Protein 2CKN (pdb70)

Secondary structure (DSSP, 8-state):
-EETTSS-S--BTTBB--EEE-TTS-EEEE--EESS--EEEEEBTTB-----SSEEE-SSEEEESS--GGGSEEEEEEEEETTEEEEEEEEEEE-

Organism: Mus musculus (NCBI:txid10090)

Foldseek 3Di:
DWDPCAADVQADPPAHAEAEAAQFAKDKDFHIGDPAFDAKFKQQQHRTHADDDAWDGDRGMIIHGLNDPSQCHKTKMWGDRDPDIDIHIYRGHHD

Solvent-accessible surface area: 5403 Å² total; per-residue (Å²): 137,57,77,65,122,66,29,95,118,48,56,66,134,96,106,15,27,85,75,111,10,107,99,42,58,130,3,85,0,64,1,24,54,52,118,70,13,128,67,18,36,1,32,51,71,51,109,91,46,78,86,81,105,101,9,130,42,47,47,77,18,1,50,6,120,25,0,41,106,33,0,60,20,90,7,2,0,25,0,23,26,125,114,36,88,50,54,0,59,1,26,1,62,39,76

Sequence (95 aa):
PTLPEQAQPWGVPVEVESLLVHPGDLLQLRCRLRDDVQSINWLRDGVQLVESNRTRITGEEVEVRDSIPADSGLYACVTSSPSGSDTTYFSVNVSPTLPEQAQPWGVPVEVESLLVHPGDLLQLRCRLRDDVQSINWLRDGVQLVESNRTRITGEEVEVRDSIPADSGLYACVTSSPSGSDTTYFSVNVSPTLPEQAQPWGVPVEVESLLVHPGDLLQLRCRLRDDVQSINWLRDGVQLVESNRTRITGEEVEVRDSIPADSGLYACVTSSPSGSDTTYFSVNVSPTLPEQAQPWGVPVEVESLLVHPGDLLQLRCRLRDDVQSINWLRDGVQLVESNRTRITGEEVEVRDSIPADSGLYACVTSSPSGSDTTYFSVNVSPTLPEQAQPWGVPVEVESLLVHPGDLLQLRCRLRDDVQSINWLRDGVQLVESNRTRITGEEVEVRDSIPADSGLYACVTSSPSGSDTTYFSVNVSPTLPEQAQPWGVPVEVESLLVHPGDLLQLRCRLRDDVQSINWLRDGVQLVESNRTRITGEEVEVRDSIPADSGLYACVTSSPSGSDTTYFSVNVSPTLPEQAQPWGVPVEVESLLVHPGDLLQLRCRLRDDVQSINWLRDGVQLVESNRTRITGEEVEVRDSIPADSGLYACVTSSPSGSDTTYFSVNVSPTLPEQAQPWGVPVEVESLLVHPGDLLQLRCRLRDDVQSINWLRDGVQLVESNRTRITGEEVEVRDSIPADSGLYACVTSSPSGSDTTYFSVNVSPTLPEQAQPWGVPVEVESLLVHPGDLLQLRCRLRDDVQSINWLRDGVQLVESNRTRITGEEVEVRDSIPADSGLYACVTSSPSGSDTTYFSVNVSPTLPEQAQPWGVPVEVESLLVHPGDLLQLRCRLRDDVQSINWLRDGVQLVESNRTRITGEEVEVRDSIPADSGLYACVTSSPSGSDTTYFSVNVSPTLPEQAQPWGVPVEVESLLVHPGDLLQLRCRLRDDVQSINWLRDGVQLVESNRTRITGEEVEVRDSIPADSGLYACVTSSPSGSDTTYFSVNVSPTLPEQAQPWGVPVEVESLLVHPGDLLQLRCRLRDDVQSINWLRDGVQLVESNRTRITGEEVEVRDSIPADSGLYACVTSSPSGSDTTYFSVNVSPTLPEQAQPWGVPVEVESLLVHPGDLLQLRCRLRDDVQSINWLRDGVQLVESNRTRITGEEVEVRDSIPADSGLYACVTSSPSGSDTTYFSVNVSPTLPEQAQPWGVPVEVESLLVHPGDLLQLRCRLRDDVQSINWLRDGVQLVESNRTRITGEEVEVRDSIPADSGLYACVTSSPSGSDTTYFSVNVSPTLPEQAQPWGVPVEVESLLVHPGDLLQLRCRLRDDVQSINWLRDGVQLVESNRTRITGEEVEVRDSIPADSGLYACVTSSPSGSDTTYFSVNVSPTLPEQAQPWGVPVEVESLLVHPGDLLQLRCRLRDDVQSINWLRDGVQLVESNRTRITGEEVEVRDSIPADSGLYACVTSSPSGSDTTYFSVNVSPTLPEQAQPWGVPVEVESLLVHPGDLLQLRCRLRDDVQSINWLRDGVQLVESNRTRITGEEVEVRDSIPADSGLYACVTSSPSGSDTTYFSVNVSPTLPEQAQPWGVPVEVESLLVHPGDLLQLRCRLRDDVQSINWLRDGVQLVESNRTRITGEEVEVRDSIPADSGLYACVTSSPSGSDTTYFSVNVSPTLPEQAQPWGVPVEVESLLVHPGDLLQLRCRLRDDVQSINWLRDGVQLVESNRTRITGEEVEVRDSIPADSGLYACVTSSPSGSDTTYFSVNVSPTLPEQAQPWGVPVEVESLLVHPGDLLQLRCRLRDDVQSINWLRDGVQLVESNRTRITGEEVEVRDSIPADSGLYACVTSSPSGSDTTYFSVNVS

GO terms:
  GO:0008284 positive regulation of cell population proliferation (P, TAS)
  GO:0060979 vasculogenesis involved in coronary vascular morphogenesis (P, TAS)
  GO:0005515 protein binding (F, IPI)
  GO:0017134 fibroblast growth factor binding (F, IPI)
  GO:0005007 fibroblast growth factor receptor activity (F, IDA)
  GO:0017134 fibroblast growth factor binding (F, IDA)
  GO:0010467 gene expression (P, IDA)
  GO:1904383 response to sodium phosphate (P, IDA)
  GO:1903465 positive regulation of mitotic cell cycle DNA replication (P, IDA)
  GO:0060665 regulation of branching involved in salivary gland morphogenesis by mesenchymal-epithelial signaling (P, IDA)
  GO:0071529 cementum mineralization (P, IDA)
  GO:0008284 positive regulation of cell population proliferation (P, IDA)
  GO:0071344 diphosphate metabolic process (P, IDA)
  GO:0001525 angiogenesis (P, IGI)
  GO:0001657 ureteric bud development (P, IGI)
  GO:0001701 in utero embryonic development (P, IGI)
  GO:0002053 positive regulation of mesenchymal cell proliferation (P, IGI)
  GO:0002062 chondrocyte differentiation (P, IGI)
  GO:0010629 negative regulation of gene expression (P, IGI)
  GO:0010966 regulation of phosphate transport (P, IGI)

Radius of gyration: 12.48 Å; Cα contacts (8 Å, |Δi|>4): 247; chains: 1; bounding box: 26×39×20 Å

Structure (mmCIF, N/CA/C/O backbone):
data_2CKN
#
_entry.id   2CKN
#
_cell.length_a   1.000
_cell.length_b   1.000
_cell.length_c   1.000
_cell.angle_alpha   90.00
_cell.angle_beta   90.00
_cell.angle_gamma   90.00
#
_symmetry.space_group_name_H-M   'P 1'
#
loop_
_atom_site.group_PDB
_atom_site.id
_atom_site.type_symbol
_atom_site.label_atom_id
_atom_site.label_alt_id
_atom_site.label_comp_id
_atom_site.label_asym_id
_atom_site.label_entity_id
_atom_site.label_seq_id
_atom_site.pdbx_PDB_ins_code
_atom_site.Cartn_x
_atom_site.Cartn_y
_atom_site.Cartn_z
_atom_site.occupancy
_atom_site.B_iso_or_equiv
_atom_site.auth_seq_id
_atom_site.auth_comp_id
_atom_site.auth_asym_id
_atom_site.auth_atom_id
_atom_site.pdbx_PDB_model_num
ATOM 1 N N . PRO A 1 1 ? -5.577 22.737 -7.508 1.00 0.00 14 PRO A N 1
ATOM 2 C CA . PRO A 1 1 ? -4.181 22.297 -7.274 1.00 0.00 14 PRO A CA 1
ATOM 3 C C . PRO A 1 1 ? -4.123 21.025 -6.417 1.00 0.00 14 PRO A C 1
ATOM 4 O O . PRO A 1 1 ? -3.107 20.701 -5.832 1.00 0.00 14 PRO A O 1
ATOM 15 N N . THR A 1 2 ? -5.223 20.330 -6.335 1.00 0.00 15 THR A N 1
ATOM 16 C CA . THR A 1 2 ? -5.218 19.080 -5.528 1.00 0.00 15 THR A CA 1
ATOM 17 C C . THR A 1 2 ? -5.987 17.975 -6.257 1.00 0.00 15 THR A C 1
ATOM 18 O O . THR A 1 2 ? -7.007 18.222 -6.869 1.00 0.00 15 THR A O 1
ATOM 29 N N . LEU A 1 3 ? -5.462 16.782 -6.189 1.00 0.00 16 LEU A N 1
ATOM 30 C CA . LEU A 1 3 ? -6.134 15.629 -6.846 1.00 0.00 16 LEU A CA 1
ATOM 31 C C . LEU A 1 3 ? -6.508 14.623 -5.751 1.00 0.00 16 LEU A C 1
ATOM 32 O O . LEU A 1 3 ? -5.735 13.744 -5.421 1.00 0.00 16 LEU A O 1
ATOM 48 N N . PRO A 1 4 ? -7.663 14.845 -5.176 1.00 0.00 17 PRO A N 1
ATOM 49 C CA . PRO A 1 4 ? -8.163 14.037 -4.041 1.00 0.00 17 PRO A CA 1
ATOM 50 C C . PRO A 1 4 ? -8.475 12.609 -4.484 1.00 0.00 17 PRO A C 1
ATOM 51 O O . PRO A 1 4 ? -8.183 11.668 -3.777 1.00 0.00 17 PRO A O 1
ATOM 62 N N . GLU A 1 5 ? -9.078 12.489 -5.635 1.00 0.00 18 GLU A N 1
ATOM 63 C CA . GLU A 1 5 ? -9.417 11.132 -6.156 1.00 0.00 18 GLU A CA 1
ATOM 64 C C . GLU A 1 5 ? -8.646 10.874 -7.452 1.00 0.00 18 GLU A C 1
ATOM 65 O O . GLU A 1 5 ? -9.224 10.692 -8.506 1.00 0.00 18 GLU A O 1
ATOM 77 N N . GLN A 1 6 ? -7.346 10.856 -7.332 1.00 0.00 19 GLN A N 1
ATOM 78 C CA . GLN A 1 6 ? -6.498 10.619 -8.535 1.00 0.00 19 GLN A CA 1
ATOM 79 C C . GLN A 1 6 ? -6.255 9.115 -8.702 1.00 0.00 19 GLN A C 1
ATOM 80 O O . GLN A 1 6 ? -5.169 8.665 -9.010 1.00 0.00 19 GLN A O 1
ATOM 94 N N . ALA A 1 7 ? -7.297 8.365 -8.475 1.00 0.00 20 ALA A N 1
ATOM 95 C CA . ALA A 1 7 ? -7.197 6.885 -8.610 1.00 0.00 20 ALA A CA 1
ATOM 96 C C . ALA A 1 7 ? -8.594 6.323 -8.875 1.00 0.00 20 ALA A C 1
ATOM 97 O O . ALA A 1 7 ? -8.989 6.122 -10.005 1.00 0.00 20 ALA A O 1
ATOM 104 N N . GLN A 1 8 ? -9.309 6.070 -7.813 1.00 0.00 21 GLN A N 1
ATOM 105 C CA . GLN A 1 8 ? -10.695 5.539 -7.951 1.00 0.00 21 GLN A CA 1
ATOM 106 C C . GLN A 1 8 ? -11.559 6.165 -6.853 1.00 0.00 21 GLN A C 1
ATOM 107 O O . GLN A 1 8 ? -11.053 6.602 -5.838 1.00 0.00 21 GLN A O 1
ATOM 121 N N . PRO A 1 9 ? -12.844 6.191 -7.086 1.00 0.00 22 PRO A N 1
ATOM 122 C CA . PRO A 1 9 ? -13.811 6.733 -6.104 1.00 0.00 22 PRO A CA 1
ATOM 123 C C . PRO A 1 9 ? -13.970 5.793 -4.902 1.00 0.00 22 PRO A C 1
ATOM 124 O O . PRO A 1 9 ? -15.031 5.244 -4.678 1.00 0.00 22 PRO A O 1
ATOM 135 N N . TRP A 1 10 ? -12.911 5.624 -4.153 1.00 0.00 23 TRP A N 1
ATOM 136 C CA . TRP A 1 10 ? -13.004 4.723 -2.969 1.00 0.00 23 TRP A CA 1
ATOM 137 C C . TRP A 1 10 ? -12.558 5.412 -1.675 1.00 0.00 23 TRP A C 1
ATOM 138 O O . TRP A 1 10 ? -11.766 4.877 -0.927 1.00 0.00 23 TRP A O 1
ATOM 159 N N . GLY A 1 11 ? -13.101 6.571 -1.423 1.00 0.00 24 GLY A N 1
ATOM 160 C CA . GLY A 1 11 ? -12.729 7.301 -0.176 1.00 0.00 24 GLY A CA 1
ATOM 161 C C . GLY A 1 11 ? -13.799 7.045 0.886 1.00 0.00 24 GLY A C 1
ATOM 162 O O . GLY A 1 11 ? -14.767 7.774 0.985 1.00 0.00 24 GLY A O 1
ATOM 166 N N . VAL A 1 12 ? -13.601 6.010 1.659 1.00 0.00 25 VAL A N 1
ATOM 167 C CA . VAL A 1 12 ? -14.605 5.666 2.708 1.00 0.00 25 VAL A CA 1
ATOM 168 C C . VAL A 1 12 ? -13.937 5.499 4.079 1.00 0.00 25 VAL A C 1
ATOM 169 O O . VAL A 1 12 ? -12.813 5.053 4.180 1.00 0.00 25 VAL A O 1
ATOM 182 N N . PRO A 1 13 ? -14.685 5.798 5.108 1.00 0.00 26 PRO A N 1
ATOM 183 C CA . PRO A 1 13 ? -14.127 6.264 6.399 1.00 0.00 26 PRO A CA 1
ATOM 184 C C . PRO A 1 13 ? -12.884 5.481 6.848 1.00 0.00 26 PRO A C 1
ATOM 185 O O . PRO A 1 13 ? -11.914 6.069 7.284 1.00 0.00 26 PRO A O 1
ATOM 196 N N . VAL A 1 14 ? -12.930 4.180 6.733 1.00 0.00 27 VAL A N 1
ATOM 197 C CA . VAL A 1 14 ? -11.755 3.366 7.161 1.00 0.00 27 VAL A CA 1
ATOM 198 C C . VAL A 1 14 ? -11.608 2.205 6.199 1.00 0.00 27 VAL A C 1
ATOM 199 O O . VAL A 1 14 ? -11.279 1.093 6.562 1.00 0.00 27 VAL A O 1
ATOM 212 N N . GLU A 1 15 ? -11.863 2.535 4.969 1.00 0.00 28 GLU A N 1
ATOM 213 C CA . GLU A 1 15 ? -11.757 1.537 3.886 1.00 0.00 28 GLU A CA 1
ATOM 214 C C . GLU A 1 15 ? -11.402 2.285 2.606 1.00 0.00 28 GLU A C 1
ATOM 215 O O . GLU A 1 15 ? -11.330 3.498 2.568 1.00 0.00 28 GLU A O 1
ATOM 227 N N . VAL A 1 16 ? -11.029 1.510 1.639 1.00 0.00 29 VAL A N 1
ATOM 228 C CA . VAL A 1 16 ? -10.703 2.068 0.296 1.00 0.00 29 VAL A CA 1
ATOM 229 C C . VAL A 1 16 ? -10.737 0.967 -0.753 1.00 0.00 29 VAL A C 1
ATOM 230 O O . VAL A 1 16 ? -11.571 0.946 -1.634 1.00 0.00 29 VAL A O 1
ATOM 243 N N . GLU A 1 17 ? -9.808 0.064 -0.603 1.00 0.00 30 GLU A N 1
ATOM 244 C CA . GLU A 1 17 ? -9.722 -1.047 -1.592 1.00 0.00 30 GLU A CA 1
ATOM 245 C C . GLU A 1 17 ? -9.499 -2.415 -0.950 1.00 0.00 30 GLU A C 1
ATOM 246 O O . GLU A 1 17 ? -8.386 -2.788 -0.632 1.00 0.00 30 GLU A O 1
ATOM 258 N N . SER A 1 18 ? -10.575 -3.126 -0.768 1.00 0.00 31 SER A N 1
ATOM 259 C CA . SER A 1 18 ? -10.457 -4.495 -0.187 1.00 0.00 31 SER A CA 1
ATOM 260 C C . SER A 1 18 ? -10.347 -5.510 -1.330 1.00 0.00 31 SER A C 1
ATOM 261 O O . SER A 1 18 ? -11.328 -5.876 -1.947 1.00 0.00 31 SER A O 1
ATOM 269 N N . LEU A 1 19 ? -9.138 -5.933 -1.582 1.00 0.00 32 LEU A N 1
ATOM 270 C CA . LEU A 1 19 ? -8.909 -6.909 -2.688 1.00 0.00 32 LEU A CA 1
ATOM 271 C C . LEU A 1 19 ? -8.071 -8.126 -2.265 1.00 0.00 32 LEU A C 1
ATOM 272 O O . LEU A 1 19 ? -7.190 -8.044 -1.431 1.00 0.00 32 LEU A O 1
ATOM 288 N N . LEU A 1 20 ? -8.387 -9.245 -2.861 1.00 0.00 33 LEU A N 1
ATOM 289 C CA . LEU A 1 20 ? -7.631 -10.493 -2.561 1.00 0.00 33 LEU A CA 1
ATOM 290 C C . LEU A 1 20 ? -6.724 -10.826 -3.751 1.00 0.00 33 LEU A C 1
ATOM 291 O O . LEU A 1 20 ? -7.125 -10.738 -4.894 1.00 0.00 33 LEU A O 1
ATOM 307 N N . VAL A 1 21 ? -5.511 -11.184 -3.436 1.00 0.00 34 VAL A N 1
ATOM 308 C CA . VAL A 1 21 ? -4.530 -11.533 -4.508 1.00 0.00 34 VAL A CA 1
ATOM 309 C C . VAL A 1 21 ? -4.022 -12.961 -4.294 1.00 0.00 34 VAL A C 1
ATOM 310 O O . VAL A 1 21 ? -3.793 -13.375 -3.177 1.00 0.00 34 VAL A O 1
ATOM 323 N N . HIS A 1 22 ? -3.825 -13.693 -5.357 1.00 0.00 35 HIS A N 1
ATOM 324 C CA . HIS A 1 22 ? -3.341 -15.092 -5.170 1.00 0.00 35 HIS A CA 1
ATOM 325 C C . HIS A 1 22 ? -1.832 -15.091 -4.916 1.00 0.00 35 HIS A C 1
ATOM 326 O O . HIS A 1 22 ? -1.192 -14.067 -5.018 1.00 0.00 35 HIS A O 1
ATOM 340 N N . PRO A 1 23 ? -1.309 -16.225 -4.532 1.00 0.00 36 PRO A N 1
ATOM 341 C CA . PRO A 1 23 ? 0.071 -16.309 -4.002 1.00 0.00 36 PRO A CA 1
ATOM 342 C C . PRO A 1 23 ? 1.118 -16.194 -5.117 1.00 0.00 36 PRO A C 1
ATOM 343 O O . PRO A 1 23 ? 1.623 -17.190 -5.598 1.00 0.00 36 PRO A O 1
ATOM 354 N N . GLY A 1 24 ? 1.423 -14.985 -5.511 1.00 0.00 37 GLY A N 1
ATOM 355 C CA . GLY A 1 24 ? 2.439 -14.802 -6.588 1.00 0.00 37 GLY A CA 1
ATOM 356 C C . GLY A 1 24 ? 1.862 -13.942 -7.711 1.00 0.00 37 GLY A C 1
ATOM 357 O O . GLY A 1 24 ? 2.041 -14.239 -8.876 1.00 0.00 37 GLY A O 1
ATOM 361 N N . ASP A 1 25 ? 1.179 -12.892 -7.340 1.00 0.00 38 ASP A N 1
ATOM 362 C CA . ASP A 1 25 ? 0.575 -12.006 -8.371 1.00 0.00 38 ASP A CA 1
ATOM 363 C C . ASP A 1 25 ? 0.726 -10.519 -8.026 1.00 0.00 38 ASP A C 1
ATOM 364 O O . ASP A 1 25 ? 1.296 -10.139 -7.021 1.00 0.00 38 ASP A O 1
ATOM 373 N N . LEU A 1 26 ? 0.176 -9.725 -8.902 1.00 0.00 39 LEU A N 1
ATOM 374 C CA . LEU A 1 26 ? 0.222 -8.245 -8.752 1.00 0.00 39 LEU A CA 1
ATOM 375 C C . LEU A 1 26 ? -1.002 -7.676 -8.030 1.00 0.00 39 LEU A C 1
ATOM 376 O O . LEU A 1 26 ? -2.136 -7.871 -8.423 1.00 0.00 39 LEU A O 1
ATOM 392 N N . LEU A 1 27 ? -0.695 -6.981 -6.973 1.00 0.00 40 LEU A N 1
ATOM 393 C CA . LEU A 1 27 ? -1.735 -6.307 -6.142 1.00 0.00 40 LEU A CA 1
ATOM 394 C C . LEU A 1 27 ? -1.345 -4.830 -6.018 1.00 0.00 40 LEU A C 1
ATOM 395 O O . LEU A 1 27 ? -0.183 -4.516 -5.859 1.00 0.00 40 LEU A O 1
ATOM 411 N N . GLN A 1 28 ? -2.305 -3.949 -6.086 1.00 0.00 41 GLN A N 1
ATOM 412 C CA . GLN A 1 28 ? -1.942 -2.507 -5.980 1.00 0.00 41 GLN A CA 1
ATOM 413 C C . GLN A 1 28 ? -2.923 -1.663 -5.161 1.00 0.00 41 GLN A C 1
ATOM 414 O O . GLN A 1 28 ? -4.100 -1.951 -5.067 1.00 0.00 41 GLN A O 1
ATOM 428 N N . LEU A 1 29 ? -2.368 -0.629 -4.591 1.00 0.00 42 LEU A N 1
ATOM 429 C CA . LEU A 1 29 ? -3.156 0.327 -3.766 1.00 0.00 42 LEU A CA 1
ATOM 430 C C . LEU A 1 29 ? -2.777 1.728 -4.238 1.00 0.00 42 LEU A C 1
ATOM 431 O O . LEU A 1 29 ? -1.638 2.120 -4.085 1.00 0.00 42 LEU A O 1
ATOM 447 N N . ARG A 1 30 ? -3.704 2.434 -4.829 1.00 0.00 43 ARG A N 1
ATOM 448 C CA . ARG A 1 30 ? -3.366 3.807 -5.308 1.00 0.00 43 ARG A CA 1
ATOM 449 C C . ARG A 1 30 ? -4.019 4.870 -4.437 1.00 0.00 43 ARG A C 1
ATOM 450 O O . ARG A 1 30 ? -5.223 4.923 -4.266 1.00 0.00 43 ARG A O 1
ATOM 471 N N . CYS A 1 31 ? -3.165 5.718 -3.939 1.00 0.00 44 CYS A N 1
ATOM 472 C CA . CYS A 1 31 ? -3.622 6.817 -3.045 1.00 0.00 44 CYS A CA 1
ATOM 473 C C . CYS A 1 31 ? -4.014 8.063 -3.844 1.00 0.00 44 CYS A C 1
ATOM 474 O O . CYS A 1 31 ? -4.410 7.987 -4.990 1.00 0.00 44 CYS A O 1
ATOM 481 N N . ARG A 1 32 ? -3.877 9.185 -3.190 1.00 0.00 45 ARG A N 1
ATOM 482 C CA . ARG A 1 32 ? -4.216 10.489 -3.834 1.00 0.00 45 ARG A CA 1
ATOM 483 C C . ARG A 1 32 ? -2.999 11.419 -3.767 1.00 0.00 45 ARG A C 1
ATOM 484 O O . ARG A 1 32 ? -1.997 11.075 -3.173 1.00 0.00 45 ARG A O 1
ATOM 505 N N . LEU A 1 33 ? -3.096 12.577 -4.369 1.00 0.00 46 LEU A N 1
ATOM 506 C CA . LEU A 1 33 ? -1.913 13.493 -4.336 1.00 0.00 46 LEU A CA 1
ATOM 507 C C . LEU A 1 33 ? -2.283 14.951 -4.638 1.00 0.00 46 LEU A C 1
ATOM 508 O O . LEU A 1 33 ? -3.147 15.224 -5.445 1.00 0.00 46 LEU A O 1
ATOM 524 N N . ARG A 1 34 ? -1.648 15.871 -3.964 1.00 0.00 47 ARG A N 1
ATOM 525 C CA . ARG A 1 34 ? -1.957 17.304 -4.253 1.00 0.00 47 ARG A CA 1
ATOM 526 C C . ARG A 1 34 ? -0.838 18.222 -3.760 1.00 0.00 47 ARG A C 1
ATOM 527 O O . ARG A 1 34 ? 0.125 17.765 -3.176 1.00 0.00 47 ARG A O 1
ATOM 548 N N . ASP A 1 35 ? -0.975 19.496 -4.024 1.00 0.00 48 ASP A N 1
ATOM 549 C CA . ASP A 1 35 ? 0.065 20.453 -3.550 1.00 0.00 48 ASP A CA 1
ATOM 550 C C . ASP A 1 35 ? -0.003 20.582 -2.025 1.00 0.00 48 ASP A C 1
ATOM 551 O O . ASP A 1 35 ? 0.387 21.584 -1.459 1.00 0.00 48 ASP A O 1
ATOM 560 N N . ASP A 1 36 ? -0.498 19.548 -1.398 1.00 0.00 49 ASP A N 1
ATOM 561 C CA . ASP A 1 36 ? -0.606 19.544 0.084 1.00 0.00 49 ASP A CA 1
ATOM 562 C C . ASP A 1 36 ? 0.273 18.402 0.586 1.00 0.00 49 ASP A C 1
ATOM 563 O O . ASP A 1 36 ? 1.334 18.633 1.129 1.00 0.00 49 ASP A O 1
ATOM 572 N N . VAL A 1 37 ? -0.166 17.194 0.344 1.00 0.00 50 VAL A N 1
ATOM 573 C CA . VAL A 1 37 ? 0.636 16.027 0.785 1.00 0.00 50 VAL A CA 1
ATOM 574 C C . VAL A 1 37 ? 1.864 15.900 -0.116 1.00 0.00 50 VAL A C 1
ATOM 575 O O . VAL A 1 37 ? 1.820 16.166 -1.301 1.00 0.00 50 VAL A O 1
ATOM 588 N N . GLN A 1 38 ? 2.933 15.495 0.503 1.00 0.00 51 GLN A N 1
ATOM 589 C CA . GLN A 1 38 ? 4.223 15.331 -0.219 1.00 0.00 51 GLN A CA 1
ATOM 590 C C . GLN A 1 38 ? 4.801 13.954 0.083 1.00 0.00 51 GLN A C 1
ATOM 591 O O . GLN A 1 38 ? 5.567 13.416 -0.692 1.00 0.00 51 GLN A O 1
ATOM 605 N N . SER A 1 39 ? 4.419 13.412 1.209 1.00 0.00 52 SER A N 1
ATOM 606 C CA . SER A 1 39 ? 4.946 12.069 1.568 1.00 0.00 52 SER A CA 1
ATOM 607 C C . SER A 1 39 ? 3.757 11.131 1.693 1.00 0.00 52 SER A C 1
ATOM 608 O O . SER A 1 39 ? 2.783 11.464 2.336 1.00 0.00 52 SER A O 1
ATOM 616 N N . ILE A 1 40 ? 3.834 10.017 1.021 1.00 0.00 53 ILE A N 1
ATOM 617 C CA . ILE A 1 40 ? 2.719 9.040 1.101 1.00 0.00 53 ILE A CA 1
ATOM 618 C C . ILE A 1 40 ? 3.246 7.798 1.804 1.00 0.00 53 ILE A C 1
ATOM 619 O O . ILE A 1 40 ? 4.082 7.084 1.285 1.00 0.00 53 ILE A O 1
ATOM 635 N N . ASN A 1 41 ? 2.737 7.576 2.979 1.00 0.00 54 ASN A N 1
ATOM 636 C CA . ASN A 1 41 ? 3.182 6.389 3.750 1.00 0.00 54 ASN A CA 1
ATOM 637 C C . ASN A 1 41 ? 2.120 5.315 3.597 1.00 0.00 54 ASN A C 1
ATOM 638 O O . ASN A 1 41 ? 0.950 5.591 3.759 1.00 0.00 54 ASN A O 1
ATOM 649 N N . TRP A 1 42 ? 2.529 4.120 3.292 1.00 0.00 55 TRP A N 1
ATOM 650 C CA . TRP A 1 42 ? 1.514 3.048 3.159 1.00 0.00 55 TRP A CA 1
ATOM 651 C C . TRP A 1 42 ? 1.605 2.223 4.434 1.00 0.00 55 TRP A C 1
ATOM 652 O O . TRP A 1 42 ? 2.508 1.427 4.588 1.00 0.00 55 TRP A O 1
ATOM 673 N N . LEU A 1 43 ? 0.642 2.372 5.303 1.00 0.00 56 LEU A N 1
ATOM 674 C CA . LEU A 1 43 ? 0.735 1.620 6.577 1.00 0.00 56 LEU A CA 1
ATOM 675 C C . LEU A 1 43 ? 0.307 0.189 6.290 1.00 0.00 56 LEU A C 1
ATOM 676 O O . LEU A 1 43 ? -0.861 -0.084 6.101 1.00 0.00 56 LEU A O 1
ATOM 692 N N . ARG A 1 44 ? 1.270 -0.689 6.292 1.00 0.00 57 ARG A N 1
ATOM 693 C CA . ARG A 1 44 ? 0.960 -2.112 5.996 1.00 0.00 57 ARG A CA 1
ATOM 694 C C . ARG A 1 44 ? 0.376 -2.759 7.241 1.00 0.00 57 ARG A C 1
ATOM 695 O O . ARG A 1 44 ? 0.716 -2.390 8.344 1.00 0.00 57 ARG A O 1
ATOM 716 N N . ASP A 1 45 ? -0.553 -3.647 7.017 1.00 0.00 58 ASP A N 1
ATOM 717 C CA . ASP A 1 45 ? -1.215 -4.353 8.150 1.00 0.00 58 ASP A CA 1
ATOM 718 C C . ASP A 1 45 ? -2.015 -3.324 8.945 1.00 0.00 58 ASP A C 1
ATOM 719 O O . ASP A 1 45 ? -3.226 -3.280 8.849 1.00 0.00 58 ASP A O 1
ATOM 728 N N . GLY A 1 46 ? -1.300 -2.542 9.712 1.00 0.00 59 GLY A N 1
ATOM 729 C CA . GLY A 1 46 ? -1.937 -1.469 10.526 1.00 0.00 59 GLY A CA 1
ATOM 730 C C . GLY A 1 46 ? -0.893 -0.424 10.958 1.00 0.00 59 GLY A C 1
ATOM 731 O O . GLY A 1 46 ? -1.151 0.381 11.831 1.00 0.00 59 GLY A O 1
ATOM 735 N N . VAL A 1 47 ? 0.260 -0.452 10.338 1.00 0.00 60 VAL A N 1
ATOM 736 C CA . VAL A 1 47 ? 1.332 0.523 10.705 1.00 0.00 60 VAL A CA 1
ATOM 737 C C . VAL A 1 47 ? 2.134 0.952 9.466 1.00 0.00 60 VAL A C 1
ATOM 738 O O . VAL A 1 47 ? 2.281 0.200 8.523 1.00 0.00 60 VAL A O 1
ATOM 751 N N . GLN A 1 48 ? 2.638 2.155 9.521 1.00 0.00 61 GLN A N 1
ATOM 752 C CA . GLN A 1 48 ? 3.440 2.720 8.392 1.00 0.00 61 GLN A CA 1
ATOM 753 C C . GLN A 1 48 ? 4.328 1.698 7.683 1.00 0.00 61 GLN A C 1
ATOM 754 O O . GLN A 1 48 ? 5.020 0.919 8.310 1.00 0.00 61 GLN A O 1
ATOM 768 N N . LEU A 1 49 ? 4.278 1.733 6.377 1.00 0.00 62 LEU A N 1
ATOM 769 C CA . LEU A 1 49 ? 5.126 0.796 5.587 1.00 0.00 62 LEU A CA 1
ATOM 770 C C . LEU A 1 49 ? 5.398 1.281 4.159 1.00 0.00 62 LEU A C 1
ATOM 771 O O . LEU A 1 49 ? 4.611 1.961 3.526 1.00 0.00 62 LEU A O 1
ATOM 787 N N . VAL A 1 50 ? 6.609 0.992 3.776 1.00 0.00 63 VAL A N 1
ATOM 788 C CA . VAL A 1 50 ? 7.116 1.310 2.412 1.00 0.00 63 VAL A CA 1
ATOM 789 C C . VAL A 1 50 ? 8.376 0.462 2.176 1.00 0.00 63 VAL A C 1
ATOM 790 O O . VAL A 1 50 ? 9.466 0.870 2.526 1.00 0.00 63 VAL A O 1
ATOM 803 N N . GLU A 1 51 ? 8.216 -0.699 1.596 1.00 0.00 64 GLU A N 1
ATOM 804 C CA . GLU A 1 51 ? 9.411 -1.565 1.385 1.00 0.00 64 GLU A CA 1
ATOM 805 C C . GLU A 1 51 ? 9.996 -1.440 -0.024 1.00 0.00 64 GLU A C 1
ATOM 806 O O . GLU A 1 51 ? 10.080 -0.364 -0.581 1.00 0.00 64 GLU A O 1
ATOM 818 N N . SER A 1 52 ? 10.406 -2.560 -0.552 1.00 0.00 65 SER A N 1
ATOM 819 C CA . SER A 1 52 ? 11.018 -2.572 -1.913 1.00 0.00 65 SER A CA 1
ATOM 820 C C . SER A 1 52 ? 10.916 -3.967 -2.545 1.00 0.00 65 SER A C 1
ATOM 821 O O . SER A 1 52 ? 10.142 -4.195 -3.453 1.00 0.00 65 SER A O 1
ATOM 829 N N . ASN A 1 53 ? 11.730 -4.863 -2.055 1.00 0.00 66 ASN A N 1
ATOM 830 C CA . ASN A 1 53 ? 11.715 -6.258 -2.585 1.00 0.00 66 ASN A CA 1
ATOM 831 C C . ASN A 1 53 ? 10.274 -6.743 -2.755 1.00 0.00 66 ASN A C 1
ATOM 832 O O . ASN A 1 53 ? 9.534 -6.829 -1.797 1.00 0.00 66 ASN A O 1
ATOM 843 N N . ARG A 1 54 ? 9.916 -7.029 -3.980 1.00 0.00 67 ARG A N 1
ATOM 844 C CA . ARG A 1 54 ? 8.536 -7.518 -4.279 1.00 0.00 67 ARG A CA 1
ATOM 845 C C . ARG A 1 54 ? 7.542 -6.358 -4.340 1.00 0.00 67 ARG A C 1
ATOM 846 O O . ARG A 1 54 ? 6.672 -6.336 -5.191 1.00 0.00 67 ARG A O 1
ATOM 867 N N . THR A 1 55 ? 7.687 -5.432 -3.425 1.00 0.00 68 THR A N 1
ATOM 868 C CA . THR A 1 55 ? 6.761 -4.271 -3.407 1.00 0.00 68 THR A CA 1
ATOM 869 C C . THR A 1 55 ? 7.472 -2.985 -3.823 1.00 0.00 68 THR A C 1
ATOM 870 O O . THR A 1 55 ? 8.426 -2.553 -3.209 1.00 0.00 68 THR A O 1
ATOM 881 N N . ARG A 1 56 ? 6.967 -2.396 -4.869 1.00 0.00 69 ARG A N 1
ATOM 882 C CA . ARG A 1 56 ? 7.549 -1.123 -5.358 1.00 0.00 69 ARG A CA 1
ATOM 883 C C . ARG A 1 56 ? 6.606 -0.079 -4.778 1.00 0.00 69 ARG A C 1
ATOM 884 O O . ARG A 1 56 ? 5.514 0.127 -5.269 1.00 0.00 69 ARG A O 1
ATOM 905 N N . ILE A 1 57 ? 7.012 0.483 -3.677 1.00 0.00 70 ILE A N 1
ATOM 906 C CA . ILE A 1 57 ? 6.137 1.492 -3.028 1.00 0.00 70 ILE A CA 1
ATOM 907 C C . ILE A 1 57 ? 6.450 2.896 -3.525 1.00 0.00 70 ILE A C 1
ATOM 908 O O . ILE A 1 57 ? 7.481 3.455 -3.212 1.00 0.00 70 ILE A O 1
ATOM 924 N N . THR A 1 58 ? 5.564 3.470 -4.287 1.00 0.00 71 THR A N 1
ATOM 925 C CA . THR A 1 58 ? 5.880 4.840 -4.745 1.00 0.00 71 THR A CA 1
ATOM 926 C C . THR A 1 58 ? 5.031 5.839 -3.951 1.00 0.00 71 THR A C 1
ATOM 927 O O . THR A 1 58 ? 3.916 5.548 -3.560 1.00 0.00 71 THR A O 1
ATOM 938 N N . GLY A 1 59 ? 5.606 6.986 -3.713 1.00 0.00 72 GLY A N 1
ATOM 939 C CA . GLY A 1 59 ? 4.903 8.059 -2.952 1.00 0.00 72 GLY A CA 1
ATOM 940 C C . GLY A 1 59 ? 3.496 8.370 -3.478 1.00 0.00 72 GLY A C 1
ATOM 941 O O . GLY A 1 59 ? 2.884 9.329 -3.053 1.00 0.00 72 GLY A O 1
ATOM 945 N N . GLU A 1 60 ? 3.014 7.596 -4.411 1.00 0.00 73 GLU A N 1
ATOM 946 C CA . GLU A 1 60 ? 1.642 7.844 -4.935 1.00 0.00 73 GLU A CA 1
ATOM 947 C C . GLU A 1 60 ? 0.842 6.536 -4.953 1.00 0.00 73 GLU A C 1
ATOM 948 O O . GLU A 1 60 ? -0.352 6.514 -4.724 1.00 0.00 73 GLU A O 1
ATOM 960 N N . GLU A 1 61 ? 1.518 5.447 -5.197 1.00 0.00 74 GLU A N 1
ATOM 961 C CA . GLU A 1 61 ? 0.788 4.155 -5.254 1.00 0.00 74 GLU A CA 1
ATOM 962 C C . GLU A 1 61 ? 1.744 3.051 -4.865 1.00 0.00 74 GLU A C 1
ATOM 963 O O . GLU A 1 61 ? 2.933 3.153 -5.070 1.00 0.00 74 GLU A O 1
ATOM 975 N N . VAL A 1 62 ? 1.200 2.019 -4.306 1.00 0.00 75 VAL A N 1
ATOM 976 C CA . VAL A 1 62 ? 2.069 0.892 -3.906 1.00 0.00 75 VAL A CA 1
ATOM 977 C C . VAL A 1 62 ? 1.729 -0.302 -4.769 1.00 0.00 75 VAL A C 1
ATOM 978 O O . VAL A 1 62 ? 0.582 -0.692 -4.848 1.00 0.00 75 VAL A O 1
ATOM 991 N N . GLU A 1 63 ? 2.727 -0.796 -5.447 1.00 0.00 76 GLU A N 1
ATOM 992 C CA . GLU A 1 63 ? 2.476 -1.985 -6.311 1.00 0.00 76 GLU A CA 1
ATOM 993 C C . GLU A 1 63 ? 3.311 -3.187 -5.864 1.00 0.00 76 GLU A C 1
ATOM 994 O O . GLU A 1 63 ? 4.523 -3.135 -5.850 1.00 0.00 76 GLU A O 1
ATOM 1006 N N . VAL A 1 64 ? 2.639 -4.244 -5.497 1.00 0.00 77 VAL A N 1
ATOM 1007 C CA . VAL A 1 64 ? 3.355 -5.478 -5.063 1.00 0.00 77 VAL A CA 1
ATOM 1008 C C . VAL A 1 64 ? 3.104 -6.470 -6.189 1.00 0.00 77 VAL A C 1
ATOM 1009 O O . VAL A 1 64 ? 1.969 -6.789 -6.466 1.00 0.00 77 VAL A O 1
ATOM 1022 N N . ARG A 1 65 ? 4.146 -6.945 -6.810 1.00 0.00 78 ARG A N 1
ATOM 1023 C CA . ARG A 1 65 ? 3.919 -7.879 -7.955 1.00 0.00 78 ARG A CA 1
ATOM 1024 C C . ARG A 1 65 ? 4.218 -9.327 -7.558 1.00 0.00 78 ARG A C 1
ATOM 1025 O O . ARG A 1 65 ? 4.822 -10.082 -8.293 1.00 0.00 78 ARG A O 1
ATOM 1046 N N . ASP A 1 66 ? 3.688 -9.708 -6.432 1.00 0.00 79 ASP A N 1
ATOM 1047 C CA . ASP A 1 66 ? 3.960 -11.083 -5.933 1.00 0.00 79 ASP A CA 1
ATOM 1048 C C . ASP A 1 66 ? 2.905 -11.511 -4.911 1.00 0.00 79 ASP A C 1
ATOM 1049 O O . ASP A 1 66 ? 2.564 -12.674 -4.822 1.00 0.00 79 ASP A O 1
ATOM 1058 N N . SER A 1 67 ? 2.391 -10.549 -4.192 1.00 0.00 80 SER A N 1
ATOM 1059 C CA . SER A 1 67 ? 1.363 -10.850 -3.153 1.00 0.00 80 SER A CA 1
ATOM 1060 C C . SER A 1 67 ? 1.691 -12.123 -2.368 1.00 0.00 80 SER A C 1
ATOM 1061 O O . SER A 1 67 ? 1.164 -13.185 -2.636 1.00 0.00 80 SER A O 1
ATOM 1069 N N . ILE A 1 68 ? 2.571 -11.969 -1.420 1.00 0.00 81 ILE A N 1
ATOM 1070 C CA . ILE A 1 68 ? 2.964 -13.118 -0.554 1.00 0.00 81 ILE A CA 1
ATOM 1071 C C . ILE A 1 68 ? 2.241 -12.866 0.768 1.00 0.00 81 ILE A C 1
ATOM 1072 O O . ILE A 1 68 ? 1.539 -11.884 0.874 1.00 0.00 81 ILE A O 1
ATOM 1088 N N . PRO A 1 69 ? 2.434 -13.700 1.754 1.00 0.00 82 PRO A N 1
ATOM 1089 C CA . PRO A 1 69 ? 2.075 -13.341 3.144 1.00 0.00 82 PRO A CA 1
ATOM 1090 C C . PRO A 1 69 ? 2.179 -11.826 3.398 1.00 0.00 82 PRO A C 1
ATOM 1091 O O . PRO A 1 69 ? 1.424 -11.264 4.166 1.00 0.00 82 PRO A O 1
ATOM 1102 N N . ALA A 1 70 ? 3.090 -11.190 2.712 1.00 0.00 83 ALA A N 1
ATOM 1103 C CA . ALA A 1 70 ? 3.266 -9.718 2.893 1.00 0.00 83 ALA A CA 1
ATOM 1104 C C . ALA A 1 70 ? 1.967 -8.918 2.697 1.00 0.00 83 ALA A C 1
ATOM 1105 O O . ALA A 1 70 ? 1.775 -7.911 3.345 1.00 0.00 83 ALA A O 1
ATOM 1112 N N . ASP A 1 71 ? 1.107 -9.357 1.815 1.00 0.00 84 ASP A N 1
ATOM 1113 C CA . ASP A 1 71 ? -0.153 -8.591 1.594 1.00 0.00 84 ASP A CA 1
ATOM 1114 C C . ASP A 1 71 ? -1.325 -9.185 2.394 1.00 0.00 84 ASP A C 1
ATOM 1115 O O . ASP A 1 71 ? -2.447 -9.248 1.931 1.00 0.00 84 ASP A O 1
ATOM 1124 N N . SER A 1 72 ? -1.006 -9.713 3.544 1.00 0.00 85 SER A N 1
ATOM 1125 C CA . SER A 1 72 ? -2.068 -10.264 4.435 1.00 0.00 85 SER A CA 1
ATOM 1126 C C . SER A 1 72 ? -2.437 -9.245 5.530 1.00 0.00 85 SER A C 1
ATOM 1127 O O . SER A 1 72 ? -2.072 -9.431 6.674 1.00 0.00 85 SER A O 1
ATOM 1135 N N . GLY A 1 73 ? -3.141 -8.194 5.193 1.00 0.00 86 GLY A N 1
ATOM 1136 C CA . GLY A 1 73 ? -3.491 -7.201 6.254 1.00 0.00 86 GLY A CA 1
ATOM 1137 C C . GLY A 1 73 ? -4.051 -5.911 5.648 1.00 0.00 86 GLY A C 1
ATOM 1138 O O . GLY A 1 73 ? -4.436 -5.870 4.495 1.00 0.00 86 GLY A O 1
ATOM 1142 N N . LEU A 1 74 ? -4.080 -4.859 6.421 1.00 0.00 87 LEU A N 1
ATOM 1143 C CA . LEU A 1 74 ? -4.634 -3.606 5.845 1.00 0.00 87 LEU A CA 1
ATOM 1144 C C . LEU A 1 74 ? -3.515 -2.659 5.425 1.00 0.00 87 LEU A C 1
ATOM 1145 O O . LEU A 1 74 ? -2.584 -2.410 6.165 1.00 0.00 87 LEU A O 1
ATOM 1161 N N . TYR A 1 75 ? -3.633 -2.170 4.223 1.00 0.00 88 TYR A N 1
ATOM 1162 C CA . TYR A 1 75 ? -2.635 -1.206 3.704 1.00 0.00 88 TYR A CA 1
ATOM 1163 C C . TYR A 1 75 ? -3.368 0.117 3.677 1.00 0.00 88 TYR A C 1
ATOM 1164 O O . TYR A 1 75 ? -4.003 0.488 2.710 1.00 0.00 88 TYR A O 1
ATOM 1182 N N . ALA A 1 76 ? -3.282 0.790 4.780 1.00 0.00 89 ALA A N 1
ATOM 1183 C CA . ALA A 1 76 ? -3.984 2.095 4.857 1.00 0.00 89 ALA A CA 1
ATOM 1184 C C . ALA A 1 76 ? -2.979 3.116 4.348 1.00 0.00 89 ALA A C 1
ATOM 1185 O O . ALA A 1 76 ? -1.851 3.152 4.787 1.00 0.00 89 ALA A O 1
ATOM 1192 N N . CYS A 1 77 ? -3.393 3.943 3.440 1.00 0.00 90 CYS A N 1
ATOM 1193 C CA . CYS A 1 77 ? -2.425 4.925 2.899 1.00 0.00 90 CYS A CA 1
ATOM 1194 C C . CYS A 1 77 ? -2.620 6.263 3.569 1.00 0.00 90 CYS A C 1
ATOM 1195 O O . CYS A 1 77 ? -3.726 6.761 3.620 1.00 0.00 90 CYS A O 1
ATOM 1202 N N . VAL A 1 78 ? -1.538 6.793 4.065 1.00 0.00 91 VAL A N 1
ATOM 1203 C CA . VAL A 1 78 ? -1.610 8.118 4.723 1.00 0.00 91 VAL A CA 1
ATOM 1204 C C . VAL A 1 78 ? -0.759 9.082 3.909 1.00 0.00 91 VAL A C 1
ATOM 1205 O O . VAL A 1 78 ? 0.443 8.945 3.814 1.00 0.00 91 VAL A O 1
ATOM 1218 N N . THR A 1 79 ? -1.433 10.024 3.323 1.00 0.00 92 THR A N 1
ATOM 1219 C CA . THR A 1 79 ? -0.740 11.047 2.499 1.00 0.00 92 THR A CA 1
ATOM 1220 C C . THR A 1 79 ? -0.620 12.236 3.438 1.00 0.00 92 THR A C 1
ATOM 1221 O O . THR A 1 79 ? -1.603 12.622 4.038 1.00 0.00 92 THR A O 1
ATOM 1232 N N . SER A 1 80 ? 0.560 12.768 3.582 1.00 0.00 93 SER A N 1
ATOM 1233 C CA . SER A 1 80 ? 0.694 13.901 4.532 1.00 0.00 93 SER A CA 1
ATOM 1234 C C . SER A 1 80 ? 1.662 14.991 4.098 1.00 0.00 93 SER A C 1
ATOM 1235 O O . SER A 1 80 ? 2.471 14.828 3.202 1.00 0.00 93 SER A O 1
ATOM 1243 N N . SER A 1 81 ? 1.457 16.093 4.766 1.00 0.00 94 SER A N 1
ATOM 1244 C CA . SER A 1 81 ? 2.280 17.317 4.580 1.00 0.00 94 SER A CA 1
ATOM 1245 C C . SER A 1 81 ? 2.504 17.890 5.981 1.00 0.00 94 SER A C 1
ATOM 1246 O O . SER A 1 81 ? 1.753 17.591 6.887 1.00 0.00 94 SER A O 1
ATOM 1254 N N . PRO A 1 82 ? 3.475 18.753 6.105 1.00 0.00 95 PRO A N 1
ATOM 1255 C CA . PRO A 1 82 ? 3.888 19.294 7.419 1.00 0.00 95 PRO A CA 1
ATOM 1256 C C . PRO A 1 82 ? 2.712 19.767 8.290 1.00 0.00 95 PRO A C 1
ATOM 1257 O O . PRO A 1 82 ? 2.888 19.999 9.469 1.00 0.00 95 PRO A O 1
ATOM 1268 N N . SER A 1 83 ? 1.542 19.908 7.719 1.00 0.00 96 SER A N 1
ATOM 1269 C CA . SER A 1 83 ? 0.394 20.373 8.557 1.00 0.00 96 SER A CA 1
ATOM 1270 C C . SER A 1 83 ? -0.950 19.802 8.087 1.00 0.00 96 SER A C 1
ATOM 1271 O O . SER A 1 83 ? -1.985 20.404 8.300 1.00 0.00 96 SER A O 1
ATOM 1279 N N . GLY A 1 84 ? -0.919 18.658 7.458 1.00 0.00 97 GLY A N 1
ATOM 1280 C CA . GLY A 1 84 ? -2.201 18.060 6.979 1.00 0.00 97 GLY A CA 1
ATOM 1281 C C . GLY A 1 84 ? -2.052 16.560 6.719 1.00 0.00 97 GLY A C 1
ATOM 1282 O O . GLY A 1 84 ? -0.986 16.111 6.349 1.00 0.00 97 GLY A O 1
ATOM 1286 N N . SER A 1 85 ? -3.129 15.836 6.894 1.00 0.00 98 SER A N 1
ATOM 1287 C CA . SER A 1 85 ? -3.083 14.361 6.662 1.00 0.00 98 SER A CA 1
ATOM 1288 C C . SER A 1 85 ? -4.396 13.831 6.064 1.00 0.00 98 SER A C 1
ATOM 1289 O O . SER A 1 85 ? -5.472 14.187 6.502 1.00 0.00 98 SER A O 1
ATOM 1297 N N . ASP A 1 86 ? -4.266 12.989 5.073 1.00 0.00 99 ASP A N 1
ATOM 1298 C CA . ASP A 1 86 ? -5.473 12.391 4.421 1.00 0.00 99 ASP A CA 1
ATOM 1299 C C . ASP A 1 86 ? -5.258 10.878 4.332 1.00 0.00 99 ASP A C 1
ATOM 1300 O O . ASP A 1 86 ? -4.174 10.442 3.999 1.00 0.00 99 ASP A O 1
ATOM 1309 N N . THR A 1 87 ? -6.276 10.105 4.605 1.00 0.00 100 THR A N 1
ATOM 1310 C CA . THR A 1 87 ? -6.063 8.629 4.553 1.00 0.00 100 THR A CA 1
ATOM 1311 C C . THR A 1 87 ? -7.109 7.846 3.746 1.00 0.00 100 THR A C 1
ATOM 1312 O O . THR A 1 87 ? -8.266 8.202 3.659 1.00 0.00 100 THR A O 1
ATOM 1323 N N . THR A 1 88 ? -6.612 6.778 3.180 1.00 0.00 101 THR A N 1
ATOM 1324 C CA . THR A 1 88 ? -7.437 5.840 2.353 1.00 0.00 101 THR A CA 1
ATOM 1325 C C . THR A 1 88 ? -7.205 4.410 2.873 1.00 0.00 101 THR A C 1
ATOM 1326 O O . THR A 1 88 ? -6.073 4.073 3.144 1.00 0.00 101 THR A O 1
ATOM 1337 N N . TYR A 1 89 ? -8.207 3.566 2.956 1.00 0.00 102 TYR A N 1
ATOM 1338 C CA . TYR A 1 89 ? -7.917 2.202 3.518 1.00 0.00 102 TYR A CA 1
ATOM 1339 C C . TYR A 1 89 ? -8.005 1.024 2.532 1.00 0.00 102 TYR A C 1
ATOM 1340 O O . TYR A 1 89 ? -9.069 0.524 2.231 1.00 0.00 102 TYR A O 1
ATOM 1358 N N . PHE A 1 90 ? -6.868 0.567 2.085 1.00 0.00 103 PHE A N 1
ATOM 1359 C CA . PHE A 1 90 ? -6.831 -0.573 1.126 1.00 0.00 103 PHE A CA 1
ATOM 1360 C C . PHE A 1 90 ? -6.707 -1.897 1.865 1.00 0.00 103 PHE A C 1
ATOM 1361 O O . PHE A 1 90 ? -5.675 -2.194 2.430 1.00 0.00 103 PHE A O 1
ATOM 1378 N N . SER A 1 91 ? -7.747 -2.679 1.885 1.00 0.00 104 SER A N 1
ATOM 1379 C CA . SER A 1 91 ? -7.578 -3.981 2.575 1.00 0.00 104 SER A CA 1
ATOM 1380 C C . SER A 1 91 ? -6.915 -4.885 1.542 1.00 0.00 104 SER A C 1
ATOM 1381 O O . SER A 1 91 ? -7.468 -5.140 0.492 1.00 0.00 104 SER A O 1
ATOM 1389 N N . VAL A 1 92 ? -5.719 -5.317 1.819 1.00 0.00 105 VAL A N 1
ATOM 1390 C CA . VAL A 1 92 ? -5.060 -6.199 0.822 1.00 0.00 105 VAL A CA 1
ATOM 1391 C C . VAL A 1 92 ? -4.811 -7.526 1.517 1.00 0.00 105 VAL A C 1
ATOM 1392 O O . VAL A 1 92 ? -4.195 -7.601 2.561 1.00 0.00 105 VAL A O 1
ATOM 1405 N N . ASN A 1 93 ? -5.350 -8.549 0.933 1.00 0.00 106 ASN A N 1
ATOM 1406 C CA . ASN A 1 93 ? -5.183 -9.886 1.556 1.00 0.00 106 ASN A CA 1
ATOM 1407 C C . ASN A 1 93 ? -4.655 -10.939 0.593 1.00 0.00 106 ASN A C 1
ATOM 1408 O O . ASN A 1 93 ? -5.077 -11.055 -0.541 1.00 0.00 106 ASN A O 1
ATOM 1419 N N . VAL A 1 94 ? -3.672 -11.651 1.065 1.00 0.00 107 VAL A N 1
ATOM 1420 C CA . VAL A 1 94 ? -3.114 -12.744 0.228 1.00 0.00 107 VAL A CA 1
ATOM 1421 C C . VAL A 1 94 ? -4.046 -13.960 0.338 1.00 0.00 107 VAL A C 1
ATOM 1422 O O . VAL A 1 94 ? -4.509 -14.316 1.403 1.00 0.00 107 VAL A O 1
ATOM 1435 N N . SER A 1 95 ? -4.245 -14.613 -0.773 1.00 0.00 108 SER A N 1
ATOM 1436 C CA . SER A 1 95 ? -5.160 -15.789 -0.808 1.00 0.00 108 SER A CA 1
ATOM 1437 C C . SER A 1 95 ? -4.518 -17.051 -0.240 1.00 0.00 108 SER A C 1
ATOM 1438 O O . SER A 1 95 ? -4.621 -18.132 -0.785 1.00 0.00 108 SER A O 1
ATOM 1446 N N . PRO A 1 1 ? 2.290 20.762 -5.317 1.00 0.00 14 PRO A N 2
ATOM 1447 C CA . PRO A 1 1 ? 0.810 20.685 -5.338 1.00 0.00 14 PRO A CA 2
ATOM 1448 C C . PRO A 1 1 ? 0.358 19.719 -6.435 1.00 0.00 14 PRO A C 2
ATOM 1449 O O . PRO A 1 1 ? 0.708 19.880 -7.589 1.00 0.00 14 PRO A O 2
ATOM 1460 N N . THR A 1 2 ? -0.411 18.735 -6.054 1.00 0.00 15 THR A N 2
ATOM 1461 C CA . THR A 1 2 ? -0.878 17.731 -7.049 1.00 0.00 15 THR A CA 2
ATOM 1462 C C . THR A 1 2 ? -2.385 17.446 -6.907 1.00 0.00 15 THR A C 2
ATOM 1463 O O . THR A 1 2 ? -3.123 18.227 -6.341 1.00 0.00 15 THR A O 2
ATOM 1474 N N . LEU A 1 3 ? -2.780 16.308 -7.415 1.00 0.00 16 LEU A N 2
ATOM 1475 C CA . LEU A 1 3 ? -4.206 15.871 -7.370 1.00 0.00 16 LEU A CA 2
ATOM 1476 C C . LEU A 1 3 ? -4.225 14.350 -7.586 1.00 0.00 16 LEU A C 2
ATOM 1477 O O . LEU A 1 3 ? -4.394 13.574 -6.664 1.00 0.00 16 LEU A O 2
ATOM 1493 N N . PRO A 1 4 ? -3.957 13.980 -8.811 1.00 0.00 17 PRO A N 2
ATOM 1494 C CA . PRO A 1 4 ? -4.948 13.325 -9.696 1.00 0.00 17 PRO A CA 2
ATOM 1495 C C . PRO A 1 4 ? -5.352 11.942 -9.182 1.00 0.00 17 PRO A C 2
ATOM 1496 O O . PRO A 1 4 ? -4.844 10.930 -9.625 1.00 0.00 17 PRO A O 2
ATOM 1507 N N . GLU A 1 5 ? -6.187 11.940 -8.182 1.00 0.00 18 GLU A N 2
ATOM 1508 C CA . GLU A 1 5 ? -6.670 10.647 -7.635 1.00 0.00 18 GLU A CA 2
ATOM 1509 C C . GLU A 1 5 ? -7.933 10.916 -6.850 1.00 0.00 18 GLU A C 2
ATOM 1510 O O . GLU A 1 5 ? -9.024 10.795 -7.371 1.00 0.00 18 GLU A O 2
ATOM 1522 N N . GLN A 1 6 ? -7.767 11.291 -5.615 1.00 0.00 19 GLN A N 2
ATOM 1523 C CA . GLN A 1 6 ? -8.980 11.575 -4.819 1.00 0.00 19 GLN A CA 2
ATOM 1524 C C . GLN A 1 6 ? -8.795 12.779 -3.917 1.00 0.00 19 GLN A C 2
ATOM 1525 O O . GLN A 1 6 ? -7.797 12.937 -3.242 1.00 0.00 19 GLN A O 2
ATOM 1539 N N . ALA A 1 7 ? -9.800 13.602 -3.951 1.00 0.00 20 ALA A N 2
ATOM 1540 C CA . ALA A 1 7 ? -9.783 14.816 -3.090 1.00 0.00 20 ALA A CA 2
ATOM 1541 C C . ALA A 1 7 ? -10.173 14.389 -1.673 1.00 0.00 20 ALA A C 2
ATOM 1542 O O . ALA A 1 7 ? -9.465 14.683 -0.730 1.00 0.00 20 ALA A O 2
ATOM 1549 N N . GLN A 1 8 ? -11.281 13.701 -1.563 1.00 0.00 21 GLN A N 2
ATOM 1550 C CA . GLN A 1 8 ? -11.719 13.227 -0.217 1.00 0.00 21 GLN A CA 2
ATOM 1551 C C . GLN A 1 8 ? -12.451 11.869 -0.284 1.00 0.00 21 GLN A C 2
ATOM 1552 O O . GLN A 1 8 ? -11.959 10.894 0.248 1.00 0.00 21 GLN A O 2
ATOM 1566 N N . PRO A 1 9 ? -13.596 11.824 -0.920 1.00 0.00 22 PRO A N 2
ATOM 1567 C CA . PRO A 1 9 ? -14.317 10.545 -1.156 1.00 0.00 22 PRO A CA 2
ATOM 1568 C C . PRO A 1 9 ? -13.626 9.712 -2.242 1.00 0.00 22 PRO A C 2
ATOM 1569 O O . PRO A 1 9 ? -13.338 10.217 -3.308 1.00 0.00 22 PRO A O 2
ATOM 1580 N N . TRP A 1 10 ? -13.407 8.451 -1.967 1.00 0.00 23 TRP A N 2
ATOM 1581 C CA . TRP A 1 10 ? -12.724 7.587 -2.978 1.00 0.00 23 TRP A CA 2
ATOM 1582 C C . TRP A 1 10 ? -13.651 6.463 -3.467 1.00 0.00 23 TRP A C 2
ATOM 1583 O O . TRP A 1 10 ? -14.769 6.716 -3.871 1.00 0.00 23 TRP A O 2
ATOM 1604 N N . GLY A 1 11 ? -13.171 5.248 -3.422 1.00 0.00 24 GLY A N 2
ATOM 1605 C CA . GLY A 1 11 ? -14.003 4.110 -3.907 1.00 0.00 24 GLY A CA 2
ATOM 1606 C C . GLY A 1 11 ? -15.038 3.662 -2.874 1.00 0.00 24 GLY A C 2
ATOM 1607 O O . GLY A 1 11 ? -16.211 3.949 -3.008 1.00 0.00 24 GLY A O 2
ATOM 1611 N N . VAL A 1 12 ? -14.588 2.963 -1.868 1.00 0.00 25 VAL A N 2
ATOM 1612 C CA . VAL A 1 12 ? -15.551 2.483 -0.831 1.00 0.00 25 VAL A CA 2
ATOM 1613 C C . VAL A 1 12 ? -15.790 3.518 0.277 1.00 0.00 25 VAL A C 2
ATOM 1614 O O . VAL A 1 12 ? -14.951 4.349 0.563 1.00 0.00 25 VAL A O 2
ATOM 1627 N N . PRO A 1 13 ? -16.954 3.421 0.866 1.00 0.00 26 PRO A N 2
ATOM 1628 C CA . PRO A 1 13 ? -17.274 4.079 2.158 1.00 0.00 26 PRO A CA 2
ATOM 1629 C C . PRO A 1 13 ? -16.738 3.270 3.344 1.00 0.00 26 PRO A C 2
ATOM 1630 O O . PRO A 1 13 ? -17.291 3.313 4.426 1.00 0.00 26 PRO A O 2
ATOM 1641 N N . VAL A 1 14 ? -15.673 2.552 3.118 1.00 0.00 27 VAL A N 2
ATOM 1642 C CA . VAL A 1 14 ? -15.096 1.731 4.220 1.00 0.00 27 VAL A CA 2
ATOM 1643 C C . VAL A 1 14 ? -13.661 2.183 4.476 1.00 0.00 27 VAL A C 2
ATOM 1644 O O . VAL A 1 14 ? -13.348 2.744 5.508 1.00 0.00 27 VAL A O 2
ATOM 1657 N N . GLU A 1 15 ? -12.826 1.919 3.511 1.00 0.00 28 GLU A N 2
ATOM 1658 C CA . GLU A 1 15 ? -11.399 2.320 3.633 1.00 0.00 28 GLU A CA 2
ATOM 1659 C C . GLU A 1 15 ? -10.951 2.915 2.293 1.00 0.00 28 GLU A C 2
ATOM 1660 O O . GLU A 1 15 ? -10.749 4.106 2.166 1.00 0.00 28 GLU A O 2
ATOM 1672 N N . VAL A 1 16 ? -10.731 2.033 1.359 1.00 0.00 29 VAL A N 2
ATOM 1673 C CA . VAL A 1 16 ? -10.353 2.439 -0.027 1.00 0.00 29 VAL A CA 2
ATOM 1674 C C . VAL A 1 16 ? -10.630 1.273 -0.951 1.00 0.00 29 VAL A C 2
ATOM 1675 O O . VAL A 1 16 ? -11.530 1.318 -1.766 1.00 0.00 29 VAL A O 2
ATOM 1688 N N . GLU A 1 17 ? -9.835 0.253 -0.771 1.00 0.00 30 GLU A N 2
ATOM 1689 C CA . GLU A 1 17 ? -10.007 -0.944 -1.641 1.00 0.00 30 GLU A CA 2
ATOM 1690 C C . GLU A 1 17 ? -9.693 -2.265 -0.936 1.00 0.00 30 GLU A C 2
ATOM 1691 O O . GLU A 1 17 ? -8.562 -2.551 -0.599 1.00 0.00 30 GLU A O 2
ATOM 1703 N N . SER A 1 18 ? -10.724 -3.037 -0.732 1.00 0.00 31 SER A N 2
ATOM 1704 C CA . SER A 1 18 ? -10.534 -4.370 -0.089 1.00 0.00 31 SER A CA 2
ATOM 1705 C C . SER A 1 18 ? -10.449 -5.439 -1.186 1.00 0.00 31 SER A C 2
ATOM 1706 O O . SER A 1 18 ? -11.424 -5.728 -1.852 1.00 0.00 31 SER A O 2
ATOM 1714 N N . LEU A 1 19 ? -9.280 -5.998 -1.347 1.00 0.00 32 LEU A N 2
ATOM 1715 C CA . LEU A 1 19 ? -9.100 -7.037 -2.404 1.00 0.00 32 LEU A CA 2
ATOM 1716 C C . LEU A 1 19 ? -8.284 -8.256 -1.942 1.00 0.00 32 LEU A C 2
ATOM 1717 O O . LEU A 1 19 ? -7.415 -8.180 -1.095 1.00 0.00 32 LEU A O 2
ATOM 1733 N N . LEU A 1 20 ? -8.612 -9.373 -2.535 1.00 0.00 33 LEU A N 2
ATOM 1734 C CA . LEU A 1 20 ? -7.907 -10.648 -2.226 1.00 0.00 33 LEU A CA 2
ATOM 1735 C C . LEU A 1 20 ? -6.942 -10.990 -3.366 1.00 0.00 33 LEU A C 2
ATOM 1736 O O . LEU A 1 20 ? -7.199 -10.690 -4.516 1.00 0.00 33 LEU A O 2
ATOM 1752 N N . VAL A 1 21 ? -5.846 -11.603 -3.016 1.00 0.00 34 VAL A N 2
ATOM 1753 C CA . VAL A 1 21 ? -4.847 -11.974 -4.062 1.00 0.00 34 VAL A CA 2
ATOM 1754 C C . VAL A 1 21 ? -4.278 -13.379 -3.840 1.00 0.00 34 VAL A C 2
ATOM 1755 O O . VAL A 1 21 ? -4.452 -13.977 -2.795 1.00 0.00 34 VAL A O 2
ATOM 1768 N N . HIS A 1 22 ? -3.567 -13.855 -4.829 1.00 0.00 35 HIS A N 2
ATOM 1769 C CA . HIS A 1 22 ? -2.964 -15.215 -4.728 1.00 0.00 35 HIS A CA 2
ATOM 1770 C C . HIS A 1 22 ? -1.442 -15.131 -4.571 1.00 0.00 35 HIS A C 2
ATOM 1771 O O . HIS A 1 22 ? -0.836 -14.115 -4.851 1.00 0.00 35 HIS A O 2
ATOM 1785 N N . PRO A 1 23 ? -0.869 -16.219 -4.126 1.00 0.00 36 PRO A N 2
ATOM 1786 C CA . PRO A 1 23 ? 0.603 -16.377 -4.068 1.00 0.00 36 PRO A CA 2
ATOM 1787 C C . PRO A 1 23 ? 1.240 -16.181 -5.446 1.00 0.00 36 PRO A C 2
ATOM 1788 O O . PRO A 1 23 ? 1.203 -17.058 -6.287 1.00 0.00 36 PRO A O 2
ATOM 1799 N N . GLY A 1 24 ? 1.804 -15.021 -5.642 1.00 0.00 37 GLY A N 2
ATOM 1800 C CA . GLY A 1 24 ? 2.458 -14.725 -6.951 1.00 0.00 37 GLY A CA 2
ATOM 1801 C C . GLY A 1 24 ? 1.548 -13.904 -7.872 1.00 0.00 37 GLY A C 2
ATOM 1802 O O . GLY A 1 24 ? 1.366 -14.245 -9.024 1.00 0.00 37 GLY A O 2
ATOM 1806 N N . ASP A 1 25 ? 0.996 -12.841 -7.350 1.00 0.00 38 ASP A N 2
ATOM 1807 C CA . ASP A 1 25 ? 0.100 -11.994 -8.193 1.00 0.00 38 ASP A CA 2
ATOM 1808 C C . ASP A 1 25 ? 0.447 -10.499 -8.110 1.00 0.00 38 ASP A C 2
ATOM 1809 O O . ASP A 1 25 ? 1.347 -10.083 -7.403 1.00 0.00 38 ASP A O 2
ATOM 1818 N N . LEU A 1 26 ? -0.304 -9.731 -8.854 1.00 0.00 39 LEU A N 2
ATOM 1819 C CA . LEU A 1 26 ? -0.094 -8.257 -8.881 1.00 0.00 39 LEU A CA 2
ATOM 1820 C C . LEU A 1 26 ? -1.205 -7.552 -8.102 1.00 0.00 39 LEU A C 2
ATOM 1821 O O . LEU A 1 26 ? -2.377 -7.715 -8.380 1.00 0.00 39 LEU A O 2
ATOM 1837 N N . LEU A 1 27 ? -0.787 -6.784 -7.136 1.00 0.00 40 LEU A N 2
ATOM 1838 C CA . LEU A 1 27 ? -1.762 -6.028 -6.291 1.00 0.00 40 LEU A CA 2
ATOM 1839 C C . LEU A 1 27 ? -1.357 -4.549 -6.214 1.00 0.00 40 LEU A C 2
ATOM 1840 O O . LEU A 1 27 ? -0.208 -4.235 -5.985 1.00 0.00 40 LEU A O 2
ATOM 1856 N N . GLN A 1 28 ? -2.300 -3.666 -6.405 1.00 0.00 41 GLN A N 2
ATOM 1857 C CA . GLN A 1 28 ? -1.948 -2.217 -6.343 1.00 0.00 41 GLN A CA 2
ATOM 1858 C C . GLN A 1 28 ? -2.878 -1.414 -5.426 1.00 0.00 41 GLN A C 2
ATOM 1859 O O . GLN A 1 28 ? -4.073 -1.632 -5.380 1.00 0.00 41 GLN A O 2
ATOM 1873 N N . LEU A 1 29 ? -2.274 -0.496 -4.719 1.00 0.00 42 LEU A N 2
ATOM 1874 C CA . LEU A 1 29 ? -3.026 0.397 -3.790 1.00 0.00 42 LEU A CA 2
ATOM 1875 C C . LEU A 1 29 ? -2.679 1.829 -4.194 1.00 0.00 42 LEU A C 2
ATOM 1876 O O . LEU A 1 29 ? -1.557 2.250 -4.005 1.00 0.00 42 LEU A O 2
ATOM 1892 N N . ARG A 1 30 ? -3.625 2.527 -4.762 1.00 0.00 43 ARG A N 2
ATOM 1893 C CA . ARG A 1 30 ? -3.339 3.924 -5.209 1.00 0.00 43 ARG A CA 2
ATOM 1894 C C . ARG A 1 30 ? -3.971 4.990 -4.325 1.00 0.00 43 ARG A C 2
ATOM 1895 O O . ARG A 1 30 ? -5.175 5.135 -4.241 1.00 0.00 43 ARG A O 2
ATOM 1916 N N . CYS A 1 31 ? -3.089 5.755 -3.741 1.00 0.00 44 CYS A N 2
ATOM 1917 C CA . CYS A 1 31 ? -3.523 6.855 -2.846 1.00 0.00 44 CYS A CA 2
ATOM 1918 C C . CYS A 1 31 ? -3.670 8.129 -3.665 1.00 0.00 44 CYS A C 2
ATOM 1919 O O . CYS A 1 31 ? -3.563 8.112 -4.875 1.00 0.00 44 CYS A O 2
ATOM 1926 N N . ARG A 1 32 ? -3.877 9.215 -2.978 1.00 0.00 45 ARG A N 2
ATOM 1927 C CA . ARG A 1 32 ? -4.045 10.504 -3.704 1.00 0.00 45 ARG A CA 2
ATOM 1928 C C . ARG A 1 32 ? -2.872 11.456 -3.482 1.00 0.00 45 ARG A C 2
ATOM 1929 O O . ARG A 1 32 ? -2.072 11.283 -2.584 1.00 0.00 45 ARG A O 2
ATOM 1950 N N . LEU A 1 33 ? -2.817 12.446 -4.328 1.00 0.00 46 LEU A N 2
ATOM 1951 C CA . LEU A 1 33 ? -1.746 13.475 -4.236 1.00 0.00 46 LEU A CA 2
ATOM 1952 C C . LEU A 1 33 ? -2.506 14.793 -4.262 1.00 0.00 46 LEU A C 2
ATOM 1953 O O . LEU A 1 33 ? -2.722 15.348 -5.319 1.00 0.00 46 LEU A O 2
ATOM 1969 N N . ARG A 1 34 ? -2.863 15.277 -3.104 1.00 0.00 47 ARG A N 2
ATOM 1970 C CA . ARG A 1 34 ? -3.677 16.526 -3.047 1.00 0.00 47 ARG A CA 2
ATOM 1971 C C . ARG A 1 34 ? -2.844 17.790 -3.240 1.00 0.00 47 ARG A C 2
ATOM 1972 O O . ARG A 1 34 ? -1.759 17.749 -3.785 1.00 0.00 47 ARG A O 2
ATOM 1993 N N . ASP A 1 35 ? -3.425 18.891 -2.846 1.00 0.00 48 ASP A N 2
ATOM 1994 C CA . ASP A 1 35 ? -2.723 20.197 -2.969 1.00 0.00 48 ASP A CA 2
ATOM 1995 C C . ASP A 1 35 ? -2.086 20.523 -1.618 1.00 0.00 48 ASP A C 2
ATOM 1996 O O . ASP A 1 35 ? -1.686 21.643 -1.361 1.00 0.00 48 ASP A O 2
ATOM 2005 N N . ASP A 1 36 ? -2.004 19.518 -0.787 1.00 0.00 49 ASP A N 2
ATOM 2006 C CA . ASP A 1 36 ? -1.413 19.712 0.564 1.00 0.00 49 ASP A CA 2
ATOM 2007 C C . ASP A 1 36 ? -0.399 18.602 0.837 1.00 0.00 49 ASP A C 2
ATOM 2008 O O . ASP A 1 36 ? 0.749 18.866 1.134 1.00 0.00 49 ASP A O 2
ATOM 2017 N N . VAL A 1 37 ? -0.852 17.381 0.722 1.00 0.00 50 VAL A N 2
ATOM 2018 C CA . VAL A 1 37 ? 0.050 16.228 0.976 1.00 0.00 50 VAL A CA 2
ATOM 2019 C C . VAL A 1 37 ? 1.140 16.116 -0.086 1.00 0.00 50 VAL A C 2
ATOM 2020 O O . VAL A 1 37 ? 0.943 16.397 -1.252 1.00 0.00 50 VAL A O 2
ATOM 2033 N N . GLN A 1 38 ? 2.273 15.699 0.394 1.00 0.00 51 GLN A N 2
ATOM 2034 C CA . GLN A 1 38 ? 3.471 15.526 -0.475 1.00 0.00 51 GLN A CA 2
ATOM 2035 C C . GLN A 1 38 ? 4.179 14.220 -0.129 1.00 0.00 51 GLN A C 2
ATOM 2036 O O . GLN A 1 38 ? 4.918 13.684 -0.930 1.00 0.00 51 GLN A O 2
ATOM 2050 N N . SER A 1 39 ? 3.938 13.734 1.060 1.00 0.00 52 SER A N 2
ATOM 2051 C CA . SER A 1 39 ? 4.606 12.474 1.465 1.00 0.00 52 SER A CA 2
ATOM 2052 C C . SER A 1 39 ? 3.515 11.440 1.657 1.00 0.00 52 SER A C 2
ATOM 2053 O O . SER A 1 39 ? 2.559 11.680 2.366 1.00 0.00 52 SER A O 2
ATOM 2061 N N . ILE A 1 40 ? 3.654 10.345 0.969 1.00 0.00 53 ILE A N 2
ATOM 2062 C CA . ILE A 1 40 ? 2.640 9.275 1.090 1.00 0.00 53 ILE A CA 2
ATOM 2063 C C . ILE A 1 40 ? 3.288 8.070 1.757 1.00 0.00 53 ILE A C 2
ATOM 2064 O O . ILE A 1 40 ? 4.171 7.434 1.217 1.00 0.00 53 ILE A O 2
ATOM 2080 N N . ASN A 1 41 ? 2.816 7.806 2.938 1.00 0.00 54 ASN A N 2
ATOM 2081 C CA . ASN A 1 41 ? 3.346 6.654 3.715 1.00 0.00 54 ASN A CA 2
ATOM 2082 C C . ASN A 1 41 ? 2.374 5.498 3.542 1.00 0.00 54 ASN A C 2
ATOM 2083 O O . ASN A 1 41 ? 1.180 5.706 3.590 1.00 0.00 54 ASN A O 2
ATOM 2094 N N . TRP A 1 42 ? 2.872 4.309 3.362 1.00 0.00 55 TRP A N 2
ATOM 2095 C CA . TRP A 1 42 ? 1.920 3.182 3.210 1.00 0.00 55 TRP A CA 2
ATOM 2096 C C . TRP A 1 42 ? 1.959 2.381 4.505 1.00 0.00 55 TRP A C 2
ATOM 2097 O O . TRP A 1 42 ? 2.897 1.655 4.761 1.00 0.00 55 TRP A O 2
ATOM 2118 N N . LEU A 1 43 ? 0.900 2.478 5.259 1.00 0.00 56 LEU A N 2
ATOM 2119 C CA . LEU A 1 43 ? 0.856 1.766 6.557 1.00 0.00 56 LEU A CA 2
ATOM 2120 C C . LEU A 1 43 ? 0.533 0.318 6.218 1.00 0.00 56 LEU A C 2
ATOM 2121 O O . LEU A 1 43 ? -0.608 0.005 5.944 1.00 0.00 56 LEU A O 2
ATOM 2137 N N . ARG A 1 44 ? 1.527 -0.524 6.232 1.00 0.00 57 ARG A N 2
ATOM 2138 C CA . ARG A 1 44 ? 1.246 -1.945 5.890 1.00 0.00 57 ARG A CA 2
ATOM 2139 C C . ARG A 1 44 ? 0.642 -2.614 7.113 1.00 0.00 57 ARG A C 2
ATOM 2140 O O . ARG A 1 44 ? 0.991 -2.281 8.225 1.00 0.00 57 ARG A O 2
ATOM 2161 N N . ASP A 1 45 ? -0.307 -3.474 6.863 1.00 0.00 58 ASP A N 2
ATOM 2162 C CA . ASP A 1 45 ? -0.985 -4.201 7.975 1.00 0.00 58 ASP A CA 2
ATOM 2163 C C . ASP A 1 45 ? -1.710 -3.198 8.869 1.00 0.00 58 ASP A C 2
ATOM 2164 O O . ASP A 1 45 ? -2.922 -3.112 8.831 1.00 0.00 58 ASP A O 2
ATOM 2173 N N . GLY A 1 46 ? -0.940 -2.492 9.656 1.00 0.00 59 GLY A N 2
ATOM 2174 C CA . GLY A 1 46 ? -1.507 -1.457 10.566 1.00 0.00 59 GLY A CA 2
ATOM 2175 C C . GLY A 1 46 ? -0.398 -0.520 11.074 1.00 0.00 59 GLY A C 2
ATOM 2176 O O . GLY A 1 46 ? -0.564 0.152 12.073 1.00 0.00 59 GLY A O 2
ATOM 2180 N N . VAL A 1 47 ? 0.710 -0.498 10.378 1.00 0.00 60 VAL A N 2
ATOM 2181 C CA . VAL A 1 47 ? 1.843 0.377 10.796 1.00 0.00 60 VAL A CA 2
ATOM 2182 C C . VAL A 1 47 ? 2.538 0.945 9.554 1.00 0.00 60 VAL A C 2
ATOM 2183 O O . VAL A 1 47 ? 2.433 0.389 8.480 1.00 0.00 60 VAL A O 2
ATOM 2196 N N . GLN A 1 48 ? 3.252 2.023 9.734 1.00 0.00 61 GLN A N 2
ATOM 2197 C CA . GLN A 1 48 ? 3.948 2.646 8.570 1.00 0.00 61 GLN A CA 2
ATOM 2198 C C . GLN A 1 48 ? 4.809 1.661 7.803 1.00 0.00 61 GLN A C 2
ATOM 2199 O O . GLN A 1 48 ? 5.529 0.860 8.365 1.00 0.00 61 GLN A O 2
ATOM 2213 N N . LEU A 1 49 ? 4.674 1.729 6.511 1.00 0.00 62 LEU A N 2
ATOM 2214 C CA . LEU A 1 49 ? 5.476 0.818 5.667 1.00 0.00 62 LEU A CA 2
ATOM 2215 C C . LEU A 1 49 ? 5.574 1.286 4.224 1.00 0.00 62 LEU A C 2
ATOM 2216 O O . LEU A 1 49 ? 5.119 2.343 3.823 1.00 0.00 62 LEU A O 2
ATOM 2232 N N . VAL A 1 50 ? 6.189 0.387 3.514 1.00 0.00 63 VAL A N 2
ATOM 2233 C CA . VAL A 1 50 ? 6.417 0.523 2.051 1.00 0.00 63 VAL A CA 2
ATOM 2234 C C . VAL A 1 50 ? 6.697 -0.868 1.463 1.00 0.00 63 VAL A C 2
ATOM 2235 O O . VAL A 1 50 ? 6.247 -1.858 2.006 1.00 0.00 63 VAL A O 2
ATOM 2248 N N . GLU A 1 51 ? 7.412 -0.933 0.370 1.00 0.00 64 GLU A N 2
ATOM 2249 C CA . GLU A 1 51 ? 7.682 -2.252 -0.244 1.00 0.00 64 GLU A CA 2
ATOM 2250 C C . GLU A 1 51 ? 8.152 -3.297 0.759 1.00 0.00 64 GLU A C 2
ATOM 2251 O O . GLU A 1 51 ? 8.647 -3.014 1.831 1.00 0.00 64 GLU A O 2
ATOM 2263 N N . SER A 1 52 ? 7.959 -4.500 0.312 1.00 0.00 65 SER A N 2
ATOM 2264 C CA . SER A 1 52 ? 8.336 -5.700 1.111 1.00 0.00 65 SER A CA 2
ATOM 2265 C C . SER A 1 52 ? 9.525 -6.427 0.471 1.00 0.00 65 SER A C 2
ATOM 2266 O O . SER A 1 52 ? 10.656 -6.272 0.887 1.00 0.00 65 SER A O 2
ATOM 2274 N N . ASN A 1 53 ? 9.226 -7.204 -0.533 1.00 0.00 66 ASN A N 2
ATOM 2275 C CA . ASN A 1 53 ? 10.294 -7.968 -1.243 1.00 0.00 66 ASN A CA 2
ATOM 2276 C C . ASN A 1 53 ? 10.301 -7.601 -2.731 1.00 0.00 66 ASN A C 2
ATOM 2277 O O . ASN A 1 53 ? 11.302 -7.158 -3.258 1.00 0.00 66 ASN A O 2
ATOM 2288 N N . ARG A 1 54 ? 9.180 -7.798 -3.372 1.00 0.00 67 ARG A N 2
ATOM 2289 C CA . ARG A 1 54 ? 9.089 -7.462 -4.823 1.00 0.00 67 ARG A CA 2
ATOM 2290 C C . ARG A 1 54 ? 7.939 -6.482 -5.066 1.00 0.00 67 ARG A C 2
ATOM 2291 O O . ARG A 1 54 ? 7.022 -6.736 -5.824 1.00 0.00 67 ARG A O 2
ATOM 2312 N N . THR A 1 55 ? 7.985 -5.367 -4.391 1.00 0.00 68 THR A N 2
ATOM 2313 C CA . THR A 1 55 ? 6.901 -4.389 -4.600 1.00 0.00 68 THR A CA 2
ATOM 2314 C C . THR A 1 55 ? 7.560 -3.029 -4.823 1.00 0.00 68 THR A C 2
ATOM 2315 O O . THR A 1 55 ? 8.570 -2.713 -4.225 1.00 0.00 68 THR A O 2
ATOM 2326 N N . ARG A 1 56 ? 6.962 -2.259 -5.685 1.00 0.00 69 ARG A N 2
ATOM 2327 C CA . ARG A 1 56 ? 7.517 -0.924 -6.011 1.00 0.00 69 ARG A CA 2
ATOM 2328 C C . ARG A 1 56 ? 6.628 0.097 -5.323 1.00 0.00 69 ARG A C 2
ATOM 2329 O O . ARG A 1 56 ? 5.475 0.270 -5.662 1.00 0.00 69 ARG A O 2
ATOM 2350 N N . ILE A 1 57 ? 7.172 0.682 -4.300 1.00 0.00 70 ILE A N 2
ATOM 2351 C CA . ILE A 1 57 ? 6.392 1.698 -3.553 1.00 0.00 70 ILE A CA 2
ATOM 2352 C C . ILE A 1 57 ? 6.633 3.085 -4.110 1.00 0.00 70 ILE A C 2
ATOM 2353 O O . ILE A 1 57 ? 7.731 3.600 -4.026 1.00 0.00 70 ILE A O 2
ATOM 2369 N N . THR A 1 58 ? 5.625 3.676 -4.680 1.00 0.00 71 THR A N 2
ATOM 2370 C CA . THR A 1 58 ? 5.858 5.049 -5.167 1.00 0.00 71 THR A CA 2
ATOM 2371 C C . THR A 1 58 ? 5.120 5.985 -4.199 1.00 0.00 71 THR A C 2
ATOM 2372 O O . THR A 1 58 ? 4.063 5.657 -3.690 1.00 0.00 71 THR A O 2
ATOM 2383 N N . GLY A 1 59 ? 5.740 7.098 -3.925 1.00 0.00 72 GLY A N 2
ATOM 2384 C CA . GLY A 1 59 ? 5.138 8.104 -3.005 1.00 0.00 72 GLY A CA 2
ATOM 2385 C C . GLY A 1 59 ? 3.697 8.482 -3.365 1.00 0.00 72 GLY A C 2
ATOM 2386 O O . GLY A 1 59 ? 3.183 9.460 -2.863 1.00 0.00 72 GLY A O 2
ATOM 2390 N N . GLU A 1 60 ? 3.084 7.751 -4.256 1.00 0.00 73 GLU A N 2
ATOM 2391 C CA . GLU A 1 60 ? 1.671 8.061 -4.611 1.00 0.00 73 GLU A CA 2
ATOM 2392 C C . GLU A 1 60 ? 0.849 6.767 -4.634 1.00 0.00 73 GLU A C 2
ATOM 2393 O O . GLU A 1 60 ? -0.322 6.749 -4.308 1.00 0.00 73 GLU A O 2
ATOM 2405 N N . GLU A 1 61 ? 1.483 5.693 -5.010 1.00 0.00 74 GLU A N 2
ATOM 2406 C CA . GLU A 1 61 ? 0.744 4.406 -5.081 1.00 0.00 74 GLU A CA 2
ATOM 2407 C C . GLU A 1 61 ? 1.724 3.275 -4.819 1.00 0.00 74 GLU A C 2
ATOM 2408 O O . GLU A 1 61 ? 2.895 3.392 -5.103 1.00 0.00 74 GLU A O 2
ATOM 2420 N N . VAL A 1 62 ? 1.230 2.206 -4.279 1.00 0.00 75 VAL A N 2
ATOM 2421 C CA . VAL A 1 62 ? 2.138 1.063 -4.009 1.00 0.00 75 VAL A CA 2
ATOM 2422 C C . VAL A 1 62 ? 1.752 -0.085 -4.915 1.00 0.00 75 VAL A C 2
ATOM 2423 O O . VAL A 1 62 ? 0.597 -0.455 -4.972 1.00 0.00 75 VAL A O 2
ATOM 2436 N N . GLU A 1 63 ? 2.716 -0.573 -5.642 1.00 0.00 76 GLU A N 2
ATOM 2437 C CA . GLU A 1 63 ? 2.410 -1.720 -6.546 1.00 0.00 76 GLU A CA 2
ATOM 2438 C C . GLU A 1 63 ? 3.235 -2.949 -6.158 1.00 0.00 76 GLU A C 2
ATOM 2439 O O . GLU A 1 63 ? 4.440 -2.942 -6.295 1.00 0.00 76 GLU A O 2
ATOM 2451 N N . VAL A 1 64 ? 2.578 -3.982 -5.702 1.00 0.00 77 VAL A N 2
ATOM 2452 C CA . VAL A 1 64 ? 3.317 -5.219 -5.307 1.00 0.00 77 VAL A CA 2
ATOM 2453 C C . VAL A 1 64 ? 3.130 -6.171 -6.490 1.00 0.00 77 VAL A C 2
ATOM 2454 O O . VAL A 1 64 ? 2.009 -6.459 -6.855 1.00 0.00 77 VAL A O 2
ATOM 2467 N N . ARG A 1 65 ? 4.204 -6.652 -7.060 1.00 0.00 78 ARG A N 2
ATOM 2468 C CA . ARG A 1 65 ? 4.041 -7.533 -8.253 1.00 0.00 78 ARG A CA 2
ATOM 2469 C C . ARG A 1 65 ? 4.373 -8.959 -7.852 1.00 0.00 78 ARG A C 2
ATOM 2470 O O . ARG A 1 65 ? 5.164 -9.630 -8.486 1.00 0.00 78 ARG A O 2
ATOM 2491 N N . ASP A 1 66 ? 3.746 -9.390 -6.797 1.00 0.00 79 ASP A N 2
ATOM 2492 C CA . ASP A 1 66 ? 4.040 -10.758 -6.316 1.00 0.00 79 ASP A CA 2
ATOM 2493 C C . ASP A 1 66 ? 2.937 -11.265 -5.397 1.00 0.00 79 ASP A C 2
ATOM 2494 O O . ASP A 1 66 ? 2.669 -12.448 -5.361 1.00 0.00 79 ASP A O 2
ATOM 2503 N N . SER A 1 67 ? 2.312 -10.363 -4.686 1.00 0.00 80 SER A N 2
ATOM 2504 C CA . SER A 1 67 ? 1.253 -10.808 -3.736 1.00 0.00 80 SER A CA 2
ATOM 2505 C C . SER A 1 67 ? 1.871 -11.944 -2.922 1.00 0.00 80 SER A C 2
ATOM 2506 O O . SER A 1 67 ? 1.841 -13.090 -3.324 1.00 0.00 80 SER A O 2
ATOM 2514 N N . ILE A 1 68 ? 2.435 -11.563 -1.811 1.00 0.00 81 ILE A N 2
ATOM 2515 C CA . ILE A 1 68 ? 3.120 -12.542 -0.924 1.00 0.00 81 ILE A CA 2
ATOM 2516 C C . ILE A 1 68 ? 2.617 -12.279 0.489 1.00 0.00 81 ILE A C 2
ATOM 2517 O O . ILE A 1 68 ? 2.103 -11.210 0.739 1.00 0.00 81 ILE A O 2
ATOM 2533 N N . PRO A 1 69 ? 2.784 -13.220 1.380 1.00 0.00 82 PRO A N 2
ATOM 2534 C CA . PRO A 1 69 ? 2.247 -13.100 2.756 1.00 0.00 82 PRO A CA 2
ATOM 2535 C C . PRO A 1 69 ? 2.299 -11.652 3.264 1.00 0.00 82 PRO A C 2
ATOM 2536 O O . PRO A 1 69 ? 1.466 -11.226 4.040 1.00 0.00 82 PRO A O 2
ATOM 2547 N N . ALA A 1 70 ? 3.280 -10.925 2.803 1.00 0.00 83 ALA A N 2
ATOM 2548 C CA . ALA A 1 70 ? 3.415 -9.500 3.223 1.00 0.00 83 ALA A CA 2
ATOM 2549 C C . ALA A 1 70 ? 2.088 -8.733 3.116 1.00 0.00 83 ALA A C 2
ATOM 2550 O O . ALA A 1 70 ? 1.769 -7.946 3.984 1.00 0.00 83 ALA A O 2
ATOM 2557 N N . ASP A 1 71 ? 1.348 -9.007 2.075 1.00 0.00 84 ASP A N 2
ATOM 2558 C CA . ASP A 1 71 ? 0.052 -8.312 1.843 1.00 0.00 84 ASP A CA 2
ATOM 2559 C C . ASP A 1 71 ? -1.099 -8.972 2.616 1.00 0.00 84 ASP A C 2
ATOM 2560 O O . ASP A 1 71 ? -2.200 -9.099 2.119 1.00 0.00 84 ASP A O 2
ATOM 2569 N N . SER A 1 72 ? -0.777 -9.499 3.764 1.00 0.00 85 SER A N 2
ATOM 2570 C CA . SER A 1 72 ? -1.824 -10.108 4.633 1.00 0.00 85 SER A CA 2
ATOM 2571 C C . SER A 1 72 ? -2.237 -9.097 5.716 1.00 0.00 85 SER A C 2
ATOM 2572 O O . SER A 1 72 ? -1.861 -9.244 6.863 1.00 0.00 85 SER A O 2
ATOM 2580 N N . GLY A 1 73 ? -2.992 -8.093 5.355 1.00 0.00 86 GLY A N 2
ATOM 2581 C CA . GLY A 1 73 ? -3.397 -7.091 6.389 1.00 0.00 86 GLY A CA 2
ATOM 2582 C C . GLY A 1 73 ? -3.973 -5.821 5.753 1.00 0.00 86 GLY A C 2
ATOM 2583 O O . GLY A 1 73 ? -4.425 -5.830 4.626 1.00 0.00 86 GLY A O 2
ATOM 2587 N N . LEU A 1 74 ? -3.953 -4.733 6.477 1.00 0.00 87 LEU A N 2
ATOM 2588 C CA . LEU A 1 74 ? -4.516 -3.498 5.871 1.00 0.00 87 LEU A CA 2
ATOM 2589 C C . LEU A 1 74 ? -3.395 -2.603 5.351 1.00 0.00 87 LEU A C 2
ATOM 2590 O O . LEU A 1 74 ? -2.424 -2.348 6.034 1.00 0.00 87 LEU A O 2
ATOM 2606 N N . TYR A 1 75 ? -3.552 -2.164 4.133 1.00 0.00 88 TYR A N 2
ATOM 2607 C CA . TYR A 1 75 ? -2.542 -1.260 3.534 1.00 0.00 88 TYR A CA 2
ATOM 2608 C C . TYR A 1 75 ? -3.225 0.083 3.438 1.00 0.00 88 TYR A C 2
ATOM 2609 O O . TYR A 1 75 ? -3.966 0.364 2.519 1.00 0.00 88 TYR A O 2
ATOM 2627 N N . ALA A 1 76 ? -2.992 0.877 4.435 1.00 0.00 89 ALA A N 2
ATOM 2628 C CA . ALA A 1 76 ? -3.645 2.209 4.426 1.00 0.00 89 ALA A CA 2
ATOM 2629 C C . ALA A 1 76 ? -2.627 3.202 3.884 1.00 0.00 89 ALA A C 2
ATOM 2630 O O . ALA A 1 76 ? -1.467 3.165 4.231 1.00 0.00 89 ALA A O 2
ATOM 2637 N N . CYS A 1 77 ? -3.095 4.108 3.085 1.00 0.00 90 CYS A N 2
ATOM 2638 C CA . CYS A 1 77 ? -2.180 5.099 2.478 1.00 0.00 90 CYS A CA 2
ATOM 2639 C C . CYS A 1 77 ? -2.390 6.403 3.221 1.00 0.00 90 CYS A C 2
ATOM 2640 O O . CYS A 1 77 ? -3.488 6.926 3.227 1.00 0.00 90 CYS A O 2
ATOM 2647 N N . VAL A 1 78 ? -1.331 6.867 3.822 1.00 0.00 91 VAL A N 2
ATOM 2648 C CA . VAL A 1 78 ? -1.418 8.135 4.590 1.00 0.00 91 VAL A CA 2
ATOM 2649 C C . VAL A 1 78 ? -0.761 9.238 3.778 1.00 0.00 91 VAL A C 2
ATOM 2650 O O . VAL A 1 78 ? 0.423 9.196 3.510 1.00 0.00 91 VAL A O 2
ATOM 2663 N N . THR A 1 79 ? -1.556 10.209 3.441 1.00 0.00 92 THR A N 2
ATOM 2664 C CA . THR A 1 79 ? -1.046 11.356 2.649 1.00 0.00 92 THR A CA 2
ATOM 2665 C C . THR A 1 79 ? -0.812 12.454 3.670 1.00 0.00 92 THR A C 2
ATOM 2666 O O . THR A 1 79 ? -1.735 12.852 4.351 1.00 0.00 92 THR A O 2
ATOM 2677 N N . SER A 1 80 ? 0.413 12.888 3.773 1.00 0.00 93 SER A N 2
ATOM 2678 C CA . SER A 1 80 ? 0.722 13.925 4.786 1.00 0.00 93 SER A CA 2
ATOM 2679 C C . SER A 1 80 ? 1.364 15.162 4.175 1.00 0.00 93 SER A C 2
ATOM 2680 O O . SER A 1 80 ? 2.069 15.095 3.184 1.00 0.00 93 SER A O 2
ATOM 2688 N N . SER A 1 81 ? 1.014 16.255 4.796 1.00 0.00 94 SER A N 2
ATOM 2689 C CA . SER A 1 81 ? 1.533 17.592 4.416 1.00 0.00 94 SER A CA 2
ATOM 2690 C C . SER A 1 81 ? 1.888 18.299 5.722 1.00 0.00 94 SER A C 2
ATOM 2691 O O . SER A 1 81 ? 1.269 18.062 6.742 1.00 0.00 94 SER A O 2
ATOM 2699 N N . PRO A 1 82 ? 2.831 19.196 5.633 1.00 0.00 95 PRO A N 2
ATOM 2700 C CA . PRO A 1 82 ? 3.320 19.950 6.806 1.00 0.00 95 PRO A CA 2
ATOM 2701 C C . PRO A 1 82 ? 2.174 20.626 7.568 1.00 0.00 95 PRO A C 2
ATOM 2702 O O . PRO A 1 82 ? 2.407 21.323 8.536 1.00 0.00 95 PRO A O 2
ATOM 2713 N N . SER A 1 83 ? 0.962 20.409 7.128 1.00 0.00 96 SER A N 2
ATOM 2714 C CA . SER A 1 83 ? -0.194 21.032 7.824 1.00 0.00 96 SER A CA 2
ATOM 2715 C C . SER A 1 83 ? -1.092 19.951 8.434 1.00 0.00 96 SER A C 2
ATOM 2716 O O . SER A 1 83 ? -1.557 20.093 9.548 1.00 0.00 96 SER A O 2
ATOM 2724 N N . GLY A 1 84 ? -1.325 18.896 7.697 1.00 0.00 97 GLY A N 2
ATOM 2725 C CA . GLY A 1 84 ? -2.209 17.820 8.242 1.00 0.00 97 GLY A CA 2
ATOM 2726 C C . GLY A 1 84 ? -2.010 16.486 7.517 1.00 0.00 97 GLY A C 2
ATOM 2727 O O . GLY A 1 84 ? -1.077 16.321 6.757 1.00 0.00 97 GLY A O 2
ATOM 2731 N N . SER A 1 85 ? -2.891 15.558 7.785 1.00 0.00 98 SER A N 2
ATOM 2732 C CA . SER A 1 85 ? -2.791 14.227 7.114 1.00 0.00 98 SER A CA 2
ATOM 2733 C C . SER A 1 85 ? -4.176 13.640 6.835 1.00 0.00 98 SER A C 2
ATOM 2734 O O . SER A 1 85 ? -5.118 13.845 7.575 1.00 0.00 98 SER A O 2
ATOM 2742 N N . ASP A 1 86 ? -4.251 12.925 5.745 1.00 0.00 99 ASP A N 2
ATOM 2743 C CA . ASP A 1 86 ? -5.528 12.278 5.330 1.00 0.00 99 ASP A CA 2
ATOM 2744 C C . ASP A 1 86 ? -5.232 10.809 5.066 1.00 0.00 99 ASP A C 2
ATOM 2745 O O . ASP A 1 86 ? -4.188 10.486 4.537 1.00 0.00 99 ASP A O 2
ATOM 2754 N N . THR A 1 87 ? -6.141 9.944 5.416 1.00 0.00 100 THR A N 2
ATOM 2755 C CA . THR A 1 87 ? -5.844 8.508 5.172 1.00 0.00 100 THR A CA 2
ATOM 2756 C C . THR A 1 87 ? -6.953 7.778 4.414 1.00 0.00 100 THR A C 2
ATOM 2757 O O . THR A 1 87 ? -8.130 7.931 4.673 1.00 0.00 100 THR A O 2
ATOM 2768 N N . THR A 1 88 ? -6.491 6.992 3.485 1.00 0.00 101 THR A N 2
ATOM 2769 C CA . THR A 1 88 ? -7.382 6.168 2.614 1.00 0.00 101 THR A CA 2
ATOM 2770 C C . THR A 1 88 ? -6.897 4.724 2.803 1.00 0.00 101 THR A C 2
ATOM 2771 O O . THR A 1 88 ? -5.706 4.537 2.907 1.00 0.00 101 THR A O 2
ATOM 2782 N N . TYR A 1 89 ? -7.724 3.709 2.829 1.00 0.00 102 TYR A N 2
ATOM 2783 C CA . TYR A 1 89 ? -7.092 2.369 3.057 1.00 0.00 102 TYR A CA 2
ATOM 2784 C C . TYR A 1 89 ? -7.590 1.211 2.187 1.00 0.00 102 TYR A C 2
ATOM 2785 O O . TYR A 1 89 ? -8.762 1.013 1.943 1.00 0.00 102 TYR A O 2
ATOM 2803 N N . PHE A 1 90 ? -6.626 0.447 1.763 1.00 0.00 103 PHE A N 2
ATOM 2804 C CA . PHE A 1 90 ? -6.873 -0.740 0.911 1.00 0.00 103 PHE A CA 2
ATOM 2805 C C . PHE A 1 90 ? -6.726 -1.995 1.758 1.00 0.00 103 PHE A C 2
ATOM 2806 O O . PHE A 1 90 ? -5.677 -2.253 2.313 1.00 0.00 103 PHE A O 2
ATOM 2823 N N . SER A 1 91 ? -7.779 -2.738 1.899 1.00 0.00 104 SER A N 2
ATOM 2824 C CA . SER A 1 91 ? -7.611 -3.991 2.678 1.00 0.00 104 SER A CA 2
ATOM 2825 C C . SER A 1 91 ? -6.973 -4.955 1.676 1.00 0.00 104 SER A C 2
ATOM 2826 O O . SER A 1 91 ? -7.549 -5.227 0.644 1.00 0.00 104 SER A O 2
ATOM 2834 N N . VAL A 1 92 ? -5.799 -5.447 1.959 1.00 0.00 105 VAL A N 2
ATOM 2835 C CA . VAL A 1 92 ? -5.173 -6.354 0.958 1.00 0.00 105 VAL A CA 2
ATOM 2836 C C . VAL A 1 92 ? -4.845 -7.675 1.639 1.00 0.00 105 VAL A C 2
ATOM 2837 O O . VAL A 1 92 ? -4.167 -7.729 2.646 1.00 0.00 105 VAL A O 2
ATOM 2850 N N . ASN A 1 93 ? -5.405 -8.714 1.095 1.00 0.00 106 ASN A N 2
ATOM 2851 C CA . ASN A 1 93 ? -5.147 -10.054 1.682 1.00 0.00 106 ASN A CA 2
ATOM 2852 C C . ASN A 1 93 ? -4.734 -11.086 0.641 1.00 0.00 106 ASN A C 2
ATOM 2853 O O . ASN A 1 93 ? -5.515 -11.517 -0.182 1.00 0.00 106 ASN A O 2
ATOM 2864 N N . VAL A 1 94 ? -3.479 -11.430 0.668 1.00 0.00 107 VAL A N 2
ATOM 2865 C CA . VAL A 1 94 ? -3.015 -12.461 -0.299 1.00 0.00 107 VAL A CA 2
ATOM 2866 C C . VAL A 1 94 ? -2.857 -13.805 0.413 1.00 0.00 107 VAL A C 2
ATOM 2867 O O . VAL A 1 94 ? -2.229 -13.901 1.449 1.00 0.00 107 VAL A O 2
ATOM 2880 N N . SER A 1 95 ? -3.455 -14.811 -0.163 1.00 0.00 108 SER A N 2
ATOM 2881 C CA . SER A 1 95 ? -3.361 -16.166 0.446 1.00 0.00 108 SER A CA 2
ATOM 2882 C C . SER A 1 95 ? -3.682 -17.243 -0.589 1.00 0.00 108 SER A C 2
ATOM 2883 O O . SER A 1 95 ? -4.264 -16.970 -1.619 1.00 0.00 108 SER A O 2
ATOM 2891 N N . PRO A 1 1 ? -0.164 18.819 -10.591 1.00 0.00 14 PRO A N 3
ATOM 2892 C CA . PRO A 1 1 ? -0.124 19.449 -9.250 1.00 0.00 14 PRO A CA 3
ATOM 2893 C C . PRO A 1 1 ? -1.120 18.797 -8.285 1.00 0.00 14 PRO A C 3
ATOM 2894 O O . PRO A 1 1 ? -0.886 18.742 -7.092 1.00 0.00 14 PRO A O 3
ATOM 2905 N N . THR A 1 2 ? -2.219 18.345 -8.826 1.00 0.00 15 THR A N 3
ATOM 2906 C CA . THR A 1 2 ? -3.255 17.700 -7.967 1.00 0.00 15 THR A CA 3
ATOM 2907 C C . THR A 1 2 ? -3.810 16.432 -8.624 1.00 0.00 15 THR A C 3
ATOM 2908 O O . THR A 1 2 ? -4.411 16.486 -9.680 1.00 0.00 15 THR A O 3
ATOM 2919 N N . LEU A 1 3 ? -3.586 15.316 -7.984 1.00 0.00 16 LEU A N 3
ATOM 2920 C CA . LEU A 1 3 ? -4.083 14.016 -8.508 1.00 0.00 16 LEU A CA 3
ATOM 2921 C C . LEU A 1 3 ? -4.994 13.388 -7.445 1.00 0.00 16 LEU A C 3
ATOM 2922 O O . LEU A 1 3 ? -4.534 12.717 -6.538 1.00 0.00 16 LEU A O 3
ATOM 2938 N N . PRO A 1 4 ? -6.259 13.697 -7.562 1.00 0.00 17 PRO A N 3
ATOM 2939 C CA . PRO A 1 4 ? -7.312 13.144 -6.682 1.00 0.00 17 PRO A CA 3
ATOM 2940 C C . PRO A 1 4 ? -7.798 11.780 -7.184 1.00 0.00 17 PRO A C 3
ATOM 2941 O O . PRO A 1 4 ? -8.750 11.695 -7.935 1.00 0.00 17 PRO A O 3
ATOM 2952 N N . GLU A 1 5 ? -7.128 10.742 -6.765 1.00 0.00 18 GLU A N 3
ATOM 2953 C CA . GLU A 1 5 ? -7.549 9.380 -7.201 1.00 0.00 18 GLU A CA 3
ATOM 2954 C C . GLU A 1 5 ? -8.520 8.806 -6.171 1.00 0.00 18 GLU A C 3
ATOM 2955 O O . GLU A 1 5 ? -9.150 7.792 -6.397 1.00 0.00 18 GLU A O 3
ATOM 2967 N N . GLN A 1 6 ? -8.611 9.483 -5.058 1.00 0.00 19 GLN A N 3
ATOM 2968 C CA . GLN A 1 6 ? -9.535 9.019 -3.984 1.00 0.00 19 GLN A CA 3
ATOM 2969 C C . GLN A 1 6 ? -10.624 10.065 -3.744 1.00 0.00 19 GLN A C 3
ATOM 2970 O O . GLN A 1 6 ? -10.360 11.251 -3.718 1.00 0.00 19 GLN A O 3
ATOM 2984 N N . ALA A 1 7 ? -11.830 9.594 -3.575 1.00 0.00 20 ALA A N 3
ATOM 2985 C CA . ALA A 1 7 ? -12.959 10.534 -3.324 1.00 0.00 20 ALA A CA 3
ATOM 2986 C C . ALA A 1 7 ? -13.347 10.485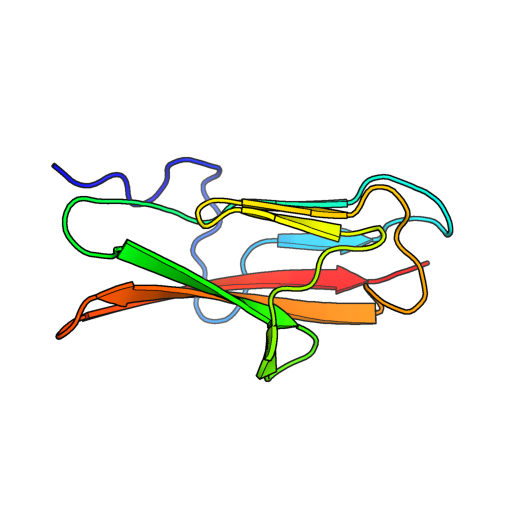 -1.844 1.00 0.00 20 ALA A C 3
ATOM 2987 O O . ALA A 1 7 ? -12.814 11.222 -1.037 1.00 0.00 20 ALA A O 3
ATOM 2994 N N . GLN A 1 8 ? -14.267 9.617 -1.519 1.00 0.00 21 GLN A N 3
ATOM 2995 C CA . GLN A 1 8 ? -14.699 9.497 -0.097 1.00 0.00 21 GLN A CA 3
ATOM 2996 C C . GLN A 1 8 ? -14.865 8.024 0.296 1.00 0.00 21 GLN A C 3
ATOM 2997 O O . GLN A 1 8 ? -15.957 7.561 0.564 1.00 0.00 21 GLN A O 3
ATOM 3011 N N . PRO A 1 9 ? -13.761 7.327 0.313 1.00 0.00 22 PRO A N 3
ATOM 3012 C CA . PRO A 1 9 ? -12.805 7.288 -0.819 1.00 0.00 22 PRO A CA 3
ATOM 3013 C C . PRO A 1 9 ? -13.485 6.943 -2.150 1.00 0.00 22 PRO A C 3
ATOM 3014 O O . PRO A 1 9 ? -14.691 7.032 -2.281 1.00 0.00 22 PRO A O 3
ATOM 3025 N N . TRP A 1 10 ? -12.688 6.545 -3.106 1.00 0.00 23 TRP A N 3
ATOM 3026 C CA . TRP A 1 10 ? -13.252 6.196 -4.443 1.00 0.00 23 TRP A CA 3
ATOM 3027 C C . TRP A 1 10 ? -13.461 4.687 -4.589 1.00 0.00 23 TRP A C 3
ATOM 3028 O O . TRP A 1 10 ? -13.576 4.175 -5.684 1.00 0.00 23 TRP A O 3
ATOM 3049 N N . GLY A 1 11 ? -13.511 4.012 -3.473 1.00 0.00 24 GLY A N 3
ATOM 3050 C CA . GLY A 1 11 ? -13.722 2.538 -3.513 1.00 0.00 24 GLY A CA 3
ATOM 3051 C C . GLY A 1 11 ? -14.874 2.164 -2.581 1.00 0.00 24 GLY A C 3
ATOM 3052 O O . GLY A 1 11 ? -15.907 1.694 -3.014 1.00 0.00 24 GLY A O 3
ATOM 3056 N N . VAL A 1 12 ? -14.659 2.388 -1.313 1.00 0.00 25 VAL A N 3
ATOM 3057 C CA . VAL A 1 12 ? -15.720 2.070 -0.313 1.00 0.00 25 VAL A CA 3
ATOM 3058 C C . VAL A 1 12 ? -15.832 3.220 0.695 1.00 0.00 25 VAL A C 3
ATOM 3059 O O . VAL A 1 12 ? -14.869 3.908 0.963 1.00 0.00 25 VAL A O 3
ATOM 3072 N N . PRO A 1 13 ? -17.015 3.395 1.225 1.00 0.00 26 PRO A N 3
ATOM 3073 C CA . PRO A 1 13 ? -17.267 4.394 2.289 1.00 0.00 26 PRO A CA 3
ATOM 3074 C C . PRO A 1 13 ? -16.805 3.877 3.656 1.00 0.00 26 PRO A C 3
ATOM 3075 O O . PRO A 1 13 ? -17.390 4.195 4.673 1.00 0.00 26 PRO A O 3
ATOM 3086 N N . VAL A 1 14 ? -15.758 3.096 3.653 1.00 0.00 27 VAL A N 3
ATOM 3087 C CA . VAL A 1 14 ? -15.249 2.549 4.942 1.00 0.00 27 VAL A CA 3
ATOM 3088 C C . VAL A 1 14 ? -13.733 2.571 4.956 1.00 0.00 27 VAL A C 3
ATOM 3089 O O . VAL A 1 14 ? -13.115 3.304 5.702 1.00 0.00 27 VAL A O 3
ATOM 3102 N N . GLU A 1 15 ? -13.174 1.756 4.113 1.00 0.00 28 GLU A N 3
ATOM 3103 C CA . GLU A 1 15 ? -11.697 1.698 4.028 1.00 0.00 28 GLU A CA 3
ATOM 3104 C C . GLU A 1 15 ? -11.307 2.458 2.760 1.00 0.00 28 GLU A C 3
ATOM 3105 O O . GLU A 1 15 ? -11.181 3.665 2.751 1.00 0.00 28 GLU A O 3
ATOM 3117 N N . VAL A 1 16 ? -11.051 1.685 1.747 1.00 0.00 29 VAL A N 3
ATOM 3118 C CA . VAL A 1 16 ? -10.701 2.227 0.401 1.00 0.00 29 VAL A CA 3
ATOM 3119 C C . VAL A 1 16 ? -10.887 1.135 -0.627 1.00 0.00 29 VAL A C 3
ATOM 3120 O O . VAL A 1 16 ? -11.794 1.143 -1.437 1.00 0.00 29 VAL A O 3
ATOM 3133 N N . GLU A 1 17 ? -9.970 0.212 -0.536 1.00 0.00 30 GLU A N 3
ATOM 3134 C CA . GLU A 1 17 ? -9.985 -0.918 -1.501 1.00 0.00 30 GLU A CA 3
ATOM 3135 C C . GLU A 1 17 ? -9.705 -2.259 -0.835 1.00 0.00 30 GLU A C 3
ATOM 3136 O O . GLU A 1 17 ? -8.659 -2.478 -0.256 1.00 0.00 30 GLU A O 3
ATOM 3148 N N . SER A 1 18 ? -10.679 -3.117 -0.928 1.00 0.00 31 SER A N 3
ATOM 3149 C CA . SER A 1 18 ? -10.516 -4.483 -0.357 1.00 0.00 31 SER A CA 3
ATOM 3150 C C . SER A 1 18 ? -10.202 -5.460 -1.494 1.00 0.00 31 SER A C 3
ATOM 3151 O O . SER A 1 18 ? -11.049 -5.815 -2.290 1.00 0.00 31 SER A O 3
ATOM 3159 N N . LEU A 1 19 ? -8.959 -5.852 -1.554 1.00 0.00 32 LEU A N 3
ATOM 3160 C CA . LEU A 1 19 ? -8.543 -6.798 -2.632 1.00 0.00 32 LEU A CA 3
ATOM 3161 C C . LEU A 1 19 ? -7.999 -8.125 -2.086 1.00 0.00 32 LEU A C 3
ATOM 3162 O O . LEU A 1 19 ? -7.165 -8.166 -1.203 1.00 0.00 32 LEU A O 3
ATOM 3178 N N . LEU A 1 20 ? -8.500 -9.188 -2.652 1.00 0.00 33 LEU A N 3
ATOM 3179 C CA . LEU A 1 20 ? -8.066 -10.554 -2.258 1.00 0.00 33 LEU A CA 3
ATOM 3180 C C . LEU A 1 20 ? -7.139 -11.059 -3.372 1.00 0.00 33 LEU A C 3
ATOM 3181 O O . LEU A 1 20 ? -7.518 -11.089 -4.526 1.00 0.00 33 LEU A O 3
ATOM 3197 N N . VAL A 1 21 ? -5.944 -11.439 -3.006 1.00 0.00 34 VAL A N 3
ATOM 3198 C CA . VAL A 1 21 ? -4.975 -11.918 -4.037 1.00 0.00 34 VAL A CA 3
ATOM 3199 C C . VAL A 1 21 ? -4.315 -13.252 -3.665 1.00 0.00 34 VAL A C 3
ATOM 3200 O O . VAL A 1 21 ? -4.466 -13.755 -2.570 1.00 0.00 34 VAL A O 3
ATOM 3213 N N . HIS A 1 22 ? -3.573 -13.792 -4.595 1.00 0.00 35 HIS A N 3
ATOM 3214 C CA . HIS A 1 22 ? -2.892 -15.094 -4.334 1.00 0.00 35 HIS A CA 3
ATOM 3215 C C . HIS A 1 22 ? -1.433 -15.079 -4.808 1.00 0.00 35 HIS A C 3
ATOM 3216 O O . HIS A 1 22 ? -1.049 -14.278 -5.636 1.00 0.00 35 HIS A O 3
ATOM 3230 N N . PRO A 1 23 ? -0.665 -15.991 -4.266 1.00 0.00 36 PRO A N 3
ATOM 3231 C CA . PRO A 1 23 ? 0.754 -16.180 -4.646 1.00 0.00 36 PRO A CA 3
ATOM 3232 C C . PRO A 1 23 ? 0.949 -16.188 -6.164 1.00 0.00 36 PRO A C 3
ATOM 3233 O O . PRO A 1 23 ? 0.607 -17.141 -6.836 1.00 0.00 36 PRO A O 3
ATOM 3244 N N . GLY A 1 24 ? 1.494 -15.113 -6.668 1.00 0.00 37 GLY A N 3
ATOM 3245 C CA . GLY A 1 24 ? 1.731 -15.012 -8.134 1.00 0.00 37 GLY A CA 3
ATOM 3246 C C . GLY A 1 24 ? 0.812 -13.950 -8.739 1.00 0.00 37 GLY A C 3
ATOM 3247 O O . GLY A 1 24 ? 0.320 -14.112 -9.838 1.00 0.00 37 GLY A O 3
ATOM 3251 N N . ASP A 1 25 ? 0.592 -12.884 -8.012 1.00 0.00 38 ASP A N 3
ATOM 3252 C CA . ASP A 1 25 ? -0.303 -11.824 -8.559 1.00 0.00 38 ASP A CA 3
ATOM 3253 C C . ASP A 1 25 ? 0.214 -10.394 -8.343 1.00 0.00 38 ASP A C 3
ATOM 3254 O O . ASP A 1 25 ? 1.151 -10.138 -7.606 1.00 0.00 38 ASP A O 3
ATOM 3263 N N . LEU A 1 26 ? -0.458 -9.500 -9.018 1.00 0.00 39 LEU A N 3
ATOM 3264 C CA . LEU A 1 26 ? -0.116 -8.055 -8.942 1.00 0.00 39 LEU A CA 3
ATOM 3265 C C . LEU A 1 26 ? -1.232 -7.322 -8.193 1.00 0.00 39 LEU A C 3
ATOM 3266 O O . LEU A 1 26 ? -2.386 -7.372 -8.571 1.00 0.00 39 LEU A O 3
ATOM 3282 N N . LEU A 1 27 ? -0.842 -6.660 -7.141 1.00 0.00 40 LEU A N 3
ATOM 3283 C CA . LEU A 1 27 ? -1.829 -5.909 -6.308 1.00 0.00 40 LEU A CA 3
ATOM 3284 C C . LEU A 1 27 ? -1.381 -4.451 -6.144 1.00 0.00 40 LEU A C 3
ATOM 3285 O O . LEU A 1 27 ? -0.234 -4.181 -5.853 1.00 0.00 40 LEU A O 3
ATOM 3301 N N . GLN A 1 28 ? -2.288 -3.532 -6.336 1.00 0.00 41 GLN A N 3
ATOM 3302 C CA . GLN A 1 28 ? -1.902 -2.096 -6.193 1.00 0.00 41 GLN A CA 3
ATOM 3303 C C . GLN A 1 28 ? -2.896 -1.281 -5.356 1.00 0.00 41 GLN A C 3
ATOM 3304 O O . GLN A 1 28 ? -4.083 -1.538 -5.341 1.00 0.00 41 GLN A O 3
ATOM 3318 N N . LEU A 1 29 ? -2.351 -0.313 -4.667 1.00 0.00 42 LEU A N 3
ATOM 3319 C CA . LEU A 1 29 ? -3.170 0.591 -3.812 1.00 0.00 42 LEU A CA 3
ATOM 3320 C C . LEU A 1 29 ? -2.791 2.021 -4.190 1.00 0.00 42 LEU A C 3
ATOM 3321 O O . LEU A 1 29 ? -1.636 2.382 -4.092 1.00 0.00 42 LEU A O 3
ATOM 3337 N N . ARG A 1 30 ? -3.754 2.789 -4.622 1.00 0.00 43 ARG A N 3
ATOM 3338 C CA . ARG A 1 30 ? -3.453 4.194 -5.023 1.00 0.00 43 ARG A CA 3
ATOM 3339 C C . ARG A 1 30 ? -4.013 5.183 -4.020 1.00 0.00 43 ARG A C 3
ATOM 3340 O O . ARG A 1 30 ? -5.193 5.197 -3.731 1.00 0.00 43 ARG A O 3
ATOM 3361 N N . CYS A 1 31 ? -3.128 6.000 -3.522 1.00 0.00 44 CYS A N 3
ATOM 3362 C CA . CYS A 1 31 ? -3.557 7.026 -2.535 1.00 0.00 44 CYS A CA 3
ATOM 3363 C C . CYS A 1 31 ? -3.763 8.376 -3.226 1.00 0.00 44 CYS A C 3
ATOM 3364 O O . CYS A 1 31 ? -3.840 8.464 -4.435 1.00 0.00 44 CYS A O 3
ATOM 3371 N N . ARG A 1 32 ? -3.830 9.396 -2.418 1.00 0.00 45 ARG A N 3
ATOM 3372 C CA . ARG A 1 32 ? -4.037 10.776 -2.953 1.00 0.00 45 ARG A CA 3
ATOM 3373 C C . ARG A 1 32 ? -2.683 11.448 -3.166 1.00 0.00 45 ARG A C 3
ATOM 3374 O O . ARG A 1 32 ? -1.816 11.371 -2.318 1.00 0.00 45 ARG A O 3
ATOM 3395 N N . LEU A 1 33 ? -2.525 12.098 -4.287 1.00 0.00 46 LEU A N 3
ATOM 3396 C CA . LEU A 1 33 ? -1.217 12.765 -4.549 1.00 0.00 46 LEU A CA 3
ATOM 3397 C C . LEU A 1 33 ? -1.463 14.253 -4.798 1.00 0.00 46 LEU A C 3
ATOM 3398 O O . LEU A 1 33 ? -2.104 14.621 -5.760 1.00 0.00 46 LEU A O 3
ATOM 3414 N N . ARG A 1 34 ? -0.960 15.099 -3.943 1.00 0.00 47 ARG A N 3
ATOM 3415 C CA . ARG A 1 34 ? -1.217 16.548 -4.172 1.00 0.00 47 ARG A CA 3
ATOM 3416 C C . ARG A 1 34 ? -0.093 17.399 -3.592 1.00 0.00 47 ARG A C 3
ATOM 3417 O O . ARG A 1 34 ? 0.530 17.026 -2.619 1.00 0.00 47 ARG A O 3
ATOM 3438 N N . ASP A 1 35 ? 0.162 18.504 -4.238 1.00 0.00 48 ASP A N 3
ATOM 3439 C CA . ASP A 1 35 ? 1.204 19.431 -3.714 1.00 0.00 48 ASP A CA 3
ATOM 3440 C C . ASP A 1 35 ? 1.029 19.593 -2.196 1.00 0.00 48 ASP A C 3
ATOM 3441 O O . ASP A 1 35 ? 1.903 20.089 -1.513 1.00 0.00 48 ASP A O 3
ATOM 3450 N N . ASP A 1 36 ? -0.103 19.157 -1.707 1.00 0.00 49 ASP A N 3
ATOM 3451 C CA . ASP A 1 36 ? -0.374 19.254 -0.247 1.00 0.00 49 ASP A CA 3
ATOM 3452 C C . ASP A 1 36 ? 0.228 18.011 0.402 1.00 0.00 49 ASP A C 3
ATOM 3453 O O . ASP A 1 36 ? 1.230 18.100 1.082 1.00 0.00 49 ASP A O 3
ATOM 3462 N N . VAL A 1 37 ? -0.363 16.880 0.121 1.00 0.00 50 VAL A N 3
ATOM 3463 C CA . VAL A 1 37 ? 0.161 15.614 0.695 1.00 0.00 50 VAL A CA 3
ATOM 3464 C C . VAL A 1 37 ? 1.358 15.182 -0.150 1.00 0.00 50 VAL A C 3
ATOM 3465 O O . VAL A 1 37 ? 1.224 14.904 -1.326 1.00 0.00 50 VAL A O 3
ATOM 3478 N N . GLN A 1 38 ? 2.489 15.127 0.496 1.00 0.00 51 GLN A N 3
ATOM 3479 C CA . GLN A 1 38 ? 3.747 14.753 -0.209 1.00 0.00 51 GLN A CA 3
ATOM 3480 C C . GLN A 1 38 ? 4.356 13.525 0.455 1.00 0.00 51 GLN A C 3
ATOM 3481 O O . GLN A 1 38 ? 5.101 12.787 -0.159 1.00 0.00 51 GLN A O 3
ATOM 3495 N N . SER A 1 39 ? 4.017 13.330 1.701 1.00 0.00 52 SER A N 3
ATOM 3496 C CA . SER A 1 39 ? 4.572 12.162 2.427 1.00 0.00 52 SER A CA 3
ATOM 3497 C C . SER A 1 39 ? 3.473 11.114 2.504 1.00 0.00 52 SER A C 3
ATOM 3498 O O . SER A 1 39 ? 2.680 11.113 3.424 1.00 0.00 52 SER A O 3
ATOM 3506 N N . ILE A 1 40 ? 3.432 10.291 1.491 1.00 0.00 53 ILE A N 3
ATOM 3507 C CA . ILE A 1 40 ? 2.406 9.222 1.461 1.00 0.00 53 ILE A CA 3
ATOM 3508 C C . ILE A 1 40 ? 3.032 7.953 2.024 1.00 0.00 53 ILE A C 3
ATOM 3509 O O . ILE A 1 40 ? 3.891 7.335 1.425 1.00 0.00 53 ILE A O 3
ATOM 3525 N N . ASN A 1 41 ? 2.559 7.614 3.186 1.00 0.00 54 ASN A N 3
ATOM 3526 C CA . ASN A 1 41 ? 3.066 6.407 3.892 1.00 0.00 54 ASN A CA 3
ATOM 3527 C C . ASN A 1 41 ? 2.042 5.295 3.732 1.00 0.00 54 ASN A C 3
ATOM 3528 O O . ASN A 1 41 ? 0.861 5.538 3.864 1.00 0.00 54 ASN A O 3
ATOM 3539 N N . TRP A 1 42 ? 2.488 4.099 3.481 1.00 0.00 55 TRP A N 3
ATOM 3540 C CA . TRP A 1 42 ? 1.497 3.007 3.340 1.00 0.00 55 TRP A CA 3
ATOM 3541 C C . TRP A 1 42 ? 1.596 2.157 4.602 1.00 0.00 55 TRP A C 3
ATOM 3542 O O . TRP A 1 42 ? 2.534 1.406 4.770 1.00 0.00 55 TRP A O 3
ATOM 3563 N N . LEU A 1 43 ? 0.602 2.244 5.441 1.00 0.00 56 LEU A N 3
ATOM 3564 C CA . LEU A 1 43 ? 0.677 1.471 6.703 1.00 0.00 56 LEU A CA 3
ATOM 3565 C C . LEU A 1 43 ? 0.318 0.025 6.364 1.00 0.00 56 LEU A C 3
ATOM 3566 O O . LEU A 1 43 ? -0.826 -0.273 6.085 1.00 0.00 56 LEU A O 3
ATOM 3582 N N . ARG A 1 44 ? 1.294 -0.837 6.432 1.00 0.00 57 ARG A N 3
ATOM 3583 C CA . ARG A 1 44 ? 1.035 -2.265 6.099 1.00 0.00 57 ARG A CA 3
ATOM 3584 C C . ARG A 1 44 ? 0.388 -2.894 7.318 1.00 0.00 57 ARG A C 3
ATOM 3585 O O . ARG A 1 44 ? 0.727 -2.546 8.429 1.00 0.00 57 ARG A O 3
ATOM 3606 N N . ASP A 1 45 ? -0.572 -3.743 7.079 1.00 0.00 58 ASP A N 3
ATOM 3607 C CA . ASP A 1 45 ? -1.268 -4.414 8.211 1.00 0.00 58 ASP A CA 3
ATOM 3608 C C . ASP A 1 45 ? -1.978 -3.347 9.042 1.00 0.00 58 ASP A C 3
ATOM 3609 O O . ASP A 1 45 ? -3.183 -3.210 8.956 1.00 0.00 58 ASP A O 3
ATOM 3618 N N . GLY A 1 46 ? -1.209 -2.631 9.822 1.00 0.00 59 GLY A N 3
ATOM 3619 C CA . GLY A 1 46 ? -1.780 -1.540 10.661 1.00 0.00 59 GLY A CA 3
ATOM 3620 C C . GLY A 1 46 ? -0.697 -0.529 11.080 1.00 0.00 59 GLY A C 3
ATOM 3621 O O . GLY A 1 46 ? -0.918 0.273 11.967 1.00 0.00 59 GLY A O 3
ATOM 3625 N N . VAL A 1 47 ? 0.448 -0.580 10.445 1.00 0.00 60 VAL A N 3
ATOM 3626 C CA . VAL A 1 47 ? 1.538 0.375 10.815 1.00 0.00 60 VAL A CA 3
ATOM 3627 C C . VAL A 1 47 ? 2.358 0.844 9.599 1.00 0.00 60 VAL A C 3
ATOM 3628 O O . VAL A 1 47 ? 2.563 0.108 8.655 1.00 0.00 60 VAL A O 3
ATOM 3641 N N . GLN A 1 48 ? 2.815 2.068 9.677 1.00 0.00 61 GLN A N 3
ATOM 3642 C CA . GLN A 1 48 ? 3.633 2.671 8.576 1.00 0.00 61 GLN A CA 3
ATOM 3643 C C . GLN A 1 48 ? 4.444 1.631 7.810 1.00 0.00 61 GLN A C 3
ATOM 3644 O O . GLN A 1 48 ? 5.123 0.811 8.395 1.00 0.00 61 GLN A O 3
ATOM 3658 N N . LEU A 1 49 ? 4.361 1.702 6.507 1.00 0.00 62 LEU A N 3
ATOM 3659 C CA . LEU A 1 49 ? 5.121 0.724 5.681 1.00 0.00 62 LEU A CA 3
ATOM 3660 C C . LEU A 1 49 ? 5.335 1.189 4.233 1.00 0.00 62 LEU A C 3
ATOM 3661 O O . LEU A 1 49 ? 4.556 1.917 3.647 1.00 0.00 62 LEU A O 3
ATOM 3677 N N . VAL A 1 50 ? 6.503 0.832 3.787 1.00 0.00 63 VAL A N 3
ATOM 3678 C CA . VAL A 1 50 ? 6.959 1.101 2.392 1.00 0.00 63 VAL A CA 3
ATOM 3679 C C . VAL A 1 50 ? 8.150 0.171 2.108 1.00 0.00 63 VAL A C 3
ATOM 3680 O O . VAL A 1 50 ? 9.208 0.345 2.680 1.00 0.00 63 VAL A O 3
ATOM 3693 N N . GLU A 1 51 ? 7.972 -0.800 1.249 1.00 0.00 64 GLU A N 3
ATOM 3694 C CA . GLU A 1 51 ? 9.103 -1.733 0.977 1.00 0.00 64 GLU A CA 3
ATOM 3695 C C . GLU A 1 51 ? 9.883 -1.350 -0.279 1.00 0.00 64 GLU A C 3
ATOM 3696 O O . GLU A 1 51 ? 10.205 -0.197 -0.490 1.00 0.00 64 GLU A O 3
ATOM 3708 N N . SER A 1 52 ? 10.191 -2.341 -1.068 1.00 0.00 65 SER A N 3
ATOM 3709 C CA . SER A 1 52 ? 10.962 -2.088 -2.319 1.00 0.00 65 SER A CA 3
ATOM 3710 C C . SER A 1 52 ? 11.240 -3.397 -3.067 1.00 0.00 65 SER A C 3
ATOM 3711 O O . SER A 1 52 ? 11.111 -3.454 -4.272 1.00 0.00 65 SER A O 3
ATOM 3719 N N . ASN A 1 53 ? 11.621 -4.408 -2.333 1.00 0.00 66 ASN A N 3
ATOM 3720 C CA . ASN A 1 53 ? 11.928 -5.724 -2.969 1.00 0.00 66 ASN A CA 3
ATOM 3721 C C . ASN A 1 53 ? 10.898 -6.129 -4.034 1.00 0.00 66 ASN A C 3
ATOM 3722 O O . ASN A 1 53 ? 11.017 -5.772 -5.189 1.00 0.00 66 ASN A O 3
ATOM 3733 N N . ARG A 1 54 ? 9.880 -6.836 -3.623 1.00 0.00 67 ARG A N 3
ATOM 3734 C CA . ARG A 1 54 ? 8.855 -7.286 -4.612 1.00 0.00 67 ARG A CA 3
ATOM 3735 C C . ARG A 1 54 ? 7.783 -6.220 -4.860 1.00 0.00 67 ARG A C 3
ATOM 3736 O O . ARG A 1 54 ? 6.831 -6.441 -5.586 1.00 0.00 67 ARG A O 3
ATOM 3757 N N . THR A 1 55 ? 7.934 -5.084 -4.238 1.00 0.00 68 THR A N 3
ATOM 3758 C CA . THR A 1 55 ? 6.923 -4.024 -4.468 1.00 0.00 68 THR A CA 3
ATOM 3759 C C . THR A 1 55 ? 7.574 -2.676 -4.768 1.00 0.00 68 THR A C 3
ATOM 3760 O O . THR A 1 55 ? 8.652 -2.359 -4.307 1.00 0.00 68 THR A O 3
ATOM 3771 N N . ARG A 1 56 ? 6.859 -1.929 -5.556 1.00 0.00 69 ARG A N 3
ATOM 3772 C CA . ARG A 1 56 ? 7.294 -0.563 -5.939 1.00 0.00 69 ARG A CA 3
ATOM 3773 C C . ARG A 1 56 ? 6.440 0.359 -5.078 1.00 0.00 69 ARG A C 3
ATOM 3774 O O . ARG A 1 56 ? 5.325 0.681 -5.436 1.00 0.00 69 ARG A O 3
ATOM 3795 N N . ILE A 1 57 ? 6.923 0.670 -3.908 1.00 0.00 70 ILE A N 3
ATOM 3796 C CA . ILE A 1 57 ? 6.123 1.573 -3.039 1.00 0.00 70 ILE A CA 3
ATOM 3797 C C . ILE A 1 57 ? 6.446 3.017 -3.390 1.00 0.00 70 ILE A C 3
ATOM 3798 O O . ILE A 1 57 ? 7.425 3.564 -2.925 1.00 0.00 70 ILE A O 3
ATOM 3814 N N . THR A 1 58 ? 5.622 3.641 -4.180 1.00 0.00 71 THR A N 3
ATOM 3815 C CA . THR A 1 58 ? 5.969 5.038 -4.510 1.00 0.00 71 THR A CA 3
ATOM 3816 C C . THR A 1 58 ? 5.173 5.971 -3.595 1.00 0.00 71 THR A C 3
ATOM 3817 O O . THR A 1 58 ? 4.077 5.653 -3.174 1.00 0.00 71 THR A O 3
ATOM 3828 N N . GLY A 1 59 ? 5.769 7.092 -3.299 1.00 0.00 72 GLY A N 3
ATOM 3829 C CA . GLY A 1 59 ? 5.106 8.096 -2.420 1.00 0.00 72 GLY A CA 3
ATOM 3830 C C . GLY A 1 59 ? 3.693 8.469 -2.883 1.00 0.00 72 GLY A C 3
ATOM 3831 O O . GLY A 1 59 ? 3.146 9.455 -2.433 1.00 0.00 72 GLY A O 3
ATOM 3835 N N . GLU A 1 60 ? 3.142 7.728 -3.807 1.00 0.00 73 GLU A N 3
ATOM 3836 C CA . GLU A 1 60 ? 1.758 8.036 -4.261 1.00 0.00 73 GLU A CA 3
ATOM 3837 C C . GLU A 1 60 ? 0.951 6.747 -4.458 1.00 0.00 73 GLU A C 3
ATOM 3838 O O . GLU A 1 60 ? -0.248 6.707 -4.260 1.00 0.00 73 GLU A O 3
ATOM 3850 N N . GLU A 1 61 ? 1.630 5.691 -4.808 1.00 0.00 74 GLU A N 3
ATOM 3851 C CA . GLU A 1 61 ? 0.894 4.426 -5.053 1.00 0.00 74 GLU A CA 3
ATOM 3852 C C . GLU A 1 61 ? 1.798 3.268 -4.686 1.00 0.00 74 GLU A C 3
ATOM 3853 O O . GLU A 1 61 ? 2.991 3.324 -4.890 1.00 0.00 74 GLU A O 3
ATOM 3865 N N . VAL A 1 62 ? 1.205 2.242 -4.166 1.00 0.00 75 VAL A N 3
ATOM 3866 C CA . VAL A 1 62 ? 2.026 1.069 -3.786 1.00 0.00 75 VAL A CA 3
ATOM 3867 C C . VAL A 1 62 ? 1.678 -0.074 -4.708 1.00 0.00 75 VAL A C 3
ATOM 3868 O O . VAL A 1 62 ? 0.532 -0.465 -4.793 1.00 0.00 75 VAL A O 3
ATOM 3881 N N . GLU A 1 63 ? 2.665 -0.513 -5.435 1.00 0.00 76 GLU A N 3
ATOM 3882 C CA . GLU A 1 63 ? 2.411 -1.652 -6.363 1.00 0.00 76 GLU A CA 3
ATOM 3883 C C . GLU A 1 63 ? 3.205 -2.896 -5.943 1.00 0.00 76 GLU A C 3
ATOM 3884 O O . GLU A 1 63 ? 4.411 -2.905 -6.048 1.00 0.00 76 GLU A O 3
ATOM 3896 N N . VAL A 1 64 ? 2.523 -3.919 -5.500 1.00 0.00 77 VAL A N 3
ATOM 3897 C CA . VAL A 1 64 ? 3.237 -5.168 -5.086 1.00 0.00 77 VAL A CA 3
ATOM 3898 C C . VAL A 1 64 ? 3.000 -6.124 -6.254 1.00 0.00 77 VAL A C 3
ATOM 3899 O O . VAL A 1 64 ? 1.867 -6.398 -6.593 1.00 0.00 77 VAL A O 3
ATOM 3912 N N . ARG A 1 65 ? 4.044 -6.618 -6.859 1.00 0.00 78 ARG A N 3
ATOM 3913 C CA . ARG A 1 65 ? 3.813 -7.498 -8.041 1.00 0.00 78 ARG A CA 3
ATOM 3914 C C . ARG A 1 65 ? 4.192 -8.937 -7.741 1.00 0.00 78 ARG A C 3
ATOM 3915 O O . ARG A 1 65 ? 5.050 -9.517 -8.377 1.00 0.00 78 ARG A O 3
ATOM 3936 N N . ASP A 1 66 ? 3.528 -9.479 -6.760 1.00 0.00 79 ASP A N 3
ATOM 3937 C CA . ASP A 1 66 ? 3.839 -10.875 -6.379 1.00 0.00 79 ASP A CA 3
ATOM 3938 C C . ASP A 1 66 ? 2.704 -11.469 -5.555 1.00 0.00 79 ASP A C 3
ATOM 3939 O O . ASP A 1 66 ? 2.400 -12.639 -5.663 1.00 0.00 79 ASP A O 3
ATOM 3948 N N . SER A 1 67 ? 2.071 -10.635 -4.777 1.00 0.00 80 SER A N 3
ATOM 3949 C CA . SER A 1 67 ? 0.977 -11.157 -3.911 1.00 0.00 80 SER A CA 3
ATOM 3950 C C . SER A 1 67 ? 1.550 -12.312 -3.085 1.00 0.00 80 SER A C 3
ATOM 3951 O O . SER A 1 67 ? 1.574 -13.446 -3.522 1.00 0.00 80 SER A O 3
ATOM 3959 N N . ILE A 1 68 ? 2.014 -11.976 -1.914 1.00 0.00 81 ILE A N 3
ATOM 3960 C CA . ILE A 1 68 ? 2.624 -12.994 -1.011 1.00 0.00 81 ILE A CA 3
ATOM 3961 C C . ILE A 1 68 ? 2.268 -12.586 0.415 1.00 0.00 81 ILE A C 3
ATOM 3962 O O . ILE A 1 68 ? 1.832 -11.474 0.620 1.00 0.00 81 ILE A O 3
ATOM 3978 N N . PRO A 1 69 ? 2.467 -13.465 1.362 1.00 0.00 82 PRO A N 3
ATOM 3979 C CA . PRO A 1 69 ? 2.040 -13.230 2.764 1.00 0.00 82 PRO A CA 3
ATOM 3980 C C . PRO A 1 69 ? 2.115 -11.752 3.177 1.00 0.00 82 PRO A C 3
ATOM 3981 O O . PRO A 1 69 ? 1.307 -11.281 3.953 1.00 0.00 82 PRO A O 3
ATOM 3992 N N . ALA A 1 70 ? 3.077 -11.046 2.649 1.00 0.00 83 ALA A N 3
ATOM 3993 C CA . ALA A 1 70 ? 3.211 -9.599 2.995 1.00 0.00 83 ALA A CA 3
ATOM 3994 C C . ALA A 1 70 ? 1.875 -8.845 2.891 1.00 0.00 83 ALA A C 3
ATOM 3995 O O . ALA A 1 70 ? 1.595 -7.964 3.681 1.00 0.00 83 ALA A O 3
ATOM 4002 N N . ASP A 1 71 ? 1.077 -9.221 1.929 1.00 0.00 84 ASP A N 3
ATOM 4003 C CA . ASP A 1 71 ? -0.234 -8.542 1.722 1.00 0.00 84 ASP A CA 3
ATOM 4004 C C . ASP A 1 71 ? -1.365 -9.156 2.568 1.00 0.00 84 ASP A C 3
ATOM 4005 O O . ASP A 1 71 ? -2.500 -9.230 2.141 1.00 0.00 84 ASP A O 3
ATOM 4014 N N . SER A 1 72 ? -1.007 -9.679 3.709 1.00 0.00 85 SER A N 3
ATOM 4015 C CA . SER A 1 72 ? -2.036 -10.245 4.630 1.00 0.00 85 SER A CA 3
ATOM 4016 C C . SER A 1 72 ? -2.380 -9.221 5.726 1.00 0.00 85 SER A C 3
ATOM 4017 O O . SER A 1 72 ? -1.990 -9.391 6.865 1.00 0.00 85 SER A O 3
ATOM 4025 N N . GLY A 1 73 ? -3.099 -8.183 5.386 1.00 0.00 86 GLY A N 3
ATOM 4026 C CA . GLY A 1 73 ? -3.436 -7.169 6.431 1.00 0.00 86 GLY A CA 3
ATOM 4027 C C . GLY A 1 73 ? -4.014 -5.899 5.798 1.00 0.00 86 GLY A C 3
ATOM 4028 O O . GLY A 1 73 ? -4.437 -5.898 4.658 1.00 0.00 86 GLY A O 3
ATOM 4032 N N . LEU A 1 74 ? -4.033 -4.823 6.534 1.00 0.00 87 LEU A N 3
ATOM 4033 C CA . LEU A 1 74 ? -4.599 -3.591 5.924 1.00 0.00 87 LEU A CA 3
ATOM 4034 C C . LEU A 1 74 ? -3.485 -2.654 5.468 1.00 0.00 87 LEU A C 3
ATOM 4035 O O . LEU A 1 74 ? -2.535 -2.407 6.184 1.00 0.00 87 LEU A O 3
ATOM 4051 N N . TYR A 1 75 ? -3.621 -2.181 4.260 1.00 0.00 88 TYR A N 3
ATOM 4052 C CA . TYR A 1 75 ? -2.625 -1.228 3.714 1.00 0.00 88 TYR A CA 3
ATOM 4053 C C . TYR A 1 75 ? -3.345 0.101 3.666 1.00 0.00 88 TYR A C 3
ATOM 4054 O O . TYR A 1 75 ? -3.957 0.472 2.686 1.00 0.00 88 TYR A O 3
ATOM 4072 N N . ALA A 1 76 ? -3.283 0.772 4.774 1.00 0.00 89 ALA A N 3
ATOM 4073 C CA . ALA A 1 76 ? -3.971 2.084 4.833 1.00 0.00 89 ALA A CA 3
ATOM 4074 C C . ALA A 1 76 ? -2.961 3.099 4.318 1.00 0.00 89 ALA A C 3
ATOM 4075 O O . ALA A 1 76 ? -1.823 3.116 4.732 1.00 0.00 89 ALA A O 3
ATOM 4082 N N . CYS A 1 77 ? -3.405 3.953 3.449 1.00 0.00 90 CYS A N 3
ATOM 4083 C CA . CYS A 1 77 ? -2.468 4.941 2.866 1.00 0.00 90 CYS A CA 3
ATOM 4084 C C . CYS A 1 77 ? -2.679 6.252 3.590 1.00 0.00 90 CYS A C 3
ATOM 4085 O O . CYS A 1 77 ? -3.771 6.783 3.571 1.00 0.00 90 CYS A O 3
ATOM 4092 N N . VAL A 1 78 ? -1.625 6.709 4.207 1.00 0.00 91 VAL A N 3
ATOM 4093 C CA . VAL A 1 78 ? -1.702 7.987 4.955 1.00 0.00 91 VAL A CA 3
ATOM 4094 C C . VAL A 1 78 ? -0.977 9.045 4.140 1.00 0.00 91 VAL A C 3
ATOM 4095 O O . VAL A 1 78 ? 0.205 8.940 3.882 1.00 0.00 91 VAL A O 3
ATOM 4108 N N . THR A 1 79 ? -1.720 10.050 3.794 1.00 0.00 92 THR A N 3
ATOM 4109 C CA . THR A 1 79 ? -1.166 11.164 2.986 1.00 0.00 92 THR A CA 3
ATOM 4110 C C . THR A 1 79 ? -0.879 12.271 3.986 1.00 0.00 92 THR A C 3
ATOM 4111 O O . THR A 1 79 ? -1.752 12.622 4.754 1.00 0.00 92 THR A O 3
ATOM 4122 N N . SER A 1 80 ? 0.319 12.785 3.965 1.00 0.00 93 SER A N 3
ATOM 4123 C CA . SER A 1 80 ? 0.654 13.841 4.959 1.00 0.00 93 SER A CA 3
ATOM 4124 C C . SER A 1 80 ? 1.243 15.089 4.298 1.00 0.00 93 SER A C 3
ATOM 4125 O O . SER A 1 80 ? 2.062 15.002 3.404 1.00 0.00 93 SER A O 3
ATOM 4133 N N . SER A 1 81 ? 0.736 16.210 4.737 1.00 0.00 94 SER A N 3
ATOM 4134 C CA . SER A 1 81 ? 1.208 17.526 4.235 1.00 0.00 94 SER A CA 3
ATOM 4135 C C . SER A 1 81 ? 1.489 18.400 5.460 1.00 0.00 94 SER A C 3
ATOM 4136 O O . SER A 1 81 ? 0.833 18.263 6.476 1.00 0.00 94 SER A O 3
ATOM 4144 N N . PRO A 1 82 ? 2.418 19.306 5.309 1.00 0.00 95 PRO A N 3
ATOM 4145 C CA . PRO A 1 82 ? 2.837 20.205 6.407 1.00 0.00 95 PRO A CA 3
ATOM 4146 C C . PRO A 1 82 ? 1.655 20.906 7.089 1.00 0.00 95 PRO A C 3
ATOM 4147 O O . PRO A 1 82 ? 1.851 21.695 7.993 1.00 0.00 95 PRO A O 3
ATOM 4158 N N . SER A 1 83 ? 0.456 20.615 6.655 1.00 0.00 96 SER A N 3
ATOM 4159 C CA . SER A 1 83 ? -0.724 21.262 7.288 1.00 0.00 96 SER A CA 3
ATOM 4160 C C . SER A 1 83 ? -1.567 20.212 8.017 1.00 0.00 96 SER A C 3
ATOM 4161 O O . SER A 1 83 ? -2.022 20.440 9.120 1.00 0.00 96 SER A O 3
ATOM 4169 N N . GLY A 1 84 ? -1.764 19.082 7.388 1.00 0.00 97 GLY A N 3
ATOM 4170 C CA . GLY A 1 84 ? -2.590 18.029 8.051 1.00 0.00 97 GLY A CA 3
ATOM 4171 C C . GLY A 1 84 ? -2.335 16.648 7.444 1.00 0.00 97 GLY A C 3
ATOM 4172 O O . GLY A 1 84 ? -1.506 16.504 6.567 1.00 0.00 97 GLY A O 3
ATOM 4176 N N . SER A 1 85 ? -3.064 15.678 7.928 1.00 0.00 98 SER A N 3
ATOM 4177 C CA . SER A 1 85 ? -2.907 14.291 7.406 1.00 0.00 98 SER A CA 3
ATOM 4178 C C . SER A 1 85 ? -4.280 13.660 7.134 1.00 0.00 98 SER A C 3
ATOM 4179 O O . SER A 1 85 ? -5.241 13.929 7.829 1.00 0.00 98 SER A O 3
ATOM 4187 N N . ASP A 1 86 ? -4.332 12.834 6.123 1.00 0.00 99 ASP A N 3
ATOM 4188 C CA . ASP A 1 86 ? -5.615 12.158 5.764 1.00 0.00 99 ASP A CA 3
ATOM 4189 C C . ASP A 1 86 ? -5.332 10.685 5.471 1.00 0.00 99 ASP A C 3
ATOM 4190 O O . ASP A 1 86 ? -4.276 10.358 4.971 1.00 0.00 99 ASP A O 3
ATOM 4199 N N . THR A 1 87 ? -6.274 9.827 5.754 1.00 0.00 100 THR A N 3
ATOM 4200 C CA . THR A 1 87 ? -6.007 8.384 5.487 1.00 0.00 100 THR A CA 3
ATOM 4201 C C . THR A 1 87 ? -7.131 7.678 4.723 1.00 0.00 100 THR A C 3
ATOM 4202 O O . THR A 1 87 ? -8.306 7.891 4.948 1.00 0.00 100 THR A O 3
ATOM 4213 N N . THR A 1 88 ? -6.686 6.841 3.827 1.00 0.00 101 THR A N 3
ATOM 4214 C CA . THR A 1 88 ? -7.590 6.022 2.965 1.00 0.00 101 THR A CA 3
ATOM 4215 C C . THR A 1 88 ? -7.221 4.555 3.248 1.00 0.00 101 THR A C 3
ATOM 4216 O O . THR A 1 88 ? -6.049 4.257 3.294 1.00 0.00 101 THR A O 3
ATOM 4227 N N . TYR A 1 89 ? -8.150 3.640 3.385 1.00 0.00 102 TYR A N 3
ATOM 4228 C CA . TYR A 1 89 ? -7.692 2.251 3.725 1.00 0.00 102 TYR A CA 3
ATOM 4229 C C . TYR A 1 89 ? -7.914 1.160 2.669 1.00 0.00 102 TYR A C 3
ATOM 4230 O O . TYR A 1 89 ? -9.017 0.836 2.282 1.00 0.00 102 TYR A O 3
ATOM 4248 N N . PHE A 1 90 ? -6.826 0.585 2.245 1.00 0.00 103 PHE A N 3
ATOM 4249 C CA . PHE A 1 90 ? -6.890 -0.509 1.245 1.00 0.00 103 PHE A CA 3
ATOM 4250 C C . PHE A 1 90 ? -6.709 -1.831 1.974 1.00 0.00 103 PHE A C 3
ATOM 4251 O O . PHE A 1 90 ? -5.622 -2.164 2.395 1.00 0.00 103 PHE A O 3
ATOM 4268 N N . SER A 1 91 ? -7.769 -2.560 2.157 1.00 0.00 104 SER A N 3
ATOM 4269 C CA . SER A 1 91 ? -7.561 -3.865 2.838 1.00 0.00 104 SER A CA 3
ATOM 4270 C C . SER A 1 91 ? -7.010 -4.820 1.779 1.00 0.00 104 SER A C 3
ATOM 4271 O O . SER A 1 91 ? -7.598 -5.010 0.736 1.00 0.00 104 SER A O 3
ATOM 4279 N N . VAL A 1 92 ? -5.859 -5.371 2.043 1.00 0.00 105 VAL A N 3
ATOM 4280 C CA . VAL A 1 92 ? -5.267 -6.304 1.044 1.00 0.00 105 VAL A CA 3
ATOM 4281 C C . VAL A 1 92 ? -4.967 -7.622 1.750 1.00 0.00 105 VAL A C 3
ATOM 4282 O O . VAL A 1 92 ? -4.331 -7.671 2.784 1.00 0.00 105 VAL A O 3
ATOM 4295 N N . ASN A 1 93 ? -5.459 -8.672 1.167 1.00 0.00 106 ASN A N 3
ATOM 4296 C CA . ASN A 1 93 ? -5.247 -10.009 1.782 1.00 0.00 106 ASN A CA 3
ATOM 4297 C C . ASN A 1 93 ? -4.721 -11.039 0.789 1.00 0.00 106 ASN A C 3
ATOM 4298 O O . ASN A 1 93 ? -5.270 -11.229 -0.277 1.00 0.00 106 ASN A O 3
ATOM 4309 N N . VAL A 1 94 ? -3.632 -11.656 1.148 1.00 0.00 107 VAL A N 3
ATOM 4310 C CA . VAL A 1 94 ? -3.074 -12.706 0.248 1.00 0.00 107 VAL A CA 3
ATOM 4311 C C . VAL A 1 94 ? -3.331 -14.103 0.828 1.00 0.00 107 VAL A C 3
ATOM 4312 O O . VAL A 1 94 ? -3.023 -14.374 1.971 1.00 0.00 107 VAL A O 3
ATOM 4325 N N . SER A 1 95 ? -3.914 -14.950 0.024 1.00 0.00 108 SER A N 3
ATOM 4326 C CA . SER A 1 95 ? -4.195 -16.338 0.496 1.00 0.00 108 SER A CA 3
ATOM 4327 C C . SER A 1 95 ? -3.709 -17.364 -0.541 1.00 0.00 108 SER A C 3
ATOM 4328 O O . SER A 1 95 ? -2.522 -17.598 -0.666 1.00 0.00 108 SER A O 3
ATOM 4336 N N . PRO A 1 1 ? -5.909 22.597 -2.763 1.00 0.00 14 PRO A N 4
ATOM 4337 C CA . PRO A 1 1 ? -5.746 21.570 -3.819 1.00 0.00 14 PRO A CA 4
ATOM 4338 C C . PRO A 1 1 ? -5.752 20.150 -3.240 1.00 0.00 14 PRO A C 4
ATOM 4339 O O . PRO A 1 1 ? -4.714 19.576 -2.975 1.00 0.00 14 PRO A O 4
ATOM 4350 N N . THR A 1 2 ? -6.931 19.620 -3.052 1.00 0.00 15 THR A N 4
ATOM 4351 C CA . THR A 1 2 ? -7.045 18.241 -2.494 1.00 0.00 15 THR A CA 4
ATOM 4352 C C . THR A 1 2 ? -7.820 17.335 -3.454 1.00 0.00 15 THR A C 4
ATOM 4353 O O . THR A 1 2 ? -8.850 17.712 -3.976 1.00 0.00 15 THR A O 4
ATOM 4364 N N . LEU A 1 3 ? -7.299 16.155 -3.659 1.00 0.00 16 LEU A N 4
ATOM 4365 C CA . LEU A 1 3 ? -7.966 15.186 -4.569 1.00 0.00 16 LEU A CA 4
ATOM 4366 C C . LEU A 1 3 ? -7.966 13.820 -3.875 1.00 0.00 16 LEU A C 4
ATOM 4367 O O . LEU A 1 3 ? -6.919 13.235 -3.670 1.00 0.00 16 LEU A O 4
ATOM 4383 N N . PRO A 1 4 ? -9.143 13.389 -3.497 1.00 0.00 17 PRO A N 4
ATOM 4384 C CA . PRO A 1 4 ? -9.330 12.178 -2.665 1.00 0.00 17 PRO A CA 4
ATOM 4385 C C . PRO A 1 4 ? -9.143 10.902 -3.486 1.00 0.00 17 PRO A C 4
ATOM 4386 O O . PRO A 1 4 ? -8.643 9.914 -2.989 1.00 0.00 17 PRO A O 4
ATOM 4397 N N . GLU A 1 5 ? -9.561 10.937 -4.722 1.00 0.00 18 GLU A N 4
ATOM 4398 C CA . GLU A 1 5 ? -9.398 9.722 -5.571 1.00 0.00 18 GLU A CA 4
ATOM 4399 C C . GLU A 1 5 ? -8.869 10.076 -6.964 1.00 0.00 18 GLU A C 4
ATOM 4400 O O . GLU A 1 5 ? -9.557 9.940 -7.956 1.00 0.00 18 GLU A O 4
ATOM 4412 N N . GLN A 1 6 ? -7.639 10.513 -7.005 1.00 0.00 19 GLN A N 4
ATOM 4413 C CA . GLN A 1 6 ? -7.032 10.877 -8.317 1.00 0.00 19 GLN A CA 4
ATOM 4414 C C . GLN A 1 6 ? -6.123 9.733 -8.777 1.00 0.00 19 GLN A C 4
ATOM 4415 O O . GLN A 1 6 ? -4.955 9.922 -9.054 1.00 0.00 19 GLN A O 4
ATOM 4429 N N . ALA A 1 7 ? -6.693 8.560 -8.829 1.00 0.00 20 ALA A N 4
ATOM 4430 C CA . ALA A 1 7 ? -5.906 7.371 -9.264 1.00 0.00 20 ALA A CA 4
ATOM 4431 C C . ALA A 1 7 ? -6.817 6.368 -9.976 1.00 0.00 20 ALA A C 4
ATOM 4432 O O . ALA A 1 7 ? -6.907 6.353 -11.187 1.00 0.00 20 ALA A O 4
ATOM 4439 N N . GLN A 1 8 ? -7.476 5.552 -9.196 1.00 0.00 21 GLN A N 4
ATOM 4440 C CA . GLN A 1 8 ? -8.393 4.536 -9.784 1.00 0.00 21 GLN A CA 4
ATOM 4441 C C . GLN A 1 8 ? -9.760 4.631 -9.099 1.00 0.00 21 GLN A C 4
ATOM 4442 O O . GLN A 1 8 ? -10.192 3.727 -8.412 1.00 0.00 21 GLN A O 4
ATOM 4456 N N . PRO A 1 9 ? -10.399 5.748 -9.317 1.00 0.00 22 PRO A N 4
ATOM 4457 C CA . PRO A 1 9 ? -10.897 6.609 -8.221 1.00 0.00 22 PRO A CA 4
ATOM 4458 C C . PRO A 1 9 ? -11.721 5.812 -7.204 1.00 0.00 22 PRO A C 4
ATOM 4459 O O . PRO A 1 9 ? -12.902 5.599 -7.388 1.00 0.00 22 PRO A O 4
ATOM 4470 N N . TRP A 1 10 ? -11.073 5.385 -6.153 1.00 0.00 23 TRP A N 4
ATOM 4471 C CA . TRP A 1 10 ? -11.804 4.602 -5.114 1.00 0.00 23 TRP A CA 4
ATOM 4472 C C . TRP A 1 10 ? -11.709 5.251 -3.729 1.00 0.00 23 TRP A C 4
ATOM 4473 O O . TRP A 1 10 ? -11.155 4.683 -2.809 1.00 0.00 23 TRP A O 4
ATOM 4494 N N . GLY A 1 11 ? -12.253 6.432 -3.612 1.00 0.00 24 GLY A N 4
ATOM 4495 C CA . GLY A 1 11 ? -12.228 7.132 -2.297 1.00 0.00 24 GLY A CA 4
ATOM 4496 C C . GLY A 1 11 ? -13.585 6.957 -1.612 1.00 0.00 24 GLY A C 4
ATOM 4497 O O . GLY A 1 11 ? -14.476 7.767 -1.770 1.00 0.00 24 GLY A O 4
ATOM 4501 N N . VAL A 1 12 ? -13.702 5.894 -0.863 1.00 0.00 25 VAL A N 4
ATOM 4502 C CA . VAL A 1 12 ? -14.991 5.616 -0.166 1.00 0.00 25 VAL A CA 4
ATOM 4503 C C . VAL A 1 12 ? -15.020 6.221 1.243 1.00 0.00 25 VAL A C 4
ATOM 4504 O O . VAL A 1 12 ? -13.996 6.493 1.837 1.00 0.00 25 VAL A O 4
ATOM 4517 N N . PRO A 1 13 ? -16.218 6.408 1.732 1.00 0.00 26 PRO A N 4
ATOM 4518 C CA . PRO A 1 13 ? -16.473 6.689 3.166 1.00 0.00 26 PRO A CA 4
ATOM 4519 C C . PRO A 1 13 ? -16.380 5.410 4.007 1.00 0.00 26 PRO A C 4
ATOM 4520 O O . PRO A 1 13 ? -17.039 5.278 5.020 1.00 0.00 26 PRO A O 4
ATOM 4531 N N . VAL A 1 14 ? -15.557 4.500 3.564 1.00 0.00 27 VAL A N 4
ATOM 4532 C CA . VAL A 1 14 ? -15.394 3.216 4.306 1.00 0.00 27 VAL A CA 4
ATOM 4533 C C . VAL A 1 14 ? -13.916 2.975 4.536 1.00 0.00 27 VAL A C 4
ATOM 4534 O O . VAL A 1 14 ? -13.409 3.083 5.636 1.00 0.00 27 VAL A O 4
ATOM 4547 N N . GLU A 1 15 ? -13.272 2.655 3.457 1.00 0.00 28 GLU A N 4
ATOM 4548 C CA . GLU A 1 15 ? -11.816 2.391 3.503 1.00 0.00 28 GLU A CA 4
ATOM 4549 C C . GLU A 1 15 ? -11.248 2.938 2.195 1.00 0.00 28 GLU A C 4
ATOM 4550 O O . GLU A 1 15 ? -10.884 4.093 2.091 1.00 0.00 28 GLU A O 4
ATOM 4562 N N . VAL A 1 16 ? -11.068 2.037 1.277 1.00 0.00 29 VAL A N 4
ATOM 4563 C CA . VAL A 1 16 ? -10.596 2.426 -0.086 1.00 0.00 29 VAL A CA 4
ATOM 4564 C C . VAL A 1 16 ? -10.847 1.305 -1.076 1.00 0.00 29 VAL A C 4
ATOM 4565 O O . VAL A 1 16 ? -11.698 1.382 -1.939 1.00 0.00 29 VAL A O 4
ATOM 4578 N N . GLU A 1 17 ? -10.063 0.277 -0.895 1.00 0.00 30 GLU A N 4
ATOM 4579 C CA . GLU A 1 17 ? -10.170 -0.887 -1.811 1.00 0.00 30 GLU A CA 4
ATOM 4580 C C . GLU A 1 17 ? -9.853 -2.209 -1.117 1.00 0.00 30 GLU A C 4
ATOM 4581 O O . GLU A 1 17 ? -8.726 -2.492 -0.760 1.00 0.00 30 GLU A O 4
ATOM 4593 N N . SER A 1 18 ? -10.894 -2.964 -0.915 1.00 0.00 31 SER A N 4
ATOM 4594 C CA . SER A 1 18 ? -10.736 -4.310 -0.290 1.00 0.00 31 SER A CA 4
ATOM 4595 C C . SER A 1 18 ? -10.656 -5.353 -1.407 1.00 0.00 31 SER A C 4
ATOM 4596 O O . SER A 1 18 ? -11.643 -5.668 -2.042 1.00 0.00 31 SER A O 4
ATOM 4604 N N . LEU A 1 19 ? -9.474 -5.862 -1.622 1.00 0.00 32 LEU A N 4
ATOM 4605 C CA . LEU A 1 19 ? -9.301 -6.873 -2.707 1.00 0.00 32 LEU A CA 4
ATOM 4606 C C . LEU A 1 19 ? -8.428 -8.072 -2.304 1.00 0.00 32 LEU A C 4
ATOM 4607 O O . LEU A 1 19 ? -7.551 -7.983 -1.466 1.00 0.00 32 LEU A O 4
ATOM 4623 N N . LEU A 1 20 ? -8.717 -9.185 -2.925 1.00 0.00 33 LEU A N 4
ATOM 4624 C CA . LEU A 1 20 ? -7.929 -10.419 -2.656 1.00 0.00 33 LEU A CA 4
ATOM 4625 C C . LEU A 1 20 ? -7.032 -10.727 -3.860 1.00 0.00 33 LEU A C 4
ATOM 4626 O O . LEU A 1 20 ? -7.439 -10.618 -4.999 1.00 0.00 33 LEU A O 4
ATOM 4642 N N . VAL A 1 21 ? -5.818 -11.097 -3.566 1.00 0.00 34 VAL A N 4
ATOM 4643 C CA . VAL A 1 21 ? -4.851 -11.419 -4.659 1.00 0.00 34 VAL A CA 4
ATOM 4644 C C . VAL A 1 21 ? -4.413 -12.880 -4.526 1.00 0.00 34 VAL A C 4
ATOM 4645 O O . VAL A 1 21 ? -4.305 -13.393 -3.432 1.00 0.00 34 VAL A O 4
ATOM 4658 N N . HIS A 1 22 ? -4.147 -13.515 -5.634 1.00 0.00 35 HIS A N 4
ATOM 4659 C CA . HIS A 1 22 ? -3.743 -14.950 -5.565 1.00 0.00 35 HIS A CA 4
ATOM 4660 C C . HIS A 1 22 ? -2.225 -15.122 -5.666 1.00 0.00 35 HIS A C 4
ATOM 4661 O O . HIS A 1 22 ? -1.531 -14.283 -6.205 1.00 0.00 35 HIS A O 4
ATOM 4675 N N . PRO A 1 23 ? -1.756 -16.224 -5.138 1.00 0.00 36 PRO A N 4
ATOM 4676 C CA . PRO A 1 23 ? -0.355 -16.352 -4.676 1.00 0.00 36 PRO A CA 4
ATOM 4677 C C . PRO A 1 23 ? 0.637 -16.191 -5.832 1.00 0.00 36 PRO A C 4
ATOM 4678 O O . PRO A 1 23 ? 0.490 -16.797 -6.875 1.00 0.00 36 PRO A O 4
ATOM 4689 N N . GLY A 1 24 ? 1.627 -15.371 -5.609 1.00 0.00 37 GLY A N 4
ATOM 4690 C CA . GLY A 1 24 ? 2.651 -15.141 -6.669 1.00 0.00 37 GLY A CA 4
ATOM 4691 C C . GLY A 1 24 ? 2.110 -14.200 -7.752 1.00 0.00 37 GLY A C 4
ATOM 4692 O O . GLY A 1 24 ? 2.444 -14.332 -8.913 1.00 0.00 37 GLY A O 4
ATOM 4696 N N . ASP A 1 25 ? 1.287 -13.270 -7.346 1.00 0.00 38 ASP A N 4
ATOM 4697 C CA . ASP A 1 25 ? 0.700 -12.317 -8.333 1.00 0.00 38 ASP A CA 4
ATOM 4698 C C . ASP A 1 25 ? 1.050 -10.852 -8.023 1.00 0.00 38 ASP A C 4
ATOM 4699 O O . ASP A 1 25 ? 1.819 -10.550 -7.130 1.00 0.00 38 ASP A O 4
ATOM 4708 N N . LEU A 1 26 ? 0.455 -9.980 -8.793 1.00 0.00 39 LEU A N 4
ATOM 4709 C CA . LEU A 1 26 ? 0.698 -8.522 -8.624 1.00 0.00 39 LEU A CA 4
ATOM 4710 C C . LEU A 1 26 ? -0.483 -7.843 -7.929 1.00 0.00 39 LEU A C 4
ATOM 4711 O O . LEU A 1 26 ? -1.609 -7.898 -8.383 1.00 0.00 39 LEU A O 4
ATOM 4727 N N . LEU A 1 27 ? -0.170 -7.220 -6.828 1.00 0.00 40 LEU A N 4
ATOM 4728 C CA . LEU A 1 27 ? -1.205 -6.490 -6.036 1.00 0.00 40 LEU A CA 4
ATOM 4729 C C . LEU A 1 27 ? -0.804 -5.012 -5.947 1.00 0.00 40 LEU A C 4
ATOM 4730 O O . LEU A 1 27 ? 0.336 -4.701 -5.666 1.00 0.00 40 LEU A O 4
ATOM 4746 N N . GLN A 1 28 ? -1.733 -4.126 -6.179 1.00 0.00 41 GLN A N 4
ATOM 4747 C CA . GLN A 1 28 ? -1.362 -2.682 -6.112 1.00 0.00 41 GLN A CA 4
ATOM 4748 C C . GLN A 1 28 ? -2.394 -1.801 -5.405 1.00 0.00 41 GLN A C 4
ATOM 4749 O O . GLN A 1 28 ? -3.579 -2.068 -5.411 1.00 0.00 41 GLN A O 4
ATOM 4763 N N . LEU A 1 29 ? -1.878 -0.758 -4.812 1.00 0.00 42 LEU A N 4
ATOM 4764 C CA . LEU A 1 29 ? -2.729 0.225 -4.088 1.00 0.00 42 LEU A CA 4
ATOM 4765 C C . LEU A 1 29 ? -2.262 1.613 -4.511 1.00 0.00 42 LEU A C 4
ATOM 4766 O O . LEU A 1 29 ? -1.127 1.963 -4.258 1.00 0.00 42 LEU A O 4
ATOM 4782 N N . ARG A 1 30 ? -3.113 2.348 -5.174 1.00 0.00 43 ARG A N 4
ATOM 4783 C CA . ARG A 1 30 ? -2.703 3.715 -5.609 1.00 0.00 43 ARG A CA 4
ATOM 4784 C C . ARG A 1 30 ? -3.396 4.763 -4.757 1.00 0.00 43 ARG A C 4
ATOM 4785 O O . ARG A 1 30 ? -4.603 4.797 -4.629 1.00 0.00 43 ARG A O 4
ATOM 4806 N N . CYS A 1 31 ? -2.569 5.618 -4.226 1.00 0.00 44 CYS A N 4
ATOM 4807 C CA . CYS A 1 31 ? -3.047 6.704 -3.328 1.00 0.00 44 CYS A CA 4
ATOM 4808 C C . CYS A 1 31 ? -3.631 7.905 -4.074 1.00 0.00 44 CYS A C 4
ATOM 4809 O O . CYS A 1 31 ? -3.976 7.844 -5.238 1.00 0.00 44 CYS A O 4
ATOM 4816 N N . ARG A 1 32 ? -3.711 8.973 -3.329 1.00 0.00 45 ARG A N 4
ATOM 4817 C CA . ARG A 1 32 ? -4.253 10.262 -3.853 1.00 0.00 45 ARG A CA 4
ATOM 4818 C C . ARG A 1 32 ? -3.356 11.412 -3.382 1.00 0.00 45 ARG A C 4
ATOM 4819 O O . ARG A 1 32 ? -2.177 11.210 -3.162 1.00 0.00 45 ARG A O 4
ATOM 4840 N N . LEU A 1 33 ? -3.903 12.593 -3.230 1.00 0.00 46 LEU A N 4
ATOM 4841 C CA . LEU A 1 33 ? -3.021 13.706 -2.763 1.00 0.00 46 LEU A CA 4
ATOM 4842 C C . LEU A 1 33 ? -3.810 14.857 -2.132 1.00 0.00 46 LEU A C 4
ATOM 4843 O O . LEU A 1 33 ? -4.949 15.096 -2.479 1.00 0.00 46 LEU A O 4
ATOM 4859 N N . ARG A 1 34 ? -3.175 15.595 -1.259 1.00 0.00 47 ARG A N 4
ATOM 4860 C CA . ARG A 1 34 ? -3.910 16.720 -0.609 1.00 0.00 47 ARG A CA 4
ATOM 4861 C C . ARG A 1 34 ? -3.195 18.040 -0.889 1.00 0.00 47 ARG A C 4
ATOM 4862 O O . ARG A 1 34 ? -2.304 18.088 -1.713 1.00 0.00 47 ARG A O 4
ATOM 4883 N N . ASP A 1 35 ? -3.617 19.075 -0.208 1.00 0.00 48 ASP A N 4
ATOM 4884 C CA . ASP A 1 35 ? -2.989 20.416 -0.403 1.00 0.00 48 ASP A CA 4
ATOM 4885 C C . ASP A 1 35 ? -1.635 20.311 -1.104 1.00 0.00 48 ASP A C 4
ATOM 4886 O O . ASP A 1 35 ? -1.447 20.859 -2.172 1.00 0.00 48 ASP A O 4
ATOM 4895 N N . ASP A 1 36 ? -0.724 19.596 -0.498 1.00 0.00 49 ASP A N 4
ATOM 4896 C CA . ASP A 1 36 ? 0.616 19.458 -1.130 1.00 0.00 49 ASP A CA 4
ATOM 4897 C C . ASP A 1 36 ? 1.351 18.193 -0.676 1.00 0.00 49 ASP A C 4
ATOM 4898 O O . ASP A 1 36 ? 2.564 18.163 -0.722 1.00 0.00 49 ASP A O 4
ATOM 4907 N N . VAL A 1 37 ? 0.639 17.184 -0.243 1.00 0.00 50 VAL A N 4
ATOM 4908 C CA . VAL A 1 37 ? 1.338 15.945 0.202 1.00 0.00 50 VAL A CA 4
ATOM 4909 C C . VAL A 1 37 ? 2.537 15.650 -0.690 1.00 0.00 50 VAL A C 4
ATOM 4910 O O . VAL A 1 37 ? 2.512 15.844 -1.889 1.00 0.00 50 VAL A O 4
ATOM 4923 N N . GLN A 1 38 ? 3.564 15.181 -0.046 1.00 0.00 51 GLN A N 4
ATOM 4924 C CA . GLN A 1 38 ? 4.818 14.857 -0.772 1.00 0.00 51 GLN A CA 4
ATOM 4925 C C . GLN A 1 38 ? 5.390 13.538 -0.262 1.00 0.00 51 GLN A C 4
ATOM 4926 O O . GLN A 1 38 ? 6.201 12.916 -0.920 1.00 0.00 51 GLN A O 4
ATOM 4940 N N . SER A 1 39 ? 4.956 13.138 0.904 1.00 0.00 52 SER A N 4
ATOM 4941 C CA . SER A 1 39 ? 5.465 11.860 1.461 1.00 0.00 52 SER A CA 4
ATOM 4942 C C . SER A 1 39 ? 4.272 10.936 1.648 1.00 0.00 52 SER A C 4
ATOM 4943 O O . SER A 1 39 ? 3.459 11.151 2.526 1.00 0.00 52 SER A O 4
ATOM 4951 N N . ILE A 1 40 ? 4.159 9.969 0.779 1.00 0.00 53 ILE A N 4
ATOM 4952 C CA . ILE A 1 40 ? 3.020 9.025 0.910 1.00 0.00 53 ILE A CA 4
ATOM 4953 C C . ILE A 1 40 ? 3.521 7.738 1.543 1.00 0.00 53 ILE A C 4
ATOM 4954 O O . ILE A 1 40 ? 4.352 7.033 1.005 1.00 0.00 53 ILE A O 4
ATOM 4970 N N . ASN A 1 41 ? 2.975 7.483 2.694 1.00 0.00 54 ASN A N 4
ATOM 4971 C CA . ASN A 1 41 ? 3.355 6.264 3.453 1.00 0.00 54 ASN A CA 4
ATOM 4972 C C . ASN A 1 41 ? 2.241 5.248 3.274 1.00 0.00 54 ASN A C 4
ATOM 4973 O O . ASN A 1 41 ? 1.083 5.605 3.313 1.00 0.00 54 ASN A O 4
ATOM 4984 N N . TRP A 1 42 ? 2.591 4.008 3.091 1.00 0.00 55 TRP A N 4
ATOM 4985 C CA . TRP A 1 42 ? 1.521 2.993 2.933 1.00 0.00 55 TRP A CA 4
ATOM 4986 C C . TRP A 1 42 ? 1.500 2.206 4.240 1.00 0.00 55 TRP A C 4
ATOM 4987 O O . TRP A 1 42 ? 2.362 1.382 4.470 1.00 0.00 55 TRP A O 4
ATOM 5008 N N . LEU A 1 43 ? 0.496 2.411 5.049 1.00 0.00 56 LEU A N 4
ATOM 5009 C CA . LEU A 1 43 ? 0.493 1.696 6.350 1.00 0.00 56 LEU A CA 4
ATOM 5010 C C . LEU A 1 43 ? 0.029 0.267 6.106 1.00 0.00 56 LEU A C 4
ATOM 5011 O O . LEU A 1 43 ? -1.138 0.029 5.865 1.00 0.00 56 LEU A O 4
ATOM 5027 N N . ARG A 1 44 ? 0.948 -0.651 6.211 1.00 0.00 57 ARG A N 4
ATOM 5028 C CA . ARG A 1 44 ? 0.582 -2.071 5.971 1.00 0.00 57 ARG A CA 4
ATOM 5029 C C . ARG A 1 44 ? -0.100 -2.615 7.218 1.00 0.00 57 ARG A C 4
ATOM 5030 O O . ARG A 1 44 ? 0.202 -2.200 8.315 1.00 0.00 57 ARG A O 4
ATOM 5051 N N . ASP A 1 45 ? -1.069 -3.458 6.995 1.00 0.00 58 ASP A N 4
ATOM 5052 C CA . ASP A 1 45 ? -1.818 -4.066 8.132 1.00 0.00 58 ASP A CA 4
ATOM 5053 C C . ASP A 1 45 ? -2.561 -2.962 8.880 1.00 0.00 58 ASP A C 4
ATOM 5054 O O . ASP A 1 45 ? -3.756 -2.810 8.719 1.00 0.00 58 ASP A O 4
ATOM 5063 N N . GLY A 1 46 ? -1.824 -2.234 9.679 1.00 0.00 59 GLY A N 4
ATOM 5064 C CA . GLY A 1 46 ? -2.419 -1.107 10.452 1.00 0.00 59 GLY A CA 4
ATOM 5065 C C . GLY A 1 46 ? -1.313 -0.147 10.919 1.00 0.00 59 GLY A C 4
ATOM 5066 O O . GLY A 1 46 ? -1.515 0.639 11.824 1.00 0.00 59 GLY A O 4
ATOM 5070 N N . VAL A 1 47 ? -0.169 -0.234 10.290 1.00 0.00 60 VAL A N 4
ATOM 5071 C CA . VAL A 1 47 ? 0.972 0.648 10.675 1.00 0.00 60 VAL A CA 4
ATOM 5072 C C . VAL A 1 47 ? 1.757 1.057 9.425 1.00 0.00 60 VAL A C 4
ATOM 5073 O O . VAL A 1 47 ? 1.776 0.348 8.440 1.00 0.00 60 VAL A O 4
ATOM 5086 N N . GLN A 1 48 ? 2.406 2.187 9.511 1.00 0.00 61 GLN A N 4
ATOM 5087 C CA . GLN A 1 48 ? 3.193 2.695 8.349 1.00 0.00 61 GLN A CA 4
ATOM 5088 C C . GLN A 1 48 ? 4.093 1.634 7.710 1.00 0.00 61 GLN A C 4
ATOM 5089 O O . GLN A 1 48 ? 4.820 0.932 8.385 1.00 0.00 61 GLN A O 4
ATOM 5103 N N . LEU A 1 49 ? 3.999 1.536 6.411 1.00 0.00 62 LEU A N 4
ATOM 5104 C CA . LEU A 1 49 ? 4.854 0.560 5.678 1.00 0.00 62 LEU A CA 4
ATOM 5105 C C . LEU A 1 49 ? 5.283 1.100 4.312 1.00 0.00 62 LEU A C 4
ATOM 5106 O O . LEU A 1 49 ? 4.560 1.796 3.621 1.00 0.00 62 LEU A O 4
ATOM 5122 N N . VAL A 1 50 ? 6.526 0.834 4.039 1.00 0.00 63 VAL A N 4
ATOM 5123 C CA . VAL A 1 50 ? 7.149 1.252 2.755 1.00 0.00 63 VAL A CA 4
ATOM 5124 C C . VAL A 1 50 ? 8.435 0.428 2.576 1.00 0.00 63 VAL A C 4
ATOM 5125 O O . VAL A 1 50 ? 9.474 0.789 3.093 1.00 0.00 63 VAL A O 4
ATOM 5138 N N . GLU A 1 51 ? 8.350 -0.661 1.853 1.00 0.00 64 GLU A N 4
ATOM 5139 C CA . GLU A 1 51 ? 9.553 -1.528 1.697 1.00 0.00 64 GLU A CA 4
ATOM 5140 C C . GLU A 1 51 ? 10.353 -1.297 0.410 1.00 0.00 64 GLU A C 4
ATOM 5141 O O . GLU A 1 51 ? 10.628 -0.178 0.030 1.00 0.00 64 GLU A O 4
ATOM 5153 N N . SER A 1 52 ? 10.745 -2.380 -0.204 1.00 0.00 65 SER A N 4
ATOM 5154 C CA . SER A 1 52 ? 11.555 -2.280 -1.456 1.00 0.00 65 SER A CA 4
ATOM 5155 C C . SER A 1 52 ? 11.405 -3.520 -2.347 1.00 0.00 65 SER A C 4
ATOM 5156 O O . SER A 1 52 ? 10.617 -4.401 -2.071 1.00 0.00 65 SER A O 4
ATOM 5164 N N . ASN A 1 53 ? 12.181 -3.542 -3.401 1.00 0.00 66 ASN A N 4
ATOM 5165 C CA . ASN A 1 53 ? 12.154 -4.684 -4.369 1.00 0.00 66 ASN A CA 4
ATOM 5166 C C . ASN A 1 53 ? 10.796 -5.403 -4.426 1.00 0.00 66 ASN A C 4
ATOM 5167 O O . ASN A 1 53 ? 9.854 -4.878 -4.986 1.00 0.00 66 ASN A O 4
ATOM 5178 N N . ARG A 1 54 ? 10.741 -6.591 -3.877 1.00 0.00 67 ARG A N 4
ATOM 5179 C CA . ARG A 1 54 ? 9.469 -7.382 -3.874 1.00 0.00 67 ARG A CA 4
ATOM 5180 C C . ARG A 1 54 ? 8.249 -6.460 -3.952 1.00 0.00 67 ARG A C 4
ATOM 5181 O O . ARG A 1 54 ? 7.316 -6.687 -4.701 1.00 0.00 67 ARG A O 4
ATOM 5202 N N . THR A 1 55 ? 8.313 -5.426 -3.159 1.00 0.00 68 THR A N 4
ATOM 5203 C CA . THR A 1 55 ? 7.220 -4.429 -3.115 1.00 0.00 68 THR A CA 4
ATOM 5204 C C . THR A 1 55 ? 7.825 -3.110 -3.593 1.00 0.00 68 THR A C 4
ATOM 5205 O O . THR A 1 55 ? 8.662 -2.522 -2.934 1.00 0.00 68 THR A O 4
ATOM 5216 N N . ARG A 1 56 ? 7.381 -2.680 -4.739 1.00 0.00 69 ARG A N 4
ATOM 5217 C CA . ARG A 1 56 ? 7.902 -1.415 -5.310 1.00 0.00 69 ARG A CA 4
ATOM 5218 C C . ARG A 1 56 ? 7.032 -0.316 -4.727 1.00 0.00 69 ARG A C 4
ATOM 5219 O O . ARG A 1 56 ? 5.961 -0.023 -5.216 1.00 0.00 69 ARG A O 4
ATOM 5240 N N . ILE A 1 57 ? 7.470 0.168 -3.604 1.00 0.00 70 ILE A N 4
ATOM 5241 C CA . ILE A 1 57 ? 6.715 1.255 -2.931 1.00 0.00 70 ILE A CA 4
ATOM 5242 C C . ILE A 1 57 ? 7.026 2.598 -3.566 1.00 0.00 70 ILE A C 4
ATOM 5243 O O . ILE A 1 57 ? 8.096 3.136 -3.361 1.00 0.00 70 ILE A O 4
ATOM 5259 N N . THR A 1 58 ? 6.116 3.135 -4.324 1.00 0.00 71 THR A N 4
ATOM 5260 C CA . THR A 1 58 ? 6.431 4.465 -4.882 1.00 0.00 71 THR A CA 4
ATOM 5261 C C . THR A 1 58 ? 5.592 5.484 -4.101 1.00 0.00 71 THR A C 4
ATOM 5262 O O . THR A 1 58 ? 4.481 5.200 -3.694 1.00 0.00 71 THR A O 4
ATOM 5273 N N . GLY A 1 59 ? 6.184 6.619 -3.856 1.00 0.00 72 GLY A N 4
ATOM 5274 C CA . GLY A 1 59 ? 5.487 7.707 -3.111 1.00 0.00 72 GLY A CA 4
ATOM 5275 C C . GLY A 1 59 ? 4.060 7.979 -3.601 1.00 0.00 72 GLY A C 4
ATOM 5276 O O . GLY A 1 59 ? 3.423 8.897 -3.125 1.00 0.00 72 GLY A O 4
ATOM 5280 N N . GLU A 1 60 ? 3.582 7.219 -4.551 1.00 0.00 73 GLU A N 4
ATOM 5281 C CA . GLU A 1 60 ? 2.191 7.448 -5.031 1.00 0.00 73 GLU A CA 4
ATOM 5282 C C . GLU A 1 60 ? 1.418 6.126 -5.085 1.00 0.00 73 GLU A C 4
ATOM 5283 O O . GLU A 1 60 ? 0.218 6.092 -4.902 1.00 0.00 73 GLU A O 4
ATOM 5295 N N . GLU A 1 61 ? 2.113 5.045 -5.308 1.00 0.00 74 GLU A N 4
ATOM 5296 C CA . GLU A 1 61 ? 1.391 3.749 -5.399 1.00 0.00 74 GLU A CA 4
ATOM 5297 C C . GLU A 1 61 ? 2.296 2.650 -4.884 1.00 0.00 74 GLU A C 4
ATOM 5298 O O . GLU A 1 61 ? 3.495 2.704 -5.049 1.00 0.00 74 GLU A O 4
ATOM 5310 N N . VAL A 1 62 ? 1.702 1.682 -4.259 1.00 0.00 75 VAL A N 4
ATOM 5311 C CA . VAL A 1 62 ? 2.526 0.559 -3.747 1.00 0.00 75 VAL A CA 4
ATOM 5312 C C . VAL A 1 62 ? 2.243 -0.639 -4.631 1.00 0.00 75 VAL A C 4
ATOM 5313 O O . VAL A 1 62 ? 1.102 -1.017 -4.796 1.00 0.00 75 VAL A O 4
ATOM 5326 N N . GLU A 1 63 ? 3.281 -1.137 -5.243 1.00 0.00 76 GLU A N 4
ATOM 5327 C CA . GLU A 1 63 ? 3.087 -2.326 -6.125 1.00 0.00 76 GLU A CA 4
ATOM 5328 C C . GLU A 1 63 ? 3.831 -3.559 -5.597 1.00 0.00 76 GLU A C 4
ATOM 5329 O O . GLU A 1 63 ? 5.042 -3.613 -5.634 1.00 0.00 76 GLU A O 4
ATOM 5341 N N . VAL A 1 64 ? 3.092 -4.536 -5.143 1.00 0.00 77 VAL A N 4
ATOM 5342 C CA . VAL A 1 64 ? 3.737 -5.776 -4.615 1.00 0.00 77 VAL A CA 4
ATOM 5343 C C . VAL A 1 64 ? 3.622 -6.793 -5.746 1.00 0.00 77 VAL A C 4
ATOM 5344 O O . VAL A 1 64 ? 2.528 -7.141 -6.138 1.00 0.00 77 VAL A O 4
ATOM 5357 N N . ARG A 1 65 ? 4.739 -7.253 -6.242 1.00 0.00 78 ARG A N 4
ATOM 5358 C CA . ARG A 1 65 ? 4.671 -8.207 -7.388 1.00 0.00 78 ARG A CA 4
ATOM 5359 C C . ARG A 1 65 ? 4.920 -9.637 -6.939 1.00 0.00 78 ARG A C 4
ATOM 5360 O O . ARG A 1 65 ? 5.828 -10.299 -7.404 1.00 0.00 78 ARG A O 4
ATOM 5381 N N . ASP A 1 66 ? 4.097 -10.082 -6.034 1.00 0.00 79 ASP A N 4
ATOM 5382 C CA . ASP A 1 66 ? 4.277 -11.464 -5.536 1.00 0.00 79 ASP A CA 4
ATOM 5383 C C . ASP A 1 66 ? 3.008 -11.961 -4.857 1.00 0.00 79 ASP A C 4
ATOM 5384 O O . ASP A 1 66 ? 2.648 -13.113 -4.977 1.00 0.00 79 ASP A O 4
ATOM 5393 N N . SER A 1 67 ? 2.337 -11.059 -4.191 1.00 0.00 80 SER A N 4
ATOM 5394 C CA . SER A 1 67 ? 1.116 -11.467 -3.440 1.00 0.00 80 SER A CA 4
ATOM 5395 C C . SER A 1 67 ? 1.525 -12.641 -2.539 1.00 0.00 80 SER A C 4
ATOM 5396 O O . SER A 1 67 ? 1.569 -13.781 -2.958 1.00 0.00 80 SER A O 4
ATOM 5404 N N . ILE A 1 68 ? 1.871 -12.292 -1.333 1.00 0.00 81 ILE A N 4
ATOM 5405 C CA . ILE A 1 68 ? 2.322 -13.300 -0.332 1.00 0.00 81 ILE A CA 4
ATOM 5406 C C . ILE A 1 68 ? 1.701 -12.916 1.010 1.00 0.00 81 ILE A C 4
ATOM 5407 O O . ILE A 1 68 ? 1.161 -11.837 1.131 1.00 0.00 81 ILE A O 4
ATOM 5423 N N . PRO A 1 69 ? 1.814 -13.769 1.994 1.00 0.00 82 PRO A N 4
ATOM 5424 C CA . PRO A 1 69 ? 1.409 -13.432 3.379 1.00 0.00 82 PRO A CA 4
ATOM 5425 C C . PRO A 1 69 ? 1.609 -11.945 3.712 1.00 0.00 82 PRO A C 4
ATOM 5426 O O . PRO A 1 69 ? 0.820 -11.349 4.419 1.00 0.00 82 PRO A O 4
ATOM 5437 N N . ALA A 1 70 ? 2.655 -11.371 3.185 1.00 0.00 83 ALA A N 4
ATOM 5438 C CA . ALA A 1 70 ? 2.929 -9.929 3.456 1.00 0.00 83 ALA A CA 4
ATOM 5439 C C . ALA A 1 70 ? 1.703 -9.034 3.221 1.00 0.00 83 ALA A C 4
ATOM 5440 O O . ALA A 1 70 ? 1.523 -8.048 3.907 1.00 0.00 83 ALA A O 4
ATOM 5447 N N . ASP A 1 71 ? 0.881 -9.395 2.273 1.00 0.00 84 ASP A N 4
ATOM 5448 C CA . ASP A 1 71 ? -0.319 -8.566 1.973 1.00 0.00 84 ASP A CA 4
ATOM 5449 C C . ASP A 1 71 ? -1.568 -9.070 2.710 1.00 0.00 84 ASP A C 4
ATOM 5450 O O . ASP A 1 71 ? -2.652 -9.112 2.164 1.00 0.00 84 ASP A O 4
ATOM 5459 N N . SER A 1 72 ? -1.358 -9.550 3.905 1.00 0.00 85 SER A N 4
ATOM 5460 C CA . SER A 1 72 ? -2.504 -10.017 4.740 1.00 0.00 85 SER A CA 4
ATOM 5461 C C . SER A 1 72 ? -2.899 -8.922 5.746 1.00 0.00 85 SER A C 4
ATOM 5462 O O . SER A 1 72 ? -2.643 -9.058 6.926 1.00 0.00 85 SER A O 4
ATOM 5470 N N . GLY A 1 73 ? -3.512 -7.862 5.288 1.00 0.00 86 GLY A N 4
ATOM 5471 C CA . GLY A 1 73 ? -3.887 -6.789 6.258 1.00 0.00 86 GLY A CA 4
ATOM 5472 C C . GLY A 1 73 ? -4.370 -5.523 5.544 1.00 0.00 86 GLY A C 4
ATOM 5473 O O . GLY A 1 73 ? -4.670 -5.533 4.366 1.00 0.00 86 GLY A O 4
ATOM 5477 N N . LEU A 1 74 ? -4.436 -4.436 6.264 1.00 0.00 87 LEU A N 4
ATOM 5478 C CA . LEU A 1 74 ? -4.914 -3.196 5.599 1.00 0.00 87 LEU A CA 4
ATOM 5479 C C . LEU A 1 74 ? -3.743 -2.306 5.190 1.00 0.00 87 LEU A C 4
ATOM 5480 O O . LEU A 1 74 ? -2.868 -2.007 5.978 1.00 0.00 87 LEU A O 4
ATOM 5496 N N . TYR A 1 75 ? -3.753 -1.930 3.941 1.00 0.00 88 TYR A N 4
ATOM 5497 C CA . TYR A 1 75 ? -2.699 -1.029 3.415 1.00 0.00 88 TYR A CA 4
ATOM 5498 C C . TYR A 1 75 ? -3.378 0.315 3.248 1.00 0.00 88 TYR A C 4
ATOM 5499 O O . TYR A 1 75 ? -3.813 0.696 2.180 1.00 0.00 88 TYR A O 4
ATOM 5517 N N . ALA A 1 76 ? -3.460 1.003 4.344 1.00 0.00 89 ALA A N 4
ATOM 5518 C CA . ALA A 1 76 ? -4.131 2.329 4.294 1.00 0.00 89 ALA A CA 4
ATOM 5519 C C . ALA A 1 76 ? -3.071 3.312 3.821 1.00 0.00 89 ALA A C 4
ATOM 5520 O O . ALA A 1 76 ? -1.945 3.249 4.264 1.00 0.00 89 ALA A O 4
ATOM 5527 N N . CYS A 1 77 ? -3.416 4.222 2.959 1.00 0.00 90 CYS A N 4
ATOM 5528 C CA . CYS A 1 77 ? -2.337 5.129 2.499 1.00 0.00 90 CYS A CA 4
ATOM 5529 C C . CYS A 1 77 ? -2.434 6.458 3.209 1.00 0.00 90 CYS A C 4
ATOM 5530 O O . CYS A 1 77 ? -3.514 6.986 3.361 1.00 0.00 90 CYS A O 4
ATOM 5537 N N . VAL A 1 78 ? -1.306 6.942 3.647 1.00 0.00 91 VAL A N 4
ATOM 5538 C CA . VAL A 1 78 ? -1.298 8.257 4.335 1.00 0.00 91 VAL A CA 4
ATOM 5539 C C . VAL A 1 78 ? -0.454 9.220 3.515 1.00 0.00 91 VAL A C 4
ATOM 5540 O O . VAL A 1 78 ? 0.738 9.047 3.366 1.00 0.00 91 VAL A O 4
ATOM 5553 N N . THR A 1 79 ? -1.129 10.203 3.000 1.00 0.00 92 THR A N 4
ATOM 5554 C CA . THR A 1 79 ? -0.457 11.244 2.180 1.00 0.00 92 THR A CA 4
ATOM 5555 C C . THR A 1 79 ? -0.188 12.384 3.152 1.00 0.00 92 THR A C 4
ATOM 5556 O O . THR A 1 79 ? -1.112 12.881 3.765 1.00 0.00 92 THR A O 4
ATOM 5567 N N . SER A 1 80 ? 1.060 12.734 3.301 1.00 0.00 93 SER A N 4
ATOM 5568 C CA . SER A 1 80 ? 1.407 13.815 4.259 1.00 0.00 93 SER A CA 4
ATOM 5569 C C . SER A 1 80 ? 2.201 14.943 3.606 1.00 0.00 93 SER A C 4
ATOM 5570 O O . SER A 1 80 ? 3.008 14.727 2.721 1.00 0.00 93 SER A O 4
ATOM 5578 N N . SER A 1 81 ? 1.861 16.125 4.041 1.00 0.00 94 SER A N 4
ATOM 5579 C CA . SER A 1 81 ? 2.545 17.359 3.567 1.00 0.00 94 SER A CA 4
ATOM 5580 C C . SER A 1 81 ? 2.736 18.254 4.792 1.00 0.00 94 SER A C 4
ATOM 5581 O O . SER A 1 81 ? 1.988 18.156 5.743 1.00 0.00 94 SER A O 4
ATOM 5589 N N . PRO A 1 82 ? 3.684 19.147 4.705 1.00 0.00 95 PRO A N 4
ATOM 5590 C CA . PRO A 1 82 ? 4.066 20.015 5.839 1.00 0.00 95 PRO A CA 4
ATOM 5591 C C . PRO A 1 82 ? 2.865 20.600 6.596 1.00 0.00 95 PRO A C 4
ATOM 5592 O O . PRO A 1 82 ? 3.016 21.066 7.708 1.00 0.00 95 PRO A O 4
ATOM 5603 N N . SER A 1 83 ? 1.698 20.570 6.002 1.00 0.00 96 SER A N 4
ATOM 5604 C CA . SER A 1 83 ? 0.522 21.144 6.724 1.00 0.00 96 SER A CA 4
ATOM 5605 C C . SER A 1 83 ? -0.784 20.394 6.431 1.00 0.00 96 SER A C 4
ATOM 5606 O O . SER A 1 83 ? -1.856 20.959 6.532 1.00 0.00 96 SER A O 4
ATOM 5614 N N . GLY A 1 84 ? -0.680 19.142 6.077 1.00 0.00 97 GLY A N 4
ATOM 5615 C CA . GLY A 1 84 ? -1.923 18.370 5.779 1.00 0.00 97 GLY A CA 4
ATOM 5616 C C . GLY A 1 84 ? -1.683 16.860 5.857 1.00 0.00 97 GLY A C 4
ATOM 5617 O O . GLY A 1 84 ? -0.593 16.396 5.583 1.00 0.00 97 GLY A O 4
ATOM 5621 N N . SER A 1 85 ? -2.716 16.141 6.207 1.00 0.00 98 SER A N 4
ATOM 5622 C CA . SER A 1 85 ? -2.602 14.656 6.303 1.00 0.00 98 SER A CA 4
ATOM 5623 C C . SER A 1 85 ? -3.930 13.991 5.913 1.00 0.00 98 SER A C 4
ATOM 5624 O O . SER A 1 85 ? -4.962 14.278 6.486 1.00 0.00 98 SER A O 4
ATOM 5632 N N . ASP A 1 86 ? -3.874 13.120 4.940 1.00 0.00 99 ASP A N 4
ATOM 5633 C CA . ASP A 1 86 ? -5.119 12.422 4.494 1.00 0.00 99 ASP A CA 4
ATOM 5634 C C . ASP A 1 86 ? -4.860 10.921 4.406 1.00 0.00 99 ASP A C 4
ATOM 5635 O O . ASP A 1 86 ? -3.820 10.510 3.932 1.00 0.00 99 ASP A O 4
ATOM 5644 N N . THR A 1 87 ? -5.814 10.136 4.831 1.00 0.00 100 THR A N 4
ATOM 5645 C CA . THR A 1 87 ? -5.595 8.665 4.777 1.00 0.00 100 THR A CA 4
ATOM 5646 C C . THR A 1 87 ? -6.729 7.893 4.093 1.00 0.00 100 THR A C 4
ATOM 5647 O O . THR A 1 87 ? -7.896 8.214 4.208 1.00 0.00 100 THR A O 4
ATOM 5658 N N . THR A 1 88 ? -6.302 6.881 3.394 1.00 0.00 101 THR A N 4
ATOM 5659 C CA . THR A 1 88 ? -7.223 5.971 2.648 1.00 0.00 101 THR A CA 4
ATOM 5660 C C . THR A 1 88 ? -7.041 4.536 3.159 1.00 0.00 101 THR A C 4
ATOM 5661 O O . THR A 1 88 ? -6.089 4.269 3.865 1.00 0.00 101 THR A O 4
ATOM 5672 N N . TYR A 1 89 ? -7.922 3.632 2.802 1.00 0.00 102 TYR A N 4
ATOM 5673 C CA . TYR A 1 89 ? -7.736 2.237 3.314 1.00 0.00 102 TYR A CA 4
ATOM 5674 C C . TYR A 1 89 ? -7.836 1.133 2.251 1.00 0.00 102 TYR A C 4
ATOM 5675 O O . TYR A 1 89 ? -8.906 0.699 1.874 1.00 0.00 102 TYR A O 4
ATOM 5693 N N . PHE A 1 90 ? -6.704 0.713 1.767 1.00 0.00 103 PHE A N 4
ATOM 5694 C CA . PHE A 1 90 ? -6.697 -0.388 0.767 1.00 0.00 103 PHE A CA 4
ATOM 5695 C C . PHE A 1 90 ? -6.640 -1.700 1.526 1.00 0.00 103 PHE A C 4
ATOM 5696 O O . PHE A 1 90 ? -5.598 -2.097 2.002 1.00 0.00 103 PHE A O 4
ATOM 5713 N N . SER A 1 91 ? -7.751 -2.355 1.663 1.00 0.00 104 SER A N 4
ATOM 5714 C CA . SER A 1 91 ? -7.674 -3.649 2.388 1.00 0.00 104 SER A CA 4
ATOM 5715 C C . SER A 1 91 ? -7.119 -4.655 1.382 1.00 0.00 104 SER A C 4
ATOM 5716 O O . SER A 1 91 ? -7.740 -4.962 0.386 1.00 0.00 104 SER A O 4
ATOM 5724 N N . VAL A 1 92 ? -5.937 -5.135 1.650 1.00 0.00 105 VAL A N 4
ATOM 5725 C CA . VAL A 1 92 ? -5.326 -6.098 0.694 1.00 0.00 105 VAL A CA 4
ATOM 5726 C C . VAL A 1 92 ? -5.089 -7.410 1.424 1.00 0.00 105 VAL A C 4
ATOM 5727 O O . VAL A 1 92 ? -4.495 -7.464 2.483 1.00 0.00 105 VAL A O 4
ATOM 5740 N N . ASN A 1 93 ? -5.621 -8.444 0.846 1.00 0.00 106 ASN A N 4
ATOM 5741 C CA . ASN A 1 93 ? -5.460 -9.782 1.472 1.00 0.00 106 ASN A CA 4
ATOM 5742 C C . ASN A 1 93 ? -4.937 -10.821 0.483 1.00 0.00 106 ASN A C 4
ATOM 5743 O O . ASN A 1 93 ? -5.448 -10.984 -0.607 1.00 0.00 106 ASN A O 4
ATOM 5754 N N . VAL A 1 94 ? -3.863 -11.456 0.857 1.00 0.00 107 VAL A N 4
ATOM 5755 C CA . VAL A 1 94 ? -3.331 -12.519 -0.040 1.00 0.00 107 VAL A CA 4
ATOM 5756 C C . VAL A 1 94 ? -4.153 -13.791 0.198 1.00 0.00 107 VAL A C 4
ATOM 5757 O O . VAL A 1 94 ? -4.382 -14.186 1.323 1.00 0.00 107 VAL A O 4
ATOM 5770 N N . SER A 1 95 ? -4.526 -14.456 -0.863 1.00 0.00 108 SER A N 4
ATOM 5771 C CA . SER A 1 95 ? -5.350 -15.686 -0.694 1.00 0.00 108 SER A CA 4
ATOM 5772 C C . SER A 1 95 ? -4.483 -16.870 -0.274 1.00 0.00 108 SER A C 4
ATOM 5773 O O . SER A 1 95 ? -4.661 -17.990 -0.712 1.00 0.00 108 SER A O 4
ATOM 5781 N N . PRO A 1 1 ? -6.444 22.513 -4.090 1.00 0.00 14 PRO A N 5
ATOM 5782 C CA . PRO A 1 1 ? -5.354 21.757 -4.750 1.00 0.00 14 PRO A CA 5
ATOM 5783 C C . PRO A 1 1 ? -5.217 20.346 -4.166 1.00 0.00 14 PRO A C 5
ATOM 5784 O O . PRO A 1 1 ? -4.142 19.779 -4.163 1.00 0.00 14 PRO A O 5
ATOM 5795 N N . THR A 1 2 ? -6.306 19.807 -3.688 1.00 0.00 15 THR A N 5
ATOM 5796 C CA . THR A 1 2 ? -6.242 18.436 -3.107 1.00 0.00 15 THR A CA 5
ATOM 5797 C C . THR A 1 2 ? -7.221 17.496 -3.814 1.00 0.00 15 THR A C 5
ATOM 5798 O O . THR A 1 2 ? -8.286 17.898 -4.238 1.00 0.00 15 THR A O 5
ATOM 5809 N N . LEU A 1 3 ? -6.824 16.258 -3.915 1.00 0.00 16 LEU A N 5
ATOM 5810 C CA . LEU A 1 3 ? -7.675 15.234 -4.576 1.00 0.00 16 LEU A CA 5
ATOM 5811 C C . LEU A 1 3 ? -7.551 13.950 -3.753 1.00 0.00 16 LEU A C 5
ATOM 5812 O O . LEU A 1 3 ? -6.498 13.342 -3.720 1.00 0.00 16 LEU A O 5
ATOM 5828 N N . PRO A 1 4 ? -8.613 13.616 -3.066 1.00 0.00 17 PRO A N 5
ATOM 5829 C CA . PRO A 1 4 ? -8.759 12.293 -2.415 1.00 0.00 17 PRO A CA 5
ATOM 5830 C C . PRO A 1 4 ? -9.061 11.209 -3.451 1.00 0.00 17 PRO A C 5
ATOM 5831 O O . PRO A 1 4 ? -9.268 10.060 -3.115 1.00 0.00 17 PRO A O 5
ATOM 5842 N N . GLU A 1 5 ? -9.094 11.615 -4.692 1.00 0.00 18 GLU A N 5
ATOM 5843 C CA . GLU A 1 5 ? -9.371 10.642 -5.788 1.00 0.00 18 GLU A CA 5
ATOM 5844 C C . GLU A 1 5 ? -8.657 11.085 -7.068 1.00 0.00 18 GLU A C 5
ATOM 5845 O O . GLU A 1 5 ? -9.283 11.460 -8.041 1.00 0.00 18 GLU A O 5
ATOM 5857 N N . GLN A 1 6 ? -7.353 11.025 -7.038 1.00 0.00 19 GLN A N 5
ATOM 5858 C CA . GLN A 1 6 ? -6.573 11.443 -8.236 1.00 0.00 19 GLN A CA 5
ATOM 5859 C C . GLN A 1 6 ? -6.542 10.318 -9.274 1.00 0.00 19 GLN A C 5
ATOM 5860 O O . GLN A 1 6 ? -6.306 10.551 -10.443 1.00 0.00 19 GLN A O 5
ATOM 5874 N N . ALA A 1 7 ? -6.779 9.117 -8.815 1.00 0.00 20 ALA A N 5
ATOM 5875 C CA . ALA A 1 7 ? -6.782 7.956 -9.749 1.00 0.00 20 ALA A CA 5
ATOM 5876 C C . ALA A 1 7 ? -8.172 7.313 -9.760 1.00 0.00 20 ALA A C 5
ATOM 5877 O O . ALA A 1 7 ? -8.907 7.436 -10.718 1.00 0.00 20 ALA A O 5
ATOM 5884 N N . GLN A 1 8 ? -8.500 6.648 -8.684 1.00 0.00 21 GLN A N 5
ATOM 5885 C CA . GLN A 1 8 ? -9.836 5.997 -8.597 1.00 0.00 21 GLN A CA 5
ATOM 5886 C C . GLN A 1 8 ? -10.605 6.592 -7.414 1.00 0.00 21 GLN A C 5
ATOM 5887 O O . GLN A 1 8 ? -10.036 6.855 -6.373 1.00 0.00 21 GLN A O 5
ATOM 5901 N N . PRO A 1 9 ? -11.882 6.794 -7.610 1.00 0.00 22 PRO A N 5
ATOM 5902 C CA . PRO A 1 9 ? -12.705 7.616 -6.692 1.00 0.00 22 PRO A CA 5
ATOM 5903 C C . PRO A 1 9 ? -13.012 6.875 -5.384 1.00 0.00 22 PRO A C 5
ATOM 5904 O O . PRO A 1 9 ? -14.147 6.531 -5.118 1.00 0.00 22 PRO A O 5
ATOM 5915 N N . TRP A 1 10 ? -11.998 6.642 -4.594 1.00 0.00 23 TRP A N 5
ATOM 5916 C CA . TRP A 1 10 ? -12.236 5.930 -3.308 1.00 0.00 23 TRP A CA 5
ATOM 5917 C C . TRP A 1 10 ? -11.585 6.639 -2.117 1.00 0.00 23 TRP A C 5
ATOM 5918 O O . TRP A 1 10 ? -10.589 6.191 -1.585 1.00 0.00 23 TRP A O 5
ATOM 5939 N N . GLY A 1 11 ? -12.172 7.734 -1.722 1.00 0.00 24 GLY A N 5
ATOM 5940 C CA . GLY A 1 11 ? -11.627 8.490 -0.556 1.00 0.00 24 GLY A CA 5
ATOM 5941 C C . GLY A 1 11 ? -12.647 8.425 0.581 1.00 0.00 24 GLY A C 5
ATOM 5942 O O . GLY A 1 11 ? -13.399 9.355 0.797 1.00 0.00 24 GLY A O 5
ATOM 5946 N N . VAL A 1 12 ? -12.650 7.324 1.285 1.00 0.00 25 VAL A N 5
ATOM 5947 C CA . VAL A 1 12 ? -13.633 7.163 2.394 1.00 0.00 25 VAL A CA 5
ATOM 5948 C C . VAL A 1 12 ? -12.934 6.864 3.728 1.00 0.00 25 VAL A C 5
ATOM 5949 O O . VAL A 1 12 ? -11.957 6.148 3.782 1.00 0.00 25 VAL A O 5
ATOM 5962 N N . PRO A 1 13 ? -13.510 7.373 4.784 1.00 0.00 26 PRO A N 5
ATOM 5963 C CA . PRO A 1 13 ? -12.760 7.758 6.003 1.00 0.00 26 PRO A CA 5
ATOM 5964 C C . PRO A 1 13 ? -11.756 6.693 6.472 1.00 0.00 26 PRO A C 5
ATOM 5965 O O . PRO A 1 13 ? -10.676 7.024 6.923 1.00 0.00 26 PRO A O 5
ATOM 5976 N N . VAL A 1 14 ? -12.120 5.444 6.357 1.00 0.00 27 VAL A N 5
ATOM 5977 C CA . VAL A 1 14 ? -11.194 4.364 6.809 1.00 0.00 27 VAL A CA 5
ATOM 5978 C C . VAL A 1 14 ? -11.355 3.168 5.889 1.00 0.00 27 VAL A C 5
ATOM 5979 O O . VAL A 1 14 ? -11.259 2.025 6.289 1.00 0.00 27 VAL A O 5
ATOM 5992 N N . GLU A 1 15 ? -11.591 3.500 4.654 1.00 0.00 28 GLU A N 5
ATOM 5993 C CA . GLU A 1 15 ? -11.769 2.462 3.614 1.00 0.00 28 GLU A CA 5
ATOM 5994 C C . GLU A 1 15 ? -11.309 3.053 2.286 1.00 0.00 28 GLU A C 5
ATOM 5995 O O . GLU A 1 15 ? -11.141 4.247 2.141 1.00 0.00 28 GLU A O 5
ATOM 6007 N N . VAL A 1 16 ? -10.963 2.172 1.402 1.00 0.00 29 VAL A N 5
ATOM 6008 C CA . VAL A 1 16 ? -10.564 2.612 0.036 1.00 0.00 29 VAL A CA 5
ATOM 6009 C C . VAL A 1 16 ? -10.620 1.488 -0.986 1.00 0.00 29 VAL A C 5
ATOM 6010 O O . VAL A 1 16 ? -11.541 1.397 -1.775 1.00 0.00 29 VAL A O 5
ATOM 6023 N N . GLU A 1 17 ? -9.617 0.656 -0.942 1.00 0.00 30 GLU A N 5
ATOM 6024 C CA . GLU A 1 17 ? -9.573 -0.457 -1.933 1.00 0.00 30 GLU A CA 5
ATOM 6025 C C . GLU A 1 17 ? -9.295 -1.820 -1.305 1.00 0.00 30 GLU A C 5
ATOM 6026 O O . GLU A 1 17 ? -8.195 -2.125 -0.889 1.00 0.00 30 GLU A O 5
ATOM 6038 N N . SER A 1 18 ? -10.327 -2.612 -1.252 1.00 0.00 31 SER A N 5
ATOM 6039 C CA . SER A 1 18 ? -10.169 -3.982 -0.693 1.00 0.00 31 SER A CA 5
ATOM 6040 C C . SER A 1 18 ? -10.065 -4.996 -1.839 1.00 0.00 31 SER A C 5
ATOM 6041 O O . SER A 1 18 ? -11.005 -5.222 -2.572 1.00 0.00 31 SER A O 5
ATOM 6049 N N . LEU A 1 19 ? -8.900 -5.575 -1.951 1.00 0.00 32 LEU A N 5
ATOM 6050 C CA . LEU A 1 19 ? -8.649 -6.570 -3.036 1.00 0.00 32 LEU A CA 5
ATOM 6051 C C . LEU A 1 19 ? -8.012 -7.871 -2.521 1.00 0.00 32 LEU A C 5
ATOM 6052 O O . LEU A 1 19 ? -7.172 -7.881 -1.641 1.00 0.00 32 LEU A O 5
ATOM 6068 N N . LEU A 1 20 ? -8.439 -8.954 -3.114 1.00 0.00 33 LEU A N 5
ATOM 6069 C CA . LEU A 1 20 ? -7.890 -10.282 -2.727 1.00 0.00 33 LEU A CA 5
ATOM 6070 C C . LEU A 1 20 ? -7.022 -10.828 -3.860 1.00 0.00 33 LEU A C 5
ATOM 6071 O O . LEU A 1 20 ? -7.397 -10.803 -5.016 1.00 0.00 33 LEU A O 5
ATOM 6087 N N . VAL A 1 21 ? -5.864 -11.295 -3.484 1.00 0.00 34 VAL A N 5
ATOM 6088 C CA . VAL A 1 21 ? -4.914 -11.853 -4.485 1.00 0.00 34 VAL A CA 5
ATOM 6089 C C . VAL A 1 21 ? -4.512 -13.270 -4.079 1.00 0.00 34 VAL A C 5
ATOM 6090 O O . VAL A 1 21 ? -4.744 -13.686 -2.961 1.00 0.00 34 VAL A O 5
ATOM 6103 N N . HIS A 1 22 ? -3.902 -13.966 -5.001 1.00 0.00 35 HIS A N 5
ATOM 6104 C CA . HIS A 1 22 ? -3.468 -15.366 -4.720 1.00 0.00 35 HIS A CA 5
ATOM 6105 C C . HIS A 1 22 ? -1.942 -15.480 -4.842 1.00 0.00 35 HIS A C 5
ATOM 6106 O O . HIS A 1 22 ? -1.307 -14.680 -5.499 1.00 0.00 35 HIS A O 5
ATOM 6120 N N . PRO A 1 23 ? -1.400 -16.490 -4.210 1.00 0.00 36 PRO A N 5
ATOM 6121 C CA . PRO A 1 23 ? 0.026 -16.504 -3.802 1.00 0.00 36 PRO A CA 5
ATOM 6122 C C . PRO A 1 23 ? 0.976 -16.479 -5.006 1.00 0.00 36 PRO A C 5
ATOM 6123 O O . PRO A 1 23 ? 1.367 -17.509 -5.521 1.00 0.00 36 PRO A O 5
ATOM 6134 N N . GLY A 1 24 ? 1.317 -15.291 -5.428 1.00 0.00 37 GLY A N 5
ATOM 6135 C CA . GLY A 1 24 ? 2.242 -15.138 -6.586 1.00 0.00 37 GLY A CA 5
ATOM 6136 C C . GLY A 1 24 ? 1.616 -14.229 -7.646 1.00 0.00 37 GLY A C 5
ATOM 6137 O O . GLY A 1 24 ? 1.791 -14.446 -8.829 1.00 0.00 37 GLY A O 5
ATOM 6141 N N . ASP A 1 25 ? 0.898 -13.231 -7.201 1.00 0.00 38 ASP A N 5
ATOM 6142 C CA . ASP A 1 25 ? 0.247 -12.313 -8.183 1.00 0.00 38 ASP A CA 5
ATOM 6143 C C . ASP A 1 25 ? 0.632 -10.833 -8.007 1.00 0.00 38 ASP A C 5
ATOM 6144 O O . ASP A 1 25 ? 1.492 -10.467 -7.226 1.00 0.00 38 ASP A O 5
ATOM 6153 N N . LEU A 1 26 ? -0.040 -10.029 -8.789 1.00 0.00 39 LEU A N 5
ATOM 6154 C CA . LEU A 1 26 ? 0.183 -8.559 -8.769 1.00 0.00 39 LEU A CA 5
ATOM 6155 C C . LEU A 1 26 ? -0.943 -7.871 -7.993 1.00 0.00 39 LEU A C 5
ATOM 6156 O O . LEU A 1 26 ? -2.106 -7.993 -8.321 1.00 0.00 39 LEU A O 5
ATOM 6172 N N . LEU A 1 27 ? -0.545 -7.163 -6.975 1.00 0.00 40 LEU A N 5
ATOM 6173 C CA . LEU A 1 27 ? -1.527 -6.429 -6.122 1.00 0.00 40 LEU A CA 5
ATOM 6174 C C . LEU A 1 27 ? -1.117 -4.955 -6.036 1.00 0.00 40 LEU A C 5
ATOM 6175 O O . LEU A 1 27 ? 0.038 -4.651 -5.829 1.00 0.00 40 LEU A O 5
ATOM 6191 N N . GLN A 1 28 ? -2.058 -4.064 -6.190 1.00 0.00 41 GLN A N 5
ATOM 6192 C CA . GLN A 1 28 ? -1.684 -2.621 -6.114 1.00 0.00 41 GLN A CA 5
ATOM 6193 C C . GLN A 1 28 ? -2.682 -1.765 -5.324 1.00 0.00 41 GLN A C 5
ATOM 6194 O O . GLN A 1 28 ? -3.872 -2.010 -5.314 1.00 0.00 41 GLN A O 5
ATOM 6208 N N . LEU A 1 29 ? -2.131 -0.777 -4.669 1.00 0.00 42 LEU A N 5
ATOM 6209 C CA . LEU A 1 29 ? -2.948 0.178 -3.867 1.00 0.00 42 LEU A CA 5
ATOM 6210 C C . LEU A 1 29 ? -2.557 1.570 -4.354 1.00 0.00 42 LEU A C 5
ATOM 6211 O O . LEU A 1 29 ? -1.401 1.933 -4.275 1.00 0.00 42 LEU A O 5
ATOM 6227 N N . ARG A 1 30 ? -3.512 2.305 -4.855 1.00 0.00 43 ARG A N 5
ATOM 6228 C CA . ARG A 1 30 ? -3.191 3.663 -5.377 1.00 0.00 43 ARG A CA 5
ATOM 6229 C C . ARG A 1 30 ? -3.792 4.769 -4.524 1.00 0.00 43 ARG A C 5
ATOM 6230 O O . ARG A 1 30 ? -4.992 4.878 -4.357 1.00 0.00 43 ARG A O 5
ATOM 6251 N N . CYS A 1 31 ? -2.901 5.589 -4.043 1.00 0.00 44 CYS A N 5
ATOM 6252 C CA . CYS A 1 31 ? -3.323 6.726 -3.187 1.00 0.00 44 CYS A CA 5
ATOM 6253 C C . CYS A 1 31 ? -3.670 7.936 -4.052 1.00 0.00 44 CYS A C 5
ATOM 6254 O O . CYS A 1 31 ? -3.886 7.831 -5.243 1.00 0.00 44 CYS A O 5
ATOM 6261 N N . ARG A 1 32 ? -3.710 9.061 -3.398 1.00 0.00 45 ARG A N 5
ATOM 6262 C CA . ARG A 1 32 ? -4.032 10.339 -4.094 1.00 0.00 45 ARG A CA 5
ATOM 6263 C C . ARG A 1 32 ? -3.048 11.421 -3.638 1.00 0.00 45 ARG A C 5
ATOM 6264 O O . ARG A 1 32 ? -1.894 11.134 -3.394 1.00 0.00 45 ARG A O 5
ATOM 6285 N N . LEU A 1 33 ? -3.510 12.638 -3.527 1.00 0.00 46 LEU A N 5
ATOM 6286 C CA . LEU A 1 33 ? -2.567 13.714 -3.092 1.00 0.00 46 LEU A CA 5
ATOM 6287 C C . LEU A 1 33 ? -3.302 14.941 -2.547 1.00 0.00 46 LEU A C 5
ATOM 6288 O O . LEU A 1 33 ? -4.433 15.199 -2.903 1.00 0.00 46 LEU A O 5
ATOM 6304 N N . ARG A 1 34 ? -2.636 15.714 -1.731 1.00 0.00 47 ARG A N 5
ATOM 6305 C CA . ARG A 1 34 ? -3.314 16.922 -1.179 1.00 0.00 47 ARG A CA 5
ATOM 6306 C C . ARG A 1 34 ? -2.532 18.166 -1.582 1.00 0.00 47 ARG A C 5
ATOM 6307 O O . ARG A 1 34 ? -1.647 18.090 -2.410 1.00 0.00 47 ARG A O 5
ATOM 6328 N N . ASP A 1 35 ? -2.888 19.278 -0.994 1.00 0.00 48 ASP A N 5
ATOM 6329 C CA . ASP A 1 35 ? -2.182 20.552 -1.311 1.00 0.00 48 ASP A CA 5
ATOM 6330 C C . ASP A 1 35 ? -0.772 20.269 -1.829 1.00 0.00 48 ASP A C 5
ATOM 6331 O O . ASP A 1 35 ? -0.383 20.746 -2.877 1.00 0.00 48 ASP A O 5
ATOM 6340 N N . ASP A 1 36 ? -0.038 19.493 -1.078 1.00 0.00 49 ASP A N 5
ATOM 6341 C CA . ASP A 1 36 ? 1.346 19.164 -1.516 1.00 0.00 49 ASP A CA 5
ATOM 6342 C C . ASP A 1 36 ? 1.891 17.910 -0.819 1.00 0.00 49 ASP A C 5
ATOM 6343 O O . ASP A 1 36 ? 3.000 17.935 -0.324 1.00 0.00 49 ASP A O 5
ATOM 6352 N N . VAL A 1 37 ? 1.127 16.849 -0.755 1.00 0.00 50 VAL A N 5
ATOM 6353 C CA . VAL A 1 37 ? 1.661 15.624 -0.098 1.00 0.00 50 VAL A CA 5
ATOM 6354 C C . VAL A 1 37 ? 3.101 15.401 -0.535 1.00 0.00 50 VAL A C 5
ATOM 6355 O O . VAL A 1 37 ? 3.450 15.542 -1.690 1.00 0.00 50 VAL A O 5
ATOM 6368 N N . GLN A 1 38 ? 3.897 15.053 0.430 1.00 0.00 51 GLN A N 5
ATOM 6369 C CA . GLN A 1 38 ? 5.333 14.814 0.159 1.00 0.00 51 GLN A CA 5
ATOM 6370 C C . GLN A 1 38 ? 5.679 13.420 0.661 1.00 0.00 51 GLN A C 5
ATOM 6371 O O . GLN A 1 38 ? 6.607 12.797 0.184 1.00 0.00 51 GLN A O 5
ATOM 6385 N N . SER A 1 39 ? 4.921 12.962 1.620 1.00 0.00 52 SER A N 5
ATOM 6386 C CA . SER A 1 39 ? 5.186 11.591 2.136 1.00 0.00 52 SER A CA 5
ATOM 6387 C C . SER A 1 39 ? 3.920 10.754 2.014 1.00 0.00 52 SER A C 5
ATOM 6388 O O . SER A 1 39 ? 2.854 11.191 2.399 1.00 0.00 52 SER A O 5
ATOM 6396 N N . ILE A 1 40 ? 4.059 9.598 1.424 1.00 0.00 53 ILE A N 5
ATOM 6397 C CA . ILE A 1 40 ? 2.890 8.693 1.293 1.00 0.00 53 ILE A CA 5
ATOM 6398 C C . ILE A 1 40 ? 3.283 7.421 2.029 1.00 0.00 53 ILE A C 5
ATOM 6399 O O . ILE A 1 40 ? 4.009 6.585 1.527 1.00 0.00 53 ILE A O 5
ATOM 6415 N N . ASN A 1 41 ? 2.790 7.334 3.227 1.00 0.00 54 ASN A N 5
ATOM 6416 C CA . ASN A 1 41 ? 3.107 6.157 4.075 1.00 0.00 54 ASN A CA 5
ATOM 6417 C C . ASN A 1 41 ? 2.085 5.070 3.801 1.00 0.00 54 ASN A C 5
ATOM 6418 O O . ASN A 1 41 ? 0.906 5.314 3.934 1.00 0.00 54 ASN A O 5
ATOM 6429 N N . TRP A 1 42 ? 2.522 3.901 3.433 1.00 0.00 55 TRP A N 5
ATOM 6430 C CA . TRP A 1 42 ? 1.517 2.840 3.191 1.00 0.00 55 TRP A CA 5
ATOM 6431 C C . TRP A 1 42 ? 1.541 1.957 4.432 1.00 0.00 55 TRP A C 5
ATOM 6432 O O . TRP A 1 42 ? 2.386 1.094 4.555 1.00 0.00 55 TRP A O 5
ATOM 6453 N N . LEU A 1 43 ? 0.589 2.142 5.306 1.00 0.00 56 LEU A N 5
ATOM 6454 C CA . LEU A 1 43 ? 0.618 1.332 6.549 1.00 0.00 56 LEU A CA 5
ATOM 6455 C C . LEU A 1 43 ? 0.082 -0.050 6.202 1.00 0.00 56 LEU A C 5
ATOM 6456 O O . LEU A 1 43 ? -1.105 -0.212 6.004 1.00 0.00 56 LEU A O 5
ATOM 6472 N N . ARG A 1 44 ? 0.963 -1.012 6.159 1.00 0.00 57 ARG A N 5
ATOM 6473 C CA . ARG A 1 44 ? 0.510 -2.386 5.810 1.00 0.00 57 ARG A CA 5
ATOM 6474 C C . ARG A 1 44 ? -0.116 -3.001 7.050 1.00 0.00 57 ARG A C 5
ATOM 6475 O O . ARG A 1 44 ? 0.284 -2.700 8.155 1.00 0.00 57 ARG A O 5
ATOM 6496 N N . ASP A 1 45 ? -1.144 -3.771 6.828 1.00 0.00 58 ASP A N 5
ATOM 6497 C CA . ASP A 1 45 ? -1.847 -4.433 7.962 1.00 0.00 58 ASP A CA 5
ATOM 6498 C C . ASP A 1 45 ? -2.465 -3.357 8.850 1.00 0.00 58 ASP A C 5
ATOM 6499 O O . ASP A 1 45 ? -3.657 -3.129 8.793 1.00 0.00 58 ASP A O 5
ATOM 6508 N N . GLY A 1 46 ? -1.632 -2.740 9.646 1.00 0.00 59 GLY A N 5
ATOM 6509 C CA . GLY A 1 46 ? -2.105 -1.650 10.547 1.00 0.00 59 GLY A CA 5
ATOM 6510 C C . GLY A 1 46 ? -0.927 -0.767 10.990 1.00 0.00 59 GLY A C 5
ATOM 6511 O O . GLY A 1 46 ? -1.044 -0.013 11.937 1.00 0.00 59 GLY A O 5
ATOM 6515 N N . VAL A 1 47 ? 0.178 -0.874 10.298 1.00 0.00 60 VAL A N 5
ATOM 6516 C CA . VAL A 1 47 ? 1.371 -0.055 10.670 1.00 0.00 60 VAL A CA 5
ATOM 6517 C C . VAL A 1 47 ? 2.094 0.465 9.420 1.00 0.00 60 VAL A C 5
ATOM 6518 O O . VAL A 1 47 ? 2.128 -0.191 8.396 1.00 0.00 60 VAL A O 5
ATOM 6531 N N . GLN A 1 48 ? 2.666 1.632 9.554 1.00 0.00 61 GLN A N 5
ATOM 6532 C CA . GLN A 1 48 ? 3.403 2.265 8.419 1.00 0.00 61 GLN A CA 5
ATOM 6533 C C . GLN A 1 48 ? 4.281 1.271 7.665 1.00 0.00 61 GLN A C 5
ATOM 6534 O O . GLN A 1 48 ? 5.024 0.512 8.256 1.00 0.00 61 GLN A O 5
ATOM 6548 N N . LEU A 1 49 ? 4.167 1.305 6.365 1.00 0.00 62 LEU A N 5
ATOM 6549 C CA . LEU A 1 49 ? 4.993 0.381 5.543 1.00 0.00 62 LEU A CA 5
ATOM 6550 C C . LEU A 1 49 ? 5.325 0.945 4.158 1.00 0.00 62 LEU A C 5
ATOM 6551 O O . LEU A 1 49 ? 4.582 1.698 3.557 1.00 0.00 62 LEU A O 5
ATOM 6567 N N . VAL A 1 50 ? 6.534 0.632 3.791 1.00 0.00 63 VAL A N 5
ATOM 6568 C CA . VAL A 1 50 ? 7.096 1.006 2.462 1.00 0.00 63 VAL A CA 5
ATOM 6569 C C . VAL A 1 50 ? 8.319 0.109 2.240 1.00 0.00 63 VAL A C 5
ATOM 6570 O O . VAL A 1 50 ? 9.368 0.349 2.804 1.00 0.00 63 VAL A O 5
ATOM 6583 N N . GLU A 1 51 ? 8.176 -0.910 1.434 1.00 0.00 64 GLU A N 5
ATOM 6584 C CA . GLU A 1 51 ? 9.331 -1.826 1.227 1.00 0.00 64 GLU A CA 5
ATOM 6585 C C . GLU A 1 51 ? 10.231 -1.383 0.074 1.00 0.00 64 GLU A C 5
ATOM 6586 O O . GLU A 1 51 ? 10.485 -0.210 -0.110 1.00 0.00 64 GLU A O 5
ATOM 6598 N N . SER A 1 52 ? 10.696 -2.354 -0.666 1.00 0.00 65 SER A N 5
ATOM 6599 C CA . SER A 1 52 ? 11.608 -2.068 -1.813 1.00 0.00 65 SER A CA 5
ATOM 6600 C C . SER A 1 52 ? 12.237 -3.365 -2.327 1.00 0.00 65 SER A C 5
ATOM 6601 O O . SER A 1 52 ? 13.330 -3.362 -2.858 1.00 0.00 65 SER A O 5
ATOM 6609 N N . ASN A 1 53 ? 11.529 -4.449 -2.160 1.00 0.00 66 ASN A N 5
ATOM 6610 C CA . ASN A 1 53 ? 12.072 -5.760 -2.618 1.00 0.00 66 ASN A CA 5
ATOM 6611 C C . ASN A 1 53 ? 11.150 -6.353 -3.684 1.00 0.00 66 ASN A C 5
ATOM 6612 O O . ASN A 1 53 ? 11.395 -6.204 -4.864 1.00 0.00 66 ASN A O 5
ATOM 6623 N N . ARG A 1 54 ? 10.089 -6.980 -3.253 1.00 0.00 67 ARG A N 5
ATOM 6624 C CA . ARG A 1 54 ? 9.134 -7.562 -4.240 1.00 0.00 67 ARG A CA 5
ATOM 6625 C C . ARG A 1 54 ? 8.005 -6.552 -4.457 1.00 0.00 67 ARG A C 5
ATOM 6626 O O . ARG A 1 54 ? 7.071 -6.778 -5.202 1.00 0.00 67 ARG A O 5
ATOM 6647 N N . THR A 1 55 ? 8.129 -5.441 -3.784 1.00 0.00 68 THR A N 5
ATOM 6648 C CA . THR A 1 55 ? 7.092 -4.390 -3.912 1.00 0.00 68 THR A CA 5
ATOM 6649 C C . THR A 1 55 ? 7.743 -3.050 -4.253 1.00 0.00 68 THR A C 5
ATOM 6650 O O . THR A 1 55 ? 8.783 -2.692 -3.736 1.00 0.00 68 THR A O 5
ATOM 6661 N N . ARG A 1 56 ? 7.088 -2.354 -5.135 1.00 0.00 69 ARG A N 5
ATOM 6662 C CA . ARG A 1 56 ? 7.561 -1.011 -5.554 1.00 0.00 69 ARG A CA 5
ATOM 6663 C C . ARG A 1 56 ? 6.671 -0.047 -4.783 1.00 0.00 69 ARG A C 5
ATOM 6664 O O . ARG A 1 56 ? 5.557 0.221 -5.186 1.00 0.00 69 ARG A O 5
ATOM 6685 N N . ILE A 1 57 ? 7.129 0.366 -3.636 1.00 0.00 70 ILE A N 5
ATOM 6686 C CA . ILE A 1 57 ? 6.297 1.309 -2.843 1.00 0.00 70 ILE A CA 5
ATOM 6687 C C . ILE A 1 57 ? 6.614 2.734 -3.257 1.00 0.00 70 ILE A C 5
ATOM 6688 O O . ILE A 1 57 ? 7.492 3.363 -2.702 1.00 0.00 70 ILE A O 5
ATOM 6704 N N . THR A 1 58 ? 5.882 3.259 -4.197 1.00 0.00 71 THR A N 5
ATOM 6705 C CA . THR A 1 58 ? 6.227 4.641 -4.585 1.00 0.00 71 THR A CA 5
ATOM 6706 C C . THR A 1 58 ? 5.426 5.613 -3.713 1.00 0.00 71 THR A C 5
ATOM 6707 O O . THR A 1 58 ? 4.329 5.311 -3.281 1.00 0.00 71 THR A O 5
ATOM 6718 N N . GLY A 1 59 ? 6.024 6.743 -3.460 1.00 0.00 72 GLY A N 5
ATOM 6719 C CA . GLY A 1 59 ? 5.369 7.793 -2.625 1.00 0.00 72 GLY A CA 5
ATOM 6720 C C . GLY A 1 59 ? 3.952 8.158 -3.089 1.00 0.00 72 GLY A C 5
ATOM 6721 O O . GLY A 1 59 ? 3.432 9.188 -2.709 1.00 0.00 72 GLY A O 5
ATOM 6725 N N . GLU A 1 60 ? 3.376 7.362 -3.945 1.00 0.00 73 GLU A N 5
ATOM 6726 C CA . GLU A 1 60 ? 1.984 7.648 -4.396 1.00 0.00 73 GLU A CA 5
ATOM 6727 C C . GLU A 1 60 ? 1.212 6.347 -4.667 1.00 0.00 73 GLU A C 5
ATOM 6728 O O . GLU A 1 60 ? 0.002 6.297 -4.561 1.00 0.00 73 GLU A O 5
ATOM 6740 N N . GLU A 1 61 ? 1.919 5.297 -4.986 1.00 0.00 74 GLU A N 5
ATOM 6741 C CA . GLU A 1 61 ? 1.206 4.028 -5.290 1.00 0.00 74 GLU A CA 5
ATOM 6742 C C . GLU A 1 61 ? 2.072 2.867 -4.835 1.00 0.00 74 GLU A C 5
ATOM 6743 O O . GLU A 1 61 ? 3.272 2.894 -5.005 1.00 0.00 74 GLU A O 5
ATOM 6755 N N . VAL A 1 62 ? 1.451 1.870 -4.287 1.00 0.00 75 VAL A N 5
ATOM 6756 C CA . VAL A 1 62 ? 2.251 0.706 -3.833 1.00 0.00 75 VAL A CA 5
ATOM 6757 C C . VAL A 1 62 ? 1.923 -0.470 -4.724 1.00 0.00 75 VAL A C 5
ATOM 6758 O O . VAL A 1 62 ? 0.779 -0.866 -4.823 1.00 0.00 75 VAL A O 5
ATOM 6771 N N . GLU A 1 63 ? 2.932 -0.940 -5.400 1.00 0.00 76 GLU A N 5
ATOM 6772 C CA . GLU A 1 63 ? 2.713 -2.107 -6.305 1.00 0.00 76 GLU A CA 5
ATOM 6773 C C . GLU A 1 63 ? 3.475 -3.348 -5.818 1.00 0.00 76 GLU A C 5
ATOM 6774 O O . GLU A 1 63 ? 4.686 -3.348 -5.811 1.00 0.00 76 GLU A O 5
ATOM 6786 N N . VAL A 1 64 ? 2.764 -4.377 -5.437 1.00 0.00 77 VAL A N 5
ATOM 6787 C CA . VAL A 1 64 ? 3.440 -5.626 -4.967 1.00 0.00 77 VAL A CA 5
ATOM 6788 C C . VAL A 1 64 ? 3.310 -6.590 -6.148 1.00 0.00 77 VAL A C 5
ATOM 6789 O O . VAL A 1 64 ? 2.207 -6.917 -6.534 1.00 0.00 77 VAL A O 5
ATOM 6802 N N . ARG A 1 65 ? 4.412 -7.042 -6.683 1.00 0.00 78 ARG A N 5
ATOM 6803 C CA . ARG A 1 65 ? 4.318 -7.932 -7.880 1.00 0.00 78 ARG A CA 5
ATOM 6804 C C . ARG A 1 65 ? 4.617 -9.377 -7.520 1.00 0.00 78 ARG A C 5
ATOM 6805 O O . ARG A 1 65 ? 5.433 -10.035 -8.135 1.00 0.00 78 ARG A O 5
ATOM 6826 N N . ASP A 1 66 ? 3.929 -9.830 -6.514 1.00 0.00 79 ASP A N 5
ATOM 6827 C CA . ASP A 1 66 ? 4.153 -11.220 -6.055 1.00 0.00 79 ASP A CA 5
ATOM 6828 C C . ASP A 1 66 ? 2.978 -11.668 -5.198 1.00 0.00 79 ASP A C 5
ATOM 6829 O O . ASP A 1 66 ? 2.587 -12.816 -5.211 1.00 0.00 79 ASP A O 5
ATOM 6838 N N . SER A 1 67 ? 2.421 -10.723 -4.487 1.00 0.00 80 SER A N 5
ATOM 6839 C CA . SER A 1 67 ? 1.301 -11.061 -3.565 1.00 0.00 80 SER A CA 5
ATOM 6840 C C . SER A 1 67 ? 1.842 -12.160 -2.640 1.00 0.00 80 SER A C 5
ATOM 6841 O O . SER A 1 67 ? 1.786 -13.338 -2.932 1.00 0.00 80 SER A O 5
ATOM 6849 N N . ILE A 1 68 ? 2.379 -11.721 -1.537 1.00 0.00 81 ILE A N 5
ATOM 6850 C CA . ILE A 1 68 ? 2.981 -12.679 -0.567 1.00 0.00 81 ILE A CA 5
ATOM 6851 C C . ILE A 1 68 ? 2.382 -12.383 0.799 1.00 0.00 81 ILE A C 5
ATOM 6852 O O . ILE A 1 68 ? 1.818 -11.326 0.982 1.00 0.00 81 ILE A O 5
ATOM 6868 N N . PRO A 1 69 ? 2.531 -13.292 1.727 1.00 0.00 82 PRO A N 5
ATOM 6869 C CA . PRO A 1 69 ? 2.016 -13.106 3.103 1.00 0.00 82 PRO A CA 5
ATOM 6870 C C . PRO A 1 69 ? 2.078 -11.637 3.536 1.00 0.00 82 PRO A C 5
ATOM 6871 O O . PRO A 1 69 ? 1.222 -11.153 4.249 1.00 0.00 82 PRO A O 5
ATOM 6882 N N . ALA A 1 70 ? 3.091 -10.953 3.079 1.00 0.00 83 ALA A N 5
ATOM 6883 C CA . ALA A 1 70 ? 3.233 -9.514 3.436 1.00 0.00 83 ALA A CA 5
ATOM 6884 C C . ALA A 1 70 ? 1.911 -8.746 3.281 1.00 0.00 83 ALA A C 5
ATOM 6885 O O . ALA A 1 70 ? 1.538 -7.992 4.156 1.00 0.00 83 ALA A O 5
ATOM 6892 N N . ASP A 1 71 ? 1.219 -9.012 2.206 1.00 0.00 84 ASP A N 5
ATOM 6893 C CA . ASP A 1 71 ? -0.059 -8.306 1.917 1.00 0.00 84 ASP A CA 5
ATOM 6894 C C . ASP A 1 71 ? -1.256 -8.947 2.627 1.00 0.00 84 ASP A C 5
ATOM 6895 O O . ASP A 1 71 ? -2.332 -9.073 2.077 1.00 0.00 84 ASP A O 5
ATOM 6904 N N . SER A 1 72 ? -0.994 -9.422 3.811 1.00 0.00 85 SER A N 5
ATOM 6905 C CA . SER A 1 72 ? -2.065 -10.027 4.652 1.00 0.00 85 SER A CA 5
ATOM 6906 C C . SER A 1 72 ? -2.586 -9.006 5.677 1.00 0.00 85 SER A C 5
ATOM 6907 O O . SER A 1 72 ? -2.307 -9.132 6.854 1.00 0.00 85 SER A O 5
ATOM 6915 N N . GLY A 1 73 ? -3.324 -8.016 5.246 1.00 0.00 86 GLY A N 5
ATOM 6916 C CA . GLY A 1 73 ? -3.823 -7.027 6.248 1.00 0.00 86 GLY A CA 5
ATOM 6917 C C . GLY A 1 73 ? -4.368 -5.758 5.586 1.00 0.00 86 GLY A C 5
ATOM 6918 O O . GLY A 1 73 ? -4.672 -5.738 4.410 1.00 0.00 86 GLY A O 5
ATOM 6922 N N . LEU A 1 74 ? -4.484 -4.701 6.346 1.00 0.00 87 LEU A N 5
ATOM 6923 C CA . LEU A 1 74 ? -5.021 -3.460 5.728 1.00 0.00 87 LEU A CA 5
ATOM 6924 C C . LEU A 1 74 ? -3.889 -2.514 5.336 1.00 0.00 87 LEU A C 5
ATOM 6925 O O . LEU A 1 74 ? -2.999 -2.236 6.113 1.00 0.00 87 LEU A O 5
ATOM 6941 N N . TYR A 1 75 ? -3.952 -2.052 4.118 1.00 0.00 88 TYR A N 5
ATOM 6942 C CA . TYR A 1 75 ? -2.929 -1.099 3.627 1.00 0.00 88 TYR A CA 5
ATOM 6943 C C . TYR A 1 75 ? -3.589 0.264 3.652 1.00 0.00 88 TYR A C 5
ATOM 6944 O O . TYR A 1 75 ? -4.319 0.641 2.758 1.00 0.00 88 TYR A O 5
ATOM 6962 N N . ALA A 1 76 ? -3.361 0.959 4.721 1.00 0.00 89 ALA A N 5
ATOM 6963 C CA . ALA A 1 76 ? -3.975 2.306 4.815 1.00 0.00 89 ALA A CA 5
ATOM 6964 C C . ALA A 1 76 ? -2.917 3.278 4.315 1.00 0.00 89 ALA A C 5
ATOM 6965 O O . ALA A 1 76 ? -1.799 3.289 4.787 1.00 0.00 89 ALA A O 5
ATOM 6972 N N . CYS A 1 77 ? -3.285 4.077 3.361 1.00 0.00 90 CYS A N 5
ATOM 6973 C CA . CYS A 1 77 ? -2.289 5.024 2.807 1.00 0.00 90 CYS A CA 5
ATOM 6974 C C . CYS A 1 77 ? -2.433 6.372 3.478 1.00 0.00 90 CYS A C 5
ATOM 6975 O O . CYS A 1 77 ? -3.495 6.958 3.446 1.00 0.00 90 CYS A O 5
ATOM 6982 N N . VAL A 1 78 ? -1.360 6.799 4.078 1.00 0.00 91 VAL A N 5
ATOM 6983 C CA . VAL A 1 78 ? -1.370 8.119 4.759 1.00 0.00 91 VAL A CA 5
ATOM 6984 C C . VAL A 1 78 ? -0.657 9.123 3.860 1.00 0.00 91 VAL A C 5
ATOM 6985 O O . VAL A 1 78 ? 0.547 9.067 3.704 1.00 0.00 91 VAL A O 5
ATOM 6998 N N . THR A 1 79 ? -1.425 10.005 3.287 1.00 0.00 92 THR A N 5
ATOM 6999 C CA . THR A 1 79 ? -0.852 11.039 2.388 1.00 0.00 92 THR A CA 5
ATOM 7000 C C . THR A 1 79 ? -0.640 12.250 3.285 1.00 0.00 92 THR A C 5
ATOM 7001 O O . THR A 1 79 ? -1.582 12.710 3.894 1.00 0.00 92 THR A O 5
ATOM 7012 N N . SER A 1 80 ? 0.578 12.705 3.389 1.00 0.00 93 SER A N 5
ATOM 7013 C CA . SER A 1 80 ? 0.832 13.871 4.276 1.00 0.00 93 SER A CA 5
ATOM 7014 C C . SER A 1 80 ? 1.668 14.953 3.604 1.00 0.00 93 SER A C 5
ATOM 7015 O O . SER A 1 80 ? 2.634 14.677 2.916 1.00 0.00 93 SER A O 5
ATOM 7023 N N . SER A 1 81 ? 1.217 16.159 3.817 1.00 0.00 94 SER A N 5
ATOM 7024 C CA . SER A 1 81 ? 1.903 17.360 3.275 1.00 0.00 94 SER A CA 5
ATOM 7025 C C . SER A 1 81 ? 2.053 18.348 4.435 1.00 0.00 94 SER A C 5
ATOM 7026 O O . SER A 1 81 ? 1.243 18.357 5.344 1.00 0.00 94 SER A O 5
ATOM 7034 N N . PRO A 1 82 ? 3.050 19.186 4.340 1.00 0.00 95 PRO A N 5
ATOM 7035 C CA . PRO A 1 82 ? 3.384 20.148 5.413 1.00 0.00 95 PRO A CA 5
ATOM 7036 C C . PRO A 1 82 ? 2.178 20.991 5.848 1.00 0.00 95 PRO A C 5
ATOM 7037 O O . PRO A 1 82 ? 2.303 21.840 6.708 1.00 0.00 95 PRO A O 5
ATOM 7048 N N . SER A 1 83 ? 1.036 20.749 5.257 1.00 0.00 96 SER A N 5
ATOM 7049 C CA . SER A 1 83 ? -0.164 21.537 5.647 1.00 0.00 96 SER A CA 5
ATOM 7050 C C . SER A 1 83 ? -1.199 20.626 6.316 1.00 0.00 96 SER A C 5
ATOM 7051 O O . SER A 1 83 ? -1.804 21.000 7.302 1.00 0.00 96 SER A O 5
ATOM 7059 N N . GLY A 1 84 ? -1.386 19.452 5.771 1.00 0.00 97 GLY A N 5
ATOM 7060 C CA . GLY A 1 84 ? -2.397 18.536 6.380 1.00 0.00 97 GLY A CA 5
ATOM 7061 C C . GLY A 1 84 ? -2.167 17.082 5.964 1.00 0.00 97 GLY A C 5
ATOM 7062 O O . GLY A 1 84 ? -1.245 16.794 5.229 1.00 0.00 97 GLY A O 5
ATOM 7066 N N . SER A 1 85 ? -3.023 16.216 6.441 1.00 0.00 98 SER A N 5
ATOM 7067 C CA . SER A 1 85 ? -2.893 14.770 6.096 1.00 0.00 98 SER A CA 5
ATOM 7068 C C . SER A 1 85 ? -4.253 14.153 5.742 1.00 0.00 98 SER A C 5
ATOM 7069 O O . SER A 1 85 ? -5.289 14.604 6.190 1.00 0.00 98 SER A O 5
ATOM 7077 N N . ASP A 1 86 ? -4.199 13.127 4.936 1.00 0.00 99 ASP A N 5
ATOM 7078 C CA . ASP A 1 86 ? -5.444 12.419 4.510 1.00 0.00 99 ASP A CA 5
ATOM 7079 C C . ASP A 1 86 ? -5.134 10.928 4.395 1.00 0.00 99 ASP A C 5
ATOM 7080 O O . ASP A 1 86 ? -4.111 10.557 3.861 1.00 0.00 99 ASP A O 5
ATOM 7089 N N . THR A 1 87 ? -6.036 10.093 4.829 1.00 0.00 100 THR A N 5
ATOM 7090 C CA . THR A 1 87 ? -5.743 8.634 4.754 1.00 0.00 100 THR A CA 5
ATOM 7091 C C . THR A 1 87 ? -6.868 7.843 4.068 1.00 0.00 100 THR A C 5
ATOM 7092 O O . THR A 1 87 ? -8.041 8.088 4.266 1.00 0.00 100 THR A O 5
ATOM 7103 N N . THR A 1 88 ? -6.436 6.901 3.273 1.00 0.00 101 THR A N 5
ATOM 7104 C CA . THR A 1 88 ? -7.372 6.020 2.501 1.00 0.00 101 THR A CA 5
ATOM 7105 C C . THR A 1 88 ? -7.122 4.547 2.868 1.00 0.00 101 THR A C 5
ATOM 7106 O O . THR A 1 88 ? -5.981 4.178 3.047 1.00 0.00 101 THR A O 5
ATOM 7117 N N . TYR A 1 89 ? -8.135 3.715 2.915 1.00 0.00 102 TYR A N 5
ATOM 7118 C CA . TYR A 1 89 ? -7.854 2.298 3.321 1.00 0.00 102 TYR A CA 5
ATOM 7119 C C . TYR A 1 89 ? -8.056 1.214 2.253 1.00 0.00 102 TYR A C 5
ATOM 7120 O O . TYR A 1 89 ? -9.153 0.906 1.838 1.00 0.00 102 TYR A O 5
ATOM 7138 N N . PHE A 1 90 ? -6.960 0.618 1.882 1.00 0.00 103 PHE A N 5
ATOM 7139 C CA . PHE A 1 90 ? -6.960 -0.473 0.875 1.00 0.00 103 PHE A CA 5
ATOM 7140 C C . PHE A 1 90 ? -6.851 -1.805 1.608 1.00 0.00 103 PHE A C 5
ATOM 7141 O O . PHE A 1 90 ? -5.822 -2.104 2.175 1.00 0.00 103 PHE A O 5
ATOM 7158 N N . SER A 1 91 ? -7.885 -2.594 1.635 1.00 0.00 104 SER A N 5
ATOM 7159 C CA . SER A 1 91 ? -7.697 -3.890 2.339 1.00 0.00 104 SER A CA 5
ATOM 7160 C C . SER A 1 91 ? -6.966 -4.789 1.344 1.00 0.00 104 SER A C 5
ATOM 7161 O O . SER A 1 91 ? -7.434 -4.991 0.244 1.00 0.00 104 SER A O 5
ATOM 7169 N N . VAL A 1 92 ? -5.820 -5.295 1.699 1.00 0.00 105 VAL A N 5
ATOM 7170 C CA . VAL A 1 92 ? -5.122 -6.164 0.713 1.00 0.00 105 VAL A CA 5
ATOM 7171 C C . VAL A 1 92 ? -4.837 -7.503 1.377 1.00 0.00 105 VAL A C 5
ATOM 7172 O O . VAL A 1 92 ? -4.270 -7.586 2.449 1.00 0.00 105 VAL A O 5
ATOM 7185 N N . ASN A 1 93 ? -5.298 -8.525 0.722 1.00 0.00 106 ASN A N 5
ATOM 7186 C CA . ASN A 1 93 ? -5.090 -9.890 1.279 1.00 0.00 106 ASN A CA 5
ATOM 7187 C C . ASN A 1 93 ? -4.519 -10.852 0.243 1.00 0.00 106 ASN A C 5
ATOM 7188 O O . ASN A 1 93 ? -5.105 -11.099 -0.791 1.00 0.00 106 ASN A O 5
ATOM 7199 N N . VAL A 1 94 ? -3.361 -11.362 0.551 1.00 0.00 107 VAL A N 5
ATOM 7200 C CA . VAL A 1 94 ? -2.697 -12.323 -0.376 1.00 0.00 107 VAL A CA 5
ATOM 7201 C C . VAL A 1 94 ? -3.235 -13.752 -0.194 1.00 0.00 107 VAL A C 5
ATOM 7202 O O . VAL A 1 94 ? -2.514 -14.654 0.184 1.00 0.00 107 VAL A O 5
ATOM 7215 N N . SER A 1 95 ? -4.502 -13.944 -0.450 1.00 0.00 108 SER A N 5
ATOM 7216 C CA . SER A 1 95 ? -5.056 -15.313 -0.289 1.00 0.00 108 SER A CA 5
ATOM 7217 C C . SER A 1 95 ? -6.369 -15.478 -1.052 1.00 0.00 108 SER A C 5
ATOM 7218 O O . SER A 1 95 ? -6.961 -14.521 -1.511 1.00 0.00 108 SER A O 5
ATOM 7226 N N . PRO A 1 1 ? -7.050 19.888 -10.935 1.00 0.00 14 PRO A N 6
ATOM 7227 C CA . PRO A 1 1 ? -5.653 19.419 -10.798 1.00 0.00 14 PRO A CA 6
ATOM 7228 C C . PRO A 1 1 ? -5.511 18.471 -9.603 1.00 0.00 14 PRO A C 6
ATOM 7229 O O . PRO A 1 1 ? -5.683 18.871 -8.468 1.00 0.00 14 PRO A O 6
ATOM 7240 N N . THR A 1 2 ? -5.164 17.245 -9.893 1.00 0.00 15 THR A N 6
ATOM 7241 C CA . THR A 1 2 ? -5.005 16.234 -8.814 1.00 0.00 15 THR A CA 6
ATOM 7242 C C . THR A 1 2 ? -3.649 15.576 -9.029 1.00 0.00 15 THR A C 6
ATOM 7243 O O . THR A 1 2 ? -3.079 15.685 -10.096 1.00 0.00 15 THR A O 6
ATOM 7254 N N . LEU A 1 3 ? -3.148 14.904 -8.030 1.00 0.00 16 LEU A N 6
ATOM 7255 C CA . LEU A 1 3 ? -1.825 14.268 -8.228 1.00 0.00 16 LEU A CA 6
ATOM 7256 C C . LEU A 1 3 ? -1.840 12.772 -7.916 1.00 0.00 16 LEU A C 6
ATOM 7257 O O . LEU A 1 3 ? -2.277 12.306 -6.875 1.00 0.00 16 LEU A O 6
ATOM 7273 N N . PRO A 1 4 ? -1.254 12.104 -8.873 1.00 0.00 17 PRO A N 6
ATOM 7274 C CA . PRO A 1 4 ? -1.934 11.172 -9.807 1.00 0.00 17 PRO A CA 6
ATOM 7275 C C . PRO A 1 4 ? -2.957 10.240 -9.164 1.00 0.00 17 PRO A C 6
ATOM 7276 O O . PRO A 1 4 ? -2.992 9.054 -9.427 1.00 0.00 17 PRO A O 6
ATOM 7287 N N . GLU A 1 5 ? -3.796 10.835 -8.368 1.00 0.00 18 GLU A N 6
ATOM 7288 C CA . GLU A 1 5 ? -4.863 10.072 -7.674 1.00 0.00 18 GLU A CA 6
ATOM 7289 C C . GLU A 1 5 ? -6.047 10.997 -7.582 1.00 0.00 18 GLU A C 6
ATOM 7290 O O . GLU A 1 5 ? -6.989 10.902 -8.341 1.00 0.00 18 GLU A O 6
ATOM 7302 N N . GLN A 1 6 ? -5.998 11.870 -6.627 1.00 0.00 19 GLN A N 6
ATOM 7303 C CA . GLN A 1 6 ? -7.122 12.819 -6.514 1.00 0.00 19 GLN A CA 6
ATOM 7304 C C . GLN A 1 6 ? -6.683 14.014 -5.681 1.00 0.00 19 GLN A C 6
ATOM 7305 O O . GLN A 1 6 ? -5.732 14.701 -5.998 1.00 0.00 19 GLN A O 6
ATOM 7319 N N . ALA A 1 7 ? -7.373 14.159 -4.592 1.00 0.00 20 ALA A N 6
ATOM 7320 C CA . ALA A 1 7 ? -7.096 15.293 -3.664 1.00 0.00 20 ALA A CA 6
ATOM 7321 C C . ALA A 1 7 ? -7.663 15.002 -2.274 1.00 0.00 20 ALA A C 6
ATOM 7322 O O . ALA A 1 7 ? -6.939 14.636 -1.370 1.00 0.00 20 ALA A O 6
ATOM 7329 N N . GLN A 1 8 ? -8.951 15.176 -2.142 1.00 0.00 21 GLN A N 6
ATOM 7330 C CA . GLN A 1 8 ? -9.602 14.916 -0.825 1.00 0.00 21 GLN A CA 6
ATOM 7331 C C . GLN A 1 8 ? -10.481 13.660 -0.880 1.00 0.00 21 GLN A C 6
ATOM 7332 O O . GLN A 1 8 ? -10.205 12.684 -0.212 1.00 0.00 21 GLN A O 6
ATOM 7346 N N . PRO A 1 9 ? -11.508 13.699 -1.691 1.00 0.00 22 PRO A N 6
ATOM 7347 C CA . PRO A 1 9 ? -12.706 12.846 -1.489 1.00 0.00 22 PRO A CA 6
ATOM 7348 C C . PRO A 1 9 ? -12.381 11.354 -1.654 1.00 0.00 22 PRO A C 6
ATOM 7349 O O . PRO A 1 9 ? -13.263 10.520 -1.657 1.00 0.00 22 PRO A O 6
ATOM 7360 N N . TRP A 1 10 ? -11.116 11.059 -1.781 1.00 0.00 23 TRP A N 6
ATOM 7361 C CA . TRP A 1 10 ? -10.688 9.640 -1.943 1.00 0.00 23 TRP A CA 6
ATOM 7362 C C . TRP A 1 10 ? -10.346 9.033 -0.576 1.00 0.00 23 TRP A C 6
ATOM 7363 O O . TRP A 1 10 ? -10.349 7.830 -0.413 1.00 0.00 23 TRP A O 6
ATOM 7384 N N . GLY A 1 11 ? -10.073 9.886 0.377 1.00 0.00 24 GLY A N 6
ATOM 7385 C CA . GLY A 1 11 ? -9.733 9.394 1.743 1.00 0.00 24 GLY A CA 6
ATOM 7386 C C . GLY A 1 11 ? -11.015 9.077 2.513 1.00 0.00 24 GLY A C 6
ATOM 7387 O O . GLY A 1 11 ? -11.630 9.949 3.095 1.00 0.00 24 GLY A O 6
ATOM 7391 N N . VAL A 1 12 ? -11.386 7.825 2.494 1.00 0.00 25 VAL A N 6
ATOM 7392 C CA . VAL A 1 12 ? -12.631 7.414 3.205 1.00 0.00 25 VAL A CA 6
ATOM 7393 C C . VAL A 1 12 ? -12.318 6.650 4.499 1.00 0.00 25 VAL A C 6
ATOM 7394 O O . VAL A 1 12 ? -11.567 5.697 4.512 1.00 0.00 25 VAL A O 6
ATOM 7407 N N . PRO A 1 13 ? -12.978 7.059 5.548 1.00 0.00 26 PRO A N 6
ATOM 7408 C CA . PRO A 1 13 ? -12.356 7.214 6.884 1.00 0.00 26 PRO A CA 6
ATOM 7409 C C . PRO A 1 13 ? -11.486 6.020 7.304 1.00 0.00 26 PRO A C 6
ATOM 7410 O O . PRO A 1 13 ? -10.435 6.202 7.887 1.00 0.00 26 PRO A O 6
ATOM 7421 N N . VAL A 1 14 ? -11.930 4.828 7.007 1.00 0.00 27 VAL A N 6
ATOM 7422 C CA . VAL A 1 14 ? -11.130 3.635 7.408 1.00 0.00 27 VAL A CA 6
ATOM 7423 C C . VAL A 1 14 ? -11.368 2.517 6.403 1.00 0.00 27 VAL A C 6
ATOM 7424 O O . VAL A 1 14 ? -11.403 1.346 6.725 1.00 0.00 27 VAL A O 6
ATOM 7437 N N . GLU A 1 15 ? -11.514 2.939 5.181 1.00 0.00 28 GLU A N 6
ATOM 7438 C CA . GLU A 1 15 ? -11.740 1.975 4.080 1.00 0.00 28 GLU A CA 6
ATOM 7439 C C . GLU A 1 15 ? -11.347 2.663 2.777 1.00 0.00 28 GLU A C 6
ATOM 7440 O O . GLU A 1 15 ? -11.223 3.869 2.721 1.00 0.00 28 GLU A O 6
ATOM 7452 N N . VAL A 1 16 ? -10.976 1.861 1.827 1.00 0.00 29 VAL A N 6
ATOM 7453 C CA . VAL A 1 16 ? -10.636 2.388 0.472 1.00 0.00 29 VAL A CA 6
ATOM 7454 C C . VAL A 1 16 ? -10.668 1.286 -0.581 1.00 0.00 29 VAL A C 6
ATOM 7455 O O . VAL A 1 16 ? -11.593 1.188 -1.362 1.00 0.00 29 VAL A O 6
ATOM 7468 N N . GLU A 1 17 ? -9.641 0.481 -0.569 1.00 0.00 30 GLU A N 6
ATOM 7469 C CA . GLU A 1 17 ? -9.576 -0.619 -1.575 1.00 0.00 30 GLU A CA 6
ATOM 7470 C C . GLU A 1 17 ? -9.306 -1.973 -0.922 1.00 0.00 30 GLU A C 6
ATOM 7471 O O . GLU A 1 17 ? -8.198 -2.295 -0.540 1.00 0.00 30 GLU A O 6
ATOM 7483 N N . SER A 1 18 ? -10.351 -2.739 -0.800 1.00 0.00 31 SER A N 6
ATOM 7484 C CA . SER A 1 18 ? -10.198 -4.088 -0.192 1.00 0.00 31 SER A CA 6
ATOM 7485 C C . SER A 1 18 ? -10.234 -5.170 -1.275 1.00 0.00 31 SER A C 6
ATOM 7486 O O . SER A 1 18 ? -11.251 -5.403 -1.900 1.00 0.00 31 SER A O 6
ATOM 7494 N N . LEU A 1 19 ? -9.108 -5.803 -1.466 1.00 0.00 32 LEU A N 6
ATOM 7495 C CA . LEU A 1 19 ? -9.030 -6.870 -2.509 1.00 0.00 32 LEU A CA 6
ATOM 7496 C C . LEU A 1 19 ? -8.139 -8.062 -2.119 1.00 0.00 32 LEU A C 6
ATOM 7497 O O . LEU A 1 19 ? -7.213 -7.951 -1.336 1.00 0.00 32 LEU A O 6
ATOM 7513 N N . LEU A 1 20 ? -8.468 -9.199 -2.674 1.00 0.00 33 LEU A N 6
ATOM 7514 C CA . LEU A 1 20 ? -7.664 -10.424 -2.412 1.00 0.00 33 LEU A CA 6
ATOM 7515 C C . LEU A 1 20 ? -6.909 -10.791 -3.694 1.00 0.00 33 LEU A C 6
ATOM 7516 O O . LEU A 1 20 ? -7.405 -10.606 -4.789 1.00 0.00 33 LEU A O 6
ATOM 7532 N N . VAL A 1 21 ? -5.718 -11.291 -3.520 1.00 0.00 34 VAL A N 6
ATOM 7533 C CA . VAL A 1 21 ? -4.898 -11.678 -4.708 1.00 0.00 34 VAL A CA 6
ATOM 7534 C C . VAL A 1 21 ? -4.374 -13.113 -4.552 1.00 0.00 34 VAL A C 6
ATOM 7535 O O . VAL A 1 21 ? -4.200 -13.591 -3.450 1.00 0.00 34 VAL A O 6
ATOM 7548 N N . HIS A 1 22 ? -4.101 -13.763 -5.653 1.00 0.00 35 HIS A N 6
ATOM 7549 C CA . HIS A 1 22 ? -3.624 -15.178 -5.571 1.00 0.00 35 HIS A CA 6
ATOM 7550 C C . HIS A 1 22 ? -2.111 -15.313 -5.803 1.00 0.00 35 HIS A C 6
ATOM 7551 O O . HIS A 1 22 ? -1.483 -14.454 -6.389 1.00 0.00 35 HIS A O 6
ATOM 7565 N N . PRO A 1 23 ? -1.580 -16.418 -5.340 1.00 0.00 36 PRO A N 6
ATOM 7566 C CA . PRO A 1 23 ? -0.195 -16.490 -4.811 1.00 0.00 36 PRO A CA 6
ATOM 7567 C C . PRO A 1 23 ? 0.858 -16.304 -5.911 1.00 0.00 36 PRO A C 6
ATOM 7568 O O . PRO A 1 23 ? 1.324 -17.252 -6.509 1.00 0.00 36 PRO A O 6
ATOM 7579 N N . GLY A 1 24 ? 1.192 -15.065 -6.145 1.00 0.00 37 GLY A N 6
ATOM 7580 C CA . GLY A 1 24 ? 2.207 -14.728 -7.182 1.00 0.00 37 GLY A CA 6
ATOM 7581 C C . GLY A 1 24 ? 1.579 -13.746 -8.168 1.00 0.00 37 GLY A C 6
ATOM 7582 O O . GLY A 1 24 ? 1.847 -13.794 -9.353 1.00 0.00 37 GLY A O 6
ATOM 7586 N N . ASP A 1 25 ? 0.756 -12.872 -7.650 1.00 0.00 38 ASP A N 6
ATOM 7587 C CA . ASP A 1 25 ? 0.076 -11.893 -8.547 1.00 0.00 38 ASP A CA 6
ATOM 7588 C C . ASP A 1 25 ? 0.362 -10.419 -8.231 1.00 0.00 38 ASP A C 6
ATOM 7589 O O . ASP A 1 25 ? 0.923 -10.060 -7.214 1.00 0.00 38 ASP A O 6
ATOM 7598 N N . LEU A 1 26 ? -0.089 -9.617 -9.156 1.00 0.00 39 LEU A N 6
ATOM 7599 C CA . LEU A 1 26 ? 0.061 -8.136 -9.080 1.00 0.00 39 LEU A CA 6
ATOM 7600 C C . LEU A 1 26 ? -1.133 -7.484 -8.390 1.00 0.00 39 LEU A C 6
ATOM 7601 O O . LEU A 1 26 ? -2.268 -7.628 -8.800 1.00 0.00 39 LEU A O 6
ATOM 7617 N N . LEU A 1 27 ? -0.819 -6.777 -7.340 1.00 0.00 40 LEU A N 6
ATOM 7618 C CA . LEU A 1 27 ? -1.861 -6.070 -6.551 1.00 0.00 40 LEU A CA 6
ATOM 7619 C C . LEU A 1 27 ? -1.412 -4.620 -6.325 1.00 0.00 40 LEU A C 6
ATOM 7620 O O . LEU A 1 27 ? -0.256 -4.363 -6.060 1.00 0.00 40 LEU A O 6
ATOM 7636 N N . GLN A 1 28 ? -2.321 -3.689 -6.420 1.00 0.00 41 GLN A N 6
ATOM 7637 C CA . GLN A 1 28 ? -1.903 -2.270 -6.215 1.00 0.00 41 GLN A CA 6
ATOM 7638 C C . GLN A 1 28 ? -2.881 -1.450 -5.361 1.00 0.00 41 GLN A C 6
ATOM 7639 O O . GLN A 1 28 ? -4.067 -1.710 -5.327 1.00 0.00 41 GLN A O 6
ATOM 7653 N N . LEU A 1 29 ? -2.324 -0.474 -4.694 1.00 0.00 42 LEU A N 6
ATOM 7654 C CA . LEU A 1 29 ? -3.127 0.435 -3.826 1.00 0.00 42 LEU A CA 6
ATOM 7655 C C . LEU A 1 29 ? -2.795 1.867 -4.246 1.00 0.00 42 LEU A C 6
ATOM 7656 O O . LEU A 1 29 ? -1.645 2.254 -4.201 1.00 0.00 42 LEU A O 6
ATOM 7672 N N . ARG A 1 30 ? -3.791 2.609 -4.650 1.00 0.00 43 ARG A N 6
ATOM 7673 C CA . ARG A 1 30 ? -3.536 4.013 -5.089 1.00 0.00 43 ARG A CA 6
ATOM 7674 C C . ARG A 1 30 ? -4.044 5.011 -4.055 1.00 0.00 43 ARG A C 6
ATOM 7675 O O . ARG A 1 30 ? -5.225 5.100 -3.781 1.00 0.00 43 ARG A O 6
ATOM 7696 N N . CYS A 1 31 ? -3.130 5.807 -3.571 1.00 0.00 44 CYS A N 6
ATOM 7697 C CA . CYS A 1 31 ? -3.498 6.816 -2.539 1.00 0.00 44 CYS A CA 6
ATOM 7698 C C . CYS A 1 31 ? -4.161 8.036 -3.183 1.00 0.00 44 CYS A C 6
ATOM 7699 O O . CYS A 1 31 ? -4.926 7.911 -4.120 1.00 0.00 44 CYS A O 6
ATOM 7706 N N . ARG A 1 32 ? -3.874 9.182 -2.632 1.00 0.00 45 ARG A N 6
ATOM 7707 C CA . ARG A 1 32 ? -4.455 10.447 -3.170 1.00 0.00 45 ARG A CA 6
ATOM 7708 C C . ARG A 1 32 ? -3.538 11.630 -2.851 1.00 0.00 45 ARG A C 6
ATOM 7709 O O . ARG A 1 32 ? -3.631 12.167 -1.766 1.00 0.00 45 ARG A O 6
ATOM 7730 N N . LEU A 1 33 ? -2.695 12.053 -3.763 1.00 0.00 46 LEU A N 6
ATOM 7731 C CA . LEU A 1 33 ? -1.826 13.199 -3.386 1.00 0.00 46 LEU A CA 6
ATOM 7732 C C . LEU A 1 33 ? -2.211 14.434 -4.199 1.00 0.00 46 LEU A C 6
ATOM 7733 O O . LEU A 1 33 ? -2.874 14.343 -5.214 1.00 0.00 46 LEU A O 6
ATOM 7749 N N . ARG A 1 34 ? -1.817 15.572 -3.700 1.00 0.00 47 ARG A N 6
ATOM 7750 C CA . ARG A 1 34 ? -2.147 16.831 -4.418 1.00 0.00 47 ARG A CA 6
ATOM 7751 C C . ARG A 1 34 ? -1.108 17.906 -4.098 1.00 0.00 47 ARG A C 6
ATOM 7752 O O . ARG A 1 34 ? 0.016 17.605 -3.751 1.00 0.00 47 ARG A O 6
ATOM 7773 N N . ASP A 1 35 ? -1.513 19.141 -4.222 1.00 0.00 48 ASP A N 6
ATOM 7774 C CA . ASP A 1 35 ? -0.570 20.252 -3.913 1.00 0.00 48 ASP A CA 6
ATOM 7775 C C . ASP A 1 35 ? -0.652 20.525 -2.411 1.00 0.00 48 ASP A C 6
ATOM 7776 O O . ASP A 1 35 ? -0.523 21.647 -1.959 1.00 0.00 48 ASP A O 6
ATOM 7785 N N . ASP A 1 36 ? -0.870 19.467 -1.678 1.00 0.00 49 ASP A N 6
ATOM 7786 C CA . ASP A 1 36 ? -0.979 19.580 -0.199 1.00 0.00 49 ASP A CA 6
ATOM 7787 C C . ASP A 1 36 ? -0.055 18.543 0.445 1.00 0.00 49 ASP A C 6
ATOM 7788 O O . ASP A 1 36 ? 0.997 18.876 0.952 1.00 0.00 49 ASP A O 6
ATOM 7797 N N . VAL A 1 37 ? -0.456 17.302 0.377 1.00 0.00 50 VAL A N 6
ATOM 7798 C CA . VAL A 1 37 ? 0.383 16.227 0.968 1.00 0.00 50 VAL A CA 6
ATOM 7799 C C . VAL A 1 37 ? 1.590 15.956 0.071 1.00 0.00 50 VAL A C 6
ATOM 7800 O O . VAL A 1 37 ? 1.526 16.070 -1.137 1.00 0.00 50 VAL A O 6
ATOM 7813 N N . GLN A 1 38 ? 2.667 15.604 0.713 1.00 0.00 51 GLN A N 6
ATOM 7814 C CA . GLN A 1 38 ? 3.933 15.324 -0.017 1.00 0.00 51 GLN A CA 6
ATOM 7815 C C . GLN A 1 38 ? 4.572 14.034 0.500 1.00 0.00 51 GLN A C 6
ATOM 7816 O O . GLN A 1 38 ? 5.415 13.454 -0.155 1.00 0.00 51 GLN A O 6
ATOM 7830 N N . SER A 1 39 ? 4.155 13.611 1.664 1.00 0.00 52 SER A N 6
ATOM 7831 C CA . SER A 1 39 ? 4.738 12.371 2.240 1.00 0.00 52 SER A CA 6
ATOM 7832 C C . SER A 1 39 ? 3.649 11.311 2.336 1.00 0.00 52 SER A C 6
ATOM 7833 O O . SER A 1 39 ? 2.877 11.297 3.277 1.00 0.00 52 SER A O 6
ATOM 7841 N N . ILE A 1 40 ? 3.599 10.475 1.335 1.00 0.00 53 ILE A N 6
ATOM 7842 C CA . ILE A 1 40 ? 2.577 9.401 1.338 1.00 0.00 53 ILE A CA 6
ATOM 7843 C C . ILE A 1 40 ? 3.216 8.135 1.896 1.00 0.00 53 ILE A C 6
ATOM 7844 O O . ILE A 1 40 ? 4.103 7.549 1.307 1.00 0.00 53 ILE A O 6
ATOM 7860 N N . ASN A 1 41 ? 2.724 7.760 3.039 1.00 0.00 54 ASN A N 6
ATOM 7861 C CA . ASN A 1 41 ? 3.242 6.550 3.732 1.00 0.00 54 ASN A CA 6
ATOM 7862 C C . ASN A 1 41 ? 2.212 5.433 3.609 1.00 0.00 54 ASN A C 6
ATOM 7863 O O . ASN A 1 41 ? 1.037 5.683 3.779 1.00 0.00 54 ASN A O 6
ATOM 7874 N N . TRP A 1 42 ? 2.642 4.228 3.359 1.00 0.00 55 TRP A N 6
ATOM 7875 C CA . TRP A 1 42 ? 1.637 3.141 3.247 1.00 0.00 55 TRP A CA 6
ATOM 7876 C C . TRP A 1 42 ? 1.742 2.277 4.500 1.00 0.00 55 TRP A C 6
ATOM 7877 O O . TRP A 1 42 ? 2.665 1.503 4.636 1.00 0.00 55 TRP A O 6
ATOM 7898 N N . LEU A 1 43 ? 0.785 2.387 5.383 1.00 0.00 56 LEU A N 6
ATOM 7899 C CA . LEU A 1 43 ? 0.890 1.580 6.625 1.00 0.00 56 LEU A CA 6
ATOM 7900 C C . LEU A 1 43 ? 0.441 0.159 6.297 1.00 0.00 56 LEU A C 6
ATOM 7901 O O . LEU A 1 43 ? -0.734 -0.075 6.090 1.00 0.00 56 LEU A O 6
ATOM 7917 N N . ARG A 1 44 ? 1.372 -0.754 6.281 1.00 0.00 57 ARG A N 6
ATOM 7918 C CA . ARG A 1 44 ? 1.005 -2.159 5.951 1.00 0.00 57 ARG A CA 6
ATOM 7919 C C . ARG A 1 44 ? 0.400 -2.808 7.187 1.00 0.00 57 ARG A C 6
ATOM 7920 O O . ARG A 1 44 ? 0.756 -2.462 8.293 1.00 0.00 57 ARG A O 6
ATOM 7941 N N . ASP A 1 45 ? -0.556 -3.664 6.959 1.00 0.00 58 ASP A N 6
ATOM 7942 C CA . ASP A 1 45 ? -1.224 -4.375 8.090 1.00 0.00 58 ASP A CA 6
ATOM 7943 C C . ASP A 1 45 ? -1.936 -3.353 8.974 1.00 0.00 58 ASP A C 6
ATOM 7944 O O . ASP A 1 45 ? -3.146 -3.244 8.934 1.00 0.00 58 ASP A O 6
ATOM 7953 N N . GLY A 1 46 ? -1.155 -2.654 9.755 1.00 0.00 59 GLY A N 6
ATOM 7954 C CA . GLY A 1 46 ? -1.710 -1.600 10.651 1.00 0.00 59 GLY A CA 6
ATOM 7955 C C . GLY A 1 46 ? -0.585 -0.665 11.122 1.00 0.00 59 GLY A C 6
ATOM 7956 O O . GLY A 1 46 ? -0.727 0.027 12.110 1.00 0.00 59 GLY A O 6
ATOM 7960 N N . VAL A 1 47 ? 0.508 -0.667 10.404 1.00 0.00 60 VAL A N 6
ATOM 7961 C CA . VAL A 1 47 ? 1.660 0.200 10.787 1.00 0.00 60 VAL A CA 6
ATOM 7962 C C . VAL A 1 47 ? 2.419 0.687 9.546 1.00 0.00 60 VAL A C 6
ATOM 7963 O O . VAL A 1 47 ? 2.413 0.048 8.513 1.00 0.00 60 VAL A O 6
ATOM 7976 N N . GLN A 1 48 ? 3.066 1.812 9.699 1.00 0.00 61 GLN A N 6
ATOM 7977 C CA . GLN A 1 48 ? 3.850 2.419 8.582 1.00 0.00 61 GLN A CA 6
ATOM 7978 C C . GLN A 1 48 ? 4.593 1.403 7.709 1.00 0.00 61 GLN A C 6
ATOM 7979 O O . GLN A 1 48 ? 5.217 0.487 8.208 1.00 0.00 61 GLN A O 6
ATOM 7993 N N . LEU A 1 49 ? 4.504 1.594 6.418 1.00 0.00 62 LEU A N 6
ATOM 7994 C CA . LEU A 1 49 ? 5.228 0.672 5.498 1.00 0.00 62 LEU A CA 6
ATOM 7995 C C . LEU A 1 49 ? 5.490 1.249 4.102 1.00 0.00 62 LEU A C 6
ATOM 7996 O O . LEU A 1 49 ? 4.720 2.005 3.536 1.00 0.00 62 LEU A O 6
ATOM 8012 N N . VAL A 1 50 ? 6.691 0.955 3.691 1.00 0.00 63 VAL A N 6
ATOM 8013 C CA . VAL A 1 50 ? 7.204 1.337 2.346 1.00 0.00 63 VAL A CA 6
ATOM 8014 C C . VAL A 1 50 ? 8.446 0.477 2.073 1.00 0.00 63 VAL A C 6
ATOM 8015 O O . VAL A 1 50 ? 9.524 0.797 2.532 1.00 0.00 63 VAL A O 6
ATOM 8028 N N . GLU A 1 51 ? 8.291 -0.600 1.345 1.00 0.00 64 GLU A N 6
ATOM 8029 C CA . GLU A 1 51 ? 9.473 -1.470 1.097 1.00 0.00 64 GLU A CA 6
ATOM 8030 C C . GLU A 1 51 ? 10.123 -1.161 -0.257 1.00 0.00 64 GLU A C 6
ATOM 8031 O O . GLU A 1 51 ? 10.240 -0.018 -0.649 1.00 0.00 64 GLU A O 6
ATOM 8043 N N . SER A 1 52 ? 10.554 -2.194 -0.926 1.00 0.00 65 SER A N 6
ATOM 8044 C CA . SER A 1 52 ? 11.214 -2.009 -2.250 1.00 0.00 65 SER A CA 6
ATOM 8045 C C . SER A 1 52 ? 11.363 -3.352 -2.975 1.00 0.00 65 SER A C 6
ATOM 8046 O O . SER A 1 52 ? 11.304 -3.414 -4.188 1.00 0.00 65 SER A O 6
ATOM 8054 N N . ASN A 1 53 ? 11.551 -4.397 -2.215 1.00 0.00 66 ASN A N 6
ATOM 8055 C CA . ASN A 1 53 ? 11.709 -5.743 -2.840 1.00 0.00 66 ASN A CA 6
ATOM 8056 C C . ASN A 1 53 ? 10.346 -6.430 -2.939 1.00 0.00 66 ASN A C 6
ATOM 8057 O O . ASN A 1 53 ? 9.640 -6.555 -1.958 1.00 0.00 66 ASN A O 6
ATOM 8068 N N . ARG A 1 54 ? 10.013 -6.853 -4.131 1.00 0.00 67 ARG A N 6
ATOM 8069 C CA . ARG A 1 54 ? 8.699 -7.527 -4.356 1.00 0.00 67 ARG A CA 6
ATOM 8070 C C . ARG A 1 54 ? 7.601 -6.462 -4.416 1.00 0.00 67 ARG A C 6
ATOM 8071 O O . ARG A 1 54 ? 6.596 -6.619 -5.084 1.00 0.00 67 ARG A O 6
ATOM 8092 N N . THR A 1 55 ? 7.824 -5.400 -3.686 1.00 0.00 68 THR A N 6
ATOM 8093 C CA . THR A 1 55 ? 6.840 -4.293 -3.679 1.00 0.00 68 THR A CA 6
ATOM 8094 C C . THR A 1 55 ? 7.558 -3.007 -4.076 1.00 0.00 68 THR A C 6
ATOM 8095 O O . THR A 1 55 ? 8.635 -2.705 -3.601 1.00 0.00 68 THR A O 6
ATOM 8106 N N . ARG A 1 56 ? 6.928 -2.287 -4.956 1.00 0.00 69 ARG A N 6
ATOM 8107 C CA . ARG A 1 56 ? 7.496 -1.000 -5.423 1.00 0.00 69 ARG A CA 6
ATOM 8108 C C . ARG A 1 56 ? 6.580 0.048 -4.809 1.00 0.00 69 ARG A C 6
ATOM 8109 O O . ARG A 1 56 ? 5.465 0.246 -5.249 1.00 0.00 69 ARG A O 6
ATOM 8130 N N . ILE A 1 57 ? 7.050 0.645 -3.753 1.00 0.00 70 ILE A N 6
ATOM 8131 C CA . ILE A 1 57 ? 6.207 1.659 -3.073 1.00 0.00 70 ILE A CA 6
ATOM 8132 C C . ILE A 1 57 ? 6.506 3.061 -3.586 1.00 0.00 70 ILE A C 6
ATOM 8133 O O . ILE A 1 57 ? 7.578 3.592 -3.384 1.00 0.00 70 ILE A O 6
ATOM 8149 N N . THR A 1 58 ? 5.556 3.654 -4.249 1.00 0.00 71 THR A N 6
ATOM 8150 C CA . THR A 1 58 ? 5.830 5.023 -4.736 1.00 0.00 71 THR A CA 6
ATOM 8151 C C . THR A 1 58 ? 5.107 6.018 -3.821 1.00 0.00 71 THR A C 6
ATOM 8152 O O . THR A 1 58 ? 4.028 5.748 -3.329 1.00 0.00 71 THR A O 6
ATOM 8163 N N . GLY A 1 59 ? 5.750 7.131 -3.604 1.00 0.00 72 GLY A N 6
ATOM 8164 C CA . GLY A 1 59 ? 5.180 8.202 -2.736 1.00 0.00 72 GLY A CA 6
ATOM 8165 C C . GLY A 1 59 ? 3.721 8.562 -3.050 1.00 0.00 72 GLY A C 6
ATOM 8166 O O . GLY A 1 59 ? 3.221 9.544 -2.541 1.00 0.00 72 GLY A O 6
ATOM 8170 N N . GLU A 1 60 ? 3.078 7.825 -3.914 1.00 0.00 73 GLU A N 6
ATOM 8171 C CA . GLU A 1 60 ? 1.649 8.130 -4.211 1.00 0.00 73 GLU A CA 6
ATOM 8172 C C . GLU A 1 60 ? 0.846 6.839 -4.433 1.00 0.00 73 GLU A C 6
ATOM 8173 O O . GLU A 1 60 ? -0.352 6.794 -4.236 1.00 0.00 73 GLU A O 6
ATOM 8185 N N . GLU A 1 61 ? 1.520 5.795 -4.826 1.00 0.00 74 GLU A N 6
ATOM 8186 C CA . GLU A 1 61 ? 0.796 4.527 -5.084 1.00 0.00 74 GLU A CA 6
ATOM 8187 C C . GLU A 1 61 ? 1.741 3.388 -4.754 1.00 0.00 74 GLU A C 6
ATOM 8188 O O . GLU A 1 61 ? 2.939 3.498 -4.902 1.00 0.00 74 GLU A O 6
ATOM 8200 N N . VAL A 1 62 ? 1.193 2.306 -4.298 1.00 0.00 75 VAL A N 6
ATOM 8201 C CA . VAL A 1 62 ? 2.084 1.169 -3.967 1.00 0.00 75 VAL A CA 6
ATOM 8202 C C . VAL A 1 62 ? 1.711 -0.030 -4.803 1.00 0.00 75 VAL A C 6
ATOM 8203 O O . VAL A 1 62 ? 0.556 -0.394 -4.883 1.00 0.00 75 VAL A O 6
ATOM 8216 N N . GLU A 1 63 ? 2.705 -0.566 -5.449 1.00 0.00 76 GLU A N 6
ATOM 8217 C CA . GLU A 1 63 ? 2.446 -1.772 -6.286 1.00 0.00 76 GLU A CA 6
ATOM 8218 C C . GLU A 1 63 ? 3.179 -2.991 -5.718 1.00 0.00 76 GLU A C 6
ATOM 8219 O O . GLU A 1 63 ? 4.388 -2.988 -5.625 1.00 0.00 76 GLU A O 6
ATOM 8231 N N . VAL A 1 64 ? 2.440 -4.005 -5.355 1.00 0.00 77 VAL A N 6
ATOM 8232 C CA . VAL A 1 64 ? 3.076 -5.242 -4.814 1.00 0.00 77 VAL A CA 6
ATOM 8233 C C . VAL A 1 64 ? 2.820 -6.243 -5.936 1.00 0.00 77 VAL A C 6
ATOM 8234 O O . VAL A 1 64 ? 1.690 -6.438 -6.327 1.00 0.00 77 VAL A O 6
ATOM 8247 N N . ARG A 1 65 ? 3.840 -6.867 -6.452 1.00 0.00 78 ARG A N 6
ATOM 8248 C CA . ARG A 1 65 ? 3.563 -7.783 -7.599 1.00 0.00 78 ARG A CA 6
ATOM 8249 C C . ARG A 1 65 ? 3.870 -9.247 -7.306 1.00 0.00 78 ARG A C 6
ATOM 8250 O O . ARG A 1 65 ? 4.614 -9.899 -8.009 1.00 0.00 78 ARG A O 6
ATOM 8271 N N . ASP A 1 66 ? 3.228 -9.756 -6.294 1.00 0.00 79 ASP A N 6
ATOM 8272 C CA . ASP A 1 66 ? 3.491 -11.173 -5.940 1.00 0.00 79 ASP A CA 6
ATOM 8273 C C . ASP A 1 66 ? 2.377 -11.768 -5.077 1.00 0.00 79 ASP A C 6
ATOM 8274 O O . ASP A 1 66 ? 2.117 -12.952 -5.136 1.00 0.00 79 ASP A O 6
ATOM 8283 N N . SER A 1 67 ? 1.730 -10.924 -4.318 1.00 0.00 80 SER A N 6
ATOM 8284 C CA . SER A 1 67 ? 0.655 -11.406 -3.405 1.00 0.00 80 SER A CA 6
ATOM 8285 C C . SER A 1 67 ? 1.163 -12.604 -2.591 1.00 0.00 80 SER A C 6
ATOM 8286 O O . SER A 1 67 ? 0.966 -13.752 -2.935 1.00 0.00 80 SER A O 6
ATOM 8294 N N . ILE A 1 68 ? 1.820 -12.265 -1.518 1.00 0.00 81 ILE A N 6
ATOM 8295 C CA . ILE A 1 68 ? 2.399 -13.287 -0.596 1.00 0.00 81 ILE A CA 6
ATOM 8296 C C . ILE A 1 68 ? 1.978 -12.865 0.808 1.00 0.00 81 ILE A C 6
ATOM 8297 O O . ILE A 1 68 ? 1.442 -11.790 0.962 1.00 0.00 81 ILE A O 6
ATOM 8313 N N . PRO A 1 69 ? 2.239 -13.675 1.800 1.00 0.00 82 PRO A N 6
ATOM 8314 C CA . PRO A 1 69 ? 1.973 -13.299 3.209 1.00 0.00 82 PRO A CA 6
ATOM 8315 C C . PRO A 1 69 ? 2.152 -11.794 3.479 1.00 0.00 82 PRO A C 6
ATOM 8316 O O . PRO A 1 69 ? 1.439 -11.214 4.272 1.00 0.00 82 PRO A O 6
ATOM 8327 N N . ALA A 1 70 ? 3.088 -11.187 2.800 1.00 0.00 83 ALA A N 6
ATOM 8328 C CA . ALA A 1 70 ? 3.325 -9.725 3.004 1.00 0.00 83 ALA A CA 6
ATOM 8329 C C . ALA A 1 70 ? 2.047 -8.886 2.840 1.00 0.00 83 ALA A C 6
ATOM 8330 O O . ALA A 1 70 ? 1.912 -7.829 3.423 1.00 0.00 83 ALA A O 6
ATOM 8337 N N . ASP A 1 71 ? 1.162 -9.329 1.988 1.00 0.00 84 ASP A N 6
ATOM 8338 C CA . ASP A 1 71 ? -0.103 -8.579 1.772 1.00 0.00 84 ASP A CA 6
ATOM 8339 C C . ASP A 1 71 ? -1.263 -9.171 2.588 1.00 0.00 84 ASP A C 6
ATOM 8340 O O . ASP A 1 71 ? -2.382 -9.238 2.122 1.00 0.00 84 ASP A O 6
ATOM 8349 N N . SER A 1 72 ? -0.947 -9.704 3.739 1.00 0.00 85 SER A N 6
ATOM 8350 C CA . SER A 1 72 ? -2.013 -10.255 4.626 1.00 0.00 85 SER A CA 6
ATOM 8351 C C . SER A 1 72 ? -2.362 -9.231 5.716 1.00 0.00 85 SER A C 6
ATOM 8352 O O . SER A 1 72 ? -2.005 -9.416 6.864 1.00 0.00 85 SER A O 6
ATOM 8360 N N . GLY A 1 73 ? -3.039 -8.173 5.362 1.00 0.00 86 GLY A N 6
ATOM 8361 C CA . GLY A 1 73 ? -3.378 -7.164 6.410 1.00 0.00 86 GLY A CA 6
ATOM 8362 C C . GLY A 1 73 ? -3.983 -5.901 5.796 1.00 0.00 86 GLY A C 6
ATOM 8363 O O . GLY A 1 73 ? -4.350 -5.875 4.637 1.00 0.00 86 GLY A O 6
ATOM 8367 N N . LEU A 1 74 ? -4.069 -4.854 6.570 1.00 0.00 87 LEU A N 6
ATOM 8368 C CA . LEU A 1 74 ? -4.664 -3.622 5.993 1.00 0.00 87 LEU A CA 6
ATOM 8369 C C . LEU A 1 74 ? -3.564 -2.670 5.536 1.00 0.00 87 LEU A C 6
ATOM 8370 O O . LEU A 1 74 ? -2.622 -2.404 6.255 1.00 0.00 87 LEU A O 6
ATOM 8386 N N . TYR A 1 75 ? -3.702 -2.199 4.329 1.00 0.00 88 TYR A N 6
ATOM 8387 C CA . TYR A 1 75 ? -2.714 -1.236 3.793 1.00 0.00 88 TYR A CA 6
ATOM 8388 C C . TYR A 1 75 ? -3.429 0.101 3.822 1.00 0.00 88 TYR A C 6
ATOM 8389 O O . TYR A 1 75 ? -4.194 0.443 2.945 1.00 0.00 88 TYR A O 6
ATOM 8407 N N . ALA A 1 76 ? -3.194 0.814 4.880 1.00 0.00 89 ALA A N 6
ATOM 8408 C CA . ALA A 1 76 ? -3.865 2.130 5.004 1.00 0.00 89 ALA A CA 6
ATOM 8409 C C . ALA A 1 76 ? -2.850 3.149 4.523 1.00 0.00 89 ALA A C 6
ATOM 8410 O O . ALA A 1 76 ? -1.749 3.227 5.025 1.00 0.00 89 ALA A O 6
ATOM 8417 N N . CYS A 1 77 ? -3.228 3.915 3.548 1.00 0.00 90 CYS A N 6
ATOM 8418 C CA . CYS A 1 77 ? -2.256 4.903 3.031 1.00 0.00 90 CYS A CA 6
ATOM 8419 C C . CYS A 1 77 ? -2.516 6.225 3.711 1.00 0.00 90 CYS A C 6
ATOM 8420 O O . CYS A 1 77 ? -3.637 6.690 3.714 1.00 0.00 90 CYS A O 6
ATOM 8427 N N . VAL A 1 78 ? -1.467 6.775 4.251 1.00 0.00 91 VAL A N 6
ATOM 8428 C CA . VAL A 1 78 ? -1.593 8.078 4.943 1.00 0.00 91 VAL A CA 6
ATOM 8429 C C . VAL A 1 78 ? -0.781 9.102 4.161 1.00 0.00 91 VAL A C 6
ATOM 8430 O O . VAL A 1 78 ? 0.413 8.969 3.984 1.00 0.00 91 VAL A O 6
ATOM 8443 N N . THR A 1 79 ? -1.483 10.092 3.703 1.00 0.00 92 THR A N 6
ATOM 8444 C CA . THR A 1 79 ? -0.846 11.182 2.918 1.00 0.00 92 THR A CA 6
ATOM 8445 C C . THR A 1 79 ? -0.659 12.317 3.910 1.00 0.00 92 THR A C 6
ATOM 8446 O O . THR A 1 79 ? -1.589 12.642 4.619 1.00 0.00 92 THR A O 6
ATOM 8457 N N . SER A 1 80 ? 0.508 12.897 3.938 1.00 0.00 93 SER A N 6
ATOM 8458 C CA . SER A 1 80 ? 0.738 13.978 4.934 1.00 0.00 93 SER A CA 6
ATOM 8459 C C . SER A 1 80 ? 1.326 15.239 4.311 1.00 0.00 93 SER A C 6
ATOM 8460 O O . SER A 1 80 ? 2.153 15.174 3.423 1.00 0.00 93 SER A O 6
ATOM 8468 N N . SER A 1 81 ? 0.819 16.344 4.789 1.00 0.00 94 SER A N 6
ATOM 8469 C CA . SER A 1 81 ? 1.280 17.686 4.351 1.00 0.00 94 SER A CA 6
ATOM 8470 C C . SER A 1 81 ? 1.632 18.446 5.633 1.00 0.00 94 SER A C 6
ATOM 8471 O O . SER A 1 81 ? 1.066 18.180 6.677 1.00 0.00 94 SER A O 6
ATOM 8479 N N . PRO A 1 82 ? 2.515 19.400 5.505 1.00 0.00 95 PRO A N 6
ATOM 8480 C CA . PRO A 1 82 ? 3.079 20.129 6.663 1.00 0.00 95 PRO A CA 6
ATOM 8481 C C . PRO A 1 82 ? 2.001 20.651 7.621 1.00 0.00 95 PRO A C 6
ATOM 8482 O O . PRO A 1 82 ? 2.319 21.244 8.634 1.00 0.00 95 PRO A O 6
ATOM 8493 N N . SER A 1 83 ? 0.754 20.426 7.298 1.00 0.00 96 SER A N 6
ATOM 8494 C CA . SER A 1 83 ? -0.326 20.908 8.199 1.00 0.00 96 SER A CA 6
ATOM 8495 C C . SER A 1 83 ? -1.104 19.728 8.791 1.00 0.00 96 SER A C 6
ATOM 8496 O O . SER A 1 83 ? -1.395 19.711 9.971 1.00 0.00 96 SER A O 6
ATOM 8504 N N . GLY A 1 84 ? -1.427 18.764 7.968 1.00 0.00 97 GLY A N 6
ATOM 8505 C CA . GLY A 1 84 ? -2.206 17.602 8.493 1.00 0.00 97 GLY A CA 6
ATOM 8506 C C . GLY A 1 84 ? -2.081 16.396 7.561 1.00 0.00 97 GLY A C 6
ATOM 8507 O O . GLY A 1 84 ? -1.345 16.449 6.598 1.00 0.00 97 GLY A O 6
ATOM 8511 N N . SER A 1 85 ? -2.802 15.349 7.868 1.00 0.00 98 SER A N 6
ATOM 8512 C CA . SER A 1 85 ? -2.748 14.135 7.001 1.00 0.00 98 SER A CA 6
ATOM 8513 C C . SER A 1 85 ? -4.153 13.572 6.746 1.00 0.00 98 SER A C 6
ATOM 8514 O O . SER A 1 85 ? -5.093 13.867 7.458 1.00 0.00 98 SER A O 6
ATOM 8522 N N . ASP A 1 86 ? -4.244 12.770 5.721 1.00 0.00 99 ASP A N 6
ATOM 8523 C CA . ASP A 1 86 ? -5.543 12.137 5.345 1.00 0.00 99 ASP A CA 6
ATOM 8524 C C . ASP A 1 86 ? -5.269 10.658 5.081 1.00 0.00 99 ASP A C 6
ATOM 8525 O O . ASP A 1 86 ? -4.177 10.313 4.677 1.00 0.00 99 ASP A O 6
ATOM 8534 N N . THR A 1 87 ? -6.253 9.819 5.260 1.00 0.00 100 THR A N 6
ATOM 8535 C CA . THR A 1 87 ? -5.976 8.373 5.037 1.00 0.00 100 THR A CA 6
ATOM 8536 C C . THR A 1 87 ? -7.027 7.632 4.199 1.00 0.00 100 THR A C 6
ATOM 8537 O O . THR A 1 87 ? -8.209 7.908 4.237 1.00 0.00 100 THR A O 6
ATOM 8548 N N . THR A 1 88 ? -6.501 6.692 3.461 1.00 0.00 101 THR A N 6
ATOM 8549 C CA . THR A 1 88 ? -7.314 5.813 2.563 1.00 0.00 101 THR A CA 6
ATOM 8550 C C . THR A 1 88 ? -7.075 4.353 2.984 1.00 0.00 101 THR A C 6
ATOM 8551 O O . THR A 1 88 ? -5.934 3.965 3.107 1.00 0.00 101 THR A O 6
ATOM 8562 N N . TYR A 1 89 ? -8.100 3.550 3.154 1.00 0.00 102 TYR A N 6
ATOM 8563 C CA . TYR A 1 89 ? -7.808 2.151 3.609 1.00 0.00 102 TYR A CA 6
ATOM 8564 C C . TYR A 1 89 ? -8.003 1.037 2.571 1.00 0.00 102 TYR A C 6
ATOM 8565 O O . TYR A 1 89 ? -9.103 0.680 2.207 1.00 0.00 102 TYR A O 6
ATOM 8583 N N . PHE A 1 90 ? -6.905 0.475 2.156 1.00 0.00 103 PHE A N 6
ATOM 8584 C CA . PHE A 1 90 ? -6.932 -0.636 1.169 1.00 0.00 103 PHE A CA 6
ATOM 8585 C C . PHE A 1 90 ? -6.759 -1.957 1.910 1.00 0.00 103 PHE A C 6
ATOM 8586 O O . PHE A 1 90 ? -5.704 -2.207 2.455 1.00 0.00 103 PHE A O 6
ATOM 8603 N N . SER A 1 91 ? -7.759 -2.787 1.977 1.00 0.00 104 SER A N 6
ATOM 8604 C CA . SER A 1 91 ? -7.470 -4.063 2.682 1.00 0.00 104 SER A CA 6
ATOM 8605 C C . SER A 1 91 ? -6.768 -4.935 1.645 1.00 0.00 104 SER A C 6
ATOM 8606 O O . SER A 1 91 ? -7.306 -5.187 0.586 1.00 0.00 104 SER A O 6
ATOM 8614 N N . VAL A 1 92 ? -5.574 -5.365 1.940 1.00 0.00 105 VAL A N 6
ATOM 8615 C CA . VAL A 1 92 ? -4.871 -6.206 0.936 1.00 0.00 105 VAL A CA 6
ATOM 8616 C C . VAL A 1 92 ? -4.669 -7.569 1.565 1.00 0.00 105 VAL A C 6
ATOM 8617 O O . VAL A 1 92 ? -4.070 -7.700 2.614 1.00 0.00 105 VAL A O 6
ATOM 8630 N N . ASN A 1 93 ? -5.239 -8.549 0.930 1.00 0.00 106 ASN A N 6
ATOM 8631 C CA . ASN A 1 93 ? -5.108 -9.921 1.486 1.00 0.00 106 ASN A CA 6
ATOM 8632 C C . ASN A 1 93 ? -4.634 -10.954 0.463 1.00 0.00 106 ASN A C 6
ATOM 8633 O O . ASN A 1 93 ? -5.203 -11.127 -0.595 1.00 0.00 106 ASN A O 6
ATOM 8644 N N . VAL A 1 94 ? -3.541 -11.586 0.786 1.00 0.00 107 VAL A N 6
ATOM 8645 C CA . VAL A 1 94 ? -3.035 -12.646 -0.129 1.00 0.00 107 VAL A CA 6
ATOM 8646 C C . VAL A 1 94 ? -3.801 -13.940 0.168 1.00 0.00 107 VAL A C 6
ATOM 8647 O O . VAL A 1 94 ? -3.963 -14.320 1.310 1.00 0.00 107 VAL A O 6
ATOM 8660 N N . SER A 1 95 ? -4.184 -14.648 -0.860 1.00 0.00 108 SER A N 6
ATOM 8661 C CA . SER A 1 95 ? -4.954 -15.903 -0.622 1.00 0.00 108 SER A CA 6
ATOM 8662 C C . SER A 1 95 ? -4.032 -17.040 -0.191 1.00 0.00 108 SER A C 6
ATOM 8663 O O . SER A 1 95 ? -4.209 -18.189 -0.545 1.00 0.00 108 SER A O 6
ATOM 8671 N N . PRO A 1 1 ? -5.665 23.587 -4.010 1.00 0.00 14 PRO A N 7
ATOM 8672 C CA . PRO A 1 1 ? -4.627 22.707 -4.594 1.00 0.00 14 PRO A CA 7
ATOM 8673 C C . PRO A 1 1 ? -4.725 21.283 -4.034 1.00 0.00 14 PRO A C 7
ATOM 8674 O O . PRO A 1 1 ? -3.930 20.883 -3.208 1.00 0.00 14 PRO A O 7
ATOM 8685 N N . THR A 1 2 ? -5.715 20.557 -4.482 1.00 0.00 15 THR A N 7
ATOM 8686 C CA . THR A 1 2 ? -5.878 19.159 -3.991 1.00 0.00 15 THR A CA 7
ATOM 8687 C C . THR A 1 2 ? -6.344 18.231 -5.119 1.00 0.00 15 THR A C 7
ATOM 8688 O O . THR A 1 2 ? -7.194 18.589 -5.910 1.00 0.00 15 THR A O 7
ATOM 8699 N N . LEU A 1 3 ? -5.772 17.056 -5.163 1.00 0.00 16 LEU A N 7
ATOM 8700 C CA . LEU A 1 3 ? -6.153 16.065 -6.207 1.00 0.00 16 LEU A CA 7
ATOM 8701 C C . LEU A 1 3 ? -6.620 14.807 -5.466 1.00 0.00 16 LEU A C 7
ATOM 8702 O O . LEU A 1 3 ? -5.813 14.052 -4.958 1.00 0.00 16 LEU A O 7
ATOM 8718 N N . PRO A 1 4 ? -7.917 14.675 -5.364 1.00 0.00 17 PRO A N 7
ATOM 8719 C CA . PRO A 1 4 ? -8.554 13.716 -4.435 1.00 0.00 17 PRO A CA 7
ATOM 8720 C C . PRO A 1 4 ? -8.631 12.309 -5.033 1.00 0.00 17 PRO A C 7
ATOM 8721 O O . PRO A 1 4 ? -8.474 11.330 -4.330 1.00 0.00 17 PRO A O 7
ATOM 8732 N N . GLU A 1 5 ? -8.912 12.244 -6.306 1.00 0.00 18 GLU A N 7
ATOM 8733 C CA . GLU A 1 5 ? -9.022 10.913 -6.969 1.00 0.00 18 GLU A CA 7
ATOM 8734 C C . GLU A 1 5 ? -8.352 10.910 -8.346 1.00 0.00 18 GLU A C 7
ATOM 8735 O O . GLU A 1 5 ? -9.010 11.005 -9.364 1.00 0.00 18 GLU A O 7
ATOM 8747 N N . GLN A 1 6 ? -7.052 10.793 -8.350 1.00 0.00 19 GLN A N 7
ATOM 8748 C CA . GLN A 1 6 ? -6.328 10.771 -9.654 1.00 0.00 19 GLN A CA 7
ATOM 8749 C C . GLN A 1 6 ? -6.308 9.345 -10.212 1.00 0.00 19 GLN A C 7
ATOM 8750 O O . GLN A 1 6 ? -5.816 9.107 -11.298 1.00 0.00 19 GLN A O 7
ATOM 8764 N N . ALA A 1 7 ? -6.846 8.433 -9.447 1.00 0.00 20 ALA A N 7
ATOM 8765 C CA . ALA A 1 7 ? -6.886 7.014 -9.898 1.00 0.00 20 ALA A CA 7
ATOM 8766 C C . ALA A 1 7 ? -8.327 6.499 -9.877 1.00 0.00 20 ALA A C 7
ATOM 8767 O O . ALA A 1 7 ? -8.978 6.428 -10.901 1.00 0.00 20 ALA A O 7
ATOM 8774 N N . GLN A 1 8 ? -8.794 6.150 -8.707 1.00 0.00 21 GLN A N 7
ATOM 8775 C CA . GLN A 1 8 ? -10.191 5.644 -8.593 1.00 0.00 21 GLN A CA 7
ATOM 8776 C C . GLN A 1 8 ? -10.879 6.281 -7.381 1.00 0.00 21 GLN A C 7
ATOM 8777 O O . GLN A 1 8 ? -10.238 6.638 -6.413 1.00 0.00 21 GLN A O 7
ATOM 8791 N N . PRO A 1 9 ? -12.177 6.396 -7.470 1.00 0.00 22 PRO A N 7
ATOM 8792 C CA . PRO A 1 9 ? -12.949 7.340 -6.630 1.00 0.00 22 PRO A CA 7
ATOM 8793 C C . PRO A 1 9 ? -13.218 6.776 -5.228 1.00 0.00 22 PRO A C 7
ATOM 8794 O O . PRO A 1 9 ? -14.355 6.534 -4.870 1.00 0.00 22 PRO A O 7
ATOM 8805 N N . TRP A 1 10 ? -12.180 6.570 -4.460 1.00 0.00 23 TRP A N 7
ATOM 8806 C CA . TRP A 1 10 ? -12.404 6.033 -3.090 1.00 0.00 23 TRP A CA 7
ATOM 8807 C C . TRP A 1 10 ? -11.848 6.968 -2.014 1.00 0.00 23 TRP A C 7
ATOM 8808 O O . TRP A 1 10 ? -10.753 7.485 -2.106 1.00 0.00 23 TRP A O 7
ATOM 8829 N N . GLY A 1 11 ? -12.670 7.205 -1.031 1.00 0.00 24 GLY A N 7
ATOM 8830 C CA . GLY A 1 11 ? -12.259 8.091 0.095 1.00 0.00 24 GLY A CA 7
ATOM 8831 C C . GLY A 1 11 ? -13.177 7.785 1.276 1.00 0.00 24 GLY A C 7
ATOM 8832 O O . GLY A 1 11 ? -13.739 8.672 1.888 1.00 0.00 24 GLY A O 7
ATOM 8836 N N . VAL A 1 12 ? -13.297 6.517 1.560 1.00 0.00 25 VAL A N 7
ATOM 8837 C CA . VAL A 1 12 ? -14.188 6.087 2.675 1.00 0.00 25 VAL A CA 7
ATOM 8838 C C . VAL A 1 12 ? -13.412 5.862 3.979 1.00 0.00 25 VAL A C 7
ATOM 8839 O O . VAL A 1 12 ? -12.330 5.314 3.987 1.00 0.00 25 VAL A O 7
ATOM 8852 N N . PRO A 1 13 ? -14.034 6.243 5.063 1.00 0.00 26 PRO A N 7
ATOM 8853 C CA . PRO A 1 13 ? -13.323 6.715 6.275 1.00 0.00 26 PRO A CA 7
ATOM 8854 C C . PRO A 1 13 ? -12.151 5.811 6.682 1.00 0.00 26 PRO A C 7
ATOM 8855 O O . PRO A 1 13 ? -11.107 6.293 7.072 1.00 0.00 26 PRO A O 7
ATOM 8866 N N . VAL A 1 14 ? -12.343 4.521 6.584 1.00 0.00 27 VAL A N 7
ATOM 8867 C CA . VAL A 1 14 ? -11.248 3.587 6.974 1.00 0.00 27 VAL A CA 7
ATOM 8868 C C . VAL A 1 14 ? -11.236 2.415 6.015 1.00 0.00 27 VAL A C 7
ATOM 8869 O O . VAL A 1 14 ? -10.979 1.283 6.374 1.00 0.00 27 VAL A O 7
ATOM 8882 N N . GLU A 1 15 ? -11.514 2.758 4.793 1.00 0.00 28 GLU A N 7
ATOM 8883 C CA . GLU A 1 15 ? -11.529 1.749 3.715 1.00 0.00 28 GLU A CA 7
ATOM 8884 C C . GLU A 1 15 ? -11.165 2.461 2.416 1.00 0.00 28 GLU A C 7
ATOM 8885 O O . GLU A 1 15 ? -10.939 3.654 2.374 1.00 0.00 28 GLU A O 7
ATOM 8897 N N . VAL A 1 16 ? -10.927 1.644 1.440 1.00 0.00 29 VAL A N 7
ATOM 8898 C CA . VAL A 1 16 ? -10.632 2.146 0.069 1.00 0.00 29 VAL A CA 7
ATOM 8899 C C . VAL A 1 16 ? -10.822 1.039 -0.951 1.00 0.00 29 VAL A C 7
ATOM 8900 O O . VAL A 1 16 ? -11.724 1.065 -1.765 1.00 0.00 29 VAL A O 7
ATOM 8913 N N . GLU A 1 17 ? -9.936 0.086 -0.866 1.00 0.00 30 GLU A N 7
ATOM 8914 C CA . GLU A 1 17 ? -10.007 -1.043 -1.837 1.00 0.00 30 GLU A CA 7
ATOM 8915 C C . GLU A 1 17 ? -9.612 -2.391 -1.236 1.00 0.00 30 GLU A C 7
ATOM 8916 O O . GLU A 1 17 ? -8.464 -2.646 -0.929 1.00 0.00 30 GLU A O 7
ATOM 8928 N N . SER A 1 18 ? -10.607 -3.215 -1.078 1.00 0.00 31 SER A N 7
ATOM 8929 C CA . SER A 1 18 ? -10.372 -4.584 -0.537 1.00 0.00 31 SER A CA 7
ATOM 8930 C C . SER A 1 18 ? -10.160 -5.585 -1.686 1.00 0.00 31 SER A C 7
ATOM 8931 O O . SER A 1 18 ? -11.037 -5.805 -2.499 1.00 0.00 31 SER A O 7
ATOM 8939 N N . LEU A 1 19 ? -8.988 -6.160 -1.716 1.00 0.00 32 LEU A N 7
ATOM 8940 C CA . LEU A 1 19 ? -8.651 -7.146 -2.783 1.00 0.00 32 LEU A CA 7
ATOM 8941 C C . LEU A 1 19 ? -7.954 -8.405 -2.235 1.00 0.00 32 LEU A C 7
ATOM 8942 O O . LEU A 1 19 ? -7.121 -8.351 -1.350 1.00 0.00 32 LEU A O 7
ATOM 8958 N N . LEU A 1 20 ? -8.323 -9.518 -2.808 1.00 0.00 33 LEU A N 7
ATOM 8959 C CA . LEU A 1 20 ? -7.731 -10.825 -2.403 1.00 0.00 33 LEU A CA 7
ATOM 8960 C C . LEU A 1 20 ? -6.799 -11.336 -3.510 1.00 0.00 33 LEU A C 7
ATOM 8961 O O . LEU A 1 20 ? -7.155 -11.346 -4.671 1.00 0.00 33 LEU A O 7
ATOM 8977 N N . VAL A 1 21 ? -5.621 -11.743 -3.119 1.00 0.00 34 VAL A N 7
ATOM 8978 C CA . VAL A 1 21 ? -4.639 -12.240 -4.129 1.00 0.00 34 VAL A CA 7
ATOM 8979 C C . VAL A 1 21 ? -3.869 -13.472 -3.628 1.00 0.00 34 VAL A C 7
ATOM 8980 O O . VAL A 1 21 ? -3.942 -13.836 -2.471 1.00 0.00 34 VAL A O 7
ATOM 8993 N N . HIS A 1 22 ? -3.141 -14.097 -4.515 1.00 0.00 35 HIS A N 7
ATOM 8994 C CA . HIS A 1 22 ? -2.353 -15.296 -4.107 1.00 0.00 35 HIS A CA 7
ATOM 8995 C C . HIS A 1 22 ? -0.912 -15.177 -4.622 1.00 0.00 35 HIS A C 7
ATOM 8996 O O . HIS A 1 22 ? -0.603 -14.318 -5.423 1.00 0.00 35 HIS A O 7
ATOM 9010 N N . PRO A 1 23 ? -0.069 -16.054 -4.140 1.00 0.00 36 PRO A N 7
ATOM 9011 C CA . PRO A 1 23 ? 1.391 -15.980 -4.391 1.00 0.00 36 PRO A CA 7
ATOM 9012 C C . PRO A 1 23 ? 1.713 -15.910 -5.888 1.00 0.00 36 PRO A C 7
ATOM 9013 O O . PRO A 1 23 ? 1.539 -16.874 -6.608 1.00 0.00 36 PRO A O 7
ATOM 9024 N N . GLY A 1 24 ? 2.172 -14.766 -6.323 1.00 0.00 37 GLY A N 7
ATOM 9025 C CA . GLY A 1 24 ? 2.517 -14.602 -7.762 1.00 0.00 37 GLY A CA 7
ATOM 9026 C C . GLY A 1 24 ? 1.551 -13.627 -8.440 1.00 0.00 37 GLY A C 7
ATOM 9027 O O . GLY A 1 24 ? 1.200 -13.808 -9.589 1.00 0.00 37 GLY A O 7
ATOM 9031 N N . ASP A 1 25 ? 1.142 -12.613 -7.722 1.00 0.00 38 ASP A N 7
ATOM 9032 C CA . ASP A 1 25 ? 0.192 -11.637 -8.336 1.00 0.00 38 ASP A CA 7
ATOM 9033 C C . ASP A 1 25 ? 0.592 -10.164 -8.180 1.00 0.00 38 ASP A C 7
ATOM 9034 O O . ASP A 1 25 ? 1.421 -9.792 -7.369 1.00 0.00 38 ASP A O 7
ATOM 9043 N N . LEU A 1 26 ? -0.063 -9.370 -8.986 1.00 0.00 39 LEU A N 7
ATOM 9044 C CA . LEU A 1 26 ? 0.163 -7.896 -8.993 1.00 0.00 39 LEU A CA 7
ATOM 9045 C C . LEU A 1 26 ? -1.024 -7.205 -8.328 1.00 0.00 39 LEU A C 7
ATOM 9046 O O . LEU A 1 26 ? -2.146 -7.281 -8.787 1.00 0.00 39 LEU A O 7
ATOM 9062 N N . LEU A 1 27 ? -0.723 -6.546 -7.246 1.00 0.00 40 LEU A N 7
ATOM 9063 C CA . LEU A 1 27 ? -1.767 -5.831 -6.467 1.00 0.00 40 LEU A CA 7
ATOM 9064 C C . LEU A 1 27 ? -1.353 -4.365 -6.266 1.00 0.00 40 LEU A C 7
ATOM 9065 O O . LEU A 1 27 ? -0.197 -4.068 -6.048 1.00 0.00 40 LEU A O 7
ATOM 9081 N N . GLN A 1 28 ? -2.289 -3.462 -6.336 1.00 0.00 41 GLN A N 7
ATOM 9082 C CA . GLN A 1 28 ? -1.901 -2.030 -6.146 1.00 0.00 41 GLN A CA 7
ATOM 9083 C C . GLN A 1 28 ? -2.843 -1.235 -5.230 1.00 0.00 41 GLN A C 7
ATOM 9084 O O . GLN A 1 28 ? -4.001 -1.559 -5.062 1.00 0.00 41 GLN A O 7
ATOM 9098 N N . LEU A 1 29 ? -2.280 -0.218 -4.635 1.00 0.00 42 LEU A N 7
ATOM 9099 C CA . LEU A 1 29 ? -3.052 0.681 -3.733 1.00 0.00 42 LEU A CA 7
ATOM 9100 C C . LEU A 1 29 ? -2.676 2.106 -4.136 1.00 0.00 42 LEU A C 7
ATOM 9101 O O . LEU A 1 29 ? -1.537 2.490 -3.979 1.00 0.00 42 LEU A O 7
ATOM 9117 N N . ARG A 1 30 ? -3.611 2.846 -4.667 1.00 0.00 43 ARG A N 7
ATOM 9118 C CA . ARG A 1 30 ? -3.278 4.238 -5.095 1.00 0.00 43 ARG A CA 7
ATOM 9119 C C . ARG A 1 30 ? -3.963 5.278 -4.217 1.00 0.00 43 ARG A C 7
ATOM 9120 O O . ARG A 1 30 ? -5.173 5.339 -4.114 1.00 0.00 43 ARG A O 7
ATOM 9141 N N . CYS A 1 31 ? -3.136 6.097 -3.632 1.00 0.00 44 CYS A N 7
ATOM 9142 C CA . CYS A 1 31 ? -3.658 7.156 -2.730 1.00 0.00 44 CYS A CA 7
ATOM 9143 C C . CYS A 1 31 ? -3.991 8.428 -3.512 1.00 0.00 44 CYS A C 7
ATOM 9144 O O . CYS A 1 31 ? -4.276 8.393 -4.693 1.00 0.00 44 CYS A O 7
ATOM 9151 N N . ARG A 1 32 ? -3.939 9.525 -2.808 1.00 0.00 45 ARG A N 7
ATOM 9152 C CA . ARG A 1 32 ? -4.242 10.847 -3.432 1.00 0.00 45 ARG A CA 7
ATOM 9153 C C . ARG A 1 32 ? -3.138 11.843 -3.067 1.00 0.00 45 ARG A C 7
ATOM 9154 O O . ARG A 1 32 ? -2.132 11.465 -2.499 1.00 0.00 45 ARG A O 7
ATOM 9175 N N . LEU A 1 33 ? -3.330 13.090 -3.409 1.00 0.00 46 LEU A N 7
ATOM 9176 C CA . LEU A 1 33 ? -2.282 14.090 -3.046 1.00 0.00 46 LEU A CA 7
ATOM 9177 C C . LEU A 1 33 ? -2.898 15.467 -2.777 1.00 0.00 46 LEU A C 7
ATOM 9178 O O . LEU A 1 33 ? -3.862 15.853 -3.404 1.00 0.00 46 LEU A O 7
ATOM 9194 N N . ARG A 1 34 ? -2.312 16.214 -1.879 1.00 0.00 47 ARG A N 7
ATOM 9195 C CA . ARG A 1 34 ? -2.911 17.551 -1.603 1.00 0.00 47 ARG A CA 7
ATOM 9196 C C . ARG A 1 34 ? -2.239 18.599 -2.488 1.00 0.00 47 ARG A C 7
ATOM 9197 O O . ARG A 1 34 ? -2.647 18.803 -3.615 1.00 0.00 47 ARG A O 7
ATOM 9218 N N . ASP A 1 35 ? -1.211 19.228 -1.988 1.00 0.00 48 ASP A N 7
ATOM 9219 C CA . ASP A 1 35 ? -0.523 20.254 -2.812 1.00 0.00 48 ASP A CA 7
ATOM 9220 C C . ASP A 1 35 ? 0.692 19.578 -3.440 1.00 0.00 48 ASP A C 7
ATOM 9221 O O . ASP A 1 35 ? 0.939 19.683 -4.625 1.00 0.00 48 ASP A O 7
ATOM 9230 N N . ASP A 1 36 ? 1.420 18.894 -2.598 1.00 0.00 49 ASP A N 7
ATOM 9231 C CA . ASP A 1 36 ? 2.637 18.187 -3.079 1.00 0.00 49 ASP A CA 7
ATOM 9232 C C . ASP A 1 36 ? 3.032 17.102 -2.071 1.00 0.00 49 ASP A C 7
ATOM 9233 O O . ASP A 1 36 ? 4.123 17.136 -1.541 1.00 0.00 49 ASP A O 7
ATOM 9242 N N . VAL A 1 37 ? 2.142 16.178 -1.814 1.00 0.00 50 VAL A N 7
ATOM 9243 C CA . VAL A 1 37 ? 2.444 15.085 -0.843 1.00 0.00 50 VAL A CA 7
ATOM 9244 C C . VAL A 1 37 ? 3.939 14.959 -0.547 1.00 0.00 50 VAL A C 7
ATOM 9245 O O . VAL A 1 37 ? 4.758 14.797 -1.431 1.00 0.00 50 VAL A O 7
ATOM 9258 N N . GLN A 1 38 ? 4.236 15.014 0.720 1.00 0.00 51 GLN A N 7
ATOM 9259 C CA . GLN A 1 38 ? 5.643 14.928 1.182 1.00 0.00 51 GLN A CA 7
ATOM 9260 C C . GLN A 1 38 ? 5.812 13.599 1.903 1.00 0.00 51 GLN A C 7
ATOM 9261 O O . GLN A 1 38 ? 6.857 12.983 1.855 1.00 0.00 51 GLN A O 7
ATOM 9275 N N . SER A 1 39 ? 4.759 13.192 2.560 1.00 0.00 52 SER A N 7
ATOM 9276 C CA . SER A 1 39 ? 4.842 11.906 3.307 1.00 0.00 52 SER A CA 7
ATOM 9277 C C . SER A 1 39 ? 3.684 10.960 2.976 1.00 0.00 52 SER A C 7
ATOM 9278 O O . SER A 1 39 ? 2.576 11.139 3.445 1.00 0.00 52 SER A O 7
ATOM 9286 N N . ILE A 1 40 ? 3.967 9.995 2.140 1.00 0.00 53 ILE A N 7
ATOM 9287 C CA . ILE A 1 40 ? 2.927 8.995 1.786 1.00 0.00 53 ILE A CA 7
ATOM 9288 C C . ILE A 1 40 ? 3.402 7.659 2.345 1.00 0.00 53 ILE A C 7
ATOM 9289 O O . ILE A 1 40 ? 4.081 6.898 1.685 1.00 0.00 53 ILE A O 7
ATOM 9305 N N . ASN A 1 41 ? 3.023 7.414 3.567 1.00 0.00 54 ASN A N 7
ATOM 9306 C CA . ASN A 1 41 ? 3.443 6.146 4.220 1.00 0.00 54 ASN A CA 7
ATOM 9307 C C . ASN A 1 41 ? 2.399 5.094 3.903 1.00 0.00 54 ASN A C 7
ATOM 9308 O O . ASN A 1 41 ? 1.226 5.395 3.918 1.00 0.00 54 ASN A O 7
ATOM 9319 N N . TRP A 1 42 ? 2.810 3.886 3.650 1.00 0.00 55 TRP A N 7
ATOM 9320 C CA . TRP A 1 42 ? 1.785 2.855 3.367 1.00 0.00 55 TRP A CA 7
ATOM 9321 C C . TRP A 1 42 ? 1.749 1.931 4.580 1.00 0.00 55 TRP A C 7
ATOM 9322 O O . TRP A 1 42 ? 2.624 1.109 4.762 1.00 0.00 55 TRP A O 7
ATOM 9343 N N . LEU A 1 43 ? 0.709 2.050 5.361 1.00 0.00 56 LEU A N 7
ATOM 9344 C CA . LEU A 1 43 ? 0.630 1.213 6.582 1.00 0.00 56 LEU A CA 7
ATOM 9345 C C . LEU A 1 43 ? 0.181 -0.183 6.167 1.00 0.00 56 LEU A C 7
ATOM 9346 O O . LEU A 1 43 ? -0.954 -0.367 5.775 1.00 0.00 56 LEU A O 7
ATOM 9362 N N . ARG A 1 44 ? 1.077 -1.125 6.273 1.00 0.00 57 ARG A N 7
ATOM 9363 C CA . ARG A 1 44 ? 0.720 -2.518 5.896 1.00 0.00 57 ARG A CA 7
ATOM 9364 C C . ARG A 1 44 ? 0.015 -3.093 7.112 1.00 0.00 57 ARG A C 7
ATOM 9365 O O . ARG A 1 44 ? 0.368 -2.761 8.223 1.00 0.00 57 ARG A O 7
ATOM 9386 N N . ASP A 1 45 ? -1.004 -3.866 6.874 1.00 0.00 58 ASP A N 7
ATOM 9387 C CA . ASP A 1 45 ? -1.754 -4.471 8.010 1.00 0.00 58 ASP A CA 7
ATOM 9388 C C . ASP A 1 45 ? -2.338 -3.366 8.890 1.00 0.00 58 ASP A C 7
ATOM 9389 O O . ASP A 1 45 ? -3.521 -3.102 8.828 1.00 0.00 58 ASP A O 7
ATOM 9398 N N . GLY A 1 46 ? -1.497 -2.771 9.696 1.00 0.00 59 GLY A N 7
ATOM 9399 C CA . GLY A 1 46 ? -1.958 -1.663 10.580 1.00 0.00 59 GLY A CA 7
ATOM 9400 C C . GLY A 1 46 ? -0.775 -0.800 11.045 1.00 0.00 59 GLY A C 7
ATOM 9401 O O . GLY A 1 46 ? -0.885 -0.074 12.013 1.00 0.00 59 GLY A O 7
ATOM 9405 N N . VAL A 1 47 ? 0.330 -0.896 10.351 1.00 0.00 60 VAL A N 7
ATOM 9406 C CA . VAL A 1 47 ? 1.523 -0.087 10.753 1.00 0.00 60 VAL A CA 7
ATOM 9407 C C . VAL A 1 47 ? 2.332 0.383 9.535 1.00 0.00 60 VAL A C 7
ATOM 9408 O O . VAL A 1 47 ? 2.410 -0.301 8.534 1.00 0.00 60 VAL A O 7
ATOM 9421 N N . GLN A 1 48 ? 2.926 1.541 9.663 1.00 0.00 61 GLN A N 7
ATOM 9422 C CA . GLN A 1 48 ? 3.739 2.101 8.541 1.00 0.00 61 GLN A CA 7
ATOM 9423 C C . GLN A 1 48 ? 4.519 1.027 7.814 1.00 0.00 61 GLN A C 7
ATOM 9424 O O . GLN A 1 48 ? 5.140 0.173 8.414 1.00 0.00 61 GLN A O 7
ATOM 9438 N N . LEU A 1 49 ? 4.466 1.128 6.518 1.00 0.00 62 LEU A N 7
ATOM 9439 C CA . LEU A 1 49 ? 5.185 0.145 5.676 1.00 0.00 62 LEU A CA 7
ATOM 9440 C C . LEU A 1 49 ? 5.403 0.702 4.275 1.00 0.00 62 LEU A C 7
ATOM 9441 O O . LEU A 1 49 ? 4.955 1.775 3.910 1.00 0.00 62 LEU A O 7
ATOM 9457 N N . VAL A 1 50 ? 6.125 -0.108 3.562 1.00 0.00 63 VAL A N 7
ATOM 9458 C CA . VAL A 1 50 ? 6.469 0.164 2.139 1.00 0.00 63 VAL A CA 7
ATOM 9459 C C . VAL A 1 50 ? 6.799 -1.166 1.426 1.00 0.00 63 VAL A C 7
ATOM 9460 O O . VAL A 1 50 ? 6.421 -2.227 1.885 1.00 0.00 63 VAL A O 7
ATOM 9473 N N . GLU A 1 51 ? 7.507 -1.104 0.324 1.00 0.00 64 GLU A N 7
ATOM 9474 C CA . GLU A 1 51 ? 7.843 -2.348 -0.414 1.00 0.00 64 GLU A CA 7
ATOM 9475 C C . GLU A 1 51 ? 8.043 -3.539 0.513 1.00 0.00 64 GLU A C 7
ATOM 9476 O O . GLU A 1 51 ? 8.728 -3.467 1.515 1.00 0.00 64 GLU A O 7
ATOM 9488 N N . SER A 1 52 ? 7.417 -4.614 0.131 1.00 0.00 65 SER A N 7
ATOM 9489 C CA . SER A 1 52 ? 7.511 -5.863 0.931 1.00 0.00 65 SER A CA 7
ATOM 9490 C C . SER A 1 52 ? 7.701 -7.003 -0.066 1.00 0.00 65 SER A C 7
ATOM 9491 O O . SER A 1 52 ? 6.781 -7.739 -0.364 1.00 0.00 65 SER A O 7
ATOM 9499 N N . ASN A 1 53 ? 8.901 -7.091 -0.577 1.00 0.00 66 ASN A N 7
ATOM 9500 C CA . ASN A 1 53 ? 9.216 -8.133 -1.595 1.00 0.00 66 ASN A CA 7
ATOM 9501 C C . ASN A 1 53 ? 8.646 -7.622 -2.921 1.00 0.00 66 ASN A C 7
ATOM 9502 O O . ASN A 1 53 ? 7.547 -7.108 -2.951 1.00 0.00 66 ASN A O 7
ATOM 9513 N N . ARG A 1 54 ? 9.415 -7.727 -3.970 1.00 0.00 67 ARG A N 7
ATOM 9514 C CA . ARG A 1 54 ? 8.939 -7.240 -5.303 1.00 0.00 67 ARG A CA 7
ATOM 9515 C C . ARG A 1 54 ? 7.872 -6.133 -5.202 1.00 0.00 67 ARG A C 7
ATOM 9516 O O . ARG A 1 54 ? 6.799 -6.245 -5.760 1.00 0.00 67 ARG A O 7
ATOM 9537 N N . THR A 1 55 ? 8.154 -5.082 -4.481 1.00 0.00 68 THR A N 7
ATOM 9538 C CA . THR A 1 55 ? 7.139 -4.004 -4.400 1.00 0.00 68 THR A CA 7
ATOM 9539 C C . THR A 1 55 ? 7.789 -2.695 -4.835 1.00 0.00 68 THR A C 7
ATOM 9540 O O . THR A 1 55 ? 8.941 -2.431 -4.552 1.00 0.00 68 THR A O 7
ATOM 9551 N N . ARG A 1 56 ? 7.009 -1.909 -5.518 1.00 0.00 69 ARG A N 7
ATOM 9552 C CA . ARG A 1 56 ? 7.503 -0.607 -6.027 1.00 0.00 69 ARG A CA 7
ATOM 9553 C C . ARG A 1 56 ? 6.684 0.459 -5.317 1.00 0.00 69 ARG A C 7
ATOM 9554 O O . ARG A 1 56 ? 5.585 0.792 -5.715 1.00 0.00 69 ARG A O 7
ATOM 9575 N N . ILE A 1 57 ? 7.200 0.882 -4.201 1.00 0.00 70 ILE A N 7
ATOM 9576 C CA . ILE A 1 57 ? 6.476 1.925 -3.433 1.00 0.00 70 ILE A CA 7
ATOM 9577 C C . ILE A 1 57 ? 6.732 3.316 -3.978 1.00 0.00 70 ILE A C 7
ATOM 9578 O O . ILE A 1 57 ? 7.861 3.718 -4.180 1.00 0.00 70 ILE A O 7
ATOM 9594 N N . THR A 1 58 ? 5.667 4.018 -4.231 1.00 0.00 71 THR A N 7
ATOM 9595 C CA . THR A 1 58 ? 5.841 5.409 -4.695 1.00 0.00 71 THR A CA 7
ATOM 9596 C C . THR A 1 58 ? 5.118 6.303 -3.673 1.00 0.00 71 THR A C 7
ATOM 9597 O O . THR A 1 58 ? 4.097 5.918 -3.135 1.00 0.00 71 THR A O 7
ATOM 9608 N N . GLY A 1 59 ? 5.715 7.428 -3.381 1.00 0.00 72 GLY A N 7
ATOM 9609 C CA . GLY A 1 59 ? 5.120 8.396 -2.409 1.00 0.00 72 GLY A CA 7
ATOM 9610 C C . GLY A 1 59 ? 3.808 9.010 -2.917 1.00 0.00 72 GLY A C 7
ATOM 9611 O O . GLY A 1 59 ? 3.589 10.203 -2.843 1.00 0.00 72 GLY A O 7
ATOM 9615 N N . GLU A 1 60 ? 2.999 8.161 -3.480 1.00 0.00 73 GLU A N 7
ATOM 9616 C CA . GLU A 1 60 ? 1.664 8.557 -4.003 1.00 0.00 73 GLU A CA 7
ATOM 9617 C C . GLU A 1 60 ? 0.819 7.283 -4.136 1.00 0.00 73 GLU A C 7
ATOM 9618 O O . GLU A 1 60 ? -0.377 7.276 -3.917 1.00 0.00 73 GLU A O 7
ATOM 9630 N N . GLU A 1 61 ? 1.471 6.209 -4.494 1.00 0.00 74 GLU A N 7
ATOM 9631 C CA . GLU A 1 61 ? 0.742 4.931 -4.666 1.00 0.00 74 GLU A CA 7
ATOM 9632 C C . GLU A 1 61 ? 1.738 3.807 -4.419 1.00 0.00 74 GLU A C 7
ATOM 9633 O O . GLU A 1 61 ? 2.935 3.995 -4.477 1.00 0.00 74 GLU A O 7
ATOM 9645 N N . VAL A 1 62 ? 1.234 2.655 -4.107 1.00 0.00 75 VAL A N 7
ATOM 9646 C CA . VAL A 1 62 ? 2.170 1.530 -3.880 1.00 0.00 75 VAL A CA 7
ATOM 9647 C C . VAL A 1 62 ? 1.772 0.362 -4.751 1.00 0.00 75 VAL A C 7
ATOM 9648 O O . VAL A 1 62 ? 0.618 -0.011 -4.806 1.00 0.00 75 VAL A O 7
ATOM 9661 N N . GLU A 1 63 ? 2.736 -0.124 -5.478 1.00 0.00 76 GLU A N 7
ATOM 9662 C CA . GLU A 1 63 ? 2.448 -1.308 -6.337 1.00 0.00 76 GLU A CA 7
ATOM 9663 C C . GLU A 1 63 ? 3.148 -2.535 -5.746 1.00 0.00 76 GLU A C 7
ATOM 9664 O O . GLU A 1 63 ? 4.359 -2.568 -5.687 1.00 0.00 76 GLU A O 7
ATOM 9676 N N . VAL A 1 64 ? 2.387 -3.516 -5.338 1.00 0.00 77 VAL A N 7
ATOM 9677 C CA . VAL A 1 64 ? 3.003 -4.748 -4.762 1.00 0.00 77 VAL A CA 7
ATOM 9678 C C . VAL A 1 64 ? 2.813 -5.769 -5.881 1.00 0.00 77 VAL A C 7
ATOM 9679 O O . VAL A 1 64 ? 1.714 -6.198 -6.156 1.00 0.00 77 VAL A O 7
ATOM 9692 N N . ARG A 1 65 ? 3.885 -6.140 -6.521 1.00 0.00 78 ARG A N 7
ATOM 9693 C CA . ARG A 1 65 ? 3.772 -7.076 -7.670 1.00 0.00 78 ARG A CA 7
ATOM 9694 C C . ARG A 1 65 ? 4.296 -8.436 -7.230 1.00 0.00 78 ARG A C 7
ATOM 9695 O O . ARG A 1 65 ? 5.307 -8.920 -7.695 1.00 0.00 78 ARG A O 7
ATOM 9716 N N . ASP A 1 66 ? 3.605 -9.008 -6.287 1.00 0.00 79 ASP A N 7
ATOM 9717 C CA . ASP A 1 66 ? 4.057 -10.326 -5.785 1.00 0.00 79 ASP A CA 7
ATOM 9718 C C . ASP A 1 66 ? 2.931 -11.036 -5.047 1.00 0.00 79 ASP A C 7
ATOM 9719 O O . ASP A 1 66 ? 2.749 -12.229 -5.186 1.00 0.00 79 ASP A O 7
ATOM 9728 N N . SER A 1 67 ? 2.150 -10.274 -4.331 1.00 0.00 80 SER A N 7
ATOM 9729 C CA . SER A 1 67 ? 1.074 -10.919 -3.532 1.00 0.00 80 SER A CA 7
ATOM 9730 C C . SER A 1 67 ? 1.789 -12.013 -2.741 1.00 0.00 80 SER A C 7
ATOM 9731 O O . SER A 1 67 ? 1.772 -13.172 -3.108 1.00 0.00 80 SER A O 7
ATOM 9739 N N . ILE A 1 68 ? 2.418 -11.594 -1.679 1.00 0.00 81 ILE A N 7
ATOM 9740 C CA . ILE A 1 68 ? 3.197 -12.544 -0.840 1.00 0.00 81 ILE A CA 7
ATOM 9741 C C . ILE A 1 68 ? 2.912 -12.161 0.603 1.00 0.00 81 ILE A C 7
ATOM 9742 O O . ILE A 1 68 ? 2.489 -11.050 0.846 1.00 0.00 81 ILE A O 7
ATOM 9758 N N . PRO A 1 69 ? 3.135 -13.069 1.518 1.00 0.00 82 PRO A N 7
ATOM 9759 C CA . PRO A 1 69 ? 2.480 -13.026 2.847 1.00 0.00 82 PRO A CA 7
ATOM 9760 C C . PRO A 1 69 ? 2.412 -11.593 3.385 1.00 0.00 82 PRO A C 7
ATOM 9761 O O . PRO A 1 69 ? 1.546 -11.245 4.160 1.00 0.00 82 PRO A O 7
ATOM 9772 N N . ALA A 1 70 ? 3.346 -10.788 2.967 1.00 0.00 83 ALA A N 7
ATOM 9773 C CA . ALA A 1 70 ? 3.349 -9.372 3.424 1.00 0.00 83 ALA A CA 7
ATOM 9774 C C . ALA A 1 70 ? 1.962 -8.725 3.316 1.00 0.00 83 ALA A C 7
ATOM 9775 O O . ALA A 1 70 ? 1.519 -8.074 4.240 1.00 0.00 83 ALA A O 7
ATOM 9782 N N . ASP A 1 71 ? 1.303 -8.968 2.212 1.00 0.00 84 ASP A N 7
ATOM 9783 C CA . ASP A 1 71 ? -0.033 -8.359 1.968 1.00 0.00 84 ASP A CA 7
ATOM 9784 C C . ASP A 1 71 ? -1.183 -9.008 2.749 1.00 0.00 84 ASP A C 7
ATOM 9785 O O . ASP A 1 71 ? -2.283 -9.121 2.249 1.00 0.00 84 ASP A O 7
ATOM 9794 N N . SER A 1 72 ? -0.887 -9.510 3.916 1.00 0.00 85 SER A N 7
ATOM 9795 C CA . SER A 1 72 ? -1.976 -10.086 4.761 1.00 0.00 85 SER A CA 7
ATOM 9796 C C . SER A 1 72 ? -2.440 -9.048 5.796 1.00 0.00 85 SER A C 7
ATOM 9797 O O . SER A 1 72 ? -2.138 -9.172 6.967 1.00 0.00 85 SER A O 7
ATOM 9805 N N . GLY A 1 73 ? -3.160 -8.047 5.364 1.00 0.00 86 GLY A N 7
ATOM 9806 C CA . GLY A 1 73 ? -3.624 -7.023 6.349 1.00 0.00 86 GLY A CA 7
ATOM 9807 C C . GLY A 1 73 ? -4.172 -5.769 5.655 1.00 0.00 86 GLY A C 7
ATOM 9808 O O . GLY A 1 73 ? -4.472 -5.781 4.478 1.00 0.00 86 GLY A O 7
ATOM 9812 N N . LEU A 1 74 ? -4.307 -4.696 6.387 1.00 0.00 87 LEU A N 7
ATOM 9813 C CA . LEU A 1 74 ? -4.841 -3.475 5.729 1.00 0.00 87 LEU A CA 7
ATOM 9814 C C . LEU A 1 74 ? -3.692 -2.615 5.208 1.00 0.00 87 LEU A C 7
ATOM 9815 O O . LEU A 1 74 ? -2.750 -2.320 5.915 1.00 0.00 87 LEU A O 7
ATOM 9831 N N . TYR A 1 75 ? -3.800 -2.251 3.960 1.00 0.00 88 TYR A N 7
ATOM 9832 C CA . TYR A 1 75 ? -2.772 -1.391 3.325 1.00 0.00 88 TYR A CA 7
ATOM 9833 C C . TYR A 1 75 ? -3.418 -0.027 3.181 1.00 0.00 88 TYR A C 7
ATOM 9834 O O . TYR A 1 75 ? -4.063 0.283 2.201 1.00 0.00 88 TYR A O 7
ATOM 9852 N N . ALA A 1 76 ? -3.249 0.747 4.206 1.00 0.00 89 ALA A N 7
ATOM 9853 C CA . ALA A 1 76 ? -3.863 2.103 4.182 1.00 0.00 89 ALA A CA 7
ATOM 9854 C C . ALA A 1 76 ? -2.757 3.130 3.953 1.00 0.00 89 ALA A C 7
ATOM 9855 O O . ALA A 1 76 ? -1.710 3.046 4.561 1.00 0.00 89 ALA A O 7
ATOM 9862 N N . CYS A 1 77 ? -2.982 4.090 3.102 1.00 0.00 90 CYS A N 7
ATOM 9863 C CA . CYS A 1 77 ? -1.890 5.074 2.885 1.00 0.00 90 CYS A CA 7
ATOM 9864 C C . CYS A 1 77 ? -2.132 6.308 3.729 1.00 0.00 90 CYS A C 7
ATOM 9865 O O . CYS A 1 77 ? -3.240 6.798 3.796 1.00 0.00 90 CYS A O 7
ATOM 9872 N N . VAL A 1 78 ? -1.075 6.746 4.349 1.00 0.00 91 VAL A N 7
ATOM 9873 C CA . VAL A 1 78 ? -1.137 7.971 5.189 1.00 0.00 91 VAL A CA 7
ATOM 9874 C C . VAL A 1 78 ? -0.409 9.036 4.381 1.00 0.00 91 VAL A C 7
ATOM 9875 O O . VAL A 1 78 ? 0.804 9.053 4.308 1.00 0.00 91 VAL A O 7
ATOM 9888 N N . THR A 1 79 ? -1.197 9.878 3.782 1.00 0.00 92 THR A N 7
ATOM 9889 C CA . THR A 1 79 ? -0.665 10.960 2.915 1.00 0.00 92 THR A CA 7
ATOM 9890 C C . THR A 1 79 ? -0.517 12.227 3.746 1.00 0.00 92 THR A C 7
ATOM 9891 O O . THR A 1 79 ? -1.376 12.521 4.553 1.00 0.00 92 THR A O 7
ATOM 9902 N N . SER A 1 80 ? 0.546 12.950 3.513 1.00 0.00 93 SER A N 7
ATOM 9903 C CA . SER A 1 80 ? 0.763 14.207 4.283 1.00 0.00 93 SER A CA 7
ATOM 9904 C C . SER A 1 80 ? 1.270 15.272 3.324 1.00 0.00 93 SER A C 7
ATOM 9905 O O . SER A 1 80 ? 2.271 15.069 2.667 1.00 0.00 93 SER A O 7
ATOM 9913 N N . SER A 1 81 ? 0.567 16.369 3.285 1.00 0.00 94 SER A N 7
ATOM 9914 C CA . SER A 1 81 ? 0.957 17.487 2.383 1.00 0.00 94 SER A CA 7
ATOM 9915 C C . SER A 1 81 ? 0.736 18.788 3.150 1.00 0.00 94 SER A C 7
ATOM 9916 O O . SER A 1 81 ? -0.309 18.992 3.733 1.00 0.00 94 SER A O 7
ATOM 9924 N N . PRO A 1 82 ? 1.742 19.619 3.163 1.00 0.00 95 PRO A N 7
ATOM 9925 C CA . PRO A 1 82 ? 2.546 19.877 4.382 1.00 0.00 95 PRO A CA 7
ATOM 9926 C C . PRO A 1 82 ? 1.728 20.487 5.532 1.00 0.00 95 PRO A C 7
ATOM 9927 O O . PRO A 1 82 ? 2.252 20.716 6.604 1.00 0.00 95 PRO A O 7
ATOM 9938 N N . SER A 1 83 ? 0.467 20.737 5.294 1.00 0.00 96 SER A N 7
ATOM 9939 C CA . SER A 1 83 ? -0.384 21.335 6.366 1.00 0.00 96 SER A CA 7
ATOM 9940 C C . SER A 1 83 ? -1.503 20.391 6.830 1.00 0.00 96 SER A C 7
ATOM 9941 O O . SER A 1 83 ? -2.044 20.560 7.905 1.00 0.00 96 SER A O 7
ATOM 9949 N N . GLY A 1 84 ? -1.832 19.420 6.019 1.00 0.00 97 GLY A N 7
ATOM 9950 C CA . GLY A 1 84 ? -2.918 18.474 6.405 1.00 0.00 97 GLY A CA 7
ATOM 9951 C C . GLY A 1 84 ? -2.581 17.047 5.965 1.00 0.00 97 GLY A C 7
ATOM 9952 O O . GLY A 1 84 ? -1.699 16.830 5.158 1.00 0.00 97 GLY A O 7
ATOM 9956 N N . SER A 1 85 ? -3.301 16.104 6.510 1.00 0.00 98 SER A N 7
ATOM 9957 C CA . SER A 1 85 ? -3.050 14.681 6.143 1.00 0.00 98 SER A CA 7
ATOM 9958 C C . SER A 1 85 ? -4.366 13.949 5.862 1.00 0.00 98 SER A C 7
ATOM 9959 O O . SER A 1 85 ? -5.434 14.434 6.175 1.00 0.00 98 SER A O 7
ATOM 9967 N N . ASP A 1 86 ? -4.244 12.792 5.273 1.00 0.00 99 ASP A N 7
ATOM 9968 C CA . ASP A 1 86 ? -5.464 11.991 4.954 1.00 0.00 99 ASP A CA 7
ATOM 9969 C C . ASP A 1 86 ? -5.084 10.527 4.743 1.00 0.00 99 ASP A C 7
ATOM 9970 O O . ASP A 1 86 ? -4.006 10.228 4.272 1.00 0.00 99 ASP A O 7
ATOM 9979 N N . THR A 1 87 ? -6.006 9.648 5.018 1.00 0.00 100 THR A N 7
ATOM 9980 C CA . THR A 1 87 ? -5.682 8.205 4.866 1.00 0.00 100 THR A CA 7
ATOM 9981 C C . THR A 1 87 ? -6.708 7.427 4.032 1.00 0.00 100 THR A C 7
ATOM 9982 O O . THR A 1 87 ? -7.895 7.686 4.059 1.00 0.00 100 THR A O 7
ATOM 9993 N N . THR A 1 88 ? -6.172 6.482 3.310 1.00 0.00 101 THR A N 7
ATOM 9994 C CA . THR A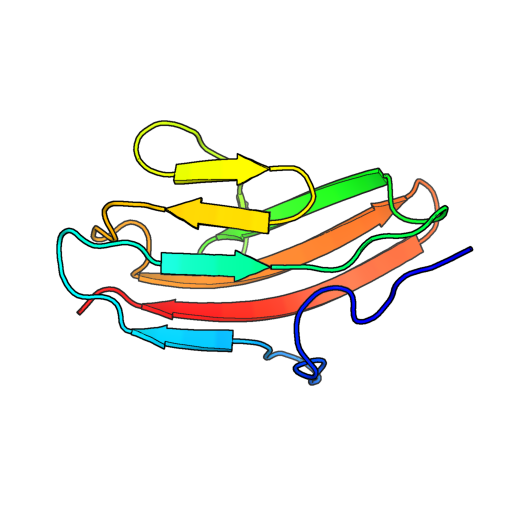 1 88 ? -6.989 5.589 2.428 1.00 0.00 101 THR A CA 7
ATOM 9995 C C . THR A 1 88 ? -6.846 4.152 2.936 1.00 0.00 101 THR A C 7
ATOM 9996 O O . THR A 1 88 ? -5.801 3.812 3.449 1.00 0.00 101 THR A O 7
ATOM 10007 N N . TYR A 1 89 ? -7.853 3.326 2.778 1.00 0.00 102 TYR A N 7
ATOM 10008 C CA . TYR A 1 89 ? -7.689 1.931 3.293 1.00 0.00 102 TYR A CA 7
ATOM 10009 C C . TYR A 1 89 ? -7.920 0.809 2.269 1.00 0.00 102 TYR A C 7
ATOM 10010 O O . TYR A 1 89 ? -9.033 0.427 1.972 1.00 0.00 102 TYR A O 7
ATOM 10028 N N . PHE A 1 90 ? -6.839 0.298 1.752 1.00 0.00 103 PHE A N 7
ATOM 10029 C CA . PHE A 1 90 ? -6.923 -0.826 0.782 1.00 0.00 103 PHE A CA 7
ATOM 10030 C C . PHE A 1 90 ? -6.798 -2.119 1.574 1.00 0.00 103 PHE A C 7
ATOM 10031 O O . PHE A 1 90 ? -5.762 -2.393 2.143 1.00 0.00 103 PHE A O 7
ATOM 10048 N N . SER A 1 91 ? -7.834 -2.900 1.640 1.00 0.00 104 SER A N 7
ATOM 10049 C CA . SER A 1 91 ? -7.662 -4.164 2.405 1.00 0.00 104 SER A CA 7
ATOM 10050 C C . SER A 1 91 ? -6.937 -5.112 1.454 1.00 0.00 104 SER A C 7
ATOM 10051 O O . SER A 1 91 ? -7.462 -5.459 0.419 1.00 0.00 104 SER A O 7
ATOM 10059 N N . VAL A 1 92 ? -5.742 -5.510 1.790 1.00 0.00 105 VAL A N 7
ATOM 10060 C CA . VAL A 1 92 ? -5.022 -6.412 0.852 1.00 0.00 105 VAL A CA 7
ATOM 10061 C C . VAL A 1 92 ? -4.728 -7.717 1.571 1.00 0.00 105 VAL A C 7
ATOM 10062 O O . VAL A 1 92 ? -4.116 -7.736 2.621 1.00 0.00 105 VAL A O 7
ATOM 10075 N N . ASN A 1 93 ? -5.225 -8.780 1.008 1.00 0.00 106 ASN A N 7
ATOM 10076 C CA . ASN A 1 93 ? -4.990 -10.103 1.649 1.00 0.00 106 ASN A CA 7
ATOM 10077 C C . ASN A 1 93 ? -4.366 -11.109 0.686 1.00 0.00 106 ASN A C 7
ATOM 10078 O O . ASN A 1 93 ? -4.900 -11.407 -0.362 1.00 0.00 106 ASN A O 7
ATOM 10089 N N . VAL A 1 94 ? -3.210 -11.581 1.062 1.00 0.00 107 VAL A N 7
ATOM 10090 C CA . VAL A 1 94 ? -2.521 -12.585 0.207 1.00 0.00 107 VAL A CA 7
ATOM 10091 C C . VAL A 1 94 ? -2.526 -13.972 0.857 1.00 0.00 107 VAL A C 7
ATOM 10092 O O . VAL A 1 94 ? -2.041 -14.161 1.955 1.00 0.00 107 VAL A O 7
ATOM 10105 N N . SER A 1 95 ? -3.100 -14.908 0.156 1.00 0.00 108 SER A N 7
ATOM 10106 C CA . SER A 1 95 ? -3.139 -16.302 0.680 1.00 0.00 108 SER A CA 7
ATOM 10107 C C . SER A 1 95 ? -3.399 -17.292 -0.454 1.00 0.00 108 SER A C 7
ATOM 10108 O O . SER A 1 95 ? -3.794 -16.916 -1.540 1.00 0.00 108 SER A O 7
ATOM 10116 N N . PRO A 1 1 ? -6.839 19.874 -11.027 1.00 0.00 14 PRO A N 8
ATOM 10117 C CA . PRO A 1 1 ? -7.166 20.232 -9.627 1.00 0.00 14 PRO A CA 8
ATOM 10118 C C . PRO A 1 1 ? -6.307 19.425 -8.650 1.00 0.00 14 PRO A C 8
ATOM 10119 O O . PRO A 1 1 ? -5.574 19.982 -7.855 1.00 0.00 14 PRO A O 8
ATOM 10130 N N . THR A 1 2 ? -6.416 18.127 -8.738 1.00 0.00 15 THR A N 8
ATOM 10131 C CA . THR A 1 2 ? -5.615 17.251 -7.841 1.00 0.00 15 THR A CA 8
ATOM 10132 C C . THR A 1 2 ? -4.830 16.289 -8.728 1.00 0.00 15 THR A C 8
ATOM 10133 O O . THR A 1 2 ? -4.905 16.359 -9.939 1.00 0.00 15 THR A O 8
ATOM 10144 N N . LEU A 1 3 ? -4.093 15.409 -8.113 1.00 0.00 16 LEU A N 8
ATOM 10145 C CA . LEU A 1 3 ? -3.300 14.442 -8.912 1.00 0.00 1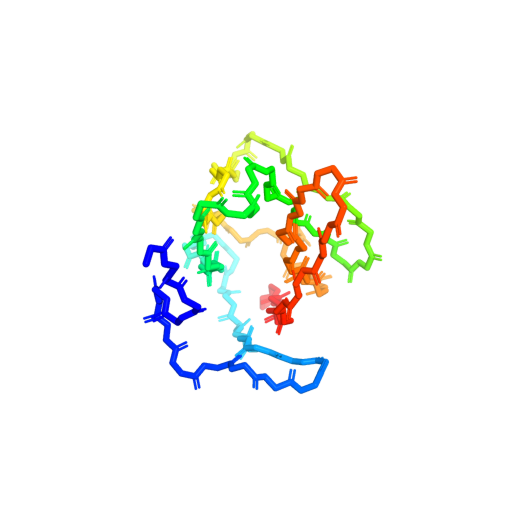6 LEU A CA 8
ATOM 10146 C C . LEU A 1 3 ? -3.890 13.041 -8.761 1.00 0.00 16 LEU A C 8
ATOM 10147 O O . LEU A 1 3 ? -3.883 12.452 -7.694 1.00 0.00 16 LEU A O 8
ATOM 10163 N N . PRO A 1 4 ? -4.361 12.571 -9.887 1.00 0.00 17 PRO A N 8
ATOM 10164 C CA . PRO A 1 4 ? -5.805 12.370 -10.153 1.00 0.00 17 PRO A CA 8
ATOM 10165 C C . PRO A 1 4 ? -6.288 11.032 -9.600 1.00 0.00 17 PRO A C 8
ATOM 10166 O O . PRO A 1 4 ? -6.680 10.148 -10.337 1.00 0.00 17 PRO A O 8
ATOM 10177 N N . GLU A 1 5 ? -6.247 10.919 -8.303 1.00 0.00 18 GLU A N 8
ATOM 10178 C CA . GLU A 1 5 ? -6.694 9.654 -7.661 1.00 0.00 18 GLU A CA 8
ATOM 10179 C C . GLU A 1 5 ? -7.930 9.930 -6.804 1.00 0.00 18 GLU A C 8
ATOM 10180 O O . GLU A 1 5 ? -9.013 9.485 -7.124 1.00 0.00 18 GLU A O 8
ATOM 10192 N N . GLN A 1 6 ? -7.749 10.669 -5.740 1.00 0.00 19 GLN A N 8
ATOM 10193 C CA . GLN A 1 6 ? -8.918 10.970 -4.864 1.00 0.00 19 GLN A CA 8
ATOM 10194 C C . GLN A 1 6 ? -8.848 12.371 -4.256 1.00 0.00 19 GLN A C 8
ATOM 10195 O O . GLN A 1 6 ? -8.087 12.637 -3.344 1.00 0.00 19 GLN A O 8
ATOM 10209 N N . ALA A 1 7 ? -9.694 13.230 -4.752 1.00 0.00 20 ALA A N 8
ATOM 10210 C CA . ALA A 1 7 ? -9.712 14.617 -4.214 1.00 0.00 20 ALA A CA 8
ATOM 10211 C C . ALA A 1 7 ? -10.489 14.608 -2.898 1.00 0.00 20 ALA A C 8
ATOM 10212 O O . ALA A 1 7 ? -10.223 15.398 -2.015 1.00 0.00 20 ALA A O 8
ATOM 10219 N N . GLN A 1 8 ? -11.426 13.699 -2.814 1.00 0.00 21 GLN A N 8
ATOM 10220 C CA . GLN A 1 8 ? -12.250 13.575 -1.578 1.00 0.00 21 GLN A CA 8
ATOM 10221 C C . GLN A 1 8 ? -12.905 12.188 -1.511 1.00 0.00 21 GLN A C 8
ATOM 10222 O O . GLN A 1 8 ? -12.698 11.456 -0.563 1.00 0.00 21 GLN A O 8
ATOM 10236 N N . PRO A 1 9 ? -13.677 11.860 -2.515 1.00 0.00 22 PRO A N 8
ATOM 10237 C CA . PRO A 1 9 ? -14.233 10.495 -2.662 1.00 0.00 22 PRO A CA 8
ATOM 10238 C C . PRO A 1 9 ? -13.173 9.492 -3.132 1.00 0.00 22 PRO A C 8
ATOM 10239 O O . PRO A 1 9 ? -12.362 9.789 -3.987 1.00 0.00 22 PRO A O 8
ATOM 10250 N N . TRP A 1 10 ? -13.215 8.325 -2.550 1.00 0.00 23 TRP A N 8
ATOM 10251 C CA . TRP A 1 10 ? -12.244 7.257 -2.937 1.00 0.00 23 TRP A CA 8
ATOM 10252 C C . TRP A 1 10 ? -12.992 6.126 -3.649 1.00 0.00 23 TRP A C 8
ATOM 10253 O O . TRP A 1 10 ? -13.986 6.360 -4.309 1.00 0.00 23 TRP A O 8
ATOM 10274 N N . GLY A 1 11 ? -12.502 4.924 -3.504 1.00 0.00 24 GLY A N 8
ATOM 10275 C CA . GLY A 1 11 ? -13.185 3.775 -4.166 1.00 0.00 24 GLY A CA 8
ATOM 10276 C C . GLY A 1 11 ? -14.392 3.357 -3.325 1.00 0.00 24 GLY A C 8
ATOM 10277 O O . GLY A 1 11 ? -15.512 3.728 -3.618 1.00 0.00 24 GLY A O 8
ATOM 10281 N N . VAL A 1 12 ? -14.137 2.595 -2.296 1.00 0.00 25 VAL A N 8
ATOM 10282 C CA . VAL A 1 12 ? -15.262 2.161 -1.417 1.00 0.00 25 VAL A CA 8
ATOM 10283 C C . VAL A 1 12 ? -15.387 3.120 -0.225 1.00 0.00 25 VAL A C 8
ATOM 10284 O O . VAL A 1 12 ? -14.412 3.697 0.218 1.00 0.00 25 VAL A O 8
ATOM 10297 N N . PRO A 1 13 ? -16.595 3.272 0.255 1.00 0.00 26 PRO A N 8
ATOM 10298 C CA . PRO A 1 13 ? -16.986 4.443 1.074 1.00 0.00 26 PRO A CA 8
ATOM 10299 C C . PRO A 1 13 ? -16.593 4.278 2.550 1.00 0.00 26 PRO A C 8
ATOM 10300 O O . PRO A 1 13 ? -17.250 4.804 3.426 1.00 0.00 26 PRO A O 8
ATOM 10311 N N . VAL A 1 14 ? -15.526 3.565 2.798 1.00 0.00 27 VAL A N 8
ATOM 10312 C CA . VAL A 1 14 ? -15.093 3.360 4.209 1.00 0.00 27 VAL A CA 8
ATOM 10313 C C . VAL A 1 14 ? -13.586 3.199 4.262 1.00 0.00 27 VAL A C 8
ATOM 10314 O O . VAL A 1 14 ? -12.873 4.054 4.746 1.00 0.00 27 VAL A O 8
ATOM 10327 N N . GLU A 1 15 ? -13.140 2.088 3.754 1.00 0.00 28 GLU A N 8
ATOM 10328 C CA . GLU A 1 15 ? -11.682 1.837 3.742 1.00 0.00 28 GLU A CA 8
ATOM 10329 C C . GLU A 1 15 ? -11.118 2.613 2.545 1.00 0.00 28 GLU A C 8
ATOM 10330 O O . GLU A 1 15 ? -10.841 3.795 2.608 1.00 0.00 28 GLU A O 8
ATOM 10342 N N . VAL A 1 16 ? -10.853 1.878 1.512 1.00 0.00 29 VAL A N 8
ATOM 10343 C CA . VAL A 1 16 ? -10.365 2.495 0.248 1.00 0.00 29 VAL A CA 8
ATOM 10344 C C . VAL A 1 16 ? -10.541 1.496 -0.873 1.00 0.00 29 VAL A C 8
ATOM 10345 O O . VAL A 1 16 ? -11.418 1.616 -1.705 1.00 0.00 29 VAL A O 8
ATOM 10358 N N . GLU A 1 17 ? -9.690 0.511 -0.791 1.00 0.00 30 GLU A N 8
ATOM 10359 C CA . GLU A 1 17 ? -9.685 -0.571 -1.808 1.00 0.00 30 GLU A CA 8
ATOM 10360 C C . GLU A 1 17 ? -9.394 -1.904 -1.124 1.00 0.00 30 GLU A C 8
ATOM 10361 O O . GLU A 1 17 ? -8.284 -2.181 -0.713 1.00 0.00 30 GLU A O 8
ATOM 10373 N N . SER A 1 18 ? -10.423 -2.685 -0.978 1.00 0.00 31 SER A N 8
ATOM 10374 C CA . SER A 1 18 ? -10.237 -4.015 -0.338 1.00 0.00 31 SER A CA 8
ATOM 10375 C C . SER A 1 18 ? -10.266 -5.112 -1.406 1.00 0.00 31 SER A C 8
ATOM 10376 O O . SER A 1 18 ? -11.298 -5.426 -1.966 1.00 0.00 31 SER A O 8
ATOM 10384 N N . LEU A 1 19 ? -9.108 -5.662 -1.655 1.00 0.00 32 LEU A N 8
ATOM 10385 C CA . LEU A 1 19 ? -8.989 -6.729 -2.693 1.00 0.00 32 LEU A CA 8
ATOM 10386 C C . LEU A 1 19 ? -8.255 -7.986 -2.201 1.00 0.00 32 LEU A C 8
ATOM 10387 O O . LEU A 1 19 ? -7.435 -7.960 -1.300 1.00 0.00 32 LEU A O 8
ATOM 10403 N N . LEU A 1 20 ? -8.566 -9.072 -2.858 1.00 0.00 33 LEU A N 8
ATOM 10404 C CA . LEU A 1 20 ? -7.937 -10.374 -2.502 1.00 0.00 33 LEU A CA 8
ATOM 10405 C C . LEU A 1 20 ? -7.115 -10.878 -3.693 1.00 0.00 33 LEU A C 8
ATOM 10406 O O . LEU A 1 20 ? -7.579 -10.872 -4.816 1.00 0.00 33 LEU A O 8
ATOM 10422 N N . VAL A 1 21 ? -5.912 -11.307 -3.419 1.00 0.00 34 VAL A N 8
ATOM 10423 C CA . VAL A 1 21 ? -5.040 -11.804 -4.526 1.00 0.00 34 VAL A CA 8
ATOM 10424 C C . VAL A 1 21 ? -4.473 -13.202 -4.219 1.00 0.00 34 VAL A C 8
ATOM 10425 O O . VAL A 1 21 ? -4.480 -13.660 -3.091 1.00 0.00 34 VAL A O 8
ATOM 10438 N N . HIS A 1 22 ? -3.969 -13.834 -5.247 1.00 0.00 35 HIS A N 8
ATOM 10439 C CA . HIS A 1 22 ? -3.400 -15.204 -5.097 1.00 0.00 35 HIS A CA 8
ATOM 10440 C C . HIS A 1 22 ? -1.870 -15.127 -5.019 1.00 0.00 35 HIS A C 8
ATOM 10441 O O . HIS A 1 22 ? -1.273 -14.187 -5.503 1.00 0.00 35 HIS A O 8
ATOM 10455 N N . PRO A 1 23 ? -1.278 -16.132 -4.429 1.00 0.00 36 PRO A N 8
ATOM 10456 C CA . PRO A 1 23 ? 0.115 -16.049 -3.929 1.00 0.00 36 PRO A CA 8
ATOM 10457 C C . PRO A 1 23 ? 1.131 -16.020 -5.078 1.00 0.00 36 PRO A C 8
ATOM 10458 O O . PRO A 1 23 ? 1.633 -17.044 -5.496 1.00 0.00 36 PRO A O 8
ATOM 10469 N N . GLY A 1 24 ? 1.402 -14.839 -5.566 1.00 0.00 37 GLY A N 8
ATOM 10470 C CA . GLY A 1 24 ? 2.384 -14.701 -6.679 1.00 0.00 37 GLY A CA 8
ATOM 10471 C C . GLY A 1 24 ? 1.847 -13.795 -7.793 1.00 0.00 37 GLY A C 8
ATOM 10472 O O . GLY A 1 24 ? 2.170 -13.984 -8.949 1.00 0.00 37 GLY A O 8
ATOM 10476 N N . ASP A 1 25 ? 1.038 -12.835 -7.428 1.00 0.00 38 ASP A N 8
ATOM 10477 C CA . ASP A 1 25 ? 0.486 -11.918 -8.470 1.00 0.00 38 ASP A CA 8
ATOM 10478 C C . ASP A 1 25 ? 0.832 -10.453 -8.195 1.00 0.00 38 ASP A C 8
ATOM 10479 O O . ASP A 1 25 ? 1.737 -10.135 -7.448 1.00 0.00 38 ASP A O 8
ATOM 10488 N N . LEU A 1 26 ? 0.069 -9.594 -8.814 1.00 0.00 39 LEU A N 8
ATOM 10489 C CA . LEU A 1 26 ? 0.298 -8.136 -8.644 1.00 0.00 39 LEU A CA 8
ATOM 10490 C C . LEU A 1 26 ? -0.833 -7.508 -7.837 1.00 0.00 39 LEU A C 8
ATOM 10491 O O . LEU A 1 26 ? -1.993 -7.578 -8.194 1.00 0.00 39 LEU A O 8
ATOM 10507 N N . LEU A 1 27 ? -0.437 -6.909 -6.752 1.00 0.00 40 LEU A N 8
ATOM 10508 C CA . LEU A 1 27 ? -1.431 -6.236 -5.863 1.00 0.00 40 LEU A CA 8
ATOM 10509 C C . LEU A 1 27 ? -1.120 -4.738 -5.828 1.00 0.00 40 LEU A C 8
ATOM 10510 O O . LEU A 1 27 ? 0.027 -4.349 -5.745 1.00 0.00 40 LEU A O 8
ATOM 10526 N N . GLN A 1 28 ? -2.137 -3.925 -5.881 1.00 0.00 41 GLN A N 8
ATOM 10527 C CA . GLN A 1 28 ? -1.868 -2.459 -5.862 1.00 0.00 41 GLN A CA 8
ATOM 10528 C C . GLN A 1 28 ? -2.822 -1.653 -4.980 1.00 0.00 41 GLN A C 8
ATOM 10529 O O . GLN A 1 28 ? -3.998 -1.939 -4.867 1.00 0.00 41 GLN A O 8
ATOM 10543 N N . LEU A 1 29 ? -2.244 -0.651 -4.377 1.00 0.00 42 LEU A N 8
ATOM 10544 C CA . LEU A 1 29 ? -3.008 0.279 -3.497 1.00 0.00 42 LEU A CA 8
ATOM 10545 C C . LEU A 1 29 ? -2.707 1.689 -4.006 1.00 0.00 42 LEU A C 8
ATOM 10546 O O . LEU A 1 29 ? -1.571 2.111 -3.958 1.00 0.00 42 LEU A O 8
ATOM 10562 N N . ARG A 1 30 ? -3.709 2.368 -4.501 1.00 0.00 43 ARG A N 8
ATOM 10563 C CA . ARG A 1 30 ? -3.472 3.742 -5.041 1.00 0.00 43 ARG A CA 8
ATOM 10564 C C . ARG A 1 30 ? -4.032 4.846 -4.157 1.00 0.00 43 ARG A C 8
ATOM 10565 O O . ARG A 1 30 ? -5.228 5.017 -4.017 1.00 0.00 43 ARG A O 8
ATOM 10586 N N . CYS A 1 31 ? -3.120 5.609 -3.622 1.00 0.00 44 CYS A N 8
ATOM 10587 C CA . CYS A 1 31 ? -3.520 6.735 -2.742 1.00 0.00 44 CYS A CA 8
ATOM 10588 C C . CYS A 1 31 ? -3.823 7.940 -3.626 1.00 0.00 44 CYS A C 8
ATOM 10589 O O . CYS A 1 31 ? -4.172 7.790 -4.779 1.00 0.00 44 CYS A O 8
ATOM 10596 N N . ARG A 1 32 ? -3.681 9.112 -3.072 1.00 0.00 45 ARG A N 8
ATOM 10597 C CA . ARG A 1 32 ? -3.971 10.330 -3.881 1.00 0.00 45 ARG A CA 8
ATOM 10598 C C . ARG A 1 32 ? -2.853 11.366 -3.785 1.00 0.00 45 ARG A C 8
ATOM 10599 O O . ARG A 1 32 ? -2.111 11.389 -2.823 1.00 0.00 45 ARG A O 8
ATOM 10620 N N . LEU A 1 33 ? -2.736 12.189 -4.793 1.00 0.00 46 LEU A N 8
ATOM 10621 C CA . LEU A 1 33 ? -1.705 13.256 -4.718 1.00 0.00 46 LEU A CA 8
ATOM 10622 C C . LEU A 1 33 ? -2.452 14.594 -4.639 1.00 0.00 46 LEU A C 8
ATOM 10623 O O . LEU A 1 33 ? -3.326 14.879 -5.433 1.00 0.00 46 LEU A O 8
ATOM 10639 N N . ARG A 1 34 ? -2.118 15.389 -3.659 1.00 0.00 47 ARG A N 8
ATOM 10640 C CA . ARG A 1 34 ? -2.837 16.689 -3.514 1.00 0.00 47 ARG A CA 8
ATOM 10641 C C . ARG A 1 34 ? -1.877 17.877 -3.542 1.00 0.00 47 ARG A C 8
ATOM 10642 O O . ARG A 1 34 ? -0.681 17.721 -3.686 1.00 0.00 47 ARG A O 8
ATOM 10663 N N . ASP A 1 35 ? -2.446 19.043 -3.399 1.00 0.00 48 ASP A N 8
ATOM 10664 C CA . ASP A 1 35 ? -1.614 20.278 -3.389 1.00 0.00 48 ASP A CA 8
ATOM 10665 C C . ASP A 1 35 ? -1.264 20.589 -1.935 1.00 0.00 48 ASP A C 8
ATOM 10666 O O . ASP A 1 35 ? -0.879 21.689 -1.592 1.00 0.00 48 ASP A O 8
ATOM 10675 N N . ASP A 1 36 ? -1.415 19.581 -1.118 1.00 0.00 49 ASP A N 8
ATOM 10676 C CA . ASP A 1 36 ? -1.110 19.730 0.331 1.00 0.00 49 ASP A CA 8
ATOM 10677 C C . ASP A 1 36 ? -0.136 18.621 0.724 1.00 0.00 49 ASP A C 8
ATOM 10678 O O . ASP A 1 36 ? 0.958 18.886 1.180 1.00 0.00 49 ASP A O 8
ATOM 10687 N N . VAL A 1 37 ? -0.565 17.403 0.519 1.00 0.00 50 VAL A N 8
ATOM 10688 C CA . VAL A 1 37 ? 0.294 16.239 0.853 1.00 0.00 50 VAL A CA 8
ATOM 10689 C C . VAL A 1 37 ? 1.512 16.199 -0.066 1.00 0.00 50 VAL A C 8
ATOM 10690 O O . VAL A 1 37 ? 1.433 16.463 -1.250 1.00 0.00 50 VAL A O 8
ATOM 10703 N N . GLN A 1 38 ? 2.614 15.867 0.538 1.00 0.00 51 GLN A N 8
ATOM 10704 C CA . GLN A 1 38 ? 3.900 15.782 -0.206 1.00 0.00 51 GLN A CA 8
ATOM 10705 C C . GLN A 1 38 ? 4.556 14.442 0.087 1.00 0.00 51 GLN A C 8
ATOM 10706 O O . GLN A 1 38 ? 5.362 13.962 -0.687 1.00 0.00 51 GLN A O 8
ATOM 10720 N N . SER A 1 39 ? 4.198 13.864 1.202 1.00 0.00 52 SER A N 8
ATOM 10721 C CA . SER A 1 39 ? 4.805 12.554 1.545 1.00 0.00 52 SER A CA 8
ATOM 10722 C C . SER A 1 39 ? 3.666 11.565 1.699 1.00 0.00 52 SER A C 8
ATOM 10723 O O . SER A 1 39 ? 2.708 11.844 2.390 1.00 0.00 52 SER A O 8
ATOM 10731 N N . ILE A 1 40 ? 3.751 10.470 0.999 1.00 0.00 53 ILE A N 8
ATOM 10732 C CA . ILE A 1 40 ? 2.677 9.459 1.127 1.00 0.00 53 ILE A CA 8
ATOM 10733 C C . ILE A 1 40 ? 3.296 8.211 1.739 1.00 0.00 53 ILE A C 8
ATOM 10734 O O . ILE A 1 40 ? 4.110 7.541 1.133 1.00 0.00 53 ILE A O 8
ATOM 10750 N N . ASN A 1 41 ? 2.885 7.941 2.943 1.00 0.00 54 ASN A N 8
ATOM 10751 C CA . ASN A 1 41 ? 3.421 6.755 3.659 1.00 0.00 54 ASN A CA 8
ATOM 10752 C C . ASN A 1 41 ? 2.405 5.639 3.496 1.00 0.00 54 ASN A C 8
ATOM 10753 O O . ASN A 1 41 ? 1.220 5.895 3.523 1.00 0.00 54 ASN A O 8
ATOM 10764 N N . TRP A 1 42 ? 2.859 4.429 3.343 1.00 0.00 55 TRP A N 8
ATOM 10765 C CA . TRP A 1 42 ? 1.877 3.325 3.196 1.00 0.00 55 TRP A CA 8
ATOM 10766 C C . TRP A 1 42 ? 1.899 2.496 4.474 1.00 0.00 55 TRP A C 8
ATOM 10767 O O . TRP A 1 42 ? 2.847 1.781 4.724 1.00 0.00 55 TRP A O 8
ATOM 10788 N N . LEU A 1 43 ? 0.834 2.547 5.229 1.00 0.00 56 LEU A N 8
ATOM 10789 C CA . LEU A 1 43 ? 0.821 1.775 6.495 1.00 0.00 56 LEU A CA 8
ATOM 10790 C C . LEU A 1 43 ? 0.545 0.325 6.095 1.00 0.00 56 LEU A C 8
ATOM 10791 O O . LEU A 1 43 ? -0.577 -0.015 5.779 1.00 0.00 56 LEU A O 8
ATOM 10807 N N . ARG A 1 44 ? 1.565 -0.486 6.148 1.00 0.00 57 ARG A N 8
ATOM 10808 C CA . ARG A 1 44 ? 1.401 -1.911 5.744 1.00 0.00 57 ARG A CA 8
ATOM 10809 C C . ARG A 1 44 ? 0.760 -2.670 6.897 1.00 0.00 57 ARG A C 8
ATOM 10810 O O . ARG A 1 44 ? 1.212 -2.560 8.017 1.00 0.00 57 ARG A O 8
ATOM 10831 N N . ASP A 1 45 ? -0.294 -3.376 6.589 1.00 0.00 58 ASP A N 8
ATOM 10832 C CA . ASP A 1 45 ? -1.016 -4.165 7.626 1.00 0.00 58 ASP A CA 8
ATOM 10833 C C . ASP A 1 45 ? -1.723 -3.217 8.592 1.00 0.00 58 ASP A C 8
ATOM 10834 O O . ASP A 1 45 ? -2.936 -3.208 8.662 1.00 0.00 58 ASP A O 8
ATOM 10843 N N . GLY A 1 46 ? -0.936 -2.471 9.325 1.00 0.00 59 GLY A N 8
ATOM 10844 C CA . GLY A 1 46 ? -1.503 -1.487 10.290 1.00 0.00 59 GLY A CA 8
ATOM 10845 C C . GLY A 1 46 ? -0.456 -0.452 10.745 1.00 0.00 59 GLY A C 8
ATOM 10846 O O . GLY A 1 46 ? -0.715 0.310 11.656 1.00 0.00 59 GLY A O 8
ATOM 10850 N N . VAL A 1 47 ? 0.698 -0.429 10.124 1.00 0.00 60 VAL A N 8
ATOM 10851 C CA . VAL A 1 47 ? 1.733 0.563 10.553 1.00 0.00 60 VAL A CA 8
ATOM 10852 C C . VAL A 1 47 ? 2.552 1.098 9.367 1.00 0.00 60 VAL A C 8
ATOM 10853 O O . VAL A 1 47 ? 2.780 0.399 8.398 1.00 0.00 60 VAL A O 8
ATOM 10866 N N . GLN A 1 48 ? 2.992 2.324 9.485 1.00 0.00 61 GLN A N 8
ATOM 10867 C CA . GLN A 1 48 ? 3.793 2.946 8.384 1.00 0.00 61 GLN A CA 8
ATOM 10868 C C . GLN A 1 48 ? 4.734 1.957 7.731 1.00 0.00 61 GLN A C 8
ATOM 10869 O O . GLN A 1 48 ? 5.480 1.259 8.386 1.00 0.00 61 GLN A O 8
ATOM 10883 N N . LEU A 1 49 ? 4.667 1.952 6.432 1.00 0.00 62 LEU A N 8
ATOM 10884 C CA . LEU A 1 49 ? 5.530 1.036 5.654 1.00 0.00 62 LEU A CA 8
ATOM 10885 C C . LEU A 1 49 ? 5.652 1.503 4.208 1.00 0.00 62 LEU A C 8
ATOM 10886 O O . LEU A 1 49 ? 5.200 2.559 3.804 1.00 0.00 62 LEU A O 8
ATOM 10902 N N . VAL A 1 50 ? 6.276 0.612 3.499 1.00 0.00 63 VAL A N 8
ATOM 10903 C CA . VAL A 1 50 ? 6.525 0.760 2.041 1.00 0.00 63 VAL A CA 8
ATOM 10904 C C . VAL A 1 50 ? 6.702 -0.634 1.427 1.00 0.00 63 VAL A C 8
ATOM 10905 O O . VAL A 1 50 ? 6.094 -1.581 1.885 1.00 0.00 63 VAL A O 8
ATOM 10918 N N . GLU A 1 51 ? 7.507 -0.743 0.402 1.00 0.00 64 GLU A N 8
ATOM 10919 C CA . GLU A 1 51 ? 7.695 -2.066 -0.238 1.00 0.00 64 GLU A CA 8
ATOM 10920 C C . GLU A 1 51 ? 7.878 -3.192 0.772 1.00 0.00 64 GLU A C 8
ATOM 10921 O O . GLU A 1 51 ? 8.292 -3.006 1.900 1.00 0.00 64 GLU A O 8
ATOM 10933 N N . SER A 1 52 ? 7.556 -4.347 0.274 1.00 0.00 65 SER A N 8
ATOM 10934 C CA . SER A 1 52 ? 7.656 -5.593 1.089 1.00 0.00 65 SER A CA 8
ATOM 10935 C C . SER A 1 52 ? 8.827 -6.456 0.609 1.00 0.00 65 SER A C 8
ATOM 10936 O O . SER A 1 52 ? 9.917 -6.377 1.141 1.00 0.00 65 SER A O 8
ATOM 10944 N N . ASN A 1 53 ? 8.574 -7.261 -0.389 1.00 0.00 66 ASN A N 8
ATOM 10945 C CA . ASN A 1 53 ? 9.658 -8.134 -0.925 1.00 0.00 66 ASN A CA 8
ATOM 10946 C C . ASN A 1 53 ? 10.070 -7.606 -2.299 1.00 0.00 66 ASN A C 8
ATOM 10947 O O . ASN A 1 53 ? 11.151 -7.076 -2.464 1.00 0.00 66 ASN A O 8
ATOM 10958 N N . ARG A 1 54 ? 9.198 -7.767 -3.257 1.00 0.00 67 ARG A N 8
ATOM 10959 C CA . ARG A 1 54 ? 9.497 -7.263 -4.625 1.00 0.00 67 ARG A CA 8
ATOM 10960 C C . ARG A 1 54 ? 8.346 -6.332 -5.016 1.00 0.00 67 ARG A C 8
ATOM 10961 O O . ARG A 1 54 ? 7.487 -6.658 -5.815 1.00 0.00 67 ARG A O 8
ATOM 10982 N N . THR A 1 55 ? 8.309 -5.188 -4.390 1.00 0.00 68 THR A N 8
ATOM 10983 C CA . THR A 1 55 ? 7.214 -4.254 -4.721 1.00 0.00 68 THR A CA 8
ATOM 10984 C C . THR A 1 55 ? 7.823 -2.879 -4.982 1.00 0.00 68 THR A C 8
ATOM 10985 O O . THR A 1 55 ? 8.879 -2.550 -4.480 1.00 0.00 68 THR A O 8
ATOM 10996 N N . ARG A 1 56 ? 7.126 -2.111 -5.767 1.00 0.00 69 ARG A N 8
ATOM 10997 C CA . ARG A 1 56 ? 7.612 -0.758 -6.119 1.00 0.00 69 ARG A CA 8
ATOM 10998 C C . ARG A 1 56 ? 6.706 0.239 -5.413 1.00 0.00 69 ARG A C 8
ATOM 10999 O O . ARG A 1 56 ? 5.541 0.380 -5.729 1.00 0.00 69 ARG A O 8
ATOM 11020 N N . ILE A 1 57 ? 7.252 0.834 -4.395 1.00 0.00 70 ILE A N 8
ATOM 11021 C CA . ILE A 1 57 ? 6.462 1.835 -3.636 1.00 0.00 70 ILE A CA 8
ATOM 11022 C C . ILE A 1 57 ? 6.628 3.214 -4.240 1.00 0.00 70 ILE A C 8
ATOM 11023 O O . ILE A 1 57 ? 7.718 3.748 -4.279 1.00 0.00 70 ILE A O 8
ATOM 11039 N N . THR A 1 58 ? 5.550 3.771 -4.707 1.00 0.00 71 THR A N 8
ATOM 11040 C CA . THR A 1 58 ? 5.675 5.136 -5.253 1.00 0.00 71 THR A CA 8
ATOM 11041 C C . THR A 1 58 ? 4.961 6.080 -4.275 1.00 0.00 71 THR A C 8
ATOM 11042 O O . THR A 1 58 ? 3.940 5.741 -3.705 1.00 0.00 71 THR A O 8
ATOM 11053 N N . GLY A 1 59 ? 5.569 7.215 -4.064 1.00 0.00 72 GLY A N 8
ATOM 11054 C CA . GLY A 1 59 ? 5.001 8.245 -3.147 1.00 0.00 72 GLY A CA 8
ATOM 11055 C C . GLY A 1 59 ? 3.510 8.530 -3.368 1.00 0.00 72 GLY A C 8
ATOM 11056 O O . GLY A 1 59 ? 2.987 9.475 -2.816 1.00 0.00 72 GLY A O 8
ATOM 11060 N N . GLU A 1 60 ? 2.860 7.769 -4.206 1.00 0.00 73 GLU A N 8
ATOM 11061 C CA . GLU A 1 60 ? 1.403 7.988 -4.422 1.00 0.00 73 GLU A CA 8
ATOM 11062 C C . GLU A 1 60 ? 0.668 6.644 -4.498 1.00 0.00 73 GLU A C 8
ATOM 11063 O O . GLU A 1 60 ? -0.495 6.545 -4.160 1.00 0.00 73 GLU A O 8
ATOM 11075 N N . GLU A 1 61 ? 1.352 5.625 -4.943 1.00 0.00 74 GLU A N 8
ATOM 11076 C CA . GLU A 1 61 ? 0.697 4.295 -5.054 1.00 0.00 74 GLU A CA 8
ATOM 11077 C C . GLU A 1 61 ? 1.725 3.219 -4.740 1.00 0.00 74 GLU A C 8
ATOM 11078 O O . GLU A 1 61 ? 2.906 3.383 -4.963 1.00 0.00 74 GLU A O 8
ATOM 11090 N N . VAL A 1 62 ? 1.257 2.130 -4.216 1.00 0.00 75 VAL A N 8
ATOM 11091 C CA . VAL A 1 62 ? 2.205 1.029 -3.911 1.00 0.00 75 VAL A CA 8
ATOM 11092 C C . VAL A 1 62 ? 1.829 -0.147 -4.788 1.00 0.00 75 VAL A C 8
ATOM 11093 O O . VAL A 1 62 ? 0.694 -0.580 -4.775 1.00 0.00 75 VAL A O 8
ATOM 11106 N N . GLU A 1 63 ? 2.776 -0.578 -5.573 1.00 0.00 76 GLU A N 8
ATOM 11107 C CA . GLU A 1 63 ? 2.493 -1.735 -6.472 1.00 0.00 76 GLU A CA 8
ATOM 11108 C C . GLU A 1 63 ? 3.400 -2.916 -6.108 1.00 0.00 76 GLU A C 8
ATOM 11109 O O . GLU A 1 63 ? 4.596 -2.841 -6.275 1.00 0.00 76 GLU A O 8
ATOM 11121 N N . VAL A 1 64 ? 2.818 -3.987 -5.633 1.00 0.00 77 VAL A N 8
ATOM 11122 C CA . VAL A 1 64 ? 3.643 -5.172 -5.245 1.00 0.00 77 VAL A CA 8
ATOM 11123 C C . VAL A 1 64 ? 3.499 -6.198 -6.372 1.00 0.00 77 VAL A C 8
ATOM 11124 O O . VAL A 1 64 ? 2.394 -6.585 -6.691 1.00 0.00 77 VAL A O 8
ATOM 11137 N N . ARG A 1 65 ? 4.598 -6.647 -6.926 1.00 0.00 78 ARG A N 8
ATOM 11138 C CA . ARG A 1 65 ? 4.494 -7.610 -8.064 1.00 0.00 78 ARG A CA 8
ATOM 11139 C C . ARG A 1 65 ? 4.782 -8.998 -7.527 1.00 0.00 78 ARG A C 8
ATOM 11140 O O . ARG A 1 65 ? 5.712 -9.660 -7.941 1.00 0.00 78 ARG A O 8
ATOM 11161 N N . ASP A 1 66 ? 3.984 -9.378 -6.572 1.00 0.00 79 ASP A N 8
ATOM 11162 C CA . ASP A 1 66 ? 4.189 -10.704 -5.949 1.00 0.00 79 ASP A CA 8
ATOM 11163 C C . ASP A 1 66 ? 2.941 -11.166 -5.210 1.00 0.00 79 ASP A C 8
ATOM 11164 O O . ASP A 1 66 ? 2.545 -12.310 -5.304 1.00 0.00 79 ASP A O 8
ATOM 11173 N N . SER A 1 67 ? 2.316 -10.243 -4.527 1.00 0.00 80 SER A N 8
ATOM 11174 C CA . SER A 1 67 ? 1.125 -10.615 -3.720 1.00 0.00 80 SER A CA 8
ATOM 11175 C C . SER A 1 67 ? 1.638 -11.735 -2.805 1.00 0.00 80 SER A C 8
ATOM 11176 O O . SER A 1 67 ? 1.515 -12.912 -3.083 1.00 0.00 80 SER A O 8
ATOM 11184 N N . ILE A 1 68 ? 2.241 -11.311 -1.730 1.00 0.00 81 ILE A N 8
ATOM 11185 C CA . ILE A 1 68 ? 2.843 -12.279 -0.774 1.00 0.00 81 ILE A CA 8
ATOM 11186 C C . ILE A 1 68 ? 2.101 -12.238 0.561 1.00 0.00 81 ILE A C 8
ATOM 11187 O O . ILE A 1 68 ? 1.275 -11.377 0.784 1.00 0.00 81 ILE A O 8
ATOM 11203 N N . PRO A 1 69 ? 2.430 -13.167 1.420 1.00 0.00 82 PRO A N 8
ATOM 11204 C CA . PRO A 1 69 ? 2.036 -13.100 2.843 1.00 0.00 82 PRO A CA 8
ATOM 11205 C C . PRO A 1 69 ? 2.150 -11.665 3.359 1.00 0.00 82 PRO A C 8
ATOM 11206 O O . PRO A 1 69 ? 1.363 -11.225 4.173 1.00 0.00 82 PRO A O 8
ATOM 11217 N N . ALA A 1 70 ? 3.131 -10.962 2.865 1.00 0.00 83 ALA A N 8
ATOM 11218 C CA . ALA A 1 70 ? 3.306 -9.551 3.302 1.00 0.00 83 ALA A CA 8
ATOM 11219 C C . ALA A 1 70 ? 1.986 -8.789 3.165 1.00 0.00 83 ALA A C 8
ATOM 11220 O O . ALA A 1 70 ? 1.584 -8.069 4.057 1.00 0.00 83 ALA A O 8
ATOM 11227 N N . ASP A 1 71 ? 1.333 -8.986 2.050 1.00 0.00 84 ASP A N 8
ATOM 11228 C CA . ASP A 1 71 ? 0.043 -8.287 1.808 1.00 0.00 84 ASP A CA 8
ATOM 11229 C C . ASP A 1 71 ? -1.137 -8.983 2.505 1.00 0.00 84 ASP A C 8
ATOM 11230 O O . ASP A 1 71 ? -2.218 -9.089 1.959 1.00 0.00 84 ASP A O 8
ATOM 11239 N N . SER A 1 72 ? -0.868 -9.547 3.651 1.00 0.00 85 SER A N 8
ATOM 11240 C CA . SER A 1 72 ? -1.954 -10.193 4.440 1.00 0.00 85 SER A CA 8
ATOM 11241 C C . SER A 1 72 ? -2.425 -9.220 5.534 1.00 0.00 85 SER A C 8
ATOM 11242 O O . SER A 1 72 ? -2.197 -9.461 6.703 1.00 0.00 85 SER A O 8
ATOM 11250 N N . GLY A 1 73 ? -3.069 -8.145 5.161 1.00 0.00 86 GLY A N 8
ATOM 11251 C CA . GLY A 1 73 ? -3.509 -7.186 6.218 1.00 0.00 86 GLY A CA 8
ATOM 11252 C C . GLY A 1 73 ? -4.078 -5.892 5.626 1.00 0.00 86 GLY A C 8
ATOM 11253 O O . GLY A 1 73 ? -4.520 -5.850 4.494 1.00 0.00 86 GLY A O 8
ATOM 11257 N N . LEU A 1 74 ? -4.041 -4.839 6.398 1.00 0.00 87 LEU A N 8
ATOM 11258 C CA . LEU A 1 74 ? -4.605 -3.571 5.862 1.00 0.00 87 LEU A CA 8
ATOM 11259 C C . LEU A 1 74 ? -3.502 -2.617 5.407 1.00 0.00 87 LEU A C 8
ATOM 11260 O O . LEU A 1 74 ? -2.565 -2.342 6.128 1.00 0.00 87 LEU A O 8
ATOM 11276 N N . TYR A 1 75 ? -3.635 -2.150 4.197 1.00 0.00 88 TYR A N 8
ATOM 11277 C CA . TYR A 1 75 ? -2.643 -1.188 3.659 1.00 0.00 88 TYR A CA 8
ATOM 11278 C C . TYR A 1 75 ? -3.364 0.137 3.572 1.00 0.00 88 TYR A C 8
ATOM 11279 O O . TYR A 1 75 ? -4.070 0.420 2.628 1.00 0.00 88 TYR A O 8
ATOM 11297 N N . ALA A 1 76 ? -3.169 0.925 4.582 1.00 0.00 89 ALA A N 8
ATOM 11298 C CA . ALA A 1 76 ? -3.862 2.242 4.599 1.00 0.00 89 ALA A CA 8
ATOM 11299 C C . ALA A 1 76 ? -2.842 3.292 4.190 1.00 0.00 89 ALA A C 8
ATOM 11300 O O . ALA A 1 76 ? -1.725 3.277 4.664 1.00 0.00 89 ALA A O 8
ATOM 11307 N N . CYS A 1 77 ? -3.203 4.196 3.325 1.00 0.00 90 CYS A N 8
ATOM 11308 C CA . CYS A 1 77 ? -2.161 5.184 2.949 1.00 0.00 90 CYS A CA 8
ATOM 11309 C C . CYS A 1 77 ? -2.332 6.433 3.776 1.00 0.00 90 CYS A C 8
ATOM 11310 O O . CYS A 1 77 ? -3.440 6.824 4.076 1.00 0.00 90 CYS A O 8
ATOM 11317 N N . VAL A 1 78 ? -1.219 7.003 4.133 1.00 0.00 91 VAL A N 8
ATOM 11318 C CA . VAL A 1 78 ? -1.258 8.253 4.926 1.00 0.00 91 VAL A CA 8
ATOM 11319 C C . VAL A 1 78 ? -0.579 9.333 4.099 1.00 0.00 91 VAL A C 8
ATOM 11320 O O . VAL A 1 78 ? 0.619 9.318 3.900 1.00 0.00 91 VAL A O 8
ATOM 11333 N N . THR A 1 79 ? -1.395 10.217 3.611 1.00 0.00 92 THR A N 8
ATOM 11334 C CA . THR A 1 79 ? -0.878 11.343 2.792 1.00 0.00 92 THR A CA 8
ATOM 11335 C C . THR A 1 79 ? -0.610 12.422 3.828 1.00 0.00 92 THR A C 8
ATOM 11336 O O . THR A 1 79 ? -1.459 12.677 4.656 1.00 0.00 92 THR A O 8
ATOM 11347 N N . SER A 1 80 ? 0.573 12.967 3.833 1.00 0.00 93 SER A N 8
ATOM 11348 C CA . SER A 1 80 ? 0.877 13.996 4.860 1.00 0.00 93 SER A CA 8
ATOM 11349 C C . SER A 1 80 ? 1.477 15.261 4.258 1.00 0.00 93 SER A C 8
ATOM 11350 O O . SER A 1 80 ? 2.215 15.223 3.289 1.00 0.00 93 SER A O 8
ATOM 11358 N N . SER A 1 81 ? 1.058 16.332 4.879 1.00 0.00 94 SER A N 8
ATOM 11359 C CA . SER A 1 81 ? 1.498 17.708 4.526 1.00 0.00 94 SER A CA 8
ATOM 11360 C C . SER A 1 81 ? 1.890 18.359 5.855 1.00 0.00 94 SER A C 8
ATOM 11361 O O . SER A 1 81 ? 1.511 17.875 6.901 1.00 0.00 94 SER A O 8
ATOM 11369 N N . PRO A 1 82 ? 2.566 19.473 5.786 1.00 0.00 95 PRO A N 8
ATOM 11370 C CA . PRO A 1 82 ? 3.513 19.893 6.844 1.00 0.00 95 PRO A CA 8
ATOM 11371 C C . PRO A 1 82 ? 2.917 19.801 8.259 1.00 0.00 95 PRO A C 8
ATOM 11372 O O . PRO A 1 82 ? 3.647 19.709 9.226 1.00 0.00 95 PRO A O 8
ATOM 11383 N N . SER A 1 83 ? 1.613 19.821 8.359 1.00 0.00 96 SER A N 8
ATOM 11384 C CA . SER A 1 83 ? 0.984 19.747 9.716 1.00 0.00 96 SER A CA 8
ATOM 11385 C C . SER A 1 83 ? -0.420 19.129 9.664 1.00 0.00 96 SER A C 8
ATOM 11386 O O . SER A 1 83 ? -1.279 19.465 10.455 1.00 0.00 96 SER A O 8
ATOM 11394 N N . GLY A 1 84 ? -0.621 18.238 8.733 1.00 0.00 97 GLY A N 8
ATOM 11395 C CA . GLY A 1 84 ? -1.957 17.585 8.610 1.00 0.00 97 GLY A CA 8
ATOM 11396 C C . GLY A 1 84 ? -1.834 16.278 7.826 1.00 0.00 97 GLY A C 8
ATOM 11397 O O . GLY A 1 84 ? -0.941 16.130 7.016 1.00 0.00 97 GLY A O 8
ATOM 11401 N N . SER A 1 85 ? -2.745 15.371 8.061 1.00 0.00 98 SER A N 8
ATOM 11402 C CA . SER A 1 85 ? -2.669 14.072 7.333 1.00 0.00 98 SER A CA 8
ATOM 11403 C C . SER A 1 85 ? -4.053 13.547 6.927 1.00 0.00 98 SER A C 8
ATOM 11404 O O . SER A 1 85 ? -5.056 13.852 7.542 1.00 0.00 98 SER A O 8
ATOM 11412 N N . ASP A 1 86 ? -4.050 12.762 5.884 1.00 0.00 99 ASP A N 8
ATOM 11413 C CA . ASP A 1 86 ? -5.310 12.153 5.362 1.00 0.00 99 ASP A CA 8
ATOM 11414 C C . ASP A 1 86 ? -5.045 10.662 5.180 1.00 0.00 99 ASP A C 8
ATOM 11415 O O . ASP A 1 86 ? -4.040 10.299 4.603 1.00 0.00 99 ASP A O 8
ATOM 11424 N N . THR A 1 87 ? -5.928 9.826 5.649 1.00 0.00 100 THR A N 8
ATOM 11425 C CA . THR A 1 87 ? -5.652 8.373 5.484 1.00 0.00 100 THR A CA 8
ATOM 11426 C C . THR A 1 87 ? -6.739 7.623 4.711 1.00 0.00 100 THR A C 8
ATOM 11427 O O . THR A 1 87 ? -7.916 7.913 4.785 1.00 0.00 100 THR A O 8
ATOM 11438 N N . THR A 1 88 ? -6.248 6.662 3.984 1.00 0.00 101 THR A N 8
ATOM 11439 C CA . THR A 1 88 ? -7.097 5.779 3.130 1.00 0.00 101 THR A CA 8
ATOM 11440 C C . THR A 1 88 ? -6.897 4.320 3.569 1.00 0.00 101 THR A C 8
ATOM 11441 O O . THR A 1 88 ? -5.886 4.016 4.170 1.00 0.00 101 THR A O 8
ATOM 11452 N N . TYR A 1 89 ? -7.816 3.439 3.255 1.00 0.00 102 TYR A N 8
ATOM 11453 C CA . TYR A 1 89 ? -7.588 2.021 3.679 1.00 0.00 102 TYR A CA 8
ATOM 11454 C C . TYR A 1 89 ? -7.757 0.997 2.548 1.00 0.00 102 TYR A C 8
ATOM 11455 O O . TYR A 1 89 ? -8.848 0.674 2.124 1.00 0.00 102 TYR A O 8
ATOM 11473 N N . PHE A 1 90 ? -6.650 0.522 2.056 1.00 0.00 103 PHE A N 8
ATOM 11474 C CA . PHE A 1 90 ? -6.695 -0.511 0.993 1.00 0.00 103 PHE A CA 8
ATOM 11475 C C . PHE A 1 90 ? -6.613 -1.850 1.708 1.00 0.00 103 PHE A C 8
ATOM 11476 O O . PHE A 1 90 ? -5.576 -2.195 2.236 1.00 0.00 103 PHE A O 8
ATOM 11493 N N . SER A 1 91 ? -7.684 -2.582 1.785 1.00 0.00 104 SER A N 8
ATOM 11494 C CA . SER A 1 91 ? -7.503 -3.892 2.465 1.00 0.00 104 SER A CA 8
ATOM 11495 C C . SER A 1 91 ? -6.844 -4.793 1.424 1.00 0.00 104 SER A C 8
ATOM 11496 O O . SER A 1 91 ? -7.357 -4.967 0.339 1.00 0.00 104 SER A O 8
ATOM 11504 N N . VAL A 1 92 ? -5.699 -5.327 1.746 1.00 0.00 105 VAL A N 8
ATOM 11505 C CA . VAL A 1 92 ? -5.025 -6.194 0.743 1.00 0.00 105 VAL A CA 8
ATOM 11506 C C . VAL A 1 92 ? -4.725 -7.527 1.410 1.00 0.00 105 VAL A C 8
ATOM 11507 O O . VAL A 1 92 ? -4.058 -7.601 2.424 1.00 0.00 105 VAL A O 8
ATOM 11520 N N . ASN A 1 93 ? -5.303 -8.552 0.862 1.00 0.00 106 ASN A N 8
ATOM 11521 C CA . ASN A 1 93 ? -5.058 -9.898 1.445 1.00 0.00 106 ASN A CA 8
ATOM 11522 C C . ASN A 1 93 ? -4.573 -10.891 0.393 1.00 0.00 106 ASN A C 8
ATOM 11523 O O . ASN A 1 93 ? -5.186 -11.095 -0.635 1.00 0.00 106 ASN A O 8
ATOM 11534 N N . VAL A 1 94 ? -3.423 -11.442 0.656 1.00 0.00 107 VAL A N 8
ATOM 11535 C CA . VAL A 1 94 ? -2.874 -12.458 -0.283 1.00 0.00 107 VAL A CA 8
ATOM 11536 C C . VAL A 1 94 ? -3.006 -13.837 0.361 1.00 0.00 107 VAL A C 8
ATOM 11537 O O . VAL A 1 94 ? -2.464 -14.083 1.420 1.00 0.00 107 VAL A O 8
ATOM 11550 N N . SER A 1 95 ? -3.720 -14.708 -0.299 1.00 0.00 108 SER A N 8
ATOM 11551 C CA . SER A 1 95 ? -3.907 -16.071 0.285 1.00 0.00 108 SER A CA 8
ATOM 11552 C C . SER A 1 95 ? -4.241 -17.117 -0.777 1.00 0.00 108 SER A C 8
ATOM 11553 O O . SER A 1 95 ? -4.254 -16.835 -1.959 1.00 0.00 108 SER A O 8
ATOM 11561 N N . PRO A 1 1 ? -3.675 23.393 -4.533 1.00 0.00 14 PRO A N 9
ATOM 11562 C CA . PRO A 1 1 ? -4.869 22.524 -4.671 1.00 0.00 14 PRO A CA 9
ATOM 11563 C C . PRO A 1 1 ? -4.524 21.054 -4.419 1.00 0.00 14 PRO A C 9
ATOM 11564 O O . PRO A 1 1 ? -3.374 20.690 -4.263 1.00 0.00 14 PRO A O 9
ATOM 11575 N N . THR A 1 2 ? -5.530 20.222 -4.380 1.00 0.00 15 THR A N 9
ATOM 11576 C CA . THR A 1 2 ? -5.245 18.781 -4.134 1.00 0.00 15 THR A CA 9
ATOM 11577 C C . THR A 1 2 ? -6.167 17.877 -4.956 1.00 0.00 15 THR A C 9
ATOM 11578 O O . THR A 1 2 ? -7.172 18.313 -5.483 1.00 0.00 15 THR A O 9
ATOM 11589 N N . LEU A 1 3 ? -5.790 16.630 -5.038 1.00 0.00 16 LEU A N 9
ATOM 11590 C CA . LEU A 1 3 ? -6.588 15.637 -5.804 1.00 0.00 16 LEU A CA 9
ATOM 11591 C C . LEU A 1 3 ? -6.979 14.529 -4.822 1.00 0.00 16 LEU A C 9
ATOM 11592 O O . LEU A 1 3 ? -6.155 13.715 -4.446 1.00 0.00 16 LEU A O 9
ATOM 11608 N N . PRO A 1 4 ? -8.210 14.593 -4.384 1.00 0.00 17 PRO A N 9
ATOM 11609 C CA . PRO A 1 4 ? -8.713 13.755 -3.274 1.00 0.00 17 PRO A CA 9
ATOM 11610 C C . PRO A 1 4 ? -8.984 12.325 -3.742 1.00 0.00 17 PRO A C 9
ATOM 11611 O O . PRO A 1 4 ? -9.502 11.522 -2.994 1.00 0.00 17 PRO A O 9
ATOM 11622 N N . GLU A 1 5 ? -8.669 12.063 -4.981 1.00 0.00 18 GLU A N 9
ATOM 11623 C CA . GLU A 1 5 ? -8.881 10.692 -5.528 1.00 0.00 18 GLU A CA 9
ATOM 11624 C C . GLU A 1 5 ? -8.021 10.488 -6.779 1.00 0.00 18 GLU A C 9
ATOM 11625 O O . GLU A 1 5 ? -8.528 10.210 -7.848 1.00 0.00 18 GLU A O 9
ATOM 11637 N N . GLN A 1 6 ? -6.732 10.625 -6.618 1.00 0.00 19 GLN A N 9
ATOM 11638 C CA . GLN A 1 6 ? -5.828 10.446 -7.790 1.00 0.00 19 GLN A CA 9
ATOM 11639 C C . GLN A 1 6 ? -5.469 8.965 -7.945 1.00 0.00 19 GLN A C 9
ATOM 11640 O O . GLN A 1 6 ? -4.323 8.606 -8.124 1.00 0.00 19 GLN A O 9
ATOM 11654 N N . ALA A 1 7 ? -6.481 8.142 -7.872 1.00 0.00 20 ALA A N 9
ATOM 11655 C CA . ALA A 1 7 ? -6.260 6.675 -8.010 1.00 0.00 20 ALA A CA 9
ATOM 11656 C C . ALA A 1 7 ? -7.291 6.087 -8.979 1.00 0.00 20 ALA A C 9
ATOM 11657 O O . ALA A 1 7 ? -7.462 6.578 -10.077 1.00 0.00 20 ALA A O 9
ATOM 11664 N N . GLN A 1 8 ? -7.954 5.046 -8.551 1.00 0.00 21 GLN A N 9
ATOM 11665 C CA . GLN A 1 8 ? -8.981 4.412 -9.426 1.00 0.00 21 GLN A CA 9
ATOM 11666 C C . GLN A 1 8 ? -10.361 4.559 -8.779 1.00 0.00 21 GLN A C 9
ATOM 11667 O O . GLN A 1 8 ? -10.892 3.638 -8.192 1.00 0.00 21 GLN A O 9
ATOM 11681 N N . PRO A 1 9 ? -10.897 5.742 -8.915 1.00 0.00 22 PRO A N 9
ATOM 11682 C CA . PRO A 1 9 ? -11.122 6.654 -7.770 1.00 0.00 22 PRO A CA 9
ATOM 11683 C C . PRO A 1 9 ? -11.909 5.971 -6.647 1.00 0.00 22 PRO A C 9
ATOM 11684 O O . PRO A 1 9 ? -13.110 5.810 -6.732 1.00 0.00 22 PRO A O 9
ATOM 11695 N N . TRP A 1 10 ? -11.203 5.581 -5.619 1.00 0.00 23 TRP A N 9
ATOM 11696 C CA . TRP A 1 10 ? -11.877 4.907 -4.472 1.00 0.00 23 TRP A CA 9
ATOM 11697 C C . TRP A 1 10 ? -11.777 5.766 -3.209 1.00 0.00 23 TRP A C 9
ATOM 11698 O O . TRP A 1 10 ? -11.022 5.469 -2.303 1.00 0.00 23 TRP A O 9
ATOM 11719 N N . GLY A 1 11 ? -12.554 6.813 -3.177 1.00 0.00 24 GLY A N 9
ATOM 11720 C CA . GLY A 1 11 ? -12.530 7.711 -1.988 1.00 0.00 24 GLY A CA 9
ATOM 11721 C C . GLY A 1 11 ? -13.758 7.454 -1.114 1.00 0.00 24 GLY A C 9
ATOM 11722 O O . GLY A 1 11 ? -14.766 8.119 -1.241 1.00 0.00 24 GLY A O 9
ATOM 11726 N N . VAL A 1 12 ? -13.639 6.488 -0.244 1.00 0.00 25 VAL A N 9
ATOM 11727 C CA . VAL A 1 12 ? -14.786 6.155 0.649 1.00 0.00 25 VAL A CA 9
ATOM 11728 C C . VAL A 1 12 ? -14.543 6.681 2.068 1.00 0.00 25 VAL A C 9
ATOM 11729 O O . VAL A 1 12 ? -13.421 6.941 2.459 1.00 0.00 25 VAL A O 9
ATOM 11742 N N . PRO A 1 13 ? -15.625 6.845 2.784 1.00 0.00 26 PRO A N 9
ATOM 11743 C CA . PRO A 1 13 ? -15.613 6.996 4.260 1.00 0.00 26 PRO A CA 9
ATOM 11744 C C . PRO A 1 13 ? -15.565 5.632 4.961 1.00 0.00 26 PRO A C 9
ATOM 11745 O O . PRO A 1 13 ? -15.934 5.509 6.112 1.00 0.00 26 PRO A O 9
ATOM 11756 N N . VAL A 1 14 ? -15.106 4.643 4.246 1.00 0.00 27 VAL A N 9
ATOM 11757 C CA . VAL A 1 14 ? -15.022 3.275 4.834 1.00 0.00 27 VAL A CA 9
ATOM 11758 C C . VAL A 1 14 ? -13.565 2.871 4.903 1.00 0.00 27 VAL A C 9
ATOM 11759 O O . VAL A 1 14 ? -12.958 2.828 5.954 1.00 0.00 27 VAL A O 9
ATOM 11772 N N . GLU A 1 15 ? -13.051 2.589 3.747 1.00 0.00 28 GLU A N 9
ATOM 11773 C CA . GLU A 1 15 ? -11.633 2.187 3.649 1.00 0.00 28 GLU A CA 9
ATOM 11774 C C . GLU A 1 15 ? -11.158 2.683 2.291 1.00 0.00 28 GLU A C 9
ATOM 11775 O O . GLU A 1 15 ? -10.858 3.845 2.107 1.00 0.00 28 GLU A O 9
ATOM 11787 N N . VAL A 1 16 ? -11.018 1.742 1.407 1.00 0.00 29 VAL A N 9
ATOM 11788 C CA . VAL A 1 16 ? -10.625 2.070 0.005 1.00 0.00 29 VAL A CA 9
ATOM 11789 C C . VAL A 1 16 ? -10.919 0.919 -0.933 1.00 0.00 29 VAL A C 9
ATOM 11790 O O . VAL A 1 16 ? -11.835 0.956 -1.732 1.00 0.00 29 VAL A O 9
ATOM 11803 N N . GLU A 1 17 ? -10.099 -0.085 -0.793 1.00 0.00 30 GLU A N 9
ATOM 11804 C CA . GLU A 1 17 ? -10.261 -1.257 -1.691 1.00 0.00 30 GLU A CA 9
ATOM 11805 C C . GLU A 1 17 ? -9.890 -2.581 -1.030 1.00 0.00 30 GLU A C 9
ATOM 11806 O O . GLU A 1 17 ? -8.753 -2.834 -0.683 1.00 0.00 30 GLU A O 9
ATOM 11818 N N . SER A 1 18 ? -10.906 -3.375 -0.854 1.00 0.00 31 SER A N 9
ATOM 11819 C CA . SER A 1 18 ? -10.718 -4.731 -0.262 1.00 0.00 31 SER A CA 9
ATOM 11820 C C . SER A 1 18 ? -10.566 -5.761 -1.391 1.00 0.00 31 SER A C 9
ATOM 11821 O O . SER A 1 18 ? -11.503 -6.055 -2.106 1.00 0.00 31 SER A O 9
ATOM 11829 N N . LEU A 1 19 ? -9.370 -6.273 -1.521 1.00 0.00 32 LEU A N 9
ATOM 11830 C CA . LEU A 1 19 ? -9.089 -7.275 -2.595 1.00 0.00 32 LEU A CA 9
ATOM 11831 C C . LEU A 1 19 ? -8.451 -8.569 -2.068 1.00 0.00 32 LEU A C 9
ATOM 11832 O O . LEU A 1 19 ? -7.620 -8.561 -1.181 1.00 0.00 32 LEU A O 9
ATOM 11848 N N . LEU A 1 20 ? -8.842 -9.654 -2.686 1.00 0.00 33 LEU A N 9
ATOM 11849 C CA . LEU A 1 20 ? -8.302 -10.990 -2.292 1.00 0.00 33 LEU A CA 9
ATOM 11850 C C . LEU A 1 20 ? -7.345 -11.485 -3.380 1.00 0.00 33 LEU A C 9
ATOM 11851 O O . LEU A 1 20 ? -7.683 -11.506 -4.548 1.00 0.00 33 LEU A O 9
ATOM 11867 N N . VAL A 1 21 ? -6.166 -11.868 -2.973 1.00 0.00 34 VAL A N 9
ATOM 11868 C CA . VAL A 1 21 ? -5.169 -12.346 -3.976 1.00 0.00 34 VAL A CA 9
ATOM 11869 C C . VAL A 1 21 ? -4.433 -13.624 -3.545 1.00 0.00 34 VAL A C 9
ATOM 11870 O O . VAL A 1 21 ? -4.500 -14.053 -2.410 1.00 0.00 34 VAL A O 9
ATOM 11883 N N . HIS A 1 22 ? -3.719 -14.195 -4.479 1.00 0.00 35 HIS A N 9
ATOM 11884 C CA . HIS A 1 22 ? -2.948 -15.438 -4.189 1.00 0.00 35 HIS A CA 9
ATOM 11885 C C . HIS A 1 22 ? -1.463 -15.195 -4.479 1.00 0.00 35 HIS A C 9
ATOM 11886 O O . HIS A 1 22 ? -1.098 -14.217 -5.101 1.00 0.00 35 HIS A O 9
ATOM 11900 N N . PRO A 1 23 ? -0.644 -16.102 -4.015 1.00 0.00 36 PRO A N 9
ATOM 11901 C CA . PRO A 1 23 ? 0.770 -16.195 -4.447 1.00 0.00 36 PRO A CA 9
ATOM 11902 C C . PRO A 1 23 ? 0.907 -16.174 -5.973 1.00 0.00 36 PRO A C 9
ATOM 11903 O O . PRO A 1 23 ? 0.648 -17.158 -6.636 1.00 0.00 36 PRO A O 9
ATOM 11914 N N . GLY A 1 24 ? 1.306 -15.044 -6.497 1.00 0.00 37 GLY A N 9
ATOM 11915 C CA . GLY A 1 24 ? 1.478 -14.927 -7.971 1.00 0.00 37 GLY A CA 9
ATOM 11916 C C . GLY A 1 24 ? 0.653 -13.777 -8.560 1.00 0.00 37 GLY A C 9
ATOM 11917 O O . GLY A 1 24 ? 0.248 -13.842 -9.704 1.00 0.00 37 GLY A O 9
ATOM 11921 N N . ASP A 1 25 ? 0.415 -12.747 -7.786 1.00 0.00 38 ASP A N 9
ATOM 11922 C CA . ASP A 1 25 ? -0.380 -11.612 -8.346 1.00 0.00 38 ASP A CA 9
ATOM 11923 C C . ASP A 1 25 ? 0.250 -10.225 -8.164 1.00 0.00 38 ASP A C 9
ATOM 11924 O O . ASP A 1 25 ? 1.189 -10.016 -7.417 1.00 0.00 38 ASP A O 9
ATOM 11933 N N . LEU A 1 26 ? -0.345 -9.309 -8.883 1.00 0.00 39 LEU A N 9
ATOM 11934 C CA . LEU A 1 26 ? 0.083 -7.887 -8.853 1.00 0.00 39 LEU A CA 9
ATOM 11935 C C . LEU A 1 26 ? -1.032 -7.102 -8.161 1.00 0.00 39 LEU A C 9
ATOM 11936 O O . LEU A 1 26 ? -2.150 -7.043 -8.634 1.00 0.00 39 LEU A O 9
ATOM 11952 N N . LEU A 1 27 ? -0.689 -6.518 -7.050 1.00 0.00 40 LEU A N 9
ATOM 11953 C CA . LEU A 1 27 ? -1.690 -5.737 -6.266 1.00 0.00 40 LEU A CA 9
ATOM 11954 C C . LEU A 1 27 ? -1.223 -4.282 -6.138 1.00 0.00 40 LEU A C 9
ATOM 11955 O O . LEU A 1 27 ? -0.103 -4.023 -5.748 1.00 0.00 40 LEU A O 9
ATOM 11971 N N . GLN A 1 28 ? -2.089 -3.364 -6.476 1.00 0.00 41 GLN A N 9
ATOM 11972 C CA . GLN A 1 28 ? -1.693 -1.929 -6.390 1.00 0.00 41 GLN A CA 9
ATOM 11973 C C . GLN A 1 28 ? -2.642 -1.112 -5.512 1.00 0.00 41 GLN A C 9
ATOM 11974 O O . GLN A 1 28 ? -3.844 -1.280 -5.551 1.00 0.00 41 GLN A O 9
ATOM 11988 N N . LEU A 1 29 ? -2.053 -0.244 -4.736 1.00 0.00 42 LEU A N 9
ATOM 11989 C CA . LEU A 1 29 ? -2.847 0.647 -3.849 1.00 0.00 42 LEU A CA 9
ATOM 11990 C C . LEU A 1 29 ? -2.401 2.070 -4.158 1.00 0.00 42 LEU A C 9
ATOM 11991 O O . LEU A 1 29 ? -1.307 2.453 -3.796 1.00 0.00 42 LEU A O 9
ATOM 12007 N N . ARG A 1 30 ? -3.220 2.789 -4.875 1.00 0.00 43 ARG A N 9
ATOM 12008 C CA . ARG A 1 30 ? -2.855 4.192 -5.217 1.00 0.00 43 ARG A CA 9
ATOM 12009 C C . ARG A 1 30 ? -3.597 5.143 -4.301 1.00 0.00 43 ARG A C 9
ATOM 12010 O O . ARG A 1 30 ? -4.812 5.155 -4.244 1.00 0.00 43 ARG A O 9
ATOM 12031 N N . CYS A 1 31 ? -2.816 5.930 -3.619 1.00 0.00 44 CYS A N 9
ATOM 12032 C CA . CYS A 1 31 ? -3.405 6.895 -2.659 1.00 0.00 44 CYS A CA 9
ATOM 12033 C C . CYS A 1 31 ? -3.857 8.184 -3.340 1.00 0.00 44 CYS A C 9
ATOM 12034 O O . CYS A 1 31 ? -3.915 8.294 -4.549 1.00 0.00 44 CYS A O 9
ATOM 12041 N N . ARG A 1 32 ? -4.163 9.123 -2.494 1.00 0.00 45 ARG A N 9
ATOM 12042 C CA . ARG A 1 32 ? -4.621 10.466 -2.954 1.00 0.00 45 ARG A CA 9
ATOM 12043 C C . ARG A 1 32 ? -3.461 11.433 -2.703 1.00 0.00 45 ARG A C 9
ATOM 12044 O O . ARG A 1 32 ? -2.513 11.074 -2.032 1.00 0.00 45 ARG A O 9
ATOM 12065 N N . LEU A 1 33 ? -3.523 12.628 -3.226 1.00 0.00 46 LEU A N 9
ATOM 12066 C CA . LEU A 1 33 ? -2.356 13.534 -2.979 1.00 0.00 46 LEU A CA 9
ATOM 12067 C C . LEU A 1 33 ? -2.653 15.018 -3.195 1.00 0.00 46 LEU A C 9
ATOM 12068 O O . LEU A 1 33 ? -3.671 15.392 -3.738 1.00 0.00 46 LEU A O 9
ATOM 12084 N N . ARG A 1 34 ? -1.739 15.845 -2.765 1.00 0.00 47 ARG A N 9
ATOM 12085 C CA . ARG A 1 34 ? -1.933 17.311 -2.961 1.00 0.00 47 ARG A CA 9
ATOM 12086 C C . ARG A 1 34 ? -0.836 17.790 -3.908 1.00 0.00 47 ARG A C 9
ATOM 12087 O O . ARG A 1 34 ? 0.057 17.026 -4.215 1.00 0.00 47 ARG A O 9
ATOM 12108 N N . ASP A 1 35 ? -0.948 19.006 -4.383 1.00 0.00 48 ASP A N 9
ATOM 12109 C CA . ASP A 1 35 ? 0.099 19.557 -5.296 1.00 0.00 48 ASP A CA 9
ATOM 12110 C C . ASP A 1 35 ? 1.383 18.730 -5.216 1.00 0.00 48 ASP A C 9
ATOM 12111 O O . ASP A 1 35 ? 1.917 18.304 -6.221 1.00 0.00 48 ASP A O 9
ATOM 12120 N N . ASP A 1 36 ? 1.850 18.528 -4.014 1.00 0.00 49 ASP A N 9
ATOM 12121 C CA . ASP A 1 36 ? 3.086 17.722 -3.836 1.00 0.00 49 ASP A CA 9
ATOM 12122 C C . ASP A 1 36 ? 3.114 17.097 -2.438 1.00 0.00 49 ASP A C 9
ATOM 12123 O O . ASP A 1 36 ? 3.814 17.578 -1.567 1.00 0.00 49 ASP A O 9
ATOM 12132 N N . VAL A 1 37 ? 2.317 16.081 -2.220 1.00 0.00 50 VAL A N 9
ATOM 12133 C CA . VAL A 1 37 ? 2.340 15.433 -0.888 1.00 0.00 50 VAL A CA 9
ATOM 12134 C C . VAL A 1 37 ? 3.777 15.410 -0.380 1.00 0.00 50 VAL A C 9
ATOM 12135 O O . VAL A 1 37 ? 4.721 15.293 -1.136 1.00 0.00 50 VAL A O 9
ATOM 12148 N N . GLN A 1 38 ? 3.890 15.504 0.909 1.00 0.00 51 GLN A N 9
ATOM 12149 C CA . GLN A 1 38 ? 5.220 15.510 1.551 1.00 0.00 51 GLN A CA 9
ATOM 12150 C C . GLN A 1 38 ? 5.490 14.070 1.953 1.00 0.00 51 GLN A C 9
ATOM 12151 O O . GLN A 1 38 ? 6.613 13.606 1.916 1.00 0.00 51 GLN A O 9
ATOM 12165 N N . SER A 1 39 ? 4.438 13.393 2.334 1.00 0.00 52 SER A N 9
ATOM 12166 C CA . SER A 1 39 ? 4.644 11.972 2.723 1.00 0.00 52 SER A CA 9
ATOM 12167 C C . SER A 1 39 ? 3.426 11.069 2.501 1.00 0.00 52 SER A C 9
ATOM 12168 O O . SER A 1 39 ? 2.356 11.315 3.025 1.00 0.00 52 SER A O 9
ATOM 12176 N N . ILE A 1 40 ? 3.621 10.069 1.680 1.00 0.00 53 ILE A N 9
ATOM 12177 C CA . ILE A 1 40 ? 2.542 9.071 1.439 1.00 0.00 53 ILE A CA 9
ATOM 12178 C C . ILE A 1 40 ? 3.046 7.777 2.069 1.00 0.00 53 ILE A C 9
ATOM 12179 O O . ILE A 1 40 ? 3.819 7.047 1.481 1.00 0.00 53 ILE A O 9
ATOM 12195 N N . ASN A 1 41 ? 2.591 7.531 3.261 1.00 0.00 54 ASN A N 9
ATOM 12196 C CA . ASN A 1 41 ? 3.032 6.303 3.970 1.00 0.00 54 ASN A CA 9
ATOM 12197 C C . ASN A 1 41 ? 2.032 5.203 3.664 1.00 0.00 54 ASN A C 9
ATOM 12198 O O . ASN A 1 41 ? 0.849 5.459 3.612 1.00 0.00 54 ASN A O 9
ATOM 12209 N N . TRP A 1 42 ? 2.506 4.005 3.490 1.00 0.00 55 TRP A N 9
ATOM 12210 C CA . TRP A 1 42 ? 1.549 2.906 3.211 1.00 0.00 55 TRP A CA 9
ATOM 12211 C C . TRP A 1 42 ? 1.519 2.036 4.464 1.00 0.00 55 TRP A C 9
ATOM 12212 O O . TRP A 1 42 ? 2.398 1.228 4.680 1.00 0.00 55 TRP A O 9
ATOM 12233 N N . LEU A 1 43 ? 0.474 2.164 5.238 1.00 0.00 56 LEU A N 9
ATOM 12234 C CA . LEU A 1 43 ? 0.434 1.386 6.501 1.00 0.00 56 LEU A CA 9
ATOM 12235 C C . LEU A 1 43 ? 0.033 -0.052 6.196 1.00 0.00 56 LEU A C 9
ATOM 12236 O O . LEU A 1 43 ? -1.091 -0.313 5.819 1.00 0.00 56 LEU A O 9
ATOM 12252 N N . ARG A 1 44 ? 0.950 -0.946 6.432 1.00 0.00 57 ARG A N 9
ATOM 12253 C CA . ARG A 1 44 ? 0.675 -2.381 6.161 1.00 0.00 57 ARG A CA 9
ATOM 12254 C C . ARG A 1 44 ? -0.090 -2.915 7.356 1.00 0.00 57 ARG A C 9
ATOM 12255 O O . ARG A 1 44 ? 0.164 -2.498 8.467 1.00 0.00 57 ARG A O 9
ATOM 12276 N N . ASP A 1 45 ? -1.048 -3.759 7.098 1.00 0.00 58 ASP A N 9
ATOM 12277 C CA . ASP A 1 45 ? -1.841 -4.335 8.219 1.00 0.00 58 ASP A CA 9
ATOM 12278 C C . ASP A 1 45 ? -2.563 -3.192 8.931 1.00 0.00 58 ASP A C 9
ATOM 12279 O O . ASP A 1 45 ? -3.744 -2.997 8.723 1.00 0.00 58 ASP A O 9
ATOM 12288 N N . GLY A 1 46 ? -1.830 -2.482 9.750 1.00 0.00 59 GLY A N 9
ATOM 12289 C CA . GLY A 1 46 ? -2.412 -1.321 10.484 1.00 0.00 59 GLY A CA 9
ATOM 12290 C C . GLY A 1 46 ? -1.305 -0.370 10.969 1.00 0.00 59 GLY A C 9
ATOM 12291 O O . GLY A 1 46 ? -1.530 0.444 11.844 1.00 0.00 59 GLY A O 9
ATOM 12295 N N . VAL A 1 47 ? -0.134 -0.489 10.396 1.00 0.00 60 VAL A N 9
ATOM 12296 C CA . VAL A 1 47 ? 0.999 0.393 10.816 1.00 0.00 60 VAL A CA 9
ATOM 12297 C C . VAL A 1 47 ? 1.859 0.825 9.619 1.00 0.00 60 VAL A C 9
ATOM 12298 O O . VAL A 1 47 ? 2.058 0.075 8.685 1.00 0.00 60 VAL A O 9
ATOM 12311 N N . GLN A 1 48 ? 2.364 2.028 9.695 1.00 0.00 61 GLN A N 9
ATOM 12312 C CA . GLN A 1 48 ? 3.216 2.574 8.593 1.00 0.00 61 GLN A CA 9
ATOM 12313 C C . GLN A 1 48 ? 4.087 1.509 7.927 1.00 0.00 61 GLN A C 9
ATOM 12314 O O . GLN A 1 48 ? 4.784 0.761 8.585 1.00 0.00 61 GLN A O 9
ATOM 12328 N N . LEU A 1 49 ? 4.020 1.479 6.623 1.00 0.00 62 LEU A N 9
ATOM 12329 C CA . LEU A 1 49 ? 4.835 0.493 5.861 1.00 0.00 62 LEU A CA 9
ATOM 12330 C C . LEU A 1 49 ? 5.229 1.038 4.484 1.00 0.00 62 LEU A C 9
ATOM 12331 O O . LEU A 1 49 ? 4.532 1.818 3.864 1.00 0.00 62 LEU A O 9
ATOM 12347 N N . VAL A 1 50 ? 6.430 0.684 4.133 1.00 0.00 63 VAL A N 9
ATOM 12348 C CA . VAL A 1 50 ? 7.010 1.076 2.819 1.00 0.00 63 VAL A CA 9
ATOM 12349 C C . VAL A 1 50 ? 8.216 0.160 2.550 1.00 0.00 63 VAL A C 9
ATOM 12350 O O . VAL A 1 50 ? 9.271 0.348 3.124 1.00 0.00 63 VAL A O 9
ATOM 12363 N N . GLU A 1 51 ? 8.047 -0.813 1.689 1.00 0.00 64 GLU A N 9
ATOM 12364 C CA . GLU A 1 51 ? 9.167 -1.760 1.427 1.00 0.00 64 GLU A CA 9
ATOM 12365 C C . GLU A 1 51 ? 9.998 -1.430 0.184 1.00 0.00 64 GLU A C 9
ATOM 12366 O O . GLU A 1 51 ? 10.339 -0.292 -0.064 1.00 0.00 64 GLU A O 9
ATOM 12378 N N . SER A 1 52 ? 10.343 -2.457 -0.542 1.00 0.00 65 SER A N 9
ATOM 12379 C CA . SER A 1 52 ? 11.174 -2.268 -1.768 1.00 0.00 65 SER A CA 9
ATOM 12380 C C . SER A 1 52 ? 11.031 -3.488 -2.691 1.00 0.00 65 SER A C 9
ATOM 12381 O O . SER A 1 52 ? 10.178 -4.328 -2.489 1.00 0.00 65 SER A O 9
ATOM 12389 N N . ASN A 1 53 ? 11.884 -3.549 -3.677 1.00 0.00 66 ASN A N 9
ATOM 12390 C CA . ASN A 1 53 ? 11.866 -4.671 -4.669 1.00 0.00 66 ASN A CA 9
ATOM 12391 C C . ASN A 1 53 ? 10.472 -5.297 -4.847 1.00 0.00 66 ASN A C 9
ATOM 12392 O O . ASN A 1 53 ? 9.607 -4.696 -5.454 1.00 0.00 66 ASN A O 9
ATOM 12403 N N . ARG A 1 54 ? 10.298 -6.489 -4.337 1.00 0.00 67 ARG A N 9
ATOM 12404 C CA . ARG A 1 54 ? 8.978 -7.188 -4.456 1.00 0.00 67 ARG A CA 9
ATOM 12405 C C . ARG A 1 54 ? 7.808 -6.200 -4.508 1.00 0.00 67 ARG A C 9
ATOM 12406 O O . ARG A 1 54 ? 6.868 -6.366 -5.260 1.00 0.00 67 ARG A O 9
ATOM 12427 N N . THR A 1 55 ? 7.898 -5.190 -3.687 1.00 0.00 68 THR A N 9
ATOM 12428 C CA . THR A 1 55 ? 6.837 -4.160 -3.648 1.00 0.00 68 THR A CA 9
ATOM 12429 C C . THR A 1 55 ? 7.518 -2.831 -3.961 1.00 0.00 68 THR A C 9
ATOM 12430 O O . THR A 1 55 ? 8.394 -2.381 -3.251 1.00 0.00 68 THR A O 9
ATOM 12441 N N . ARG A 1 56 ? 7.076 -2.239 -5.032 1.00 0.00 69 ARG A N 9
ATOM 12442 C CA . ARG A 1 56 ? 7.658 -0.950 -5.467 1.00 0.00 69 ARG A CA 9
ATOM 12443 C C . ARG A 1 56 ? 6.838 0.129 -4.785 1.00 0.00 69 ARG A C 9
ATOM 12444 O O . ARG A 1 56 ? 5.741 0.452 -5.193 1.00 0.00 69 ARG A O 9
ATOM 12465 N N . ILE A 1 57 ? 7.353 0.555 -3.671 1.00 0.00 70 ILE A N 9
ATOM 12466 C CA . ILE A 1 57 ? 6.663 1.617 -2.897 1.00 0.00 70 ILE A CA 9
ATOM 12467 C C . ILE A 1 57 ? 6.945 2.987 -3.485 1.00 0.00 70 ILE A C 9
ATOM 12468 O O . ILE A 1 57 ? 8.047 3.487 -3.366 1.00 0.00 70 ILE A O 9
ATOM 12484 N N . THR A 1 58 ? 5.976 3.590 -4.108 1.00 0.00 71 THR A N 9
ATOM 12485 C CA . THR A 1 58 ? 6.268 4.944 -4.620 1.00 0.00 71 THR A CA 9
ATOM 12486 C C . THR A 1 58 ? 5.569 5.928 -3.674 1.00 0.00 71 THR A C 9
ATOM 12487 O O . THR A 1 58 ? 4.500 5.655 -3.161 1.00 0.00 71 THR A O 9
ATOM 12498 N N . GLY A 1 59 ? 6.241 7.017 -3.427 1.00 0.00 72 GLY A N 9
ATOM 12499 C CA . GLY A 1 59 ? 5.707 8.084 -2.534 1.00 0.00 72 GLY A CA 9
ATOM 12500 C C . GLY A 1 59 ? 4.247 8.475 -2.799 1.00 0.00 72 GLY A C 9
ATOM 12501 O O . GLY A 1 59 ? 3.797 9.473 -2.277 1.00 0.00 72 GLY A O 9
ATOM 12505 N N . GLU A 1 60 ? 3.556 7.750 -3.639 1.00 0.00 73 GLU A N 9
ATOM 12506 C CA . GLU A 1 60 ? 2.120 8.072 -3.889 1.00 0.00 73 GLU A CA 9
ATOM 12507 C C . GLU A 1 60 ? 1.297 6.790 -4.105 1.00 0.00 73 GLU A C 9
ATOM 12508 O O . GLU A 1 60 ? 0.096 6.767 -3.913 1.00 0.00 73 GLU A O 9
ATOM 12520 N N . GLU A 1 61 ? 1.949 5.733 -4.505 1.00 0.00 74 GLU A N 9
ATOM 12521 C CA . GLU A 1 61 ? 1.201 4.470 -4.749 1.00 0.00 74 GLU A CA 9
ATOM 12522 C C . GLU A 1 61 ? 2.108 3.299 -4.411 1.00 0.00 74 GLU A C 9
ATOM 12523 O O . GLU A 1 61 ? 3.300 3.367 -4.609 1.00 0.00 74 GLU A O 9
ATOM 12535 N N . VAL A 1 62 ? 1.539 2.250 -3.903 1.00 0.00 75 VAL A N 9
ATOM 12536 C CA . VAL A 1 62 ? 2.391 1.078 -3.581 1.00 0.00 75 VAL A CA 9
ATOM 12537 C C . VAL A 1 62 ? 2.024 -0.051 -4.525 1.00 0.00 75 VAL A C 9
ATOM 12538 O O . VAL A 1 62 ? 0.861 -0.371 -4.672 1.00 0.00 75 VAL A O 9
ATOM 12551 N N . GLU A 1 63 ? 3.013 -0.563 -5.204 1.00 0.00 76 GLU A N 9
ATOM 12552 C CA . GLU A 1 63 ? 2.722 -1.693 -6.138 1.00 0.00 76 GLU A CA 9
ATOM 12553 C C . GLU A 1 63 ? 3.452 -2.978 -5.724 1.00 0.00 76 GLU A C 9
ATOM 12554 O O . GLU A 1 63 ? 4.658 -3.055 -5.823 1.00 0.00 76 GLU A O 9
ATOM 12566 N N . VAL A 1 64 ? 2.713 -3.970 -5.301 1.00 0.00 77 VAL A N 9
ATOM 12567 C CA . VAL A 1 64 ? 3.361 -5.254 -4.890 1.00 0.00 77 VAL A CA 9
ATOM 12568 C C . VAL A 1 64 ? 3.146 -6.200 -6.074 1.00 0.00 77 VAL A C 9
ATOM 12569 O O . VAL A 1 64 ? 2.021 -6.469 -6.441 1.00 0.00 77 VAL A O 9
ATOM 12582 N N . ARG A 1 65 ? 4.214 -6.686 -6.645 1.00 0.00 78 ARG A N 9
ATOM 12583 C CA . ARG A 1 65 ? 4.059 -7.563 -7.847 1.00 0.00 78 ARG A CA 9
ATOM 12584 C C . ARG A 1 65 ? 4.290 -9.021 -7.485 1.00 0.00 78 ARG A C 9
ATOM 12585 O O . ARG A 1 65 ? 5.113 -9.694 -8.073 1.00 0.00 78 ARG A O 9
ATOM 12606 N N . ASP A 1 66 ? 3.550 -9.484 -6.517 1.00 0.00 79 ASP A N 9
ATOM 12607 C CA . ASP A 1 66 ? 3.746 -10.893 -6.102 1.00 0.00 79 ASP A CA 9
ATOM 12608 C C . ASP A 1 66 ? 2.546 -11.400 -5.316 1.00 0.00 79 ASP A C 9
ATOM 12609 O O . ASP A 1 66 ? 2.138 -12.533 -5.467 1.00 0.00 79 ASP A O 9
ATOM 12618 N N . SER A 1 67 ? 1.970 -10.536 -4.523 1.00 0.00 80 SER A N 9
ATOM 12619 C CA . SER A 1 67 ? 0.825 -10.997 -3.693 1.00 0.00 80 SER A CA 9
ATOM 12620 C C . SER A 1 67 ? 1.305 -12.259 -2.974 1.00 0.00 80 SER A C 9
ATOM 12621 O O . SER A 1 67 ? 1.155 -13.359 -3.465 1.00 0.00 80 SER A O 9
ATOM 12629 N N . ILE A 1 68 ? 1.891 -12.052 -1.829 1.00 0.00 81 ILE A N 9
ATOM 12630 C CA . ILE A 1 68 ? 2.435 -13.189 -1.035 1.00 0.00 81 ILE A CA 9
ATOM 12631 C C . ILE A 1 68 ? 2.168 -12.846 0.425 1.00 0.00 81 ILE A C 9
ATOM 12632 O O . ILE A 1 68 ? 1.873 -11.706 0.716 1.00 0.00 81 ILE A O 9
ATOM 12648 N N . PRO A 1 69 ? 2.262 -13.801 1.313 1.00 0.00 82 PRO A N 9
ATOM 12649 C CA . PRO A 1 69 ? 1.805 -13.606 2.707 1.00 0.00 82 PRO A CA 9
ATOM 12650 C C . PRO A 1 69 ? 1.985 -12.157 3.178 1.00 0.00 82 PRO A C 9
ATOM 12651 O O . PRO A 1 69 ? 1.116 -11.615 3.827 1.00 0.00 82 PRO A O 9
ATOM 12662 N N . ALA A 1 70 ? 3.085 -11.561 2.806 1.00 0.00 83 ALA A N 9
ATOM 12663 C CA . ALA A 1 70 ? 3.357 -10.149 3.205 1.00 0.00 83 ALA A CA 9
ATOM 12664 C C . ALA A 1 70 ? 2.135 -9.216 3.111 1.00 0.00 83 ALA A C 9
ATOM 12665 O O . ALA A 1 70 ? 1.998 -8.319 3.918 1.00 0.00 83 ALA A O 9
ATOM 12672 N N . ASP A 1 71 ? 1.289 -9.440 2.140 1.00 0.00 84 ASP A N 9
ATOM 12673 C CA . ASP A 1 71 ? 0.095 -8.564 1.966 1.00 0.00 84 ASP A CA 9
ATOM 12674 C C . ASP A 1 71 ? -1.180 -9.098 2.646 1.00 0.00 84 ASP A C 9
ATOM 12675 O O . ASP A 1 71 ? -2.253 -9.070 2.075 1.00 0.00 84 ASP A O 9
ATOM 12684 N N . SER A 1 72 ? -1.020 -9.675 3.806 1.00 0.00 85 SER A N 9
ATOM 12685 C CA . SER A 1 72 ? -2.218 -10.150 4.564 1.00 0.00 85 SER A CA 9
ATOM 12686 C C . SER A 1 72 ? -2.608 -9.110 5.623 1.00 0.00 85 SER A C 9
ATOM 12687 O O . SER A 1 72 ? -2.317 -9.283 6.790 1.00 0.00 85 SER A O 9
ATOM 12695 N N . GLY A 1 73 ? -3.251 -8.050 5.211 1.00 0.00 86 GLY A N 9
ATOM 12696 C CA . GLY A 1 73 ? -3.643 -7.016 6.215 1.00 0.00 86 GLY A CA 9
ATOM 12697 C C . GLY A 1 73 ? -4.179 -5.753 5.535 1.00 0.00 86 GLY A C 9
ATOM 12698 O O . GLY A 1 73 ? -4.484 -5.747 4.358 1.00 0.00 86 GLY A O 9
ATOM 12702 N N . LEU A 1 74 ? -4.302 -4.690 6.284 1.00 0.00 87 LEU A N 9
ATOM 12703 C CA . LEU A 1 74 ? -4.818 -3.458 5.637 1.00 0.00 87 LEU A CA 9
ATOM 12704 C C . LEU A 1 74 ? -3.651 -2.570 5.217 1.00 0.00 87 LEU A C 9
ATOM 12705 O O . LEU A 1 74 ? -2.766 -2.275 5.995 1.00 0.00 87 LEU A O 9
ATOM 12721 N N . TYR A 1 75 ? -3.671 -2.198 3.968 1.00 0.00 88 TYR A N 9
ATOM 12722 C CA . TYR A 1 75 ? -2.618 -1.305 3.428 1.00 0.00 88 TYR A CA 9
ATOM 12723 C C . TYR A 1 75 ? -3.308 0.033 3.247 1.00 0.00 88 TYR A C 9
ATOM 12724 O O . TYR A 1 75 ? -3.766 0.393 2.183 1.00 0.00 88 TYR A O 9
ATOM 12742 N N . ALA A 1 76 ? -3.380 0.729 4.340 1.00 0.00 89 ALA A N 9
ATOM 12743 C CA . ALA A 1 76 ? -4.063 2.049 4.304 1.00 0.00 89 ALA A CA 9
ATOM 12744 C C . ALA A 1 76 ? -3.045 3.085 3.856 1.00 0.00 89 ALA A C 9
ATOM 12745 O O . ALA A 1 76 ? -1.897 3.033 4.243 1.00 0.00 89 ALA A O 9
ATOM 12752 N N . CYS A 1 77 ? -3.481 4.038 3.088 1.00 0.00 90 CYS A N 9
ATOM 12753 C CA . CYS A 1 77 ? -2.502 5.043 2.601 1.00 0.00 90 CYS A CA 9
ATOM 12754 C C . CYS A 1 77 ? -2.627 6.313 3.422 1.00 0.00 90 CYS A C 9
ATOM 12755 O O . CYS A 1 77 ? -3.713 6.828 3.574 1.00 0.00 90 CYS A O 9
ATOM 12762 N N . VAL A 1 78 ? -1.526 6.755 3.963 1.00 0.00 91 VAL A N 9
ATOM 12763 C CA . VAL A 1 78 ? -1.567 8.010 4.764 1.00 0.00 91 VAL A CA 9
ATOM 12764 C C . VAL A 1 78 ? -0.839 9.101 3.991 1.00 0.00 91 VAL A C 9
ATOM 12765 O O . VAL A 1 78 ? 0.359 9.038 3.809 1.00 0.00 91 VAL A O 9
ATOM 12778 N N . THR A 1 79 ? -1.585 10.091 3.599 1.00 0.00 92 THR A N 9
ATOM 12779 C CA . THR A 1 79 ? -0.993 11.212 2.818 1.00 0.00 92 THR A CA 9
ATOM 12780 C C . THR A 1 79 ? -0.698 12.353 3.773 1.00 0.00 92 THR A C 9
ATOM 12781 O O . THR A 1 79 ? -1.457 12.578 4.695 1.00 0.00 92 THR A O 9
ATOM 12792 N N . SER A 1 80 ? 0.355 13.073 3.496 1.00 0.00 93 SER A N 9
ATOM 12793 C CA . SER A 1 80 ? 0.712 14.198 4.401 1.00 0.00 93 SER A CA 9
ATOM 12794 C C . SER A 1 80 ? 1.054 15.406 3.555 1.00 0.00 93 SER A C 9
ATOM 12795 O O . SER A 1 80 ? 1.965 15.333 2.756 1.00 0.00 93 SER A O 9
ATOM 12803 N N . SER A 1 81 ? 0.312 16.463 3.747 1.00 0.00 94 SER A N 9
ATOM 12804 C CA . SER A 1 81 ? 0.561 17.708 2.973 1.00 0.00 94 SER A CA 9
ATOM 12805 C C . SER A 1 81 ? 0.492 18.902 3.925 1.00 0.00 94 SER A C 9
ATOM 12806 O O . SER A 1 81 ? -0.490 19.101 4.611 1.00 0.00 94 SER A O 9
ATOM 12814 N N . PRO A 1 82 ? 1.566 19.642 3.968 1.00 0.00 95 PRO A N 9
ATOM 12815 C CA . PRO A 1 82 ? 2.543 19.567 5.081 1.00 0.00 95 PRO A CA 9
ATOM 12816 C C . PRO A 1 82 ? 1.939 19.974 6.433 1.00 0.00 95 PRO A C 9
ATOM 12817 O O . PRO A 1 82 ? 2.604 19.914 7.448 1.00 0.00 95 PRO A O 9
ATOM 12828 N N . SER A 1 83 ? 0.696 20.378 6.423 1.00 0.00 96 SER A N 9
ATOM 12829 C CA . SER A 1 83 ? 0.043 20.796 7.698 1.00 0.00 96 SER A CA 9
ATOM 12830 C C . SER A 1 83 ? -1.040 19.801 8.137 1.00 0.00 96 SER A C 9
ATOM 12831 O O . SER A 1 83 ? -1.340 19.691 9.309 1.00 0.00 96 SER A O 9
ATOM 12839 N N . GLY A 1 84 ? -1.604 19.097 7.191 1.00 0.00 97 GLY A N 9
ATOM 12840 C CA . GLY A 1 84 ? -2.670 18.115 7.542 1.00 0.00 97 GLY A CA 9
ATOM 12841 C C . GLY A 1 84 ? -2.451 16.782 6.821 1.00 0.00 97 GLY A C 9
ATOM 12842 O O . GLY A 1 84 ? -1.818 16.725 5.785 1.00 0.00 97 GLY A O 9
ATOM 12846 N N . SER A 1 85 ? -2.995 15.741 7.394 1.00 0.00 98 SER A N 9
ATOM 12847 C CA . SER A 1 85 ? -2.850 14.392 6.776 1.00 0.00 98 SER A CA 9
ATOM 12848 C C . SER A 1 85 ? -4.215 13.708 6.660 1.00 0.00 98 SER A C 9
ATOM 12849 O O . SER A 1 85 ? -5.161 14.073 7.330 1.00 0.00 98 SER A O 9
ATOM 12857 N N . ASP A 1 86 ? -4.275 12.721 5.806 1.00 0.00 99 ASP A N 9
ATOM 12858 C CA . ASP A 1 86 ? -5.555 11.978 5.604 1.00 0.00 99 ASP A CA 9
ATOM 12859 C C . ASP A 1 86 ? -5.235 10.515 5.310 1.00 0.00 99 ASP A C 9
ATOM 12860 O O . ASP A 1 86 ? -4.208 10.224 4.730 1.00 0.00 99 ASP A O 9
ATOM 12869 N N . THR A 1 87 ? -6.119 9.629 5.684 1.00 0.00 100 THR A N 9
ATOM 12870 C CA . THR A 1 87 ? -5.827 8.191 5.429 1.00 0.00 100 THR A CA 9
ATOM 12871 C C . THR A 1 87 ? -6.941 7.452 4.682 1.00 0.00 100 THR A C 9
ATOM 12872 O O . THR A 1 87 ? -8.119 7.637 4.919 1.00 0.00 100 THR A O 9
ATOM 12883 N N . THR A 1 88 ? -6.483 6.624 3.787 1.00 0.00 101 THR A N 9
ATOM 12884 C CA . THR A 1 88 ? -7.378 5.776 2.946 1.00 0.00 101 THR A CA 9
ATOM 12885 C C . THR A 1 88 ? -7.137 4.309 3.348 1.00 0.00 101 THR A C 9
ATOM 12886 O O . THR A 1 88 ? -6.184 4.043 4.053 1.00 0.00 101 THR A O 9
ATOM 12897 N N . TYR A 1 89 ? -7.947 3.376 2.910 1.00 0.00 102 TYR A N 9
ATOM 12898 C CA . TYR A 1 89 ? -7.675 1.969 3.356 1.00 0.00 102 TYR A CA 9
ATOM 12899 C C . TYR A 1 89 ? -7.813 0.864 2.302 1.00 0.00 102 TYR A C 9
ATOM 12900 O O . TYR A 1 89 ? -8.895 0.447 1.941 1.00 0.00 102 TYR A O 9
ATOM 12918 N N . PHE A 1 90 ? -6.692 0.411 1.819 1.00 0.00 103 PHE A N 9
ATOM 12919 C CA . PHE A 1 90 ? -6.715 -0.704 0.836 1.00 0.00 103 PHE A CA 9
ATOM 12920 C C . PHE A 1 90 ? -6.664 -2.011 1.612 1.00 0.00 103 PHE A C 9
ATOM 12921 O O . PHE A 1 90 ? -5.628 -2.392 2.114 1.00 0.00 103 PHE A O 9
ATOM 12938 N N . SER A 1 91 ? -7.773 -2.674 1.736 1.00 0.00 104 SER A N 9
ATOM 12939 C CA . SER A 1 91 ? -7.705 -3.966 2.470 1.00 0.00 104 SER A CA 9
ATOM 12940 C C . SER A 1 91 ? -7.130 -4.974 1.477 1.00 0.00 104 SER A C 9
ATOM 12941 O O . SER A 1 91 ? -7.765 -5.331 0.508 1.00 0.00 104 SER A O 9
ATOM 12949 N N . VAL A 1 92 ? -5.924 -5.412 1.716 1.00 0.00 105 VAL A N 9
ATOM 12950 C CA . VAL A 1 92 ? -5.325 -6.374 0.752 1.00 0.00 105 VAL A CA 9
ATOM 12951 C C . VAL A 1 92 ? -4.980 -7.643 1.515 1.00 0.00 105 VAL A C 9
ATOM 12952 O O . VAL A 1 92 ? -4.286 -7.627 2.512 1.00 0.00 105 VAL A O 9
ATOM 12965 N N . ASN A 1 93 ? -5.523 -8.727 1.047 1.00 0.00 106 ASN A N 9
ATOM 12966 C CA . ASN A 1 93 ? -5.248 -10.010 1.741 1.00 0.00 106 ASN A CA 9
ATOM 12967 C C . ASN A 1 93 ? -4.802 -11.072 0.748 1.00 0.00 106 ASN A C 9
ATOM 12968 O O . ASN A 1 93 ? -5.513 -11.425 -0.171 1.00 0.00 106 ASN A O 9
ATOM 12979 N N . VAL A 1 94 ? -3.588 -11.515 0.910 1.00 0.00 107 VAL A N 9
ATOM 12980 C CA . VAL A 1 94 ? -3.121 -12.579 -0.016 1.00 0.00 107 VAL A CA 9
ATOM 12981 C C . VAL A 1 94 ? -2.758 -13.859 0.735 1.00 0.00 107 VAL A C 9
ATOM 12982 O O . VAL A 1 94 ? -2.109 -13.837 1.761 1.00 0.00 107 VAL A O 9
ATOM 12995 N N . SER A 1 95 ? -3.217 -14.947 0.182 1.00 0.00 108 SER A N 9
ATOM 12996 C CA . SER A 1 95 ? -2.931 -16.273 0.798 1.00 0.00 108 SER A CA 9
ATOM 12997 C C . SER A 1 95 ? -3.114 -17.382 -0.235 1.00 0.00 108 SER A C 9
ATOM 12998 O O . SER A 1 95 ? -3.664 -17.166 -1.297 1.00 0.00 108 SER A O 9
ATOM 13006 N N . PRO A 1 1 ? 2.607 19.317 -7.835 1.00 0.00 14 PRO A N 10
ATOM 13007 C CA . PRO A 1 1 ? 1.683 18.819 -8.879 1.00 0.00 14 PRO A CA 10
ATOM 13008 C C . PRO A 1 1 ? 0.353 18.362 -8.273 1.00 0.00 14 PRO A C 10
ATOM 13009 O O . PRO A 1 1 ? 0.238 18.178 -7.077 1.00 0.00 14 PRO A O 10
ATOM 13020 N N . THR A 1 2 ? -0.622 18.191 -9.123 1.00 0.00 15 THR A N 10
ATOM 13021 C CA . THR A 1 2 ? -1.958 17.743 -8.642 1.00 0.00 15 THR A CA 10
ATOM 13022 C C . THR A 1 2 ? -2.276 16.354 -9.201 1.00 0.00 15 THR A C 10
ATOM 13023 O O . THR A 1 2 ? -2.180 16.118 -10.389 1.00 0.00 15 THR A O 10
ATOM 13034 N N . LEU A 1 3 ? -2.637 15.459 -8.320 1.00 0.00 16 LEU A N 10
ATOM 13035 C CA . LEU A 1 3 ? -2.974 14.076 -8.747 1.00 0.00 16 LEU A CA 10
ATOM 13036 C C . LEU A 1 3 ? -4.320 13.719 -8.116 1.00 0.00 16 LEU A C 10
ATOM 13037 O O . LEU A 1 3 ? -4.387 13.194 -7.018 1.00 0.00 16 LEU A O 10
ATOM 13053 N N . PRO A 1 4 ? -5.349 14.092 -8.837 1.00 0.00 17 PRO A N 10
ATOM 13054 C CA . PRO A 1 4 ? -6.721 14.217 -8.299 1.00 0.00 17 PRO A CA 10
ATOM 13055 C C . PRO A 1 4 ? -7.356 12.838 -8.149 1.00 0.00 17 PRO A C 10
ATOM 13056 O O . PRO A 1 4 ? -8.288 12.488 -8.846 1.00 0.00 17 PRO A O 10
ATOM 13067 N N . GLU A 1 5 ? -6.821 12.085 -7.232 1.00 0.00 18 GLU A N 10
ATOM 13068 C CA . GLU A 1 5 ? -7.365 10.725 -6.990 1.00 0.00 18 GLU A CA 10
ATOM 13069 C C . GLU A 1 5 ? -8.610 10.890 -6.138 1.00 0.00 18 GLU A C 10
ATOM 13070 O O . GLU A 1 5 ? -9.695 10.520 -6.542 1.00 0.00 18 GLU A O 10
ATOM 13082 N N . GLN A 1 6 ? -8.432 11.463 -4.983 1.00 0.00 19 GLN A N 10
ATOM 13083 C CA . GLN A 1 6 ? -9.609 11.695 -4.112 1.00 0.00 19 GLN A CA 10
ATOM 13084 C C . GLN A 1 6 ? -9.452 13.028 -3.399 1.00 0.00 19 GLN A C 10
ATOM 13085 O O . GLN A 1 6 ? -8.445 13.299 -2.774 1.00 0.00 19 GLN A O 10
ATOM 13099 N N . ALA A 1 7 ? -10.468 13.833 -3.517 1.00 0.00 20 ALA A N 10
ATOM 13100 C CA . ALA A 1 7 ? -10.424 15.157 -2.837 1.00 0.00 20 ALA A CA 10
ATOM 13101 C C . ALA A 1 7 ? -10.753 14.924 -1.362 1.00 0.00 20 ALA A C 10
ATOM 13102 O O . ALA A 1 7 ? -10.250 15.603 -0.489 1.00 0.00 20 ALA A O 10
ATOM 13109 N N . GLN A 1 8 ? -11.594 13.952 -1.132 1.00 0.00 21 GLN A N 10
ATOM 13110 C CA . GLN A 1 8 ? -11.973 13.609 0.267 1.00 0.00 21 GLN A CA 10
ATOM 13111 C C . GLN A 1 8 ? -12.542 12.184 0.323 1.00 0.00 21 GLN A C 10
ATOM 13112 O O . GLN A 1 8 ? -12.056 11.359 1.072 1.00 0.00 21 GLN A O 10
ATOM 13126 N N . PRO A 1 9 ? -13.555 11.928 -0.465 1.00 0.00 22 PRO A N 10
ATOM 13127 C CA . PRO A 1 9 ? -14.119 10.567 -0.603 1.00 0.00 22 PRO A CA 10
ATOM 13128 C C . PRO A 1 9 ? -13.426 9.749 -1.702 1.00 0.00 22 PRO A C 10
ATOM 13129 O O . PRO A 1 9 ? -13.177 10.239 -2.786 1.00 0.00 22 PRO A O 10
ATOM 13140 N N . TRP A 1 10 ? -13.133 8.518 -1.382 1.00 0.00 23 TRP A N 10
ATOM 13141 C CA . TRP A 1 10 ? -12.494 7.607 -2.381 1.00 0.00 23 TRP A CA 10
ATOM 13142 C C . TRP A 1 10 ? -13.506 6.491 -2.641 1.00 0.00 23 TRP A C 10
ATOM 13143 O O . TRP A 1 10 ? -14.644 6.757 -2.980 1.00 0.00 23 TRP A O 10
ATOM 13164 N N . GLY A 1 11 ? -13.083 5.268 -2.481 1.00 0.00 24 GLY A N 10
ATOM 13165 C CA . GLY A 1 11 ? -14.040 4.148 -2.687 1.00 0.00 24 GLY A CA 10
ATOM 13166 C C . GLY A 1 11 ? -14.868 4.067 -1.404 1.00 0.00 24 GLY A C 10
ATOM 13167 O O . GLY A 1 11 ? -16.024 3.694 -1.407 1.00 0.00 24 GLY A O 10
ATOM 13171 N N . VAL A 1 12 ? -14.218 4.447 -0.336 1.00 0.00 25 VAL A N 10
ATOM 13172 C CA . VAL A 1 12 ? -14.866 4.457 1.006 1.00 0.00 25 VAL A CA 10
ATOM 13173 C C . VAL A 1 12 ? -14.140 5.488 1.879 1.00 0.00 25 VAL A C 10
ATOM 13174 O O . VAL A 1 12 ? -12.929 5.489 1.962 1.00 0.00 25 VAL A O 10
ATOM 13187 N N . PRO A 1 13 ? -14.896 6.322 2.539 1.00 0.00 26 PRO A N 10
ATOM 13188 C CA . PRO A 1 13 ? -14.456 7.698 2.879 1.00 0.00 26 PRO A CA 10
ATOM 13189 C C . PRO A 1 13 ? -12.976 7.783 3.292 1.00 0.00 26 PRO A C 10
ATOM 13190 O O . PRO A 1 13 ? -12.202 8.507 2.694 1.00 0.00 26 PRO A O 10
ATOM 13201 N N . VAL A 1 14 ? -12.599 7.001 4.271 1.00 0.00 27 VAL A N 10
ATOM 13202 C CA . VAL A 1 14 ? -11.184 7.043 4.737 1.00 0.00 27 VAL A CA 10
ATOM 13203 C C . VAL A 1 14 ? -10.646 5.631 4.844 1.00 0.00 27 VAL A C 10
ATOM 13204 O O . VAL A 1 14 ? -9.952 5.260 5.769 1.00 0.00 27 VAL A O 10
ATOM 13217 N N . GLU A 1 15 ? -11.039 4.890 3.853 1.00 0.00 28 GLU A N 10
ATOM 13218 C CA . GLU A 1 15 ? -10.612 3.486 3.691 1.00 0.00 28 GLU A CA 10
ATOM 13219 C C . GLU A 1 15 ? -10.352 3.441 2.191 1.00 0.00 28 GLU A C 10
ATOM 13220 O O . GLU A 1 15 ? -10.152 4.473 1.584 1.00 0.00 28 GLU A O 10
ATOM 13232 N N . VAL A 1 16 ? -10.326 2.276 1.622 1.00 0.00 29 VAL A N 10
ATOM 13233 C CA . VAL A 1 16 ? -10.119 2.210 0.143 1.00 0.00 29 VAL A CA 10
ATOM 13234 C C . VAL A 1 16 ? -10.572 0.921 -0.515 1.00 0.00 29 VAL A C 10
ATOM 13235 O O . VAL A 1 16 ? -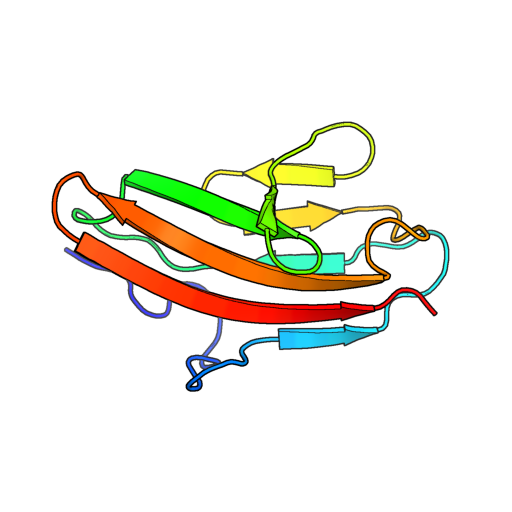11.681 0.826 -1.003 1.00 0.00 29 VAL A O 10
ATOM 13248 N N . GLU A 1 17 ? -9.703 -0.049 -0.519 1.00 0.00 30 GLU A N 10
ATOM 13249 C CA . GLU A 1 17 ? -10.084 -1.305 -1.218 1.00 0.00 30 GLU A CA 10
ATOM 13250 C C . GLU A 1 17 ? -9.611 -2.589 -0.550 1.00 0.00 30 GLU A C 10
ATOM 13251 O O . GLU A 1 17 ? -8.443 -2.793 -0.287 1.00 0.00 30 GLU A O 10
ATOM 13263 N N . SER A 1 18 ? -10.579 -3.422 -0.304 1.00 0.00 31 SER A N 10
ATOM 13264 C CA . SER A 1 18 ? -10.287 -4.756 0.292 1.00 0.00 31 SER A CA 10
ATOM 13265 C C . SER A 1 18 ? -10.179 -5.743 -0.876 1.00 0.00 31 SER A C 10
ATOM 13266 O O . SER A 1 18 ? -11.159 -6.058 -1.522 1.00 0.00 31 SER A O 10
ATOM 13274 N N . LEU A 1 19 ? -8.981 -6.202 -1.119 1.00 0.00 32 LEU A N 10
ATOM 13275 C CA . LEU A 1 19 ? -8.762 -7.135 -2.262 1.00 0.00 32 LEU A CA 10
ATOM 13276 C C . LEU A 1 19 ? -8.084 -8.454 -1.868 1.00 0.00 32 LEU A C 10
ATOM 13277 O O . LEU A 1 19 ? -7.137 -8.498 -1.107 1.00 0.00 32 LEU A O 10
ATOM 13293 N N . LEU A 1 20 ? -8.611 -9.505 -2.432 1.00 0.00 33 LEU A N 10
ATOM 13294 C CA . LEU A 1 20 ? -8.066 -10.866 -2.186 1.00 0.00 33 LEU A CA 10
ATOM 13295 C C . LEU A 1 20 ? -7.206 -11.288 -3.379 1.00 0.00 33 LEU A C 10
ATOM 13296 O O . LEU A 1 20 ? -7.582 -11.113 -4.521 1.00 0.00 33 LEU A O 10
ATOM 13312 N N . VAL A 1 21 ? -6.057 -11.826 -3.078 1.00 0.00 34 VAL A N 10
ATOM 13313 C CA . VAL A 1 21 ? -5.140 -12.264 -4.169 1.00 0.00 34 VAL A CA 10
ATOM 13314 C C . VAL A 1 21 ? -4.560 -13.651 -3.884 1.00 0.00 34 VAL A C 10
ATOM 13315 O O . VAL A 1 21 ? -4.605 -14.135 -2.771 1.00 0.00 34 VAL A O 10
ATOM 13328 N N . HIS A 1 22 ? -4.007 -14.257 -4.900 1.00 0.00 35 HIS A N 10
ATOM 13329 C CA . HIS A 1 22 ? -3.408 -15.612 -4.726 1.00 0.00 35 HIS A CA 10
ATOM 13330 C C . HIS A 1 22 ? -1.956 -15.548 -5.201 1.00 0.00 35 HIS A C 10
ATOM 13331 O O . HIS A 1 22 ? -1.510 -14.517 -5.656 1.00 0.00 35 HIS A O 10
ATOM 13345 N N . PRO A 1 23 ? -1.237 -16.626 -5.041 1.00 0.00 36 PRO A N 10
ATOM 13346 C CA . PRO A 1 23 ? 0.245 -16.583 -5.002 1.00 0.00 36 PRO A CA 10
ATOM 13347 C C . PRO A 1 23 ? 0.864 -16.277 -6.375 1.00 0.00 36 PRO A C 10
ATOM 13348 O O . PRO A 1 23 ? 1.113 -17.176 -7.156 1.00 0.00 36 PRO A O 10
ATOM 13359 N N . GLY A 1 24 ? 1.095 -15.019 -6.646 1.00 0.00 37 GLY A N 10
ATOM 13360 C CA . GLY A 1 24 ? 1.708 -14.640 -7.952 1.00 0.00 37 GLY A CA 10
ATOM 13361 C C . GLY A 1 24 ? 0.868 -13.587 -8.683 1.00 0.00 37 GLY A C 10
ATOM 13362 O O . GLY A 1 24 ? 0.708 -13.651 -9.886 1.00 0.00 37 GLY A O 10
ATOM 13366 N N . ASP A 1 25 ? 0.347 -12.641 -7.945 1.00 0.00 38 ASP A N 10
ATOM 13367 C CA . ASP A 1 25 ? -0.484 -11.584 -8.594 1.00 0.00 38 ASP A CA 10
ATOM 13368 C C . ASP A 1 25 ? 0.075 -10.161 -8.440 1.00 0.00 38 ASP A C 10
ATOM 13369 O O . ASP A 1 25 ? 1.012 -9.899 -7.707 1.00 0.00 38 ASP A O 10
ATOM 13378 N N . LEU A 1 26 ? -0.566 -9.280 -9.160 1.00 0.00 39 LEU A N 10
ATOM 13379 C CA . LEU A 1 26 ? -0.185 -7.842 -9.145 1.00 0.00 39 LEU A CA 10
ATOM 13380 C C . LEU A 1 26 ? -1.304 -7.063 -8.454 1.00 0.00 39 LEU A C 10
ATOM 13381 O O . LEU A 1 26 ? -2.447 -7.098 -8.863 1.00 0.00 39 LEU A O 10
ATOM 13397 N N . LEU A 1 27 ? -0.926 -6.376 -7.415 1.00 0.00 40 LEU A N 10
ATOM 13398 C CA . LEU A 1 27 ? -1.918 -5.586 -6.632 1.00 0.00 40 LEU A CA 10
ATOM 13399 C C . LEU A 1 27 ? -1.399 -4.162 -6.388 1.00 0.00 40 LEU A C 10
ATOM 13400 O O . LEU A 1 27 ? -0.256 -3.967 -6.032 1.00 0.00 40 LEU A O 10
ATOM 13416 N N . GLN A 1 28 ? -2.246 -3.188 -6.574 1.00 0.00 41 GLN A N 10
ATOM 13417 C CA . GLN A 1 28 ? -1.788 -1.787 -6.341 1.00 0.00 41 GLN A CA 10
ATOM 13418 C C . GLN A 1 28 ? -2.770 -0.988 -5.476 1.00 0.00 41 GLN A C 10
ATOM 13419 O O . GLN A 1 28 ? -3.972 -1.127 -5.586 1.00 0.00 41 GLN A O 10
ATOM 13433 N N . LEU A 1 29 ? -2.205 -0.170 -4.631 1.00 0.00 42 LEU A N 10
ATOM 13434 C CA . LEU A 1 29 ? -3.020 0.691 -3.733 1.00 0.00 42 LEU A CA 10
ATOM 13435 C C . LEU A 1 29 ? -2.643 2.124 -4.081 1.00 0.00 42 LEU A C 10
ATOM 13436 O O . LEU A 1 29 ? -1.522 2.524 -3.842 1.00 0.00 42 LEU A O 10
ATOM 13452 N N . ARG A 1 30 ? -3.557 2.840 -4.678 1.00 0.00 43 ARG A N 10
ATOM 13453 C CA . ARG A 1 30 ? -3.246 4.247 -5.058 1.00 0.00 43 ARG A CA 10
ATOM 13454 C C . ARG A 1 30 ? -3.962 5.237 -4.146 1.00 0.00 43 ARG A C 10
ATOM 13455 O O . ARG A 1 30 ? -5.175 5.272 -4.060 1.00 0.00 43 ARG A O 10
ATOM 13476 N N . CYS A 1 31 ? -3.160 6.052 -3.518 1.00 0.00 44 CYS A N 10
ATOM 13477 C CA . CYS A 1 31 ? -3.706 7.071 -2.575 1.00 0.00 44 CYS A CA 10
ATOM 13478 C C . CYS A 1 31 ? -4.264 8.300 -3.313 1.00 0.00 44 CYS A C 10
ATOM 13479 O O . CYS A 1 31 ? -4.928 8.168 -4.322 1.00 0.00 44 CYS A O 10
ATOM 13486 N N . ARG A 1 32 ? -4.043 9.456 -2.742 1.00 0.00 45 ARG A N 10
ATOM 13487 C CA . ARG A 1 32 ? -4.528 10.734 -3.359 1.00 0.00 45 ARG A CA 10
ATOM 13488 C C . ARG A 1 32 ? -3.454 11.816 -3.173 1.00 0.00 45 ARG A C 10
ATOM 13489 O O . ARG A 1 32 ? -2.819 11.848 -2.137 1.00 0.00 45 ARG A O 10
ATOM 13510 N N . LEU A 1 33 ? -3.249 12.684 -4.136 1.00 0.00 46 LEU A N 10
ATOM 13511 C CA . LEU A 1 33 ? -2.182 13.710 -3.910 1.00 0.00 46 LEU A CA 10
ATOM 13512 C C . LEU A 1 33 ? -2.574 15.094 -4.434 1.00 0.00 46 LEU A C 10
ATOM 13513 O O . LEU A 1 33 ? -3.035 15.234 -5.549 1.00 0.00 46 LEU A O 10
ATOM 13529 N N . ARG A 1 34 ? -2.318 16.107 -3.652 1.00 0.00 47 ARG A N 10
ATOM 13530 C CA . ARG A 1 34 ? -2.682 17.476 -4.121 1.00 0.00 47 ARG A CA 10
ATOM 13531 C C . ARG A 1 34 ? -1.562 18.467 -3.805 1.00 0.00 47 ARG A C 10
ATOM 13532 O O . ARG A 1 34 ? -0.448 18.080 -3.511 1.00 0.00 47 ARG A O 10
ATOM 13553 N N . ASP A 1 35 ? -1.886 19.730 -3.880 1.00 0.00 48 ASP A N 10
ATOM 13554 C CA . ASP A 1 35 ? -0.860 20.766 -3.573 1.00 0.00 48 ASP A CA 10
ATOM 13555 C C . ASP A 1 35 ? -0.741 20.886 -2.052 1.00 0.00 48 ASP A C 10
ATOM 13556 O O . ASP A 1 35 ? -0.377 21.918 -1.521 1.00 0.00 48 ASP A O 10
ATOM 13565 N N . ASP A 1 36 ? -1.057 19.806 -1.390 1.00 0.00 49 ASP A N 10
ATOM 13566 C CA . ASP A 1 36 ? -0.981 19.789 0.095 1.00 0.00 49 ASP A CA 10
ATOM 13567 C C . ASP A 1 36 ? -0.116 18.609 0.536 1.00 0.00 49 ASP A C 10
ATOM 13568 O O . ASP A 1 36 ? 1.002 18.794 0.974 1.00 0.00 49 ASP A O 10
ATOM 13577 N N . VAL A 1 37 ? -0.636 17.419 0.394 1.00 0.00 50 VAL A N 10
ATOM 13578 C CA . VAL A 1 37 ? 0.160 16.239 0.807 1.00 0.00 50 VAL A CA 10
ATOM 13579 C C . VAL A 1 37 ? 1.413 16.138 -0.055 1.00 0.00 50 VAL A C 10
ATOM 13580 O O . VAL A 1 37 ? 1.382 16.278 -1.262 1.00 0.00 50 VAL A O 10
ATOM 13593 N N . GLN A 1 38 ? 2.493 15.903 0.630 1.00 0.00 51 GLN A N 10
ATOM 13594 C CA . GLN A 1 38 ? 3.815 15.782 -0.038 1.00 0.00 51 GLN A CA 10
ATOM 13595 C C . GLN A 1 38 ? 4.427 14.440 0.340 1.00 0.00 51 GLN A C 10
ATOM 13596 O O . GLN A 1 38 ? 5.256 13.911 -0.375 1.00 0.00 51 GLN A O 10
ATOM 13610 N N . SER A 1 39 ? 4.009 13.912 1.461 1.00 0.00 52 SER A N 10
ATOM 13611 C CA . SER A 1 39 ? 4.572 12.601 1.875 1.00 0.00 52 SER A CA 10
ATOM 13612 C C . SER A 1 39 ? 3.421 11.616 1.940 1.00 0.00 52 SER A C 10
ATOM 13613 O O . SER A 1 39 ? 2.388 11.914 2.504 1.00 0.00 52 SER A O 10
ATOM 13621 N N . ILE A 1 40 ? 3.613 10.489 1.322 1.00 0.00 53 ILE A N 10
ATOM 13622 C CA . ILE A 1 40 ? 2.554 9.455 1.348 1.00 0.00 53 ILE A CA 10
ATOM 13623 C C . ILE A 1 40 ? 3.185 8.231 1.989 1.00 0.00 53 ILE A C 10
ATOM 13624 O O . ILE A 1 40 ? 3.971 7.526 1.386 1.00 0.00 53 ILE A O 10
ATOM 13640 N N . ASN A 1 41 ? 2.809 8.019 3.214 1.00 0.00 54 ASN A N 10
ATOM 13641 C CA . ASN A 1 41 ? 3.367 6.866 3.962 1.00 0.00 54 ASN A CA 10
ATOM 13642 C C . ASN A 1 41 ? 2.391 5.714 3.788 1.00 0.00 54 ASN A C 10
ATOM 13643 O O . ASN A 1 41 ? 1.200 5.934 3.806 1.00 0.00 54 ASN A O 10
ATOM 13654 N N . TRP A 1 42 ? 2.881 4.518 3.639 1.00 0.00 55 TRP A N 10
ATOM 13655 C CA . TRP A 1 42 ? 1.931 3.388 3.474 1.00 0.00 55 TRP A CA 10
ATOM 13656 C C . TRP A 1 42 ? 1.889 2.569 4.759 1.00 0.00 55 TRP A C 10
ATOM 13657 O O . TRP A 1 42 ? 2.827 1.862 5.061 1.00 0.00 55 TRP A O 10
ATOM 13678 N N . LEU A 1 43 ? 0.783 2.607 5.450 1.00 0.00 56 LEU A N 10
ATOM 13679 C CA . LEU A 1 43 ? 0.714 1.833 6.715 1.00 0.00 56 LEU A CA 10
ATOM 13680 C C . LEU A 1 43 ? 0.496 0.381 6.316 1.00 0.00 56 LEU A C 10
ATOM 13681 O O . LEU A 1 43 ? -0.611 -0.030 6.033 1.00 0.00 56 LEU A O 10
ATOM 13697 N N . ARG A 1 44 ? 1.574 -0.351 6.264 1.00 0.00 57 ARG A N 10
ATOM 13698 C CA . ARG A 1 44 ? 1.451 -1.780 5.874 1.00 0.00 57 ARG A CA 10
ATOM 13699 C C . ARG A 1 44 ? 0.977 -2.547 7.099 1.00 0.00 57 ARG A C 10
ATOM 13700 O O . ARG A 1 44 ? 1.274 -2.157 8.208 1.00 0.00 57 ARG A O 10
ATOM 13721 N N . ASP A 1 45 ? 0.187 -3.558 6.870 1.00 0.00 58 ASP A N 10
ATOM 13722 C CA . ASP A 1 45 ? -0.341 -4.376 8.002 1.00 0.00 58 ASP A CA 10
ATOM 13723 C C . ASP A 1 45 ? -1.206 -3.493 8.901 1.00 0.00 58 ASP A C 10
ATOM 13724 O O . ASP A 1 45 ? -2.418 -3.582 8.870 1.00 0.00 58 ASP A O 10
ATOM 13733 N N . GLY A 1 46 ? -0.544 -2.684 9.688 1.00 0.00 59 GLY A N 10
ATOM 13734 C CA . GLY A 1 46 ? -1.255 -1.744 10.600 1.00 0.00 59 GLY A CA 10
ATOM 13735 C C . GLY A 1 46 ? -0.282 -0.673 11.122 1.00 0.00 59 GLY A C 10
ATOM 13736 O O . GLY A 1 46 ? -0.540 -0.040 12.127 1.00 0.00 59 GLY A O 10
ATOM 13740 N N . VAL A 1 47 ? 0.810 -0.490 10.425 1.00 0.00 60 VAL A N 10
ATOM 13741 C CA . VAL A 1 47 ? 1.819 0.524 10.860 1.00 0.00 60 VAL A CA 10
ATOM 13742 C C . VAL A 1 47 ? 2.502 1.151 9.641 1.00 0.00 60 VAL A C 10
ATOM 13743 O O . VAL A 1 47 ? 2.486 0.586 8.565 1.00 0.00 60 VAL A O 10
ATOM 13756 N N . GLN A 1 48 ? 3.114 2.291 9.840 1.00 0.00 61 GLN A N 10
ATOM 13757 C CA . GLN A 1 48 ? 3.790 2.968 8.693 1.00 0.00 61 GLN A CA 10
ATOM 13758 C C . GLN A 1 48 ? 4.799 2.064 8.016 1.00 0.00 61 GLN A C 10
ATOM 13759 O O . GLN A 1 48 ? 5.636 1.450 8.646 1.00 0.00 61 GLN A O 10
ATOM 13773 N N . LEU A 1 49 ? 4.671 2.016 6.724 1.00 0.00 62 LEU A N 10
ATOM 13774 C CA . LEU A 1 49 ? 5.594 1.177 5.930 1.00 0.00 62 LEU A CA 10
ATOM 13775 C C . LEU A 1 49 ? 5.606 1.585 4.464 1.00 0.00 62 LEU A C 10
ATOM 13776 O O . LEU A 1 49 ? 5.185 2.654 4.062 1.00 0.00 62 LEU A O 10
ATOM 13792 N N . VAL A 1 50 ? 6.101 0.626 3.738 1.00 0.00 63 VAL A N 10
ATOM 13793 C CA . VAL A 1 50 ? 6.217 0.702 2.256 1.00 0.00 63 VAL A CA 10
ATOM 13794 C C . VAL A 1 50 ? 6.358 -0.713 1.682 1.00 0.00 63 VAL A C 10
ATOM 13795 O O . VAL A 1 50 ? 5.795 -1.647 2.217 1.00 0.00 63 VAL A O 10
ATOM 13808 N N . GLU A 1 51 ? 7.091 -0.850 0.608 1.00 0.00 64 GLU A N 10
ATOM 13809 C CA . GLU A 1 51 ? 7.239 -2.185 -0.012 1.00 0.00 64 GLU A CA 10
ATOM 13810 C C . GLU A 1 51 ? 7.573 -3.292 0.976 1.00 0.00 64 GLU A C 10
ATOM 13811 O O . GLU A 1 51 ? 8.003 -3.085 2.093 1.00 0.00 64 GLU A O 10
ATOM 13823 N N . SER A 1 52 ? 7.347 -4.459 0.455 1.00 0.00 65 SER A N 10
ATOM 13824 C CA . SER A 1 52 ? 7.602 -5.717 1.213 1.00 0.00 65 SER A CA 10
ATOM 13825 C C . SER A 1 52 ? 8.926 -6.348 0.759 1.00 0.00 65 SER A C 10
ATOM 13826 O O . SER A 1 52 ? 9.975 -6.088 1.315 1.00 0.00 65 SER A O 10
ATOM 13834 N N . ASN A 1 53 ? 8.824 -7.168 -0.249 1.00 0.00 66 ASN A N 10
ATOM 13835 C CA . ASN A 1 53 ? 10.019 -7.853 -0.812 1.00 0.00 66 ASN A CA 10
ATOM 13836 C C . ASN A 1 53 ? 9.918 -7.839 -2.338 1.00 0.00 66 ASN A C 10
ATOM 13837 O O . ASN A 1 53 ? 10.898 -8.020 -3.034 1.00 0.00 66 ASN A O 10
ATOM 13848 N N . ARG A 1 54 ? 8.723 -7.618 -2.819 1.00 0.00 67 ARG A N 10
ATOM 13849 C CA . ARG A 1 54 ? 8.520 -7.591 -4.299 1.00 0.00 67 ARG A CA 10
ATOM 13850 C C . ARG A 1 54 ? 7.485 -6.532 -4.687 1.00 0.00 67 ARG A C 10
ATOM 13851 O O . ARG A 1 54 ? 6.587 -6.762 -5.477 1.00 0.00 67 ARG A O 10
ATOM 13872 N N . THR A 1 55 ? 7.617 -5.368 -4.112 1.00 0.00 68 THR A N 10
ATOM 13873 C CA . THR A 1 55 ? 6.646 -4.312 -4.451 1.00 0.00 68 THR A CA 10
ATOM 13874 C C . THR A 1 55 ? 7.426 -3.013 -4.642 1.00 0.00 68 THR A C 10
ATOM 13875 O O . THR A 1 55 ? 8.453 -2.792 -4.030 1.00 0.00 68 THR A O 10
ATOM 13886 N N . ARG A 1 56 ? 6.902 -2.188 -5.499 1.00 0.00 69 ARG A N 10
ATOM 13887 C CA . ARG A 1 56 ? 7.556 -0.895 -5.804 1.00 0.00 69 ARG A CA 10
ATOM 13888 C C . ARG A 1 56 ? 6.729 0.173 -5.113 1.00 0.00 69 ARG A C 10
ATOM 13889 O O . ARG A 1 56 ? 5.575 0.389 -5.425 1.00 0.00 69 ARG A O 10
ATOM 13910 N N . ILE A 1 57 ? 7.321 0.761 -4.120 1.00 0.00 70 ILE A N 10
ATOM 13911 C CA . ILE A 1 57 ? 6.584 1.816 -3.384 1.00 0.00 70 ILE A CA 10
ATOM 13912 C C . ILE A 1 57 ? 6.858 3.196 -3.928 1.00 0.00 70 ILE A C 10
ATOM 13913 O O . ILE A 1 57 ? 7.980 3.661 -3.934 1.00 0.00 70 ILE A O 10
ATOM 13929 N N . THR A 1 58 ? 5.814 3.821 -4.384 1.00 0.00 71 THR A N 10
ATOM 13930 C CA . THR A 1 58 ? 5.996 5.196 -4.881 1.00 0.00 71 THR A CA 10
ATOM 13931 C C . THR A 1 58 ? 5.288 6.119 -3.880 1.00 0.00 71 THR A C 10
ATOM 13932 O O . THR A 1 58 ? 4.259 5.771 -3.329 1.00 0.00 71 THR A O 10
ATOM 13943 N N . GLY A 1 59 ? 5.901 7.242 -3.634 1.00 0.00 72 GLY A N 10
ATOM 13944 C CA . GLY A 1 59 ? 5.334 8.250 -2.691 1.00 0.00 72 GLY A CA 10
ATOM 13945 C C . GLY A 1 59 ? 3.851 8.565 -2.930 1.00 0.00 72 GLY A C 10
ATOM 13946 O O . GLY A 1 59 ? 3.351 9.539 -2.408 1.00 0.00 72 GLY A O 10
ATOM 13950 N N . GLU A 1 60 ? 3.196 7.805 -3.765 1.00 0.00 73 GLU A N 10
ATOM 13951 C CA . GLU A 1 60 ? 1.742 8.041 -3.994 1.00 0.00 73 GLU A CA 10
ATOM 13952 C C . GLU A 1 60 ? 0.995 6.710 -4.155 1.00 0.00 73 GLU A C 10
ATOM 13953 O O . GLU A 1 60 ? -0.182 6.601 -3.869 1.00 0.00 73 GLU A O 10
ATOM 13965 N N . GLU A 1 61 ? 1.691 5.715 -4.630 1.00 0.00 74 GLU A N 10
ATOM 13966 C CA . GLU A 1 61 ? 1.022 4.407 -4.834 1.00 0.00 74 GLU A CA 10
ATOM 13967 C C . GLU A 1 61 ? 1.938 3.265 -4.416 1.00 0.00 74 GLU A C 10
ATOM 13968 O O . GLU A 1 61 ? 3.139 3.314 -4.568 1.00 0.00 74 GLU A O 10
ATOM 13980 N N . VAL A 1 62 ? 1.334 2.252 -3.877 1.00 0.00 75 VAL A N 10
ATOM 13981 C CA . VAL A 1 62 ? 2.130 1.066 -3.466 1.00 0.00 75 VAL A CA 10
ATOM 13982 C C . VAL A 1 62 ? 1.815 -0.002 -4.498 1.00 0.00 75 VAL A C 10
ATOM 13983 O O . VAL A 1 62 ? 0.672 -0.390 -4.622 1.00 0.00 75 VAL A O 10
ATOM 13996 N N . GLU A 1 63 ? 2.792 -0.388 -5.271 1.00 0.00 76 GLU A N 10
ATOM 13997 C CA . GLU A 1 63 ? 2.501 -1.446 -6.282 1.00 0.00 76 GLU A CA 10
ATOM 13998 C C . GLU A 1 63 ? 3.200 -2.766 -5.927 1.00 0.00 76 GLU A C 10
ATOM 13999 O O . GLU A 1 63 ? 4.400 -2.862 -6.053 1.00 0.00 76 GLU A O 10
ATOM 14011 N N . VAL A 1 64 ? 2.452 -3.765 -5.532 1.00 0.00 77 VAL A N 10
ATOM 14012 C CA . VAL A 1 64 ? 3.088 -5.072 -5.180 1.00 0.00 77 VAL A CA 10
ATOM 14013 C C . VAL A 1 64 ? 2.861 -5.929 -6.426 1.00 0.00 77 VAL A C 10
ATOM 14014 O O . VAL A 1 64 ? 1.734 -6.111 -6.834 1.00 0.00 77 VAL A O 10
ATOM 14027 N N . ARG A 1 65 ? 3.901 -6.468 -7.004 1.00 0.00 78 ARG A N 10
ATOM 14028 C CA . ARG A 1 65 ? 3.675 -7.229 -8.272 1.00 0.00 78 ARG A CA 10
ATOM 14029 C C . ARG A 1 65 ? 3.991 -8.702 -8.116 1.00 0.00 78 ARG A C 10
ATOM 14030 O O . ARG A 1 65 ? 4.708 -9.290 -8.902 1.00 0.00 78 ARG A O 10
ATOM 14051 N N . ASP A 1 66 ? 3.435 -9.264 -7.085 1.00 0.00 79 ASP A N 10
ATOM 14052 C CA . ASP A 1 66 ? 3.708 -10.695 -6.832 1.00 0.00 79 ASP A CA 10
ATOM 14053 C C . ASP A 1 66 ? 2.679 -11.282 -5.881 1.00 0.00 79 ASP A C 10
ATOM 14054 O O . ASP A 1 66 ? 2.352 -12.447 -5.974 1.00 0.00 79 ASP A O 10
ATOM 14063 N N . SER A 1 67 ? 2.186 -10.443 -5.004 1.00 0.00 80 SER A N 10
ATOM 14064 C CA . SER A 1 67 ? 1.232 -10.932 -3.969 1.00 0.00 80 SER A CA 10
ATOM 14065 C C . SER A 1 67 ? 1.996 -12.035 -3.223 1.00 0.00 80 SER A C 10
ATOM 14066 O O . SER A 1 67 ? 1.980 -13.193 -3.592 1.00 0.00 80 SER A O 10
ATOM 14074 N N . ILE A 1 68 ? 2.659 -11.626 -2.177 1.00 0.00 81 ILE A N 10
ATOM 14075 C CA . ILE A 1 68 ? 3.479 -12.583 -1.389 1.00 0.00 81 ILE A CA 10
ATOM 14076 C C . ILE A 1 68 ? 2.937 -12.524 0.027 1.00 0.00 81 ILE A C 10
ATOM 14077 O O . ILE A 1 68 ? 2.333 -11.534 0.377 1.00 0.00 81 ILE A O 10
ATOM 14093 N N . PRO A 1 69 ? 3.159 -13.545 0.811 1.00 0.00 82 PRO A N 10
ATOM 14094 C CA . PRO A 1 69 ? 2.544 -13.644 2.154 1.00 0.00 82 PRO A CA 10
ATOM 14095 C C . PRO A 1 69 ? 2.447 -12.263 2.817 1.00 0.00 82 PRO A C 10
ATOM 14096 O O . PRO A 1 69 ? 1.530 -11.978 3.562 1.00 0.00 82 PRO A O 10
ATOM 14107 N N . ALA A 1 70 ? 3.401 -11.429 2.509 1.00 0.00 83 ALA A N 10
ATOM 14108 C CA . ALA A 1 70 ? 3.408 -10.054 3.083 1.00 0.00 83 ALA A CA 10
ATOM 14109 C C . ALA A 1 70 ? 2.039 -9.364 2.989 1.00 0.00 83 ALA A C 10
ATOM 14110 O O . ALA A 1 70 ? 1.608 -8.736 3.932 1.00 0.00 83 ALA A O 10
ATOM 14117 N N . ASP A 1 71 ? 1.381 -9.543 1.876 1.00 0.00 84 ASP A N 10
ATOM 14118 C CA . ASP A 1 71 ? 0.062 -8.897 1.646 1.00 0.00 84 ASP A CA 10
ATOM 14119 C C . ASP A 1 71 ? -1.054 -9.515 2.494 1.00 0.00 84 ASP A C 10
ATOM 14120 O O . ASP A 1 71 ? -2.203 -9.535 2.099 1.00 0.00 84 ASP A O 10
ATOM 14129 N N . SER A 1 72 ? -0.671 -10.112 3.589 1.00 0.00 85 SER A N 10
ATOM 14130 C CA . SER A 1 72 ? -1.689 -10.678 4.518 1.00 0.00 85 SER A CA 10
ATOM 14131 C C . SER A 1 72 ? -1.920 -9.664 5.651 1.00 0.00 85 SER A C 10
ATOM 14132 O O . SER A 1 72 ? -1.451 -9.857 6.755 1.00 0.00 85 SER A O 10
ATOM 14140 N N . GLY A 1 73 ? -2.633 -8.603 5.367 1.00 0.00 86 GLY A N 10
ATOM 14141 C CA . GLY A 1 73 ? -2.866 -7.583 6.434 1.00 0.00 86 GLY A CA 10
ATOM 14142 C C . GLY A 1 73 ? -3.519 -6.311 5.874 1.00 0.00 86 GLY A C 10
ATOM 14143 O O . GLY A 1 73 ? -4.030 -6.292 4.771 1.00 0.00 86 GLY A O 10
ATOM 14147 N N . LEU A 1 74 ? -3.481 -5.250 6.635 1.00 0.00 87 LEU A N 10
ATOM 14148 C CA . LEU A 1 74 ? -4.115 -4.003 6.129 1.00 0.00 87 LEU A CA 10
ATOM 14149 C C . LEU A 1 74 ? -3.065 -3.104 5.478 1.00 0.00 87 LEU A C 10
ATOM 14150 O O . LEU A 1 74 ? -2.071 -2.760 6.085 1.00 0.00 87 LEU A O 10
ATOM 14166 N N . TYR A 1 75 ? -3.309 -2.751 4.246 1.00 0.00 88 TYR A N 10
ATOM 14167 C CA . TYR A 1 75 ? -2.359 -1.862 3.532 1.00 0.00 88 TYR A CA 10
ATOM 14168 C C . TYR A 1 75 ? -3.055 -0.524 3.376 1.00 0.00 88 TYR A C 10
ATOM 14169 O O . TYR A 1 75 ? -3.813 -0.294 2.456 1.00 0.00 88 TYR A O 10
ATOM 14187 N N . ALA A 1 76 ? -2.787 0.335 4.312 1.00 0.00 89 ALA A N 10
ATOM 14188 C CA . ALA A 1 76 ? -3.435 1.669 4.265 1.00 0.00 89 ALA A CA 10
ATOM 14189 C C . ALA A 1 76 ? -2.406 2.713 3.854 1.00 0.00 89 ALA A C 10
ATOM 14190 O O . ALA A 1 76 ? -1.220 2.456 3.828 1.00 0.00 89 ALA A O 10
ATOM 14197 N N . CYS A 1 77 ? -2.902 3.869 3.527 1.00 0.00 90 CYS A N 10
ATOM 14198 C CA . CYS A 1 77 ? -1.995 4.970 3.114 1.00 0.00 90 CYS A CA 10
ATOM 14199 C C . CYS A 1 77 ? -2.333 6.234 3.877 1.00 0.00 90 CYS A C 10
ATOM 14200 O O . CYS A 1 77 ? -3.489 6.567 4.040 1.00 0.00 90 CYS A O 10
ATOM 14207 N N . VAL A 1 78 ? -1.297 6.903 4.298 1.00 0.00 91 VAL A N 10
ATOM 14208 C CA . VAL A 1 78 ? -1.477 8.176 5.042 1.00 0.00 91 VAL A CA 10
ATOM 14209 C C . VAL A 1 78 ? -0.781 9.266 4.241 1.00 0.00 91 VAL A C 10
ATOM 14210 O O . VAL A 1 78 ? 0.413 9.227 4.022 1.00 0.00 91 VAL A O 10
ATOM 14223 N N . THR A 1 79 ? -1.564 10.221 3.846 1.00 0.00 92 THR A N 10
ATOM 14224 C CA . THR A 1 79 ? -1.035 11.349 3.038 1.00 0.00 92 THR A CA 10
ATOM 14225 C C . THR A 1 79 ? -0.871 12.517 3.998 1.00 0.00 92 THR A C 10
ATOM 14226 O O . THR A 1 79 ? -1.802 12.851 4.701 1.00 0.00 92 THR A O 10
ATOM 14237 N N . SER A 1 80 ? 0.298 13.092 4.010 1.00 0.00 93 SER A N 10
ATOM 14238 C CA . SER A 1 80 ? 0.542 14.222 4.945 1.00 0.00 93 SER A CA 10
ATOM 14239 C C . SER A 1 80 ? 1.081 15.458 4.236 1.00 0.00 93 SER A C 10
ATOM 14240 O O . SER A 1 80 ? 1.896 15.370 3.334 1.00 0.00 93 SER A O 10
ATOM 14248 N N . SER A 1 81 ? 0.547 16.563 4.685 1.00 0.00 94 SER A N 10
ATOM 14249 C CA . SER A 1 81 ? 0.926 17.904 4.167 1.00 0.00 94 SER A CA 10
ATOM 14250 C C . SER A 1 81 ? 1.235 18.781 5.381 1.00 0.00 94 SER A C 10
ATOM 14251 O O . SER A 1 81 ? 0.693 18.568 6.449 1.00 0.00 94 SER A O 10
ATOM 14259 N N . PRO A 1 82 ? 2.041 19.786 5.161 1.00 0.00 95 PRO A N 10
ATOM 14260 C CA . PRO A 1 82 ? 2.549 20.646 6.252 1.00 0.00 95 PRO A CA 10
ATOM 14261 C C . PRO A 1 82 ? 1.416 21.232 7.101 1.00 0.00 95 PRO A C 10
ATOM 14262 O O . PRO A 1 82 ? 1.666 21.965 8.038 1.00 0.00 95 PRO A O 10
ATOM 14273 N N . SER A 1 83 ? 0.195 20.903 6.767 1.00 0.00 96 SER A N 10
ATOM 14274 C CA . SER A 1 83 ? -0.945 21.439 7.558 1.00 0.00 96 SER A CA 10
ATOM 14275 C C . SER A 1 83 ? -1.730 20.304 8.222 1.00 0.00 96 SER A C 10
ATOM 14276 O O . SER A 1 83 ? -2.158 20.432 9.352 1.00 0.00 96 SER A O 10
ATOM 14284 N N . GLY A 1 84 ? -1.908 19.215 7.518 1.00 0.00 97 GLY A N 10
ATOM 14285 C CA . GLY A 1 84 ? -2.689 18.099 8.133 1.00 0.00 97 GLY A CA 10
ATOM 14286 C C . GLY A 1 84 ? -2.432 16.751 7.455 1.00 0.00 97 GLY A C 10
ATOM 14287 O O . GLY A 1 84 ? -1.528 16.613 6.655 1.00 0.00 97 GLY A O 10
ATOM 14291 N N . SER A 1 85 ? -3.238 15.784 7.804 1.00 0.00 98 SER A N 10
ATOM 14292 C CA . SER A 1 85 ? -3.077 14.430 7.199 1.00 0.00 98 SER A CA 10
ATOM 14293 C C . SER A 1 85 ? -4.435 13.794 6.874 1.00 0.00 98 SER A C 10
ATOM 14294 O O . SER A 1 85 ? -5.434 14.071 7.510 1.00 0.00 98 SER A O 10
ATOM 14302 N N . ASP A 1 86 ? -4.422 12.950 5.876 1.00 0.00 99 ASP A N 10
ATOM 14303 C CA . ASP A 1 86 ? -5.667 12.244 5.447 1.00 0.00 99 ASP A CA 10
ATOM 14304 C C . ASP A 1 86 ? -5.312 10.771 5.238 1.00 0.00 99 ASP A C 10
ATOM 14305 O O . ASP A 1 86 ? -4.207 10.466 4.838 1.00 0.00 99 ASP A O 10
ATOM 14314 N N . THR A 1 87 ? -6.239 9.885 5.480 1.00 0.00 100 THR A N 10
ATOM 14315 C CA . THR A 1 87 ? -5.889 8.448 5.298 1.00 0.00 100 THR A CA 10
ATOM 14316 C C . THR A 1 87 ? -6.921 7.656 4.485 1.00 0.00 100 THR A C 10
ATOM 14317 O O . THR A 1 87 ? -8.101 7.942 4.485 1.00 0.00 100 THR A O 10
ATOM 14328 N N . THR A 1 88 ? -6.395 6.674 3.805 1.00 0.00 101 THR A N 10
ATOM 14329 C CA . THR A 1 88 ? -7.224 5.768 2.951 1.00 0.00 101 THR A CA 10
ATOM 14330 C C . THR A 1 88 ? -6.806 4.320 3.253 1.00 0.00 101 THR A C 10
ATOM 14331 O O . THR A 1 88 ? -5.663 4.098 3.593 1.00 0.00 101 THR A O 10
ATOM 14342 N N . TYR A 1 89 ? -7.685 3.361 3.089 1.00 0.00 102 TYR A N 10
ATOM 14343 C CA . TYR A 1 89 ? -7.277 1.956 3.430 1.00 0.00 102 TYR A CA 10
ATOM 14344 C C . TYR A 1 89 ? -7.561 0.866 2.391 1.00 0.00 102 TYR A C 10
ATOM 14345 O O . TYR A 1 89 ? -8.680 0.657 1.969 1.00 0.00 102 TYR A O 10
ATOM 14363 N N . PHE A 1 90 ? -6.522 0.158 2.049 1.00 0.00 103 PHE A N 10
ATOM 14364 C CA . PHE A 1 90 ? -6.643 -0.981 1.102 1.00 0.00 103 PHE A CA 10
ATOM 14365 C C . PHE A 1 90 ? -6.428 -2.259 1.909 1.00 0.00 103 PHE A C 10
ATOM 14366 O O . PHE A 1 90 ? -5.327 -2.540 2.337 1.00 0.00 103 PHE A O 10
ATOM 14383 N N . SER A 1 91 ? -7.458 -3.018 2.140 1.00 0.00 104 SER A N 10
ATOM 14384 C CA . SER A 1 91 ? -7.210 -4.268 2.907 1.00 0.00 104 SER A CA 10
ATOM 14385 C C . SER A 1 91 ? -6.631 -5.250 1.894 1.00 0.00 104 SER A C 10
ATOM 14386 O O . SER A 1 91 ? -7.230 -5.488 0.867 1.00 0.00 104 SER A O 10
ATOM 14394 N N . VAL A 1 92 ? -5.477 -5.795 2.160 1.00 0.00 105 VAL A N 10
ATOM 14395 C CA . VAL A 1 92 ? -4.923 -6.739 1.152 1.00 0.00 105 VAL A CA 10
ATOM 14396 C C . VAL A 1 92 ? -4.674 -8.095 1.783 1.00 0.00 105 VAL A C 10
ATOM 14397 O O . VAL A 1 92 ? -4.046 -8.205 2.816 1.00 0.00 105 VAL A O 10
ATOM 14410 N N . ASN A 1 93 ? -5.189 -9.103 1.137 1.00 0.00 106 ASN A N 10
ATOM 14411 C CA . ASN A 1 93 ? -4.987 -10.468 1.691 1.00 0.00 106 ASN A CA 10
ATOM 14412 C C . ASN A 1 93 ? -4.561 -11.469 0.627 1.00 0.00 106 ASN A C 10
ATOM 14413 O O . ASN A 1 93 ? -5.278 -11.752 -0.312 1.00 0.00 106 ASN A O 10
ATOM 14424 N N . VAL A 1 94 ? -3.358 -11.949 0.775 1.00 0.00 107 VAL A N 10
ATOM 14425 C CA . VAL A 1 94 ? -2.871 -12.954 -0.207 1.00 0.00 107 VAL A CA 10
ATOM 14426 C C . VAL A 1 94 ? -2.949 -14.366 0.380 1.00 0.00 107 VAL A C 10
ATOM 14427 O O . VAL A 1 94 ? -2.385 -14.659 1.416 1.00 0.00 107 VAL A O 10
ATOM 14440 N N . SER A 1 95 ? -3.677 -15.202 -0.306 1.00 0.00 108 SER A N 10
ATOM 14441 C CA . SER A 1 95 ? -3.829 -16.611 0.142 1.00 0.00 108 SER A CA 10
ATOM 14442 C C . SER A 1 95 ? -4.286 -17.466 -1.042 1.00 0.00 108 SER A C 10
ATOM 14443 O O . SER A 1 95 ? -5.038 -17.013 -1.882 1.00 0.00 108 SER A O 10
ATOM 14451 N N . PRO A 1 1 ? -3.375 21.576 -6.376 1.00 0.00 14 PRO A N 11
ATOM 14452 C CA . PRO A 1 1 ? -3.607 20.168 -6.778 1.00 0.00 14 PRO A CA 11
ATOM 14453 C C . PRO A 1 1 ? -4.194 19.333 -5.633 1.00 0.00 14 PRO A C 11
ATOM 14454 O O . PRO A 1 1 ? -3.475 18.678 -4.905 1.00 0.00 14 PRO A O 11
ATOM 14465 N N . THR A 1 2 ? -5.492 19.378 -5.503 1.00 0.00 15 THR A N 11
ATOM 14466 C CA . THR A 1 2 ? -6.160 18.593 -4.423 1.00 0.00 15 THR A CA 11
ATOM 14467 C C . THR A 1 2 ? -6.996 17.474 -5.058 1.00 0.00 15 THR A C 11
ATOM 14468 O O . THR A 1 2 ? -8.074 17.709 -5.567 1.00 0.00 15 THR A O 11
ATOM 14479 N N . LEU A 1 3 ? -6.472 16.277 -5.028 1.00 0.00 16 LEU A N 11
ATOM 14480 C CA . LEU A 1 3 ? -7.204 15.131 -5.631 1.00 0.00 16 LEU A CA 11
ATOM 14481 C C . LEU A 1 3 ? -7.314 14.021 -4.581 1.00 0.00 16 LEU A C 11
ATOM 14482 O O . LEU A 1 3 ? -6.357 13.318 -4.311 1.00 0.00 16 LEU A O 11
ATOM 14498 N N .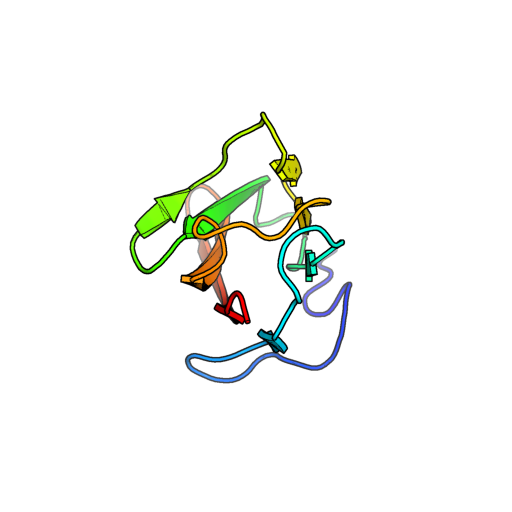 PRO A 1 4 ? -8.474 13.948 -3.980 1.00 0.00 17 PRO A N 11
ATOM 14499 C CA . PRO A 1 4 ? -8.755 12.980 -2.898 1.00 0.00 17 PRO A CA 11
ATOM 14500 C C . PRO A 1 4 ? -8.975 11.569 -3.449 1.00 0.00 17 PRO A C 11
ATOM 14501 O O . PRO A 1 4 ? -8.602 10.595 -2.826 1.00 0.00 17 PRO A O 11
ATOM 14512 N N . GLU A 1 5 ? -9.584 11.489 -4.602 1.00 0.00 18 GLU A N 11
ATOM 14513 C CA . GLU A 1 5 ? -9.837 10.144 -5.192 1.00 0.00 18 GLU A CA 11
ATOM 14514 C C . GLU A 1 5 ? -9.001 9.912 -6.454 1.00 0.00 18 GLU A C 11
ATOM 14515 O O . GLU A 1 5 ? -9.492 9.416 -7.449 1.00 0.00 18 GLU A O 11
ATOM 14527 N N . GLN A 1 6 ? -7.750 10.274 -6.379 1.00 0.00 19 GLN A N 11
ATOM 14528 C CA . GLN A 1 6 ? -6.855 10.057 -7.552 1.00 0.00 19 GLN A CA 11
ATOM 14529 C C . GLN A 1 6 ? -6.214 8.686 -7.340 1.00 0.00 19 GLN A C 11
ATOM 14530 O O . GLN A 1 6 ? -5.010 8.523 -7.386 1.00 0.00 19 GLN A O 11
ATOM 14544 N N . ALA A 1 7 ? -7.073 7.734 -7.105 1.00 0.00 20 ALA A N 11
ATOM 14545 C CA . ALA A 1 7 ? -6.613 6.344 -6.841 1.00 0.00 20 ALA A CA 11
ATOM 14546 C C . ALA A 1 7 ? -7.236 5.344 -7.819 1.00 0.00 20 ALA A C 11
ATOM 14547 O O . ALA A 1 7 ? -7.382 5.616 -8.994 1.00 0.00 20 ALA A O 11
ATOM 14554 N N . GLN A 1 8 ? -7.586 4.201 -7.290 1.00 0.00 21 GLN A N 11
ATOM 14555 C CA . GLN A 1 8 ? -8.217 3.144 -8.128 1.00 0.00 21 GLN A CA 11
ATOM 14556 C C . GLN A 1 8 ? -9.697 3.503 -8.303 1.00 0.00 21 GLN A C 11
ATOM 14557 O O . GLN A 1 8 ? -10.119 4.574 -7.914 1.00 0.00 21 GLN A O 11
ATOM 14571 N N . PRO A 1 9 ? -10.444 2.614 -8.903 1.00 0.00 22 PRO A N 11
ATOM 14572 C CA . PRO A 1 9 ? -11.910 2.783 -9.028 1.00 0.00 22 PRO A CA 11
ATOM 14573 C C . PRO A 1 9 ? -12.625 2.697 -7.672 1.00 0.00 22 PRO A C 11
ATOM 14574 O O . PRO A 1 9 ? -13.736 2.211 -7.592 1.00 0.00 22 PRO A O 11
ATOM 14585 N N . TRP A 1 10 ? -11.985 3.171 -6.634 1.00 0.00 23 TRP A N 11
ATOM 14586 C CA . TRP A 1 10 ? -12.648 3.125 -5.299 1.00 0.00 23 TRP A CA 11
ATOM 14587 C C . TRP A 1 10 ? -12.950 4.530 -4.791 1.00 0.00 23 TRP A C 11
ATOM 14588 O O . TRP A 1 10 ? -12.293 5.492 -5.133 1.00 0.00 23 TRP A O 11
ATOM 14609 N N . GLY A 1 11 ? -13.966 4.587 -3.978 1.00 0.00 24 GLY A N 11
ATOM 14610 C CA . GLY A 1 11 ? -14.378 5.876 -3.369 1.00 0.00 24 GLY A CA 11
ATOM 14611 C C . GLY A 1 11 ? -15.215 5.520 -2.144 1.00 0.00 24 GLY A C 11
ATOM 14612 O O . GLY A 1 11 ? -16.213 6.150 -1.857 1.00 0.00 24 GLY A O 11
ATOM 14616 N N . VAL A 1 12 ? -14.771 4.507 -1.449 1.00 0.00 25 VAL A N 11
ATOM 14617 C CA . VAL A 1 12 ? -15.539 4.064 -0.246 1.00 0.00 25 VAL A CA 11
ATOM 14618 C C . VAL A 1 12 ? -15.257 4.950 0.978 1.00 0.00 25 VAL A C 11
ATOM 14619 O O . VAL A 1 12 ? -14.120 5.227 1.308 1.00 0.00 25 VAL A O 11
ATOM 14632 N N . PRO A 1 13 ? -16.321 5.378 1.609 1.00 0.00 26 PRO A N 11
ATOM 14633 C CA . PRO A 1 13 ? -16.261 6.091 2.908 1.00 0.00 26 PRO A CA 11
ATOM 14634 C C . PRO A 1 13 ? -16.197 5.108 4.084 1.00 0.00 26 PRO A C 11
ATOM 14635 O O . PRO A 1 13 ? -16.901 5.256 5.063 1.00 0.00 26 PRO A O 11
ATOM 14646 N N . VAL A 1 14 ? -15.349 4.125 3.958 1.00 0.00 27 VAL A N 11
ATOM 14647 C CA . VAL A 1 14 ? -15.212 3.117 5.048 1.00 0.00 27 VAL A CA 11
ATOM 14648 C C . VAL A 1 14 ? -13.735 2.874 5.270 1.00 0.00 27 VAL A C 11
ATOM 14649 O O . VAL A 1 14 ? -13.197 3.074 6.340 1.00 0.00 27 VAL A O 11
ATOM 14662 N N . GLU A 1 15 ? -13.130 2.439 4.208 1.00 0.00 28 GLU A N 11
ATOM 14663 C CA . GLU A 1 15 ? -11.678 2.170 4.235 1.00 0.00 28 GLU A CA 11
ATOM 14664 C C . GLU A 1 15 ? -11.151 2.753 2.927 1.00 0.00 28 GLU A C 11
ATOM 14665 O O . GLU A 1 15 ? -10.773 3.906 2.850 1.00 0.00 28 GLU A O 11
ATOM 14677 N N . VAL A 1 16 ? -11.007 1.890 1.968 1.00 0.00 29 VAL A N 11
ATOM 14678 C CA . VAL A 1 16 ? -10.581 2.353 0.616 1.00 0.00 29 VAL A CA 11
ATOM 14679 C C . VAL A 1 16 ? -10.833 1.307 -0.455 1.00 0.00 29 VAL A C 11
ATOM 14680 O O . VAL A 1 16 ? -11.703 1.433 -1.294 1.00 0.00 29 VAL A O 11
ATOM 14693 N N . GLU A 1 17 ? -10.027 0.284 -0.376 1.00 0.00 30 GLU A N 11
ATOM 14694 C CA . GLU A 1 17 ? -10.127 -0.800 -1.388 1.00 0.00 30 GLU A CA 11
ATOM 14695 C C . GLU A 1 17 ? -9.796 -2.174 -0.810 1.00 0.00 30 GLU A C 11
ATOM 14696 O O . GLU A 1 17 ? -8.657 -2.499 -0.543 1.00 0.00 30 GLU A O 11
ATOM 14708 N N . SER A 1 18 ? -10.838 -2.924 -0.596 1.00 0.00 31 SER A N 11
ATOM 14709 C CA . SER A 1 18 ? -10.668 -4.314 -0.081 1.00 0.00 31 SER A CA 11
ATOM 14710 C C . SER A 1 18 ? -10.581 -5.276 -1.274 1.00 0.00 31 SER A C 11
ATOM 14711 O O . SER A 1 18 ? -11.570 -5.577 -1.911 1.00 0.00 31 SER A O 11
ATOM 14719 N N . LEU A 1 19 ? -9.386 -5.728 -1.542 1.00 0.00 32 LEU A N 11
ATOM 14720 C CA . LEU A 1 19 ? -9.182 -6.657 -2.692 1.00 0.00 32 LEU A CA 11
ATOM 14721 C C . LEU A 1 19 ? -8.309 -7.868 -2.330 1.00 0.00 32 LEU A C 11
ATOM 14722 O O . LEU A 1 19 ? -7.357 -7.772 -1.580 1.00 0.00 32 LEU A O 11
ATOM 14738 N N . LEU A 1 20 ? -8.676 -9.001 -2.868 1.00 0.00 33 LEU A N 11
ATOM 14739 C CA . LEU A 1 20 ? -7.885 -10.235 -2.606 1.00 0.00 33 LEU A CA 11
ATOM 14740 C C . LEU A 1 20 ? -7.160 -10.676 -3.880 1.00 0.00 33 LEU A C 11
ATOM 14741 O O . LEU A 1 20 ? -7.642 -10.484 -4.979 1.00 0.00 33 LEU A O 11
ATOM 14757 N N . VAL A 1 21 ? -6.003 -11.250 -3.693 1.00 0.00 34 VAL A N 11
ATOM 14758 C CA . VAL A 1 21 ? -5.213 -11.716 -4.876 1.00 0.00 34 VAL A CA 11
ATOM 14759 C C . VAL A 1 21 ? -4.653 -13.125 -4.648 1.00 0.00 34 VAL A C 11
ATOM 14760 O O . VAL A 1 21 ? -4.541 -13.575 -3.527 1.00 0.00 34 VAL A O 11
ATOM 14773 N N . HIS A 1 22 ? -4.287 -13.791 -5.710 1.00 0.00 35 HIS A N 11
ATOM 14774 C CA . HIS A 1 22 ? -3.750 -15.175 -5.555 1.00 0.00 35 HIS A CA 11
ATOM 14775 C C . HIS A 1 22 ? -2.279 -15.161 -5.128 1.00 0.00 35 HIS A C 11
ATOM 14776 O O . HIS A 1 22 ? -1.686 -14.111 -5.002 1.00 0.00 35 HIS A O 11
ATOM 14790 N N . PRO A 1 23 ? -1.760 -16.332 -4.855 1.00 0.00 36 PRO A N 11
ATOM 14791 C CA . PRO A 1 23 ? -0.353 -16.503 -4.427 1.00 0.00 36 PRO A CA 11
ATOM 14792 C C . PRO A 1 23 ? 0.613 -16.451 -5.615 1.00 0.00 36 PRO A C 11
ATOM 14793 O O . PRO A 1 23 ? 0.666 -17.360 -6.421 1.00 0.00 36 PRO A O 11
ATOM 14804 N N . GLY A 1 24 ? 1.352 -15.378 -5.693 1.00 0.00 37 GLY A N 11
ATOM 14805 C CA . GLY A 1 24 ? 2.333 -15.224 -6.804 1.00 0.00 37 GLY A CA 11
ATOM 14806 C C . GLY A 1 24 ? 1.802 -14.245 -7.852 1.00 0.00 37 GLY A C 11
ATOM 14807 O O . GLY A 1 24 ? 2.009 -14.428 -9.036 1.00 0.00 37 GLY A O 11
ATOM 14811 N N . ASP A 1 25 ? 1.123 -13.229 -7.392 1.00 0.00 38 ASP A N 11
ATOM 14812 C CA . ASP A 1 25 ? 0.561 -12.233 -8.355 1.00 0.00 38 ASP A CA 11
ATOM 14813 C C . ASP A 1 25 ? 1.013 -10.789 -8.094 1.00 0.00 38 ASP A C 11
ATOM 14814 O O . ASP A 1 25 ? 1.867 -10.515 -7.272 1.00 0.00 38 ASP A O 11
ATOM 14823 N N . LEU A 1 26 ? 0.412 -9.899 -8.838 1.00 0.00 39 LEU A N 11
ATOM 14824 C CA . LEU A 1 26 ? 0.740 -8.455 -8.701 1.00 0.00 39 LEU A CA 11
ATOM 14825 C C . LEU A 1 26 ? -0.454 -7.700 -8.112 1.00 0.00 39 LEU A C 11
ATOM 14826 O O . LEU A 1 26 ? -1.543 -7.702 -8.651 1.00 0.00 39 LEU A O 11
ATOM 14842 N N . LEU A 1 27 ? -0.193 -7.068 -7.003 1.00 0.00 40 LEU A N 11
ATOM 14843 C CA . LEU A 1 27 ? -1.257 -6.289 -6.302 1.00 0.00 40 LEU A CA 11
ATOM 14844 C C . LEU A 1 27 ? -0.851 -4.812 -6.219 1.00 0.00 40 LEU A C 11
ATOM 14845 O O . LEU A 1 27 ? 0.267 -4.505 -5.863 1.00 0.00 40 LEU A O 11
ATOM 14861 N N . GLN A 1 28 ? -1.751 -3.925 -6.552 1.00 0.00 41 GLN A N 11
ATOM 14862 C CA . GLN A 1 28 ? -1.393 -2.475 -6.492 1.00 0.00 41 GLN A CA 11
ATOM 14863 C C . GLN A 1 28 ? -2.439 -1.640 -5.744 1.00 0.00 41 GLN A C 11
ATOM 14864 O O . GLN A 1 28 ? -3.628 -1.819 -5.914 1.00 0.00 41 GLN A O 11
ATOM 14878 N N . LEU A 1 29 ? -1.945 -0.708 -4.972 1.00 0.00 42 LEU A N 11
ATOM 14879 C CA . LEU A 1 29 ? -2.838 0.192 -4.190 1.00 0.00 42 LEU A CA 11
ATOM 14880 C C . LEU A 1 29 ? -2.491 1.648 -4.502 1.00 0.00 42 LEU A C 11
ATOM 14881 O O . LEU A 1 29 ? -1.458 2.142 -4.091 1.00 0.00 42 LEU A O 11
ATOM 14897 N N . ARG A 1 30 ? -3.329 2.262 -5.292 1.00 0.00 43 ARG A N 11
ATOM 14898 C CA . ARG A 1 30 ? -3.110 3.692 -5.640 1.00 0.00 43 ARG A CA 11
ATOM 14899 C C . ARG A 1 30 ? -3.896 4.563 -4.665 1.00 0.00 43 ARG A C 11
ATOM 14900 O O . ARG A 1 30 ? -5.096 4.430 -4.508 1.00 0.00 43 ARG A O 11
ATOM 14921 N N . CYS A 1 31 ? -3.158 5.434 -4.036 1.00 0.00 44 CYS A N 11
ATOM 14922 C CA . CYS A 1 31 ? -3.751 6.364 -3.035 1.00 0.00 44 CYS A CA 11
ATOM 14923 C C . CYS A 1 31 ? -4.183 7.696 -3.660 1.00 0.00 44 CYS A C 11
ATOM 14924 O O . CYS A 1 31 ? -4.638 7.747 -4.785 1.00 0.00 44 CYS A O 11
ATOM 14931 N N . ARG A 1 32 ? -4.010 8.746 -2.902 1.00 0.00 45 ARG A N 11
ATOM 14932 C CA . ARG A 1 32 ? -4.418 10.097 -3.388 1.00 0.00 45 ARG A CA 11
ATOM 14933 C C . ARG A 1 32 ? -3.274 11.103 -3.225 1.00 0.00 45 ARG A C 11
ATOM 14934 O O . ARG A 1 32 ? -2.180 10.740 -2.840 1.00 0.00 45 ARG A O 11
ATOM 14955 N N . LEU A 1 33 ? -3.546 12.347 -3.524 1.00 0.00 46 LEU A N 11
ATOM 14956 C CA . LEU A 1 33 ? -2.468 13.372 -3.384 1.00 0.00 46 LEU A CA 11
ATOM 14957 C C . LEU A 1 33 ? -3.058 14.777 -3.230 1.00 0.00 46 LEU A C 11
ATOM 14958 O O . LEU A 1 33 ? -4.114 15.074 -3.752 1.00 0.00 46 LEU A O 11
ATOM 14974 N N . ARG A 1 34 ? -2.360 15.646 -2.549 1.00 0.00 47 ARG A N 11
ATOM 14975 C CA . ARG A 1 34 ? -2.939 17.007 -2.392 1.00 0.00 47 ARG A CA 11
ATOM 14976 C C . ARG A 1 34 ? -1.891 18.084 -2.632 1.00 0.00 47 ARG A C 11
ATOM 14977 O O . ARG A 1 34 ? -0.730 17.785 -2.819 1.00 0.00 47 ARG A O 11
ATOM 14998 N N . ASP A 1 35 ? -2.358 19.304 -2.581 1.00 0.00 48 ASP A N 11
ATOM 14999 C CA . ASP A 1 35 ? -1.488 20.494 -2.799 1.00 0.00 48 ASP A CA 11
ATOM 15000 C C . ASP A 1 35 ? 0.006 20.193 -2.682 1.00 0.00 48 ASP A C 11
ATOM 15001 O O . ASP A 1 35 ? 0.778 20.587 -3.534 1.00 0.00 48 ASP A O 11
ATOM 15010 N N . ASP A 1 36 ? 0.395 19.509 -1.640 1.00 0.00 49 ASP A N 11
ATOM 15011 C CA . ASP A 1 36 ? 1.847 19.215 -1.503 1.00 0.00 49 ASP A CA 11
ATOM 15012 C C . ASP A 1 36 ? 2.125 17.931 -0.715 1.00 0.00 49 ASP A C 11
ATOM 15013 O O . ASP A 1 36 ? 2.927 17.934 0.197 1.00 0.00 49 ASP A O 11
ATOM 15022 N N . VAL A 1 37 ? 1.454 16.863 -1.057 1.00 0.00 50 VAL A N 11
ATOM 15023 C CA . VAL A 1 37 ? 1.726 15.590 -0.334 1.00 0.00 50 VAL A CA 11
ATOM 15024 C C . VAL A 1 37 ? 3.142 15.144 -0.672 1.00 0.00 50 VAL A C 11
ATOM 15025 O O . VAL A 1 37 ? 3.527 15.043 -1.820 1.00 0.00 50 VAL A O 11
ATOM 15038 N N . GLN A 1 38 ? 3.878 14.901 0.369 1.00 0.00 51 GLN A N 11
ATOM 15039 C CA . GLN A 1 38 ? 5.292 14.475 0.205 1.00 0.00 51 GLN A CA 11
ATOM 15040 C C . GLN A 1 38 ? 5.550 13.240 1.062 1.00 0.00 51 GLN A C 11
ATOM 15041 O O . GLN A 1 38 ? 6.455 12.474 0.800 1.00 0.00 51 GLN A O 11
ATOM 15055 N N . SER A 1 39 ? 4.736 13.078 2.070 1.00 0.00 52 SER A N 11
ATOM 15056 C CA . SER A 1 39 ? 4.909 11.903 2.961 1.00 0.00 52 SER A CA 11
ATOM 15057 C C . SER A 1 39 ? 3.727 10.954 2.779 1.00 0.00 52 SER A C 11
ATOM 15058 O O . SER A 1 39 ? 2.680 11.133 3.370 1.00 0.00 52 SER A O 11
ATOM 15066 N N . ILE A 1 40 ? 3.910 9.990 1.918 1.00 0.00 53 ILE A N 11
ATOM 15067 C CA . ILE A 1 40 ? 2.825 9.003 1.694 1.00 0.00 53 ILE A CA 11
ATOM 15068 C C . ILE A 1 40 ? 3.309 7.653 2.210 1.00 0.00 53 ILE A C 11
ATOM 15069 O O . ILE A 1 40 ? 3.966 6.899 1.520 1.00 0.00 53 ILE A O 11
ATOM 15085 N N . ASN A 1 41 ? 2.954 7.402 3.436 1.00 0.00 54 ASN A N 11
ATOM 15086 C CA . ASN A 1 41 ? 3.361 6.125 4.087 1.00 0.00 54 ASN A CA 11
ATOM 15087 C C . ASN A 1 41 ? 2.277 5.094 3.850 1.00 0.00 54 ASN A C 11
ATOM 15088 O O . ASN A 1 41 ? 1.114 5.419 3.956 1.00 0.00 54 ASN A O 11
ATOM 15099 N N . TRP A 1 42 ? 2.648 3.877 3.574 1.00 0.00 55 TRP A N 11
ATOM 15100 C CA . TRP A 1 42 ? 1.590 2.859 3.378 1.00 0.00 55 TRP A CA 11
ATOM 15101 C C . TRP A 1 42 ? 1.608 1.998 4.631 1.00 0.00 55 TRP A C 11
ATOM 15102 O O . TRP A 1 42 ? 2.478 1.167 4.795 1.00 0.00 55 TRP A O 11
ATOM 15123 N N . LEU A 1 43 ? 0.637 2.172 5.483 1.00 0.00 56 LEU A N 11
ATOM 15124 C CA . LEU A 1 43 ? 0.664 1.370 6.729 1.00 0.00 56 LEU A CA 11
ATOM 15125 C C . LEU A 1 43 ? 0.154 -0.028 6.394 1.00 0.00 56 LEU A C 11
ATOM 15126 O O . LEU A 1 43 ? -1.017 -0.212 6.127 1.00 0.00 56 LEU A O 11
ATOM 15142 N N . ARG A 1 44 ? 1.049 -0.976 6.436 1.00 0.00 57 ARG A N 11
ATOM 15143 C CA . ARG A 1 44 ? 0.659 -2.374 6.112 1.00 0.00 57 ARG A CA 11
ATOM 15144 C C . ARG A 1 44 ? -0.024 -2.955 7.336 1.00 0.00 57 ARG A C 11
ATOM 15145 O O . ARG A 1 44 ? 0.303 -2.596 8.448 1.00 0.00 57 ARG A O 11
ATOM 15166 N N . ASP A 1 45 ? -1.016 -3.762 7.091 1.00 0.00 58 ASP A N 11
ATOM 15167 C CA . ASP A 1 45 ? -1.755 -4.399 8.216 1.00 0.00 58 ASP A CA 11
ATOM 15168 C C . ASP A 1 45 ? -2.427 -3.304 9.038 1.00 0.00 58 ASP A C 11
ATOM 15169 O O . ASP A 1 45 ? -3.615 -3.085 8.901 1.00 0.00 58 ASP A O 11
ATOM 15178 N N . GLY A 1 46 ? -1.647 -2.656 9.866 1.00 0.00 59 GLY A N 11
ATOM 15179 C CA . GLY A 1 46 ? -2.179 -1.548 10.710 1.00 0.00 59 GLY A CA 11
ATOM 15180 C C . GLY A 1 46 ? -1.039 -0.635 11.190 1.00 0.00 59 GLY A C 11
ATOM 15181 O O . GLY A 1 46 ? -1.202 0.118 12.129 1.00 0.00 59 GLY A O 11
ATOM 15185 N N . VAL A 1 47 ? 0.093 -0.722 10.536 1.00 0.00 60 VAL A N 11
ATOM 15186 C CA . VAL A 1 47 ? 1.257 0.124 10.936 1.00 0.00 60 VAL A CA 11
ATOM 15187 C C . VAL A 1 47 ? 2.035 0.577 9.693 1.00 0.00 60 VAL A C 11
ATOM 15188 O O . VAL A 1 47 ? 2.026 -0.091 8.679 1.00 0.00 60 VAL A O 11
ATOM 15201 N N . GLN A 1 48 ? 2.702 1.696 9.811 1.00 0.00 61 GLN A N 11
ATOM 15202 C CA . GLN A 1 48 ? 3.485 2.236 8.656 1.00 0.00 61 GLN A CA 11
ATOM 15203 C C . GLN A 1 48 ? 4.239 1.144 7.893 1.00 0.00 61 GLN A C 11
ATOM 15204 O O . GLN A 1 48 ? 4.752 0.208 8.474 1.00 0.00 61 GLN A O 11
ATOM 15218 N N . LEU A 1 49 ? 4.276 1.295 6.596 1.00 0.00 62 LEU A N 11
ATOM 15219 C CA . LEU A 1 49 ? 4.996 0.294 5.763 1.00 0.00 62 LEU A CA 11
ATOM 15220 C C . LEU A 1 49 ? 5.356 0.863 4.385 1.00 0.00 62 LEU A C 11
ATOM 15221 O O . LEU A 1 49 ? 4.588 1.560 3.746 1.00 0.00 62 LEU A O 11
ATOM 15237 N N . VAL A 1 50 ? 6.596 0.645 4.055 1.00 0.00 63 VAL A N 11
ATOM 15238 C CA . VAL A 1 50 ? 7.140 1.069 2.735 1.00 0.00 63 VAL A CA 11
ATOM 15239 C C . VAL A 1 50 ? 8.439 0.282 2.496 1.00 0.00 63 VAL A C 11
ATOM 15240 O O . VAL A 1 50 ? 9.453 0.579 3.096 1.00 0.00 63 VAL A O 11
ATOM 15253 N N . GLU A 1 51 ? 8.399 -0.705 1.637 1.00 0.00 64 GLU A N 11
ATOM 15254 C CA . GLU A 1 51 ? 9.631 -1.510 1.405 1.00 0.00 64 GLU A CA 11
ATOM 15255 C C . GLU A 1 51 ? 10.488 -0.965 0.257 1.00 0.00 64 GLU A C 11
ATOM 15256 O O . GLU A 1 51 ? 10.732 0.221 0.169 1.00 0.00 64 GLU A O 11
ATOM 15268 N N . SER A 1 52 ? 10.918 -1.861 -0.589 1.00 0.00 65 SER A N 11
ATOM 15269 C CA . SER A 1 52 ? 11.792 -1.492 -1.743 1.00 0.00 65 SER A CA 11
ATOM 15270 C C . SER A 1 52 ? 12.487 -2.765 -2.237 1.00 0.00 65 SER A C 11
ATOM 15271 O O . SER A 1 52 ? 13.647 -3.005 -1.962 1.00 0.00 65 SER A O 11
ATOM 15279 N N . ASN A 1 53 ? 11.739 -3.546 -2.966 1.00 0.00 66 ASN A N 11
ATOM 15280 C CA . ASN A 1 53 ? 12.268 -4.838 -3.497 1.00 0.00 66 ASN A CA 11
ATOM 15281 C C . ASN A 1 53 ? 11.138 -5.529 -4.275 1.00 0.00 66 ASN A C 11
ATOM 15282 O O . ASN A 1 53 ? 10.737 -5.064 -5.325 1.00 0.00 66 ASN A O 11
ATOM 15293 N N . ARG A 1 54 ? 10.649 -6.621 -3.748 1.00 0.00 67 ARG A N 11
ATOM 15294 C CA . ARG A 1 54 ? 9.526 -7.328 -4.430 1.00 0.00 67 ARG A CA 11
ATOM 15295 C C . ARG A 1 54 ? 8.380 -6.329 -4.613 1.00 0.00 67 ARG A C 11
ATOM 15296 O O . ARG A 1 54 ? 7.525 -6.478 -5.465 1.00 0.00 67 ARG A O 11
ATOM 15317 N N . THR A 1 55 ? 8.356 -5.347 -3.755 1.00 0.00 68 THR A N 11
ATOM 15318 C CA . THR A 1 55 ? 7.307 -4.312 -3.882 1.00 0.00 68 THR A CA 11
ATOM 15319 C C . THR A 1 55 ? 7.990 -2.974 -4.136 1.00 0.00 68 THR A C 11
ATOM 15320 O O . THR A 1 55 ? 9.097 -2.747 -3.693 1.00 0.00 68 THR A O 11
ATOM 15331 N N . ARG A 1 56 ? 7.318 -2.161 -4.894 1.00 0.00 69 ARG A N 11
ATOM 15332 C CA . ARG A 1 56 ? 7.824 -0.806 -5.208 1.00 0.00 69 ARG A CA 11
ATOM 15333 C C . ARG A 1 56 ? 6.841 0.089 -4.476 1.00 0.00 69 ARG A C 11
ATOM 15334 O O . ARG A 1 56 ? 5.708 0.238 -4.891 1.00 0.00 69 ARG A O 11
ATOM 15355 N N . ILE A 1 57 ? 7.261 0.569 -3.342 1.00 0.00 70 ILE A N 11
ATOM 15356 C CA . ILE A 1 57 ? 6.350 1.438 -2.558 1.00 0.00 70 ILE A CA 11
ATOM 15357 C C . ILE A 1 57 ? 6.499 2.870 -3.039 1.00 0.00 70 ILE A C 11
ATOM 15358 O O . ILE A 1 57 ? 7.256 3.652 -2.499 1.00 0.00 70 ILE A O 11
ATOM 15374 N N . THR A 1 58 ? 5.739 3.192 -4.045 1.00 0.00 71 THR A N 11
ATOM 15375 C CA . THR A 1 58 ? 5.840 4.559 -4.593 1.00 0.00 71 THR A CA 11
ATOM 15376 C C . THR A 1 58 ? 5.022 5.443 -3.654 1.00 0.00 71 THR A C 11
ATOM 15377 O O . THR A 1 58 ? 3.955 5.057 -3.218 1.00 0.00 71 THR A O 11
ATOM 15388 N N . GLY A 1 59 ? 5.563 6.580 -3.313 1.00 0.00 72 GLY A N 11
ATOM 15389 C CA . GLY A 1 59 ? 4.848 7.492 -2.375 1.00 0.00 72 GLY A CA 11
ATOM 15390 C C . GLY A 1 59 ? 3.362 7.145 -2.240 1.00 0.00 72 GLY A C 11
ATOM 15391 O O . GLY A 1 59 ? 2.928 6.594 -1.248 1.00 0.00 72 GLY A O 11
ATOM 15395 N N . GLU A 1 60 ? 2.637 7.420 -3.286 1.00 0.00 73 GLU A N 11
ATOM 15396 C CA . GLU A 1 60 ? 1.166 7.168 -3.287 1.00 0.00 73 GLU A CA 11
ATOM 15397 C C . GLU A 1 60 ? 0.763 5.983 -4.164 1.00 0.00 73 GLU A C 11
ATOM 15398 O O . GLU A 1 60 ? -0.408 5.757 -4.384 1.00 0.00 73 GLU A O 11
ATOM 15410 N N . GLU A 1 61 ? 1.719 5.229 -4.625 1.00 0.00 74 GLU A N 11
ATOM 15411 C CA . GLU A 1 61 ? 1.357 4.078 -5.494 1.00 0.00 74 GLU A CA 11
ATOM 15412 C C . GLU A 1 61 ? 2.182 2.879 -5.063 1.00 0.00 74 GLU A C 11
ATOM 15413 O O . GLU A 1 61 ? 3.317 2.709 -5.461 1.00 0.00 74 GLU A O 11
ATOM 15425 N N . VAL A 1 62 ? 1.589 2.062 -4.244 1.00 0.00 75 VAL A N 11
ATOM 15426 C CA . VAL A 1 62 ? 2.352 0.873 -3.781 1.00 0.00 75 VAL A CA 11
ATOM 15427 C C . VAL A 1 62 ? 2.006 -0.307 -4.664 1.00 0.00 75 VAL A C 11
ATOM 15428 O O . VAL A 1 62 ? 0.854 -0.652 -4.817 1.00 0.00 75 VAL A O 11
ATOM 15441 N N . GLU A 1 63 ? 3.024 -0.846 -5.268 1.00 0.00 76 GLU A N 11
ATOM 15442 C CA . GLU A 1 63 ? 2.814 -2.021 -6.156 1.00 0.00 76 GLU A CA 11
ATOM 15443 C C . GLU A 1 63 ? 3.645 -3.198 -5.648 1.00 0.00 76 GLU A C 11
ATOM 15444 O O . GLU A 1 63 ? 4.851 -3.105 -5.572 1.00 0.00 76 GLU A O 11
ATOM 15456 N N . VAL A 1 64 ? 2.979 -4.267 -5.311 1.00 0.00 77 VAL A N 11
ATOM 15457 C CA . VAL A 1 64 ? 3.686 -5.484 -4.814 1.00 0.00 77 VAL A CA 11
ATOM 15458 C C . VAL A 1 64 ? 3.593 -6.488 -5.966 1.00 0.00 77 VAL A C 11
ATOM 15459 O O . VAL A 1 64 ? 2.516 -6.952 -6.279 1.00 0.00 77 VAL A O 11
ATOM 15472 N N . ARG A 1 65 ? 4.705 -6.805 -6.573 1.00 0.00 78 ARG A N 11
ATOM 15473 C CA . ARG A 1 65 ? 4.661 -7.744 -7.732 1.00 0.00 78 ARG A CA 11
ATOM 15474 C C . ARG A 1 65 ? 4.983 -9.131 -7.199 1.00 0.00 78 ARG A C 11
ATOM 15475 O O . ARG A 1 65 ? 5.975 -9.739 -7.547 1.00 0.00 78 ARG A O 11
ATOM 15496 N N . ASP A 1 66 ? 4.109 -9.591 -6.350 1.00 0.00 79 ASP A N 11
ATOM 15497 C CA . ASP A 1 66 ? 4.334 -10.912 -5.720 1.00 0.00 79 ASP A CA 11
ATOM 15498 C C . ASP A 1 66 ? 3.020 -11.439 -5.164 1.00 0.00 79 ASP A C 11
ATOM 15499 O O . ASP A 1 66 ? 2.696 -12.599 -5.318 1.00 0.00 79 ASP A O 11
ATOM 15508 N N . SER A 1 67 ? 2.283 -10.545 -4.557 1.00 0.00 80 SER A N 11
ATOM 15509 C CA . SER A 1 67 ? 0.992 -10.957 -3.946 1.00 0.00 80 SER A CA 11
ATOM 15510 C C . SER A 1 67 ? 1.250 -12.269 -3.205 1.00 0.00 80 SER A C 11
ATOM 15511 O O . SER A 1 67 ? 1.101 -13.341 -3.754 1.00 0.00 80 SER A O 11
ATOM 15519 N N . ILE A 1 68 ? 1.676 -12.108 -1.983 1.00 0.00 81 ILE A N 11
ATOM 15520 C CA . ILE A 1 68 ? 2.023 -13.267 -1.109 1.00 0.00 81 ILE A CA 11
ATOM 15521 C C . ILE A 1 68 ? 1.492 -12.967 0.293 1.00 0.00 81 ILE A C 11
ATOM 15522 O O . ILE A 1 68 ? 0.956 -11.904 0.516 1.00 0.00 81 ILE A O 11
ATOM 15538 N N . PRO A 1 69 ? 1.684 -13.871 1.218 1.00 0.00 82 PRO A N 11
ATOM 15539 C CA . PRO A 1 69 ? 1.504 -13.580 2.661 1.00 0.00 82 PRO A CA 11
ATOM 15540 C C . PRO A 1 69 ? 1.747 -12.109 3.045 1.00 0.00 82 PRO A C 11
ATOM 15541 O O . PRO A 1 69 ? 1.044 -11.564 3.873 1.00 0.00 82 PRO A O 11
ATOM 15552 N N . ALA A 1 70 ? 2.722 -11.490 2.438 1.00 0.00 83 ALA A N 11
ATOM 15553 C CA . ALA A 1 70 ? 3.012 -10.062 2.775 1.00 0.00 83 ALA A CA 11
ATOM 15554 C C . ALA A 1 70 ? 1.781 -9.149 2.630 1.00 0.00 83 ALA A C 11
ATOM 15555 O O . ALA A 1 70 ? 1.710 -8.095 3.228 1.00 0.00 83 ALA A O 11
ATOM 15562 N N . ASP A 1 71 ? 0.854 -9.536 1.799 1.00 0.00 84 ASP A N 11
ATOM 15563 C CA . ASP A 1 71 ? -0.356 -8.697 1.599 1.00 0.00 84 ASP A CA 11
ATOM 15564 C C . ASP A 1 71 ? -1.551 -9.176 2.439 1.00 0.00 84 ASP A C 11
ATOM 15565 O O . ASP A 1 71 ? -2.675 -9.179 1.978 1.00 0.00 84 ASP A O 11
ATOM 15574 N N . SER A 1 72 ? -1.269 -9.683 3.609 1.00 0.00 85 SER A N 11
ATOM 15575 C CA . SER A 1 72 ? -2.380 -10.112 4.514 1.00 0.00 85 SER A CA 11
ATOM 15576 C C . SER A 1 72 ? -2.677 -9.025 5.561 1.00 0.00 85 SER A C 11
ATOM 15577 O O . SER A 1 72 ? -2.282 -9.158 6.703 1.00 0.00 85 SER A O 11
ATOM 15585 N N . GLY A 1 73 ? -3.356 -7.975 5.182 1.00 0.00 86 GLY A N 11
ATOM 15586 C CA . GLY A 1 73 ? -3.647 -6.916 6.196 1.00 0.00 86 GLY A CA 11
ATOM 15587 C C . GLY A 1 73 ? -4.156 -5.627 5.543 1.00 0.00 86 GLY A C 11
ATOM 15588 O O . GLY A 1 73 ? -4.466 -5.592 4.368 1.00 0.00 86 GLY A O 11
ATOM 15592 N N . LEU A 1 74 ? -4.246 -4.573 6.312 1.00 0.00 87 LEU A N 11
ATOM 15593 C CA . LEU A 1 74 ? -4.744 -3.319 5.690 1.00 0.00 87 LEU A CA 11
ATOM 15594 C C . LEU A 1 74 ? -3.576 -2.427 5.279 1.00 0.00 87 LEU A C 11
ATOM 15595 O O . LEU A 1 74 ? -2.684 -2.150 6.056 1.00 0.00 87 LEU A O 11
ATOM 15611 N N . TYR A 1 75 ? -3.605 -2.033 4.037 1.00 0.00 88 TYR A N 11
ATOM 15612 C CA . TYR A 1 75 ? -2.560 -1.131 3.497 1.00 0.00 88 TYR A CA 11
ATOM 15613 C C . TYR A 1 75 ? -3.215 0.233 3.405 1.00 0.00 88 TYR A C 11
ATOM 15614 O O . TYR A 1 75 ? -3.638 0.681 2.360 1.00 0.00 88 TYR A O 11
ATOM 15632 N N . ALA A 1 76 ? -3.286 0.860 4.539 1.00 0.00 89 ALA A N 11
ATOM 15633 C CA . ALA A 1 76 ? -3.934 2.198 4.567 1.00 0.00 89 ALA A CA 11
ATOM 15634 C C . ALA A 1 76 ? -2.842 3.203 4.233 1.00 0.00 89 ALA A C 11
ATOM 15635 O O . ALA A 1 76 ? -1.765 3.130 4.782 1.00 0.00 89 ALA A O 11
ATOM 15642 N N . CYS A 1 77 ? -3.107 4.141 3.370 1.00 0.00 90 CYS A N 11
ATOM 15643 C CA . CYS A 1 77 ? -1.991 5.069 3.049 1.00 0.00 90 CYS A CA 11
ATOM 15644 C C . CYS A 1 77 ? -2.217 6.405 3.717 1.00 0.00 90 CYS A C 11
ATOM 15645 O O . CYS A 1 77 ? -3.319 6.912 3.731 1.00 0.00 90 CYS A O 11
ATOM 15652 N N . VAL A 1 78 ? -1.157 6.893 4.292 1.00 0.00 91 VAL A N 11
ATOM 15653 C CA . VAL A 1 78 ? -1.214 8.211 4.972 1.00 0.00 91 VAL A CA 11
ATOM 15654 C C . VAL A 1 78 ? -0.485 9.220 4.089 1.00 0.00 91 VAL A C 11
ATOM 15655 O O . VAL A 1 78 ? 0.727 9.202 4.010 1.00 0.00 91 VAL A O 11
ATOM 15668 N N . THR A 1 79 ? -1.245 10.069 3.459 1.00 0.00 92 THR A N 11
ATOM 15669 C CA . THR A 1 79 ? -0.642 11.101 2.570 1.00 0.00 92 THR A CA 11
ATOM 15670 C C . THR A 1 79 ? -0.461 12.317 3.469 1.00 0.00 92 THR A C 11
ATOM 15671 O O . THR A 1 79 ? -1.364 12.638 4.215 1.00 0.00 92 THR A O 11
ATOM 15682 N N . SER A 1 80 ? 0.666 12.972 3.395 1.00 0.00 93 SER A N 11
ATOM 15683 C CA . SER A 1 80 ? 0.849 14.143 4.299 1.00 0.00 93 SER A CA 11
ATOM 15684 C C . SER A 1 80 ? 1.561 15.285 3.586 1.00 0.00 93 SER A C 11
ATOM 15685 O O . SER A 1 80 ? 2.505 15.068 2.851 1.00 0.00 93 SER A O 11
ATOM 15693 N N . SER A 1 81 ? 1.060 16.465 3.832 1.00 0.00 94 SER A N 11
ATOM 15694 C CA . SER A 1 81 ? 1.642 17.691 3.225 1.00 0.00 94 SER A CA 11
ATOM 15695 C C . SER A 1 81 ? 1.766 18.753 4.321 1.00 0.00 94 SER A C 11
ATOM 15696 O O . SER A 1 81 ? 1.014 18.747 5.277 1.00 0.00 94 SER A O 11
ATOM 15704 N N . PRO A 1 82 ? 2.681 19.664 4.114 1.00 0.00 95 PRO A N 11
ATOM 15705 C CA . PRO A 1 82 ? 2.933 20.776 5.057 1.00 0.00 95 PRO A CA 11
ATOM 15706 C C . PRO A 1 82 ? 1.648 21.474 5.521 1.00 0.00 95 PRO A C 11
ATOM 15707 O O . PRO A 1 82 ? 1.701 22.358 6.354 1.00 0.00 95 PRO A O 11
ATOM 15718 N N . SER A 1 83 ? 0.523 21.077 4.987 1.00 0.00 96 SER A N 11
ATOM 15719 C CA . SER A 1 83 ? -0.747 21.723 5.414 1.00 0.00 96 SER A CA 11
ATOM 15720 C C . SER A 1 83 ? -1.591 20.747 6.237 1.00 0.00 96 SER A C 11
ATOM 15721 O O . SER A 1 83 ? -2.145 21.116 7.254 1.00 0.00 96 SER A O 11
ATOM 15729 N N . GLY A 1 84 ? -1.673 19.522 5.789 1.00 0.00 97 GLY A N 11
ATOM 15730 C CA . GLY A 1 84 ? -2.505 18.545 6.557 1.00 0.00 97 GLY A CA 11
ATOM 15731 C C . GLY A 1 84 ? -2.162 17.086 6.246 1.00 0.00 97 GLY A C 11
ATOM 15732 O O . GLY A 1 84 ? -1.220 16.799 5.535 1.00 0.00 97 GLY A O 11
ATOM 15736 N N . SER A 1 85 ? -2.948 16.203 6.806 1.00 0.00 98 SER A N 11
ATOM 15737 C CA . SER A 1 85 ? -2.729 14.744 6.578 1.00 0.00 98 SER A CA 11
ATOM 15738 C C . SER A 1 85 ? -4.059 14.061 6.233 1.00 0.00 98 SER A C 11
ATOM 15739 O O . SER A 1 85 ? -5.100 14.427 6.742 1.00 0.00 98 SER A O 11
ATOM 15747 N N . ASP A 1 86 ? -3.988 13.079 5.375 1.00 0.00 99 ASP A N 11
ATOM 15748 C CA . ASP A 1 86 ? -5.223 12.348 4.962 1.00 0.00 99 ASP A CA 11
ATOM 15749 C C . ASP A 1 86 ? -4.914 10.855 4.856 1.00 0.00 99 ASP A C 11
ATOM 15750 O O . ASP A 1 86 ? -3.889 10.481 4.323 1.00 0.00 99 ASP A O 11
ATOM 15759 N N . THR A 1 87 ? -5.796 10.025 5.340 1.00 0.00 100 THR A N 11
ATOM 15760 C CA . THR A 1 87 ? -5.493 8.568 5.260 1.00 0.00 100 THR A CA 11
ATOM 15761 C C . THR A 1 87 ? -6.614 7.743 4.617 1.00 0.00 100 THR A C 11
ATOM 15762 O O . THR A 1 87 ? -7.790 7.980 4.811 1.00 0.00 100 THR A O 11
ATOM 15773 N N . THR A 1 88 ? -6.164 6.782 3.859 1.00 0.00 101 THR A N 11
ATOM 15774 C CA . THR A 1 88 ? -7.073 5.844 3.130 1.00 0.00 101 THR A CA 11
ATOM 15775 C C . THR A 1 88 ? -6.826 4.405 3.598 1.00 0.00 101 THR A C 11
ATOM 15776 O O . THR A 1 88 ? -5.797 4.133 4.183 1.00 0.00 101 THR A O 11
ATOM 15787 N N . TYR A 1 89 ? -7.739 3.507 3.320 1.00 0.00 102 TYR A N 11
ATOM 15788 C CA . TYR A 1 89 ? -7.515 2.097 3.776 1.00 0.00 102 TYR A CA 11
ATOM 15789 C C . TYR A 1 89 ? -7.623 1.045 2.662 1.00 0.00 102 TYR A C 11
ATOM 15790 O O . TYR A 1 89 ? -8.694 0.565 2.344 1.00 0.00 102 TYR A O 11
ATOM 15808 N N . PHE A 1 90 ? -6.516 0.710 2.064 1.00 0.00 103 PHE A N 11
ATOM 15809 C CA . PHE A 1 90 ? -6.564 -0.332 1.003 1.00 0.00 103 PHE A CA 11
ATOM 15810 C C . PHE A 1 90 ? -6.486 -1.679 1.695 1.00 0.00 103 PHE A C 11
ATOM 15811 O O . PHE A 1 90 ? -5.430 -2.110 2.103 1.00 0.00 103 PHE A O 11
ATOM 15828 N N . SER A 1 91 ? -7.602 -2.325 1.835 1.00 0.00 104 SER A N 11
ATOM 15829 C CA . SER A 1 91 ? -7.536 -3.648 2.508 1.00 0.00 104 SER A CA 11
ATOM 15830 C C . SER A 1 91 ? -7.021 -4.638 1.469 1.00 0.00 104 SER A C 11
ATOM 15831 O O . SER A 1 91 ? -7.658 -4.897 0.470 1.00 0.00 104 SER A O 11
ATOM 15839 N N . VAL A 1 92 ? -5.852 -5.160 1.713 1.00 0.00 105 VAL A N 11
ATOM 15840 C CA . VAL A 1 92 ? -5.287 -6.120 0.728 1.00 0.00 105 VAL A CA 11
ATOM 15841 C C . VAL A 1 92 ? -5.079 -7.456 1.425 1.00 0.00 105 VAL A C 11
ATOM 15842 O O . VAL A 1 92 ? -4.504 -7.545 2.492 1.00 0.00 105 VAL A O 11
ATOM 15855 N N . ASN A 1 93 ? -5.594 -8.467 0.798 1.00 0.00 106 ASN A N 11
ATOM 15856 C CA . ASN A 1 93 ? -5.462 -9.826 1.388 1.00 0.00 106 ASN A CA 11
ATOM 15857 C C . ASN A 1 93 ? -5.044 -10.881 0.364 1.00 0.00 106 ASN A C 11
ATOM 15858 O O . ASN A 1 93 ? -5.648 -11.057 -0.676 1.00 0.00 106 ASN A O 11
ATOM 15869 N N . VAL A 1 94 ? -3.946 -11.518 0.657 1.00 0.00 107 VAL A N 11
ATOM 15870 C CA . VAL A 1 94 ? -3.491 -12.596 -0.263 1.00 0.00 107 VAL A CA 11
ATOM 15871 C C . VAL A 1 94 ? -4.301 -13.858 0.057 1.00 0.00 107 VAL A C 11
ATOM 15872 O O . VAL A 1 94 ? -4.505 -14.198 1.206 1.00 0.00 107 VAL A O 11
ATOM 15885 N N . SER A 1 95 ? -4.691 -14.569 -0.965 1.00 0.00 108 SER A N 11
ATOM 15886 C CA . SER A 1 95 ? -5.512 -15.791 -0.737 1.00 0.00 108 SER A CA 11
ATOM 15887 C C . SER A 1 95 ? -4.655 -16.968 -0.278 1.00 0.00 108 SER A C 11
ATOM 15888 O O . SER A 1 95 ? -4.796 -18.088 -0.727 1.00 0.00 108 SER A O 11
ATOM 15896 N N . PRO A 1 1 ? -4.731 24.334 -4.917 1.00 0.00 14 PRO A N 12
ATOM 15897 C CA . PRO A 1 1 ? -5.810 23.387 -4.549 1.00 0.00 14 PRO A CA 12
ATOM 15898 C C . PRO A 1 1 ? -5.232 22.024 -4.158 1.00 0.00 14 PRO A C 12
ATOM 15899 O O . PRO A 1 1 ? -4.044 21.794 -4.275 1.00 0.00 14 PRO A O 12
ATOM 15910 N N . THR A 1 2 ? -6.087 21.147 -3.706 1.00 0.00 15 THR A N 12
ATOM 15911 C CA . THR A 1 2 ? -5.598 19.799 -3.299 1.00 0.00 15 THR A CA 12
ATOM 15912 C C . THR A 1 2 ? -6.312 18.694 -4.081 1.00 0.00 15 THR A C 12
ATOM 15913 O O . THR A 1 2 ? -7.291 18.939 -4.757 1.00 0.00 15 THR A O 12
ATOM 15924 N N . LEU A 1 3 ? -5.798 17.497 -3.968 1.00 0.00 16 LEU A N 12
ATOM 15925 C CA . LEU A 1 3 ? -6.419 16.350 -4.685 1.00 0.00 16 LEU A CA 12
ATOM 15926 C C . LEU A 1 3 ? -6.660 15.217 -3.683 1.00 0.00 16 LEU A C 12
ATOM 15927 O O . LEU A 1 3 ? -5.941 14.238 -3.651 1.00 0.00 16 LEU A O 12
ATOM 15943 N N . PRO A 1 4 ? -7.649 15.420 -2.853 1.00 0.00 17 PRO A N 12
ATOM 15944 C CA . PRO A 1 4 ? -8.071 14.406 -1.862 1.00 0.00 17 PRO A CA 12
ATOM 15945 C C . PRO A 1 4 ? -8.285 13.054 -2.539 1.00 0.00 17 PRO A C 12
ATOM 15946 O O . PRO A 1 4 ? -8.130 12.020 -1.924 1.00 0.00 17 PRO A O 12
ATOM 15957 N N . GLU A 1 5 ? -8.647 13.105 -3.794 1.00 0.00 18 GLU A N 12
ATOM 15958 C CA . GLU A 1 5 ? -8.878 11.842 -4.553 1.00 0.00 18 GLU A CA 12
ATOM 15959 C C . GLU A 1 5 ? -8.198 11.891 -5.925 1.00 0.00 18 GLU A C 12
ATOM 15960 O O . GLU A 1 5 ? -8.781 12.324 -6.900 1.00 0.00 18 GLU A O 12
ATOM 15972 N N . GLN A 1 6 ? -6.973 11.439 -5.969 1.00 0.00 19 GLN A N 12
ATOM 15973 C CA . GLN A 1 6 ? -6.232 11.439 -7.264 1.00 0.00 19 GLN A CA 12
ATOM 15974 C C . GLN A 1 6 ? -6.155 10.006 -7.810 1.00 0.00 19 GLN A C 12
ATOM 15975 O O . GLN A 1 6 ? -5.101 9.489 -8.125 1.00 0.00 19 GLN A O 12
ATOM 15989 N N . ALA A 1 7 ? -7.291 9.370 -7.860 1.00 0.00 20 ALA A N 12
ATOM 15990 C CA . ALA A 1 7 ? -7.336 7.977 -8.387 1.00 0.00 20 ALA A CA 12
ATOM 15991 C C . ALA A 1 7 ? -8.773 7.642 -8.792 1.00 0.00 20 ALA A C 12
ATOM 15992 O O . ALA A 1 7 ? -9.356 8.293 -9.636 1.00 0.00 20 ALA A O 12
ATOM 15999 N N . GLN A 1 8 ? -9.306 6.625 -8.171 1.00 0.00 21 GLN A N 12
ATOM 16000 C CA . GLN A 1 8 ? -10.708 6.219 -8.462 1.00 0.00 21 GLN A CA 12
ATOM 16001 C C . GLN A 1 8 ? -11.511 6.420 -7.173 1.00 0.00 21 GLN A C 12
ATOM 16002 O O . GLN A 1 8 ? -10.933 6.567 -6.114 1.00 0.00 21 GLN A O 12
ATOM 16016 N N . PRO A 1 9 ? -12.811 6.456 -7.297 1.00 0.00 22 PRO A N 12
ATOM 16017 C CA . PRO A 1 9 ? -13.683 7.046 -6.255 1.00 0.00 22 PRO A CA 12
ATOM 16018 C C . PRO A 1 9 ? -13.828 6.119 -5.040 1.00 0.00 22 PRO A C 12
ATOM 16019 O O . PRO A 1 9 ? -14.884 5.565 -4.804 1.00 0.00 22 PRO A O 12
ATOM 16030 N N . TRP A 1 10 ? -12.763 5.961 -4.297 1.00 0.00 23 TRP A N 12
ATOM 16031 C CA . TRP A 1 10 ? -12.844 5.077 -3.100 1.00 0.00 23 TRP A CA 12
ATOM 16032 C C . TRP A 1 10 ? -12.320 5.766 -1.834 1.00 0.00 23 TRP A C 12
ATOM 16033 O O . TRP A 1 10 ? -11.409 5.286 -1.190 1.00 0.00 23 TRP A O 12
ATOM 16054 N N . GLY A 1 11 ? -12.929 6.870 -1.497 1.00 0.00 24 GLY A N 12
ATOM 16055 C CA . GLY A 1 11 ? -12.504 7.607 -0.271 1.00 0.00 24 GLY A CA 12
ATOM 16056 C C . GLY A 1 11 ? -13.546 7.368 0.824 1.00 0.00 24 GLY A C 12
ATOM 16057 O O . GLY A 1 11 ? -14.474 8.137 0.980 1.00 0.00 24 GLY A O 12
ATOM 16061 N N . VAL A 1 12 ? -13.367 6.303 1.557 1.00 0.00 25 VAL A N 12
ATOM 16062 C CA . VAL A 1 12 ? -14.348 5.970 2.630 1.00 0.00 25 VAL A CA 12
ATOM 16063 C C . VAL A 1 12 ? -13.653 5.742 3.980 1.00 0.00 25 VAL A C 12
ATOM 16064 O O . VAL A 1 12 ? -12.555 5.227 4.043 1.00 0.00 25 VAL A O 12
ATOM 16077 N N . PRO A 1 13 ? -14.356 6.066 5.032 1.00 0.00 26 PRO A N 12
ATOM 16078 C CA . PRO A 1 13 ? -13.741 6.437 6.329 1.00 0.00 26 PRO A CA 12
ATOM 16079 C C . PRO A 1 13 ? -12.605 5.498 6.765 1.00 0.00 26 PRO A C 12
ATOM 16080 O O . PRO A 1 13 ? -11.608 5.947 7.295 1.00 0.00 26 PRO A O 12
ATOM 16091 N N . VAL A 1 14 ? -12.769 4.222 6.534 1.00 0.00 27 VAL A N 12
ATOM 16092 C CA . VAL A 1 14 ? -11.704 3.262 6.948 1.00 0.00 27 VAL A CA 12
ATOM 16093 C C . VAL A 1 14 ? -11.599 2.166 5.907 1.00 0.00 27 VAL A C 12
ATOM 16094 O O . VAL A 1 14 ? -11.332 1.018 6.198 1.00 0.00 27 VAL A O 12
ATOM 16107 N N . GLU A 1 15 ? -11.808 2.592 4.696 1.00 0.00 28 GLU A N 12
ATOM 16108 C CA . GLU A 1 15 ? -11.732 1.660 3.553 1.00 0.00 28 GLU A CA 12
ATOM 16109 C C . GLU A 1 15 ? -11.302 2.463 2.330 1.00 0.00 28 GLU A C 12
ATOM 16110 O O . GLU A 1 15 ? -11.203 3.673 2.359 1.00 0.00 28 GLU A O 12
ATOM 16122 N N . VAL A 1 16 ? -10.869 1.730 1.354 1.00 0.00 29 VAL A N 12
ATOM 16123 C CA . VAL A 1 16 ? -10.468 2.349 0.059 1.00 0.00 29 VAL A CA 12
ATOM 16124 C C . VAL A 1 16 ? -10.414 1.314 -1.048 1.00 0.00 29 VAL A C 12
ATOM 16125 O O . VAL A 1 16 ? -11.250 1.268 -1.929 1.00 0.00 29 VAL A O 12
ATOM 16138 N N . GLU A 1 17 ? -9.406 0.492 -0.950 1.00 0.00 30 GLU A N 12
ATOM 16139 C CA . GLU A 1 17 ? -9.229 -0.547 -2.004 1.00 0.00 30 GLU A CA 12
ATOM 16140 C C . GLU A 1 17 ? -9.065 -1.959 -1.452 1.00 0.00 30 GLU A C 12
ATOM 16141 O O . GLU A 1 17 ? -8.073 -2.299 -0.838 1.00 0.00 30 GLU A O 12
ATOM 16153 N N . SER A 1 18 ? -10.079 -2.740 -1.689 1.00 0.00 31 SER A N 12
ATOM 16154 C CA . SER A 1 18 ? -10.040 -4.162 -1.242 1.00 0.00 31 SER A CA 12
ATOM 16155 C C . SER A 1 18 ? -9.584 -5.070 -2.391 1.00 0.00 31 SER A C 12
ATOM 16156 O O . SER A 1 18 ? -10.299 -5.300 -3.346 1.00 0.00 31 SER A O 12
ATOM 16164 N N . LEU A 1 19 ? -8.384 -5.561 -2.242 1.00 0.00 32 LEU A N 12
ATOM 16165 C CA . LEU A 1 19 ? -7.782 -6.457 -3.277 1.00 0.00 32 LEU A CA 12
ATOM 16166 C C . LEU A 1 19 ? -7.495 -7.865 -2.728 1.00 0.00 32 LEU A C 12
ATOM 16167 O O . LEU A 1 19 ? -6.915 -8.035 -1.671 1.00 0.00 32 LEU A O 12
ATOM 16183 N N . LEU A 1 20 ? -7.886 -8.848 -3.495 1.00 0.00 33 LEU A N 12
ATOM 16184 C CA . LEU A 1 20 ? -7.661 -10.263 -3.078 1.00 0.00 33 LEU A CA 12
ATOM 16185 C C . LEU A 1 20 ? -6.634 -10.914 -4.012 1.00 0.00 33 LEU A C 12
ATOM 16186 O O . LEU A 1 20 ? -6.804 -10.921 -5.215 1.00 0.00 33 LEU A O 12
ATOM 16202 N N . VAL A 1 21 ? -5.584 -11.442 -3.441 1.00 0.00 34 VAL A N 12
ATOM 16203 C CA . VAL A 1 21 ? -4.534 -12.072 -4.297 1.00 0.00 34 VAL A CA 12
ATOM 16204 C C . VAL A 1 21 ? -3.964 -13.363 -3.692 1.00 0.00 34 VAL A C 12
ATOM 16205 O O . VAL A 1 21 ? -4.270 -13.734 -2.576 1.00 0.00 34 VAL A O 12
ATOM 16218 N N . HIS A 1 22 ? -3.150 -14.041 -4.457 1.00 0.00 35 HIS A N 12
ATOM 16219 C CA . HIS A 1 22 ? -2.532 -15.297 -3.944 1.00 0.00 35 HIS A CA 12
ATOM 16220 C C . HIS A 1 22 ? -1.026 -15.286 -4.238 1.00 0.00 35 HIS A C 12
ATOM 16221 O O . HIS A 1 22 ? -0.542 -14.460 -4.985 1.00 0.00 35 HIS A O 12
ATOM 16235 N N . PRO A 1 23 ? -0.329 -16.211 -3.633 1.00 0.00 36 PRO A N 12
ATOM 16236 C CA . PRO A 1 23 ? 1.140 -16.119 -3.471 1.00 0.00 36 PRO A CA 12
ATOM 16237 C C . PRO A 1 23 ? 1.859 -15.967 -4.816 1.00 0.00 36 PRO A C 12
ATOM 16238 O O . PRO A 1 23 ? 1.981 -16.910 -5.572 1.00 0.00 36 PRO A O 12
ATOM 16249 N N . GLY A 1 24 ? 2.312 -14.771 -5.079 1.00 0.00 37 GLY A N 12
ATOM 16250 C CA . GLY A 1 24 ? 3.037 -14.513 -6.358 1.00 0.00 37 GLY A CA 12
ATOM 16251 C C . GLY A 1 24 ? 2.194 -13.695 -7.344 1.00 0.00 37 GLY A C 12
ATOM 16252 O O . GLY A 1 24 ? 2.106 -14.037 -8.507 1.00 0.00 37 GLY A O 12
ATOM 16256 N N . ASP A 1 25 ? 1.593 -12.637 -6.868 1.00 0.00 38 ASP A N 12
ATOM 16257 C CA . ASP A 1 25 ? 0.763 -11.800 -7.788 1.00 0.00 38 ASP A CA 12
ATOM 16258 C C . ASP A 1 25 ? 1.084 -10.300 -7.730 1.00 0.00 38 ASP A C 12
ATOM 16259 O O . ASP A 1 25 ? 2.013 -9.851 -7.084 1.00 0.00 38 ASP A O 12
ATOM 16268 N N . LEU A 1 26 ? 0.260 -9.570 -8.436 1.00 0.00 39 LEU A N 12
ATOM 16269 C CA . LEU A 1 26 ? 0.405 -8.089 -8.497 1.00 0.00 39 LEU A CA 12
ATOM 16270 C C . LEU A 1 26 ? -0.780 -7.402 -7.809 1.00 0.00 39 LEU A C 12
ATOM 16271 O O . LEU A 1 26 ? -1.919 -7.525 -8.213 1.00 0.00 39 LEU A O 12
ATOM 16287 N N . LEU A 1 27 ? -0.453 -6.689 -6.767 1.00 0.00 40 LEU A N 12
ATOM 16288 C CA . LEU A 1 27 ? -1.486 -5.952 -5.978 1.00 0.00 40 LEU A CA 12
ATOM 16289 C C . LEU A 1 27 ? -1.253 -4.440 -6.115 1.00 0.00 40 LEU A C 12
ATOM 16290 O O . LEU A 1 27 ? -0.147 -3.973 -5.940 1.00 0.00 40 LEU A O 12
ATOM 16306 N N . GLN A 1 28 ? -2.290 -3.696 -6.395 1.00 0.00 41 GLN A N 12
ATOM 16307 C CA . GLN A 1 28 ? -2.096 -2.223 -6.555 1.00 0.00 41 GLN A CA 12
ATOM 16308 C C . GLN A 1 28 ? -2.977 -1.404 -5.605 1.00 0.00 41 GLN A C 12
ATOM 16309 O O . GLN A 1 28 ? -4.167 -1.624 -5.503 1.00 0.00 41 GLN A O 12
ATOM 16323 N N . LEU A 1 29 ? -2.351 -0.475 -4.931 1.00 0.00 42 LEU A N 12
ATOM 16324 C CA . LEU A 1 29 ? -3.094 0.407 -3.987 1.00 0.00 42 LEU A CA 12
ATOM 16325 C C . LEU A 1 29 ? -2.730 1.851 -4.332 1.00 0.00 42 LEU A C 12
ATOM 16326 O O . LEU A 1 29 ? -1.588 2.234 -4.181 1.00 0.00 42 LEU A O 12
ATOM 16342 N N . ARG A 1 30 ? -3.683 2.611 -4.801 1.00 0.00 43 ARG A N 12
ATOM 16343 C CA . ARG A 1 30 ? -3.362 4.026 -5.166 1.00 0.00 43 ARG A CA 12
ATOM 16344 C C . ARG A 1 30 ? -3.964 5.030 -4.188 1.00 0.00 43 ARG A C 12
ATOM 16345 O O . ARG A 1 30 ? -5.166 5.120 -4.011 1.00 0.00 43 ARG A O 12
ATOM 16366 N N . CYS A 1 31 ? -3.069 5.785 -3.612 1.00 0.00 44 CYS A N 12
ATOM 16367 C CA . CYS A 1 31 ? -3.466 6.818 -2.617 1.00 0.00 44 CYS A CA 12
ATOM 16368 C C . CYS A 1 31 ? -3.968 8.101 -3.284 1.00 0.00 44 CYS A C 12
ATOM 16369 O O . CYS A 1 31 ? -4.553 8.086 -4.348 1.00 0.00 44 CYS A O 12
ATOM 16376 N N . ARG A 1 32 ? -3.731 9.187 -2.598 1.00 0.00 45 ARG A N 12
ATOM 16377 C CA . ARG A 1 32 ? -4.160 10.526 -3.097 1.00 0.00 45 ARG A CA 12
ATOM 16378 C C . ARG A 1 32 ? -3.143 11.563 -2.595 1.00 0.00 45 ARG A C 12
ATOM 16379 O O . ARG A 1 32 ? -2.098 11.195 -2.097 1.00 0.00 45 ARG A O 12
ATOM 16400 N N . LEU A 1 33 ? -3.444 12.829 -2.728 1.00 0.00 46 LEU A N 12
ATOM 16401 C CA . LEU A 1 33 ? -2.465 13.851 -2.243 1.00 0.00 46 LEU A CA 12
ATOM 16402 C C . LEU A 1 33 ? -3.165 15.155 -1.844 1.00 0.00 46 LEU A C 12
ATOM 16403 O O . LEU A 1 33 ? -4.138 15.554 -2.454 1.00 0.00 46 LEU A O 12
ATOM 16419 N N . ARG A 1 34 ? -2.624 15.844 -0.874 1.00 0.00 47 ARG A N 12
ATOM 16420 C CA . ARG A 1 34 ? -3.316 17.097 -0.463 1.00 0.00 47 ARG A CA 12
ATOM 16421 C C . ARG A 1 34 ? -2.779 18.271 -1.276 1.00 0.00 47 ARG A C 12
ATOM 16422 O O . ARG A 1 34 ? -3.248 18.507 -2.370 1.00 0.00 47 ARG A O 12
ATOM 16443 N N . ASP A 1 35 ? -1.797 18.961 -0.763 1.00 0.00 48 ASP A N 12
ATOM 16444 C CA . ASP A 1 35 ? -1.253 20.111 -1.534 1.00 0.00 48 ASP A CA 12
ATOM 16445 C C . ASP A 1 35 ? -0.012 19.634 -2.280 1.00 0.00 48 ASP A C 12
ATOM 16446 O O . ASP A 1 35 ? 0.179 19.938 -3.441 1.00 0.00 48 ASP A O 12
ATOM 16455 N N . ASP A 1 36 ? 0.806 18.891 -1.584 1.00 0.00 49 ASP A N 12
ATOM 16456 C CA . ASP A 1 36 ? 2.043 18.385 -2.236 1.00 0.00 49 ASP A CA 12
ATOM 16457 C C . ASP A 1 36 ? 2.627 17.184 -1.489 1.00 0.00 49 ASP A C 12
ATOM 16458 O O . ASP A 1 36 ? 3.776 17.220 -1.095 1.00 0.00 49 ASP A O 12
ATOM 16467 N N . VAL A 1 37 ? 1.826 16.169 -1.277 1.00 0.00 50 VAL A N 12
ATOM 16468 C CA . VAL A 1 37 ? 2.327 14.953 -0.579 1.00 0.00 50 VAL A CA 12
ATOM 16469 C C . VAL A 1 37 ? 3.850 14.897 -0.562 1.00 0.00 50 VAL A C 12
ATOM 16470 O O . VAL A 1 37 ? 4.504 14.903 -1.586 1.00 0.00 50 VAL A O 12
ATOM 16483 N N . GLN A 1 38 ? 4.364 14.824 0.630 1.00 0.00 51 GLN A N 12
ATOM 16484 C CA . GLN A 1 38 ? 5.835 14.779 0.812 1.00 0.00 51 GLN A CA 12
ATOM 16485 C C . GLN A 1 38 ? 6.147 13.381 1.315 1.00 0.00 51 GLN A C 12
ATOM 16486 O O . GLN A 1 38 ? 7.171 12.809 0.999 1.00 0.00 51 GLN A O 12
ATOM 16500 N N . SER A 1 39 ? 5.238 12.865 2.099 1.00 0.00 52 SER A N 12
ATOM 16501 C CA . SER A 1 39 ? 5.454 11.491 2.619 1.00 0.00 52 SER A CA 12
ATOM 16502 C C . SER A 1 39 ? 4.198 10.657 2.382 1.00 0.00 52 SER A C 12
ATOM 16503 O O . SER A 1 39 ? 3.101 11.079 2.692 1.00 0.00 52 SER A O 12
ATOM 16511 N N . ILE A 1 40 ? 4.395 9.515 1.783 1.00 0.00 53 ILE A N 12
ATOM 16512 C CA . ILE A 1 40 ? 3.252 8.602 1.529 1.00 0.00 53 ILE A CA 12
ATOM 16513 C C . ILE A 1 40 ? 3.568 7.315 2.276 1.00 0.00 53 ILE A C 12
ATOM 16514 O O . ILE A 1 40 ? 4.384 6.517 1.858 1.00 0.00 53 ILE A O 12
ATOM 16530 N N . ASN A 1 41 ? 2.893 7.161 3.376 1.00 0.00 54 ASN A N 12
ATOM 16531 C CA . ASN A 1 41 ? 3.122 5.957 4.221 1.00 0.00 54 ASN A CA 12
ATOM 16532 C C . ASN A 1 41 ? 2.072 4.904 3.919 1.00 0.00 54 ASN A C 12
ATOM 16533 O O . ASN A 1 41 ? 0.898 5.191 3.990 1.00 0.00 54 ASN A O 12
ATOM 16544 N N . TRP A 1 42 ? 2.492 3.710 3.617 1.00 0.00 55 TRP A N 12
ATOM 16545 C CA . TRP A 1 42 ? 1.482 2.657 3.349 1.00 0.00 55 TRP A CA 12
ATOM 16546 C C . TRP A 1 42 ? 1.508 1.765 4.582 1.00 0.00 55 TRP A C 12
ATOM 16547 O O . TRP A 1 42 ? 2.370 0.921 4.720 1.00 0.00 55 TRP A O 12
ATOM 16568 N N . LEU A 1 43 ? 0.540 1.942 5.441 1.00 0.00 56 LEU A N 12
ATOM 16569 C CA . LEU A 1 43 ? 0.543 1.132 6.683 1.00 0.00 56 LEU A CA 12
ATOM 16570 C C . LEU A 1 43 ? 0.021 -0.258 6.342 1.00 0.00 56 LEU A C 12
ATOM 16571 O O . LEU A 1 43 ? -1.166 -0.447 6.175 1.00 0.00 56 LEU A O 12
ATOM 16587 N N . ARG A 1 44 ? 0.920 -1.199 6.280 1.00 0.00 57 ARG A N 12
ATOM 16588 C CA . ARG A 1 44 ? 0.501 -2.585 5.939 1.00 0.00 57 ARG A CA 12
ATOM 16589 C C . ARG A 1 44 ? -0.086 -3.210 7.196 1.00 0.00 57 ARG A C 12
ATOM 16590 O O . ARG A 1 44 ? 0.335 -2.896 8.289 1.00 0.00 57 ARG A O 12
ATOM 16611 N N . ASP A 1 45 ? -1.104 -4.002 7.005 1.00 0.00 58 ASP A N 12
ATOM 16612 C CA . ASP A 1 45 ? -1.770 -4.665 8.163 1.00 0.00 58 ASP A CA 12
ATOM 16613 C C . ASP A 1 45 ? -2.379 -3.579 9.047 1.00 0.00 58 ASP A C 12
ATOM 16614 O O . ASP A 1 45 ? -3.570 -3.346 8.993 1.00 0.00 58 ASP A O 12
ATOM 16623 N N . GLY A 1 46 ? -1.538 -2.953 9.829 1.00 0.00 59 GLY A N 12
ATOM 16624 C CA . GLY A 1 46 ? -2.001 -1.856 10.725 1.00 0.00 59 GLY A CA 12
ATOM 16625 C C . GLY A 1 46 ? -0.816 -0.979 11.164 1.00 0.00 59 GLY A C 12
ATOM 16626 O O . GLY A 1 46 ? -0.915 -0.241 12.124 1.00 0.00 59 GLY A O 12
ATOM 16630 N N . VAL A 1 47 ? 0.278 -1.078 10.452 1.00 0.00 60 VAL A N 12
ATOM 16631 C CA . VAL A 1 47 ? 1.481 -0.269 10.810 1.00 0.00 60 VAL A CA 12
ATOM 16632 C C . VAL A 1 47 ? 2.181 0.227 9.540 1.00 0.00 60 VAL A C 12
ATOM 16633 O O . VAL A 1 47 ? 2.087 -0.391 8.498 1.00 0.00 60 VAL A O 12
ATOM 16646 N N . GLN A 1 48 ? 2.886 1.320 9.666 1.00 0.00 61 GLN A N 12
ATOM 16647 C CA . GLN A 1 48 ? 3.599 1.894 8.484 1.00 0.00 61 GLN A CA 12
ATOM 16648 C C . GLN A 1 48 ? 4.377 0.853 7.707 1.00 0.00 61 GLN A C 12
ATOM 16649 O O . GLN A 1 48 ? 4.997 -0.037 8.256 1.00 0.00 61 GLN A O 12
ATOM 16663 N N . LEU A 1 49 ? 4.294 0.998 6.416 1.00 0.00 62 LEU A N 12
ATOM 16664 C CA . LEU A 1 49 ? 5.029 0.062 5.540 1.00 0.00 62 LEU A CA 12
ATOM 16665 C C . LEU A 1 49 ? 5.211 0.644 4.144 1.00 0.00 62 LEU A C 12
ATOM 16666 O O . LEU A 1 49 ? 4.722 1.704 3.800 1.00 0.00 62 LEU A O 12
ATOM 16682 N N . VAL A 1 50 ? 5.964 -0.119 3.412 1.00 0.00 63 VAL A N 12
ATOM 16683 C CA . VAL A 1 50 ? 6.277 0.202 1.990 1.00 0.00 63 VAL A CA 12
ATOM 16684 C C . VAL A 1 50 ? 6.559 -1.104 1.226 1.00 0.00 63 VAL A C 12
ATOM 16685 O O . VAL A 1 50 ? 6.051 -2.144 1.596 1.00 0.00 63 VAL A O 12
ATOM 16698 N N . GLU A 1 51 ? 7.343 -1.041 0.177 1.00 0.00 64 GLU A N 12
ATOM 16699 C CA . GLU A 1 51 ? 7.642 -2.270 -0.600 1.00 0.00 64 GLU A CA 12
ATOM 16700 C C . GLU A 1 51 ? 7.912 -3.464 0.307 1.00 0.00 64 GLU A C 12
ATOM 16701 O O . GLU A 1 51 ? 8.550 -3.356 1.337 1.00 0.00 64 GLU A O 12
ATOM 16713 N N . SER A 1 52 ? 7.401 -4.582 -0.122 1.00 0.00 65 SER A N 12
ATOM 16714 C CA . SER A 1 52 ? 7.586 -5.840 0.656 1.00 0.00 65 SER A CA 12
ATOM 16715 C C . SER A 1 52 ? 7.865 -6.955 -0.348 1.00 0.00 65 SER A C 12
ATOM 16716 O O . SER A 1 52 ? 6.989 -7.727 -0.687 1.00 0.00 65 SER A O 12
ATOM 16724 N N . ASN A 1 53 ? 9.085 -6.992 -0.812 1.00 0.00 66 ASN A N 12
ATOM 16725 C CA . ASN A 1 53 ? 9.475 -8.010 -1.828 1.00 0.00 66 ASN A CA 12
ATOM 16726 C C . ASN A 1 53 ? 8.979 -7.481 -3.173 1.00 0.00 66 ASN A C 12
ATOM 16727 O O . ASN A 1 53 ? 7.844 -7.064 -3.285 1.00 0.00 66 ASN A O 12
ATOM 16738 N N . ARG A 1 54 ? 9.851 -7.476 -4.144 1.00 0.00 67 ARG A N 12
ATOM 16739 C CA . ARG A 1 54 ? 9.481 -6.962 -5.498 1.00 0.00 67 ARG A CA 12
ATOM 16740 C C . ARG A 1 54 ? 8.258 -6.028 -5.496 1.00 0.00 67 ARG A C 12
ATOM 16741 O O . ARG A 1 54 ? 7.288 -6.243 -6.198 1.00 0.00 67 ARG A O 12
ATOM 16762 N N . THR A 1 55 ? 8.321 -5.005 -4.686 1.00 0.00 68 THR A N 12
ATOM 16763 C CA . THR A 1 55 ? 7.200 -4.032 -4.653 1.00 0.00 68 THR A CA 12
ATOM 16764 C C . THR A 1 55 ? 7.787 -2.677 -5.035 1.00 0.00 68 THR A C 12
ATOM 16765 O O . THR A 1 55 ? 8.879 -2.325 -4.635 1.00 0.00 68 THR A O 12
ATOM 16776 N N . ARG A 1 56 ? 7.031 -1.951 -5.805 1.00 0.00 69 ARG A N 12
ATOM 16777 C CA . ARG A 1 56 ? 7.492 -0.623 -6.275 1.00 0.00 69 ARG A CA 12
ATOM 16778 C C . ARG A 1 56 ? 6.661 0.449 -5.584 1.00 0.00 69 ARG A C 12
ATOM 16779 O O . ARG A 1 56 ? 5.552 0.745 -5.983 1.00 0.00 69 ARG A O 12
ATOM 16800 N N . ILE A 1 57 ? 7.173 0.919 -4.484 1.00 0.00 70 ILE A N 12
ATOM 16801 C CA . ILE A 1 57 ? 6.443 1.997 -3.769 1.00 0.00 70 ILE A CA 12
ATOM 16802 C C . ILE A 1 57 ? 6.741 3.319 -4.468 1.00 0.00 70 ILE A C 12
ATOM 16803 O O . ILE A 1 57 ? 7.872 3.758 -4.514 1.00 0.00 70 ILE A O 12
ATOM 16819 N N . THR A 1 58 ? 5.726 3.927 -5.015 1.00 0.00 71 THR A N 12
ATOM 16820 C CA . THR A 1 58 ? 5.959 5.223 -5.697 1.00 0.00 71 THR A CA 12
ATOM 16821 C C . THR A 1 58 ? 5.227 6.262 -4.843 1.00 0.00 71 THR A C 12
ATOM 16822 O O . THR A 1 58 ? 4.082 6.542 -5.117 1.00 0.00 71 THR A O 12
ATOM 16833 N N . GLY A 1 59 ? 5.909 6.772 -3.844 1.00 0.00 72 GLY A N 12
ATOM 16834 C CA . GLY A 1 59 ? 5.343 7.760 -2.854 1.00 0.00 72 GLY A CA 12
ATOM 16835 C C . GLY A 1 59 ? 4.031 8.473 -3.226 1.00 0.00 72 GLY A C 12
ATOM 16836 O O . GLY A 1 59 ? 3.923 9.680 -3.146 1.00 0.00 72 GLY A O 12
ATOM 16840 N N . GLU A 1 60 ? 3.087 7.689 -3.664 1.00 0.00 73 GLU A N 12
ATOM 16841 C CA . GLU A 1 60 ? 1.740 8.187 -4.064 1.00 0.00 73 GLU A CA 12
ATOM 16842 C C . GLU A 1 60 ? 0.810 6.970 -4.127 1.00 0.00 73 GLU A C 12
ATOM 16843 O O . GLU A 1 60 ? -0.331 6.971 -3.707 1.00 0.00 73 GLU A O 12
ATOM 16855 N N . GLU A 1 61 ? 1.375 5.953 -4.717 1.00 0.00 74 GLU A N 12
ATOM 16856 C CA . GLU A 1 61 ? 0.666 4.667 -4.921 1.00 0.00 74 GLU A CA 12
ATOM 16857 C C . GLU A 1 61 ? 1.681 3.550 -4.705 1.00 0.00 74 GLU A C 12
ATOM 16858 O O . GLU A 1 61 ? 2.872 3.731 -4.858 1.00 0.00 74 GLU A O 12
ATOM 16870 N N . VAL A 1 62 ? 1.193 2.402 -4.349 1.00 0.00 75 VAL A N 12
ATOM 16871 C CA . VAL A 1 62 ? 2.134 1.277 -4.133 1.00 0.00 75 VAL A CA 12
ATOM 16872 C C . VAL A 1 62 ? 1.786 0.114 -5.041 1.00 0.00 75 VAL A C 12
ATOM 16873 O O . VAL A 1 62 ? 0.649 -0.311 -5.101 1.00 0.00 75 VAL A O 12
ATOM 16886 N N . GLU A 1 63 ? 2.772 -0.305 -5.784 1.00 0.00 76 GLU A N 12
ATOM 16887 C CA . GLU A 1 63 ? 2.555 -1.476 -6.681 1.00 0.00 76 GLU A CA 12
ATOM 16888 C C . GLU A 1 63 ? 3.288 -2.679 -6.079 1.00 0.00 76 GLU A C 12
ATOM 16889 O O . GLU A 1 63 ? 4.494 -2.750 -6.157 1.00 0.00 76 GLU A O 12
ATOM 16901 N N . VAL A 1 64 ? 2.562 -3.601 -5.507 1.00 0.00 77 VAL A N 12
ATOM 16902 C CA . VAL A 1 64 ? 3.230 -4.790 -4.900 1.00 0.00 77 VAL A CA 12
ATOM 16903 C C . VAL A 1 64 ? 3.247 -5.829 -6.014 1.00 0.00 77 VAL A C 12
ATOM 16904 O O . VAL A 1 64 ? 2.244 -6.457 -6.276 1.00 0.00 77 VAL A O 12
ATOM 16917 N N . ARG A 1 65 ? 4.375 -5.970 -6.657 1.00 0.00 78 ARG A N 12
ATOM 16918 C CA . ARG A 1 65 ? 4.458 -6.926 -7.795 1.00 0.00 78 ARG A CA 12
ATOM 16919 C C . ARG A 1 65 ? 4.985 -8.257 -7.258 1.00 0.00 78 ARG A C 12
ATOM 16920 O O . ARG A 1 65 ? 6.007 -8.769 -7.669 1.00 0.00 78 ARG A O 12
ATOM 16941 N N . ASP A 1 66 ? 4.271 -8.772 -6.297 1.00 0.00 79 ASP A N 12
ATOM 16942 C CA . ASP A 1 66 ? 4.704 -10.056 -5.700 1.00 0.00 79 ASP A CA 12
ATOM 16943 C C . ASP A 1 66 ? 3.549 -10.695 -4.943 1.00 0.00 79 ASP A C 12
ATOM 16944 O O . ASP A 1 66 ? 3.391 -11.899 -4.944 1.00 0.00 79 ASP A O 12
ATOM 16953 N N . SER A 1 67 ? 2.762 -9.854 -4.324 1.00 0.00 80 SER A N 12
ATOM 16954 C CA . SER A 1 67 ? 1.625 -10.372 -3.515 1.00 0.00 80 SER A CA 12
ATOM 16955 C C . SER A 1 67 ? 2.132 -11.562 -2.707 1.00 0.00 80 SER A C 12
ATOM 16956 O O . SER A 1 67 ? 2.034 -12.698 -3.123 1.00 0.00 80 SER A O 12
ATOM 16964 N N . ILE A 1 68 ? 2.718 -11.221 -1.592 1.00 0.00 81 ILE A N 12
ATOM 16965 C CA . ILE A 1 68 ? 3.297 -12.234 -0.667 1.00 0.00 81 ILE A CA 12
ATOM 16966 C C . ILE A 1 68 ? 2.654 -11.967 0.688 1.00 0.00 81 ILE A C 12
ATOM 16967 O O . ILE A 1 68 ? 1.962 -10.982 0.824 1.00 0.00 81 ILE A O 12
ATOM 16983 N N . PRO A 1 69 ? 2.901 -12.815 1.653 1.00 0.00 82 PRO A N 12
ATOM 16984 C CA . PRO A 1 69 ? 2.304 -12.671 3.002 1.00 0.00 82 PRO A CA 12
ATOM 16985 C C . PRO A 1 69 ? 2.127 -11.203 3.416 1.00 0.00 82 PRO A C 12
ATOM 16986 O O . PRO A 1 69 ? 1.254 -10.875 4.192 1.00 0.00 82 PRO A O 12
ATOM 16997 N N . ALA A 1 70 ? 2.962 -10.345 2.894 1.00 0.00 83 ALA A N 12
ATOM 16998 C CA . ALA A 1 70 ? 2.832 -8.901 3.242 1.00 0.00 83 ALA A CA 12
ATOM 16999 C C . ALA A 1 70 ? 1.387 -8.424 3.045 1.00 0.00 83 ALA A C 12
ATOM 17000 O O . ALA A 1 70 ? 0.832 -7.781 3.914 1.00 0.00 83 ALA A O 12
ATOM 17007 N N . ASP A 1 71 ? 0.811 -8.789 1.930 1.00 0.00 84 ASP A N 12
ATOM 17008 C CA . ASP A 1 71 ? -0.586 -8.376 1.619 1.00 0.00 84 ASP A CA 12
ATOM 17009 C C . ASP A 1 71 ? -1.608 -9.047 2.544 1.00 0.00 84 ASP A C 12
ATOM 17010 O O . ASP A 1 71 ? -2.736 -9.272 2.159 1.00 0.00 84 ASP A O 12
ATOM 17019 N N . SER A 1 72 ? -1.168 -9.440 3.706 1.00 0.00 85 SER A N 12
ATOM 17020 C CA . SER A 1 72 ? -2.100 -10.070 4.687 1.00 0.00 85 SER A CA 12
ATOM 17021 C C . SER A 1 72 ? -2.592 -9.054 5.731 1.00 0.00 85 SER A C 12
ATOM 17022 O O . SER A 1 72 ? -2.232 -9.150 6.889 1.00 0.00 85 SER A O 12
ATOM 17030 N N . GLY A 1 73 ? -3.396 -8.103 5.334 1.00 0.00 86 GLY A N 12
ATOM 17031 C CA . GLY A 1 73 ? -3.876 -7.121 6.349 1.00 0.00 86 GLY A CA 12
ATOM 17032 C C . GLY A 1 73 ? -4.382 -5.833 5.693 1.00 0.00 86 GLY A C 12
ATOM 17033 O O . GLY A 1 73 ? -4.717 -5.807 4.525 1.00 0.00 86 GLY A O 12
ATOM 17037 N N . LEU A 1 74 ? -4.435 -4.771 6.451 1.00 0.00 87 LEU A N 12
ATOM 17038 C CA . LEU A 1 74 ? -4.935 -3.517 5.831 1.00 0.00 87 LEU A CA 12
ATOM 17039 C C . LEU A 1 74 ? -3.778 -2.614 5.416 1.00 0.00 87 LEU A C 12
ATOM 17040 O O . LEU A 1 74 ? -2.860 -2.372 6.173 1.00 0.00 87 LEU A O 12
ATOM 17056 N N . TYR A 1 75 ? -3.848 -2.166 4.193 1.00 0.00 88 TYR A N 12
ATOM 17057 C CA . TYR A 1 75 ? -2.817 -1.242 3.665 1.00 0.00 88 TYR A CA 12
ATOM 17058 C C . TYR A 1 75 ? -3.469 0.123 3.707 1.00 0.00 88 TYR A C 12
ATOM 17059 O O . TYR A 1 75 ? -4.054 0.595 2.755 1.00 0.00 88 TYR A O 12
ATOM 17077 N N . ALA A 1 76 ? -3.387 0.704 4.863 1.00 0.00 89 ALA A N 12
ATOM 17078 C CA . ALA A 1 76 ? -4.003 2.044 5.028 1.00 0.00 89 ALA A CA 12
ATOM 17079 C C . ALA A 1 76 ? -2.941 3.030 4.568 1.00 0.00 89 ALA A C 12
ATOM 17080 O O . ALA A 1 76 ? -1.843 3.056 5.083 1.00 0.00 89 ALA A O 12
ATOM 17087 N N . CYS A 1 77 ? -3.281 3.837 3.613 1.00 0.00 90 CYS A N 12
ATOM 17088 C CA . CYS A 1 77 ? -2.262 4.781 3.098 1.00 0.00 90 CYS A CA 12
ATOM 17089 C C . CYS A 1 77 ? -2.446 6.158 3.698 1.00 0.00 90 CYS A C 12
ATOM 17090 O O . CYS A 1 77 ? -3.524 6.710 3.651 1.00 0.00 90 CYS A O 12
ATOM 17097 N N . VAL A 1 78 ? -1.368 6.652 4.239 1.00 0.00 91 VAL A N 12
ATOM 17098 C CA . VAL A 1 78 ? -1.396 8.004 4.856 1.00 0.00 91 VAL A CA 12
ATOM 17099 C C . VAL A 1 78 ? -0.671 8.985 3.934 1.00 0.00 91 VAL A C 12
ATOM 17100 O O . VAL A 1 78 ? 0.506 8.823 3.678 1.00 0.00 91 VAL A O 12
ATOM 17113 N N . THR A 1 79 ? -1.383 9.979 3.484 1.00 0.00 92 THR A N 12
ATOM 17114 C CA . THR A 1 79 ? -0.767 10.991 2.579 1.00 0.00 92 THR A CA 12
ATOM 17115 C C . THR A 1 79 ? -0.551 12.261 3.381 1.00 0.00 92 THR A C 12
ATOM 17116 O O . THR A 1 79 ? -1.511 12.871 3.807 1.00 0.00 92 THR A O 12
ATOM 17127 N N . SER A 1 80 ? 0.688 12.639 3.542 1.00 0.00 93 SER A N 12
ATOM 17128 C CA . SER A 1 80 ? 0.979 13.864 4.329 1.00 0.00 93 SER A CA 12
ATOM 17129 C C . SER A 1 80 ? 1.665 14.882 3.427 1.00 0.00 93 SER A C 12
ATOM 17130 O O . SER A 1 80 ? 2.695 14.604 2.840 1.00 0.00 93 SER A O 12
ATOM 17138 N N . SER A 1 81 ? 1.032 16.021 3.332 1.00 0.00 94 SER A N 12
ATOM 17139 C CA . SER A 1 81 ? 1.563 17.125 2.490 1.00 0.00 94 SER A CA 12
ATOM 17140 C C . SER A 1 81 ? 1.541 18.421 3.301 1.00 0.00 94 SER A C 12
ATOM 17141 O O . SER A 1 81 ? 0.816 18.537 4.271 1.00 0.00 94 SER A O 12
ATOM 17149 N N . PRO A 1 82 ? 2.288 19.385 2.828 1.00 0.00 95 PRO A N 12
ATOM 17150 C CA . PRO A 1 82 ? 2.607 20.594 3.617 1.00 0.00 95 PRO A CA 12
ATOM 17151 C C . PRO A 1 82 ? 1.326 21.315 4.038 1.00 0.00 95 PRO A C 12
ATOM 17152 O O . PRO A 1 82 ? 1.374 22.295 4.756 1.00 0.00 95 PRO A O 12
ATOM 17163 N N . SER A 1 83 ? 0.207 20.816 3.582 1.00 0.00 96 SER A N 12
ATOM 17164 C CA . SER A 1 83 ? -1.078 21.463 3.953 1.00 0.00 96 SER A CA 12
ATOM 17165 C C . SER A 1 83 ? -1.876 20.569 4.906 1.00 0.00 96 SER A C 12
ATOM 17166 O O . SER A 1 83 ? -2.458 21.051 5.858 1.00 0.00 96 SER A O 12
ATOM 17174 N N . GLY A 1 84 ? -1.892 19.288 4.643 1.00 0.00 97 GLY A N 12
ATOM 17175 C CA . GLY A 1 84 ? -2.686 18.403 5.551 1.00 0.00 97 GLY A CA 12
ATOM 17176 C C . GLY A 1 84 ? -2.293 16.925 5.482 1.00 0.00 97 GLY A C 12
ATOM 17177 O O . GLY A 1 84 ? -1.358 16.551 4.804 1.00 0.00 97 GLY A O 12
ATOM 17181 N N . SER A 1 85 ? -3.033 16.129 6.210 1.00 0.00 98 SER A N 12
ATOM 17182 C CA . SER A 1 85 ? -2.781 14.658 6.232 1.00 0.00 98 SER A CA 12
ATOM 17183 C C . SER A 1 85 ? -4.118 13.908 6.123 1.00 0.00 98 SER A C 12
ATOM 17184 O O . SER A 1 85 ? -5.056 14.209 6.834 1.00 0.00 98 SER A O 12
ATOM 17192 N N . ASP A 1 86 ? -4.178 12.952 5.234 1.00 0.00 99 ASP A N 12
ATOM 17193 C CA . ASP A 1 86 ? -5.445 12.181 5.065 1.00 0.00 99 ASP A CA 12
ATOM 17194 C C . ASP A 1 86 ? -5.098 10.710 4.877 1.00 0.00 99 ASP A C 12
ATOM 17195 O O . ASP A 1 86 ? -4.007 10.389 4.451 1.00 0.00 99 ASP A O 12
ATOM 17204 N N . THR A 1 87 ? -6.026 9.844 5.173 1.00 0.00 100 THR A N 12
ATOM 17205 C CA . THR A 1 87 ? -5.711 8.398 5.019 1.00 0.00 100 THR A CA 12
ATOM 17206 C C . THR A 1 87 ? -6.837 7.625 4.315 1.00 0.00 100 THR A C 12
ATOM 17207 O O . THR A 1 87 ? -8.011 7.864 4.524 1.00 0.00 100 THR A O 12
ATOM 17218 N N . THR A 1 88 ? -6.406 6.711 3.490 1.00 0.00 101 THR A N 12
ATOM 17219 C CA . THR A 1 88 ? -7.337 5.850 2.691 1.00 0.00 101 THR A CA 12
ATOM 17220 C C . THR A 1 88 ? -7.105 4.374 3.055 1.00 0.00 101 THR A C 12
ATOM 17221 O O . THR A 1 88 ? -5.970 3.997 3.252 1.00 0.00 101 THR A O 12
ATOM 17232 N N . TYR A 1 89 ? -8.121 3.543 3.076 1.00 0.00 102 TYR A N 12
ATOM 17233 C CA . TYR A 1 89 ? -7.841 2.128 3.488 1.00 0.00 102 TYR A CA 12
ATOM 17234 C C . TYR A 1 89 ? -7.950 1.050 2.401 1.00 0.00 102 TYR A C 12
ATOM 17235 O O . TYR A 1 89 ? -9.015 0.659 1.973 1.00 0.00 102 TYR A O 12
ATOM 17253 N N . PHE A 1 90 ? -6.810 0.556 2.013 1.00 0.00 103 PHE A N 12
ATOM 17254 C CA . PHE A 1 90 ? -6.742 -0.516 0.984 1.00 0.00 103 PHE A CA 12
ATOM 17255 C C . PHE A 1 90 ? -6.695 -1.859 1.697 1.00 0.00 103 PHE A C 12
ATOM 17256 O O . PHE A 1 90 ? -5.682 -2.225 2.251 1.00 0.00 103 PHE A O 12
ATOM 17273 N N . SER A 1 91 ? -7.778 -2.579 1.710 1.00 0.00 104 SER A N 12
ATOM 17274 C CA . SER A 1 91 ? -7.688 -3.893 2.396 1.00 0.00 104 SER A CA 12
ATOM 17275 C C . SER A 1 91 ? -7.011 -4.826 1.398 1.00 0.00 104 SER A C 12
ATOM 17276 O O . SER A 1 91 ? -7.485 -5.013 0.298 1.00 0.00 104 SER A O 12
ATOM 17284 N N . VAL A 1 92 ? -5.880 -5.357 1.763 1.00 0.00 105 VAL A N 12
ATOM 17285 C CA . VAL A 1 92 ? -5.189 -6.264 0.805 1.00 0.00 105 VAL A CA 12
ATOM 17286 C C . VAL A 1 92 ? -4.962 -7.586 1.527 1.00 0.00 105 VAL A C 12
ATOM 17287 O O . VAL A 1 92 ? -4.429 -7.638 2.617 1.00 0.00 105 VAL A O 12
ATOM 17300 N N . ASN A 1 93 ? -5.417 -8.634 0.907 1.00 0.00 106 ASN A N 12
ATOM 17301 C CA . ASN A 1 93 ? -5.260 -9.969 1.548 1.00 0.00 106 ASN A CA 12
ATOM 17302 C C . ASN A 1 93 ? -4.693 -11.008 0.587 1.00 0.00 106 ASN A C 12
ATOM 17303 O O . ASN A 1 93 ? -5.166 -11.180 -0.520 1.00 0.00 106 ASN A O 12
ATOM 17314 N N . VAL A 1 94 ? -3.651 -11.653 1.030 1.00 0.00 107 VAL A N 12
ATOM 17315 C CA . VAL A 1 94 ? -3.043 -12.708 0.176 1.00 0.00 107 VAL A CA 12
ATOM 17316 C C . VAL A 1 94 ? -3.184 -14.087 0.825 1.00 0.00 107 VAL A C 12
ATOM 17317 O O . VAL A 1 94 ? -2.821 -14.294 1.966 1.00 0.00 107 VAL A O 12
ATOM 17330 N N . SER A 1 95 ? -3.735 -14.992 0.067 1.00 0.00 108 SER A N 12
ATOM 17331 C CA . SER A 1 95 ? -3.912 -16.380 0.576 1.00 0.00 108 SER A CA 12
ATOM 17332 C C . SER A 1 95 ? -3.898 -17.366 -0.590 1.00 0.00 108 SER A C 12
ATOM 17333 O O . SER A 1 95 ? -4.098 -16.994 -1.728 1.00 0.00 108 SER A O 12
ATOM 17341 N N . PRO A 1 1 ? -0.598 18.829 -11.559 1.00 0.00 14 PRO A N 13
ATOM 17342 C CA . PRO A 1 1 ? -2.064 19.020 -11.654 1.00 0.00 14 PRO A CA 13
ATOM 17343 C C . PRO A 1 1 ? -2.783 18.259 -10.534 1.00 0.00 14 PRO A C 13
ATOM 17344 O O . PRO A 1 1 ? -3.288 18.852 -9.601 1.00 0.00 14 PRO A O 13
ATOM 17355 N N . THR A 1 2 ? -2.809 16.959 -10.656 1.00 0.00 15 THR A N 13
ATOM 17356 C CA . THR A 1 2 ? -3.471 16.124 -9.616 1.00 0.00 15 THR A CA 13
ATOM 17357 C C . THR A 1 2 ? -2.553 14.935 -9.355 1.00 0.00 15 THR A C 13
ATOM 17358 O O . THR A 1 2 ? -1.858 14.495 -10.249 1.00 0.00 15 THR A O 13
ATOM 17369 N N . LEU A 1 3 ? -2.558 14.423 -8.155 1.00 0.00 16 LEU A N 13
ATOM 17370 C CA . LEU A 1 3 ? -1.661 13.273 -7.883 1.00 0.00 16 LEU A CA 13
ATOM 17371 C C . LEU A 1 3 ? -2.482 12.003 -7.703 1.00 0.00 16 LEU A C 13
ATOM 17372 O O . LEU A 1 3 ? -2.995 11.721 -6.638 1.00 0.00 16 LEU A O 13
ATOM 17388 N N . PRO A 1 4 ? -2.553 11.277 -8.786 1.00 0.00 17 PRO A N 13
ATOM 17389 C CA . PRO A 1 4 ? -3.594 11.453 -9.826 1.00 0.00 17 PRO A CA 13
ATOM 17390 C C . PRO A 1 4 ? -5.013 11.471 -9.258 1.00 0.00 17 PRO A C 13
ATOM 17391 O O . PRO A 1 4 ? -5.950 11.854 -9.931 1.00 0.00 17 PRO A O 13
ATOM 17402 N N . GLU A 1 5 ? -5.144 11.057 -8.028 1.00 0.00 18 GLU A N 13
ATOM 17403 C CA . GLU A 1 5 ? -6.491 11.047 -7.399 1.00 0.00 18 GLU A CA 13
ATOM 17404 C C . GLU A 1 5 ? -6.754 12.416 -6.771 1.00 0.00 18 GLU A C 13
ATOM 17405 O O . GLU A 1 5 ? -6.394 13.430 -7.336 1.00 0.00 18 GLU A O 13
ATOM 17417 N N . GLN A 1 6 ? -7.367 12.430 -5.620 1.00 0.00 19 GLN A N 13
ATOM 17418 C CA . GLN A 1 6 ? -7.675 13.744 -4.991 1.00 0.00 19 GLN A CA 13
ATOM 17419 C C . GLN A 1 6 ? -7.713 13.654 -3.461 1.00 0.00 19 GLN A C 13
ATOM 17420 O O . GLN A 1 6 ? -6.686 13.544 -2.820 1.00 0.00 19 GLN A O 13
ATOM 17434 N N . ALA A 1 7 ? -8.896 13.717 -2.908 1.00 0.00 20 ALA A N 13
ATOM 17435 C CA . ALA A 1 7 ? -9.013 13.645 -1.422 1.00 0.00 20 ALA A CA 13
ATOM 17436 C C . ALA A 1 7 ? -10.344 13.024 -0.976 1.00 0.00 20 ALA A C 13
ATOM 17437 O O . ALA A 1 7 ? -10.454 11.827 -0.807 1.00 0.00 20 ALA A O 13
ATOM 17444 N N . GLN A 1 8 ? -11.357 13.841 -0.865 1.00 0.00 21 GLN A N 13
ATOM 17445 C CA . GLN A 1 8 ? -12.669 13.305 -0.399 1.00 0.00 21 GLN A CA 13
ATOM 17446 C C . GLN A 1 8 ? -13.454 12.584 -1.503 1.00 0.00 21 GLN A C 13
ATOM 17447 O O . GLN A 1 8 ? -14.185 11.654 -1.223 1.00 0.00 21 GLN A O 13
ATOM 17461 N N . PRO A 1 9 ? -13.294 13.018 -2.727 1.00 0.00 22 PRO A N 13
ATOM 17462 C CA . PRO A 1 9 ? -13.797 12.253 -3.892 1.00 0.00 22 PRO A CA 13
ATOM 17463 C C . PRO A 1 9 ? -12.995 10.964 -4.124 1.00 0.00 22 PRO A C 13
ATOM 17464 O O . PRO A 1 9 ? -13.009 10.413 -5.207 1.00 0.00 22 PRO A O 13
ATOM 17475 N N . TRP A 1 10 ? -12.314 10.508 -3.105 1.00 0.00 23 TRP A N 13
ATOM 17476 C CA . TRP A 1 10 ? -11.517 9.256 -3.256 1.00 0.00 23 TRP A CA 13
ATOM 17477 C C . TRP A 1 10 ? -11.568 8.422 -1.977 1.00 0.00 23 TRP A C 13
ATOM 17478 O O . TRP A 1 10 ? -11.874 7.246 -2.017 1.00 0.00 23 TRP A O 13
ATOM 17499 N N . GLY A 1 11 ? -11.268 9.041 -0.868 1.00 0.00 24 GLY A N 13
ATOM 17500 C CA . GLY A 1 11 ? -11.304 8.280 0.408 1.00 0.00 24 GLY A CA 13
ATOM 17501 C C . GLY A 1 11 ? -12.740 8.150 0.904 1.00 0.00 24 GLY A C 13
ATOM 17502 O O . GLY A 1 11 ? -13.535 9.062 0.785 1.00 0.00 24 GLY A O 13
ATOM 17506 N N . VAL A 1 12 ? -13.031 7.004 1.454 1.00 0.00 25 VAL A N 13
ATOM 17507 C CA . VAL A 1 12 ? -14.410 6.758 1.969 1.00 0.00 25 VAL A CA 13
ATOM 17508 C C . VAL A 1 12 ? -14.430 6.758 3.503 1.00 0.00 25 VAL A C 13
ATOM 17509 O O . VAL A 1 12 ? -13.403 6.664 4.144 1.00 0.00 25 VAL A O 13
ATOM 17522 N N . PRO A 1 13 ? -15.617 6.863 4.044 1.00 0.00 26 PRO A N 13
ATOM 17523 C CA . PRO A 1 13 ? -15.856 6.647 5.491 1.00 0.00 26 PRO A CA 13
ATOM 17524 C C . PRO A 1 13 ? -15.638 5.181 5.880 1.00 0.00 26 PRO A C 13
ATOM 17525 O O . PRO A 1 13 ? -15.915 4.778 6.992 1.00 0.00 26 PRO A O 13
ATOM 17536 N N . VAL A 1 14 ? -15.142 4.420 4.943 1.00 0.00 27 VAL A N 13
ATOM 17537 C CA . VAL A 1 14 ? -14.883 2.975 5.208 1.00 0.00 27 VAL A CA 13
ATOM 17538 C C . VAL A 1 14 ? -13.389 2.717 5.138 1.00 0.00 27 VAL A C 13
ATOM 17539 O O . VAL A 1 14 ? -12.715 2.598 6.142 1.00 0.00 27 VAL A O 13
ATOM 17552 N N . GLU A 1 15 ? -12.919 2.655 3.931 1.00 0.00 28 GLU A N 13
ATOM 17553 C CA . GLU A 1 15 ? -11.478 2.403 3.707 1.00 0.00 28 GLU A CA 13
ATOM 17554 C C . GLU A 1 15 ? -11.146 2.971 2.329 1.00 0.00 28 GLU A C 13
ATOM 17555 O O . GLU A 1 15 ? -11.073 4.168 2.129 1.00 0.00 28 GLU A O 13
ATOM 17567 N N . VAL A 1 16 ? -10.934 2.058 1.429 1.00 0.00 29 VAL A N 13
ATOM 17568 C CA . VAL A 1 16 ? -10.645 2.413 0.006 1.00 0.00 29 VAL A CA 13
ATOM 17569 C C . VAL A 1 16 ? -10.877 1.215 -0.896 1.00 0.00 29 VAL A C 13
ATOM 17570 O O . VAL A 1 16 ? -11.842 1.137 -1.629 1.00 0.00 29 VAL A O 13
ATOM 17583 N N . GLU A 1 17 ? -9.946 0.306 -0.796 1.00 0.00 30 GLU A N 13
ATOM 17584 C CA . GLU A 1 17 ? -10.022 -0.909 -1.649 1.00 0.00 30 GLU A CA 13
ATOM 17585 C C . GLU A 1 17 ? -9.693 -2.185 -0.880 1.00 0.00 30 GLU A C 13
ATOM 17586 O O . GLU A 1 17 ? -8.609 -2.359 -0.359 1.00 0.00 30 GLU A O 13
ATOM 17598 N N . SER A 1 18 ? -10.673 -3.041 -0.817 1.00 0.00 31 SER A N 13
ATOM 17599 C CA . SER A 1 18 ? -10.468 -4.352 -0.138 1.00 0.00 31 SER A CA 13
ATOM 17600 C C . SER A 1 18 ? -10.296 -5.412 -1.227 1.00 0.00 31 SER A C 13
ATOM 17601 O O . SER A 1 18 ? -11.252 -5.837 -1.846 1.00 0.00 31 SER A O 13
ATOM 17609 N N . LEU A 1 19 ? -9.071 -5.813 -1.436 1.00 0.00 32 LEU A N 13
ATOM 17610 C CA . LEU A 1 19 ? -8.814 -6.822 -2.508 1.00 0.00 32 LEU A CA 13
ATOM 17611 C C . LEU A 1 19 ? -8.018 -8.052 -2.047 1.00 0.00 32 LEU A C 13
ATOM 17612 O O . LEU A 1 19 ? -7.206 -8.000 -1.142 1.00 0.00 32 LEU A O 13
ATOM 17628 N N . LEU A 1 20 ? -8.284 -9.147 -2.710 1.00 0.00 33 LEU A N 13
ATOM 17629 C CA . LEU A 1 20 ? -7.568 -10.412 -2.388 1.00 0.00 33 LEU A CA 13
ATOM 17630 C C . LEU A 1 20 ? -6.574 -10.720 -3.512 1.00 0.00 33 LEU A C 13
ATOM 17631 O O . LEU A 1 20 ? -6.862 -10.527 -4.678 1.00 0.00 33 LEU A O 13
ATOM 17647 N N . VAL A 1 21 ? -5.414 -11.175 -3.129 1.00 0.00 34 VAL A N 13
ATOM 17648 C CA . VAL A 1 21 ? -4.379 -11.499 -4.155 1.00 0.00 34 VAL A CA 13
ATOM 17649 C C . VAL A 1 21 ? -3.788 -12.892 -3.927 1.00 0.00 34 VAL A C 13
ATOM 17650 O O . VAL A 1 21 ? -3.903 -13.454 -2.858 1.00 0.00 34 VAL A O 13
ATOM 17663 N N . HIS A 1 22 ? -3.135 -13.415 -4.929 1.00 0.00 35 HIS A N 13
ATOM 17664 C CA . HIS A 1 22 ? -2.557 -14.783 -4.780 1.00 0.00 35 HIS A CA 13
ATOM 17665 C C . HIS A 1 22 ? -1.038 -14.758 -4.573 1.00 0.00 35 HIS A C 13
ATOM 17666 O O . HIS A 1 22 ? -0.369 -13.803 -4.915 1.00 0.00 35 HIS A O 13
ATOM 17680 N N . PRO A 1 23 ? -0.544 -15.831 -4.010 1.00 0.00 36 PRO A N 13
ATOM 17681 C CA . PRO A 1 23 ? 0.909 -16.038 -3.815 1.00 0.00 36 PRO A CA 13
ATOM 17682 C C . PRO A 1 23 ? 1.684 -15.849 -5.121 1.00 0.00 36 PRO A C 13
ATOM 17683 O O . PRO A 1 23 ? 1.787 -16.748 -5.931 1.00 0.00 36 PRO A O 13
ATOM 17694 N N . GLY A 1 24 ? 2.205 -14.664 -5.288 1.00 0.00 37 GLY A N 13
ATOM 17695 C CA . GLY A 1 24 ? 2.981 -14.357 -6.523 1.00 0.00 37 GLY A CA 13
ATOM 17696 C C . GLY A 1 24 ? 2.124 -13.567 -7.517 1.00 0.00 37 GLY A C 13
ATOM 17697 O O . GLY A 1 24 ? 1.985 -13.952 -8.660 1.00 0.00 37 GLY A O 13
ATOM 17701 N N . ASP A 1 25 ? 1.567 -12.477 -7.058 1.00 0.00 38 ASP A N 13
ATOM 17702 C CA . ASP A 1 25 ? 0.711 -11.658 -7.968 1.00 0.00 38 ASP A CA 13
ATOM 17703 C C . ASP A 1 25 ? 1.058 -10.161 -7.916 1.00 0.00 38 ASP A C 13
ATOM 17704 O O . ASP A 1 25 ? 1.904 -9.722 -7.159 1.00 0.00 38 ASP A O 13
ATOM 17713 N N . LEU A 1 26 ? 0.365 -9.417 -8.738 1.00 0.00 39 LEU A N 13
ATOM 17714 C CA . LEU A 1 26 ? 0.595 -7.946 -8.803 1.00 0.00 39 LEU A CA 13
ATOM 17715 C C . LEU A 1 26 ? -0.640 -7.196 -8.296 1.00 0.00 39 LEU A C 13
ATOM 17716 O O . LEU A 1 26 ? -1.685 -7.205 -8.917 1.00 0.00 39 LEU A O 13
ATOM 17732 N N . LEU A 1 27 ? -0.474 -6.568 -7.166 1.00 0.00 40 LEU A N 13
ATOM 17733 C CA . LEU A 1 27 ? -1.603 -5.790 -6.564 1.00 0.00 40 LEU A CA 13
ATOM 17734 C C . LEU A 1 27 ? -1.246 -4.298 -6.459 1.00 0.00 40 LEU A C 13
ATOM 17735 O O . LEU A 1 27 ? -0.172 -3.949 -6.015 1.00 0.00 40 LEU A O 13
ATOM 17751 N N . GLN A 1 28 ? -2.154 -3.438 -6.836 1.00 0.00 41 GLN A N 13
ATOM 17752 C CA . GLN A 1 28 ? -1.843 -1.978 -6.751 1.00 0.00 41 GLN A CA 13
ATOM 17753 C C . GLN A 1 28 ? -2.859 -1.198 -5.899 1.00 0.00 41 GLN A C 13
ATOM 17754 O O . GLN A 1 28 ? -4.055 -1.355 -6.048 1.00 0.00 41 GLN A O 13
ATOM 17768 N N . LEU A 1 29 ? -2.340 -0.371 -5.027 1.00 0.00 42 LEU A N 13
ATOM 17769 C CA . LEU A 1 29 ? -3.212 0.471 -4.154 1.00 0.00 42 LEU A CA 13
ATOM 17770 C C . LEU A 1 29 ? -2.895 1.929 -4.474 1.00 0.00 42 LEU A C 13
ATOM 17771 O O . LEU A 1 29 ? -1.779 2.358 -4.265 1.00 0.00 42 LEU A O 13
ATOM 17787 N N . ARG A 1 30 ? -3.868 2.646 -4.967 1.00 0.00 43 ARG A N 13
ATOM 17788 C CA . ARG A 1 30 ? -3.633 4.076 -5.328 1.00 0.00 43 ARG A CA 13
ATOM 17789 C C . ARG A 1 30 ? -4.246 5.024 -4.309 1.00 0.00 43 ARG A C 13
ATOM 17790 O O . ARG A 1 30 ? -5.449 5.133 -4.171 1.00 0.00 43 ARG A O 13
ATOM 17811 N N . CYS A 1 31 ? -3.376 5.772 -3.691 1.00 0.00 44 CYS A N 13
ATOM 17812 C CA . CYS A 1 31 ? -3.836 6.742 -2.664 1.00 0.00 44 CYS A CA 13
ATOM 17813 C C . CYS A 1 31 ? -4.381 7.993 -3.351 1.00 0.00 44 CYS A C 13
ATOM 17814 O O . CYS A 1 31 ? -4.857 7.934 -4.468 1.00 0.00 44 CYS A O 13
ATOM 17821 N N . ARG A 1 32 ? -4.310 9.096 -2.660 1.00 0.00 45 ARG A N 13
ATOM 17822 C CA . ARG A 1 32 ? -4.823 10.362 -3.254 1.00 0.00 45 ARG A CA 13
ATOM 17823 C C . ARG A 1 32 ? -4.019 11.566 -2.764 1.00 0.00 45 ARG A C 13
ATOM 17824 O O . ARG A 1 32 ? -3.996 11.864 -1.586 1.00 0.00 45 ARG A O 13
ATOM 17845 N N . LEU A 1 33 ? -3.350 12.228 -3.669 1.00 0.00 46 LEU A N 13
ATOM 17846 C CA . LEU A 1 33 ? -2.554 13.409 -3.236 1.00 0.00 46 LEU A CA 13
ATOM 17847 C C . LEU A 1 33 ? -2.781 14.616 -4.154 1.00 0.00 46 LEU A C 13
ATOM 17848 O O . LEU A 1 33 ? -3.305 14.496 -5.246 1.00 0.00 46 LEU A O 13
ATOM 17864 N N . ARG A 1 34 ? -2.375 15.768 -3.690 1.00 0.00 47 ARG A N 13
ATOM 17865 C CA . ARG A 1 34 ? -2.579 16.987 -4.526 1.00 0.00 47 ARG A CA 13
ATOM 17866 C C . ARG A 1 34 ? -1.598 18.100 -4.142 1.00 0.00 47 ARG A C 13
ATOM 17867 O O . ARG A 1 34 ? -0.401 17.889 -4.102 1.00 0.00 47 ARG A O 13
ATOM 17888 N N . ASP A 1 35 ? -2.127 19.262 -3.864 1.00 0.00 48 ASP A N 13
ATOM 17889 C CA . ASP A 1 35 ? -1.248 20.406 -3.489 1.00 0.00 48 ASP A CA 13
ATOM 17890 C C . ASP A 1 35 ? -1.184 20.536 -1.966 1.00 0.00 48 ASP A C 13
ATOM 17891 O O . ASP A 1 35 ? -0.918 21.595 -1.433 1.00 0.00 48 ASP A O 13
ATOM 17900 N N . ASP A 1 36 ? -1.431 19.440 -1.302 1.00 0.00 49 ASP A N 13
ATOM 17901 C CA . ASP A 1 36 ? -1.387 19.447 0.185 1.00 0.00 49 ASP A CA 13
ATOM 17902 C C . ASP A 1 36 ? -0.417 18.358 0.638 1.00 0.00 49 ASP A C 13
ATOM 17903 O O . ASP A 1 36 ? 0.697 18.640 1.031 1.00 0.00 49 ASP A O 13
ATOM 17912 N N . VAL A 1 37 ? -0.861 17.133 0.550 1.00 0.00 50 VAL A N 13
ATOM 17913 C CA . VAL A 1 37 ? 0.012 16.006 0.955 1.00 0.00 50 VAL A CA 13
ATOM 17914 C C . VAL A 1 37 ? 1.200 15.922 0.000 1.00 0.00 50 VAL A C 13
ATOM 17915 O O . VAL A 1 37 ? 1.080 16.097 -1.196 1.00 0.00 50 VAL A O 13
ATOM 17928 N N . GLN A 1 38 ? 2.327 15.658 0.593 1.00 0.00 51 GLN A N 13
ATOM 17929 C CA . GLN A 1 38 ? 3.593 15.560 -0.179 1.00 0.00 51 GLN A CA 13
ATOM 17930 C C . GLN A 1 38 ? 4.250 14.215 0.112 1.00 0.00 51 GLN A C 13
ATOM 17931 O O . GLN A 1 38 ? 5.011 13.706 -0.688 1.00 0.00 51 GLN A O 13
ATOM 17945 N N . SER A 1 39 ? 3.939 13.666 1.257 1.00 0.00 52 SER A N 13
ATOM 17946 C CA . SER A 1 39 ? 4.542 12.353 1.609 1.00 0.00 52 SER A CA 13
ATOM 17947 C C . SER A 1 39 ? 3.437 11.313 1.691 1.00 0.00 52 SER A C 13
ATOM 17948 O O . SER A 1 39 ? 2.462 11.520 2.383 1.00 0.00 52 SER A O 13
ATOM 17956 N N . ILE A 1 40 ? 3.584 10.257 0.939 1.00 0.00 53 ILE A N 13
ATOM 17957 C CA . ILE A 1 40 ? 2.558 9.187 1.000 1.00 0.00 53 ILE A CA 13
ATOM 17958 C C . ILE A 1 40 ? 3.198 8.000 1.695 1.00 0.00 53 ILE A C 13
ATOM 17959 O O . ILE A 1 40 ? 4.090 7.358 1.177 1.00 0.00 53 ILE A O 13
ATOM 17975 N N . ASN A 1 41 ? 2.711 7.754 2.871 1.00 0.00 54 ASN A N 13
ATOM 17976 C CA . ASN A 1 41 ? 3.245 6.620 3.661 1.00 0.00 54 ASN A CA 13
ATOM 17977 C C . ASN A 1 41 ? 2.243 5.485 3.520 1.00 0.00 54 ASN A C 13
ATOM 17978 O O . ASN A 1 41 ? 1.056 5.694 3.658 1.00 0.00 54 ASN A O 13
ATOM 17989 N N . TRP A 1 42 ? 2.721 4.317 3.214 1.00 0.00 55 TRP A N 13
ATOM 17990 C CA . TRP A 1 42 ? 1.773 3.181 3.082 1.00 0.00 55 TRP A CA 13
ATOM 17991 C C . TRP A 1 42 ? 1.834 2.348 4.357 1.00 0.00 55 TRP A C 13
ATOM 17992 O O . TRP A 1 42 ? 2.783 1.627 4.583 1.00 0.00 55 TRP A O 13
ATOM 18013 N N . LEU A 1 43 ? 0.771 2.388 5.111 1.00 0.00 56 LEU A N 13
ATOM 18014 C CA . LEU A 1 43 ? 0.751 1.639 6.391 1.00 0.00 56 LEU A CA 13
ATOM 18015 C C . LEU A 1 43 ? 0.487 0.175 6.034 1.00 0.00 56 LEU A C 13
ATOM 18016 O O . LEU A 1 43 ? -0.633 -0.176 5.720 1.00 0.00 56 LEU A O 13
ATOM 18032 N N . ARG A 1 44 ? 1.508 -0.635 6.093 1.00 0.00 57 ARG A N 13
ATOM 18033 C CA . ARG A 1 44 ? 1.322 -2.072 5.745 1.00 0.00 57 ARG A CA 13
ATOM 18034 C C . ARG A 1 44 ? 0.706 -2.766 6.951 1.00 0.00 57 ARG A C 13
ATOM 18035 O O . ARG A 1 44 ? 1.241 -2.681 8.036 1.00 0.00 57 ARG A O 13
ATOM 18056 N N . ASP A 1 45 ? -0.411 -3.407 6.735 1.00 0.00 58 ASP A N 13
ATOM 18057 C CA . ASP A 1 45 ? -1.095 -4.118 7.852 1.00 0.00 58 ASP A CA 13
ATOM 18058 C C . ASP A 1 45 ? -1.684 -3.088 8.814 1.00 0.00 58 ASP A C 13
ATOM 18059 O O . ASP A 1 45 ? -2.887 -2.983 8.944 1.00 0.00 58 ASP A O 13
ATOM 18068 N N . GLY A 1 46 ? -0.806 -2.379 9.477 1.00 0.00 59 GLY A N 13
ATOM 18069 C CA . GLY A 1 46 ? -1.238 -1.319 10.430 1.00 0.00 59 GLY A CA 13
ATOM 18070 C C . GLY A 1 46 ? -0.059 -0.417 10.838 1.00 0.00 59 GLY A C 13
ATOM 18071 O O . GLY A 1 46 ? -0.157 0.316 11.801 1.00 0.00 59 GLY A O 13
ATOM 18075 N N . VAL A 1 47 ? 1.029 -0.481 10.110 1.00 0.00 60 VAL A N 13
ATOM 18076 C CA . VAL A 1 47 ? 2.204 0.375 10.470 1.00 0.00 60 VAL A CA 13
ATOM 18077 C C . VAL A 1 47 ? 2.829 1.014 9.223 1.00 0.00 60 VAL A C 13
ATOM 18078 O O . VAL A 1 47 ? 2.919 0.390 8.183 1.00 0.00 60 VAL A O 13
ATOM 18091 N N . GLN A 1 48 ? 3.273 2.237 9.359 1.00 0.00 61 GLN A N 13
ATOM 18092 C CA . GLN A 1 48 ? 3.887 2.929 8.184 1.00 0.00 61 GLN A CA 13
ATOM 18093 C C . GLN A 1 48 ? 4.851 2.024 7.448 1.00 0.00 61 GLN A C 13
ATOM 18094 O O . GLN A 1 48 ? 5.721 1.406 8.030 1.00 0.00 61 GLN A O 13
ATOM 18108 N N . LEU A 1 49 ? 4.653 1.978 6.166 1.00 0.00 62 LEU A N 13
ATOM 18109 C CA . LEU A 1 49 ? 5.529 1.125 5.336 1.00 0.00 62 LEU A CA 13
ATOM 18110 C C . LEU A 1 49 ? 5.491 1.514 3.866 1.00 0.00 62 LEU A C 13
ATOM 18111 O O . LEU A 1 49 ? 5.007 2.551 3.456 1.00 0.00 62 LEU A O 13
ATOM 18127 N N . VAL A 1 50 ? 6.048 0.586 3.147 1.00 0.00 63 VAL A N 13
ATOM 18128 C CA . VAL A 1 50 ? 6.125 0.643 1.661 1.00 0.00 63 VAL A CA 13
ATOM 18129 C C . VAL A 1 50 ? 6.374 -0.765 1.121 1.00 0.00 63 VAL A C 13
ATOM 18130 O O . VAL A 1 50 ? 5.816 -1.727 1.610 1.00 0.00 63 VAL A O 13
ATOM 18143 N N . GLU A 1 51 ? 7.199 -0.850 0.113 1.00 0.00 64 GLU A N 13
ATOM 18144 C CA . GLU A 1 51 ? 7.498 -2.170 -0.492 1.00 0.00 64 GLU A CA 13
ATOM 18145 C C . GLU A 1 51 ? 7.739 -3.277 0.528 1.00 0.00 64 GLU A C 13
ATOM 18146 O O . GLU A 1 51 ? 8.165 -3.058 1.645 1.00 0.00 64 GLU A O 13
ATOM 18158 N N . SER A 1 52 ? 7.446 -4.454 0.057 1.00 0.00 65 SER A N 13
ATOM 18159 C CA . SER A 1 52 ? 7.626 -5.681 0.884 1.00 0.00 65 SER A CA 13
ATOM 18160 C C . SER A 1 52 ? 8.861 -6.453 0.398 1.00 0.00 65 SER A C 13
ATOM 18161 O O . SER A 1 52 ? 9.907 -6.397 1.015 1.00 0.00 65 SER A O 13
ATOM 18169 N N . ASN A 1 53 ? 8.719 -7.154 -0.696 1.00 0.00 66 ASN A N 13
ATOM 18170 C CA . ASN A 1 53 ? 9.877 -7.918 -1.244 1.00 0.00 66 ASN A CA 13
ATOM 18171 C C . ASN A 1 53 ? 10.134 -7.481 -2.688 1.00 0.00 66 ASN A C 13
ATOM 18172 O O . ASN A 1 53 ? 11.244 -7.154 -3.057 1.00 0.00 66 ASN A O 13
ATOM 18183 N N . ARG A 1 54 ? 9.088 -7.490 -3.469 1.00 0.00 67 ARG A N 13
ATOM 18184 C CA . ARG A 1 54 ? 9.212 -7.082 -4.898 1.00 0.00 67 ARG A CA 13
ATOM 18185 C C . ARG A 1 54 ? 8.063 -6.134 -5.249 1.00 0.00 67 ARG A C 13
ATOM 18186 O O . ARG A 1 54 ? 7.113 -6.493 -5.921 1.00 0.00 67 ARG A O 13
ATOM 18207 N N . THR A 1 55 ? 8.149 -4.931 -4.756 1.00 0.00 68 THR A N 13
ATOM 18208 C CA . THR A 1 55 ? 7.058 -3.981 -5.066 1.00 0.00 68 THR A CA 13
ATOM 18209 C C . THR A 1 55 ? 7.659 -2.647 -5.506 1.00 0.00 68 THR A C 13
ATOM 18210 O O . THR A 1 55 ? 8.792 -2.327 -5.208 1.00 0.00 68 THR A O 13
ATOM 18221 N N . ARG A 1 56 ? 6.854 -1.909 -6.212 1.00 0.00 69 ARG A N 13
ATOM 18222 C CA . ARG A 1 56 ? 7.278 -0.580 -6.711 1.00 0.00 69 ARG A CA 13
ATOM 18223 C C . ARG A 1 56 ? 6.450 0.435 -5.935 1.00 0.00 69 ARG A C 13
ATOM 18224 O O . ARG A 1 56 ? 5.368 0.818 -6.333 1.00 0.00 69 ARG A O 13
ATOM 18245 N N . ILE A 1 57 ? 6.934 0.753 -4.770 1.00 0.00 70 ILE A N 13
ATOM 18246 C CA . ILE A 1 57 ? 6.195 1.744 -3.946 1.00 0.00 70 ILE A CA 13
ATOM 18247 C C . ILE A 1 57 ? 6.515 3.161 -4.371 1.00 0.00 70 ILE A C 13
ATOM 18248 O O . ILE A 1 57 ? 7.654 3.583 -4.355 1.00 0.00 70 ILE A O 13
ATOM 18264 N N . THR A 1 58 ? 5.490 3.862 -4.756 1.00 0.00 71 THR A N 13
ATOM 18265 C CA . THR A 1 58 ? 5.702 5.269 -5.152 1.00 0.00 71 THR A CA 13
ATOM 18266 C C . THR A 1 58 ? 4.876 6.155 -4.215 1.00 0.00 71 THR A C 13
ATOM 18267 O O . THR A 1 58 ? 3.833 5.755 -3.730 1.00 0.00 71 THR A O 13
ATOM 18278 N N . GLY A 1 59 ? 5.394 7.325 -3.969 1.00 0.00 72 GLY A N 13
ATOM 18279 C CA . GLY A 1 59 ? 4.700 8.302 -3.082 1.00 0.00 72 GLY A CA 13
ATOM 18280 C C . GLY A 1 59 ? 3.246 8.568 -3.490 1.00 0.00 72 GLY A C 13
ATOM 18281 O O . GLY A 1 59 ? 2.654 9.526 -3.038 1.00 0.00 72 GLY A O 13
ATOM 18285 N N . GLU A 1 60 ? 2.708 7.767 -4.371 1.00 0.00 73 GLU A N 13
ATOM 18286 C CA . GLU A 1 60 ? 1.286 7.965 -4.764 1.00 0.00 73 GLU A CA 13
ATOM 18287 C C . GLU A 1 60 ? 0.558 6.615 -4.765 1.00 0.00 73 GLU A C 13
ATOM 18288 O O . GLU A 1 60 ? -0.609 6.523 -4.445 1.00 0.00 73 GLU A O 13
ATOM 18300 N N . GLU A 1 61 ? 1.265 5.575 -5.111 1.00 0.00 74 GLU A N 13
ATOM 18301 C CA . GLU A 1 61 ? 0.608 4.245 -5.149 1.00 0.00 74 GLU A CA 13
ATOM 18302 C C . GLU A 1 61 ? 1.602 3.170 -4.745 1.00 0.00 74 GLU A C 13
ATOM 18303 O O . GLU A 1 61 ? 2.789 3.307 -4.951 1.00 0.00 74 GLU A O 13
ATOM 18315 N N . VAL A 1 62 ? 1.076 2.131 -4.176 1.00 0.00 75 VAL A N 13
ATOM 18316 C CA . VAL A 1 62 ? 1.944 1.002 -3.761 1.00 0.00 75 VAL A CA 13
ATOM 18317 C C . VAL A 1 62 ? 1.699 -0.110 -4.761 1.00 0.00 75 VAL A C 13
ATOM 18318 O O . VAL A 1 62 ? 0.594 -0.606 -4.851 1.00 0.00 75 VAL A O 13
ATOM 18331 N N . GLU A 1 63 ? 2.684 -0.397 -5.564 1.00 0.00 76 GLU A N 13
ATOM 18332 C CA . GLU A 1 63 ? 2.485 -1.513 -6.529 1.00 0.00 76 GLU A CA 13
ATOM 18333 C C . GLU A 1 63 ? 3.202 -2.753 -5.994 1.00 0.00 76 GLU A C 13
ATOM 18334 O O . GLU A 1 63 ? 4.390 -2.892 -6.183 1.00 0.00 76 GLU A O 13
ATOM 18346 N N . VAL A 1 64 ? 2.475 -3.640 -5.370 1.00 0.00 77 VAL A N 13
ATOM 18347 C CA . VAL A 1 64 ? 3.128 -4.863 -4.820 1.00 0.00 77 VAL A CA 13
ATOM 18348 C C . VAL A 1 64 ? 3.107 -5.870 -5.964 1.00 0.00 77 VAL A C 13
ATOM 18349 O O . VAL A 1 64 ? 2.101 -6.496 -6.221 1.00 0.00 77 VAL A O 13
ATOM 18362 N N . ARG A 1 65 ? 4.225 -5.984 -6.629 1.00 0.00 78 ARG A N 13
ATOM 18363 C CA . ARG A 1 65 ? 4.307 -6.899 -7.800 1.00 0.00 78 ARG A CA 13
ATOM 18364 C C . ARG A 1 65 ? 4.833 -8.213 -7.246 1.00 0.00 78 ARG A C 13
ATOM 18365 O O . ARG A 1 65 ? 5.861 -8.731 -7.637 1.00 0.00 78 ARG A O 13
ATOM 18386 N N . ASP A 1 66 ? 4.102 -8.697 -6.284 1.00 0.00 79 ASP A N 13
ATOM 18387 C CA . ASP A 1 66 ? 4.529 -9.954 -5.637 1.00 0.00 79 ASP A CA 13
ATOM 18388 C C . ASP A 1 66 ? 3.394 -10.622 -4.879 1.00 0.00 79 ASP A C 13
ATOM 18389 O O . ASP A 1 66 ? 3.323 -11.834 -4.832 1.00 0.00 79 ASP A O 13
ATOM 18398 N N . SER A 1 67 ? 2.510 -9.822 -4.342 1.00 0.00 80 SER A N 13
ATOM 18399 C CA . SER A 1 67 ? 1.407 -10.409 -3.534 1.00 0.00 80 SER A CA 13
ATOM 18400 C C . SER A 1 67 ? 2.017 -11.575 -2.769 1.00 0.00 80 SER A C 13
ATOM 18401 O O . SER A 1 67 ? 1.910 -12.718 -3.164 1.00 0.00 80 SER A O 13
ATOM 18409 N N . ILE A 1 68 ? 2.697 -11.210 -1.719 1.00 0.00 81 ILE A N 13
ATOM 18410 C CA . ILE A 1 68 ? 3.398 -12.209 -0.870 1.00 0.00 81 ILE A CA 13
ATOM 18411 C C . ILE A 1 68 ? 2.709 -12.192 0.485 1.00 0.00 81 ILE A C 13
ATOM 18412 O O . ILE A 1 68 ? 1.886 -11.334 0.719 1.00 0.00 81 ILE A O 13
ATOM 18428 N N . PRO A 1 69 ? 3.062 -13.097 1.359 1.00 0.00 82 PRO A N 13
ATOM 18429 C CA . PRO A 1 69 ? 2.514 -13.101 2.732 1.00 0.00 82 PRO A CA 13
ATOM 18430 C C . PRO A 1 69 ? 2.128 -11.690 3.197 1.00 0.00 82 PRO A C 13
ATOM 18431 O O . PRO A 1 69 ? 1.025 -11.477 3.653 1.00 0.00 82 PRO A O 13
ATOM 18442 N N . ALA A 1 70 ? 3.024 -10.758 3.017 1.00 0.00 83 ALA A N 13
ATOM 18443 C CA . ALA A 1 70 ? 2.759 -9.346 3.435 1.00 0.00 83 ALA A CA 13
ATOM 18444 C C . ALA A 1 70 ? 1.342 -8.824 3.120 1.00 0.00 83 ALA A C 13
ATOM 18445 O O . ALA A 1 70 ? 0.793 -8.053 3.882 1.00 0.00 83 ALA A O 13
ATOM 18452 N N . ASP A 1 71 ? 0.777 -9.246 2.020 1.00 0.00 84 ASP A N 13
ATOM 18453 C CA . ASP A 1 71 ? -0.577 -8.759 1.632 1.00 0.00 84 ASP A CA 13
ATOM 18454 C C . ASP A 1 71 ? -1.680 -9.209 2.591 1.00 0.00 84 ASP A C 13
ATOM 18455 O O . ASP A 1 71 ? -2.843 -9.117 2.262 1.00 0.00 84 ASP A O 13
ATOM 18464 N N . SER A 1 72 ? -1.316 -9.805 3.691 1.00 0.00 85 SER A N 13
ATOM 18465 C CA . SER A 1 72 ? -2.368 -10.191 4.678 1.00 0.00 85 SER A CA 13
ATOM 18466 C C . SER A 1 72 ? -2.465 -9.139 5.791 1.00 0.00 85 SER A C 13
ATOM 18467 O O . SER A 1 72 ? -1.961 -9.338 6.879 1.00 0.00 85 SER A O 13
ATOM 18475 N N . GLY A 1 73 ? -3.107 -8.037 5.500 1.00 0.00 86 GLY A N 13
ATOM 18476 C CA . GLY A 1 73 ? -3.234 -6.972 6.537 1.00 0.00 86 GLY A CA 13
ATOM 18477 C C . GLY A 1 73 ? -3.894 -5.712 5.965 1.00 0.00 86 GLY A C 13
ATOM 18478 O O . GLY A 1 73 ? -4.325 -5.674 4.829 1.00 0.00 86 GLY A O 13
ATOM 18482 N N . LEU A 1 74 ? -3.952 -4.681 6.764 1.00 0.00 87 LEU A N 13
ATOM 18483 C CA . LEU A 1 74 ? -4.588 -3.441 6.250 1.00 0.00 87 LEU A CA 13
ATOM 18484 C C . LEU A 1 74 ? -3.539 -2.567 5.570 1.00 0.00 87 LEU A C 13
ATOM 18485 O O . LEU A 1 74 ? -2.581 -2.137 6.181 1.00 0.00 87 LEU A O 13
ATOM 18501 N N . TYR A 1 75 ? -3.737 -2.350 4.299 1.00 0.00 88 TYR A N 13
ATOM 18502 C CA . TYR A 1 75 ? -2.790 -1.489 3.545 1.00 0.00 88 TYR A CA 13
ATOM 18503 C C . TYR A 1 75 ? -3.464 -0.136 3.421 1.00 0.00 88 TYR A C 13
ATOM 18504 O O . TYR A 1 75 ? -4.193 0.141 2.491 1.00 0.00 88 TYR A O 13
ATOM 18522 N N . ALA A 1 76 ? -3.189 0.684 4.388 1.00 0.00 89 ALA A N 13
ATOM 18523 C CA . ALA A 1 76 ? -3.826 2.027 4.382 1.00 0.00 89 ALA A CA 13
ATOM 18524 C C . ALA A 1 76 ? -2.824 3.030 3.832 1.00 0.00 89 ALA A C 13
ATOM 18525 O O . ALA A 1 76 ? -1.643 2.948 4.093 1.00 0.00 89 ALA A O 13
ATOM 18532 N N . CYS A 1 77 ? -3.323 4.002 3.132 1.00 0.00 90 CYS A N 13
ATOM 18533 C CA . CYS A 1 77 ? -2.405 5.003 2.538 1.00 0.00 90 CYS A CA 13
ATOM 18534 C C . CYS A 1 77 ? -2.570 6.288 3.325 1.00 0.00 90 CYS A C 13
ATOM 18535 O O . CYS A 1 77 ? -3.672 6.780 3.462 1.00 0.00 90 CYS A O 13
ATOM 18542 N N . VAL A 1 78 ? -1.478 6.773 3.847 1.00 0.00 91 VAL A N 13
ATOM 18543 C CA . VAL A 1 78 ? -1.550 8.030 4.631 1.00 0.00 91 VAL A CA 13
ATOM 18544 C C . VAL A 1 78 ? -0.841 9.123 3.847 1.00 0.00 91 VAL A C 13
ATOM 18545 O O . VAL A 1 78 ? 0.334 9.032 3.557 1.00 0.00 91 VAL A O 13
ATOM 18558 N N . THR A 1 79 ? -1.594 10.138 3.557 1.00 0.00 92 THR A N 13
ATOM 18559 C CA . THR A 1 79 ? -1.055 11.288 2.789 1.00 0.00 92 THR A CA 13
ATOM 18560 C C . THR A 1 79 ? -0.803 12.369 3.830 1.00 0.00 92 THR A C 13
ATOM 18561 O O . THR A 1 79 ? -1.716 12.759 4.529 1.00 0.00 92 THR A O 13
ATOM 18572 N N . SER A 1 80 ? 0.424 12.796 3.930 1.00 0.00 93 SER A N 13
ATOM 18573 C CA . SER A 1 80 ? 0.762 13.819 4.958 1.00 0.00 93 SER A CA 13
ATOM 18574 C C . SER A 1 80 ? 1.378 15.080 4.357 1.00 0.00 93 SER A C 13
ATOM 18575 O O . SER A 1 80 ? 2.063 15.035 3.353 1.00 0.00 93 SER A O 13
ATOM 18583 N N . SER A 1 81 ? 1.060 16.167 5.010 1.00 0.00 94 SER A N 13
ATOM 18584 C CA . SER A 1 81 ? 1.576 17.507 4.615 1.00 0.00 94 SER A CA 13
ATOM 18585 C C . SER A 1 81 ? 1.763 18.296 5.910 1.00 0.00 94 SER A C 13
ATOM 18586 O O . SER A 1 81 ? 0.818 18.488 6.649 1.00 0.00 94 SER A O 13
ATOM 18594 N N . PRO A 1 82 ? 2.975 18.706 6.165 1.00 0.00 95 PRO A N 13
ATOM 18595 C CA . PRO A 1 82 ? 3.781 18.178 7.295 1.00 0.00 95 PRO A CA 13
ATOM 18596 C C . PRO A 1 82 ? 3.141 18.406 8.677 1.00 0.00 95 PRO A C 13
ATOM 18597 O O . PRO A 1 82 ? 3.686 17.992 9.680 1.00 0.00 95 PRO A O 13
ATOM 18608 N N . SER A 1 83 ? 2.006 19.053 8.707 1.00 0.00 96 SER A N 13
ATOM 18609 C CA . SER A 1 83 ? 1.332 19.312 10.014 1.00 0.00 96 SER A CA 13
ATOM 18610 C C . SER A 1 83 ? 0.045 18.491 10.172 1.00 0.00 96 SER A C 13
ATOM 18611 O O . SER A 1 83 ? -0.378 18.205 11.275 1.00 0.00 96 SER A O 13
ATOM 18619 N N . GLY A 1 84 ? -0.551 18.130 9.066 1.00 0.00 97 GLY A N 13
ATOM 18620 C CA . GLY A 1 84 ? -1.812 17.334 9.122 1.00 0.00 97 GLY A CA 13
ATOM 18621 C C . GLY A 1 84 ? -1.740 16.162 8.139 1.00 0.00 97 GLY A C 13
ATOM 18622 O O . GLY A 1 84 ? -0.879 16.120 7.283 1.00 0.00 97 GLY A O 13
ATOM 18626 N N . SER A 1 85 ? -2.651 15.237 8.278 1.00 0.00 98 SER A N 13
ATOM 18627 C CA . SER A 1 85 ? -2.637 14.067 7.353 1.00 0.00 98 SER A CA 13
ATOM 18628 C C . SER A 1 85 ? -4.048 13.542 7.060 1.00 0.00 98 SER A C 13
ATOM 18629 O O . SER A 1 85 ? -4.980 13.774 7.806 1.00 0.00 98 SER A O 13
ATOM 18637 N N . ASP A 1 86 ? -4.151 12.842 5.963 1.00 0.00 99 ASP A N 13
ATOM 18638 C CA . ASP A 1 86 ? -5.453 12.250 5.538 1.00 0.00 99 ASP A CA 13
ATOM 18639 C C . ASP A 1 86 ? -5.205 10.772 5.246 1.00 0.00 99 ASP A C 13
ATOM 18640 O O . ASP A 1 86 ? -4.167 10.426 4.720 1.00 0.00 99 ASP A O 13
ATOM 18649 N N . THR A 1 87 ? -6.147 9.927 5.564 1.00 0.00 100 THR A N 13
ATOM 18650 C CA . THR A 1 87 ? -5.899 8.483 5.295 1.00 0.00 100 THR A CA 13
ATOM 18651 C C . THR A 1 87 ? -7.039 7.795 4.541 1.00 0.00 100 THR A C 13
ATOM 18652 O O . THR A 1 87 ? -8.208 8.032 4.773 1.00 0.00 100 THR A O 13
ATOM 18663 N N . THR A 1 88 ? -6.617 6.948 3.644 1.00 0.00 101 THR A N 13
ATOM 18664 C CA . THR A 1 88 ? -7.554 6.149 2.800 1.00 0.00 101 THR A CA 13
ATOM 18665 C C . THR A 1 88 ? -7.196 4.680 3.055 1.00 0.00 101 THR A C 13
ATOM 18666 O O . THR A 1 88 ? -6.027 4.386 3.184 1.00 0.00 101 THR A O 13
ATOM 18677 N N . TYR A 1 89 ? -8.132 3.765 3.080 1.00 0.00 102 TYR A N 13
ATOM 18678 C CA . TYR A 1 89 ? -7.689 2.369 3.394 1.00 0.00 102 TYR A CA 13
ATOM 18679 C C . TYR A 1 89 ? -7.920 1.297 2.327 1.00 0.00 102 TYR A C 13
ATOM 18680 O O . TYR A 1 89 ? -9.012 1.045 1.868 1.00 0.00 102 TYR A O 13
ATOM 18698 N N . PHE A 1 90 ? -6.840 0.671 1.969 1.00 0.00 103 PHE A N 13
ATOM 18699 C CA . PHE A 1 90 ? -6.885 -0.443 0.991 1.00 0.00 103 PHE A CA 13
ATOM 18700 C C . PHE A 1 90 ? -6.639 -1.716 1.787 1.00 0.00 103 PHE A C 13
ATOM 18701 O O . PHE A 1 90 ? -5.519 -2.003 2.158 1.00 0.00 103 PHE A O 13
ATOM 18718 N N . SER A 1 91 ? -7.664 -2.470 2.057 1.00 0.00 104 SER A N 13
ATOM 18719 C CA . SER A 1 91 ? -7.377 -3.711 2.821 1.00 0.00 104 SER A CA 13
ATOM 18720 C C . SER A 1 91 ? -6.811 -4.699 1.811 1.00 0.00 104 SER A C 13
ATOM 18721 O O . SER A 1 91 ? -7.380 -4.923 0.760 1.00 0.00 104 SER A O 13
ATOM 18729 N N . VAL A 1 92 ? -5.670 -5.244 2.126 1.00 0.00 105 VAL A N 13
ATOM 18730 C CA . VAL A 1 92 ? -5.076 -6.210 1.170 1.00 0.00 105 VAL A CA 13
ATOM 18731 C C . VAL A 1 92 ? -4.923 -7.533 1.886 1.00 0.00 105 VAL A C 13
ATOM 18732 O O . VAL A 1 92 ? -4.387 -7.603 2.973 1.00 0.00 105 VAL A O 13
ATOM 18745 N N . ASN A 1 93 ? -5.438 -8.552 1.264 1.00 0.00 106 ASN A N 13
ATOM 18746 C CA . ASN A 1 93 ? -5.335 -9.892 1.899 1.00 0.00 106 ASN A CA 13
ATOM 18747 C C . ASN A 1 93 ? -4.756 -10.925 0.934 1.00 0.00 106 ASN A C 13
ATOM 18748 O O . ASN A 1 93 ? -5.226 -11.096 -0.173 1.00 0.00 106 ASN A O 13
ATOM 18759 N N . VAL A 1 94 ? -3.693 -11.562 1.343 1.00 0.00 107 VAL A N 13
ATOM 18760 C CA . VAL A 1 94 ? -3.114 -12.602 0.450 1.00 0.00 107 VAL A CA 13
ATOM 18761 C C . VAL A 1 94 ? -3.865 -13.914 0.708 1.00 0.00 107 VAL A C 13
ATOM 18762 O O . VAL A 1 94 ? -4.096 -14.293 1.840 1.00 0.00 107 VAL A O 13
ATOM 18775 N N . SER A 1 95 ? -4.164 -14.628 -0.343 1.00 0.00 108 SER A N 13
ATOM 18776 C CA . SER A 1 95 ? -4.930 -15.896 -0.168 1.00 0.00 108 SER A CA 13
ATOM 18777 C C . SER A 1 95 ? -4.047 -17.041 0.325 1.00 0.00 108 SER A C 13
ATOM 18778 O O . SER A 1 95 ? -4.129 -18.162 -0.134 1.00 0.00 108 SER A O 13
ATOM 18786 N N . PRO A 1 1 ? -1.762 19.710 -9.942 1.00 0.00 14 PRO A N 14
ATOM 18787 C CA . PRO A 1 1 ? -3.026 20.046 -9.247 1.00 0.00 14 PRO A CA 14
ATOM 18788 C C . PRO A 1 1 ? -3.381 18.979 -8.207 1.00 0.00 14 PRO A C 14
ATOM 18789 O O . PRO A 1 1 ? -3.409 19.242 -7.020 1.00 0.00 14 PRO A O 14
ATOM 18800 N N . THR A 1 2 ? -3.594 17.783 -8.689 1.00 0.00 15 THR A N 14
ATOM 18801 C CA . THR A 1 2 ? -3.966 16.669 -7.786 1.00 0.00 15 THR A CA 14
ATOM 18802 C C . THR A 1 2 ? -3.284 15.455 -8.383 1.00 0.00 15 THR A C 14
ATOM 18803 O O . THR A 1 2 ? -3.136 15.356 -9.585 1.00 0.00 15 THR A O 14
ATOM 18814 N N . LEU A 1 3 ? -2.903 14.543 -7.542 1.00 0.00 16 LEU A N 14
ATOM 18815 C CA . LEU A 1 3 ? -2.194 13.361 -8.068 1.00 0.00 16 LEU A CA 14
ATOM 18816 C C . LEU A 1 3 ? -2.887 12.079 -7.658 1.00 0.00 16 LEU A C 14
ATOM 18817 O O . LEU A 1 3 ? -3.383 11.923 -6.556 1.00 0.00 16 LEU A O 14
ATOM 18833 N N . PRO A 1 4 ? -2.708 11.157 -8.558 1.00 0.00 17 PRO A N 14
ATOM 18834 C CA . PRO A 1 4 ? -3.753 10.562 -9.411 1.00 0.00 17 PRO A CA 14
ATOM 18835 C C . PRO A 1 4 ? -5.167 10.693 -8.861 1.00 0.00 17 PRO A C 14
ATOM 18836 O O . PRO A 1 4 ? -6.110 10.817 -9.617 1.00 0.00 17 PRO A O 14
ATOM 18847 N N . GLU A 1 5 ? -5.302 10.662 -7.565 1.00 0.00 18 GLU A N 14
ATOM 18848 C CA . GLU A 1 5 ? -6.667 10.822 -7.007 1.00 0.00 18 GLU A CA 14
ATOM 18849 C C . GLU A 1 5 ? -6.829 12.245 -6.470 1.00 0.00 18 GLU A C 14
ATOM 18850 O O . GLU A 1 5 ? -6.799 13.190 -7.232 1.00 0.00 18 GLU A O 14
ATOM 18862 N N . GLN A 1 6 ? -6.971 12.382 -5.181 1.00 0.00 19 GLN A N 14
ATOM 18863 C CA . GLN A 1 6 ? -7.164 13.748 -4.615 1.00 0.00 19 GLN A CA 14
ATOM 18864 C C . GLN A 1 6 ? -6.651 13.815 -3.176 1.00 0.00 19 GLN A C 14
ATOM 18865 O O . GLN A 1 6 ? -5.477 14.011 -2.930 1.00 0.00 19 GLN A O 14
ATOM 18879 N N . ALA A 1 7 ? -7.565 13.652 -2.259 1.00 0.00 20 ALA A N 14
ATOM 18880 C CA . ALA A 1 7 ? -7.203 13.702 -0.814 1.00 0.00 20 ALA A CA 14
ATOM 18881 C C . ALA A 1 7 ? -8.294 13.015 0.010 1.00 0.00 20 ALA A C 14
ATOM 18882 O O . ALA A 1 7 ? -8.018 12.205 0.872 1.00 0.00 20 ALA A O 14
ATOM 18889 N N . GLN A 1 8 ? -9.520 13.361 -0.284 1.00 0.00 21 GLN A N 14
ATOM 18890 C CA . GLN A 1 8 ? -10.659 12.748 0.460 1.00 0.00 21 GLN A CA 14
ATOM 18891 C C . GLN A 1 8 ? -11.644 12.027 -0.479 1.00 0.00 21 GLN A C 14
ATOM 18892 O O . GLN A 1 8 ? -11.736 10.816 -0.439 1.00 0.00 21 GLN A O 14
ATOM 18906 N N . PRO A 1 9 ? -12.357 12.765 -1.295 1.00 0.00 22 PRO A N 14
ATOM 18907 C CA . PRO A 1 9 ? -13.317 12.168 -2.258 1.00 0.00 22 PRO A CA 14
ATOM 18908 C C . PRO A 1 9 ? -12.624 11.233 -3.255 1.00 0.00 22 PRO A C 14
ATOM 18909 O O . PRO A 1 9 ? -12.287 11.628 -4.354 1.00 0.00 22 PRO A O 14
ATOM 18920 N N . TRP A 1 10 ? -12.432 10.009 -2.843 1.00 0.00 23 TRP A N 14
ATOM 18921 C CA . TRP A 1 10 ? -11.767 9.016 -3.737 1.00 0.00 23 TRP A CA 14
ATOM 18922 C C . TRP A 1 10 ? -12.716 7.831 -3.955 1.00 0.00 23 TRP A C 14
ATOM 18923 O O . TRP A 1 10 ? -13.502 7.828 -4.883 1.00 0.00 23 TRP A O 14
ATOM 18944 N N . GLY A 1 11 ? -12.641 6.862 -3.085 1.00 0.00 24 GLY A N 14
ATOM 18945 C CA . GLY A 1 11 ? -13.536 5.679 -3.226 1.00 0.00 24 GLY A CA 14
ATOM 18946 C C . GLY A 1 11 ? -14.576 5.698 -2.107 1.00 0.00 24 GLY A C 14
ATOM 18947 O O . GLY A 1 11 ? -15.766 5.697 -2.352 1.00 0.00 24 GLY A O 14
ATOM 18951 N N . VAL A 1 12 ? -14.088 5.712 -0.897 1.00 0.00 25 VAL A N 14
ATOM 18952 C CA . VAL A 1 12 ? -15.009 5.738 0.276 1.00 0.00 25 VAL A CA 14
ATOM 18953 C C . VAL A 1 12 ? -14.485 6.724 1.327 1.00 0.00 25 VAL A C 14
ATOM 18954 O O . VAL A 1 12 ? -13.315 7.052 1.348 1.00 0.00 25 VAL A O 14
ATOM 18967 N N . PRO A 1 13 ? -15.396 7.195 2.140 1.00 0.00 26 PRO A N 14
ATOM 18968 C CA . PRO A 1 13 ? -15.117 7.568 3.547 1.00 0.00 26 PRO A CA 14
ATOM 18969 C C . PRO A 1 13 ? -15.224 6.344 4.464 1.00 0.00 26 PRO A C 14
ATOM 18970 O O . PRO A 1 13 ? -15.751 6.419 5.556 1.00 0.00 26 PRO A O 14
ATOM 18981 N N . VAL A 1 14 ? -14.713 5.242 3.988 1.00 0.00 27 VAL A N 14
ATOM 18982 C CA . VAL A 1 14 ? -14.760 3.984 4.789 1.00 0.00 27 VAL A CA 14
ATOM 18983 C C . VAL A 1 14 ? -13.369 3.405 4.824 1.00 0.00 27 VAL A C 14
ATOM 18984 O O . VAL A 1 14 ? -12.786 3.176 5.865 1.00 0.00 27 VAL A O 14
ATOM 18997 N N . GLU A 1 15 ? -12.882 3.197 3.642 1.00 0.00 28 GLU A N 14
ATOM 18998 C CA . GLU A 1 15 ? -11.524 2.643 3.495 1.00 0.00 28 GLU A CA 14
ATOM 18999 C C . GLU A 1 15 ? -11.008 3.156 2.158 1.00 0.00 28 GLU A C 14
ATOM 19000 O O . GLU A 1 15 ? -10.747 4.328 1.978 1.00 0.00 28 GLU A O 14
ATOM 19012 N N . VAL A 1 16 ? -10.838 2.214 1.284 1.00 0.00 29 VAL A N 14
ATOM 19013 C CA . VAL A 1 16 ? -10.386 2.516 -0.106 1.00 0.00 29 VAL A CA 14
ATOM 19014 C C . VAL A 1 16 ? -10.669 1.353 -1.032 1.00 0.00 29 VAL A C 14
ATOM 19015 O O . VAL A 1 16 ? -11.646 1.321 -1.755 1.00 0.00 29 VAL A O 14
ATOM 19028 N N . GLU A 1 17 ? -9.765 0.418 -0.962 1.00 0.00 30 GLU A N 14
ATOM 19029 C CA . GLU A 1 17 ? -9.893 -0.769 -1.854 1.00 0.00 30 GLU A CA 14
ATOM 19030 C C . GLU A 1 17 ? -9.595 -2.097 -1.165 1.00 0.00 30 GLU A C 14
ATOM 19031 O O . GLU A 1 17 ? -8.500 -2.350 -0.704 1.00 0.00 30 GLU A O 14
ATOM 19043 N N . SER A 1 18 ? -10.608 -2.915 -1.125 1.00 0.00 31 SER A N 14
ATOM 19044 C CA . SER A 1 18 ? -10.447 -4.267 -0.520 1.00 0.00 31 SER A CA 14
ATOM 19045 C C . SER A 1 18 ? -10.254 -5.289 -1.653 1.00 0.00 31 SER A C 14
ATOM 19046 O O . SER A 1 18 ? -11.164 -5.568 -2.407 1.00 0.00 31 SER A O 14
ATOM 19054 N N . LEU A 1 19 ? -9.061 -5.817 -1.734 1.00 0.00 32 LEU A N 14
ATOM 19055 C CA . LEU A 1 19 ? -8.742 -6.801 -2.812 1.00 0.00 32 LEU A CA 14
ATOM 19056 C C . LEU A 1 19 ? -8.196 -8.145 -2.296 1.00 0.00 32 LEU A C 14
ATOM 19057 O O . LEU A 1 19 ? -7.453 -8.223 -1.334 1.00 0.00 32 LEU A O 14
ATOM 19073 N N . LEU A 1 20 ? -8.569 -9.173 -3.014 1.00 0.00 33 LEU A N 14
ATOM 19074 C CA . LEU A 1 20 ? -8.127 -10.553 -2.661 1.00 0.00 33 LEU A CA 14
ATOM 19075 C C . LEU A 1 20 ? -7.135 -11.064 -3.709 1.00 0.00 33 LEU A C 14
ATOM 19076 O O . LEU A 1 20 ? -7.372 -10.967 -4.898 1.00 0.00 33 LEU A O 14
ATOM 19092 N N . VAL A 1 21 ? -6.030 -11.579 -3.244 1.00 0.00 34 VAL A N 14
ATOM 19093 C CA . VAL A 1 21 ? -5.007 -12.097 -4.202 1.00 0.00 34 VAL A CA 14
ATOM 19094 C C . VAL A 1 21 ? -4.434 -13.449 -3.751 1.00 0.00 34 VAL A C 14
ATOM 19095 O O . VAL A 1 21 ? -4.620 -13.869 -2.627 1.00 0.00 34 VAL A O 14
ATOM 19108 N N . HIS A 1 22 ? -3.749 -14.119 -4.641 1.00 0.00 35 HIS A N 14
ATOM 19109 C CA . HIS A 1 22 ? -3.151 -15.436 -4.271 1.00 0.00 35 HIS A CA 14
ATOM 19110 C C . HIS A 1 22 ? -1.688 -15.485 -4.727 1.00 0.00 35 HIS A C 14
ATOM 19111 O O . HIS A 1 22 ? -1.254 -14.683 -5.531 1.00 0.00 35 HIS A O 14
ATOM 19125 N N . PRO A 1 23 ? -0.973 -16.446 -4.206 1.00 0.00 36 PRO A N 14
ATOM 19126 C CA . PRO A 1 23 ? 0.489 -16.333 -4.000 1.00 0.00 36 PRO A CA 14
ATOM 19127 C C . PRO A 1 23 ? 1.257 -16.164 -5.318 1.00 0.00 36 PRO A C 14
ATOM 19128 O O . PRO A 1 23 ? 1.739 -17.122 -5.889 1.00 0.00 36 PRO A O 14
ATOM 19139 N N . GLY A 1 24 ? 1.345 -14.942 -5.770 1.00 0.00 37 GLY A N 14
ATOM 19140 C CA . GLY A 1 24 ? 2.085 -14.669 -7.036 1.00 0.00 37 GLY A CA 14
ATOM 19141 C C . GLY A 1 24 ? 1.344 -13.674 -7.936 1.00 0.00 37 GLY A C 14
ATOM 19142 O O . GLY A 1 24 ? 1.427 -13.764 -9.145 1.00 0.00 37 GLY A O 14
ATOM 19146 N N . ASP A 1 25 ? 0.638 -12.746 -7.343 1.00 0.00 38 ASP A N 14
ATOM 19147 C CA . ASP A 1 25 ? -0.094 -11.753 -8.186 1.00 0.00 38 ASP A CA 14
ATOM 19148 C C . ASP A 1 25 ? 0.386 -10.309 -7.989 1.00 0.00 38 ASP A C 14
ATOM 19149 O O . ASP A 1 25 ? 1.248 -10.014 -7.181 1.00 0.00 38 ASP A O 14
ATOM 19158 N N . LEU A 1 26 ? -0.219 -9.448 -8.764 1.00 0.00 39 LEU A N 14
ATOM 19159 C CA . LEU A 1 26 ? 0.097 -7.997 -8.697 1.00 0.00 39 LEU A CA 14
ATOM 19160 C C . LEU A 1 26 ? -1.051 -7.281 -7.981 1.00 0.00 39 LEU A C 14
ATOM 19161 O O . LEU A 1 26 ? -2.162 -7.202 -8.467 1.00 0.00 39 LEU A O 14
ATOM 19177 N N . LEU A 1 27 ? -0.725 -6.779 -6.825 1.00 0.00 40 LEU A N 14
ATOM 19178 C CA . LEU A 1 27 ? -1.726 -6.055 -5.989 1.00 0.00 40 LEU A CA 14
ATOM 19179 C C . LEU A 1 27 ? -1.298 -4.588 -5.891 1.00 0.00 40 LEU A C 14
ATOM 19180 O O . LEU A 1 27 ? -0.139 -4.305 -5.674 1.00 0.00 40 LEU A O 14
ATOM 19196 N N . GLN A 1 28 ? -2.225 -3.683 -6.052 1.00 0.00 41 GLN A N 14
ATOM 19197 C CA . GLN A 1 28 ? -1.840 -2.242 -5.989 1.00 0.00 41 GLN A CA 14
ATOM 19198 C C . GLN A 1 28 ? -2.599 -1.459 -4.915 1.00 0.00 41 GLN A C 14
ATOM 19199 O O . GLN A 1 28 ? -3.570 -1.927 -4.357 1.00 0.00 41 GLN A O 14
ATOM 19213 N N . LEU A 1 29 ? -2.128 -0.260 -4.687 1.00 0.00 42 LEU A N 14
ATOM 19214 C CA . LEU A 1 29 ? -2.760 0.639 -3.677 1.00 0.00 42 LEU A CA 14
ATOM 19215 C C . LEU A 1 29 ? -2.586 2.084 -4.165 1.00 0.00 42 LEU A C 14
ATOM 19216 O O . LEU A 1 29 ? -1.519 2.635 -3.996 1.00 0.00 42 LEU A O 14
ATOM 19232 N N . ARG A 1 30 ? -3.579 2.650 -4.799 1.00 0.00 43 ARG A N 14
ATOM 19233 C CA . ARG A 1 30 ? -3.424 4.064 -5.267 1.00 0.00 43 ARG A CA 14
ATOM 19234 C C . ARG A 1 30 ? -4.106 5.021 -4.295 1.00 0.00 43 ARG A C 14
ATOM 19235 O O . ARG A 1 30 ? -5.316 5.083 -4.203 1.00 0.00 43 ARG A O 14
ATOM 19256 N N . CYS A 1 31 ? -3.281 5.824 -3.676 1.00 0.00 44 CYS A N 14
ATOM 19257 C CA . CYS A 1 31 ? -3.778 6.786 -2.656 1.00 0.00 44 CYS A CA 14
ATOM 19258 C C . CYS A 1 31 ? -4.356 8.049 -3.295 1.00 0.00 44 CYS A C 14
ATOM 19259 O O . CYS A 1 31 ? -4.773 8.053 -4.436 1.00 0.00 44 CYS A O 14
ATOM 19266 N N . ARG A 1 32 ? -4.353 9.090 -2.512 1.00 0.00 45 ARG A N 14
ATOM 19267 C CA . ARG A 1 32 ? -4.895 10.397 -2.982 1.00 0.00 45 ARG A CA 14
ATOM 19268 C C . ARG A 1 32 ? -3.960 11.511 -2.527 1.00 0.00 45 ARG A C 14
ATOM 19269 O O . ARG A 1 32 ? -3.824 11.742 -1.342 1.00 0.00 45 ARG A O 14
ATOM 19290 N N . LEU A 1 33 ? -3.328 12.192 -3.447 1.00 0.00 46 LEU A N 14
ATOM 19291 C CA . LEU A 1 33 ? -2.419 13.274 -2.977 1.00 0.00 46 LEU A CA 14
ATOM 19292 C C . LEU A 1 33 ? -2.669 14.575 -3.741 1.00 0.00 46 LEU A C 14
ATOM 19293 O O . LEU A 1 33 ? -3.261 14.588 -4.799 1.00 0.00 46 LEU A O 14
ATOM 19309 N N . ARG A 1 34 ? -2.209 15.660 -3.183 1.00 0.00 47 ARG A N 14
ATOM 19310 C CA . ARG A 1 34 ? -2.437 16.960 -3.872 1.00 0.00 47 ARG A CA 14
ATOM 19311 C C . ARG A 1 34 ? -1.249 17.889 -3.640 1.00 0.00 47 ARG A C 14
ATOM 19312 O O . ARG A 1 34 ? -0.223 17.473 -3.139 1.00 0.00 47 ARG A O 14
ATOM 19333 N N . ASP A 1 35 ? -1.401 19.118 -4.053 1.00 0.00 48 ASP A N 14
ATOM 19334 C CA . ASP A 1 35 ? -0.301 20.098 -3.832 1.00 0.00 48 ASP A CA 14
ATOM 19335 C C . ASP A 1 35 ? -0.163 20.415 -2.334 1.00 0.00 48 ASP A C 14
ATOM 19336 O O . ASP A 1 35 ? 0.207 21.509 -1.957 1.00 0.00 48 ASP A O 14
ATOM 19345 N N . ASP A 1 36 ? -0.471 19.442 -1.518 1.00 0.00 49 ASP A N 14
ATOM 19346 C CA . ASP A 1 36 ? -0.371 19.631 -0.044 1.00 0.00 49 ASP A CA 14
ATOM 19347 C C . ASP A 1 36 ? 0.468 18.493 0.540 1.00 0.00 49 ASP A C 14
ATOM 19348 O O . ASP A 1 36 ? 1.554 18.717 1.034 1.00 0.00 49 ASP A O 14
ATOM 19357 N N . VAL A 1 37 ? -0.037 17.291 0.434 1.00 0.00 50 VAL A N 14
ATOM 19358 C CA . VAL A 1 37 ? 0.721 16.132 0.973 1.00 0.00 50 VAL A CA 14
ATOM 19359 C C . VAL A 1 37 ? 1.886 15.801 0.045 1.00 0.00 50 VAL A C 14
ATOM 19360 O O . VAL A 1 37 ? 1.809 15.946 -1.159 1.00 0.00 50 VAL A O 14
ATOM 19373 N N . GLN A 1 38 ? 2.939 15.360 0.667 1.00 0.00 51 GLN A N 14
ATOM 19374 C CA . GLN A 1 38 ? 4.178 15.007 -0.080 1.00 0.00 51 GLN A CA 14
ATOM 19375 C C . GLN A 1 38 ? 4.740 13.675 0.418 1.00 0.00 51 GLN A C 14
ATOM 19376 O O . GLN A 1 38 ? 5.512 13.034 -0.265 1.00 0.00 51 GLN A O 14
ATOM 19390 N N . SER A 1 39 ? 4.336 13.284 1.599 1.00 0.00 52 SER A N 14
ATOM 19391 C CA . SER A 1 39 ? 4.858 12.007 2.155 1.00 0.00 52 SER A CA 14
ATOM 19392 C C . SER A 1 39 ? 3.724 11.008 2.313 1.00 0.00 52 SER A C 14
ATOM 19393 O O . SER A 1 39 ? 2.973 11.092 3.264 1.00 0.00 52 SER A O 14
ATOM 19401 N N . ILE A 1 40 ? 3.614 10.102 1.378 1.00 0.00 53 ILE A N 14
ATOM 19402 C CA . ILE A 1 40 ? 2.533 9.093 1.496 1.00 0.00 53 ILE A CA 14
ATOM 19403 C C . ILE A 1 40 ? 3.121 7.781 1.992 1.00 0.00 53 ILE A C 14
ATOM 19404 O O . ILE A 1 40 ? 3.872 7.109 1.312 1.00 0.00 53 ILE A O 14
ATOM 19420 N N . ASN A 1 41 ? 2.739 7.470 3.194 1.00 0.00 54 ASN A N 14
ATOM 19421 C CA . ASN A 1 41 ? 3.215 6.219 3.843 1.00 0.00 54 ASN A CA 14
ATOM 19422 C C . ASN A 1 41 ? 2.134 5.166 3.655 1.00 0.00 54 ASN A C 14
ATOM 19423 O O . ASN A 1 41 ? 0.972 5.459 3.842 1.00 0.00 54 ASN A O 14
ATOM 19434 N N . TRP A 1 42 ? 2.513 3.968 3.313 1.00 0.00 55 TRP A N 14
ATOM 19435 C CA . TRP A 1 42 ? 1.467 2.931 3.142 1.00 0.00 55 TRP A CA 14
ATOM 19436 C C . TRP A 1 42 ? 1.540 2.041 4.372 1.00 0.00 55 TRP A C 14
ATOM 19437 O O . TRP A 1 42 ? 2.403 1.194 4.480 1.00 0.00 55 TRP A O 14
ATOM 19458 N N . LEU A 1 43 ? 0.603 2.214 5.262 1.00 0.00 56 LEU A N 14
ATOM 19459 C CA . LEU A 1 43 ? 0.658 1.412 6.504 1.00 0.00 56 LEU A CA 14
ATOM 19460 C C . LEU A 1 43 ? 0.114 0.025 6.185 1.00 0.00 56 LEU A C 14
ATOM 19461 O O . LEU A 1 43 ? -1.076 -0.135 6.003 1.00 0.00 56 LEU A O 14
ATOM 19477 N N . ARG A 1 44 ? 0.990 -0.941 6.139 1.00 0.00 57 ARG A N 14
ATOM 19478 C CA . ARG A 1 44 ? 0.530 -2.320 5.815 1.00 0.00 57 ARG A CA 14
ATOM 19479 C C . ARG A 1 44 ? -0.080 -2.928 7.065 1.00 0.00 57 ARG A C 14
ATOM 19480 O O . ARG A 1 44 ? 0.339 -2.629 8.163 1.00 0.00 57 ARG A O 14
ATOM 19501 N N . ASP A 1 45 ? -1.115 -3.691 6.859 1.00 0.00 58 ASP A N 14
ATOM 19502 C CA . ASP A 1 45 ? -1.804 -4.349 8.003 1.00 0.00 58 ASP A CA 14
ATOM 19503 C C . ASP A 1 45 ? -2.410 -3.267 8.891 1.00 0.00 58 ASP A C 14
ATOM 19504 O O . ASP A 1 45 ? -3.602 -3.032 8.844 1.00 0.00 58 ASP A O 14
ATOM 19513 N N . GLY A 1 46 ? -1.563 -2.650 9.674 1.00 0.00 59 GLY A N 14
ATOM 19514 C CA . GLY A 1 46 ? -2.014 -1.552 10.575 1.00 0.00 59 GLY A CA 14
ATOM 19515 C C . GLY A 1 46 ? -0.818 -0.686 11.002 1.00 0.00 59 GLY A C 14
ATOM 19516 O O . GLY A 1 46 ? -0.907 0.064 11.955 1.00 0.00 59 GLY A O 14
ATOM 19520 N N . VAL A 1 47 ? 0.275 -0.805 10.290 1.00 0.00 60 VAL A N 14
ATOM 19521 C CA . VAL A 1 47 ? 1.485 -0.005 10.643 1.00 0.00 60 VAL A CA 14
ATOM 19522 C C . VAL A 1 47 ? 2.193 0.511 9.382 1.00 0.00 60 VAL A C 14
ATOM 19523 O O . VAL A 1 47 ? 2.166 -0.118 8.343 1.00 0.00 60 VAL A O 14
ATOM 19536 N N . GLN A 1 48 ? 2.824 1.645 9.529 1.00 0.00 61 GLN A N 14
ATOM 19537 C CA . GLN A 1 48 ? 3.559 2.278 8.390 1.00 0.00 61 GLN A CA 14
ATOM 19538 C C . GLN A 1 48 ? 4.397 1.285 7.581 1.00 0.00 61 GLN A C 14
ATOM 19539 O O . GLN A 1 48 ? 5.161 0.515 8.128 1.00 0.00 61 GLN A O 14
ATOM 19553 N N . LEU A 1 49 ? 4.222 1.334 6.286 1.00 0.00 62 LEU A N 14
ATOM 19554 C CA . LEU A 1 49 ? 5.007 0.421 5.406 1.00 0.00 62 LEU A CA 14
ATOM 19555 C C . LEU A 1 49 ? 5.289 1.021 4.022 1.00 0.00 62 LEU A C 14
ATOM 19556 O O . LEU A 1 49 ? 4.486 1.721 3.434 1.00 0.00 62 LEU A O 14
ATOM 19572 N N . VAL A 1 50 ? 6.508 0.806 3.621 1.00 0.00 63 VAL A N 14
ATOM 19573 C CA . VAL A 1 50 ? 6.997 1.256 2.287 1.00 0.00 63 VAL A CA 14
ATOM 19574 C C . VAL A 1 50 ? 8.283 0.478 1.996 1.00 0.00 63 VAL A C 14
ATOM 19575 O O . VAL A 1 50 ? 9.352 0.872 2.418 1.00 0.00 63 VAL A O 14
ATOM 19588 N N . GLU A 1 51 ? 8.166 -0.616 1.292 1.00 0.00 64 GLU A N 14
ATOM 19589 C CA . GLU A 1 51 ? 9.389 -1.422 1.028 1.00 0.00 64 GLU A CA 14
ATOM 19590 C C . GLU A 1 51 ? 10.003 -1.123 -0.339 1.00 0.00 64 GLU A C 14
ATOM 19591 O O . GLU A 1 51 ? 9.997 -0.002 -0.805 1.00 0.00 64 GLU A O 14
ATOM 19603 N N . SER A 1 52 ? 10.547 -2.148 -0.934 1.00 0.00 65 SER A N 14
ATOM 19604 C CA . SER A 1 52 ? 11.193 -1.985 -2.269 1.00 0.00 65 SER A CA 14
ATOM 19605 C C . SER A 1 52 ? 11.119 -3.295 -3.062 1.00 0.00 65 SER A C 14
ATOM 19606 O O . SER A 1 52 ? 10.350 -4.181 -2.748 1.00 0.00 65 SER A O 14
ATOM 19614 N N . ASN A 1 53 ? 11.932 -3.375 -4.078 1.00 0.00 66 ASN A N 14
ATOM 19615 C CA . ASN A 1 53 ? 11.961 -4.590 -4.946 1.00 0.00 66 ASN A CA 14
ATOM 19616 C C . ASN A 1 53 ? 10.550 -5.157 -5.175 1.00 0.00 66 ASN A C 14
ATOM 19617 O O . ASN A 1 53 ? 9.718 -4.514 -5.783 1.00 0.00 66 ASN A O 14
ATOM 19628 N N . ARG A 1 54 ? 10.326 -6.350 -4.692 1.00 0.00 67 ARG A N 14
ATOM 19629 C CA . ARG A 1 54 ? 8.989 -7.001 -4.855 1.00 0.00 67 ARG A CA 14
ATOM 19630 C C . ARG A 1 54 ? 7.840 -5.995 -4.739 1.00 0.00 67 ARG A C 14
ATOM 19631 O O . ARG A 1 54 ? 6.845 -6.099 -5.431 1.00 0.00 67 ARG A O 14
ATOM 19652 N N . THR A 1 55 ? 8.010 -5.047 -3.857 1.00 0.00 68 THR A N 14
ATOM 19653 C CA . THR A 1 55 ? 6.964 -4.014 -3.654 1.00 0.00 68 THR A CA 14
ATOM 19654 C C . THR A 1 55 ? 7.518 -2.654 -4.086 1.00 0.00 68 THR A C 14
ATOM 19655 O O . THR A 1 55 ? 8.477 -2.153 -3.533 1.00 0.00 68 THR A O 14
ATOM 19666 N N . ARG A 1 56 ? 6.889 -2.100 -5.083 1.00 0.00 69 ARG A N 14
ATOM 19667 C CA . ARG A 1 56 ? 7.306 -0.767 -5.587 1.00 0.00 69 ARG A CA 14
ATOM 19668 C C . ARG A 1 56 ? 6.343 0.202 -4.921 1.00 0.00 69 ARG A C 14
ATOM 19669 O O . ARG A 1 56 ? 5.235 0.399 -5.377 1.00 0.00 69 ARG A O 14
ATOM 19690 N N . ILE A 1 57 ? 6.763 0.719 -3.802 1.00 0.00 70 ILE A N 14
ATOM 19691 C CA . ILE A 1 57 ? 5.879 1.654 -3.063 1.00 0.00 70 ILE A CA 14
ATOM 19692 C C . ILE A 1 57 ? 6.132 3.095 -3.480 1.00 0.00 70 ILE A C 14
ATOM 19693 O O . ILE A 1 57 ? 6.932 3.783 -2.880 1.00 0.00 70 ILE A O 14
ATOM 19709 N N . THR A 1 58 ? 5.428 3.572 -4.467 1.00 0.00 71 THR A N 14
ATOM 19710 C CA . THR A 1 58 ? 5.722 4.974 -4.834 1.00 0.00 71 THR A CA 14
ATOM 19711 C C . THR A 1 58 ? 4.903 5.904 -3.931 1.00 0.00 71 THR A C 14
ATOM 19712 O O . THR A 1 58 ? 3.812 5.572 -3.511 1.00 0.00 71 THR A O 14
ATOM 19723 N N . GLY A 1 59 ? 5.486 7.032 -3.629 1.00 0.00 72 GLY A N 14
ATOM 19724 C CA . GLY A 1 59 ? 4.820 8.047 -2.760 1.00 0.00 72 GLY A CA 14
ATOM 19725 C C . GLY A 1 59 ? 3.336 8.285 -3.077 1.00 0.00 72 GLY A C 14
ATOM 19726 O O . GLY A 1 59 ? 2.718 9.134 -2.467 1.00 0.00 72 GLY A O 14
ATOM 19730 N N . GLU A 1 60 ? 2.793 7.588 -4.037 1.00 0.00 73 GLU A N 14
ATOM 19731 C CA . GLU A 1 60 ? 1.348 7.787 -4.346 1.00 0.00 73 GLU A CA 14
ATOM 19732 C C . GLU A 1 60 ? 0.655 6.466 -4.701 1.00 0.00 73 GLU A C 14
ATOM 19733 O O . GLU A 1 60 ? -0.532 6.310 -4.497 1.00 0.00 73 GLU A O 14
ATOM 19745 N N . GLU A 1 61 ? 1.413 5.517 -5.180 1.00 0.00 74 GLU A N 14
ATOM 19746 C CA . GLU A 1 61 ? 0.798 4.229 -5.593 1.00 0.00 74 GLU A CA 14
ATOM 19747 C C . GLU A 1 61 ? 1.723 3.094 -5.182 1.00 0.00 74 GLU A C 14
ATOM 19748 O O . GLU A 1 61 ? 2.889 3.092 -5.517 1.00 0.00 74 GLU A O 14
ATOM 19760 N N . VAL A 1 62 ? 1.187 2.168 -4.447 1.00 0.00 75 VAL A N 14
ATOM 19761 C CA . VAL A 1 62 ? 2.025 1.024 -4.007 1.00 0.00 75 VAL A CA 14
ATOM 19762 C C . VAL A 1 62 ? 1.674 -0.234 -4.778 1.00 0.00 75 VAL A C 14
ATOM 19763 O O . VAL A 1 62 ? 0.561 -0.719 -4.720 1.00 0.00 75 VAL A O 14
ATOM 19776 N N . GLU A 1 63 ? 2.646 -0.724 -5.494 1.00 0.00 76 GLU A N 14
ATOM 19777 C CA . GLU A 1 63 ? 2.386 -1.965 -6.280 1.00 0.00 76 GLU A CA 14
ATOM 19778 C C . GLU A 1 63 ? 3.263 -3.141 -5.829 1.00 0.00 76 GLU A C 14
ATOM 19779 O O . GLU A 1 63 ? 4.473 -3.072 -5.872 1.00 0.00 76 GLU A O 14
ATOM 19791 N N . VAL A 1 64 ? 2.616 -4.193 -5.405 1.00 0.00 77 VAL A N 14
ATOM 19792 C CA . VAL A 1 64 ? 3.345 -5.420 -4.961 1.00 0.00 77 VAL A CA 14
ATOM 19793 C C . VAL A 1 64 ? 3.142 -6.407 -6.107 1.00 0.00 77 VAL A C 14
ATOM 19794 O O . VAL A 1 64 ? 2.029 -6.819 -6.361 1.00 0.00 77 VAL A O 14
ATOM 19807 N N . ARG A 1 65 ? 4.211 -6.769 -6.762 1.00 0.00 78 ARG A N 14
ATOM 19808 C CA . ARG A 1 65 ? 4.073 -7.678 -7.940 1.00 0.00 78 ARG A CA 14
ATOM 19809 C C . ARG A 1 65 ? 4.347 -9.126 -7.556 1.00 0.00 78 ARG A C 14
ATOM 19810 O O . ARG A 1 65 ? 5.129 -9.808 -8.188 1.00 0.00 78 ARG A O 14
ATOM 19831 N N . ASP A 1 66 ? 3.687 -9.571 -6.524 1.00 0.00 79 ASP A N 14
ATOM 19832 C CA . ASP A 1 66 ? 3.922 -10.971 -6.094 1.00 0.00 79 ASP A CA 14
ATOM 19833 C C . ASP A 1 66 ? 2.785 -11.464 -5.209 1.00 0.00 79 ASP A C 14
ATOM 19834 O O . ASP A 1 66 ? 2.403 -12.614 -5.276 1.00 0.00 79 ASP A O 14
ATOM 19843 N N . SER A 1 67 ? 2.242 -10.572 -4.422 1.00 0.00 80 SER A N 14
ATOM 19844 C CA . SER A 1 67 ? 1.156 -10.980 -3.484 1.00 0.00 80 SER A CA 14
ATOM 19845 C C . SER A 1 67 ? 1.709 -12.138 -2.641 1.00 0.00 80 SER A C 14
ATOM 19846 O O . SER A 1 67 ? 1.684 -13.290 -3.028 1.00 0.00 80 SER A O 14
ATOM 19854 N N . ILE A 1 68 ? 2.216 -11.782 -1.494 1.00 0.00 81 ILE A N 14
ATOM 19855 C CA . ILE A 1 68 ? 2.822 -12.800 -0.592 1.00 0.00 81 ILE A CA 14
ATOM 19856 C C . ILE A 1 68 ? 2.377 -12.441 0.817 1.00 0.00 81 ILE A C 14
ATOM 19857 O O . ILE A 1 68 ? 2.009 -11.309 1.044 1.00 0.00 81 ILE A O 14
ATOM 19873 N N . PRO A 1 69 ? 2.416 -13.380 1.726 1.00 0.00 82 PRO A N 14
ATOM 19874 C CA . PRO A 1 69 ? 1.770 -13.213 3.047 1.00 0.00 82 PRO A CA 14
ATOM 19875 C C . PRO A 1 69 ? 1.842 -11.757 3.522 1.00 0.00 82 PRO A C 14
ATOM 19876 O O . PRO A 1 69 ? 0.922 -11.250 4.132 1.00 0.00 82 PRO A O 14
ATOM 19887 N N . ALA A 1 70 ? 2.943 -11.120 3.221 1.00 0.00 83 ALA A N 14
ATOM 19888 C CA . ALA A 1 70 ? 3.119 -9.692 3.616 1.00 0.00 83 ALA A CA 14
ATOM 19889 C C . ALA A 1 70 ? 1.820 -8.890 3.462 1.00 0.00 83 ALA A C 14
ATOM 19890 O O . ALA A 1 70 ? 1.467 -8.119 4.332 1.00 0.00 83 ALA A O 14
ATOM 19897 N N . ASP A 1 71 ? 1.145 -9.126 2.370 1.00 0.00 84 ASP A N 14
ATOM 19898 C CA . ASP A 1 71 ? -0.127 -8.412 2.072 1.00 0.00 84 ASP A CA 14
ATOM 19899 C C . ASP A 1 71 ? -1.303 -9.049 2.817 1.00 0.00 84 ASP A C 14
ATOM 19900 O O . ASP A 1 71 ? -2.366 -9.278 2.274 1.00 0.00 84 ASP A O 14
ATOM 19909 N N . SER A 1 72 ? -1.006 -9.432 4.024 1.00 0.00 85 SER A N 14
ATOM 19910 C CA . SER A 1 72 ? -2.030 -10.025 4.929 1.00 0.00 85 SER A CA 14
ATOM 19911 C C . SER A 1 72 ? -2.570 -8.963 5.901 1.00 0.00 85 SER A C 14
ATOM 19912 O O . SER A 1 72 ? -2.289 -9.030 7.082 1.00 0.00 85 SER A O 14
ATOM 19920 N N . GLY A 1 73 ? -3.323 -8.004 5.430 1.00 0.00 86 GLY A N 14
ATOM 19921 C CA . GLY A 1 73 ? -3.830 -6.982 6.396 1.00 0.00 86 GLY A CA 14
ATOM 19922 C C . GLY A 1 73 ? -4.368 -5.732 5.694 1.00 0.00 86 GLY A C 14
ATOM 19923 O O . GLY A 1 73 ? -4.713 -5.759 4.529 1.00 0.00 86 GLY A O 14
ATOM 19927 N N . LEU A 1 74 ? -4.439 -4.641 6.409 1.00 0.00 87 LEU A N 14
ATOM 19928 C CA . LEU A 1 74 ? -4.970 -3.418 5.750 1.00 0.00 87 LEU A CA 14
ATOM 19929 C C . LEU A 1 74 ? -3.843 -2.475 5.340 1.00 0.00 87 LEU A C 14
ATOM 19930 O O . LEU A 1 74 ? -2.972 -2.150 6.122 1.00 0.00 87 LEU A O 14
ATOM 19946 N N . TYR A 1 75 ? -3.886 -2.074 4.100 1.00 0.00 88 TYR A N 14
ATOM 19947 C CA . TYR A 1 75 ? -2.873 -1.123 3.582 1.00 0.00 88 TYR A CA 14
ATOM 19948 C C . TYR A 1 75 ? -3.562 0.224 3.564 1.00 0.00 88 TYR A C 14
ATOM 19949 O O . TYR A 1 75 ? -4.237 0.581 2.623 1.00 0.00 88 TYR A O 14
ATOM 19967 N N . ALA A 1 76 ? -3.405 0.938 4.633 1.00 0.00 89 ALA A N 14
ATOM 19968 C CA . ALA A 1 76 ? -4.068 2.268 4.677 1.00 0.00 89 ALA A CA 14
ATOM 19969 C C . ALA A 1 76 ? -3.021 3.271 4.224 1.00 0.00 89 ALA A C 14
ATOM 19970 O O . ALA A 1 76 ? -1.898 3.230 4.684 1.00 0.00 89 ALA A O 14
ATOM 19977 N N . CYS A 1 77 ? -3.371 4.155 3.336 1.00 0.00 90 CYS A N 14
ATOM 19978 C CA . CYS A 1 77 ? -2.324 5.106 2.890 1.00 0.00 90 CYS A CA 14
ATOM 19979 C C . CYS A 1 77 ? -2.491 6.382 3.682 1.00 0.00 90 CYS A C 14
ATOM 19980 O O . CYS A 1 77 ? -3.582 6.905 3.773 1.00 0.00 90 CYS A O 14
ATOM 19987 N N . VAL A 1 78 ? -1.414 6.799 4.283 1.00 0.00 91 VAL A N 14
ATOM 19988 C CA . VAL A 1 78 ? -1.455 8.054 5.073 1.00 0.00 91 VAL A CA 14
ATOM 19989 C C . VAL A 1 78 ? -0.657 9.082 4.291 1.00 0.00 91 VAL A C 14
ATOM 19990 O O . VAL A 1 78 ? 0.545 8.985 4.145 1.00 0.00 91 VAL A O 14
ATOM 20003 N N . THR A 1 79 ? -1.393 10.028 3.795 1.00 0.00 92 THR A N 14
ATOM 20004 C CA . THR A 1 79 ? -0.790 11.125 2.995 1.00 0.00 92 THR A CA 14
ATOM 20005 C C . THR A 1 79 ? -0.477 12.204 4.015 1.00 0.00 92 THR A C 14
ATOM 20006 O O . THR A 1 79 ? -1.327 12.516 4.826 1.00 0.00 92 THR A O 14
ATOM 20017 N N . SER A 1 80 ? 0.711 12.740 3.972 1.00 0.00 93 SER A N 14
ATOM 20018 C CA . SER A 1 80 ? 1.055 13.774 4.984 1.00 0.00 93 SER A CA 14
ATOM 20019 C C . SER A 1 80 ? 1.654 15.022 4.344 1.00 0.00 93 SER A C 14
ATOM 20020 O O . SER A 1 80 ? 2.453 14.936 3.431 1.00 0.00 93 SER A O 14
ATOM 20028 N N . SER A 1 81 ? 1.168 16.140 4.814 1.00 0.00 94 SER A N 14
ATOM 20029 C CA . SER A 1 81 ? 1.652 17.468 4.356 1.00 0.00 94 SER A CA 14
ATOM 20030 C C . SER A 1 81 ? 1.971 18.260 5.626 1.00 0.00 94 SER A C 14
ATOM 20031 O O . SER A 1 81 ? 1.325 18.076 6.640 1.00 0.00 94 SER A O 14
ATOM 20039 N N . PRO A 1 82 ? 2.915 19.156 5.515 1.00 0.00 95 PRO A N 14
ATOM 20040 C CA . PRO A 1 82 ? 3.361 19.981 6.659 1.00 0.00 95 PRO A CA 14
ATOM 20041 C C . PRO A 1 82 ? 2.193 20.660 7.384 1.00 0.00 95 PRO A C 14
ATOM 20042 O O . PRO A 1 82 ? 2.403 21.398 8.326 1.00 0.00 95 PRO A O 14
ATOM 20053 N N . SER A 1 83 ? 0.988 20.404 6.943 1.00 0.00 96 SER A N 14
ATOM 20054 C CA . SER A 1 83 ? -0.181 21.032 7.614 1.00 0.00 96 SER A CA 14
ATOM 20055 C C . SER A 1 83 ? -1.040 19.961 8.295 1.00 0.00 96 SER A C 14
ATOM 20056 O O . SER A 1 83 ? -1.459 20.128 9.423 1.00 0.00 96 SER A O 14
ATOM 20064 N N . GLY A 1 84 ? -1.284 18.884 7.595 1.00 0.00 97 GLY A N 14
ATOM 20065 C CA . GLY A 1 84 ? -2.135 17.811 8.194 1.00 0.00 97 GLY A CA 14
ATOM 20066 C C . GLY A 1 84 ? -1.933 16.474 7.480 1.00 0.00 97 GLY A C 14
ATOM 20067 O O . GLY A 1 84 ? -1.084 16.361 6.621 1.00 0.00 97 GLY A O 14
ATOM 20071 N N . SER A 1 85 ? -2.734 15.508 7.851 1.00 0.00 98 SER A N 14
ATOM 20072 C CA . SER A 1 85 ? -2.629 14.164 7.213 1.00 0.00 98 SER A CA 14
ATOM 20073 C C . SER A 1 85 ? -4.023 13.584 6.926 1.00 0.00 98 SER A C 14
ATOM 20074 O O . SER A 1 85 ? -5.001 13.972 7.533 1.00 0.00 98 SER A O 14
ATOM 20082 N N . ASP A 1 86 ? -4.070 12.664 5.999 1.00 0.00 99 ASP A N 14
ATOM 20083 C CA . ASP A 1 86 ? -5.369 12.021 5.634 1.00 0.00 99 ASP A CA 14
ATOM 20084 C C . ASP A 1 86 ? -5.110 10.538 5.392 1.00 0.00 99 ASP A C 14
ATOM 20085 O O . ASP A 1 86 ? -4.085 10.183 4.847 1.00 0.00 99 ASP A O 14
ATOM 20094 N N . THR A 1 87 ? -6.044 9.708 5.768 1.00 0.00 100 THR A N 14
ATOM 20095 C CA . THR A 1 87 ? -5.808 8.252 5.573 1.00 0.00 100 THR A CA 14
ATOM 20096 C C . THR A 1 87 ? -6.916 7.537 4.796 1.00 0.00 100 THR A C 14
ATOM 20097 O O . THR A 1 87 ? -8.095 7.766 4.980 1.00 0.00 100 THR A O 14
ATOM 20108 N N . THR A 1 88 ? -6.451 6.673 3.937 1.00 0.00 101 THR A N 14
ATOM 20109 C CA . THR A 1 88 ? -7.348 5.842 3.081 1.00 0.00 101 THR A CA 14
ATOM 20110 C C . THR A 1 88 ? -7.120 4.369 3.452 1.00 0.00 101 THR A C 14
ATOM 20111 O O . THR A 1 88 ? -6.130 4.065 4.086 1.00 0.00 101 THR A O 14
ATOM 20122 N N . TYR A 1 89 ? -7.991 3.476 3.050 1.00 0.00 102 TYR A N 14
ATOM 20123 C CA . TYR A 1 89 ? -7.744 2.051 3.428 1.00 0.00 102 TYR A CA 14
ATOM 20124 C C . TYR A 1 89 ? -7.941 1.017 2.316 1.00 0.00 102 TYR A C 14
ATOM 20125 O O . TYR A 1 89 ? -9.034 0.758 1.853 1.00 0.00 102 TYR A O 14
ATOM 20143 N N . PHE A 1 90 ? -6.845 0.449 1.907 1.00 0.00 103 PHE A N 14
ATOM 20144 C CA . PHE A 1 90 ? -6.877 -0.623 0.885 1.00 0.00 103 PHE A CA 14
ATOM 20145 C C . PHE A 1 90 ? -6.795 -1.931 1.658 1.00 0.00 103 PHE A C 14
ATOM 20146 O O . PHE A 1 90 ? -5.751 -2.275 2.167 1.00 0.00 103 PHE A O 14
ATOM 20163 N N . SER A 1 91 ? -7.875 -2.642 1.778 1.00 0.00 104 SER A N 14
ATOM 20164 C CA . SER A 1 91 ? -7.737 -3.923 2.521 1.00 0.00 104 SER A CA 14
ATOM 20165 C C . SER A 1 91 ? -7.098 -4.885 1.524 1.00 0.00 104 SER A C 14
ATOM 20166 O O . SER A 1 91 ? -7.624 -5.107 0.455 1.00 0.00 104 SER A O 14
ATOM 20174 N N . VAL A 1 92 ? -5.956 -5.419 1.854 1.00 0.00 105 VAL A N 14
ATOM 20175 C CA . VAL A 1 92 ? -5.316 -6.340 0.880 1.00 0.00 105 VAL A CA 14
ATOM 20176 C C . VAL A 1 92 ? -4.994 -7.643 1.593 1.00 0.00 105 VAL A C 14
ATOM 20177 O O . VAL A 1 92 ? -4.358 -7.673 2.629 1.00 0.00 105 VAL A O 14
ATOM 20190 N N . ASN A 1 93 ? -5.496 -8.699 1.030 1.00 0.00 106 ASN A N 14
ATOM 20191 C CA . ASN A 1 93 ? -5.242 -10.022 1.657 1.00 0.00 106 ASN A CA 14
ATOM 20192 C C . ASN A 1 93 ? -4.814 -11.055 0.624 1.00 0.00 106 ASN A C 14
ATOM 20193 O O . ASN A 1 93 ? -5.491 -11.307 -0.352 1.00 0.00 106 ASN A O 14
ATOM 20204 N N . VAL A 1 94 ? -3.647 -11.593 0.836 1.00 0.00 107 VAL A N 14
ATOM 20205 C CA . VAL A 1 94 ? -3.174 -12.633 -0.115 1.00 0.00 107 VAL A CA 14
ATOM 20206 C C . VAL A 1 94 ? -3.118 -14.015 0.539 1.00 0.00 107 VAL A C 14
ATOM 20207 O O . VAL A 1 94 ? -2.560 -14.198 1.603 1.00 0.00 107 VAL A O 14
ATOM 20220 N N . SER A 1 95 ? -3.728 -14.952 -0.132 1.00 0.00 108 SER A N 14
ATOM 20221 C CA . SER A 1 95 ? -3.744 -16.354 0.367 1.00 0.00 108 SER A CA 14
ATOM 20222 C C . SER A 1 95 ? -4.006 -17.310 -0.797 1.00 0.00 108 SER A C 14
ATOM 20223 O O . SER A 1 95 ? -4.477 -16.909 -1.843 1.00 0.00 108 SER A O 14
ATOM 20231 N N . PRO A 1 1 ? -3.508 21.992 -7.916 1.00 0.00 14 PRO A N 15
ATOM 20232 C CA . PRO A 1 1 ? -4.178 20.817 -8.521 1.00 0.00 14 PRO A CA 15
ATOM 20233 C C . PRO A 1 1 ? -4.040 19.578 -7.629 1.00 0.00 14 PRO A C 15
ATOM 20234 O O . PRO A 1 1 ? -3.556 19.654 -6.516 1.00 0.00 14 PRO A O 15
ATOM 20245 N N . THR A 1 2 ? -4.445 18.454 -8.159 1.00 0.00 15 THR A N 15
ATOM 20246 C CA . THR A 1 2 ? -4.354 17.200 -7.372 1.00 0.00 15 THR A CA 15
ATOM 20247 C C . THR A 1 2 ? -3.821 16.116 -8.295 1.00 0.00 15 THR A C 15
ATOM 20248 O O . THR A 1 2 ? -3.741 16.287 -9.495 1.00 0.00 15 THR A O 15
ATOM 20259 N N . LEU A 1 3 ? -3.471 15.018 -7.696 1.00 0.00 16 LEU A N 15
ATOM 20260 C CA . LEU A 1 3 ? -2.931 13.892 -8.480 1.00 0.00 16 LEU A CA 15
ATOM 20261 C C . LEU A 1 3 ? -3.804 12.676 -8.227 1.00 0.00 16 LEU A C 15
ATOM 20262 O O . LEU A 1 3 ? -3.945 12.219 -7.106 1.00 0.00 16 LEU A O 15
ATOM 20278 N N . PRO A 1 4 ? -4.256 12.164 -9.339 1.00 0.00 17 PRO A N 15
ATOM 20279 C CA . PRO A 1 4 ? -5.666 12.168 -9.803 1.00 0.00 17 PRO A CA 15
ATOM 20280 C C . PRO A 1 4 ? -6.745 12.133 -8.723 1.00 0.00 17 PRO A C 15
ATOM 20281 O O . PRO A 1 4 ? -7.888 12.453 -8.983 1.00 0.00 17 PRO A O 15
ATOM 20292 N N . GLU A 1 5 ? -6.374 11.748 -7.536 1.00 0.00 18 GLU A N 15
ATOM 20293 C CA . GLU A 1 5 ? -7.380 11.721 -6.443 1.00 0.00 18 GLU A CA 15
ATOM 20294 C C . GLU A 1 5 ? -7.558 13.153 -5.930 1.00 0.00 18 GLU A C 15
ATOM 20295 O O . GLU A 1 5 ? -7.839 14.053 -6.696 1.00 0.00 18 GLU A O 15
ATOM 20307 N N . GLN A 1 6 ? -7.400 13.339 -4.649 1.00 0.00 19 GLN A N 15
ATOM 20308 C CA . GLN A 1 6 ? -7.559 14.711 -4.091 1.00 0.00 19 GLN A CA 15
ATOM 20309 C C . GLN A 1 6 ? -6.877 14.813 -2.725 1.00 0.00 19 GLN A C 15
ATOM 20310 O O . GLN A 1 6 ? -5.666 14.820 -2.627 1.00 0.00 19 GLN A O 15
ATOM 20324 N N . ALA A 1 7 ? -7.683 14.878 -1.702 1.00 0.00 20 ALA A N 15
ATOM 20325 C CA . ALA A 1 7 ? -7.133 14.987 -0.322 1.00 0.00 20 ALA A CA 15
ATOM 20326 C C . ALA A 1 7 ? -7.886 14.038 0.612 1.00 0.00 20 ALA A C 15
ATOM 20327 O O . ALA A 1 7 ? -7.332 13.533 1.568 1.00 0.00 20 ALA A O 15
ATOM 20334 N N . GLN A 1 8 ? -9.137 13.825 0.307 1.00 0.00 21 GLN A N 15
ATOM 20335 C CA . GLN A 1 8 ? -9.971 12.920 1.150 1.00 0.00 21 GLN A CA 15
ATOM 20336 C C . GLN A 1 8 ? -10.358 11.677 0.339 1.00 0.00 21 GLN A C 15
ATOM 20337 O O . GLN A 1 8 ? -10.303 11.688 -0.874 1.00 0.00 21 GLN A O 15
ATOM 20351 N N . PRO A 1 9 ? -10.737 10.636 1.035 1.00 0.00 22 PRO A N 15
ATOM 20352 C CA . PRO A 1 9 ? -10.857 9.288 0.434 1.00 0.00 22 PRO A CA 15
ATOM 20353 C C . PRO A 1 9 ? -11.670 9.326 -0.860 1.00 0.00 22 PRO A C 15
ATOM 20354 O O . PRO A 1 9 ? -12.636 10.055 -0.972 1.00 0.00 22 PRO A O 15
ATOM 20365 N N . TRP A 1 10 ? -11.254 8.532 -1.809 1.00 0.00 23 TRP A N 15
ATOM 20366 C CA . TRP A 1 10 ? -11.972 8.503 -3.116 1.00 0.00 23 TRP A CA 15
ATOM 20367 C C . TRP A 1 10 ? -12.500 7.102 -3.435 1.00 0.00 23 TRP A C 15
ATOM 20368 O O . TRP A 1 10 ? -13.245 6.919 -4.377 1.00 0.00 23 TRP A O 15
ATOM 20389 N N . GLY A 1 11 ? -12.106 6.144 -2.641 1.00 0.00 24 GLY A N 15
ATOM 20390 C CA . GLY A 1 11 ? -12.572 4.753 -2.898 1.00 0.00 24 GLY A CA 15
ATOM 20391 C C . GLY A 1 11 ? -13.941 4.513 -2.260 1.00 0.00 24 GLY A C 15
ATOM 20392 O O . GLY A 1 11 ? -14.932 4.371 -2.948 1.00 0.00 24 GLY A O 15
ATOM 20396 N N . VAL A 1 12 ? -13.963 4.473 -0.956 1.00 0.00 25 VAL A N 15
ATOM 20397 C CA . VAL A 1 12 ?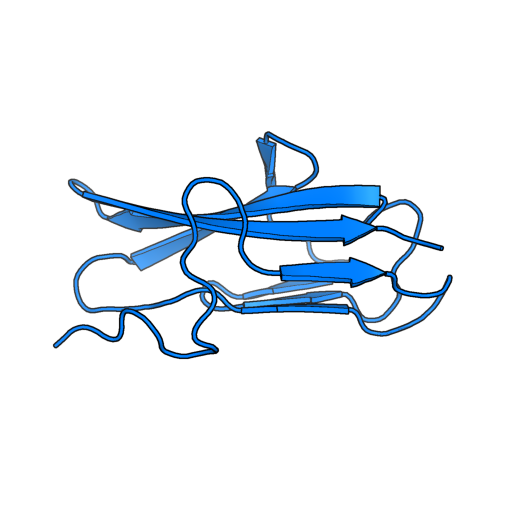 -15.256 4.237 -0.252 1.00 0.00 25 VAL A CA 15
ATOM 20398 C C . VAL A 1 12 ? -15.349 5.092 1.019 1.00 0.00 25 VAL A C 15
ATOM 20399 O O . VAL A 1 12 ? -14.353 5.562 1.532 1.00 0.00 25 VAL A O 15
ATOM 20412 N N . PRO A 1 13 ? -16.558 5.266 1.489 1.00 0.00 26 PRO A N 15
ATOM 20413 C CA . PRO A 1 13 ? -16.824 5.961 2.770 1.00 0.00 26 PRO A CA 15
ATOM 20414 C C . PRO A 1 13 ? -16.545 5.054 3.976 1.00 0.00 26 PRO A C 15
ATOM 20415 O O . PRO A 1 13 ? -17.204 5.148 4.993 1.00 0.00 26 PRO A O 15
ATOM 20426 N N . VAL A 1 14 ? -15.570 4.198 3.837 1.00 0.00 27 VAL A N 15
ATOM 20427 C CA . VAL A 1 14 ? -15.224 3.278 4.957 1.00 0.00 27 VAL A CA 15
ATOM 20428 C C . VAL A 1 14 ? -13.725 3.080 5.008 1.00 0.00 27 VAL A C 15
ATOM 20429 O O . VAL A 1 14 ? -13.056 3.502 5.930 1.00 0.00 27 VAL A O 15
ATOM 20442 N N . GLU A 1 15 ? -13.241 2.435 3.994 1.00 0.00 28 GLU A N 15
ATOM 20443 C CA . GLU A 1 15 ? -11.787 2.190 3.910 1.00 0.00 28 GLU A CA 15
ATOM 20444 C C . GLU A 1 15 ? -11.352 2.825 2.594 1.00 0.00 28 GLU A C 15
ATOM 20445 O O . GLU A 1 15 ? -11.172 4.022 2.495 1.00 0.00 28 GLU A O 15
ATOM 20457 N N . VAL A 1 16 ? -11.111 1.970 1.649 1.00 0.00 29 VAL A N 15
ATOM 20458 C CA . VAL A 1 16 ? -10.743 2.427 0.274 1.00 0.00 29 VAL A CA 15
ATOM 20459 C C . VAL A 1 16 ? -10.907 1.324 -0.751 1.00 0.00 29 VAL A C 15
ATOM 20460 O O . VAL A 1 16 ? -11.846 1.292 -1.521 1.00 0.00 29 VAL A O 15
ATOM 20473 N N . GLU A 1 17 ? -9.949 0.439 -0.710 1.00 0.00 30 GLU A N 15
ATOM 20474 C CA . GLU A 1 17 ? -9.961 -0.671 -1.698 1.00 0.00 30 GLU A CA 15
ATOM 20475 C C . GLU A 1 17 ? -9.653 -2.033 -1.084 1.00 0.00 30 GLU A C 15
ATOM 20476 O O . GLU A 1 17 ? -8.598 -2.266 -0.529 1.00 0.00 30 GLU A O 15
ATOM 20488 N N . SER A 1 18 ? -10.625 -2.892 -1.197 1.00 0.00 31 SER A N 15
ATOM 20489 C CA . SER A 1 18 ? -10.457 -4.282 -0.685 1.00 0.00 31 SER A CA 15
ATOM 20490 C C . SER A 1 18 ? -10.109 -5.208 -1.856 1.00 0.00 31 SER A C 15
ATOM 20491 O O . SER A 1 18 ? -10.940 -5.510 -2.690 1.00 0.00 31 SER A O 15
ATOM 20499 N N . LEU A 1 19 ? -8.875 -5.633 -1.881 1.00 0.00 32 LEU A N 15
ATOM 20500 C CA . LEU A 1 19 ? -8.416 -6.532 -2.982 1.00 0.00 32 LEU A CA 15
ATOM 20501 C C . LEU A 1 19 ? -7.894 -7.889 -2.487 1.00 0.00 32 LEU A C 15
ATOM 20502 O O . LEU A 1 19 ? -7.076 -7.978 -1.592 1.00 0.00 32 LEU A O 15
ATOM 20518 N N . LEU A 1 20 ? -8.395 -8.924 -3.103 1.00 0.00 33 LEU A N 15
ATOM 20519 C CA . LEU A 1 20 ? -7.959 -10.302 -2.745 1.00 0.00 33 LEU A CA 15
ATOM 20520 C C . LEU A 1 20 ? -6.981 -10.808 -3.808 1.00 0.00 33 LEU A C 15
ATOM 20521 O O . LEU A 1 20 ? -7.239 -10.720 -4.992 1.00 0.00 33 LEU A O 15
ATOM 20537 N N . VAL A 1 21 ? -5.866 -11.312 -3.353 1.00 0.00 34 VAL A N 15
ATOM 20538 C CA . VAL A 1 21 ? -4.838 -11.822 -4.304 1.00 0.00 34 VAL A CA 15
ATOM 20539 C C . VAL A 1 21 ? -4.337 -13.211 -3.898 1.00 0.00 34 VAL A C 15
ATOM 20540 O O . VAL A 1 21 ? -4.560 -13.672 -2.795 1.00 0.00 34 VAL A O 15
ATOM 20553 N N . HIS A 1 22 ? -3.632 -13.838 -4.799 1.00 0.00 35 HIS A N 15
ATOM 20554 C CA . HIS A 1 22 ? -3.109 -15.202 -4.499 1.00 0.00 35 HIS A CA 15
ATOM 20555 C C . HIS A 1 22 ? -1.577 -15.213 -4.557 1.00 0.00 35 HIS A C 15
ATOM 20556 O O . HIS A 1 22 ? -0.963 -14.291 -5.058 1.00 0.00 35 HIS A O 15
ATOM 20570 N N . PRO A 1 23 ? -1.002 -16.267 -4.037 1.00 0.00 36 PRO A N 15
ATOM 20571 C CA . PRO A 1 23 ? 0.463 -16.351 -3.832 1.00 0.00 36 PRO A CA 15
ATOM 20572 C C . PRO A 1 23 ? 1.217 -16.088 -5.138 1.00 0.00 36 PRO A C 15
ATOM 20573 O O . PRO A 1 23 ? 1.207 -16.899 -6.044 1.00 0.00 36 PRO A O 15
ATOM 20584 N N . GLY A 1 24 ? 1.849 -14.948 -5.198 1.00 0.00 37 GLY A N 15
ATOM 20585 C CA . GLY A 1 24 ? 2.611 -14.592 -6.430 1.00 0.00 37 GLY A CA 15
ATOM 20586 C C . GLY A 1 24 ? 1.734 -13.836 -7.436 1.00 0.00 37 GLY A C 15
ATOM 20587 O O . GLY A 1 24 ? 1.651 -14.219 -8.586 1.00 0.00 37 GLY A O 15
ATOM 20591 N N . ASP A 1 25 ? 1.096 -12.784 -6.995 1.00 0.00 38 ASP A N 15
ATOM 20592 C CA . ASP A 1 25 ? 0.225 -12.013 -7.932 1.00 0.00 38 ASP A CA 15
ATOM 20593 C C . ASP A 1 25 ? 0.525 -10.506 -7.880 1.00 0.00 38 ASP A C 15
ATOM 20594 O O . ASP A 1 25 ? 1.351 -10.044 -7.114 1.00 0.00 38 ASP A O 15
ATOM 20603 N N . LEU A 1 26 ? -0.175 -9.782 -8.715 1.00 0.00 39 LEU A N 15
ATOM 20604 C CA . LEU A 1 26 ? 0.008 -8.305 -8.778 1.00 0.00 39 LEU A CA 15
ATOM 20605 C C . LEU A 1 26 ? -1.150 -7.586 -8.078 1.00 0.00 39 LEU A C 15
ATOM 20606 O O . LEU A 1 26 ? -2.291 -7.674 -8.486 1.00 0.00 39 LEU A O 15
ATOM 20622 N N . LEU A 1 27 ? -0.804 -6.892 -7.030 1.00 0.00 40 LEU A N 15
ATOM 20623 C CA . LEU A 1 27 ? -1.822 -6.125 -6.249 1.00 0.00 40 LEU A CA 15
ATOM 20624 C C . LEU A 1 27 ? -1.408 -4.647 -6.168 1.00 0.00 40 LEU A C 15
ATOM 20625 O O . LEU A 1 27 ? -0.263 -4.342 -5.907 1.00 0.00 40 LEU A O 15
ATOM 20641 N N . GLN A 1 28 ? -2.337 -3.757 -6.395 1.00 0.00 41 GLN A N 15
ATOM 20642 C CA . GLN A 1 28 ? -1.976 -2.309 -6.328 1.00 0.00 41 GLN A CA 15
ATOM 20643 C C . GLN A 1 28 ? -2.958 -1.491 -5.479 1.00 0.00 41 GLN A C 15
ATOM 20644 O O . GLN A 1 28 ? -4.154 -1.706 -5.509 1.00 0.00 41 GLN A O 15
ATOM 20658 N N . LEU A 1 29 ? -2.403 -0.566 -4.741 1.00 0.00 42 LEU A N 15
ATOM 20659 C CA . LEU A 1 29 ? -3.228 0.332 -3.880 1.00 0.00 42 LEU A CA 15
ATOM 20660 C C . LEU A 1 29 ? -2.865 1.767 -4.256 1.00 0.00 42 LEU A C 15
ATOM 20661 O O . LEU A 1 29 ? -1.721 2.148 -4.122 1.00 0.00 42 LEU A O 15
ATOM 20677 N N . ARG A 1 30 ? -3.827 2.514 -4.730 1.00 0.00 43 ARG A N 15
ATOM 20678 C CA . ARG A 1 30 ? -3.536 3.922 -5.132 1.00 0.00 43 ARG A CA 15
ATOM 20679 C C . ARG A 1 30 ? -4.088 4.938 -4.141 1.00 0.00 43 ARG A C 15
ATOM 20680 O O . ARG A 1 30 ? -5.278 5.057 -3.927 1.00 0.00 43 ARG A O 15
ATOM 20701 N N . CYS A 1 31 ? -3.165 5.701 -3.625 1.00 0.00 44 CYS A N 15
ATOM 20702 C CA . CYS A 1 31 ? -3.524 6.750 -2.636 1.00 0.00 44 CYS A CA 15
ATOM 20703 C C . CYS A 1 31 ? -4.022 7.991 -3.372 1.00 0.00 44 CYS A C 15
ATOM 20704 O O . CYS A 1 31 ? -4.422 7.931 -4.518 1.00 0.00 44 CYS A O 15
ATOM 20711 N N . ARG A 1 32 ? -3.978 9.090 -2.674 1.00 0.00 45 ARG A N 15
ATOM 20712 C CA . ARG A 1 32 ? -4.421 10.379 -3.277 1.00 0.00 45 ARG A CA 15
ATOM 20713 C C . ARG A 1 32 ? -3.303 11.402 -3.094 1.00 0.00 45 ARG A C 15
ATOM 20714 O O . ARG A 1 32 ? -2.780 11.528 -2.003 1.00 0.00 45 ARG A O 15
ATOM 20735 N N . LEU A 1 33 ? -2.938 12.119 -4.125 1.00 0.00 46 LEU A N 15
ATOM 20736 C CA . LEU A 1 33 ? -1.843 13.110 -3.899 1.00 0.00 46 LEU A CA 15
ATOM 20737 C C . LEU A 1 33 ? -2.325 14.525 -4.224 1.00 0.00 46 LEU A C 15
ATOM 20738 O O . LEU A 1 33 ? -3.232 14.713 -5.009 1.00 0.00 46 LEU A O 15
ATOM 20754 N N . ARG A 1 34 ? -1.720 15.503 -3.608 1.00 0.00 47 ARG A N 15
ATOM 20755 C CA . ARG A 1 34 ? -2.156 16.898 -3.901 1.00 0.00 47 ARG A CA 15
ATOM 20756 C C . ARG A 1 34 ? -1.077 17.908 -3.510 1.00 0.00 47 ARG A C 15
ATOM 20757 O O . ARG A 1 34 ? -0.075 17.556 -2.919 1.00 0.00 47 ARG A O 15
ATOM 20778 N N . ASP A 1 35 ? -1.298 19.137 -3.892 1.00 0.00 48 ASP A N 15
ATOM 20779 C CA . ASP A 1 35 ? -0.326 20.219 -3.551 1.00 0.00 48 ASP A CA 15
ATOM 20780 C C . ASP A 1 35 ? -0.044 20.326 -2.044 1.00 0.00 48 ASP A C 15
ATOM 20781 O O . ASP A 1 35 ? 0.557 21.283 -1.599 1.00 0.00 48 ASP A O 15
ATOM 20790 N N . ASP A 1 36 ? -0.477 19.353 -1.286 1.00 0.00 49 ASP A N 15
ATOM 20791 C CA . ASP A 1 36 ? -0.227 19.390 0.182 1.00 0.00 49 ASP A CA 15
ATOM 20792 C C . ASP A 1 36 ? 0.569 18.141 0.558 1.00 0.00 49 ASP A C 15
ATOM 20793 O O . ASP A 1 36 ? 1.763 18.215 0.773 1.00 0.00 49 ASP A O 15
ATOM 20802 N N . VAL A 1 37 ? -0.100 17.021 0.629 1.00 0.00 50 VAL A N 15
ATOM 20803 C CA . VAL A 1 37 ? 0.618 15.768 0.967 1.00 0.00 50 VAL A CA 15
ATOM 20804 C C . VAL A 1 37 ? 1.841 15.619 0.063 1.00 0.00 50 VAL A C 15
ATOM 20805 O O . VAL A 1 37 ? 1.773 15.774 -1.140 1.00 0.00 50 VAL A O 15
ATOM 20818 N N . GLN A 1 38 ? 2.937 15.332 0.701 1.00 0.00 51 GLN A N 15
ATOM 20819 C CA . GLN A 1 38 ? 4.223 15.160 -0.029 1.00 0.00 51 GLN A CA 15
ATOM 20820 C C . GLN A 1 38 ? 4.792 13.784 0.295 1.00 0.00 51 GLN A C 15
ATOM 20821 O O . GLN A 1 38 ? 5.556 13.232 -0.471 1.00 0.00 51 GLN A O 15
ATOM 20835 N N . SER A 1 39 ? 4.407 13.257 1.428 1.00 0.00 52 SER A N 15
ATOM 20836 C CA . SER A 1 39 ? 4.933 11.919 1.804 1.00 0.00 52 SER A CA 15
ATOM 20837 C C . SER A 1 39 ? 3.760 10.958 1.911 1.00 0.00 52 SER A C 15
ATOM 20838 O O . SER A 1 39 ? 2.784 11.256 2.570 1.00 0.00 52 SER A O 15
ATOM 20846 N N . ILE A 1 40 ? 3.857 9.859 1.218 1.00 0.00 53 ILE A N 15
ATOM 20847 C CA . ILE A 1 40 ? 2.760 8.860 1.278 1.00 0.00 53 ILE A CA 15
ATOM 20848 C C . ILE A 1 40 ? 3.299 7.616 1.966 1.00 0.00 53 ILE A C 15
ATOM 20849 O O . ILE A 1 40 ? 4.156 6.925 1.454 1.00 0.00 53 ILE A O 15
ATOM 20865 N N . ASN A 1 41 ? 2.769 7.376 3.128 1.00 0.00 54 ASN A N 15
ATOM 20866 C CA . ASN A 1 41 ? 3.203 6.183 3.902 1.00 0.00 54 ASN A CA 15
ATOM 20867 C C . ASN A 1 41 ? 2.129 5.120 3.728 1.00 0.00 54 ASN A C 15
ATOM 20868 O O . ASN A 1 41 ? 0.964 5.407 3.904 1.00 0.00 54 ASN A O 15
ATOM 20879 N N . TRP A 1 42 ? 2.512 3.921 3.392 1.00 0.00 55 TRP A N 15
ATOM 20880 C CA . TRP A 1 42 ? 1.470 2.876 3.230 1.00 0.00 55 TRP A CA 15
ATOM 20881 C C . TRP A 1 42 ? 1.508 2.011 4.490 1.00 0.00 55 TRP A C 15
ATOM 20882 O O . TRP A 1 42 ? 2.381 1.181 4.638 1.00 0.00 55 TRP A O 15
ATOM 20903 N N . LEU A 1 43 ? 0.549 2.171 5.363 1.00 0.00 56 LEU A N 15
ATOM 20904 C CA . LEU A 1 43 ? 0.602 1.368 6.610 1.00 0.00 56 LEU A CA 15
ATOM 20905 C C . LEU A 1 43 ? 0.097 -0.035 6.287 1.00 0.00 56 LEU A C 15
ATOM 20906 O O . LEU A 1 43 ? -1.087 -0.235 6.100 1.00 0.00 56 LEU A O 15
ATOM 20922 N N . ARG A 1 44 ? 1.001 -0.973 6.261 1.00 0.00 57 ARG A N 15
ATOM 20923 C CA . ARG A 1 44 ? 0.597 -2.367 5.936 1.00 0.00 57 ARG A CA 15
ATOM 20924 C C . ARG A 1 44 ? -0.010 -2.992 7.181 1.00 0.00 57 ARG A C 15
ATOM 20925 O O . ARG A 1 44 ? 0.343 -2.632 8.284 1.00 0.00 57 ARG A O 15
ATOM 20946 N N . ASP A 1 45 ? -0.976 -3.840 6.961 1.00 0.00 58 ASP A N 15
ATOM 20947 C CA . ASP A 1 45 ? -1.645 -4.529 8.101 1.00 0.00 58 ASP A CA 15
ATOM 20948 C C . ASP A 1 45 ? -2.347 -3.483 8.967 1.00 0.00 58 ASP A C 15
ATOM 20949 O O . ASP A 1 45 ? -3.550 -3.335 8.893 1.00 0.00 58 ASP A O 15
ATOM 20958 N N . GLY A 1 46 ? -1.566 -2.802 9.765 1.00 0.00 59 GLY A N 15
ATOM 20959 C CA . GLY A 1 46 ? -2.120 -1.734 10.646 1.00 0.00 59 GLY A CA 15
ATOM 20960 C C . GLY A 1 46 ? -0.995 -0.799 11.119 1.00 0.00 59 GLY A C 15
ATOM 20961 O O . GLY A 1 46 ? -1.153 -0.079 12.085 1.00 0.00 59 GLY A O 15
ATOM 20965 N N . VAL A 1 47 ? 0.113 -0.829 10.425 1.00 0.00 60 VAL A N 15
ATOM 20966 C CA . VAL A 1 47 ? 1.267 0.036 10.810 1.00 0.00 60 VAL A CA 15
ATOM 20967 C C . VAL A 1 47 ? 2.021 0.502 9.559 1.00 0.00 60 VAL A C 15
ATOM 20968 O O . VAL A 1 47 ? 1.957 -0.127 8.521 1.00 0.00 60 VAL A O 15
ATOM 20981 N N . GLN A 1 48 ? 2.735 1.587 9.703 1.00 0.00 61 GLN A N 15
ATOM 20982 C CA . GLN A 1 48 ? 3.505 2.147 8.552 1.00 0.00 61 GLN A CA 15
ATOM 20983 C C . GLN A 1 48 ? 4.236 1.070 7.744 1.00 0.00 61 GLN A C 15
ATOM 20984 O O . GLN A 1 48 ? 4.795 0.140 8.290 1.00 0.00 61 GLN A O 15
ATOM 20998 N N . LEU A 1 49 ? 4.198 1.229 6.447 1.00 0.00 62 LEU A N 15
ATOM 20999 C CA . LEU A 1 49 ? 4.887 0.250 5.559 1.00 0.00 62 LEU A CA 15
ATOM 21000 C C . LEU A 1 49 ? 5.196 0.879 4.194 1.00 0.00 62 LEU A C 15
ATOM 21001 O O . LEU A 1 49 ? 4.410 1.599 3.607 1.00 0.00 62 LEU A O 15
ATOM 21017 N N . VAL A 1 50 ? 6.422 0.680 3.807 1.00 0.00 63 VAL A N 15
ATOM 21018 C CA . VAL A 1 50 ? 6.910 1.196 2.501 1.00 0.00 63 VAL A CA 15
ATOM 21019 C C . VAL A 1 50 ? 8.208 0.433 2.155 1.00 0.00 63 VAL A C 15
ATOM 21020 O O . VAL A 1 50 ? 9.268 0.777 2.640 1.00 0.00 63 VAL A O 15
ATOM 21033 N N . GLU A 1 51 ? 8.113 -0.584 1.332 1.00 0.00 64 GLU A N 15
ATOM 21034 C CA . GLU A 1 51 ? 9.327 -1.391 1.003 1.00 0.00 64 GLU A CA 15
ATOM 21035 C C . GLU A 1 51 ? 10.101 -0.928 -0.231 1.00 0.00 64 GLU A C 15
ATOM 21036 O O . GLU A 1 51 ? 10.716 0.119 -0.233 1.00 0.00 64 GLU A O 15
ATOM 21048 N N . SER A 1 52 ? 10.039 -1.746 -1.243 1.00 0.00 65 SER A N 15
ATOM 21049 C CA . SER A 1 52 ? 10.763 -1.467 -2.523 1.00 0.00 65 SER A CA 15
ATOM 21050 C C . SER A 1 52 ? 10.738 -2.746 -3.372 1.00 0.00 65 SER A C 15
ATOM 21051 O O . SER A 1 52 ? 9.981 -3.649 -3.085 1.00 0.00 65 SER A O 15
ATOM 21059 N N . ASN A 1 53 ? 11.572 -2.783 -4.374 1.00 0.00 66 ASN A N 15
ATOM 21060 C CA . ASN A 1 53 ? 11.645 -3.968 -5.285 1.00 0.00 66 ASN A CA 15
ATOM 21061 C C . ASN A 1 53 ? 10.295 -4.699 -5.414 1.00 0.00 66 ASN A C 15
ATOM 21062 O O . ASN A 1 53 ? 9.314 -4.111 -5.825 1.00 0.00 66 ASN A O 15
ATOM 21073 N N . ARG A 1 54 ? 10.290 -5.965 -5.080 1.00 0.00 67 ARG A N 15
ATOM 21074 C CA . ARG A 1 54 ? 9.040 -6.785 -5.165 1.00 0.00 67 ARG A CA 15
ATOM 21075 C C . ARG A 1 54 ? 7.780 -5.954 -4.900 1.00 0.00 67 ARG A C 15
ATOM 21076 O O . ARG A 1 54 ? 6.761 -6.129 -5.537 1.00 0.00 67 ARG A O 15
ATOM 21097 N N . THR A 1 55 ? 7.895 -5.055 -3.960 1.00 0.00 68 THR A N 15
ATOM 21098 C CA . THR A 1 55 ? 6.761 -4.178 -3.599 1.00 0.00 68 THR A CA 15
ATOM 21099 C C . THR A 1 55 ? 7.232 -2.769 -3.968 1.00 0.00 68 THR A C 15
ATOM 21100 O O . THR A 1 55 ? 7.924 -2.111 -3.217 1.00 0.00 68 THR A O 15
ATOM 21111 N N . ARG A 1 56 ? 6.819 -2.345 -5.132 1.00 0.00 69 ARG A N 15
ATOM 21112 C CA . ARG A 1 56 ? 7.240 -1.020 -5.648 1.00 0.00 69 ARG A CA 15
ATOM 21113 C C . ARG A 1 56 ? 6.373 0.024 -4.975 1.00 0.00 69 ARG A C 15
ATOM 21114 O O . ARG A 1 56 ? 5.276 0.325 -5.398 1.00 0.00 69 ARG A O 15
ATOM 21135 N N . ILE A 1 57 ? 6.876 0.469 -3.865 1.00 0.00 70 ILE A N 15
ATOM 21136 C CA . ILE A 1 57 ? 6.155 1.496 -3.077 1.00 0.00 70 ILE A CA 15
ATOM 21137 C C . ILE A 1 57 ? 6.461 2.885 -3.602 1.00 0.00 70 ILE A C 15
ATOM 21138 O O . ILE A 1 57 ? 7.513 3.425 -3.326 1.00 0.00 70 ILE A O 15
ATOM 21154 N N . THR A 1 58 ? 5.561 3.454 -4.346 1.00 0.00 71 THR A N 15
ATOM 21155 C CA . THR A 1 58 ? 5.863 4.826 -4.805 1.00 0.00 71 THR A CA 15
ATOM 21156 C C . THR A 1 58 ? 5.066 5.775 -3.905 1.00 0.00 71 THR A C 15
ATOM 21157 O O . THR A 1 58 ? 3.985 5.446 -3.451 1.00 0.00 71 THR A O 15
ATOM 21168 N N . GLY A 1 59 ? 5.647 6.910 -3.632 1.00 0.00 72 GLY A N 15
ATOM 21169 C CA . GLY A 1 59 ? 4.975 7.924 -2.769 1.00 0.00 72 GLY A CA 15
ATOM 21170 C C . GLY A 1 59 ? 3.552 8.261 -3.225 1.00 0.00 72 GLY A C 15
ATOM 21171 O O . GLY A 1 59 ? 2.984 9.236 -2.777 1.00 0.00 72 GLY A O 15
ATOM 21175 N N . GLU A 1 60 ? 3.010 7.498 -4.133 1.00 0.00 73 GLU A N 15
ATOM 21176 C CA . GLU A 1 60 ? 1.617 7.770 -4.579 1.00 0.00 73 GLU A CA 15
ATOM 21177 C C . GLU A 1 60 ? 0.828 6.461 -4.685 1.00 0.00 73 GLU A C 15
ATOM 21178 O O . GLU A 1 60 ? -0.366 6.421 -4.461 1.00 0.00 73 GLU A O 15
ATOM 21190 N N . GLU A 1 61 ? 1.510 5.394 -4.994 1.00 0.00 74 GLU A N 15
ATOM 21191 C CA . GLU A 1 61 ? 0.780 4.108 -5.142 1.00 0.00 74 GLU A CA 15
ATOM 21192 C C . GLU A 1 61 ? 1.700 2.967 -4.753 1.00 0.00 74 GLU A C 15
ATOM 21193 O O . GLU A 1 61 ? 2.893 3.034 -4.956 1.00 0.00 74 GLU A O 15
ATOM 21205 N N . VAL A 1 62 ? 1.122 1.946 -4.204 1.00 0.00 75 VAL A N 15
ATOM 21206 C CA . VAL A 1 62 ? 1.958 0.783 -3.813 1.00 0.00 75 VAL A CA 15
ATOM 21207 C C . VAL A 1 62 ? 1.663 -0.344 -4.779 1.00 0.00 75 VAL A C 15
ATOM 21208 O O . VAL A 1 62 ? 0.532 -0.768 -4.895 1.00 0.00 75 VAL A O 15
ATOM 21221 N N . GLU A 1 63 ? 2.678 -0.734 -5.498 1.00 0.00 76 GLU A N 15
ATOM 21222 C CA . GLU A 1 63 ? 2.493 -1.852 -6.465 1.00 0.00 76 GLU A CA 15
ATOM 21223 C C . GLU A 1 63 ? 3.258 -3.096 -6.003 1.00 0.00 76 GLU A C 15
ATOM 21224 O O . GLU A 1 63 ? 4.465 -3.155 -6.102 1.00 0.00 76 GLU A O 15
ATOM 21236 N N . VAL A 1 64 ? 2.541 -4.077 -5.530 1.00 0.00 77 VAL A N 15
ATOM 21237 C CA . VAL A 1 64 ? 3.222 -5.318 -5.062 1.00 0.00 77 VAL A CA 15
ATOM 21238 C C . VAL A 1 64 ? 3.027 -6.337 -6.182 1.00 0.00 77 VAL A C 15
ATOM 21239 O O . VAL A 1 64 ? 1.917 -6.730 -6.470 1.00 0.00 77 VAL A O 15
ATOM 21252 N N . ARG A 1 65 ? 4.112 -6.734 -6.789 1.00 0.00 78 ARG A N 15
ATOM 21253 C CA . ARG A 1 65 ? 4.008 -7.693 -7.928 1.00 0.00 78 ARG A CA 15
ATOM 21254 C C . ARG A 1 65 ? 4.372 -9.078 -7.421 1.00 0.00 78 ARG A C 15
ATOM 21255 O O . ARG A 1 65 ? 5.195 -9.765 -7.996 1.00 0.00 78 ARG A O 15
ATOM 21276 N N . ASP A 1 66 ? 3.741 -9.466 -6.350 1.00 0.00 79 ASP A N 15
ATOM 21277 C CA . ASP A 1 66 ? 4.086 -10.793 -5.789 1.00 0.00 79 ASP A CA 15
ATOM 21278 C C . ASP A 1 66 ? 3.005 -11.323 -4.855 1.00 0.00 79 ASP A C 15
ATOM 21279 O O . ASP A 1 66 ? 2.815 -12.517 -4.754 1.00 0.00 79 ASP A O 15
ATOM 21288 N N . SER A 1 67 ? 2.311 -10.435 -4.195 1.00 0.00 80 SER A N 15
ATOM 21289 C CA . SER A 1 67 ? 1.277 -10.916 -3.238 1.00 0.00 80 SER A CA 15
ATOM 21290 C C . SER A 1 67 ? 1.928 -11.979 -2.354 1.00 0.00 80 SER A C 15
ATOM 21291 O O . SER A 1 67 ? 1.861 -13.156 -2.647 1.00 0.00 80 SER A O 15
ATOM 21299 N N . ILE A 1 68 ? 2.600 -11.505 -1.342 1.00 0.00 81 ILE A N 15
ATOM 21300 C CA . ILE A 1 68 ? 3.301 -12.409 -0.387 1.00 0.00 81 ILE A CA 15
ATOM 21301 C C . ILE A 1 68 ? 2.850 -11.949 0.999 1.00 0.00 81 ILE A C 15
ATOM 21302 O O . ILE A 1 68 ? 2.163 -10.955 1.090 1.00 0.00 81 ILE A O 15
ATOM 21318 N N . PRO A 1 69 ? 3.216 -12.647 2.042 1.00 0.00 82 PRO A N 15
ATOM 21319 C CA . PRO A 1 69 ? 2.504 -12.524 3.337 1.00 0.00 82 PRO A CA 15
ATOM 21320 C C . PRO A 1 69 ? 2.152 -11.061 3.644 1.00 0.00 82 PRO A C 15
ATOM 21321 O O . PRO A 1 69 ? 1.111 -10.764 4.193 1.00 0.00 82 PRO A O 15
ATOM 21332 N N . ALA A 1 70 ? 3.020 -10.169 3.254 1.00 0.00 83 ALA A N 15
ATOM 21333 C CA . ALA A 1 70 ? 2.766 -8.718 3.502 1.00 0.00 83 ALA A CA 15
ATOM 21334 C C . ALA A 1 70 ? 1.332 -8.275 3.154 1.00 0.00 83 ALA A C 15
ATOM 21335 O O . ALA A 1 70 ? 0.784 -7.394 3.785 1.00 0.00 83 ALA A O 15
ATOM 21342 N N . ASP A 1 71 ? 0.755 -8.901 2.164 1.00 0.00 84 ASP A N 15
ATOM 21343 C CA . ASP A 1 71 ? -0.619 -8.520 1.734 1.00 0.00 84 ASP A CA 15
ATOM 21344 C C . ASP A 1 71 ? -1.749 -9.166 2.548 1.00 0.00 84 ASP A C 15
ATOM 21345 O O . ASP A 1 71 ? -2.879 -9.210 2.107 1.00 0.00 84 ASP A O 15
ATOM 21354 N N . SER A 1 72 ? -1.415 -9.729 3.676 1.00 0.00 85 SER A N 15
ATOM 21355 C CA . SER A 1 72 ? -2.467 -10.317 4.554 1.00 0.00 85 SER A CA 15
ATOM 21356 C C . SER A 1 72 ? -2.814 -9.310 5.663 1.00 0.00 85 SER A C 15
ATOM 21357 O O . SER A 1 72 ? -2.433 -9.497 6.802 1.00 0.00 85 SER A O 15
ATOM 21365 N N . GLY A 1 73 ? -3.523 -8.263 5.327 1.00 0.00 86 GLY A N 15
ATOM 21366 C CA . GLY A 1 73 ? -3.866 -7.254 6.372 1.00 0.00 86 GLY A CA 15
ATOM 21367 C C . GLY A 1 73 ? -4.411 -5.975 5.728 1.00 0.00 86 GLY A C 15
ATOM 21368 O O . GLY A 1 73 ? -4.797 -5.965 4.576 1.00 0.00 86 GLY A O 15
ATOM 21372 N N . LEU A 1 74 ? -4.433 -4.898 6.465 1.00 0.00 87 LEU A N 15
ATOM 21373 C CA . LEU A 1 74 ? -4.971 -3.658 5.843 1.00 0.00 87 LEU A CA 15
ATOM 21374 C C . LEU A 1 74 ? -3.849 -2.709 5.436 1.00 0.00 87 LEU A C 15
ATOM 21375 O O . LEU A 1 74 ? -2.936 -2.447 6.193 1.00 0.00 87 LEU A O 15
ATOM 21391 N N . TYR A 1 75 ? -3.935 -2.237 4.222 1.00 0.00 88 TYR A N 15
ATOM 21392 C CA . TYR A 1 75 ? -2.927 -1.268 3.729 1.00 0.00 88 TYR A CA 15
ATOM 21393 C C . TYR A 1 75 ? -3.615 0.078 3.760 1.00 0.00 88 TYR A C 15
ATOM 21394 O O . TYR A 1 75 ? -4.278 0.484 2.828 1.00 0.00 88 TYR A O 15
ATOM 21412 N N . ALA A 1 76 ? -3.461 0.737 4.865 1.00 0.00 89 ALA A N 15
ATOM 21413 C CA . ALA A 1 76 ? -4.115 2.062 4.974 1.00 0.00 89 ALA A CA 15
ATOM 21414 C C . ALA A 1 76 ? -3.055 3.044 4.504 1.00 0.00 89 ALA A C 15
ATOM 21415 O O . ALA A 1 76 ? -1.948 3.054 4.995 1.00 0.00 89 ALA A O 15
ATOM 21422 N N . CYS A 1 77 ? -3.405 3.861 3.561 1.00 0.00 90 CYS A N 15
ATOM 21423 C CA . CYS A 1 77 ? -2.391 4.807 3.047 1.00 0.00 90 CYS A CA 15
ATOM 21424 C C . CYS A 1 77 ? -2.573 6.138 3.734 1.00 0.00 90 CYS A C 15
ATOM 21425 O O . CYS A 1 77 ? -3.673 6.649 3.795 1.00 0.00 90 CYS A O 15
ATOM 21432 N N . VAL A 1 78 ? -1.486 6.645 4.239 1.00 0.00 91 VAL A N 15
ATOM 21433 C CA . VAL A 1 78 ? -1.547 7.955 4.929 1.00 0.00 91 VAL A CA 15
ATOM 21434 C C . VAL A 1 78 ? -0.720 8.950 4.128 1.00 0.00 91 VAL A C 15
ATOM 21435 O O . VAL A 1 78 ? 0.466 8.786 3.932 1.00 0.00 91 VAL A O 15
ATOM 21448 N N . THR A 1 79 ? -1.411 9.953 3.683 1.00 0.00 92 THR A N 15
ATOM 21449 C CA . THR A 1 79 ? -0.775 11.032 2.885 1.00 0.00 92 THR A CA 15
ATOM 21450 C C . THR A 1 79 ? -0.532 12.148 3.885 1.00 0.00 92 THR A C 15
ATOM 21451 O O . THR A 1 79 ? -1.461 12.589 4.529 1.00 0.00 92 THR A O 15
ATOM 21462 N N . SER A 1 80 ? 0.699 12.555 4.006 1.00 0.00 93 SER A N 15
ATOM 21463 C CA . SER A 1 80 ? 1.022 13.616 4.996 1.00 0.00 93 SER A CA 15
ATOM 21464 C C . SER A 1 80 ? 1.679 14.829 4.340 1.00 0.00 93 SER A C 15
ATOM 21465 O O . SER A 1 80 ? 2.468 14.706 3.422 1.00 0.00 93 SER A O 15
ATOM 21473 N N . SER A 1 81 ? 1.268 15.967 4.833 1.00 0.00 94 SER A N 15
ATOM 21474 C CA . SER A 1 81 ? 1.797 17.273 4.355 1.00 0.00 94 SER A CA 15
ATOM 21475 C C . SER A 1 81 ? 2.141 18.105 5.592 1.00 0.00 94 SER A C 15
ATOM 21476 O O . SER A 1 81 ? 1.553 17.921 6.643 1.00 0.00 94 SER A O 15
ATOM 21484 N N . PRO A 1 82 ? 3.032 19.041 5.411 1.00 0.00 95 PRO A N 15
ATOM 21485 C CA . PRO A 1 82 ? 3.604 19.820 6.531 1.00 0.00 95 PRO A CA 15
ATOM 21486 C C . PRO A 1 82 ? 2.519 20.470 7.396 1.00 0.00 95 PRO A C 15
ATOM 21487 O O . PRO A 1 82 ? 2.824 21.121 8.375 1.00 0.00 95 PRO A O 15
ATOM 21498 N N . SER A 1 83 ? 1.278 20.287 7.026 1.00 0.00 96 SER A N 15
ATOM 21499 C CA . SER A 1 83 ? 0.185 20.893 7.832 1.00 0.00 96 SER A CA 15
ATOM 21500 C C . SER A 1 83 ? -0.705 19.806 8.443 1.00 0.00 96 SER A C 15
ATOM 21501 O O . SER A 1 83 ? -1.128 19.924 9.576 1.00 0.00 96 SER A O 15
ATOM 21509 N N . GLY A 1 84 ? -0.975 18.772 7.689 1.00 0.00 97 GLY A N 15
ATOM 21510 C CA . GLY A 1 84 ? -1.856 17.701 8.246 1.00 0.00 97 GLY A CA 15
ATOM 21511 C C . GLY A 1 84 ? -1.704 16.375 7.496 1.00 0.00 97 GLY A C 15
ATOM 21512 O O . GLY A 1 84 ? -0.784 16.195 6.727 1.00 0.00 97 GLY A O 15
ATOM 21516 N N . SER A 1 85 ? -2.609 15.467 7.750 1.00 0.00 98 SER A N 15
ATOM 21517 C CA . SER A 1 85 ? -2.536 14.151 7.052 1.00 0.00 98 SER A CA 15
ATOM 21518 C C . SER A 1 85 ? -3.941 13.586 6.794 1.00 0.00 98 SER A C 15
ATOM 21519 O O . SER A 1 85 ? -4.881 13.887 7.503 1.00 0.00 98 SER A O 15
ATOM 21527 N N . ASP A 1 86 ? -4.036 12.777 5.774 1.00 0.00 99 ASP A N 15
ATOM 21528 C CA . ASP A 1 86 ? -5.343 12.153 5.409 1.00 0.00 99 ASP A CA 15
ATOM 21529 C C . ASP A 1 86 ? -5.113 10.666 5.163 1.00 0.00 99 ASP A C 15
ATOM 21530 O O . ASP A 1 86 ? -4.064 10.284 4.682 1.00 0.00 99 ASP A O 15
ATOM 21539 N N . THR A 1 87 ? -6.093 9.855 5.459 1.00 0.00 100 THR A N 15
ATOM 21540 C CA . THR A 1 87 ? -5.881 8.398 5.245 1.00 0.00 100 THR A CA 15
ATOM 21541 C C . THR A 1 87 ? -7.011 7.709 4.471 1.00 0.00 100 THR A C 15
ATOM 21542 O O . THR A 1 87 ? -8.178 8.026 4.600 1.00 0.00 100 THR A O 15
ATOM 21553 N N . THR A 1 88 ? -6.577 6.769 3.679 1.00 0.00 101 THR A N 15
ATOM 21554 C CA . THR A 1 88 ? -7.490 5.947 2.826 1.00 0.00 101 THR A CA 15
ATOM 21555 C C . THR A 1 88 ? -7.200 4.472 3.134 1.00 0.00 101 THR A C 15
ATOM 21556 O O . THR A 1 88 ? -6.046 4.113 3.216 1.00 0.00 101 THR A O 15
ATOM 21567 N N . TYR A 1 89 ? -8.187 3.622 3.244 1.00 0.00 102 TYR A N 15
ATOM 21568 C CA . TYR A 1 89 ? -7.835 2.210 3.598 1.00 0.00 102 TYR A CA 15
ATOM 21569 C C . TYR A 1 89 ? -8.023 1.167 2.493 1.00 0.00 102 TYR A C 15
ATOM 21570 O O . TYR A 1 89 ? -9.116 0.861 2.067 1.00 0.00 102 TYR A O 15
ATOM 21588 N N . PHE A 1 90 ? -6.917 0.620 2.079 1.00 0.00 103 PHE A N 15
ATOM 21589 C CA . PHE A 1 90 ? -6.921 -0.434 1.038 1.00 0.00 103 PHE A CA 15
ATOM 21590 C C . PHE A 1 90 ? -6.773 -1.762 1.759 1.00 0.00 103 PHE A C 15
ATOM 21591 O O . PHE A 1 90 ? -5.696 -2.128 2.181 1.00 0.00 103 PHE A O 15
ATOM 21608 N N . SER A 1 91 ? -7.851 -2.466 1.921 1.00 0.00 104 SER A N 15
ATOM 21609 C CA . SER A 1 91 ? -7.695 -3.775 2.608 1.00 0.00 104 SER A CA 15
ATOM 21610 C C . SER A 1 91 ? -7.134 -4.740 1.568 1.00 0.00 104 SER A C 15
ATOM 21611 O O . SER A 1 91 ? -7.663 -4.883 0.487 1.00 0.00 104 SER A O 15
ATOM 21619 N N . VAL A 1 92 ? -6.032 -5.356 1.888 1.00 0.00 105 VAL A N 15
ATOM 21620 C CA . VAL A 1 92 ? -5.435 -6.299 0.904 1.00 0.00 105 VAL A CA 15
ATOM 21621 C C . VAL A 1 92 ? -5.193 -7.639 1.593 1.00 0.00 105 VAL A C 15
ATOM 21622 O O . VAL A 1 92 ? -4.686 -7.715 2.694 1.00 0.00 105 VAL A O 15
ATOM 21635 N N . ASN A 1 93 ? -5.574 -8.673 0.904 1.00 0.00 106 ASN A N 15
ATOM 21636 C CA . ASN A 1 93 ? -5.421 -10.035 1.485 1.00 0.00 106 ASN A CA 15
ATOM 21637 C C . ASN A 1 93 ? -4.803 -11.020 0.498 1.00 0.00 106 ASN A C 15
ATOM 21638 O O . ASN A 1 93 ? -5.306 -11.220 -0.588 1.00 0.00 106 ASN A O 15
ATOM 21649 N N . VAL A 1 94 ? -3.701 -11.598 0.888 1.00 0.00 107 VAL A N 15
ATOM 21650 C CA . VAL A 1 94 ? -3.061 -12.593 -0.018 1.00 0.00 107 VAL A CA 15
ATOM 21651 C C . VAL A 1 94 ? -3.152 -14.006 0.563 1.00 0.00 107 VAL A C 15
ATOM 21652 O O . VAL A 1 94 ? -2.668 -14.281 1.643 1.00 0.00 107 VAL A O 15
ATOM 21665 N N . SER A 1 95 ? -3.801 -14.866 -0.172 1.00 0.00 108 SER A N 15
ATOM 21666 C CA . SER A 1 95 ? -3.933 -16.275 0.295 1.00 0.00 108 SER A CA 15
ATOM 21667 C C . SER A 1 95 ? -4.273 -17.204 -0.870 1.00 0.00 108 SER A C 15
ATOM 21668 O O . SER A 1 95 ? -4.704 -16.766 -1.919 1.00 0.00 108 SER A O 15
ATOM 21676 N N . PRO A 1 1 ? -7.240 21.921 -5.600 1.00 0.00 14 PRO A N 16
ATOM 21677 C CA . PRO A 1 1 ? -6.007 21.365 -6.206 1.00 0.00 14 PRO A CA 16
ATOM 21678 C C . PRO A 1 1 ? -5.680 19.983 -5.629 1.00 0.00 14 PRO A C 16
ATOM 21679 O O . PRO A 1 1 ? -4.789 19.837 -4.815 1.00 0.00 14 PRO A O 16
ATOM 21690 N N . THR A 1 2 ? -6.370 18.984 -6.110 1.00 0.00 15 THR A N 16
ATOM 21691 C CA . THR A 1 2 ? -6.124 17.613 -5.594 1.00 0.00 15 THR A CA 16
ATOM 21692 C C . THR A 1 2 ? -5.372 16.858 -6.681 1.00 0.00 15 THR A C 16
ATOM 21693 O O . THR A 1 2 ? -4.847 17.449 -7.604 1.00 0.00 15 THR A O 16
ATOM 21704 N N . LEU A 1 3 ? -5.335 15.566 -6.548 1.00 0.00 16 LEU A N 16
ATOM 21705 C CA . LEU A 1 3 ? -4.618 14.769 -7.566 1.00 0.00 16 LEU A CA 16
ATOM 21706 C C . LEU A 1 3 ? -5.157 13.334 -7.569 1.00 0.00 16 LEU A C 16
ATOM 21707 O O . LEU A 1 3 ? -5.052 12.588 -6.606 1.00 0.00 16 LEU A O 16
ATOM 21723 N N . PRO A 1 4 ? -5.730 13.060 -8.717 1.00 0.00 17 PRO A N 16
ATOM 21724 C CA . PRO A 1 4 ? -7.200 12.921 -8.908 1.00 0.00 17 PRO A CA 16
ATOM 21725 C C . PRO A 1 4 ? -7.762 11.492 -8.864 1.00 0.00 17 PRO A C 16
ATOM 21726 O O . PRO A 1 4 ? -8.946 11.315 -8.654 1.00 0.00 17 PRO A O 16
ATOM 21737 N N . GLU A 1 5 ? -6.935 10.499 -9.054 1.00 0.00 18 GLU A N 16
ATOM 21738 C CA . GLU A 1 5 ? -7.485 9.108 -9.017 1.00 0.00 18 GLU A CA 16
ATOM 21739 C C . GLU A 1 5 ? -7.662 8.759 -7.550 1.00 0.00 18 GLU A C 16
ATOM 21740 O O . GLU A 1 5 ? -8.180 7.723 -7.184 1.00 0.00 18 GLU A O 16
ATOM 21752 N N . GLN A 1 6 ? -7.222 9.695 -6.760 1.00 0.00 19 GLN A N 16
ATOM 21753 C CA . GLN A 1 6 ? -7.335 9.583 -5.289 1.00 0.00 19 GLN A CA 16
ATOM 21754 C C . GLN A 1 6 ? -7.394 11.026 -4.785 1.00 0.00 19 GLN A C 16
ATOM 21755 O O . GLN A 1 6 ? -6.375 11.650 -4.569 1.00 0.00 19 GLN A O 16
ATOM 21769 N N . ALA A 1 7 ? -8.591 11.539 -4.687 1.00 0.00 20 ALA A N 16
ATOM 21770 C CA . ALA A 1 7 ? -8.769 12.942 -4.216 1.00 0.00 20 ALA A CA 16
ATOM 21771 C C . ALA A 1 7 ? -9.588 12.958 -2.926 1.00 0.00 20 ALA A C 16
ATOM 21772 O O . ALA A 1 7 ? -9.325 12.192 -2.021 1.00 0.00 20 ALA A O 16
ATOM 21779 N N . GLN A 1 8 ? -10.570 13.817 -2.864 1.00 0.00 21 GLN A N 16
ATOM 21780 C CA . GLN A 1 8 ? -11.400 13.874 -1.630 1.00 0.00 21 GLN A CA 16
ATOM 21781 C C . GLN A 1 8 ? -12.436 12.740 -1.638 1.00 0.00 21 GLN A C 16
ATOM 21782 O O . GLN A 1 8 ? -12.314 11.809 -0.868 1.00 0.00 21 GLN A O 16
ATOM 21796 N N . PRO A 1 9 ? -13.371 12.791 -2.554 1.00 0.00 22 PRO A N 16
ATOM 21797 C CA . PRO A 1 9 ? -14.411 11.738 -2.678 1.00 0.00 22 PRO A CA 16
ATOM 21798 C C . PRO A 1 9 ? -13.815 10.342 -2.911 1.00 0.00 22 PRO A C 16
ATOM 21799 O O . PRO A 1 9 ? -14.526 9.410 -3.233 1.00 0.00 22 PRO A O 16
ATOM 21810 N N . TRP A 1 10 ? -12.526 10.225 -2.739 1.00 0.00 23 TRP A N 16
ATOM 21811 C CA . TRP A 1 10 ? -11.865 8.903 -2.937 1.00 0.00 23 TRP A CA 16
ATOM 21812 C C . TRP A 1 10 ? -11.653 8.219 -1.584 1.00 0.00 23 TRP A C 16
ATOM 21813 O O . TRP A 1 10 ? -11.407 7.030 -1.518 1.00 0.00 23 TRP A O 16
ATOM 21834 N N . GLY A 1 11 ? -11.755 8.987 -0.532 1.00 0.00 24 GLY A N 16
ATOM 21835 C CA . GLY A 1 11 ? -11.575 8.404 0.825 1.00 0.00 24 GLY A CA 16
ATOM 21836 C C . GLY A 1 11 ? -12.947 8.017 1.377 1.00 0.00 24 GLY A C 16
ATOM 21837 O O . GLY A 1 11 ? -13.700 8.854 1.835 1.00 0.00 24 GLY A O 16
ATOM 21841 N N . VAL A 1 12 ? -13.232 6.746 1.315 1.00 0.00 25 VAL A N 16
ATOM 21842 C CA . VAL A 1 12 ? -14.551 6.256 1.807 1.00 0.00 25 VAL A CA 16
ATOM 21843 C C . VAL A 1 12 ? -14.528 6.133 3.338 1.00 0.00 25 VAL A C 16
ATOM 21844 O O . VAL A 1 12 ? -13.536 5.736 3.916 1.00 0.00 25 VAL A O 16
ATOM 21857 N N . PRO A 1 13 ? -15.628 6.494 3.952 1.00 0.00 26 PRO A N 16
ATOM 21858 C CA . PRO A 1 13 ? -15.789 6.413 5.426 1.00 0.00 26 PRO A CA 16
ATOM 21859 C C . PRO A 1 13 ? -15.512 5.004 5.961 1.00 0.00 26 PRO A C 16
ATOM 21860 O O . PRO A 1 13 ? -15.577 4.761 7.150 1.00 0.00 26 PRO A O 16
ATOM 21871 N N . VAL A 1 14 ? -15.205 4.110 5.061 1.00 0.00 27 VAL A N 16
ATOM 21872 C CA . VAL A 1 14 ? -14.906 2.710 5.468 1.00 0.00 27 VAL A CA 16
ATOM 21873 C C . VAL A 1 14 ? -13.405 2.509 5.416 1.00 0.00 27 VAL A C 16
ATOM 21874 O O . VAL A 1 14 ? -12.725 2.517 6.422 1.00 0.00 27 VAL A O 16
ATOM 21887 N N . GLU A 1 15 ? -12.933 2.350 4.218 1.00 0.00 28 GLU A N 16
ATOM 21888 C CA . GLU A 1 15 ? -11.480 2.146 4.019 1.00 0.00 28 GLU A CA 16
ATOM 21889 C C . GLU A 1 15 ? -11.143 2.797 2.682 1.00 0.00 28 GLU A C 16
ATOM 21890 O O . GLU A 1 15 ? -10.991 3.997 2.580 1.00 0.00 28 GLU A O 16
ATOM 21902 N N . VAL A 1 16 ? -10.947 1.948 1.717 1.00 0.00 29 VAL A N 16
ATOM 21903 C CA . VAL A 1 16 ? -10.676 2.409 0.323 1.00 0.00 29 VAL A CA 16
ATOM 21904 C C . VAL A 1 16 ? -10.906 1.280 -0.665 1.00 0.00 29 VAL A C 16
ATOM 21905 O O . VAL A 1 16 ? -11.872 1.250 -1.400 1.00 0.00 29 VAL A O 16
ATOM 21918 N N . GLU A 1 17 ? -9.968 0.372 -0.634 1.00 0.00 30 GLU A N 16
ATOM 21919 C CA . GLU A 1 17 ? -10.040 -0.777 -1.575 1.00 0.00 30 GLU A CA 16
ATOM 21920 C C . GLU A 1 17 ? -9.687 -2.101 -0.905 1.00 0.00 30 GLU A C 16
ATOM 21921 O O . GLU A 1 17 ? -8.583 -2.311 -0.444 1.00 0.00 30 GLU A O 16
ATOM 21933 N N . SER A 1 18 ? -10.670 -2.953 -0.856 1.00 0.00 31 SER A N 16
ATOM 21934 C CA . SER A 1 18 ? -10.452 -4.306 -0.271 1.00 0.00 31 SER A CA 16
ATOM 21935 C C . SER A 1 18 ? -10.245 -5.283 -1.434 1.00 0.00 31 SER A C 16
ATOM 21936 O O . SER A 1 18 ? -11.180 -5.669 -2.106 1.00 0.00 31 SER A O 16
ATOM 21944 N N . LEU A 1 19 ? -9.009 -5.652 -1.638 1.00 0.00 32 LEU A N 16
ATOM 21945 C CA . LEU A 1 19 ? -8.686 -6.578 -2.765 1.00 0.00 32 LEU A CA 16
ATOM 21946 C C . LEU A 1 19 ? -8.162 -7.943 -2.297 1.00 0.00 32 LEU A C 16
ATOM 21947 O O . LEU A 1 19 ? -7.348 -8.050 -1.398 1.00 0.00 32 LEU A O 16
ATOM 21963 N N . LEU A 1 20 ? -8.636 -8.959 -2.969 1.00 0.00 33 LEU A N 16
ATOM 21964 C CA . LEU A 1 20 ? -8.220 -10.350 -2.636 1.00 0.00 33 LEU A CA 16
ATOM 21965 C C . LEU A 1 20 ? -7.324 -10.906 -3.746 1.00 0.00 33 LEU A C 16
ATOM 21966 O O . LEU A 1 20 ? -7.662 -10.850 -4.912 1.00 0.00 33 LEU A O 16
ATOM 21982 N N . VAL A 1 21 ? -6.193 -11.426 -3.352 1.00 0.00 34 VAL A N 16
ATOM 21983 C CA . VAL A 1 21 ? -5.246 -11.981 -4.366 1.00 0.00 34 VAL A CA 16
ATOM 21984 C C . VAL A 1 21 ? -4.660 -13.333 -3.937 1.00 0.00 34 VAL A C 16
ATOM 21985 O O . VAL A 1 21 ? -4.829 -13.771 -2.816 1.00 0.00 34 VAL A O 16
ATOM 21998 N N . HIS A 1 22 ? -3.985 -13.983 -4.849 1.00 0.00 35 HIS A N 16
ATOM 21999 C CA . HIS A 1 22 ? -3.370 -15.300 -4.512 1.00 0.00 35 HIS A CA 16
ATOM 22000 C C . HIS A 1 22 ? -1.920 -15.342 -5.014 1.00 0.00 35 HIS A C 16
ATOM 22001 O O . HIS A 1 22 ? -1.493 -14.486 -5.762 1.00 0.00 35 HIS A O 16
ATOM 22015 N N . PRO A 1 23 ? -1.205 -16.349 -4.584 1.00 0.00 36 PRO A N 16
ATOM 22016 C CA . PRO A 1 23 ? 0.251 -16.460 -4.843 1.00 0.00 36 PRO A CA 16
ATOM 22017 C C . PRO A 1 23 ? 0.571 -16.386 -6.340 1.00 0.00 36 PRO A C 16
ATOM 22018 O O . PRO A 1 23 ? 0.261 -17.293 -7.088 1.00 0.00 36 PRO A O 16
ATOM 22029 N N . GLY A 1 24 ? 1.180 -15.303 -6.742 1.00 0.00 37 GLY A N 16
ATOM 22030 C CA . GLY A 1 24 ? 1.537 -15.138 -8.178 1.00 0.00 37 GLY A CA 16
ATOM 22031 C C . GLY A 1 24 ? 0.740 -13.989 -8.802 1.00 0.00 37 GLY A C 16
ATOM 22032 O O . GLY A 1 24 ? 0.391 -14.042 -9.965 1.00 0.00 37 GLY A O 16
ATOM 22036 N N . ASP A 1 25 ? 0.470 -12.973 -8.023 1.00 0.00 38 ASP A N 16
ATOM 22037 C CA . ASP A 1 25 ? -0.311 -11.828 -8.579 1.00 0.00 38 ASP A CA 16
ATOM 22038 C C . ASP A 1 25 ? 0.297 -10.445 -8.310 1.00 0.00 38 ASP A C 16
ATOM 22039 O O . ASP A 1 25 ? 1.195 -10.266 -7.506 1.00 0.00 38 ASP A O 16
ATOM 22048 N N . LEU A 1 26 ? -0.257 -9.501 -9.024 1.00 0.00 39 LEU A N 16
ATOM 22049 C CA . LEU A 1 26 ? 0.166 -8.082 -8.898 1.00 0.00 39 LEU A CA 16
ATOM 22050 C C . LEU A 1 26 ? -0.972 -7.319 -8.221 1.00 0.00 39 LEU A C 16
ATOM 22051 O O . LEU A 1 26 ? -2.079 -7.253 -8.716 1.00 0.00 39 LEU A O 16
ATOM 22067 N N . LEU A 1 27 ? -0.644 -6.763 -7.092 1.00 0.00 40 LEU A N 16
ATOM 22068 C CA . LEU A 1 27 ? -1.652 -5.999 -6.300 1.00 0.00 40 LEU A CA 16
ATOM 22069 C C . LEU A 1 27 ? -1.165 -4.557 -6.122 1.00 0.00 40 LEU A C 16
ATOM 22070 O O . LEU A 1 27 ? -0.003 -4.338 -5.849 1.00 0.00 40 LEU A O 16
ATOM 22086 N N . GLN A 1 28 ? -2.038 -3.602 -6.299 1.00 0.00 41 GLN A N 16
ATOM 22087 C CA . GLN A 1 28 ? -1.591 -2.185 -6.140 1.00 0.00 41 GLN A CA 16
ATOM 22088 C C . GLN A 1 28 ? -2.574 -1.326 -5.333 1.00 0.00 41 GLN A C 16
ATOM 22089 O O . GLN A 1 28 ? -3.767 -1.558 -5.326 1.00 0.00 41 GLN A O 16
ATOM 22103 N N . LEU A 1 29 ? -2.016 -0.348 -4.670 1.00 0.00 42 LEU A N 16
ATOM 22104 C CA . LEU A 1 29 ? -2.828 0.599 -3.855 1.00 0.00 42 LEU A CA 16
ATOM 22105 C C . LEU A 1 29 ? -2.415 2.016 -4.251 1.00 0.00 42 LEU A C 16
ATOM 22106 O O . LEU A 1 29 ? -1.250 2.352 -4.170 1.00 0.00 42 LEU A O 16
ATOM 22122 N N . ARG A 1 30 ? -3.366 2.798 -4.684 1.00 0.00 43 ARG A N 16
ATOM 22123 C CA . ARG A 1 30 ? -3.041 4.195 -5.089 1.00 0.00 43 ARG A CA 16
ATOM 22124 C C . ARG A 1 30 ? -3.508 5.168 -4.025 1.00 0.00 43 ARG A C 16
ATOM 22125 O O . ARG A 1 30 ? -4.662 5.192 -3.650 1.00 0.00 43 ARG A O 16
ATOM 22146 N N . CYS A 1 31 ? -2.576 5.957 -3.570 1.00 0.00 44 CYS A N 16
ATOM 22147 C CA . CYS A 1 31 ? -2.907 6.946 -2.511 1.00 0.00 44 CYS A CA 16
ATOM 22148 C C . CYS A 1 31 ? -3.495 8.231 -3.082 1.00 0.00 44 CYS A C 16
ATOM 22149 O O . CYS A 1 31 ? -3.478 8.481 -4.271 1.00 0.00 44 CYS A O 16
ATOM 22156 N N . ARG A 1 32 ? -3.966 9.020 -2.159 1.00 0.00 45 ARG A N 16
ATOM 22157 C CA . ARG A 1 32 ? -4.587 10.337 -2.486 1.00 0.00 45 ARG A CA 16
ATOM 22158 C C . ARG A 1 32 ? -3.480 11.358 -2.727 1.00 0.00 45 ARG A C 16
ATOM 22159 O O . ARG A 1 32 ? -2.555 11.446 -1.945 1.00 0.00 45 ARG A O 16
ATOM 22180 N N . LEU A 1 33 ? -3.576 12.114 -3.791 1.00 0.00 46 LEU A N 16
ATOM 22181 C CA . LEU A 1 33 ? -2.485 13.100 -4.017 1.00 0.00 46 LEU A CA 16
ATOM 22182 C C . LEU A 1 33 ? -3.065 14.512 -4.085 1.00 0.00 46 LEU A C 16
ATOM 22183 O O . LEU A 1 33 ? -4.181 14.709 -4.521 1.00 0.00 46 LEU A O 16
ATOM 22199 N N . ARG A 1 34 ? -2.335 15.468 -3.577 1.00 0.00 47 ARG A N 16
ATOM 22200 C CA . ARG A 1 34 ? -2.863 16.861 -3.626 1.00 0.00 47 ARG A CA 16
ATOM 22201 C C . ARG A 1 34 ? -1.714 17.864 -3.675 1.00 0.00 47 ARG A C 16
ATOM 22202 O O . ARG A 1 34 ? -0.564 17.503 -3.519 1.00 0.00 47 ARG A O 16
ATOM 22223 N N . ASP A 1 35 ? -2.051 19.105 -3.897 1.00 0.00 48 ASP A N 16
ATOM 22224 C CA . ASP A 1 35 ? -0.989 20.149 -3.924 1.00 0.00 48 ASP A CA 16
ATOM 22225 C C . ASP A 1 35 ? -0.587 20.446 -2.476 1.00 0.00 48 ASP A C 16
ATOM 22226 O O . ASP A 1 35 ? -0.103 21.514 -2.156 1.00 0.00 48 ASP A O 16
ATOM 22235 N N . ASP A 1 36 ? -0.810 19.470 -1.638 1.00 0.00 49 ASP A N 16
ATOM 22236 C CA . ASP A 1 36 ? -0.467 19.614 -0.198 1.00 0.00 49 ASP A CA 16
ATOM 22237 C C . ASP A 1 36 ? 0.381 18.411 0.212 1.00 0.00 49 ASP A C 16
ATOM 22238 O O . ASP A 1 36 ? 1.548 18.553 0.517 1.00 0.00 49 ASP A O 16
ATOM 22247 N N . VAL A 1 37 ? -0.221 17.250 0.203 1.00 0.00 50 VAL A N 16
ATOM 22248 C CA . VAL A 1 37 ? 0.539 16.033 0.580 1.00 0.00 50 VAL A CA 16
ATOM 22249 C C . VAL A 1 37 ? 1.791 15.903 -0.284 1.00 0.00 50 VAL A C 16
ATOM 22250 O O . VAL A 1 37 ? 1.774 16.086 -1.485 1.00 0.00 50 VAL A O 16
ATOM 22263 N N . GLN A 1 38 ? 2.852 15.593 0.400 1.00 0.00 51 GLN A N 16
ATOM 22264 C CA . GLN A 1 38 ? 4.177 15.422 -0.257 1.00 0.00 51 GLN A CA 16
ATOM 22265 C C . GLN A 1 38 ? 4.797 14.106 0.206 1.00 0.00 51 GLN A C 16
ATOM 22266 O O . GLN A 1 38 ? 5.648 13.554 -0.464 1.00 0.00 51 GLN A O 16
ATOM 22280 N N . SER A 1 39 ? 4.359 13.627 1.341 1.00 0.00 52 SER A N 16
ATOM 22281 C CA . SER A 1 39 ? 4.929 12.354 1.847 1.00 0.00 52 SER A CA 16
ATOM 22282 C C . SER A 1 39 ? 3.776 11.374 1.933 1.00 0.00 52 SER A C 16
ATOM 22283 O O . SER A 1 39 ? 2.750 11.686 2.502 1.00 0.00 52 SER A O 16
ATOM 22291 N N . ILE A 1 40 ? 3.950 10.237 1.325 1.00 0.00 53 ILE A N 16
ATOM 22292 C CA . ILE A 1 40 ? 2.867 9.226 1.366 1.00 0.00 53 ILE A CA 16
ATOM 22293 C C . ILE A 1 40 ? 3.414 7.955 2.000 1.00 0.00 53 ILE A C 16
ATOM 22294 O O . ILE A 1 40 ? 4.262 7.281 1.448 1.00 0.00 53 ILE A O 16
ATOM 22310 N N . ASN A 1 41 ? 2.900 7.669 3.158 1.00 0.00 54 ASN A N 16
ATOM 22311 C CA . ASN A 1 41 ? 3.349 6.448 3.883 1.00 0.00 54 ASN A CA 16
ATOM 22312 C C . ASN A 1 41 ? 2.301 5.365 3.685 1.00 0.00 54 ASN A C 16
ATOM 22313 O O . ASN A 1 41 ? 1.124 5.652 3.753 1.00 0.00 54 ASN A O 16
ATOM 22324 N N . TRP A 1 42 ? 2.716 4.147 3.485 1.00 0.00 55 TRP A N 16
ATOM 22325 C CA . TRP A 1 42 ? 1.700 3.081 3.305 1.00 0.00 55 TRP A CA 16
ATOM 22326 C C . TRP A 1 42 ? 1.729 2.219 4.563 1.00 0.00 55 TRP A C 16
ATOM 22327 O O . TRP A 1 42 ? 2.617 1.409 4.727 1.00 0.00 55 TRP A O 16
ATOM 22348 N N . LEU A 1 43 ? 0.730 2.343 5.395 1.00 0.00 56 LEU A N 16
ATOM 22349 C CA . LEU A 1 43 ? 0.758 1.547 6.647 1.00 0.00 56 LEU A CA 16
ATOM 22350 C C . LEU A 1 43 ? 0.336 0.123 6.295 1.00 0.00 56 LEU A C 16
ATOM 22351 O O . LEU A 1 43 ? -0.823 -0.119 6.018 1.00 0.00 56 LEU A O 16
ATOM 22367 N N . ARG A 1 44 ? 1.271 -0.786 6.335 1.00 0.00 57 ARG A N 16
ATOM 22368 C CA . ARG A 1 44 ? 0.922 -2.193 5.992 1.00 0.00 57 ARG A CA 16
ATOM 22369 C C . ARG A 1 44 ? 0.249 -2.829 7.196 1.00 0.00 57 ARG A C 16
ATOM 22370 O O . ARG A 1 44 ? 0.606 -2.547 8.320 1.00 0.00 57 ARG A O 16
ATOM 22391 N N . ASP A 1 45 ? -0.765 -3.600 6.915 1.00 0.00 58 ASP A N 16
ATOM 22392 C CA . ASP A 1 45 ? -1.516 -4.297 7.994 1.00 0.00 58 ASP A CA 16
ATOM 22393 C C . ASP A 1 45 ? -2.221 -3.270 8.876 1.00 0.00 58 ASP A C 16
ATOM 22394 O O . ASP A 1 45 ? -3.431 -3.170 8.852 1.00 0.00 58 ASP A O 16
ATOM 22403 N N . GLY A 1 46 ? -1.439 -2.562 9.651 1.00 0.00 59 GLY A N 16
ATOM 22404 C CA . GLY A 1 46 ? -2.000 -1.506 10.540 1.00 0.00 59 GLY A CA 16
ATOM 22405 C C . GLY A 1 46 ? -0.914 -0.508 10.983 1.00 0.00 59 GLY A C 16
ATOM 22406 O O . GLY A 1 46 ? -1.145 0.296 11.863 1.00 0.00 59 GLY A O 16
ATOM 22410 N N . VAL A 1 47 ? 0.244 -0.571 10.370 1.00 0.00 60 VAL A N 16
ATOM 22411 C CA . VAL A 1 47 ? 1.338 0.369 10.765 1.00 0.00 60 VAL A CA 16
ATOM 22412 C C . VAL A 1 47 ? 2.147 0.840 9.548 1.00 0.00 60 VAL A C 16
ATOM 22413 O O . VAL A 1 47 ? 2.320 0.112 8.591 1.00 0.00 60 VAL A O 16
ATOM 22426 N N . GLN A 1 48 ? 2.631 2.052 9.637 1.00 0.00 61 GLN A N 16
ATOM 22427 C CA . GLN A 1 48 ? 3.443 2.651 8.532 1.00 0.00 61 GLN A CA 16
ATOM 22428 C C . GLN A 1 48 ? 4.338 1.633 7.835 1.00 0.00 61 GLN A C 16
ATOM 22429 O O . GLN A 1 48 ? 4.995 0.830 8.469 1.00 0.00 61 GLN A O 16
ATOM 22443 N N . LEU A 1 49 ? 4.339 1.699 6.531 1.00 0.00 62 LEU A N 16
ATOM 22444 C CA . LEU A 1 49 ? 5.189 0.751 5.765 1.00 0.00 62 LEU A CA 16
ATOM 22445 C C . LEU A 1 49 ? 5.495 1.196 4.334 1.00 0.00 62 LEU A C 16
ATOM 22446 O O . LEU A 1 49 ? 4.783 1.959 3.707 1.00 0.00 62 LEU A O 16
ATOM 22462 N N . VAL A 1 50 ? 6.664 0.768 3.956 1.00 0.00 63 VAL A N 16
ATOM 22463 C CA . VAL A 1 50 ? 7.215 0.993 2.589 1.00 0.00 63 VAL A CA 16
ATOM 22464 C C . VAL A 1 50 ? 8.364 -0.005 2.395 1.00 0.00 63 VAL A C 16
ATOM 22465 O O . VAL A 1 50 ? 9.371 0.089 3.069 1.00 0.00 63 VAL A O 16
ATOM 22478 N N . GLU A 1 51 ? 8.209 -0.942 1.496 1.00 0.00 64 GLU A N 16
ATOM 22479 C CA . GLU A 1 51 ? 9.300 -1.937 1.314 1.00 0.00 64 GLU A CA 16
ATOM 22480 C C . GLU A 1 51 ? 10.226 -1.554 0.156 1.00 0.00 64 GLU A C 16
ATOM 22481 O O . GLU A 1 51 ? 10.499 -0.393 -0.072 1.00 0.00 64 GLU A O 16
ATOM 22493 N N . SER A 1 52 ? 10.696 -2.556 -0.535 1.00 0.00 65 SER A N 16
ATOM 22494 C CA . SER A 1 52 ? 11.627 -2.320 -1.678 1.00 0.00 65 SER A CA 16
ATOM 22495 C C . SER A 1 52 ? 11.680 -3.555 -2.580 1.00 0.00 65 SER A C 16
ATOM 22496 O O . SER A 1 52 ? 11.527 -3.460 -3.781 1.00 0.00 65 SER A O 16
ATOM 22504 N N . ASN A 1 53 ? 11.904 -4.690 -1.972 1.00 0.00 66 ASN A N 16
ATOM 22505 C CA . ASN A 1 53 ? 11.974 -5.951 -2.765 1.00 0.00 66 ASN A CA 16
ATOM 22506 C C . ASN A 1 53 ? 10.589 -6.595 -2.815 1.00 0.00 66 ASN A C 16
ATOM 22507 O O . ASN A 1 53 ? 9.842 -6.523 -1.860 1.00 0.00 66 ASN A O 16
ATOM 22518 N N . ARG A 1 54 ? 10.288 -7.211 -3.928 1.00 0.00 67 ARG A N 16
ATOM 22519 C CA . ARG A 1 54 ? 8.954 -7.862 -4.101 1.00 0.00 67 ARG A CA 16
ATOM 22520 C C . ARG A 1 54 ? 7.905 -6.776 -4.359 1.00 0.00 67 ARG A C 16
ATOM 22521 O O . ARG A 1 54 ? 6.987 -6.946 -5.140 1.00 0.00 67 ARG A O 16
ATOM 22542 N N . THR A 1 55 ? 8.053 -5.678 -3.666 1.00 0.00 68 THR A N 16
ATOM 22543 C CA . THR A 1 55 ? 7.096 -4.569 -3.866 1.00 0.00 68 THR A CA 16
ATOM 22544 C C . THR A 1 55 ? 7.838 -3.275 -4.195 1.00 0.00 68 THR A C 16
ATOM 22545 O O . THR A 1 55 ? 8.958 -3.046 -3.785 1.00 0.00 68 THR A O 16
ATOM 22556 N N . ARG A 1 56 ? 7.147 -2.467 -4.942 1.00 0.00 69 ARG A N 16
ATOM 22557 C CA . ARG A 1 56 ? 7.664 -1.144 -5.369 1.00 0.00 69 ARG A CA 16
ATOM 22558 C C . ARG A 1 56 ? 6.762 -0.137 -4.669 1.00 0.00 69 ARG A C 16
ATOM 22559 O O . ARG A 1 56 ? 5.659 0.121 -5.105 1.00 0.00 69 ARG A O 16
ATOM 22580 N N . ILE A 1 57 ? 7.215 0.327 -3.541 1.00 0.00 70 ILE A N 16
ATOM 22581 C CA . ILE A 1 57 ? 6.397 1.308 -2.781 1.00 0.00 70 ILE A CA 16
ATOM 22582 C C . ILE A 1 57 ? 6.753 2.722 -3.209 1.00 0.00 70 ILE A C 16
ATOM 22583 O O . ILE A 1 57 ? 7.662 3.323 -2.671 1.00 0.00 70 ILE A O 16
ATOM 22599 N N . THR A 1 58 ? 6.029 3.266 -4.144 1.00 0.00 71 THR A N 16
ATOM 22600 C CA . THR A 1 58 ? 6.408 4.637 -4.544 1.00 0.00 71 THR A CA 16
ATOM 22601 C C . THR A 1 58 ? 5.695 5.658 -3.652 1.00 0.00 71 THR A C 16
ATOM 22602 O O . THR A 1 58 ? 4.602 5.425 -3.170 1.00 0.00 71 THR A O 16
ATOM 22613 N N . GLY A 1 59 ? 6.377 6.748 -3.436 1.00 0.00 72 GLY A N 16
ATOM 22614 C CA . GLY A 1 59 ? 5.845 7.866 -2.602 1.00 0.00 72 GLY A CA 16
ATOM 22615 C C . GLY A 1 59 ? 4.369 8.203 -2.849 1.00 0.00 72 GLY A C 16
ATOM 22616 O O . GLY A 1 59 ? 3.870 9.157 -2.288 1.00 0.00 72 GLY A O 16
ATOM 22620 N N . GLU A 1 60 ? 3.713 7.492 -3.726 1.00 0.00 73 GLU A N 16
ATOM 22621 C CA . GLU A 1 60 ? 2.265 7.774 -3.951 1.00 0.00 73 GLU A CA 16
ATOM 22622 C C . GLU A 1 60 ? 1.502 6.520 -4.405 1.00 0.00 73 GLU A C 16
ATOM 22623 O O . GLU A 1 60 ? 0.291 6.460 -4.323 1.00 0.00 73 GLU A O 16
ATOM 22635 N N . GLU A 1 61 ? 2.215 5.523 -4.851 1.00 0.00 74 GLU A N 16
ATOM 22636 C CA . GLU A 1 61 ? 1.525 4.300 -5.335 1.00 0.00 74 GLU A CA 16
ATOM 22637 C C . GLU A 1 61 ? 2.324 3.086 -4.893 1.00 0.00 74 GLU A C 16
ATOM 22638 O O . GLU A 1 61 ? 3.513 3.000 -5.117 1.00 0.00 74 GLU A O 16
ATOM 22650 N N . VAL A 1 62 ? 1.657 2.157 -4.280 1.00 0.00 75 VAL A N 16
ATOM 22651 C CA . VAL A 1 62 ? 2.401 0.955 -3.829 1.00 0.00 75 VAL A CA 16
ATOM 22652 C C . VAL A 1 62 ? 1.985 -0.229 -4.668 1.00 0.00 75 VAL A C 16
ATOM 22653 O O . VAL A 1 62 ? 0.815 -0.537 -4.759 1.00 0.00 75 VAL A O 16
ATOM 22666 N N . GLU A 1 63 ? 2.956 -0.808 -5.313 1.00 0.00 76 GLU A N 16
ATOM 22667 C CA . GLU A 1 63 ? 2.645 -2.002 -6.152 1.00 0.00 76 GLU A CA 16
ATOM 22668 C C . GLU A 1 63 ? 3.409 -3.227 -5.641 1.00 0.00 76 GLU A C 16
ATOM 22669 O O . GLU A 1 63 ? 4.596 -3.152 -5.415 1.00 0.00 76 GLU A O 16
ATOM 22681 N N . VAL A 1 64 ? 2.719 -4.307 -5.407 1.00 0.00 77 VAL A N 16
ATOM 22682 C CA . VAL A 1 64 ? 3.407 -5.553 -4.951 1.00 0.00 77 VAL A CA 16
ATOM 22683 C C . VAL A 1 64 ? 3.226 -6.513 -6.124 1.00 0.00 77 VAL A C 16
ATOM 22684 O O . VAL A 1 64 ? 2.110 -6.754 -6.537 1.00 0.00 77 VAL A O 16
ATOM 22697 N N . ARG A 1 65 ? 4.299 -7.057 -6.631 1.00 0.00 78 ARG A N 16
ATOM 22698 C CA . ARG A 1 65 ? 4.147 -7.938 -7.828 1.00 0.00 78 ARG A CA 16
ATOM 22699 C C . ARG A 1 65 ? 4.327 -9.403 -7.461 1.00 0.00 78 ARG A C 16
ATOM 22700 O O . ARG A 1 65 ? 5.152 -10.094 -8.027 1.00 0.00 78 ARG A O 16
ATOM 22721 N N . ASP A 1 66 ? 3.548 -9.855 -6.520 1.00 0.00 79 ASP A N 16
ATOM 22722 C CA . ASP A 1 66 ? 3.708 -11.274 -6.120 1.00 0.00 79 ASP A CA 16
ATOM 22723 C C . ASP A 1 66 ? 2.492 -11.796 -5.369 1.00 0.00 79 ASP A C 16
ATOM 22724 O O . ASP A 1 66 ? 2.101 -12.934 -5.536 1.00 0.00 79 ASP A O 16
ATOM 22733 N N . SER A 1 67 ? 1.885 -10.949 -4.585 1.00 0.00 80 SER A N 16
ATOM 22734 C CA . SER A 1 67 ? 0.723 -11.435 -3.792 1.00 0.00 80 SER A CA 16
ATOM 22735 C C . SER A 1 67 ? 1.213 -12.654 -3.004 1.00 0.00 80 SER A C 16
ATOM 22736 O O . SER A 1 67 ? 1.059 -13.785 -3.421 1.00 0.00 80 SER A O 16
ATOM 22744 N N . ILE A 1 68 ? 1.822 -12.362 -1.889 1.00 0.00 81 ILE A N 16
ATOM 22745 C CA . ILE A 1 68 ? 2.383 -13.427 -1.006 1.00 0.00 81 ILE A CA 16
ATOM 22746 C C . ILE A 1 68 ? 2.230 -12.913 0.428 1.00 0.00 81 ILE A C 16
ATOM 22747 O O . ILE A 1 68 ? 1.820 -11.788 0.611 1.00 0.00 81 ILE A O 16
ATOM 22763 N N . PRO A 1 69 ? 2.547 -13.706 1.417 1.00 0.00 82 PRO A N 16
ATOM 22764 C CA . PRO A 1 69 ? 2.048 -13.463 2.792 1.00 0.00 82 PRO A CA 16
ATOM 22765 C C . PRO A 1 69 ? 2.116 -11.975 3.179 1.00 0.00 82 PRO A C 16
ATOM 22766 O O . PRO A 1 69 ? 1.320 -11.499 3.962 1.00 0.00 82 PRO A O 16
ATOM 22777 N N . ALA A 1 70 ? 3.059 -11.277 2.609 1.00 0.00 83 ALA A N 16
ATOM 22778 C CA . ALA A 1 70 ? 3.213 -9.822 2.912 1.00 0.00 83 ALA A CA 16
ATOM 22779 C C . ALA A 1 70 ? 1.923 -9.012 2.696 1.00 0.00 83 ALA A C 16
ATOM 22780 O O . ALA A 1 70 ? 1.768 -7.933 3.230 1.00 0.00 83 ALA A O 16
ATOM 22787 N N . ASP A 1 71 ? 1.049 -9.508 1.865 1.00 0.00 84 ASP A N 16
ATOM 22788 C CA . ASP A 1 71 ? -0.219 -8.772 1.599 1.00 0.00 84 ASP A CA 16
ATOM 22789 C C . ASP A 1 71 ? -1.408 -9.277 2.433 1.00 0.00 84 ASP A C 16
ATOM 22790 O O . ASP A 1 71 ? -2.536 -9.262 1.981 1.00 0.00 84 ASP A O 16
ATOM 22799 N N . SER A 1 72 ? -1.126 -9.813 3.591 1.00 0.00 85 SER A N 16
ATOM 22800 C CA . SER A 1 72 ? -2.230 -10.268 4.488 1.00 0.00 85 SER A CA 16
ATOM 22801 C C . SER A 1 72 ? -2.519 -9.208 5.564 1.00 0.00 85 SER A C 16
ATOM 22802 O O . SER A 1 72 ? -2.152 -9.388 6.709 1.00 0.00 85 SER A O 16
ATOM 22810 N N . GLY A 1 73 ? -3.161 -8.127 5.208 1.00 0.00 86 GLY A N 16
ATOM 22811 C CA . GLY A 1 73 ? -3.435 -7.093 6.251 1.00 0.00 86 GLY A CA 16
ATOM 22812 C C . GLY A 1 73 ? -4.048 -5.825 5.652 1.00 0.00 86 GLY A C 16
ATOM 22813 O O . GLY A 1 73 ? -4.384 -5.769 4.485 1.00 0.00 86 GLY A O 16
ATOM 22817 N N . LEU A 1 74 ? -4.181 -4.807 6.460 1.00 0.00 87 LEU A N 16
ATOM 22818 C CA . LEU A 1 74 ? -4.782 -3.566 5.902 1.00 0.00 87 LEU A CA 16
ATOM 22819 C C . LEU A 1 74 ? -3.682 -2.620 5.428 1.00 0.00 87 LEU A C 16
ATOM 22820 O O . LEU A 1 74 ? -2.791 -2.264 6.174 1.00 0.00 87 LEU A O 16
ATOM 22836 N N . TYR A 1 75 ? -3.753 -2.261 4.176 1.00 0.00 88 TYR A N 16
ATOM 22837 C CA . TYR A 1 75 ? -2.748 -1.316 3.626 1.00 0.00 88 TYR A CA 16
ATOM 22838 C C . TYR A 1 75 ? -3.433 0.036 3.571 1.00 0.00 88 TYR A C 16
ATOM 22839 O O . TYR A 1 75 ? -4.059 0.402 2.598 1.00 0.00 88 TYR A O 16
ATOM 22857 N N . ALA A 1 76 ? -3.295 0.750 4.646 1.00 0.00 89 ALA A N 16
ATOM 22858 C CA . ALA A 1 76 ? -3.946 2.082 4.699 1.00 0.00 89 ALA A CA 16
ATOM 22859 C C . ALA A 1 76 ? -2.865 3.089 4.347 1.00 0.00 89 ALA A C 16
ATOM 22860 O O . ALA A 1 76 ? -1.774 3.048 4.874 1.00 0.00 89 ALA A O 16
ATOM 22867 N N . CYS A 1 77 ? -3.180 3.999 3.478 1.00 0.00 90 CYS A N 16
ATOM 22868 C CA . CYS A 1 77 ? -2.138 4.970 3.079 1.00 0.00 90 CYS A CA 16
ATOM 22869 C C . CYS A 1 77 ? -2.379 6.295 3.765 1.00 0.00 90 CYS A C 16
ATOM 22870 O O . CYS A 1 77 ? -3.497 6.766 3.819 1.00 0.00 90 CYS A O 16
ATOM 22877 N N . VAL A 1 78 ? -1.305 6.848 4.253 1.00 0.00 91 VAL A N 16
ATOM 22878 C CA . VAL A 1 78 ? -1.399 8.157 4.948 1.00 0.00 91 VAL A CA 16
ATOM 22879 C C . VAL A 1 78 ? -0.639 9.185 4.126 1.00 0.00 91 VAL A C 16
ATOM 22880 O O . VAL A 1 78 ? 0.550 9.071 3.911 1.00 0.00 91 VAL A O 16
ATOM 22893 N N . THR A 1 79 ? -1.376 10.164 3.698 1.00 0.00 92 THR A N 16
ATOM 22894 C CA . THR A 1 79 ? -0.793 11.257 2.881 1.00 0.00 92 THR A CA 16
ATOM 22895 C C . THR A 1 79 ? -0.596 12.426 3.832 1.00 0.00 92 THR A C 16
ATOM 22896 O O . THR A 1 79 ? -1.522 12.811 4.516 1.00 0.00 92 THR A O 16
ATOM 22907 N N . SER A 1 80 ? 0.601 12.940 3.867 1.00 0.00 93 SER A N 16
ATOM 22908 C CA . SER A 1 80 ? 0.889 14.069 4.788 1.00 0.00 93 SER A CA 16
ATOM 22909 C C . SER A 1 80 ? 1.455 15.272 4.043 1.00 0.00 93 SER A C 16
ATOM 22910 O O . SER A 1 80 ? 2.250 15.133 3.131 1.00 0.00 93 SER A O 16
ATOM 22918 N N . SER A 1 81 ? 0.966 16.408 4.462 1.00 0.00 94 SER A N 16
ATOM 22919 C CA . SER A 1 81 ? 1.396 17.711 3.890 1.00 0.00 94 SER A CA 16
ATOM 22920 C C . SER A 1 81 ? 1.721 18.632 5.068 1.00 0.00 94 SER A C 16
ATOM 22921 O O . SER A 1 81 ? 1.154 18.491 6.135 1.00 0.00 94 SER A O 16
ATOM 22929 N N . PRO A 1 82 ? 2.574 19.588 4.816 1.00 0.00 95 PRO A N 16
ATOM 22930 C CA . PRO A 1 82 ? 3.081 20.496 5.869 1.00 0.00 95 PRO A CA 16
ATOM 22931 C C . PRO A 1 82 ? 1.949 21.147 6.673 1.00 0.00 95 PRO A C 16
ATOM 22932 O O . PRO A 1 82 ? 2.207 21.910 7.583 1.00 0.00 95 PRO A O 16
ATOM 22943 N N . SER A 1 83 ? 0.724 20.841 6.333 1.00 0.00 96 SER A N 16
ATOM 22944 C CA . SER A 1 83 ? -0.409 21.445 7.084 1.00 0.00 96 SER A CA 16
ATOM 22945 C C . SER A 1 83 ? -1.236 20.365 7.788 1.00 0.00 96 SER A C 16
ATOM 22946 O O . SER A 1 83 ? -1.676 20.559 8.905 1.00 0.00 96 SER A O 16
ATOM 22954 N N . GLY A 1 84 ? -1.438 19.250 7.134 1.00 0.00 97 GLY A N 16
ATOM 22955 C CA . GLY A 1 84 ? -2.259 18.187 7.790 1.00 0.00 97 GLY A CA 16
ATOM 22956 C C . GLY A 1 84 ? -2.035 16.801 7.181 1.00 0.00 97 GLY A C 16
ATOM 22957 O O . GLY A 1 84 ? -1.122 16.595 6.406 1.00 0.00 97 GLY A O 16
ATOM 22961 N N . SER A 1 85 ? -2.879 15.878 7.562 1.00 0.00 98 SER A N 16
ATOM 22962 C CA . SER A 1 85 ? -2.757 14.491 7.026 1.00 0.00 98 SER A CA 16
ATOM 22963 C C . SER A 1 85 ? -4.134 13.894 6.705 1.00 0.00 98 SER A C 16
ATOM 22964 O O . SER A 1 85 ? -5.122 14.215 7.333 1.00 0.00 98 SER A O 16
ATOM 22972 N N . ASP A 1 86 ? -4.150 13.032 5.723 1.00 0.00 99 ASP A N 16
ATOM 22973 C CA . ASP A 1 86 ? -5.423 12.369 5.311 1.00 0.00 99 ASP A CA 16
ATOM 22974 C C . ASP A 1 86 ? -5.135 10.887 5.059 1.00 0.00 99 ASP A C 16
ATOM 22975 O O . ASP A 1 86 ? -4.051 10.538 4.639 1.00 0.00 99 ASP A O 16
ATOM 22984 N N . THR A 1 87 ? -6.103 10.043 5.292 1.00 0.00 100 THR A N 16
ATOM 22985 C CA . THR A 1 87 ? -5.836 8.593 5.073 1.00 0.00 100 THR A CA 16
ATOM 22986 C C . THR A 1 87 ? -6.916 7.883 4.248 1.00 0.00 100 THR A C 16
ATOM 22987 O O . THR A 1 87 ? -8.088 8.204 4.294 1.00 0.00 100 THR A O 16
ATOM 22998 N N . THR A 1 88 ? -6.439 6.919 3.510 1.00 0.00 101 THR A N 16
ATOM 22999 C CA . THR A 1 88 ? -7.305 6.075 2.627 1.00 0.00 101 THR A CA 16
ATOM 23000 C C . THR A 1 88 ? -6.980 4.608 2.945 1.00 0.00 101 THR A C 16
ATOM 23001 O O . THR A 1 88 ? -5.819 4.267 2.977 1.00 0.00 101 THR A O 16
ATOM 23012 N N . TYR A 1 89 ? -7.952 3.750 3.139 1.00 0.00 102 TYR A N 16
ATOM 23013 C CA . TYR A 1 89 ? -7.567 2.346 3.498 1.00 0.00 102 TYR A CA 16
ATOM 23014 C C . TYR A 1 89 ? -7.790 1.279 2.421 1.00 0.00 102 TYR A C 16
ATOM 23015 O O . TYR A 1 89 ? -8.896 0.942 2.058 1.00 0.00 102 TYR A O 16
ATOM 23033 N N . PHE A 1 90 ? -6.699 0.737 1.963 1.00 0.00 103 PHE A N 16
ATOM 23034 C CA . PHE A 1 90 ? -6.743 -0.339 0.943 1.00 0.00 103 PHE A CA 16
ATOM 23035 C C . PHE A 1 90 ? -6.522 -1.653 1.672 1.00 0.00 103 PHE A C 16
ATOM 23036 O O . PHE A 1 90 ? -5.408 -2.000 2.006 1.00 0.00 103 PHE A O 16
ATOM 23053 N N . SER A 1 91 ? -7.575 -2.369 1.927 1.00 0.00 104 SER A N 16
ATOM 23054 C CA . SER A 1 91 ? -7.349 -3.663 2.618 1.00 0.00 104 SER A CA 16
ATOM 23055 C C . SER A 1 91 ? -6.860 -4.646 1.561 1.00 0.00 104 SER A C 16
ATOM 23056 O O . SER A 1 91 ? -7.465 -4.814 0.523 1.00 0.00 104 SER A O 16
ATOM 23064 N N . VAL A 1 92 ? -5.736 -5.251 1.824 1.00 0.00 105 VAL A N 16
ATOM 23065 C CA . VAL A 1 92 ? -5.201 -6.222 0.830 1.00 0.00 105 VAL A CA 16
ATOM 23066 C C . VAL A 1 92 ? -4.951 -7.542 1.546 1.00 0.00 105 VAL A C 16
ATOM 23067 O O . VAL A 1 92 ? -4.330 -7.605 2.588 1.00 0.00 105 VAL A O 16
ATOM 23080 N N . ASN A 1 93 ? -5.472 -8.576 0.961 1.00 0.00 106 ASN A N 16
ATOM 23081 C CA . ASN A 1 93 ? -5.314 -9.919 1.579 1.00 0.00 106 ASN A CA 16
ATOM 23082 C C . ASN A 1 93 ? -4.938 -10.965 0.537 1.00 0.00 106 ASN A C 16
ATOM 23083 O O . ASN A 1 93 ? -5.605 -11.138 -0.463 1.00 0.00 106 ASN A O 16
ATOM 23094 N N . VAL A 1 94 ? -3.828 -11.607 0.761 1.00 0.00 107 VAL A N 16
ATOM 23095 C CA . VAL A 1 94 ? -3.440 -12.665 -0.210 1.00 0.00 107 VAL A CA 16
ATOM 23096 C C . VAL A 1 94 ? -3.427 -14.050 0.438 1.00 0.00 107 VAL A C 16
ATOM 23097 O O . VAL A 1 94 ? -2.909 -14.248 1.519 1.00 0.00 107 VAL A O 16
ATOM 23110 N N . SER A 1 95 ? -4.027 -14.970 -0.264 1.00 0.00 108 SER A N 16
ATOM 23111 C CA . SER A 1 95 ? -4.087 -16.375 0.226 1.00 0.00 108 SER A CA 16
ATOM 23112 C C . SER A 1 95 ? -4.378 -17.314 -0.944 1.00 0.00 108 SER A C 16
ATOM 23113 O O . SER A 1 95 ? -4.739 -16.881 -2.020 1.00 0.00 108 SER A O 16
ATOM 23121 N N . PRO A 1 1 ? -2.716 20.959 -10.647 1.00 0.00 14 PRO A N 17
ATOM 23122 C CA . PRO A 1 1 ? -1.736 20.051 -10.009 1.00 0.00 14 PRO A CA 17
ATOM 23123 C C . PRO A 1 1 ? -2.424 18.992 -9.138 1.00 0.00 14 PRO A C 17
ATOM 23124 O O . PRO A 1 1 ? -2.779 19.248 -8.005 1.00 0.00 14 PRO A O 17
ATOM 23135 N N . THR A 1 2 ? -2.601 17.824 -9.699 1.00 0.00 15 THR A N 17
ATOM 23136 C CA . THR A 1 2 ? -3.250 16.722 -8.933 1.00 0.00 15 THR A CA 17
ATOM 23137 C C . THR A 1 2 ? -2.193 15.649 -8.696 1.00 0.00 15 THR A C 17
ATOM 23138 O O . THR A 1 2 ? -1.352 15.413 -9.542 1.00 0.00 15 THR A O 17
ATOM 23149 N N . LEU A 1 3 ? -2.250 15.005 -7.566 1.00 0.00 16 LEU A N 17
ATOM 23150 C CA . LEU A 1 3 ? -1.228 13.961 -7.297 1.00 0.00 16 LEU A CA 17
ATOM 23151 C C . LEU A 1 3 ? -1.863 12.573 -7.387 1.00 0.00 16 LEU A C 17
ATOM 23152 O O . LEU A 1 3 ? -2.444 12.070 -6.440 1.00 0.00 16 LEU A O 17
ATOM 23168 N N . PRO A 1 4 ? -1.706 12.017 -8.562 1.00 0.00 17 PRO A N 17
ATOM 23169 C CA . PRO A 1 4 ? -2.710 12.095 -9.652 1.00 0.00 17 PRO A CA 17
ATOM 23170 C C . PRO A 1 4 ? -3.961 11.283 -9.333 1.00 0.00 17 PRO A C 17
ATOM 23171 O O . PRO A 1 4 ? -4.366 10.421 -10.088 1.00 0.00 17 PRO A O 17
ATOM 23182 N N . GLU A 1 5 ? -4.548 11.584 -8.210 1.00 0.00 18 GLU A N 17
ATOM 23183 C CA . GLU A 1 5 ? -5.776 10.851 -7.809 1.00 0.00 18 GLU A CA 17
ATOM 23184 C C . GLU A 1 5 ? -6.978 11.768 -8.045 1.00 0.00 18 GLU A C 17
ATOM 23185 O O . GLU A 1 5 ? -7.322 12.046 -9.177 1.00 0.00 18 GLU A O 17
ATOM 23197 N N . GLN A 1 6 ? -7.599 12.217 -6.990 1.00 0.00 19 GLN A N 17
ATOM 23198 C CA . GLN A 1 6 ? -8.769 13.121 -7.175 1.00 0.00 19 GLN A CA 17
ATOM 23199 C C . GLN A 1 6 ? -8.878 14.095 -6.004 1.00 0.00 19 GLN A C 17
ATOM 23200 O O . GLN A 1 6 ? -8.293 15.160 -6.017 1.00 0.00 19 GLN A O 17
ATOM 23214 N N . ALA A 1 7 ? -9.630 13.698 -5.016 1.00 0.00 20 ALA A N 17
ATOM 23215 C CA . ALA A 1 7 ? -9.809 14.571 -3.821 1.00 0.00 20 ALA A CA 17
ATOM 23216 C C . ALA A 1 7 ? -10.292 13.730 -2.637 1.00 0.00 20 ALA A C 17
ATOM 23217 O O . ALA A 1 7 ? -9.553 12.927 -2.102 1.00 0.00 20 ALA A O 17
ATOM 23224 N N . GLN A 1 8 ? -11.526 13.919 -2.252 1.00 0.00 21 GLN A N 17
ATOM 23225 C CA . GLN A 1 8 ? -12.058 13.127 -1.105 1.00 0.00 21 GLN A CA 17
ATOM 23226 C C . GLN A 1 8 ? -12.882 11.913 -1.567 1.00 0.00 21 GLN A C 17
ATOM 23227 O O . GLN A 1 8 ? -12.745 10.842 -1.011 1.00 0.00 21 GLN A O 17
ATOM 23241 N N . PRO A 1 9 ? -13.710 12.091 -2.567 1.00 0.00 22 PRO A N 17
ATOM 23242 C CA . PRO A 1 9 ? -14.456 10.963 -3.172 1.00 0.00 22 PRO A CA 17
ATOM 23243 C C . PRO A 1 9 ? -13.522 10.147 -4.070 1.00 0.00 22 PRO A C 17
ATOM 23244 O O . PRO A 1 9 ? -13.391 10.420 -5.248 1.00 0.00 22 PRO A O 17
ATOM 23255 N N . TRP A 1 10 ? -12.888 9.162 -3.492 1.00 0.00 23 TRP A N 17
ATOM 23256 C CA . TRP A 1 10 ? -11.948 8.328 -4.294 1.00 0.00 23 TRP A CA 17
ATOM 23257 C C . TRP A 1 10 ? -12.514 6.919 -4.508 1.00 0.00 23 TRP A C 17
ATOM 23258 O O . TRP A 1 10 ? -13.009 6.604 -5.571 1.00 0.00 23 TRP A O 17
ATOM 23279 N N . GLY A 1 11 ? -12.442 6.108 -3.488 1.00 0.00 24 GLY A N 17
ATOM 23280 C CA . GLY A 1 11 ? -12.965 4.718 -3.623 1.00 0.00 24 GLY A CA 17
ATOM 23281 C C . GLY A 1 11 ? -14.212 4.522 -2.759 1.00 0.00 24 GLY A C 17
ATOM 23282 O O . GLY A 1 11 ? -15.308 4.387 -3.267 1.00 0.00 24 GLY A O 17
ATOM 23286 N N . VAL A 1 12 ? -14.012 4.509 -1.469 1.00 0.00 25 VAL A N 17
ATOM 23287 C CA . VAL A 1 12 ? -15.169 4.320 -0.548 1.00 0.00 25 VAL A CA 17
ATOM 23288 C C . VAL A 1 12 ? -15.136 5.361 0.578 1.00 0.00 25 VAL A C 17
ATOM 23289 O O . VAL A 1 12 ? -14.099 5.915 0.889 1.00 0.00 25 VAL A O 17
ATOM 23302 N N . PRO A 1 13 ? -16.284 5.591 1.162 1.00 0.00 26 PRO A N 17
ATOM 23303 C CA . PRO A 1 13 ? -16.428 6.543 2.287 1.00 0.00 26 PRO A CA 17
ATOM 23304 C C . PRO A 1 13 ? -15.873 5.971 3.594 1.00 0.00 26 PRO A C 17
ATOM 23305 O O . PRO A 1 13 ? -16.085 6.526 4.655 1.00 0.00 26 PRO A O 17
ATOM 23316 N N . VAL A 1 14 ? -15.176 4.872 3.493 1.00 0.00 27 VAL A N 17
ATOM 23317 C CA . VAL A 1 14 ? -14.610 4.252 4.722 1.00 0.00 27 VAL A CA 17
ATOM 23318 C C . VAL A 1 14 ? -13.170 3.863 4.495 1.00 0.00 27 VAL A C 17
ATOM 23319 O O . VAL A 1 14 ? -12.262 4.618 4.780 1.00 0.00 27 VAL A O 17
ATOM 23332 N N . GLU A 1 15 ? -12.993 2.686 3.982 1.00 0.00 28 GLU A N 17
ATOM 23333 C CA . GLU A 1 15 ? -11.608 2.244 3.724 1.00 0.00 28 GLU A CA 17
ATOM 23334 C C . GLU A 1 15 ? -11.187 2.905 2.413 1.00 0.00 28 GLU A C 17
ATOM 23335 O O . GLU A 1 15 ? -11.081 4.110 2.302 1.00 0.00 28 GLU A O 17
ATOM 23347 N N . VAL A 1 16 ? -10.898 2.051 1.483 1.00 0.00 29 VAL A N 17
ATOM 23348 C CA . VAL A 1 16 ? -10.514 2.478 0.105 1.00 0.00 29 VAL A CA 17
ATOM 23349 C C . VAL A 1 16 ? -10.655 1.320 -0.869 1.00 0.00 29 VAL A C 17
ATOM 23350 O O . VAL A 1 16 ? -11.567 1.257 -1.669 1.00 0.00 29 VAL A O 17
ATOM 23363 N N . GLU A 1 17 ? -9.711 0.426 -0.752 1.00 0.00 30 GLU A N 17
ATOM 23364 C CA . GLU A 1 17 ? -9.695 -0.752 -1.659 1.00 0.00 30 GLU A CA 17
ATOM 23365 C C . GLU A 1 17 ? -9.359 -2.033 -0.897 1.00 0.00 30 GLU A C 17
ATOM 23366 O O . GLU A 1 17 ? -8.239 -2.257 -0.485 1.00 0.00 30 GLU A O 17
ATOM 23378 N N . SER A 1 18 ? -10.360 -2.843 -0.711 1.00 0.00 31 SER A N 17
ATOM 23379 C CA . SER A 1 18 ? -10.128 -4.129 -0.004 1.00 0.00 31 SER A CA 17
ATOM 23380 C C . SER A 1 18 ? -10.153 -5.255 -1.039 1.00 0.00 31 SER A C 17
ATOM 23381 O O . SER A 1 18 ? -11.197 -5.646 -1.524 1.00 0.00 31 SER A O 17
ATOM 23389 N N . LEU A 1 19 ? -8.982 -5.743 -1.349 1.00 0.00 32 LEU A N 17
ATOM 23390 C CA . LEU A 1 19 ? -8.879 -6.822 -2.374 1.00 0.00 32 LEU A CA 17
ATOM 23391 C C . LEU A 1 19 ? -8.208 -8.108 -1.874 1.00 0.00 32 LEU A C 17
ATOM 23392 O O . LEU A 1 19 ? -7.289 -8.106 -1.078 1.00 0.00 32 LEU A O 17
ATOM 23408 N N . LEU A 1 20 ? -8.718 -9.187 -2.402 1.00 0.00 33 LEU A N 17
ATOM 23409 C CA . LEU A 1 20 ? -8.204 -10.543 -2.069 1.00 0.00 33 LEU A CA 17
ATOM 23410 C C . LEU A 1 20 ? -7.376 -11.065 -3.249 1.00 0.00 33 LEU A C 17
ATOM 23411 O O . LEU A 1 20 ? -7.833 -11.074 -4.376 1.00 0.00 33 LEU A O 17
ATOM 23427 N N . VAL A 1 21 ? -6.174 -11.483 -2.964 1.00 0.00 34 VAL A N 17
ATOM 23428 C CA . VAL A 1 21 ? -5.295 -11.998 -4.057 1.00 0.00 34 VAL A CA 17
ATOM 23429 C C . VAL A 1 21 ? -4.644 -13.340 -3.694 1.00 0.00 34 VAL A C 17
ATOM 23430 O O . VAL A 1 21 ? -4.797 -13.852 -2.602 1.00 0.00 34 VAL A O 17
ATOM 23443 N N . HIS A 1 22 ? -3.916 -13.873 -4.639 1.00 0.00 35 HIS A N 17
ATOM 23444 C CA . HIS A 1 22 ? -3.230 -15.177 -4.403 1.00 0.00 35 HIS A CA 17
ATOM 23445 C C . HIS A 1 22 ? -1.712 -14.986 -4.430 1.00 0.00 35 HIS A C 17
ATOM 23446 O O . HIS A 1 22 ? -1.223 -13.940 -4.802 1.00 0.00 35 HIS A O 17
ATOM 23460 N N . PRO A 1 23 ? -1.003 -16.000 -4.013 1.00 0.00 36 PRO A N 17
ATOM 23461 C CA . PRO A 1 23 ? 0.449 -15.888 -3.738 1.00 0.00 36 PRO A CA 17
ATOM 23462 C C . PRO A 1 23 ? 1.292 -15.894 -5.021 1.00 0.00 36 PRO A C 17
ATOM 23463 O O . PRO A 1 23 ? 1.864 -16.905 -5.377 1.00 0.00 36 PRO A O 17
ATOM 23474 N N . GLY A 1 24 ? 1.354 -14.775 -5.695 1.00 0.00 37 GLY A N 17
ATOM 23475 C CA . GLY A 1 24 ? 2.175 -14.725 -6.939 1.00 0.00 37 GLY A CA 17
ATOM 23476 C C . GLY A 1 24 ? 1.507 -13.872 -8.019 1.00 0.00 37 GLY A C 17
ATOM 23477 O O . GLY A 1 24 ? 1.618 -14.162 -9.194 1.00 0.00 37 GLY A O 17
ATOM 23481 N N . ASP A 1 25 ? 0.827 -12.838 -7.604 1.00 0.00 38 ASP A N 17
ATOM 23482 C CA . ASP A 1 25 ? 0.149 -11.954 -8.592 1.00 0.00 38 ASP A CA 17
ATOM 23483 C C . ASP A 1 25 ? 0.549 -10.478 -8.427 1.00 0.00 38 ASP A C 17
ATOM 23484 O O . ASP A 1 25 ? 1.423 -10.124 -7.657 1.00 0.00 38 ASP A O 17
ATOM 23493 N N . LEU A 1 26 ? -0.154 -9.659 -9.162 1.00 0.00 39 LEU A N 17
ATOM 23494 C CA . LEU A 1 26 ? 0.099 -8.193 -9.150 1.00 0.00 39 LEU A CA 17
ATOM 23495 C C . LEU A 1 26 ? -1.057 -7.495 -8.449 1.00 0.00 39 LEU A C 17
ATOM 23496 O O . LEU A 1 26 ? -2.203 -7.600 -8.840 1.00 0.00 39 LEU A O 17
ATOM 23512 N N . LEU A 1 27 ? -0.694 -6.794 -7.416 1.00 0.00 40 LEU A N 17
ATOM 23513 C CA . LEU A 1 27 ? -1.705 -6.062 -6.607 1.00 0.00 40 LEU A CA 17
ATOM 23514 C C . LEU A 1 27 ? -1.300 -4.588 -6.477 1.00 0.00 40 LEU A C 17
ATOM 23515 O O . LEU A 1 27 ? -0.134 -4.285 -6.342 1.00 0.00 40 LEU A O 17
ATOM 23531 N N . GLN A 1 28 ? -2.253 -3.697 -6.537 1.00 0.00 41 GLN A N 17
ATOM 23532 C CA . GLN A 1 28 ? -1.893 -2.250 -6.412 1.00 0.00 41 GLN A CA 17
ATOM 23533 C C . GLN A 1 28 ? -2.858 -1.455 -5.517 1.00 0.00 41 GLN A C 17
ATOM 23534 O O . GLN A 1 28 ? -4.042 -1.726 -5.468 1.00 0.00 41 GLN A O 17
ATOM 23548 N N . LEU A 1 29 ? -2.305 -0.489 -4.829 1.00 0.00 42 LEU A N 17
ATOM 23549 C CA . LEU A 1 29 ? -3.112 0.390 -3.933 1.00 0.00 42 LEU A CA 17
ATOM 23550 C C . LEU A 1 29 ? -2.775 1.831 -4.306 1.00 0.00 42 LEU A C 17
ATOM 23551 O O . LEU A 1 29 ? -1.650 2.250 -4.131 1.00 0.00 42 LEU A O 17
ATOM 23567 N N . ARG A 1 30 ? -3.732 2.543 -4.831 1.00 0.00 43 ARG A N 17
ATOM 23568 C CA . ARG A 1 30 ? -3.462 3.956 -5.224 1.00 0.00 43 ARG A CA 17
ATOM 23569 C C . ARG A 1 30 ? -4.077 4.905 -4.204 1.00 0.00 43 ARG A C 17
ATOM 23570 O O . ARG A 1 30 ? -5.276 4.938 -4.020 1.00 0.00 43 ARG A O 17
ATOM 23591 N N . CYS A 1 31 ? -3.242 5.750 -3.664 1.00 0.00 44 CYS A N 17
ATOM 23592 C CA . CYS A 1 31 ? -3.727 6.694 -2.615 1.00 0.00 44 CYS A CA 17
ATOM 23593 C C . CYS A 1 31 ? -4.484 7.891 -3.202 1.00 0.00 44 CYS A C 17
ATOM 23594 O O . CYS A 1 31 ? -5.284 7.742 -4.105 1.00 0.00 44 CYS A O 17
ATOM 23601 N N . ARG A 1 32 ? -4.249 9.036 -2.620 1.00 0.00 45 ARG A N 17
ATOM 23602 C CA . ARG A 1 32 ? -4.931 10.284 -3.083 1.00 0.00 45 ARG A CA 17
ATOM 23603 C C . ARG A 1 32 ? -4.160 11.520 -2.608 1.00 0.00 45 ARG A C 17
ATOM 23604 O O . ARG A 1 32 ? -4.315 11.918 -1.471 1.00 0.00 45 ARG A O 17
ATOM 23625 N N . LEU A 1 33 ? -3.345 12.117 -3.443 1.00 0.00 46 LEU A N 17
ATOM 23626 C CA . LEU A 1 33 ? -2.617 13.312 -2.928 1.00 0.00 46 LEU A CA 17
ATOM 23627 C C . LEU A 1 33 ? -2.786 14.524 -3.851 1.00 0.00 46 LEU A C 17
ATOM 23628 O O . LEU A 1 33 ? -3.296 14.417 -4.950 1.00 0.00 46 LEU A O 17
ATOM 23644 N N . ARG A 1 34 ? -2.356 15.659 -3.370 1.00 0.00 47 ARG A N 17
ATOM 23645 C CA . ARG A 1 34 ? -2.485 16.900 -4.190 1.00 0.00 47 ARG A CA 17
ATOM 23646 C C . ARG A 1 34 ? -1.342 17.866 -3.867 1.00 0.00 47 ARG A C 17
ATOM 23647 O O . ARG A 1 34 ? -0.300 17.457 -3.391 1.00 0.00 47 ARG A O 17
ATOM 23668 N N . ASP A 1 35 ? -1.559 19.126 -4.135 1.00 0.00 48 ASP A N 17
ATOM 23669 C CA . ASP A 1 35 ? -0.500 20.131 -3.838 1.00 0.00 48 ASP A CA 17
ATOM 23670 C C . ASP A 1 35 ? -0.506 20.431 -2.335 1.00 0.00 48 ASP A C 17
ATOM 23671 O O . ASP A 1 35 ? -0.182 21.520 -1.903 1.00 0.00 48 ASP A O 17
ATOM 23680 N N . ASP A 1 36 ? -0.880 19.436 -1.577 1.00 0.00 49 ASP A N 17
ATOM 23681 C CA . ASP A 1 36 ? -0.925 19.588 -0.097 1.00 0.00 49 ASP A CA 17
ATOM 23682 C C . ASP A 1 36 ? -0.017 18.516 0.499 1.00 0.00 49 ASP A C 17
ATOM 23683 O O . ASP A 1 36 ? 1.077 18.806 0.942 1.00 0.00 49 ASP A O 17
ATOM 23692 N N . VAL A 1 37 ? -0.483 17.295 0.475 1.00 0.00 50 VAL A N 17
ATOM 23693 C CA . VAL A 1 37 ? 0.345 16.189 1.011 1.00 0.00 50 VAL A CA 17
ATOM 23694 C C . VAL A 1 37 ? 1.507 15.930 0.054 1.00 0.00 50 VAL A C 17
ATOM 23695 O O . VAL A 1 37 ? 1.394 16.076 -1.147 1.00 0.00 50 VAL A O 17
ATOM 23708 N N . GLN A 1 38 ? 2.601 15.552 0.645 1.00 0.00 51 GLN A N 17
ATOM 23709 C CA . GLN A 1 38 ? 3.841 15.281 -0.134 1.00 0.00 51 GLN A CA 17
ATOM 23710 C C . GLN A 1 38 ? 4.458 13.959 0.310 1.00 0.00 51 GLN A C 17
ATOM 23711 O O . GLN A 1 38 ? 5.238 13.366 -0.409 1.00 0.00 51 GLN A O 17
ATOM 23725 N N . SER A 1 39 ? 4.096 13.523 1.487 1.00 0.00 52 SER A N 17
ATOM 23726 C CA . SER A 1 39 ? 4.668 12.245 1.976 1.00 0.00 52 SER A CA 17
ATOM 23727 C C . SER A 1 39 ? 3.524 11.251 2.026 1.00 0.00 52 SER A C 17
ATOM 23728 O O . SER A 1 39 ? 2.521 11.513 2.658 1.00 0.00 52 SER A O 17
ATOM 23736 N N . ILE A 1 40 ? 3.667 10.175 1.307 1.00 0.00 53 ILE A N 17
ATOM 23737 C CA . ILE A 1 40 ? 2.592 9.153 1.314 1.00 0.00 53 ILE A CA 17
ATOM 23738 C C . ILE A 1 40 ? 3.161 7.887 1.929 1.00 0.00 53 ILE A C 17
ATOM 23739 O O . ILE A 1 40 ? 3.998 7.216 1.357 1.00 0.00 53 ILE A O 17
ATOM 23755 N N . ASN A 1 41 ? 2.674 7.605 3.099 1.00 0.00 54 ASN A N 17
ATOM 23756 C CA . ASN A 1 41 ? 3.148 6.399 3.825 1.00 0.00 54 ASN A CA 17
ATOM 23757 C C . ASN A 1 41 ? 2.111 5.295 3.674 1.00 0.00 54 ASN A C 17
ATOM 23758 O O . ASN A 1 41 ? 0.938 5.547 3.857 1.00 0.00 54 ASN A O 17
ATOM 23769 N N . TRP A 1 42 ? 2.537 4.099 3.379 1.00 0.00 55 TRP A N 17
ATOM 23770 C CA . TRP A 1 42 ? 1.528 3.021 3.235 1.00 0.00 55 TRP A CA 17
ATOM 23771 C C . TRP A 1 42 ? 1.626 2.141 4.478 1.00 0.00 55 TRP A C 17
ATOM 23772 O O . TRP A 1 42 ? 2.543 1.357 4.613 1.00 0.00 55 TRP A O 17
ATOM 23793 N N . LEU A 1 43 ? 0.676 2.270 5.363 1.00 0.00 56 LEU A N 17
ATOM 23794 C CA . LEU A 1 43 ? 0.753 1.459 6.602 1.00 0.00 56 LEU A CA 17
ATOM 23795 C C . LEU A 1 43 ? 0.262 0.049 6.288 1.00 0.00 56 LEU A C 17
ATOM 23796 O O . LEU A 1 43 ? -0.920 -0.160 6.096 1.00 0.00 56 LEU A O 17
ATOM 23812 N N . ARG A 1 44 ? 1.172 -0.884 6.262 1.00 0.00 57 ARG A N 17
ATOM 23813 C CA . ARG A 1 44 ? 0.765 -2.280 5.952 1.00 0.00 57 ARG A CA 17
ATOM 23814 C C . ARG A 1 44 ? 0.176 -2.891 7.213 1.00 0.00 57 ARG A C 17
ATOM 23815 O O . ARG A 1 44 ? 0.530 -2.504 8.305 1.00 0.00 57 ARG A O 17
ATOM 23836 N N . ASP A 1 45 ? -0.768 -3.767 7.019 1.00 0.00 58 ASP A N 17
ATOM 23837 C CA . ASP A 1 45 ? -1.410 -4.445 8.180 1.00 0.00 58 ASP A CA 17
ATOM 23838 C C . ASP A 1 45 ? -2.136 -3.395 9.017 1.00 0.00 58 ASP A C 17
ATOM 23839 O O . ASP A 1 45 ? -3.342 -3.273 8.940 1.00 0.00 58 ASP A O 17
ATOM 23848 N N . GLY A 1 46 ? -1.365 -2.682 9.797 1.00 0.00 59 GLY A N 17
ATOM 23849 C CA . GLY A 1 46 ? -1.927 -1.599 10.653 1.00 0.00 59 GLY A CA 17
ATOM 23850 C C . GLY A 1 46 ? -0.805 -0.649 11.103 1.00 0.00 59 GLY A C 17
ATOM 23851 O O . GLY A 1 46 ? -0.966 0.098 12.048 1.00 0.00 59 GLY A O 17
ATOM 23855 N N . VAL A 1 47 ? 0.306 -0.697 10.412 1.00 0.00 60 VAL A N 17
ATOM 23856 C CA . VAL A 1 47 ? 1.459 0.177 10.776 1.00 0.00 60 VAL A CA 17
ATOM 23857 C C . VAL A 1 47 ? 2.240 0.609 9.526 1.00 0.00 60 VAL A C 17
ATOM 23858 O O . VAL A 1 47 ? 2.196 -0.039 8.500 1.00 0.00 60 VAL A O 17
ATOM 23871 N N . GLN A 1 48 ? 2.950 1.696 9.671 1.00 0.00 61 GLN A N 17
ATOM 23872 C CA . GLN A 1 48 ? 3.766 2.256 8.549 1.00 0.00 61 GLN A CA 17
ATOM 23873 C C . GLN A 1 48 ? 4.448 1.197 7.675 1.00 0.00 61 GLN A C 17
ATOM 23874 O O . GLN A 1 48 ? 4.990 0.230 8.171 1.00 0.00 61 GLN A O 17
ATOM 23888 N N . LEU A 1 49 ? 4.400 1.412 6.384 1.00 0.00 62 LEU A N 17
ATOM 23889 C CA . LEU A 1 49 ? 5.060 0.445 5.459 1.00 0.00 62 LEU A CA 17
ATOM 23890 C C . LEU A 1 49 ? 5.346 1.046 4.071 1.00 0.00 62 LEU A C 17
ATOM 23891 O O . LEU A 1 49 ? 4.586 1.822 3.517 1.00 0.00 62 LEU A O 17
ATOM 23907 N N . VAL A 1 50 ? 6.548 0.758 3.655 1.00 0.00 63 VAL A N 17
ATOM 23908 C CA . VAL A 1 50 ? 7.061 1.162 2.316 1.00 0.00 63 VAL A CA 17
ATOM 23909 C C . VAL A 1 50 ? 8.282 0.276 2.035 1.00 0.00 63 VAL A C 17
ATOM 23910 O O . VAL A 1 50 ? 9.378 0.581 2.461 1.00 0.00 63 VAL A O 17
ATOM 23923 N N . GLU A 1 51 ? 8.075 -0.809 1.333 1.00 0.00 64 GLU A N 17
ATOM 23924 C CA . GLU A 1 51 ? 9.218 -1.731 1.084 1.00 0.00 64 GLU A CA 17
ATOM 23925 C C . GLU A 1 51 ? 9.891 -1.531 -0.275 1.00 0.00 64 GLU A C 17
ATOM 23926 O O . GLU A 1 51 ? 10.012 -0.430 -0.774 1.00 0.00 64 GLU A O 17
ATOM 23938 N N . SER A 1 52 ? 10.329 -2.632 -0.820 1.00 0.00 65 SER A N 17
ATOM 23939 C CA . SER A 1 52 ? 11.034 -2.609 -2.135 1.00 0.00 65 SER A CA 17
ATOM 23940 C C . SER A 1 52 ? 11.091 -4.021 -2.731 1.00 0.00 65 SER A C 17
ATOM 23941 O O . SER A 1 52 ? 10.458 -4.314 -3.726 1.00 0.00 65 SER A O 17
ATOM 23949 N N . ASN A 1 53 ? 11.885 -4.842 -2.099 1.00 0.00 66 ASN A N 17
ATOM 23950 C CA . ASN A 1 53 ? 12.065 -6.263 -2.522 1.00 0.00 66 ASN A CA 17
ATOM 23951 C C . ASN A 1 53 ? 11.158 -6.674 -3.692 1.00 0.00 66 ASN A C 17
ATOM 23952 O O . ASN A 1 53 ? 11.594 -6.719 -4.825 1.00 0.00 66 ASN A O 17
ATOM 23963 N N . ARG A 1 54 ? 9.919 -6.964 -3.396 1.00 0.00 67 ARG A N 17
ATOM 23964 C CA . ARG A 1 54 ? 8.979 -7.374 -4.482 1.00 0.00 67 ARG A CA 17
ATOM 23965 C C . ARG A 1 54 ? 7.865 -6.339 -4.651 1.00 0.00 67 ARG A C 17
ATOM 23966 O O . ARG A 1 54 ? 6.894 -6.553 -5.353 1.00 0.00 67 ARG A O 17
ATOM 23987 N N . THR A 1 55 ? 8.026 -5.233 -3.979 1.00 0.00 68 THR A N 17
ATOM 23988 C CA . THR A 1 55 ? 7.009 -4.165 -4.097 1.00 0.00 68 THR A CA 17
ATOM 23989 C C . THR A 1 55 ? 7.693 -2.860 -4.494 1.00 0.00 68 THR A C 17
ATOM 23990 O O . THR A 1 55 ? 8.838 -2.608 -4.178 1.00 0.00 68 THR A O 17
ATOM 24001 N N . ARG A 1 56 ? 6.936 -2.065 -5.183 1.00 0.00 69 ARG A N 17
ATOM 24002 C CA . ARG A 1 56 ? 7.430 -0.746 -5.640 1.00 0.00 69 ARG A CA 17
ATOM 24003 C C . ARG A 1 56 ? 6.508 0.252 -4.959 1.00 0.00 69 ARG A C 17
ATOM 24004 O O . ARG A 1 56 ? 5.405 0.493 -5.407 1.00 0.00 69 ARG A O 17
ATOM 24025 N N . ILE A 1 57 ? 6.939 0.730 -3.828 1.00 0.00 70 ILE A N 17
ATOM 24026 C CA . ILE A 1 57 ? 6.083 1.697 -3.097 1.00 0.00 70 ILE A CA 17
ATOM 24027 C C . ILE A 1 57 ? 6.389 3.123 -3.533 1.00 0.00 70 ILE A C 17
ATOM 24028 O O . ILE A 1 57 ? 7.434 3.657 -3.223 1.00 0.00 70 ILE A O 17
ATOM 24044 N N . THR A 1 58 ? 5.485 3.739 -4.240 1.00 0.00 71 THR A N 17
ATOM 24045 C CA . THR A 1 58 ? 5.796 5.124 -4.646 1.00 0.00 71 THR A CA 17
ATOM 24046 C C . THR A 1 58 ? 4.979 6.094 -3.790 1.00 0.00 71 THR A C 17
ATOM 24047 O O . THR A 1 58 ? 3.880 5.791 -3.363 1.00 0.00 71 THR A O 17
ATOM 24058 N N . GLY A 1 59 ? 5.573 7.229 -3.547 1.00 0.00 72 GLY A N 17
ATOM 24059 C CA . GLY A 1 59 ? 4.916 8.290 -2.732 1.00 0.00 72 GLY A CA 17
ATOM 24060 C C . GLY A 1 59 ? 3.486 8.629 -3.176 1.00 0.00 72 GLY A C 17
ATOM 24061 O O . GLY A 1 59 ? 2.947 9.630 -2.754 1.00 0.00 72 GLY A O 17
ATOM 24065 N N . GLU A 1 60 ? 2.917 7.851 -4.057 1.00 0.00 73 GLU A N 17
ATOM 24066 C CA . GLU A 1 60 ? 1.512 8.134 -4.474 1.00 0.00 73 GLU A CA 17
ATOM 24067 C C . GLU A 1 60 ? 0.720 6.827 -4.621 1.00 0.00 73 GLU A C 17
ATOM 24068 O O . GLU A 1 60 ? -0.475 6.777 -4.406 1.00 0.00 73 GLU A O 17
ATOM 24080 N N . GLU A 1 61 ? 1.406 5.770 -4.955 1.00 0.00 74 GLU A N 17
ATOM 24081 C CA . GLU A 1 61 ? 0.685 4.486 -5.144 1.00 0.00 74 GLU A CA 17
ATOM 24082 C C . GLU A 1 61 ? 1.650 3.366 -4.814 1.00 0.00 74 GLU A C 17
ATOM 24083 O O . GLU A 1 61 ? 2.839 3.499 -5.008 1.00 0.00 74 GLU A O 17
ATOM 24095 N N . VAL A 1 62 ? 1.129 2.291 -4.318 1.00 0.00 75 VAL A N 17
ATOM 24096 C CA . VAL A 1 62 ? 2.030 1.165 -3.983 1.00 0.00 75 VAL A CA 17
ATOM 24097 C C . VAL A 1 62 ? 1.694 -0.021 -4.858 1.00 0.00 75 VAL A C 17
ATOM 24098 O O . VAL A 1 62 ? 0.548 -0.410 -4.953 1.00 0.00 75 VAL A O 17
ATOM 24111 N N . GLU A 1 63 ? 2.696 -0.510 -5.531 1.00 0.00 76 GLU A N 17
ATOM 24112 C CA . GLU A 1 63 ? 2.455 -1.698 -6.401 1.00 0.00 76 GLU A CA 17
ATOM 24113 C C . GLU A 1 63 ? 3.209 -2.913 -5.852 1.00 0.00 76 GLU A C 17
ATOM 24114 O O . GLU A 1 63 ? 4.357 -2.804 -5.483 1.00 0.00 76 GLU A O 17
ATOM 24126 N N . VAL A 1 64 ? 2.540 -4.027 -5.742 1.00 0.00 77 VAL A N 17
ATOM 24127 C CA . VAL A 1 64 ? 3.205 -5.267 -5.239 1.00 0.00 77 VAL A CA 17
ATOM 24128 C C . VAL A 1 64 ? 3.097 -6.276 -6.387 1.00 0.00 77 VAL A C 17
ATOM 24129 O O . VAL A 1 64 ? 2.006 -6.546 -6.841 1.00 0.00 77 VAL A O 17
ATOM 24142 N N . ARG A 1 65 ? 4.195 -6.837 -6.818 1.00 0.00 78 ARG A N 17
ATOM 24143 C CA . ARG A 1 65 ? 4.109 -7.787 -7.972 1.00 0.00 78 ARG A CA 17
ATOM 24144 C C . ARG A 1 65 ? 4.359 -9.222 -7.533 1.00 0.00 78 ARG A C 17
ATOM 24145 O O . ARG A 1 65 ? 5.170 -9.933 -8.093 1.00 0.00 78 ARG A O 17
ATOM 24166 N N . ASP A 1 66 ? 3.636 -9.605 -6.523 1.00 0.00 79 ASP A N 17
ATOM 24167 C CA . ASP A 1 66 ? 3.794 -10.980 -5.986 1.00 0.00 79 ASP A CA 17
ATOM 24168 C C . ASP A 1 66 ? 2.583 -11.345 -5.134 1.00 0.00 79 ASP A C 17
ATOM 24169 O O . ASP A 1 66 ? 2.165 -12.485 -5.089 1.00 0.00 79 ASP A O 17
ATOM 24178 N N . SER A 1 67 ? 2.043 -10.340 -4.497 1.00 0.00 80 SER A N 17
ATOM 24179 C CA . SER A 1 67 ? 0.881 -10.558 -3.591 1.00 0.00 80 SER A CA 17
ATOM 24180 C C . SER A 1 67 ? 1.071 -11.859 -2.807 1.00 0.00 80 SER A C 17
ATOM 24181 O O . SER A 1 67 ? 0.342 -12.816 -2.977 1.00 0.00 80 SER A O 17
ATOM 24189 N N . ILE A 1 68 ? 2.069 -11.847 -1.967 1.00 0.00 81 ILE A N 17
ATOM 24190 C CA . ILE A 1 68 ? 2.376 -13.040 -1.128 1.00 0.00 81 ILE A CA 17
ATOM 24191 C C . ILE A 1 68 ? 1.793 -12.753 0.256 1.00 0.00 81 ILE A C 17
ATOM 24192 O O . ILE A 1 68 ? 1.014 -11.832 0.392 1.00 0.00 81 ILE A O 17
ATOM 24208 N N . PRO A 1 69 ? 2.196 -13.494 1.255 1.00 0.00 82 PRO A N 17
ATOM 24209 C CA . PRO A 1 69 ? 2.236 -12.974 2.640 1.00 0.00 82 PRO A CA 17
ATOM 24210 C C . PRO A 1 69 ? 2.460 -11.456 2.654 1.00 0.00 82 PRO A C 17
ATOM 24211 O O . PRO A 1 69 ? 2.039 -10.756 3.555 1.00 0.00 82 PRO A O 17
ATOM 24222 N N . ALA A 1 70 ? 3.127 -10.969 1.644 1.00 0.00 83 ALA A N 17
ATOM 24223 C CA . ALA A 1 70 ? 3.361 -9.502 1.584 1.00 0.00 83 ALA A CA 17
ATOM 24224 C C . ALA A 1 70 ? 2.043 -8.751 1.794 1.00 0.00 83 ALA A C 17
ATOM 24225 O O . ALA A 1 70 ? 1.979 -7.834 2.583 1.00 0.00 83 ALA A O 17
ATOM 24232 N N . ASP A 1 71 ? 1.004 -9.159 1.113 1.00 0.00 84 ASP A N 17
ATOM 24233 C CA . ASP A 1 71 ? -0.281 -8.429 1.286 1.00 0.00 84 ASP A CA 17
ATOM 24234 C C . ASP A 1 71 ? -1.228 -9.120 2.275 1.00 0.00 84 ASP A C 17
ATOM 24235 O O . ASP A 1 71 ? -2.387 -9.337 1.985 1.00 0.00 84 ASP A O 17
ATOM 24244 N N . SER A 1 72 ? -0.686 -9.555 3.380 1.00 0.00 85 SER A N 17
ATOM 24245 C CA . SER A 1 72 ? -1.544 -10.185 4.425 1.00 0.00 85 SER A CA 17
ATOM 24246 C C . SER A 1 72 ? -1.883 -9.168 5.530 1.00 0.00 85 SER A C 17
ATOM 24247 O O . SER A 1 72 ? -1.455 -9.328 6.657 1.00 0.00 85 SER A O 17
ATOM 24255 N N . GLY A 1 73 ? -2.633 -8.144 5.211 1.00 0.00 86 GLY A N 17
ATOM 24256 C CA . GLY A 1 73 ? -2.970 -7.142 6.270 1.00 0.00 86 GLY A CA 17
ATOM 24257 C C . GLY A 1 73 ? -3.691 -5.918 5.689 1.00 0.00 86 GLY A C 17
ATOM 24258 O O . GLY A 1 73 ? -4.017 -5.870 4.519 1.00 0.00 86 GLY A O 17
ATOM 24262 N N . LEU A 1 74 ? -3.930 -4.931 6.510 1.00 0.00 87 LEU A N 17
ATOM 24263 C CA . LEU A 1 74 ? -4.632 -3.736 5.970 1.00 0.00 87 LEU A CA 17
ATOM 24264 C C . LEU A 1 74 ? -3.601 -2.726 5.470 1.00 0.00 87 LEU A C 17
ATOM 24265 O O . LEU A 1 74 ? -2.693 -2.354 6.186 1.00 0.00 87 LEU A O 17
ATOM 24281 N N . TYR A 1 75 ? -3.750 -2.328 4.237 1.00 0.00 88 TYR A N 17
ATOM 24282 C CA . TYR A 1 75 ? -2.807 -1.326 3.676 1.00 0.00 88 TYR A CA 17
ATOM 24283 C C . TYR A 1 75 ? -3.509 0.019 3.706 1.00 0.00 88 TYR A C 17
ATOM 24284 O O . TYR A 1 75 ? -4.186 0.410 2.778 1.00 0.00 88 TYR A O 17
ATOM 24302 N N . ALA A 1 76 ? -3.336 0.701 4.797 1.00 0.00 89 ALA A N 17
ATOM 24303 C CA . ALA A 1 76 ? -3.996 2.026 4.907 1.00 0.00 89 ALA A CA 17
ATOM 24304 C C . ALA A 1 76 ? -2.960 3.039 4.446 1.00 0.00 89 ALA A C 17
ATOM 24305 O O . ALA A 1 76 ? -1.831 3.024 4.886 1.00 0.00 89 ALA A O 17
ATOM 24312 N N . CYS A 1 77 ? -3.360 3.926 3.589 1.00 0.00 90 CYS A N 17
ATOM 24313 C CA . CYS A 1 77 ? -2.373 4.905 3.081 1.00 0.00 90 CYS A CA 17
ATOM 24314 C C . CYS A 1 77 ? -2.602 6.232 3.760 1.00 0.00 90 CYS A C 17
ATOM 24315 O O . CYS A 1 77 ? -3.705 6.741 3.729 1.00 0.00 90 CYS A O 17
ATOM 24322 N N . VAL A 1 78 ? -1.542 6.742 4.320 1.00 0.00 91 VAL A N 17
ATOM 24323 C CA . VAL A 1 78 ? -1.638 8.048 5.015 1.00 0.00 91 VAL A CA 17
ATOM 24324 C C . VAL A 1 78 ? -0.841 9.073 4.219 1.00 0.00 91 VAL A C 17
ATOM 24325 O O . VAL A 1 78 ? 0.348 8.940 4.011 1.00 0.00 91 VAL A O 17
ATOM 24338 N N . THR A 1 79 ? -1.559 10.063 3.787 1.00 0.00 92 THR A N 17
ATOM 24339 C CA . THR A 1 79 ? -0.959 11.167 2.995 1.00 0.00 92 THR A CA 17
ATOM 24340 C C . THR A 1 79 ? -0.743 12.308 3.982 1.00 0.00 92 THR A C 17
ATOM 24341 O O . THR A 1 79 ? -1.650 12.648 4.714 1.00 0.00 92 THR A O 17
ATOM 24352 N N . SER A 1 80 ? 0.443 12.850 3.993 1.00 0.00 93 SER A N 17
ATOM 24353 C CA . SER A 1 80 ? 0.729 13.948 4.953 1.00 0.00 93 SER A CA 17
ATOM 24354 C C . SER A 1 80 ? 1.297 15.185 4.263 1.00 0.00 93 SER A C 17
ATOM 24355 O O . SER A 1 80 ? 2.104 15.089 3.357 1.00 0.00 93 SER A O 17
ATOM 24363 N N . SER A 1 81 ? 0.795 16.297 4.730 1.00 0.00 94 SER A N 17
ATOM 24364 C CA . SER A 1 81 ? 1.214 17.638 4.234 1.00 0.00 94 SER A CA 17
ATOM 24365 C C . SER A 1 81 ? 1.647 18.439 5.464 1.00 0.00 94 SER A C 17
ATOM 24366 O O . SER A 1 81 ? 1.340 18.061 6.576 1.00 0.00 94 SER A O 17
ATOM 24374 N N . PRO A 1 82 ? 2.265 19.565 5.233 1.00 0.00 95 PRO A N 17
ATOM 24375 C CA . PRO A 1 82 ? 3.069 20.251 6.269 1.00 0.00 95 PRO A CA 17
ATOM 24376 C C . PRO A 1 82 ? 2.260 20.516 7.545 1.00 0.00 95 PRO A C 17
ATOM 24377 O O . PRO A 1 82 ? 2.818 20.900 8.555 1.00 0.00 95 PRO A O 17
ATOM 24388 N N . SER A 1 83 ? 0.970 20.311 7.487 1.00 0.00 96 SER A N 17
ATOM 24389 C CA . SER A 1 83 ? 0.150 20.561 8.710 1.00 0.00 96 SER A CA 17
ATOM 24390 C C . SER A 1 83 ? -1.197 19.830 8.642 1.00 0.00 96 SER A C 17
ATOM 24391 O O . SER A 1 83 ? -2.172 20.268 9.222 1.00 0.00 96 SER A O 17
ATOM 24399 N N . GLY A 1 84 ? -1.227 18.730 7.939 1.00 0.00 97 GLY A N 17
ATOM 24400 C CA . GLY A 1 84 ? -2.509 17.974 7.829 1.00 0.00 97 GLY A CA 17
ATOM 24401 C C . GLY A 1 84 ? -2.265 16.525 7.404 1.00 0.00 97 GLY A C 17
ATOM 24402 O O . GLY A 1 84 ? -1.315 16.241 6.702 1.00 0.00 97 GLY A O 17
ATOM 24406 N N . SER A 1 85 ? -3.143 15.652 7.823 1.00 0.00 98 SER A N 17
ATOM 24407 C CA . SER A 1 85 ? -2.995 14.213 7.455 1.00 0.00 98 SER A CA 17
ATOM 24408 C C . SER A 1 85 ? -4.335 13.639 6.976 1.00 0.00 98 SER A C 17
ATOM 24409 O O . SER A 1 85 ? -5.372 13.907 7.550 1.00 0.00 98 SER A O 17
ATOM 24417 N N . ASP A 1 86 ? -4.274 12.861 5.929 1.00 0.00 99 ASP A N 17
ATOM 24418 C CA . ASP A 1 86 ? -5.516 12.246 5.374 1.00 0.00 99 ASP A CA 17
ATOM 24419 C C . ASP A 1 86 ? -5.263 10.754 5.168 1.00 0.00 99 ASP A C 17
ATOM 24420 O O . ASP A 1 86 ? -4.210 10.377 4.695 1.00 0.00 99 ASP A O 17
ATOM 24429 N N . THR A 1 87 ? -6.216 9.930 5.508 1.00 0.00 100 THR A N 17
ATOM 24430 C CA . THR A 1 87 ? -5.973 8.471 5.325 1.00 0.00 100 THR A CA 17
ATOM 24431 C C . THR A 1 87 ? -7.080 7.766 4.539 1.00 0.00 100 THR A C 17
ATOM 24432 O O . THR A 1 87 ? -8.255 8.043 4.677 1.00 0.00 100 THR A O 17
ATOM 24443 N N . THR A 1 88 ? -6.620 6.860 3.724 1.00 0.00 101 THR A N 17
ATOM 24444 C CA . THR A 1 88 ? -7.513 6.036 2.856 1.00 0.00 101 THR A CA 17
ATOM 24445 C C . THR A 1 88 ? -7.179 4.560 3.131 1.00 0.00 101 THR A C 17
ATOM 24446 O O . THR A 1 88 ? -6.023 4.256 3.320 1.00 0.00 101 THR A O 17
ATOM 24457 N N . TYR A 1 89 ? -8.122 3.650 3.103 1.00 0.00 102 TYR A N 17
ATOM 24458 C CA . TYR A 1 89 ? -7.720 2.244 3.442 1.00 0.00 102 TYR A CA 17
ATOM 24459 C C . TYR A 1 89 ? -7.879 1.182 2.352 1.00 0.00 102 TYR A C 17
ATOM 24460 O O . TYR A 1 89 ? -8.960 0.876 1.896 1.00 0.00 102 TYR A O 17
ATOM 24478 N N . PHE A 1 90 ? -6.766 0.606 2.001 1.00 0.00 103 PHE A N 17
ATOM 24479 C CA . PHE A 1 90 ? -6.738 -0.478 0.990 1.00 0.00 103 PHE A CA 17
ATOM 24480 C C . PHE A 1 90 ? -6.504 -1.781 1.741 1.00 0.00 103 PHE A C 17
ATOM 24481 O O . PHE A 1 90 ? -5.389 -2.066 2.124 1.00 0.00 103 PHE A O 17
ATOM 24498 N N . SER A 1 91 ? -7.516 -2.563 1.973 1.00 0.00 104 SER A N 17
ATOM 24499 C CA . SER A 1 91 ? -7.199 -3.829 2.687 1.00 0.00 104 SER A CA 17
ATOM 24500 C C . SER A 1 91 ? -6.613 -4.779 1.644 1.00 0.00 104 SER A C 17
ATOM 24501 O O . SER A 1 91 ? -7.185 -4.971 0.592 1.00 0.00 104 SER A O 17
ATOM 24509 N N . VAL A 1 92 ? -5.459 -5.325 1.917 1.00 0.00 105 VAL A N 17
ATOM 24510 C CA . VAL A 1 92 ? -4.873 -6.256 0.914 1.00 0.00 105 VAL A CA 17
ATOM 24511 C C . VAL A 1 92 ? -4.601 -7.578 1.614 1.00 0.00 105 VAL A C 17
ATOM 24512 O O . VAL A 1 92 ? -3.882 -7.646 2.591 1.00 0.00 105 VAL A O 17
ATOM 24525 N N . ASN A 1 93 ? -5.234 -8.599 1.111 1.00 0.00 106 ASN A N 17
ATOM 24526 C CA . ASN A 1 93 ? -5.062 -9.936 1.743 1.00 0.00 106 ASN A CA 17
ATOM 24527 C C . ASN A 1 93 ? -4.695 -11.054 0.773 1.00 0.00 106 ASN A C 17
ATOM 24528 O O . ASN A 1 93 ? -5.316 -11.235 -0.255 1.00 0.00 106 ASN A O 17
ATOM 24539 N N . VAL A 1 94 ? -3.643 -11.750 1.100 1.00 0.00 107 VAL A N 17
ATOM 24540 C CA . VAL A 1 94 ? -3.262 -12.909 0.247 1.00 0.00 107 VAL A CA 17
ATOM 24541 C C . VAL A 1 94 ? -3.794 -14.171 0.926 1.00 0.00 107 VAL A C 17
ATOM 24542 O O . VAL A 1 94 ? -3.600 -14.373 2.110 1.00 0.00 107 VAL A O 17
ATOM 24555 N N . SER A 1 95 ? -4.486 -14.978 0.173 1.00 0.00 108 SER A N 17
ATOM 24556 C CA . SER A 1 95 ? -5.031 -16.228 0.776 1.00 0.00 108 SER A CA 17
ATOM 24557 C C . SER A 1 95 ? -4.729 -17.447 -0.098 1.00 0.00 108 SER A C 17
ATOM 24558 O O . SER A 1 95 ? -3.942 -17.376 -1.022 1.00 0.00 108 SER A O 17
ATOM 24566 N N . PRO A 1 1 ? -4.567 21.291 -9.707 1.00 0.00 14 PRO A N 18
ATOM 24567 C CA . PRO A 1 1 ? -3.497 21.060 -8.708 1.00 0.00 14 PRO A CA 18
ATOM 24568 C C . PRO A 1 1 ? -3.877 19.914 -7.761 1.00 0.00 14 PRO A C 18
ATOM 24569 O O . PRO A 1 1 ? -4.030 20.103 -6.570 1.00 0.00 14 PRO A O 18
ATOM 24580 N N . THR A 1 2 ? -4.027 18.744 -8.320 1.00 0.00 15 THR A N 18
ATOM 24581 C CA . THR A 1 2 ? -4.398 17.570 -7.492 1.00 0.00 15 THR A CA 18
ATOM 24582 C C . THR A 1 2 ? -4.025 16.306 -8.267 1.00 0.00 15 THR A C 18
ATOM 24583 O O . THR A 1 2 ? -4.176 16.244 -9.471 1.00 0.00 15 THR A O 18
ATOM 24594 N N . LEU A 1 3 ? -3.546 15.330 -7.551 1.00 0.00 16 LEU A N 18
ATOM 24595 C CA . LEU A 1 3 ? -3.142 14.060 -8.213 1.00 0.00 16 LEU A CA 18
ATOM 24596 C C . LEU A 1 3 ? -4.040 12.894 -7.784 1.00 0.00 16 LEU A C 18
ATOM 24597 O O . LEU A 1 3 ? -4.018 12.418 -6.661 1.00 0.00 16 LEU A O 18
ATOM 24613 N N . PRO A 1 4 ? -4.772 12.481 -8.785 1.00 0.00 17 PRO A N 18
ATOM 24614 C CA . PRO A 1 4 ? -6.193 12.861 -8.971 1.00 0.00 17 PRO A CA 18
ATOM 24615 C C . PRO A 1 4 ? -7.207 11.761 -8.631 1.00 0.00 17 PRO A C 18
ATOM 24616 O O . PRO A 1 4 ? -8.389 12.030 -8.552 1.00 0.00 17 PRO A O 18
ATOM 24627 N N . GLU A 1 5 ? -6.751 10.554 -8.432 1.00 0.00 18 GLU A N 18
ATOM 24628 C CA . GLU A 1 5 ? -7.734 9.469 -8.134 1.00 0.00 18 GLU A CA 18
ATOM 24629 C C . GLU A 1 5 ? -8.168 9.515 -6.672 1.00 0.00 18 GLU A C 18
ATOM 24630 O O . GLU A 1 5 ? -8.740 8.572 -6.164 1.00 0.00 18 GLU A O 18
ATOM 24642 N N . GLN A 1 6 ? -7.901 10.621 -6.032 1.00 0.00 19 GLN A N 18
ATOM 24643 C CA . GLN A 1 6 ? -8.302 10.756 -4.603 1.00 0.00 19 GLN A CA 18
ATOM 24644 C C . GLN A 1 6 ? -8.678 12.209 -4.295 1.00 0.00 19 GLN A C 18
ATOM 24645 O O . GLN A 1 6 ? -7.992 12.889 -3.558 1.00 0.00 19 GLN A O 18
ATOM 24659 N N . ALA A 1 7 ? -9.764 12.657 -4.865 1.00 0.00 20 ALA A N 18
ATOM 24660 C CA . ALA A 1 7 ? -10.191 14.062 -4.606 1.00 0.00 20 ALA A CA 18
ATOM 24661 C C . ALA A 1 7 ? -10.901 14.127 -3.251 1.00 0.00 20 ALA A C 18
ATOM 24662 O O . ALA A 1 7 ? -10.340 14.585 -2.276 1.00 0.00 20 ALA A O 18
ATOM 24669 N N . GLN A 1 8 ? -12.121 13.665 -3.226 1.00 0.00 21 GLN A N 18
ATOM 24670 C CA . GLN A 1 8 ? -12.885 13.673 -1.946 1.00 0.00 21 GLN A CA 18
ATOM 24671 C C . GLN A 1 8 ? -13.668 12.361 -1.790 1.00 0.00 21 GLN A C 18
ATOM 24672 O O . GLN A 1 8 ? -13.356 11.569 -0.922 1.00 0.00 21 GLN A O 18
ATOM 24686 N N . PRO A 1 9 ? -14.624 12.137 -2.660 1.00 0.00 22 PRO A N 18
ATOM 24687 C CA . PRO A 1 9 ? -15.293 10.816 -2.782 1.00 0.00 22 PRO A CA 18
ATOM 24688 C C . PRO A 1 9 ? -14.281 9.711 -3.105 1.00 0.00 22 PRO A C 18
ATOM 24689 O O . PRO A 1 9 ? -14.231 9.193 -4.203 1.00 0.00 22 PRO A O 18
ATOM 24700 N N . TRP A 1 10 ? -13.493 9.387 -2.118 1.00 0.00 23 TRP A N 18
ATOM 24701 C CA . TRP A 1 10 ? -12.454 8.332 -2.289 1.00 0.00 23 TRP A CA 18
ATOM 24702 C C . TRP A 1 10 ? -12.031 7.809 -0.913 1.00 0.00 23 TRP A C 18
ATOM 24703 O O . TRP A 1 10 ? -11.708 6.648 -0.754 1.00 0.00 23 TRP A O 18
ATOM 24724 N N . GLY A 1 11 ? -12.044 8.693 0.049 1.00 0.00 24 GLY A N 18
ATOM 24725 C CA . GLY A 1 11 ? -11.661 8.290 1.431 1.00 0.00 24 GLY A CA 18
ATOM 24726 C C . GLY A 1 11 ? -12.951 8.064 2.218 1.00 0.00 24 GLY A C 18
ATOM 24727 O O . GLY A 1 11 ? -13.761 8.960 2.347 1.00 0.00 24 GLY A O 18
ATOM 24731 N N . VAL A 1 12 ? -13.116 6.875 2.728 1.00 0.00 25 VAL A N 18
ATOM 24732 C CA . VAL A 1 12 ? -14.370 6.584 3.481 1.00 0.00 25 VAL A CA 18
ATOM 24733 C C . VAL A 1 12 ? -14.118 6.425 4.985 1.00 0.00 25 VAL A C 18
ATOM 24734 O O . VAL A 1 12 ? -13.007 6.202 5.421 1.00 0.00 25 VAL A O 18
ATOM 24747 N N . PRO A 1 13 ? -15.184 6.547 5.733 1.00 0.00 26 PRO A N 18
ATOM 24748 C CA . PRO A 1 13 ? -15.207 6.161 7.164 1.00 0.00 26 PRO A CA 18
ATOM 24749 C C . PRO A 1 13 ? -14.985 4.656 7.331 1.00 0.00 26 PRO A C 18
ATOM 24750 O O . PRO A 1 13 ? -14.840 4.163 8.433 1.00 0.00 26 PRO A O 18
ATOM 24761 N N . VAL A 1 14 ? -14.962 3.963 6.225 1.00 0.00 27 VAL A N 18
ATOM 24762 C CA . VAL A 1 14 ? -14.742 2.492 6.278 1.00 0.00 27 VAL A CA 18
ATOM 24763 C C . VAL A 1 14 ? -13.273 2.236 6.011 1.00 0.00 27 VAL A C 18
ATOM 24764 O O . VAL A 1 14 ? -12.504 1.963 6.912 1.00 0.00 27 VAL A O 18
ATOM 24777 N N . GLU A 1 15 ? -12.923 2.332 4.765 1.00 0.00 28 GLU A N 18
ATOM 24778 C CA . GLU A 1 15 ? -11.508 2.113 4.398 1.00 0.00 28 GLU A CA 18
ATOM 24779 C C . GLU A 1 15 ? -11.269 2.747 3.028 1.00 0.00 28 GLU A C 18
ATOM 24780 O O . GLU A 1 15 ? -11.185 3.950 2.890 1.00 0.00 28 GLU A O 18
ATOM 24792 N N . VAL A 1 16 ? -11.104 1.881 2.072 1.00 0.00 29 VAL A N 18
ATOM 24793 C CA . VAL A 1 16 ? -10.915 2.311 0.653 1.00 0.00 29 VAL A CA 18
ATOM 24794 C C . VAL A 1 16 ? -11.176 1.169 -0.303 1.00 0.00 29 VAL A C 18
ATOM 24795 O O . VAL A 1 16 ? -12.205 1.087 -0.945 1.00 0.00 29 VAL A O 18
ATOM 24808 N N . GLU A 1 17 ? -10.200 0.307 -0.358 1.00 0.00 30 GLU A N 18
ATOM 24809 C CA . GLU A 1 17 ? -10.314 -0.840 -1.295 1.00 0.00 30 GLU A CA 18
ATOM 24810 C C . GLU A 1 17 ? -9.881 -2.163 -0.682 1.00 0.00 30 GLU A C 18
ATOM 24811 O O . GLU A 1 17 ? -8.802 -2.307 -0.140 1.00 0.00 30 GLU A O 18
ATOM 24823 N N . SER A 1 18 ? -10.788 -3.090 -0.772 1.00 0.00 31 SER A N 18
ATOM 24824 C CA . SER A 1 18 ? -10.510 -4.465 -0.269 1.00 0.00 31 SER A CA 18
ATOM 24825 C C . SER A 1 18 ? -10.191 -5.374 -1.459 1.00 0.00 31 SER A C 18
ATOM 24826 O O . SER A 1 18 ? -11.062 -5.736 -2.226 1.00 0.00 31 SER A O 18
ATOM 24834 N N . LEU A 1 19 ? -8.937 -5.718 -1.580 1.00 0.00 32 LEU A N 18
ATOM 24835 C CA . LEU A 1 19 ? -8.516 -6.592 -2.718 1.00 0.00 32 LEU A CA 18
ATOM 24836 C C . LEU A 1 19 ? -7.949 -7.948 -2.269 1.00 0.00 32 LEU A C 18
ATOM 24837 O O . LEU A 1 19 ? -7.097 -8.038 -1.407 1.00 0.00 32 LEU A O 18
ATOM 24853 N N . LEU A 1 20 ? -8.446 -8.980 -2.896 1.00 0.00 33 LEU A N 18
ATOM 24854 C CA . LEU A 1 20 ? -7.988 -10.362 -2.580 1.00 0.00 33 LEU A CA 18
ATOM 24855 C C . LEU A 1 20 ? -7.028 -10.866 -3.665 1.00 0.00 33 LEU A C 18
ATOM 24856 O O . LEU A 1 20 ? -7.307 -10.762 -4.844 1.00 0.00 33 LEU A O 18
ATOM 24872 N N . VAL A 1 21 ? -5.910 -11.393 -3.243 1.00 0.00 34 VAL A N 18
ATOM 24873 C CA . VAL A 1 21 ? -4.921 -11.903 -4.235 1.00 0.00 34 VAL A CA 18
ATOM 24874 C C . VAL A 1 21 ? -4.322 -13.251 -3.813 1.00 0.00 34 VAL A C 18
ATOM 24875 O O . VAL A 1 21 ? -4.387 -13.646 -2.666 1.00 0.00 34 VAL A O 18
ATOM 24888 N N . HIS A 1 22 ? -3.749 -13.940 -4.765 1.00 0.00 35 HIS A N 18
ATOM 24889 C CA . HIS A 1 22 ? -3.119 -15.256 -4.456 1.00 0.00 35 HIS A CA 18
ATOM 24890 C C . HIS A 1 22 ? -1.709 -15.291 -5.059 1.00 0.00 35 HIS A C 18
ATOM 24891 O O . HIS A 1 22 ? -1.369 -14.475 -5.893 1.00 0.00 35 HIS A O 18
ATOM 24905 N N . PRO A 1 23 ? -0.927 -16.243 -4.621 1.00 0.00 36 PRO A N 18
ATOM 24906 C CA . PRO A 1 23 ? 0.516 -16.301 -4.953 1.00 0.00 36 PRO A CA 18
ATOM 24907 C C . PRO A 1 23 ? 0.752 -16.212 -6.465 1.00 0.00 36 PRO A C 18
ATOM 24908 O O . PRO A 1 23 ? 0.428 -17.122 -7.202 1.00 0.00 36 PRO A O 18
ATOM 24919 N N . GLY A 1 24 ? 1.309 -15.109 -6.891 1.00 0.00 37 GLY A N 18
ATOM 24920 C CA . GLY A 1 24 ? 1.580 -14.918 -8.343 1.00 0.00 37 GLY A CA 18
ATOM 24921 C C . GLY A 1 24 ? 0.703 -13.795 -8.904 1.00 0.00 37 GLY A C 18
ATOM 24922 O O . GLY A 1 24 ? 0.269 -13.864 -10.036 1.00 0.00 37 GLY A O 18
ATOM 24926 N N . ASP A 1 25 ? 0.461 -12.784 -8.109 1.00 0.00 38 ASP A N 18
ATOM 24927 C CA . ASP A 1 25 ? -0.399 -11.669 -8.610 1.00 0.00 38 ASP A CA 18
ATOM 24928 C C . ASP A 1 25 ? 0.169 -10.263 -8.376 1.00 0.00 38 ASP A C 18
ATOM 24929 O O . ASP A 1 25 ? 1.090 -10.048 -7.609 1.00 0.00 38 ASP A O 18
ATOM 24938 N N . LEU A 1 26 ? -0.451 -9.342 -9.065 1.00 0.00 39 LEU A N 18
ATOM 24939 C CA . LEU A 1 26 ? -0.073 -7.906 -8.967 1.00 0.00 39 LEU A CA 18
ATOM 24940 C C . LEU A 1 26 ? -1.188 -7.171 -8.223 1.00 0.00 39 LEU A C 18
ATOM 24941 O O . LEU A 1 26 ? -2.309 -7.083 -8.683 1.00 0.00 39 LEU A O 18
ATOM 24957 N N . LEU A 1 27 ? -0.828 -6.662 -7.079 1.00 0.00 40 LEU A N 18
ATOM 24958 C CA . LEU A 1 27 ? -1.811 -5.924 -6.232 1.00 0.00 40 LEU A CA 18
ATOM 24959 C C . LEU A 1 27 ? -1.337 -4.476 -6.063 1.00 0.00 40 LEU A C 18
ATOM 24960 O O . LEU A 1 27 ? -0.170 -4.229 -5.838 1.00 0.00 40 LEU A O 18
ATOM 24976 N N . GLN A 1 28 ? -2.241 -3.542 -6.189 1.00 0.00 41 GLN A N 18
ATOM 24977 C CA . GLN A 1 28 ? -1.818 -2.118 -6.047 1.00 0.00 41 GLN A CA 18
ATOM 24978 C C . GLN A 1 28 ? -2.717 -1.302 -5.111 1.00 0.00 41 GLN A C 18
ATOM 24979 O O . GLN A 1 28 ? -3.898 -1.551 -4.978 1.00 0.00 41 GLN A O 18
ATOM 24993 N N . LEU A 1 29 ? -2.094 -0.337 -4.490 1.00 0.00 42 LEU A N 18
ATOM 24994 C CA . LEU A 1 29 ? -2.807 0.581 -3.557 1.00 0.00 42 LEU A CA 18
ATOM 24995 C C . LEU A 1 29 ? -2.582 2.004 -4.069 1.00 0.00 42 LEU A C 18
ATOM 24996 O O . LEU A 1 29 ? -1.446 2.414 -4.185 1.00 0.00 42 LEU A O 18
ATOM 25012 N N . ARG A 1 30 ? -3.636 2.721 -4.354 1.00 0.00 43 ARG A N 18
ATOM 25013 C CA . ARG A 1 30 ? -3.456 4.119 -4.853 1.00 0.00 43 ARG A CA 18
ATOM 25014 C C . ARG A 1 30 ? -3.812 5.124 -3.772 1.00 0.00 43 ARG A C 18
ATOM 25015 O O . ARG A 1 30 ? -4.946 5.235 -3.354 1.00 0.00 43 ARG A O 18
ATOM 25036 N N . CYS A 1 31 ? -2.816 5.867 -3.379 1.00 0.00 44 CYS A N 18
ATOM 25037 C CA . CYS A 1 31 ? -3.025 6.882 -2.319 1.00 0.00 44 CYS A CA 18
ATOM 25038 C C . CYS A 1 31 ? -3.508 8.184 -2.943 1.00 0.00 44 CYS A C 18
ATOM 25039 O O . CYS A 1 31 ? -3.740 8.273 -4.131 1.00 0.00 44 CYS A O 18
ATOM 25046 N N . ARG A 1 32 ? -3.599 9.169 -2.099 1.00 0.00 45 ARG A N 18
ATOM 25047 C CA . ARG A 1 32 ? -4.064 10.515 -2.542 1.00 0.00 45 ARG A CA 18
ATOM 25048 C C . ARG A 1 32 ? -2.872 11.458 -2.658 1.00 0.00 45 ARG A C 18
ATOM 25049 O O . ARG A 1 32 ? -2.126 11.618 -1.712 1.00 0.00 45 ARG A O 18
ATOM 25070 N N . LEU A 1 33 ? -2.688 12.056 -3.806 1.00 0.00 46 LEU A N 18
ATOM 25071 C CA . LEU A 1 33 ? -1.532 12.985 -3.913 1.00 0.00 46 LEU A CA 18
ATOM 25072 C C . LEU A 1 33 ? -2.018 14.277 -4.551 1.00 0.00 46 LEU A C 18
ATOM 25073 O O . LEU A 1 33 ? -2.916 14.251 -5.364 1.00 0.00 46 LEU A O 18
ATOM 25089 N N . ARG A 1 34 ? -1.492 15.387 -4.115 1.00 0.00 47 ARG A N 18
ATOM 25090 C CA . ARG A 1 34 ? -1.927 16.672 -4.731 1.00 0.00 47 ARG A CA 18
ATOM 25091 C C . ARG A 1 34 ? -0.893 17.761 -4.442 1.00 0.00 47 ARG A C 18
ATOM 25092 O O . ARG A 1 34 ? 0.236 17.469 -4.101 1.00 0.00 47 ARG A O 18
ATOM 25113 N N . ASP A 1 35 ? -1.294 18.995 -4.588 1.00 0.00 48 ASP A N 18
ATOM 25114 C CA . ASP A 1 35 ? -0.337 20.101 -4.307 1.00 0.00 48 ASP A CA 18
ATOM 25115 C C . ASP A 1 35 ? -0.322 20.383 -2.799 1.00 0.00 48 ASP A C 18
ATOM 25116 O O . ASP A 1 35 ? -0.172 21.509 -2.370 1.00 0.00 48 ASP A O 18
ATOM 25125 N N . ASP A 1 36 ? -0.483 19.337 -2.033 1.00 0.00 49 ASP A N 18
ATOM 25126 C CA . ASP A 1 36 ? -0.485 19.488 -0.551 1.00 0.00 49 ASP A CA 18
ATOM 25127 C C . ASP A 1 36 ? 0.359 18.379 0.080 1.00 0.00 49 ASP A C 18
ATOM 25128 O O . ASP A 1 36 ? 1.429 18.632 0.597 1.00 0.00 49 ASP A O 18
ATOM 25137 N N . VAL A 1 37 ? -0.140 17.172 0.019 1.00 0.00 50 VAL A N 18
ATOM 25138 C CA . VAL A 1 37 ? 0.618 16.036 0.603 1.00 0.00 50 VAL A CA 18
ATOM 25139 C C . VAL A 1 37 ? 1.884 15.756 -0.206 1.00 0.00 50 VAL A C 18
ATOM 25140 O O . VAL A 1 37 ? 1.924 15.895 -1.412 1.00 0.00 50 VAL A O 18
ATOM 25153 N N . GLN A 1 38 ? 2.890 15.367 0.523 1.00 0.00 51 GLN A N 18
ATOM 25154 C CA . GLN A 1 38 ? 4.212 15.050 -0.082 1.00 0.00 51 GLN A CA 18
ATOM 25155 C C . GLN A 1 38 ? 4.694 13.703 0.442 1.00 0.00 51 GLN A C 18
ATOM 25156 O O . GLN A 1 38 ? 5.497 13.043 -0.187 1.00 0.00 51 GLN A O 18
ATOM 25170 N N . SER A 1 39 ? 4.194 13.321 1.587 1.00 0.00 52 SER A N 18
ATOM 25171 C CA . SER A 1 39 ? 4.634 12.018 2.152 1.00 0.00 52 SER A CA 18
ATOM 25172 C C . SER A 1 39 ? 3.462 11.051 2.087 1.00 0.00 52 SER A C 18
ATOM 25173 O O . SER A 1 39 ? 2.393 11.362 2.565 1.00 0.00 52 SER A O 18
ATOM 25181 N N . ILE A 1 40 ? 3.681 9.935 1.447 1.00 0.00 53 ILE A N 18
ATOM 25182 C CA . ILE A 1 40 ? 2.611 8.913 1.336 1.00 0.00 53 ILE A CA 18
ATOM 25183 C C . ILE A 1 40 ? 3.165 7.670 2.005 1.00 0.00 53 ILE A C 18
ATOM 25184 O O . ILE A 1 40 ? 3.952 6.938 1.438 1.00 0.00 53 ILE A O 18
ATOM 25200 N N . ASN A 1 41 ? 2.737 7.475 3.214 1.00 0.00 54 ASN A N 18
ATOM 25201 C CA . ASN A 1 41 ? 3.222 6.290 3.965 1.00 0.00 54 ASN A CA 18
ATOM 25202 C C . ASN A 1 41 ? 2.157 5.208 3.787 1.00 0.00 54 ASN A C 18
ATOM 25203 O O . ASN A 1 41 ? 0.980 5.491 3.863 1.00 0.00 54 ASN A O 18
ATOM 25214 N N . TRP A 1 42 ? 2.570 4.001 3.528 1.00 0.00 55 TRP A N 18
ATOM 25215 C CA . TRP A 1 42 ? 1.558 2.927 3.342 1.00 0.00 55 TRP A CA 18
ATOM 25216 C C . TRP A 1 42 ? 1.562 2.025 4.577 1.00 0.00 55 TRP A C 18
ATOM 25217 O O . TRP A 1 42 ? 2.448 1.212 4.740 1.00 0.00 55 TRP A O 18
ATOM 25238 N N . LEU A 1 43 ? 0.558 2.137 5.407 1.00 0.00 56 LEU A N 18
ATOM 25239 C CA . LEU A 1 43 ? 0.554 1.290 6.629 1.00 0.00 56 LEU A CA 18
ATOM 25240 C C . LEU A 1 43 ? 0.095 -0.117 6.257 1.00 0.00 56 LEU A C 18
ATOM 25241 O O . LEU A 1 43 ? -1.063 -0.335 5.965 1.00 0.00 56 LEU A O 18
ATOM 25257 N N . ARG A 1 44 ? 1.013 -1.038 6.336 1.00 0.00 57 ARG A N 18
ATOM 25258 C CA . ARG A 1 44 ? 0.680 -2.446 5.989 1.00 0.00 57 ARG A CA 18
ATOM 25259 C C . ARG A 1 44 ? 0.064 -3.062 7.232 1.00 0.00 57 ARG A C 18
ATOM 25260 O O . ARG A 1 44 ? 0.444 -2.709 8.329 1.00 0.00 57 ARG A O 18
ATOM 25281 N N . ASP A 1 45 ? -0.919 -3.896 7.037 1.00 0.00 58 ASP A N 18
ATOM 25282 C CA . ASP A 1 45 ? -1.574 -4.549 8.203 1.00 0.00 58 ASP A CA 18
ATOM 25283 C C . ASP A 1 45 ? -2.241 -3.467 9.050 1.00 0.00 58 ASP A C 18
ATOM 25284 O O . ASP A 1 45 ? -3.446 -3.313 9.004 1.00 0.00 58 ASP A O 18
ATOM 25293 N N . GLY A 1 46 ? -1.436 -2.761 9.801 1.00 0.00 59 GLY A N 18
ATOM 25294 C CA . GLY A 1 46 ? -1.964 -1.657 10.652 1.00 0.00 59 GLY A CA 18
ATOM 25295 C C . GLY A 1 46 ? -0.829 -0.726 11.108 1.00 0.00 59 GLY A C 18
ATOM 25296 O O . GLY A 1 46 ? -0.993 0.032 12.043 1.00 0.00 59 GLY A O 18
ATOM 25300 N N . VAL A 1 47 ? 0.298 -0.797 10.444 1.00 0.00 60 VAL A N 18
ATOM 25301 C CA . VAL A 1 47 ? 1.446 0.074 10.843 1.00 0.00 60 VAL A CA 18
ATOM 25302 C C . VAL A 1 47 ? 2.238 0.578 9.626 1.00 0.00 60 VAL A C 18
ATOM 25303 O O . VAL A 1 47 ? 2.369 -0.109 8.633 1.00 0.00 60 VAL A O 18
ATOM 25316 N N . GLN A 1 48 ? 2.757 1.772 9.757 1.00 0.00 61 GLN A N 18
ATOM 25317 C CA . GLN A 1 48 ? 3.557 2.388 8.653 1.00 0.00 61 GLN A CA 18
ATOM 25318 C C . GLN A 1 48 ? 4.355 1.347 7.870 1.00 0.00 61 GLN A C 18
ATOM 25319 O O . GLN A 1 48 ? 5.061 0.539 8.441 1.00 0.00 61 GLN A O 18
ATOM 25333 N N . LEU A 1 49 ? 4.222 1.394 6.572 1.00 0.00 62 LEU A N 18
ATOM 25334 C CA . LEU A 1 49 ? 4.965 0.415 5.731 1.00 0.00 62 LEU A CA 18
ATOM 25335 C C . LEU A 1 49 ? 5.295 0.963 4.337 1.00 0.00 62 LEU A C 18
ATOM 25336 O O . LEU A 1 49 ? 4.553 1.718 3.733 1.00 0.00 62 LEU A O 18
ATOM 25352 N N . VAL A 1 50 ? 6.504 0.660 3.966 1.00 0.00 63 VAL A N 18
ATOM 25353 C CA . VAL A 1 50 ? 7.044 1.030 2.629 1.00 0.00 63 VAL A CA 18
ATOM 25354 C C . VAL A 1 50 ? 8.283 0.161 2.367 1.00 0.00 63 VAL A C 18
ATOM 25355 O O . VAL A 1 50 ? 9.331 0.402 2.932 1.00 0.00 63 VAL A O 18
ATOM 25368 N N . GLU A 1 51 ? 8.152 -0.834 1.526 1.00 0.00 64 GLU A N 18
ATOM 25369 C CA . GLU A 1 51 ? 9.317 -1.724 1.262 1.00 0.00 64 GLU A CA 18
ATOM 25370 C C . GLU A 1 51 ? 10.228 -1.156 0.170 1.00 0.00 64 GLU A C 18
ATOM 25371 O O . GLU A 1 51 ? 10.500 0.027 0.135 1.00 0.00 64 GLU A O 18
ATOM 25383 N N . SER A 1 52 ? 10.693 -2.025 -0.686 1.00 0.00 65 SER A N 18
ATOM 25384 C CA . SER A 1 52 ? 11.602 -1.575 -1.782 1.00 0.00 65 SER A CA 18
ATOM 25385 C C . SER A 1 52 ? 11.479 -2.472 -3.022 1.00 0.00 65 SER A C 18
ATOM 25386 O O . SER A 1 52 ? 10.997 -2.042 -4.051 1.00 0.00 65 SER A O 18
ATOM 25394 N N . ASN A 1 53 ? 11.914 -3.698 -2.895 1.00 0.00 66 ASN A N 18
ATOM 25395 C CA . ASN A 1 53 ? 11.834 -4.633 -4.059 1.00 0.00 66 ASN A CA 18
ATOM 25396 C C . ASN A 1 53 ? 10.607 -5.535 -3.919 1.00 0.00 66 ASN A C 18
ATOM 25397 O O . ASN A 1 53 ? 10.070 -5.673 -2.839 1.00 0.00 66 ASN A O 18
ATOM 25408 N N . ARG A 1 54 ? 10.178 -6.093 -5.022 1.00 0.00 67 ARG A N 18
ATOM 25409 C CA . ARG A 1 54 ? 8.974 -6.984 -5.016 1.00 0.00 67 ARG A CA 18
ATOM 25410 C C . ARG A 1 54 ? 7.704 -6.151 -4.797 1.00 0.00 67 ARG A C 18
ATOM 25411 O O . ARG A 1 54 ? 6.728 -6.278 -5.511 1.00 0.00 67 ARG A O 18
ATOM 25432 N N . THR A 1 55 ? 7.763 -5.330 -3.784 1.00 0.00 68 THR A N 18
ATOM 25433 C CA . THR A 1 55 ? 6.645 -4.436 -3.423 1.00 0.00 68 THR A CA 18
ATOM 25434 C C . THR A 1 55 ? 7.204 -3.021 -3.584 1.00 0.00 68 THR A C 18
ATOM 25435 O O . THR A 1 55 ? 7.834 -2.486 -2.694 1.00 0.00 68 THR A O 18
ATOM 25446 N N . ARG A 1 56 ? 6.954 -2.450 -4.730 1.00 0.00 69 ARG A N 18
ATOM 25447 C CA . ARG A 1 56 ? 7.483 -1.089 -5.005 1.00 0.00 69 ARG A CA 18
ATOM 25448 C C . ARG A 1 56 ? 6.544 -0.086 -4.361 1.00 0.00 69 ARG A C 18
ATOM 25449 O O . ARG A 1 56 ? 5.426 0.097 -4.795 1.00 0.00 69 ARG A O 18
ATOM 25470 N N . ILE A 1 57 ? 7.017 0.511 -3.308 1.00 0.00 70 ILE A N 18
ATOM 25471 C CA . ILE A 1 57 ? 6.175 1.500 -2.589 1.00 0.00 70 ILE A CA 18
ATOM 25472 C C . ILE A 1 57 ? 6.509 2.908 -3.054 1.00 0.00 70 ILE A C 18
ATOM 25473 O O . ILE A 1 57 ? 7.393 3.547 -2.519 1.00 0.00 70 ILE A O 18
ATOM 25489 N N . THR A 1 58 ? 5.789 3.405 -4.017 1.00 0.00 71 THR A N 18
ATOM 25490 C CA . THR A 1 58 ? 6.149 4.773 -4.449 1.00 0.00 71 THR A CA 18
ATOM 25491 C C . THR A 1 58 ? 5.367 5.771 -3.588 1.00 0.00 71 THR A C 18
ATOM 25492 O O . THR A 1 58 ? 4.262 5.496 -3.158 1.00 0.00 71 THR A O 18
ATOM 25503 N N . GLY A 1 59 ? 5.986 6.892 -3.343 1.00 0.00 72 GLY A N 18
ATOM 25504 C CA . GLY A 1 59 ? 5.355 7.963 -2.518 1.00 0.00 72 GLY A CA 18
ATOM 25505 C C . GLY A 1 59 ? 3.937 8.336 -2.964 1.00 0.00 72 GLY A C 18
ATOM 25506 O O . GLY A 1 59 ? 3.418 9.351 -2.549 1.00 0.00 72 GLY A O 18
ATOM 25510 N N . GLU A 1 60 ? 3.356 7.563 -3.840 1.00 0.00 73 GLU A N 18
ATOM 25511 C CA . GLU A 1 60 ? 1.963 7.866 -4.267 1.00 0.00 73 GLU A CA 18
ATOM 25512 C C . GLU A 1 60 ? 1.162 6.574 -4.469 1.00 0.00 73 GLU A C 18
ATOM 25513 O O . GLU A 1 60 ? -0.041 6.548 -4.306 1.00 0.00 73 GLU A O 18
ATOM 25525 N N . GLU A 1 61 ? 1.838 5.507 -4.796 1.00 0.00 74 GLU A N 18
ATOM 25526 C CA . GLU A 1 61 ? 1.092 4.246 -5.041 1.00 0.00 74 GLU A CA 18
ATOM 25527 C C . GLU A 1 61 ? 1.965 3.066 -4.652 1.00 0.00 74 GLU A C 18
ATOM 25528 O O . GLU A 1 61 ? 3.162 3.089 -4.843 1.00 0.00 74 GLU A O 18
ATOM 25540 N N . VAL A 1 62 ? 1.338 2.058 -4.131 1.00 0.00 75 VAL A N 18
ATOM 25541 C CA . VAL A 1 62 ? 2.112 0.857 -3.728 1.00 0.00 75 VAL A CA 18
ATOM 25542 C C . VAL A 1 62 ? 1.817 -0.243 -4.724 1.00 0.00 75 VAL A C 18
ATOM 25543 O O . VAL A 1 62 ? 0.672 -0.582 -4.933 1.00 0.00 75 VAL A O 18
ATOM 25556 N N . GLU A 1 63 ? 2.853 -0.729 -5.345 1.00 0.00 76 GLU A N 18
ATOM 25557 C CA . GLU A 1 63 ? 2.650 -1.822 -6.337 1.00 0.00 76 GLU A CA 18
ATOM 25558 C C . GLU A 1 63 ? 3.407 -3.097 -5.932 1.00 0.00 76 GLU A C 18
ATOM 25559 O O . GLU A 1 63 ? 4.617 -3.156 -6.001 1.00 0.00 76 GLU A O 18
ATOM 25571 N N . VAL A 1 64 ? 2.665 -4.092 -5.521 1.00 0.00 77 VAL A N 18
ATOM 25572 C CA . VAL A 1 64 ? 3.292 -5.383 -5.104 1.00 0.00 77 VAL A CA 18
ATOM 25573 C C . VAL A 1 64 ? 3.030 -6.355 -6.253 1.00 0.00 77 VAL A C 18
ATOM 25574 O O . VAL A 1 64 ? 1.895 -6.658 -6.554 1.00 0.00 77 VAL A O 18
ATOM 25587 N N . ARG A 1 65 ? 4.080 -6.830 -6.864 1.00 0.00 78 ARG A N 18
ATOM 25588 C CA . ARG A 1 65 ? 3.889 -7.735 -8.039 1.00 0.00 78 ARG A CA 18
ATOM 25589 C C . ARG A 1 65 ? 4.151 -9.185 -7.669 1.00 0.00 78 ARG A C 18
ATOM 25590 O O . ARG A 1 65 ? 4.970 -9.849 -8.272 1.00 0.00 78 ARG A O 18
ATOM 25611 N N . ASP A 1 66 ? 3.443 -9.656 -6.682 1.00 0.00 79 ASP A N 18
ATOM 25612 C CA . ASP A 1 66 ? 3.681 -11.064 -6.283 1.00 0.00 79 ASP A CA 18
ATOM 25613 C C . ASP A 1 66 ? 2.535 -11.642 -5.464 1.00 0.00 79 ASP A C 18
ATOM 25614 O O . ASP A 1 66 ? 2.199 -12.799 -5.612 1.00 0.00 79 ASP A O 18
ATOM 25623 N N . SER A 1 67 ? 1.917 -10.822 -4.658 1.00 0.00 80 SER A N 18
ATOM 25624 C CA . SER A 1 67 ? 0.834 -11.369 -3.794 1.00 0.00 80 SER A CA 18
ATOM 25625 C C . SER A 1 67 ? 1.503 -12.450 -2.939 1.00 0.00 80 SER A C 18
ATOM 25626 O O . SER A 1 67 ? 1.422 -13.629 -3.220 1.00 0.00 80 SER A O 18
ATOM 25634 N N . ILE A 1 68 ? 2.149 -11.991 -1.904 1.00 0.00 81 ILE A N 18
ATOM 25635 C CA . ILE A 1 68 ? 2.892 -12.909 -0.994 1.00 0.00 81 ILE A CA 18
ATOM 25636 C C . ILE A 1 68 ? 2.442 -12.576 0.422 1.00 0.00 81 ILE A C 18
ATOM 25637 O O . ILE A 1 68 ? 1.849 -11.540 0.625 1.00 0.00 81 ILE A O 18
ATOM 25653 N N . PRO A 1 69 ? 2.727 -13.428 1.369 1.00 0.00 82 PRO A N 18
ATOM 25654 C CA . PRO A 1 69 ? 2.281 -13.218 2.766 1.00 0.00 82 PRO A CA 18
ATOM 25655 C C . PRO A 1 69 ? 2.266 -11.735 3.170 1.00 0.00 82 PRO A C 18
ATOM 25656 O O . PRO A 1 69 ? 1.438 -11.316 3.953 1.00 0.00 82 PRO A O 18
ATOM 25667 N N . ALA A 1 70 ? 3.161 -10.969 2.608 1.00 0.00 83 ALA A N 18
ATOM 25668 C CA . ALA A 1 70 ? 3.223 -9.516 2.948 1.00 0.00 83 ALA A CA 18
ATOM 25669 C C . ALA A 1 70 ? 1.896 -8.767 2.724 1.00 0.00 83 ALA A C 18
ATOM 25670 O O . ALA A 1 70 ? 1.696 -7.698 3.263 1.00 0.00 83 ALA A O 18
ATOM 25677 N N . ASP A 1 71 ? 1.044 -9.291 1.887 1.00 0.00 84 ASP A N 18
ATOM 25678 C CA . ASP A 1 71 ? -0.251 -8.600 1.631 1.00 0.00 84 ASP A CA 18
ATOM 25679 C C . ASP A 1 71 ? -1.417 -9.166 2.464 1.00 0.00 84 ASP A C 18
ATOM 25680 O O . ASP A 1 71 ? -2.555 -9.145 2.040 1.00 0.00 84 ASP A O 18
ATOM 25689 N N . SER A 1 72 ? -1.104 -9.749 3.590 1.00 0.00 85 SER A N 18
ATOM 25690 C CA . SER A 1 72 ? -2.186 -10.265 4.481 1.00 0.00 85 SER A CA 18
ATOM 25691 C C . SER A 1 72 ? -2.472 -9.250 5.601 1.00 0.00 85 SER A C 18
ATOM 25692 O O . SER A 1 72 ? -2.035 -9.432 6.720 1.00 0.00 85 SER A O 18
ATOM 25700 N N . GLY A 1 73 ? -3.194 -8.203 5.299 1.00 0.00 86 GLY A N 18
ATOM 25701 C CA . GLY A 1 73 ? -3.479 -7.201 6.368 1.00 0.00 86 GLY A CA 18
ATOM 25702 C C . GLY A 1 73 ? -4.116 -5.935 5.789 1.00 0.00 86 GLY A C 18
ATOM 25703 O O . GLY A 1 73 ? -4.463 -5.876 4.626 1.00 0.00 86 GLY A O 18
ATOM 25707 N N . LEU A 1 74 ? -4.257 -4.922 6.601 1.00 0.00 87 LEU A N 18
ATOM 25708 C CA . LEU A 1 74 ? -4.881 -3.688 6.058 1.00 0.00 87 LEU A CA 18
ATOM 25709 C C . LEU A 1 74 ? -3.802 -2.741 5.548 1.00 0.00 87 LEU A C 18
ATOM 25710 O O . LEU A 1 74 ? -2.845 -2.448 6.237 1.00 0.00 87 LEU A O 18
ATOM 25726 N N . TYR A 1 75 ? -3.964 -2.318 4.325 1.00 0.00 88 TYR A N 18
ATOM 25727 C CA . TYR A 1 75 ? -2.982 -1.366 3.746 1.00 0.00 88 TYR A CA 18
ATOM 25728 C C . TYR A 1 75 ? -3.636 0.001 3.733 1.00 0.00 88 TYR A C 18
ATOM 25729 O O . TYR A 1 75 ? -4.247 0.413 2.769 1.00 0.00 88 TYR A O 18
ATOM 25747 N N . ALA A 1 76 ? -3.499 0.674 4.833 1.00 0.00 89 ALA A N 18
ATOM 25748 C CA . ALA A 1 76 ? -4.116 2.018 4.911 1.00 0.00 89 ALA A CA 18
ATOM 25749 C C . ALA A 1 76 ? -3.023 2.994 4.509 1.00 0.00 89 ALA A C 18
ATOM 25750 O O . ALA A 1 76 ? -1.934 2.968 5.040 1.00 0.00 89 ALA A O 18
ATOM 25757 N N . CYS A 1 77 ? -3.326 3.854 3.588 1.00 0.00 90 CYS A N 18
ATOM 25758 C CA . CYS A 1 77 ? -2.271 4.792 3.145 1.00 0.00 90 CYS A CA 18
ATOM 25759 C C . CYS A 1 77 ? -2.537 6.150 3.746 1.00 0.00 90 CYS A C 18
ATOM 25760 O O . CYS A 1 77 ? -3.647 6.640 3.670 1.00 0.00 90 CYS A O 18
ATOM 25767 N N . VAL A 1 78 ? -1.495 6.707 4.295 1.00 0.00 91 VAL A N 18
ATOM 25768 C CA . VAL A 1 78 ? -1.623 8.045 4.927 1.00 0.00 91 VAL A CA 18
ATOM 25769 C C . VAL A 1 78 ? -0.848 9.061 4.100 1.00 0.00 91 VAL A C 18
ATOM 25770 O O . VAL A 1 78 ? 0.343 8.921 3.904 1.00 0.00 91 VAL A O 18
ATOM 25783 N N . THR A 1 79 ? -1.553 10.061 3.655 1.00 0.00 92 THR A N 18
ATOM 25784 C CA . THR A 1 79 ? -0.913 11.125 2.841 1.00 0.00 92 THR A CA 18
ATOM 25785 C C . THR A 1 79 ? -0.793 12.328 3.767 1.00 0.00 92 THR A C 18
ATOM 25786 O O . THR A 1 79 ? -1.746 12.686 4.431 1.00 0.00 92 THR A O 18
ATOM 25797 N N . SER A 1 80 ? 0.383 12.889 3.811 1.00 0.00 93 SER A N 18
ATOM 25798 C CA . SER A 1 80 ? 0.603 14.048 4.717 1.00 0.00 93 SER A CA 18
ATOM 25799 C C . SER A 1 80 ? 1.227 15.237 3.995 1.00 0.00 93 SER A C 18
ATOM 25800 O O . SER A 1 80 ? 2.100 15.081 3.162 1.00 0.00 93 SER A O 18
ATOM 25808 N N . SER A 1 81 ? 0.716 16.378 4.375 1.00 0.00 94 SER A N 18
ATOM 25809 C CA . SER A 1 81 ? 1.168 17.688 3.828 1.00 0.00 94 SER A CA 18
ATOM 25810 C C . SER A 1 81 ? 1.590 18.548 5.023 1.00 0.00 94 SER A C 18
ATOM 25811 O O . SER A 1 81 ? 1.305 18.206 6.152 1.00 0.00 94 SER A O 18
ATOM 25819 N N . PRO A 1 82 ? 2.167 19.686 4.740 1.00 0.00 95 PRO A N 18
ATOM 25820 C CA . PRO A 1 82 ? 2.985 20.421 5.729 1.00 0.00 95 PRO A CA 18
ATOM 25821 C C . PRO A 1 82 ? 2.198 20.707 7.014 1.00 0.00 95 PRO A C 18
ATOM 25822 O O . PRO A 1 82 ? 2.773 21.094 8.013 1.00 0.00 95 PRO A O 18
ATOM 25833 N N . SER A 1 83 ? 0.905 20.513 6.971 1.00 0.00 96 SER A N 18
ATOM 25834 C CA . SER A 1 83 ? 0.101 20.784 8.200 1.00 0.00 96 SER A CA 18
ATOM 25835 C C . SER A 1 83 ? -1.252 20.064 8.154 1.00 0.00 96 SER A C 18
ATOM 25836 O O . SER A 1 83 ? -2.228 20.536 8.705 1.00 0.00 96 SER A O 18
ATOM 25844 N N . GLY A 1 84 ? -1.284 18.934 7.501 1.00 0.00 97 GLY A N 18
ATOM 25845 C CA . GLY A 1 84 ? -2.570 18.181 7.414 1.00 0.00 97 GLY A CA 18
ATOM 25846 C C . GLY A 1 84 ? -2.324 16.716 7.057 1.00 0.00 97 GLY A C 18
ATOM 25847 O O . GLY A 1 84 ? -1.408 16.409 6.320 1.00 0.00 97 GLY A O 18
ATOM 25851 N N . SER A 1 85 ? -3.159 15.852 7.573 1.00 0.00 98 SER A N 18
ATOM 25852 C CA . SER A 1 85 ? -3.001 14.400 7.274 1.00 0.00 98 SER A CA 18
ATOM 25853 C C . SER A 1 85 ? -4.351 13.770 6.915 1.00 0.00 98 SER A C 18
ATOM 25854 O O . SER A 1 85 ? -5.353 14.027 7.552 1.00 0.00 98 SER A O 18
ATOM 25862 N N . ASP A 1 86 ? -4.338 12.957 5.892 1.00 0.00 99 ASP A N 18
ATOM 25863 C CA . ASP A 1 86 ? -5.594 12.280 5.453 1.00 0.00 99 ASP A CA 18
ATOM 25864 C C . ASP A 1 86 ? -5.282 10.817 5.138 1.00 0.00 99 ASP A C 18
ATOM 25865 O O . ASP A 1 86 ? -4.269 10.534 4.530 1.00 0.00 99 ASP A O 18
ATOM 25874 N N . THR A 1 87 ? -6.162 9.933 5.523 1.00 0.00 100 THR A N 18
ATOM 25875 C CA . THR A 1 87 ? -5.894 8.490 5.263 1.00 0.00 100 THR A CA 18
ATOM 25876 C C . THR A 1 87 ? -7.007 7.790 4.474 1.00 0.00 100 THR A C 18
ATOM 25877 O O . THR A 1 87 ? -8.177 8.095 4.592 1.00 0.00 100 THR A O 18
ATOM 25888 N N . THR A 1 88 ? -6.562 6.851 3.686 1.00 0.00 101 THR A N 18
ATOM 25889 C CA . THR A 1 88 ? -7.468 6.026 2.830 1.00 0.00 101 THR A CA 18
ATOM 25890 C C . THR A 1 88 ? -7.144 4.551 3.124 1.00 0.00 101 THR A C 18
ATOM 25891 O O . THR A 1 88 ? -5.986 4.193 3.083 1.00 0.00 101 THR A O 18
ATOM 25902 N N . TYR A 1 89 ? -8.110 3.701 3.384 1.00 0.00 102 TYR A N 18
ATOM 25903 C CA . TYR A 1 89 ? -7.709 2.293 3.708 1.00 0.00 102 TYR A CA 18
ATOM 25904 C C . TYR A 1 89 ? -7.969 1.237 2.627 1.00 0.00 102 TYR A C 18
ATOM 25905 O O . TYR A 1 89 ? -9.085 0.911 2.283 1.00 0.00 102 TYR A O 18
ATOM 25923 N N . PHE A 1 90 ? -6.892 0.684 2.155 1.00 0.00 103 PHE A N 18
ATOM 25924 C CA . PHE A 1 90 ? -6.946 -0.382 1.123 1.00 0.00 103 PHE A CA 18
ATOM 25925 C C . PHE A 1 90 ? -6.647 -1.690 1.831 1.00 0.00 103 PHE A C 18
ATOM 25926 O O . PHE A 1 90 ? -5.502 -2.015 2.070 1.00 0.00 103 PHE A O 18
ATOM 25943 N N . SER A 1 91 ? -7.659 -2.426 2.178 1.00 0.00 104 SER A N 18
ATOM 25944 C CA . SER A 1 91 ? -7.342 -3.708 2.853 1.00 0.00 104 SER A CA 18
ATOM 25945 C C . SER A 1 91 ? -6.928 -4.696 1.763 1.00 0.00 104 SER A C 18
ATOM 25946 O O . SER A 1 91 ? -7.568 -4.830 0.740 1.00 0.00 104 SER A O 18
ATOM 25954 N N . VAL A 1 92 ? -5.821 -5.341 1.988 1.00 0.00 105 VAL A N 18
ATOM 25955 C CA . VAL A 1 92 ? -5.325 -6.316 0.975 1.00 0.00 105 VAL A CA 18
ATOM 25956 C C . VAL A 1 92 ? -5.054 -7.649 1.666 1.00 0.00 105 VAL A C 18
ATOM 25957 O O . VAL A 1 92 ? -4.493 -7.714 2.741 1.00 0.00 105 VAL A O 18
ATOM 25970 N N . ASN A 1 93 ? -5.460 -8.691 1.004 1.00 0.00 106 ASN A N 18
ATOM 25971 C CA . ASN A 1 93 ? -5.279 -10.048 1.591 1.00 0.00 106 ASN A CA 18
ATOM 25972 C C . ASN A 1 93 ? -4.664 -11.052 0.620 1.00 0.00 106 ASN A C 18
ATOM 25973 O O . ASN A 1 93 ? -5.172 -11.285 -0.458 1.00 0.00 106 ASN A O 18
ATOM 25984 N N . VAL A 1 94 ? -3.555 -11.604 1.031 1.00 0.00 107 VAL A N 18
ATOM 25985 C CA . VAL A 1 94 ? -2.880 -12.625 0.179 1.00 0.00 107 VAL A CA 18
ATOM 25986 C C . VAL A 1 94 ? -3.079 -14.042 0.725 1.00 0.00 107 VAL A C 18
ATOM 25987 O O . VAL A 1 94 ? -2.687 -14.357 1.831 1.00 0.00 107 VAL A O 18
ATOM 26000 N N . SER A 1 95 ? -3.713 -14.860 -0.069 1.00 0.00 108 SER A N 18
ATOM 26001 C CA . SER A 1 95 ? -3.930 -16.271 0.348 1.00 0.00 108 SER A CA 18
ATOM 26002 C C . SER A 1 95 ? -4.233 -17.123 -0.884 1.00 0.00 108 SER A C 18
ATOM 26003 O O . SER A 1 95 ? -4.795 -16.645 -1.849 1.00 0.00 108 SER A O 18
ATOM 26011 N N . PRO A 1 1 ? -7.124 21.149 -6.888 1.00 0.00 14 PRO A N 19
ATOM 26012 C CA . PRO A 1 1 ? -5.796 21.007 -6.249 1.00 0.00 14 PRO A CA 19
ATOM 26013 C C . PRO A 1 1 ? -5.578 19.584 -5.720 1.00 0.00 14 PRO A C 19
ATOM 26014 O O . PRO A 1 1 ? -4.757 19.367 -4.850 1.00 0.00 14 PRO A O 19
ATOM 26025 N N . THR A 1 2 ? -6.281 18.647 -6.300 1.00 0.00 15 THR A N 19
ATOM 26026 C CA . THR A 1 2 ? -6.150 17.235 -5.855 1.00 0.00 15 THR A CA 19
ATOM 26027 C C . THR A 1 2 ? -5.611 16.467 -7.054 1.00 0.00 15 THR A C 19
ATOM 26028 O O . THR A 1 2 ? -5.965 16.745 -8.182 1.00 0.00 15 THR A O 19
ATOM 26039 N N . LEU A 1 3 ? -4.763 15.520 -6.788 1.00 0.00 16 LEU A N 19
ATOM 26040 C CA . LEU A 1 3 ? -4.183 14.738 -7.904 1.00 0.00 16 LEU A CA 19
ATOM 26041 C C . LEU A 1 3 ? -4.756 13.328 -7.929 1.00 0.00 16 LEU A C 19
ATOM 26042 O O . LEU A 1 3 ? -4.624 12.555 -6.994 1.00 0.00 16 LEU A O 19
ATOM 26058 N N . PRO A 1 4 ? -5.324 13.086 -9.083 1.00 0.00 17 PRO A N 19
ATOM 26059 C CA . PRO A 1 4 ? -6.792 13.012 -9.284 1.00 0.00 17 PRO A CA 19
ATOM 26060 C C . PRO A 1 4 ? -7.386 11.608 -9.163 1.00 0.00 17 PRO A C 19
ATOM 26061 O O . PRO A 1 4 ? -8.571 11.427 -9.364 1.00 0.00 17 PRO A O 19
ATOM 26072 N N . GLU A 1 5 ? -6.576 10.640 -8.835 1.00 0.00 18 GLU A N 19
ATOM 26073 C CA . GLU A 1 5 ? -7.143 9.270 -8.692 1.00 0.00 18 GLU A CA 19
ATOM 26074 C C . GLU A 1 5 ? -7.814 9.227 -7.325 1.00 0.00 18 GLU A C 19
ATOM 26075 O O . GLU A 1 5 ? -8.278 8.203 -6.867 1.00 0.00 18 GLU A O 19
ATOM 26087 N N . GLN A 1 6 ? -7.838 10.386 -6.725 1.00 0.00 19 GLN A N 19
ATOM 26088 C CA . GLN A 1 6 ? -8.464 10.551 -5.389 1.00 0.00 19 GLN A CA 19
ATOM 26089 C C . GLN A 1 6 ? -8.998 11.984 -5.284 1.00 0.00 19 GLN A C 19
ATOM 26090 O O . GLN A 1 6 ? -8.276 12.917 -4.984 1.00 0.00 19 GLN A O 19
ATOM 26104 N N . ALA A 1 7 ? -10.257 12.148 -5.581 1.00 0.00 20 ALA A N 19
ATOM 26105 C CA . ALA A 1 7 ? -10.834 13.517 -5.490 1.00 0.00 20 ALA A CA 19
ATOM 26106 C C . ALA A 1 7 ? -11.444 13.701 -4.105 1.00 0.00 20 ALA A C 19
ATOM 26107 O O . ALA A 1 7 ? -10.859 14.319 -3.238 1.00 0.00 20 ALA A O 19
ATOM 26114 N N . GLN A 1 8 ? -12.607 13.135 -3.926 1.00 0.00 21 GLN A N 19
ATOM 26115 C CA . GLN A 1 8 ? -13.286 13.241 -2.604 1.00 0.00 21 GLN A CA 19
ATOM 26116 C C . GLN A 1 8 ? -13.949 11.904 -2.234 1.00 0.00 21 GLN A C 19
ATOM 26117 O O . GLN A 1 8 ? -13.525 11.253 -1.300 1.00 0.00 21 GLN A O 19
ATOM 26131 N N . PRO A 1 9 ? -14.934 11.494 -2.998 1.00 0.00 22 PRO A N 19
ATOM 26132 C CA . PRO A 1 9 ? -15.566 10.162 -2.814 1.00 0.00 22 PRO A CA 19
ATOM 26133 C C . PRO A 1 9 ? -14.601 8.994 -3.064 1.00 0.00 22 PRO A C 19
ATOM 26134 O O . PRO A 1 9 ? -15.010 7.932 -3.491 1.00 0.00 22 PRO A O 19
ATOM 26145 N N . TRP A 1 10 ? -13.344 9.209 -2.785 1.00 0.00 23 TRP A N 19
ATOM 26146 C CA . TRP A 1 10 ? -12.339 8.127 -2.979 1.00 0.00 23 TRP A CA 19
ATOM 26147 C C . TRP A 1 10 ? -11.914 7.639 -1.594 1.00 0.00 23 TRP A C 19
ATOM 26148 O O . TRP A 1 10 ? -11.450 6.528 -1.431 1.00 0.00 23 TRP A O 19
ATOM 26169 N N . GLY A 1 11 ? -12.099 8.499 -0.627 1.00 0.00 24 GLY A N 19
ATOM 26170 C CA . GLY A 1 11 ? -11.748 8.137 0.773 1.00 0.00 24 GLY A CA 19
ATOM 26171 C C . GLY A 1 11 ? -13.069 7.948 1.516 1.00 0.00 24 GLY A C 19
ATOM 26172 O O . GLY A 1 11 ? -13.897 8.836 1.542 1.00 0.00 24 GLY A O 19
ATOM 26176 N N . VAL A 1 12 ? -13.239 6.797 2.105 1.00 0.00 25 VAL A N 19
ATOM 26177 C CA . VAL A 1 12 ? -14.524 6.533 2.817 1.00 0.00 25 VAL A CA 19
ATOM 26178 C C . VAL A 1 12 ? -14.365 6.533 4.343 1.00 0.00 25 VAL A C 19
ATOM 26179 O O . VAL A 1 12 ? -13.272 6.438 4.864 1.00 0.00 25 VAL A O 19
ATOM 26192 N N . PRO A 1 13 ? -15.485 6.642 5.011 1.00 0.00 26 PRO A N 19
ATOM 26193 C CA . PRO A 1 13 ? -15.584 6.367 6.466 1.00 0.00 26 PRO A CA 19
ATOM 26194 C C . PRO A 1 13 ? -15.272 4.900 6.768 1.00 0.00 26 PRO A C 19
ATOM 26195 O O . PRO A 1 13 ? -15.215 4.492 7.911 1.00 0.00 26 PRO A O 19
ATOM 26206 N N . VAL A 1 14 ? -15.078 4.145 5.722 1.00 0.00 27 VAL A N 19
ATOM 26207 C CA . VAL A 1 14 ? -14.758 2.701 5.895 1.00 0.00 27 VAL A CA 19
ATOM 26208 C C . VAL A 1 14 ? -13.270 2.514 5.691 1.00 0.00 27 VAL A C 19
ATOM 26209 O O . VAL A 1 14 ? -12.495 2.520 6.628 1.00 0.00 27 VAL A O 19
ATOM 26222 N N . GLU A 1 15 ? -12.909 2.374 4.452 1.00 0.00 28 GLU A N 19
ATOM 26223 C CA . GLU A 1 15 ? -11.480 2.183 4.124 1.00 0.00 28 GLU A CA 19
ATOM 26224 C C . GLU A 1 15 ? -11.267 2.763 2.728 1.00 0.00 28 GLU A C 19
ATOM 26225 O O . GLU A 1 15 ? -11.209 3.963 2.546 1.00 0.00 28 GLU A O 19
ATOM 26237 N N . VAL A 1 16 ? -11.117 1.873 1.791 1.00 0.00 29 VAL A N 19
ATOM 26238 C CA . VAL A 1 16 ? -10.958 2.283 0.361 1.00 0.00 29 VAL A CA 19
ATOM 26239 C C . VAL A 1 16 ? -11.238 1.122 -0.576 1.00 0.00 29 VAL A C 19
ATOM 26240 O O . VAL A 1 16 ? -12.266 1.047 -1.218 1.00 0.00 29 VAL A O 19
ATOM 26253 N N . GLU A 1 17 ? -10.278 0.238 -0.615 1.00 0.00 30 GLU A N 19
ATOM 26254 C CA . GLU A 1 17 ? -10.409 -0.926 -1.531 1.00 0.00 30 GLU A CA 19
ATOM 26255 C C . GLU A 1 17 ? -9.926 -2.227 -0.895 1.00 0.00 30 GLU A C 19
ATOM 26256 O O . GLU A 1 17 ? -8.773 -2.378 -0.542 1.00 0.00 30 GLU A O 19
ATOM 26268 N N . SER A 1 18 ? -10.855 -3.129 -0.758 1.00 0.00 31 SER A N 19
ATOM 26269 C CA . SER A 1 18 ? -10.525 -4.464 -0.182 1.00 0.00 31 SER A CA 19
ATOM 26270 C C . SER A 1 18 ? -10.347 -5.479 -1.317 1.00 0.00 31 SER A C 19
ATOM 26271 O O . SER A 1 18 ? -11.306 -5.920 -1.918 1.00 0.00 31 SER A O 19
ATOM 26279 N N . LEU A 1 19 ? -9.115 -5.822 -1.583 1.00 0.00 32 LEU A N 19
ATOM 26280 C CA . LEU A 1 19 ? -8.850 -6.804 -2.679 1.00 0.00 32 LEU A CA 19
ATOM 26281 C C . LEU A 1 19 ? -8.053 -8.034 -2.223 1.00 0.00 32 LEU A C 19
ATOM 26282 O O . LEU A 1 19 ? -7.195 -7.968 -1.364 1.00 0.00 32 LEU A O 19
ATOM 26298 N N . LEU A 1 20 ? -8.376 -9.148 -2.826 1.00 0.00 33 LEU A N 19
ATOM 26299 C CA . LEU A 1 20 ? -7.662 -10.411 -2.496 1.00 0.00 33 LEU A CA 19
ATOM 26300 C C . LEU A 1 20 ? -6.741 -10.801 -3.658 1.00 0.00 33 LEU A C 19
ATOM 26301 O O . LEU A 1 20 ? -7.104 -10.691 -4.813 1.00 0.00 33 LEU A O 19
ATOM 26317 N N . VAL A 1 21 ? -5.561 -11.236 -3.313 1.00 0.00 34 VAL A N 19
ATOM 26318 C CA . VAL A 1 21 ? -4.577 -11.644 -4.360 1.00 0.00 34 VAL A CA 19
ATOM 26319 C C . VAL A 1 21 ? -4.126 -13.088 -4.130 1.00 0.00 34 VAL A C 19
ATOM 26320 O O . VAL A 1 21 ? -4.264 -13.618 -3.047 1.00 0.00 34 VAL A O 19
ATOM 26333 N N . HIS A 1 22 ? -3.566 -13.687 -5.145 1.00 0.00 35 HIS A N 19
ATOM 26334 C CA . HIS A 1 22 ? -3.117 -15.100 -4.996 1.00 0.00 35 HIS A CA 19
ATOM 26335 C C . HIS A 1 22 ? -1.595 -15.178 -4.833 1.00 0.00 35 HIS A C 19
ATOM 26336 O O . HIS A 1 22 ? -0.879 -14.277 -5.220 1.00 0.00 35 HIS A O 19
ATOM 26350 N N . PRO A 1 23 ? -1.145 -16.267 -4.264 1.00 0.00 36 PRO A N 19
ATOM 26351 C CA . PRO A 1 23 ? 0.297 -16.493 -4.014 1.00 0.00 36 PRO A CA 19
ATOM 26352 C C . PRO A 1 23 ? 1.130 -16.213 -5.268 1.00 0.00 36 PRO A C 19
ATOM 26353 O O . PRO A 1 23 ? 0.997 -16.884 -6.272 1.00 0.00 36 PRO A O 19
ATOM 26364 N N . GLY A 1 24 ? 1.969 -15.216 -5.177 1.00 0.00 37 GLY A N 19
ATOM 26365 C CA . GLY A 1 24 ? 2.821 -14.863 -6.350 1.00 0.00 37 GLY A CA 19
ATOM 26366 C C . GLY A 1 24 ? 2.020 -14.063 -7.383 1.00 0.00 37 GLY A C 19
ATOM 26367 O O . GLY A 1 24 ? 2.002 -14.408 -8.549 1.00 0.00 37 GLY A O 19
ATOM 26371 N N . ASP A 1 25 ? 1.374 -13.014 -6.943 1.00 0.00 38 ASP A N 19
ATOM 26372 C CA . ASP A 1 25 ? 0.568 -12.205 -7.904 1.00 0.00 38 ASP A CA 19
ATOM 26373 C C . ASP A 1 25 ? 0.740 -10.690 -7.729 1.00 0.00 38 ASP A C 19
ATOM 26374 O O . ASP A 1 25 ? 1.324 -10.208 -6.776 1.00 0.00 38 ASP A O 19
ATOM 26383 N N . LEU A 1 26 ? 0.194 -9.989 -8.687 1.00 0.00 39 LEU A N 19
ATOM 26384 C CA . LEU A 1 26 ? 0.252 -8.500 -8.693 1.00 0.00 39 LEU A CA 19
ATOM 26385 C C . LEU A 1 26 ? -0.953 -7.874 -7.994 1.00 0.00 39 LEU A C 19
ATOM 26386 O O . LEU A 1 26 ? -2.094 -8.115 -8.336 1.00 0.00 39 LEU A O 19
ATOM 26402 N N . LEU A 1 27 ? -0.631 -7.076 -7.015 1.00 0.00 40 LEU A N 19
ATOM 26403 C CA . LEU A 1 27 ? -1.662 -6.367 -6.210 1.00 0.00 40 LEU A CA 19
ATOM 26404 C C . LEU A 1 27 ? -1.267 -4.887 -6.078 1.00 0.00 40 LEU A C 19
ATOM 26405 O O . LEU A 1 27 ? -0.122 -4.575 -5.827 1.00 0.00 40 LEU A O 19
ATOM 26421 N N . GLN A 1 28 ? -2.200 -3.987 -6.240 1.00 0.00 41 GLN A N 19
ATOM 26422 C CA . GLN A 1 28 ? -1.809 -2.549 -6.120 1.00 0.00 41 GLN A CA 19
ATOM 26423 C C . GLN A 1 28 ? -2.832 -1.672 -5.388 1.00 0.00 41 GLN A C 19
ATOM 26424 O O . GLN A 1 28 ? -4.017 -1.936 -5.385 1.00 0.00 41 GLN A O 19
ATOM 26438 N N . LEU A 1 29 ? -2.308 -0.643 -4.775 1.00 0.00 42 LEU A N 19
ATOM 26439 C CA . LEU A 1 29 ? -3.162 0.329 -4.032 1.00 0.00 42 LEU A CA 19
ATOM 26440 C C . LEU A 1 29 ? -2.759 1.728 -4.488 1.00 0.00 42 LEU A C 19
ATOM 26441 O O . LEU A 1 29 ? -1.597 2.072 -4.423 1.00 0.00 42 LEU A O 19
ATOM 26457 N N . ARG A 1 30 ? -3.722 2.493 -4.925 1.00 0.00 43 ARG A N 19
ATOM 26458 C CA . ARG A 1 30 ? -3.415 3.871 -5.406 1.00 0.00 43 ARG A CA 19
ATOM 26459 C C . ARG A 1 30 ? -3.823 4.924 -4.389 1.00 0.00 43 ARG A C 19
ATOM 26460 O O . ARG A 1 30 ? -4.968 5.017 -3.996 1.00 0.00 43 ARG A O 19
ATOM 26481 N N . CYS A 1 31 ? -2.858 5.720 -4.017 1.00 0.00 44 CYS A N 19
ATOM 26482 C CA . CYS A 1 31 ? -3.127 6.787 -3.022 1.00 0.00 44 CYS A CA 19
ATOM 26483 C C . CYS A 1 31 ? -3.438 8.119 -3.692 1.00 0.00 44 CYS A C 19
ATOM 26484 O O . CYS A 1 31 ? -3.210 8.325 -4.866 1.00 0.00 44 CYS A O 19
ATOM 26491 N N . ARG A 1 32 ? -3.857 9.006 -2.838 1.00 0.00 45 ARG A N 19
ATOM 26492 C CA . ARG A 1 32 ? -4.263 10.381 -3.240 1.00 0.00 45 ARG A CA 19
ATOM 26493 C C . ARG A 1 32 ? -3.087 11.349 -3.237 1.00 0.00 45 ARG A C 19
ATOM 26494 O O . ARG A 1 32 ? -2.288 11.341 -2.322 1.00 0.00 45 ARG A O 19
ATOM 26515 N N . LEU A 1 33 ? -2.986 12.160 -4.258 1.00 0.00 46 LEU A N 19
ATOM 26516 C CA . LEU A 1 33 ? -1.865 13.143 -4.237 1.00 0.00 46 LEU A CA 19
ATOM 26517 C C . LEU A 1 33 ? -2.498 14.524 -4.066 1.00 0.00 46 LEU A C 19
ATOM 26518 O O . LEU A 1 33 ? -3.586 14.749 -4.548 1.00 0.00 46 LEU A O 19
ATOM 26534 N N . ARG A 1 34 ? -1.856 15.423 -3.374 1.00 0.00 47 ARG A N 19
ATOM 26535 C CA . ARG A 1 34 ? -2.494 16.765 -3.229 1.00 0.00 47 ARG A CA 19
ATOM 26536 C C . ARG A 1 34 ? -1.454 17.876 -3.168 1.00 0.00 47 ARG A C 19
ATOM 26537 O O . ARG A 1 34 ? -0.294 17.636 -2.896 1.00 0.00 47 ARG A O 19
ATOM 26558 N N . ASP A 1 35 ? -1.900 19.073 -3.440 1.00 0.00 48 ASP A N 19
ATOM 26559 C CA . ASP A 1 35 ? -0.962 20.230 -3.372 1.00 0.00 48 ASP A CA 19
ATOM 26560 C C . ASP A 1 35 ? -0.629 20.512 -1.900 1.00 0.00 48 ASP A C 19
ATOM 26561 O O . ASP A 1 35 ? -0.283 21.618 -1.532 1.00 0.00 48 ASP A O 19
ATOM 26570 N N . ASP A 1 36 ? -0.746 19.489 -1.097 1.00 0.00 49 ASP A N 19
ATOM 26571 C CA . ASP A 1 36 ? -0.447 19.619 0.355 1.00 0.00 49 ASP A CA 19
ATOM 26572 C C . ASP A 1 36 ? 0.475 18.452 0.725 1.00 0.00 49 ASP A C 19
ATOM 26573 O O . ASP A 1 36 ? 1.641 18.649 1.005 1.00 0.00 49 ASP A O 19
ATOM 26582 N N . VAL A 1 37 ? -0.074 17.265 0.705 1.00 0.00 50 VAL A N 19
ATOM 26583 C CA . VAL A 1 37 ? 0.723 16.052 1.019 1.00 0.00 50 VAL A CA 19
ATOM 26584 C C . VAL A 1 37 ? 1.983 16.018 0.155 1.00 0.00 50 VAL A C 19
ATOM 26585 O O . VAL A 1 37 ? 1.985 16.428 -0.989 1.00 0.00 50 VAL A O 19
ATOM 26598 N N . GLN A 1 38 ? 3.024 15.522 0.755 1.00 0.00 51 GLN A N 19
ATOM 26599 C CA . GLN A 1 38 ? 4.333 15.426 0.055 1.00 0.00 51 GLN A CA 19
ATOM 26600 C C . GLN A 1 38 ? 4.877 14.011 0.202 1.00 0.00 51 GLN A C 19
ATOM 26601 O O . GLN A 1 38 ? 5.633 13.543 -0.626 1.00 0.00 51 GLN A O 19
ATOM 26615 N N . SER A 1 39 ? 4.474 13.360 1.260 1.00 0.00 52 SER A N 19
ATOM 26616 C CA . SER A 1 39 ? 4.965 11.978 1.488 1.00 0.00 52 SER A CA 19
ATOM 26617 C C . SER A 1 39 ? 3.771 11.043 1.595 1.00 0.00 52 SER A C 19
ATOM 26618 O O . SER A 1 39 ? 2.795 11.359 2.245 1.00 0.00 52 SER A O 19
ATOM 26626 N N . ILE A 1 40 ? 3.871 9.933 0.922 1.00 0.00 53 ILE A N 19
ATOM 26627 C CA . ILE A 1 40 ? 2.772 8.938 0.968 1.00 0.00 53 ILE A CA 19
ATOM 26628 C C . ILE A 1 40 ? 3.297 7.714 1.700 1.00 0.00 53 ILE A C 19
ATOM 26629 O O . ILE A 1 40 ? 4.204 7.041 1.251 1.00 0.00 53 ILE A O 19
ATOM 26645 N N . ASN A 1 41 ? 2.700 7.470 2.827 1.00 0.00 54 ASN A N 19
ATOM 26646 C CA . ASN A 1 41 ? 3.111 6.301 3.643 1.00 0.00 54 ASN A CA 19
ATOM 26647 C C . ASN A 1 41 ? 2.064 5.218 3.437 1.00 0.00 54 ASN A C 19
ATOM 26648 O O . ASN A 1 41 ? 0.887 5.479 3.570 1.00 0.00 54 ASN A O 19
ATOM 26659 N N . TRP A 1 42 ? 2.486 4.035 3.101 1.00 0.00 55 TRP A N 19
ATOM 26660 C CA . TRP A 1 42 ? 1.479 2.963 2.916 1.00 0.00 55 TRP A CA 19
ATOM 26661 C C . TRP A 1 42 ? 1.515 2.119 4.187 1.00 0.00 55 TRP A C 19
ATOM 26662 O O . TRP A 1 42 ? 2.386 1.289 4.349 1.00 0.00 55 TRP A O 19
ATOM 26683 N N . LEU A 1 43 ? 0.538 2.288 5.036 1.00 0.00 56 LEU A N 19
ATOM 26684 C CA . LEU A 1 43 ? 0.579 1.523 6.308 1.00 0.00 56 LEU A CA 19
ATOM 26685 C C . LEU A 1 43 ? 0.112 0.099 6.016 1.00 0.00 56 LEU A C 19
ATOM 26686 O O . LEU A 1 43 ? -1.055 -0.116 5.755 1.00 0.00 56 LEU A O 19
ATOM 26702 N N . ARG A 1 44 ? 1.025 -0.830 6.074 1.00 0.00 57 ARG A N 19
ATOM 26703 C CA . ARG A 1 44 ? 0.651 -2.244 5.789 1.00 0.00 57 ARG A CA 19
ATOM 26704 C C . ARG A 1 44 ? -0.008 -2.845 7.023 1.00 0.00 57 ARG A C 19
ATOM 26705 O O . ARG A 1 44 ? 0.453 -2.636 8.125 1.00 0.00 57 ARG A O 19
ATOM 26726 N N . ASP A 1 45 ? -1.085 -3.549 6.807 1.00 0.00 58 ASP A N 19
ATOM 26727 C CA . ASP A 1 45 ? -1.800 -4.195 7.945 1.00 0.00 58 ASP A CA 19
ATOM 26728 C C . ASP A 1 45 ? -2.440 -3.120 8.818 1.00 0.00 58 ASP A C 19
ATOM 26729 O O . ASP A 1 45 ? -3.643 -2.958 8.811 1.00 0.00 58 ASP A O 19
ATOM 26738 N N . GLY A 1 46 ? -1.609 -2.430 9.553 1.00 0.00 59 GLY A N 19
ATOM 26739 C CA . GLY A 1 46 ? -2.106 -1.336 10.433 1.00 0.00 59 GLY A CA 19
ATOM 26740 C C . GLY A 1 46 ? -0.955 -0.408 10.850 1.00 0.00 59 GLY A C 19
ATOM 26741 O O . GLY A 1 46 ? -1.092 0.361 11.781 1.00 0.00 59 GLY A O 19
ATOM 26745 N N . VAL A 1 47 ? 0.154 -0.495 10.162 1.00 0.00 60 VAL A N 19
ATOM 26746 C CA . VAL A 1 47 ? 1.310 0.377 10.523 1.00 0.00 60 VAL A CA 19
ATOM 26747 C C . VAL A 1 47 ? 2.061 0.858 9.274 1.00 0.00 60 VAL A C 19
ATOM 26748 O O . VAL A 1 47 ? 2.169 0.152 8.292 1.00 0.00 60 VAL A O 19
ATOM 26761 N N . GLN A 1 48 ? 2.567 2.059 9.366 1.00 0.00 61 GLN A N 19
ATOM 26762 C CA . GLN A 1 48 ? 3.321 2.669 8.230 1.00 0.00 61 GLN A CA 19
ATOM 26763 C C . GLN A 1 48 ? 4.244 1.678 7.518 1.00 0.00 61 GLN A C 19
ATOM 26764 O O . GLN A 1 48 ? 5.063 1.025 8.134 1.00 0.00 61 GLN A O 19
ATOM 26778 N N . LEU A 1 49 ? 4.078 1.592 6.223 1.00 0.00 62 LEU A N 19
ATOM 26779 C CA . LEU A 1 49 ? 4.939 0.666 5.435 1.00 0.00 62 LEU A CA 19
ATOM 26780 C C . LEU A 1 49 ? 5.256 1.194 4.032 1.00 0.00 62 LEU A C 19
ATOM 26781 O O . LEU A 1 49 ? 4.481 1.882 3.393 1.00 0.00 62 LEU A O 19
ATOM 26797 N N . VAL A 1 50 ? 6.474 0.925 3.664 1.00 0.00 63 VAL A N 19
ATOM 26798 C CA . VAL A 1 50 ? 6.991 1.309 2.320 1.00 0.00 63 VAL A CA 19
ATOM 26799 C C . VAL A 1 50 ? 8.262 0.482 2.064 1.00 0.00 63 VAL A C 19
ATOM 26800 O O . VAL A 1 50 ? 9.337 0.858 2.486 1.00 0.00 63 VAL A O 19
ATOM 26813 N N . GLU A 1 51 ? 8.123 -0.627 1.382 1.00 0.00 64 GLU A N 19
ATOM 26814 C CA . GLU A 1 51 ? 9.317 -1.494 1.151 1.00 0.00 64 GLU A CA 19
ATOM 26815 C C . GLU A 1 51 ? 9.995 -1.286 -0.206 1.00 0.00 64 GLU A C 19
ATOM 26816 O O . GLU A 1 51 ? 10.202 -0.175 -0.645 1.00 0.00 64 GLU A O 19
ATOM 26828 N N . SER A 1 52 ? 10.366 -2.378 -0.813 1.00 0.00 65 SER A N 19
ATOM 26829 C CA . SER A 1 52 ? 11.056 -2.314 -2.133 1.00 0.00 65 SER A CA 19
ATOM 26830 C C . SER A 1 52 ? 11.038 -3.691 -2.803 1.00 0.00 65 SER A C 19
ATOM 26831 O O . SER A 1 52 ? 10.295 -4.566 -2.405 1.00 0.00 65 SER A O 19
ATOM 26839 N N . ASN A 1 53 ? 11.847 -3.849 -3.816 1.00 0.00 66 ASN A N 19
ATOM 26840 C CA . ASN A 1 53 ? 11.903 -5.157 -4.537 1.00 0.00 66 ASN A CA 19
ATOM 26841 C C . ASN A 1 53 ? 10.498 -5.735 -4.770 1.00 0.00 66 ASN A C 19
ATOM 26842 O O . ASN A 1 53 ? 9.732 -5.198 -5.545 1.00 0.00 66 ASN A O 19
ATOM 26853 N N . ARG A 1 54 ? 10.201 -6.819 -4.104 1.00 0.00 67 ARG A N 19
ATOM 26854 C CA . ARG A 1 54 ? 8.858 -7.456 -4.260 1.00 0.00 67 ARG A CA 19
ATOM 26855 C C . ARG A 1 54 ? 7.756 -6.394 -4.323 1.00 0.00 67 ARG A C 19
ATOM 26856 O O . ARG A 1 54 ? 6.777 -6.538 -5.031 1.00 0.00 67 ARG A O 19
ATOM 26877 N N . THR A 1 55 ? 7.944 -5.351 -3.560 1.00 0.00 68 THR A N 19
ATOM 26878 C CA . THR A 1 55 ? 6.944 -4.257 -3.554 1.00 0.00 68 THR A CA 19
ATOM 26879 C C . THR A 1 55 ? 7.616 -3.005 -4.128 1.00 0.00 68 THR A C 19
ATOM 26880 O O . THR A 1 55 ? 8.667 -2.590 -3.683 1.00 0.00 68 THR A O 19
ATOM 26891 N N . ARG A 1 56 ? 6.983 -2.441 -5.117 1.00 0.00 69 ARG A N 19
ATOM 26892 C CA . ARG A 1 56 ? 7.520 -1.219 -5.763 1.00 0.00 69 ARG A CA 19
ATOM 26893 C C . ARG A 1 56 ? 6.721 -0.084 -5.143 1.00 0.00 69 ARG A C 19
ATOM 26894 O O . ARG A 1 56 ? 5.607 0.197 -5.533 1.00 0.00 69 ARG A O 19
ATOM 26915 N N . ILE A 1 57 ? 7.275 0.458 -4.101 1.00 0.00 70 ILE A N 19
ATOM 26916 C CA . ILE A 1 57 ? 6.576 1.568 -3.407 1.00 0.00 70 ILE A CA 19
ATOM 26917 C C . ILE A 1 57 ? 6.799 2.905 -4.088 1.00 0.00 70 ILE A C 19
ATOM 26918 O O . ILE A 1 57 ? 7.918 3.358 -4.222 1.00 0.00 70 ILE A O 19
ATOM 26934 N N . THR A 1 58 ? 5.735 3.514 -4.518 1.00 0.00 71 THR A N 19
ATOM 26935 C CA . THR A 1 58 ? 5.910 4.853 -5.118 1.00 0.00 71 THR A CA 19
ATOM 26936 C C . THR A 1 58 ? 5.149 5.845 -4.223 1.00 0.00 71 THR A C 19
ATOM 26937 O O . THR A 1 58 ? 4.080 5.546 -3.723 1.00 0.00 71 THR A O 19
ATOM 26948 N N . GLY A 1 59 ? 5.768 6.969 -3.990 1.00 0.00 72 GLY A N 19
ATOM 26949 C CA . GLY A 1 59 ? 5.158 8.037 -3.144 1.00 0.00 72 GLY A CA 19
ATOM 26950 C C . GLY A 1 59 ? 3.711 8.380 -3.521 1.00 0.00 72 GLY A C 19
ATOM 26951 O O . GLY A 1 59 ? 3.164 9.340 -3.019 1.00 0.00 72 GLY A O 19
ATOM 26955 N N . GLU A 1 60 ? 3.132 7.641 -4.428 1.00 0.00 73 GLU A N 19
ATOM 26956 C CA . GLU A 1 60 ? 1.717 7.917 -4.803 1.00 0.00 73 GLU A CA 19
ATOM 26957 C C . GLU A 1 60 ? 0.941 6.601 -4.921 1.00 0.00 73 GLU A C 19
ATOM 26958 O O . GLU A 1 60 ? -0.265 6.562 -4.796 1.00 0.00 73 GLU A O 19
ATOM 26970 N N . GLU A 1 61 ? 1.640 5.533 -5.186 1.00 0.00 74 GLU A N 19
ATOM 26971 C CA . GLU A 1 61 ? 0.947 4.230 -5.329 1.00 0.00 74 GLU A CA 19
ATOM 26972 C C . GLU A 1 61 ? 1.872 3.140 -4.820 1.00 0.00 74 GLU A C 19
ATOM 26973 O O . GLU A 1 61 ? 3.077 3.260 -4.870 1.00 0.00 74 GLU A O 19
ATOM 26985 N N . VAL A 1 62 ? 1.300 2.093 -4.314 1.00 0.00 75 VAL A N 19
ATOM 26986 C CA . VAL A 1 62 ? 2.174 0.990 -3.843 1.00 0.00 75 VAL A CA 19
ATOM 26987 C C . VAL A 1 62 ? 1.824 -0.215 -4.686 1.00 0.00 75 VAL A C 19
ATOM 26988 O O . VAL A 1 62 ? 0.674 -0.601 -4.755 1.00 0.00 75 VAL A O 19
ATOM 27001 N N . GLU A 1 63 ? 2.806 -0.714 -5.382 1.00 0.00 76 GLU A N 19
ATOM 27002 C CA . GLU A 1 63 ? 2.525 -1.912 -6.225 1.00 0.00 76 GLU A CA 19
ATOM 27003 C C . GLU A 1 63 ? 3.274 -3.134 -5.695 1.00 0.00 76 GLU A C 19
ATOM 27004 O O . GLU A 1 63 ? 4.484 -3.162 -5.706 1.00 0.00 76 GLU A O 19
ATOM 27016 N N . VAL A 1 64 ? 2.552 -4.127 -5.257 1.00 0.00 77 VAL A N 19
ATOM 27017 C CA . VAL A 1 64 ? 3.226 -5.351 -4.742 1.00 0.00 77 VAL A CA 19
ATOM 27018 C C . VAL A 1 64 ? 3.020 -6.338 -5.883 1.00 0.00 77 VAL A C 19
ATOM 27019 O O . VAL A 1 64 ? 1.899 -6.610 -6.249 1.00 0.00 77 VAL A O 19
ATOM 27032 N N . ARG A 1 65 ? 4.070 -6.869 -6.436 1.00 0.00 78 ARG A N 19
ATOM 27033 C CA . ARG A 1 65 ? 3.848 -7.784 -7.593 1.00 0.00 78 ARG A CA 19
ATOM 27034 C C . ARG A 1 65 ? 4.245 -9.215 -7.255 1.00 0.00 78 ARG A C 19
ATOM 27035 O O . ARG A 1 65 ? 4.928 -9.889 -7.999 1.00 0.00 78 ARG A O 19
ATOM 27056 N N . ASP A 1 66 ? 3.712 -9.685 -6.164 1.00 0.00 79 ASP A N 19
ATOM 27057 C CA . ASP A 1 66 ? 4.075 -11.059 -5.739 1.00 0.00 79 ASP A CA 19
ATOM 27058 C C . ASP A 1 66 ? 3.052 -11.651 -4.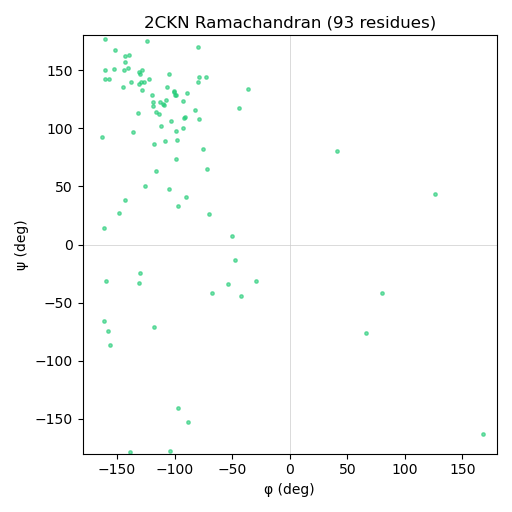770 1.00 0.00 79 ASP A C 19
ATOM 27059 O O . ASP A 1 66 ? 2.981 -12.853 -4.623 1.00 0.00 79 ASP A O 19
ATOM 27068 N N . SER A 1 67 ? 2.287 -10.818 -4.116 1.00 0.00 80 SER A N 19
ATOM 27069 C CA . SER A 1 67 ? 1.291 -11.382 -3.163 1.00 0.00 80 SER A CA 19
ATOM 27070 C C . SER A 1 67 ? 2.054 -12.300 -2.205 1.00 0.00 80 SER A C 19
ATOM 27071 O O . SER A 1 67 ? 2.103 -13.497 -2.405 1.00 0.00 80 SER A O 19
ATOM 27079 N N . ILE A 1 68 ? 2.668 -11.691 -1.226 1.00 0.00 81 ILE A N 19
ATOM 27080 C CA . ILE A 1 68 ? 3.468 -12.458 -0.231 1.00 0.00 81 ILE A CA 19
ATOM 27081 C C . ILE A 1 68 ? 3.116 -11.864 1.129 1.00 0.00 81 ILE A C 19
ATOM 27082 O O . ILE A 1 68 ? 2.430 -10.865 1.176 1.00 0.00 81 ILE A O 19
ATOM 27098 N N . PRO A 1 69 ? 3.569 -12.465 2.197 1.00 0.00 82 PRO A N 19
ATOM 27099 C CA . PRO A 1 69 ? 2.900 -12.324 3.511 1.00 0.00 82 PRO A CA 19
ATOM 27100 C C . PRO A 1 69 ? 2.465 -10.877 3.784 1.00 0.00 82 PRO A C 19
ATOM 27101 O O . PRO A 1 69 ? 1.496 -10.638 4.472 1.00 0.00 82 PRO A O 19
ATOM 27112 N N . ALA A 1 70 ? 3.185 -9.943 3.224 1.00 0.00 83 ALA A N 19
ATOM 27113 C CA . ALA A 1 70 ? 2.838 -8.506 3.431 1.00 0.00 83 ALA A CA 19
ATOM 27114 C C . ALA A 1 70 ? 1.361 -8.191 3.127 1.00 0.00 83 ALA A C 19
ATOM 27115 O O . ALA A 1 70 ? 0.754 -7.359 3.773 1.00 0.00 83 ALA A O 19
ATOM 27122 N N . ASP A 1 71 ? 0.821 -8.877 2.157 1.00 0.00 84 ASP A N 19
ATOM 27123 C CA . ASP A 1 71 ? -0.594 -8.654 1.744 1.00 0.00 84 ASP A CA 19
ATOM 27124 C C . ASP A 1 71 ? -1.639 -9.214 2.721 1.00 0.00 84 ASP A C 19
ATOM 27125 O O . ASP A 1 71 ? -2.777 -9.405 2.345 1.00 0.00 84 ASP A O 19
ATOM 27134 N N . SER A 1 72 ? -1.230 -9.596 3.899 1.00 0.00 85 SER A N 19
ATOM 27135 C CA . SER A 1 72 ? -2.236 -10.085 4.888 1.00 0.00 85 SER A CA 19
ATOM 27136 C C . SER A 1 72 ? -2.611 -8.972 5.880 1.00 0.00 85 SER A C 19
ATOM 27137 O O . SER A 1 72 ? -2.308 -9.072 7.052 1.00 0.00 85 SER A O 19
ATOM 27145 N N . GLY A 1 73 ? -3.260 -7.935 5.420 1.00 0.00 86 GLY A N 19
ATOM 27146 C CA . GLY A 1 73 ? -3.620 -6.849 6.378 1.00 0.00 86 GLY A CA 19
ATOM 27147 C C . GLY A 1 73 ? -4.195 -5.626 5.658 1.00 0.00 86 GLY A C 19
ATOM 27148 O O . GLY A 1 73 ? -4.417 -5.641 4.464 1.00 0.00 86 GLY A O 19
ATOM 27152 N N . LEU A 1 74 ? -4.416 -4.566 6.387 1.00 0.00 87 LEU A N 19
ATOM 27153 C CA . LEU A 1 74 ? -4.988 -3.371 5.715 1.00 0.00 87 LEU A CA 19
ATOM 27154 C C . LEU A 1 74 ? -3.872 -2.455 5.216 1.00 0.00 87 LEU A C 19
ATOM 27155 O O . LEU A 1 74 ? -3.004 -2.057 5.968 1.00 0.00 87 LEU A O 19
ATOM 27171 N N . TYR A 1 75 ? -3.907 -2.170 3.943 1.00 0.00 88 TYR A N 19
ATOM 27172 C CA . TYR A 1 75 ? -2.884 -1.258 3.368 1.00 0.00 88 TYR A CA 19
ATOM 27173 C C . TYR A 1 75 ? -3.534 0.106 3.250 1.00 0.00 88 TYR A C 19
ATOM 27174 O O . TYR A 1 75 ? -4.171 0.432 2.268 1.00 0.00 88 TYR A O 19
ATOM 27192 N N . ALA A 1 76 ? -3.353 0.882 4.274 1.00 0.00 89 ALA A N 19
ATOM 27193 C CA . ALA A 1 76 ? -3.973 2.229 4.254 1.00 0.00 89 ALA A CA 19
ATOM 27194 C C . ALA A 1 76 ? -2.940 3.199 3.703 1.00 0.00 89 ALA A C 19
ATOM 27195 O O . ALA A 1 76 ? -1.811 3.228 4.141 1.00 0.00 89 ALA A O 19
ATOM 27202 N N . CYS A 1 77 ? -3.362 4.005 2.779 1.00 0.00 90 CYS A N 19
ATOM 27203 C CA . CYS A 1 77 ? -2.413 4.965 2.170 1.00 0.00 90 CYS A CA 19
ATOM 27204 C C . CYS A 1 77 ? -2.612 6.275 2.897 1.00 0.00 90 CYS A C 19
ATOM 27205 O O . CYS A 1 77 ? -3.700 6.813 2.863 1.00 0.00 90 CYS A O 19
ATOM 27212 N N . VAL A 1 78 ? -1.579 6.715 3.559 1.00 0.00 91 VAL A N 19
ATOM 27213 C CA . VAL A 1 78 ? -1.690 8.000 4.290 1.00 0.00 91 VAL A CA 19
ATOM 27214 C C . VAL A 1 78 ? -0.835 9.038 3.581 1.00 0.00 91 VAL A C 19
ATOM 27215 O O . VAL A 1 78 ? 0.354 8.872 3.412 1.00 0.00 91 VAL A O 19
ATOM 27228 N N . THR A 1 79 ? -1.492 10.088 3.191 1.00 0.00 92 THR A N 19
ATOM 27229 C CA . THR A 1 79 ? -0.796 11.198 2.494 1.00 0.00 92 THR A CA 19
ATOM 27230 C C . THR A 1 79 ? -0.539 12.223 3.591 1.00 0.00 92 THR A C 19
ATOM 27231 O O . THR A 1 79 ? -1.470 12.648 4.245 1.00 0.00 92 THR A O 19
ATOM 27242 N N . SER A 1 80 ? 0.704 12.566 3.782 1.00 0.00 93 SER A N 19
ATOM 27243 C CA . SER A 1 80 ? 1.040 13.525 4.870 1.00 0.00 93 SER A CA 19
ATOM 27244 C C . SER A 1 80 ? 1.890 14.683 4.371 1.00 0.00 93 SER A C 19
ATOM 27245 O O . SER A 1 80 ? 2.639 14.562 3.421 1.00 0.00 93 SER A O 19
ATOM 27253 N N . SER A 1 81 ? 1.656 15.806 4.991 1.00 0.00 94 SER A N 19
ATOM 27254 C CA . SER A 1 81 ? 2.435 17.028 4.665 1.00 0.00 94 SER A CA 19
ATOM 27255 C C . SER A 1 81 ? 2.275 17.977 5.848 1.00 0.00 94 SER A C 19
ATOM 27256 O O . SER A 1 81 ? 1.173 18.208 6.301 1.00 0.00 94 SER A O 19
ATOM 27264 N N . PRO A 1 82 ? 3.379 18.478 6.333 1.00 0.00 95 PRO A N 19
ATOM 27265 C CA . PRO A 1 82 ? 3.806 18.278 7.740 1.00 0.00 95 PRO A CA 19
ATOM 27266 C C . PRO A 1 82 ? 2.842 18.903 8.763 1.00 0.00 95 PRO A C 19
ATOM 27267 O O . PRO A 1 82 ? 3.089 18.860 9.951 1.00 0.00 95 PRO A O 19
ATOM 27278 N N . SER A 1 83 ? 1.765 19.463 8.280 1.00 0.00 96 SER A N 19
ATOM 27279 C CA . SER A 1 83 ? 0.777 20.098 9.202 1.00 0.00 96 SER A CA 19
ATOM 27280 C C . SER A 1 83 ? -0.505 19.260 9.305 1.00 0.00 96 SER A C 19
ATOM 27281 O O . SER A 1 83 ? -1.213 19.325 10.289 1.00 0.00 96 SER A O 19
ATOM 27289 N N . GLY A 1 84 ? -0.773 18.493 8.282 1.00 0.00 97 GLY A N 19
ATOM 27290 C CA . GLY A 1 84 ? -2.000 17.649 8.290 1.00 0.00 97 GLY A CA 19
ATOM 27291 C C . GLY A 1 84 ? -1.798 16.372 7.465 1.00 0.00 97 GLY A C 19
ATOM 27292 O O . GLY A 1 84 ? -0.771 16.176 6.839 1.00 0.00 97 GLY A O 19
ATOM 27296 N N . SER A 1 85 ? -2.797 15.530 7.494 1.00 0.00 98 SER A N 19
ATOM 27297 C CA . SER A 1 85 ? -2.714 14.256 6.724 1.00 0.00 98 SER A CA 19
ATOM 27298 C C . SER A 1 85 ? -4.113 13.709 6.406 1.00 0.00 98 SER A C 19
ATOM 27299 O O . SER A 1 85 ? -5.080 14.022 7.073 1.00 0.00 98 SER A O 19
ATOM 27307 N N . ASP A 1 86 ? -4.170 12.900 5.383 1.00 0.00 99 ASP A N 19
ATOM 27308 C CA . ASP A 1 86 ? -5.467 12.289 4.962 1.00 0.00 99 ASP A CA 19
ATOM 27309 C C . ASP A 1 86 ? -5.219 10.817 4.643 1.00 0.00 99 ASP A C 19
ATOM 27310 O O . ASP A 1 86 ? -4.203 10.498 4.058 1.00 0.00 99 ASP A O 19
ATOM 27319 N N . THR A 1 87 ? -6.146 9.963 4.991 1.00 0.00 100 THR A N 19
ATOM 27320 C CA . THR A 1 87 ? -5.920 8.516 4.715 1.00 0.00 100 THR A CA 19
ATOM 27321 C C . THR A 1 87 ? -7.053 7.832 3.945 1.00 0.00 100 THR A C 19
ATOM 27322 O O . THR A 1 87 ? -8.223 8.111 4.118 1.00 0.00 100 THR A O 19
ATOM 27333 N N . THR A 1 88 ? -6.618 6.938 3.101 1.00 0.00 101 THR A N 19
ATOM 27334 C CA . THR A 1 88 ? -7.527 6.115 2.249 1.00 0.00 101 THR A CA 19
ATOM 27335 C C . THR A 1 88 ? -7.176 4.651 2.573 1.00 0.00 101 THR A C 19
ATOM 27336 O O . THR A 1 88 ? -6.018 4.305 2.490 1.00 0.00 101 THR A O 19
ATOM 27347 N N . TYR A 1 89 ? -8.113 3.795 2.897 1.00 0.00 102 TYR A N 19
ATOM 27348 C CA . TYR A 1 89 ? -7.669 2.410 3.261 1.00 0.00 102 TYR A CA 19
ATOM 27349 C C . TYR A 1 89 ? -7.908 1.306 2.225 1.00 0.00 102 TYR A C 19
ATOM 27350 O O . TYR A 1 89 ? -9.016 0.888 1.962 1.00 0.00 102 TYR A O 19
ATOM 27368 N N . PHE A 1 90 ? -6.819 0.816 1.706 1.00 0.00 103 PHE A N 19
ATOM 27369 C CA . PHE A 1 90 ? -6.861 -0.280 0.706 1.00 0.00 103 PHE A CA 19
ATOM 27370 C C . PHE A 1 90 ? -6.541 -1.565 1.446 1.00 0.00 103 PHE A C 19
ATOM 27371 O O . PHE A 1 90 ? -5.396 -1.851 1.732 1.00 0.00 103 PHE A O 19
ATOM 27388 N N . SER A 1 91 ? -7.546 -2.328 1.745 1.00 0.00 104 SER A N 19
ATOM 27389 C CA . SER A 1 91 ? -7.245 -3.594 2.460 1.00 0.00 104 SER A CA 19
ATOM 27390 C C . SER A 1 91 ? -6.729 -4.606 1.440 1.00 0.00 104 SER A C 19
ATOM 27391 O O . SER A 1 91 ? -7.337 -4.845 0.417 1.00 0.00 104 SER A O 19
ATOM 27399 N N . VAL A 1 92 ? -5.590 -5.161 1.745 1.00 0.00 105 VAL A N 19
ATOM 27400 C CA . VAL A 1 92 ? -4.993 -6.165 0.824 1.00 0.00 105 VAL A CA 19
ATOM 27401 C C . VAL A 1 92 ? -4.849 -7.472 1.589 1.00 0.00 105 VAL A C 19
ATOM 27402 O O . VAL A 1 92 ? -4.257 -7.531 2.649 1.00 0.00 105 VAL A O 19
ATOM 27415 N N . ASN A 1 93 ? -5.426 -8.492 1.028 1.00 0.00 106 ASN A N 19
ATOM 27416 C CA . ASN A 1 93 ? -5.366 -9.816 1.697 1.00 0.00 106 ASN A CA 19
ATOM 27417 C C . ASN A 1 93 ? -4.933 -10.937 0.758 1.00 0.00 106 ASN A C 19
ATOM 27418 O O . ASN A 1 93 ? -5.333 -11.016 -0.386 1.00 0.00 106 ASN A O 19
ATOM 27429 N N . VAL A 1 94 ? -4.051 -11.754 1.255 1.00 0.00 107 VAL A N 19
ATOM 27430 C CA . VAL A 1 94 ? -3.617 -12.913 0.430 1.00 0.00 107 VAL A CA 19
ATOM 27431 C C . VAL A 1 94 ? -4.696 -13.997 0.542 1.00 0.00 107 VAL A C 19
ATOM 27432 O O . VAL A 1 94 ? -5.178 -14.297 1.617 1.00 0.00 107 VAL A O 19
ATOM 27445 N N . SER A 1 95 ? -5.012 -14.615 -0.562 1.00 0.00 108 SER A N 19
ATOM 27446 C CA . SER A 1 95 ? -6.076 -15.657 -0.532 1.00 0.00 108 SER A CA 19
ATOM 27447 C C . SER A 1 95 ? -5.563 -16.981 0.026 1.00 0.00 108 SER A C 19
ATOM 27448 O O . SER A 1 95 ? -5.872 -18.049 -0.463 1.00 0.00 108 SER A O 19
ATOM 27456 N N . PRO A 1 1 ? -6.268 21.336 -8.679 1.00 0.00 14 PRO A N 20
ATOM 27457 C CA . PRO A 1 1 ? -5.076 21.252 -7.802 1.00 0.00 14 PRO A CA 20
ATOM 27458 C C . PRO A 1 1 ? -5.033 19.923 -7.040 1.00 0.00 14 PRO A C 20
ATOM 27459 O O . PRO A 1 1 ? -4.413 19.827 -5.997 1.00 0.00 14 PRO A O 20
ATOM 27470 N N . THR A 1 2 ? -5.659 18.919 -7.593 1.00 0.00 15 THR A N 20
ATOM 27471 C CA . THR A 1 2 ? -5.672 17.597 -6.916 1.00 0.00 15 THR A CA 20
ATOM 27472 C C . THR A 1 2 ? -5.509 16.498 -7.964 1.00 0.00 15 THR A C 20
ATOM 27473 O O . THR A 1 2 ? -5.958 16.622 -9.086 1.00 0.00 15 THR A O 20
ATOM 27484 N N . LEU A 1 3 ? -4.859 15.444 -7.560 1.00 0.00 16 LEU A N 20
ATOM 27485 C CA . LEU A 1 3 ? -4.629 14.304 -8.478 1.00 0.00 16 LEU A CA 20
ATOM 27486 C C . LEU A 1 3 ? -5.375 13.075 -7.963 1.00 0.00 16 LEU A C 20
ATOM 27487 O O . LEU A 1 3 ? -5.128 12.572 -6.876 1.00 0.00 16 LEU A O 20
ATOM 27503 N N . PRO A 1 4 ? -6.228 12.652 -8.865 1.00 0.00 17 PRO A N 20
ATOM 27504 C CA . PRO A 1 4 ? -7.703 12.755 -8.738 1.00 0.00 17 PRO A CA 20
ATOM 27505 C C . PRO A 1 4 ? -8.401 11.426 -8.421 1.00 0.00 17 PRO A C 20
ATOM 27506 O O . PRO A 1 4 ? -9.390 11.403 -7.715 1.00 0.00 17 PRO A O 20
ATOM 27517 N N . GLU A 1 5 ? -7.878 10.349 -8.944 1.00 0.00 18 GLU A N 20
ATOM 27518 C CA . GLU A 1 5 ? -8.527 9.031 -8.682 1.00 0.00 18 GLU A CA 20
ATOM 27519 C C . GLU A 1 5 ? -8.117 8.578 -7.290 1.00 0.00 18 GLU A C 20
ATOM 27520 O O . GLU A 1 5 ? -8.224 7.426 -6.924 1.00 0.00 18 GLU A O 20
ATOM 27532 N N . GLN A 1 6 ? -7.653 9.555 -6.565 1.00 0.00 19 GLN A N 20
ATOM 27533 C CA . GLN A 1 6 ? -7.224 9.366 -5.159 1.00 0.00 19 GLN A CA 20
ATOM 27534 C C . GLN A 1 6 ? -7.296 10.766 -4.544 1.00 0.00 19 GLN A C 20
ATOM 27535 O O . GLN A 1 6 ? -6.375 11.548 -4.671 1.00 0.00 19 GLN A O 20
ATOM 27549 N N . ALA A 1 7 ? -8.419 11.078 -3.954 1.00 0.00 20 ALA A N 20
ATOM 27550 C CA . ALA A 1 7 ? -8.574 12.427 -3.337 1.00 0.00 20 ALA A CA 20
ATOM 27551 C C . ALA A 1 7 ? -9.399 12.334 -2.050 1.00 0.00 20 ALA A C 20
ATOM 27552 O O . ALA A 1 7 ? -9.187 11.455 -1.238 1.00 0.00 20 ALA A O 20
ATOM 27559 N N . GLN A 1 8 ? -10.323 13.244 -1.892 1.00 0.00 21 GLN A N 20
ATOM 27560 C CA . GLN A 1 8 ? -11.170 13.218 -0.666 1.00 0.00 21 GLN A CA 20
ATOM 27561 C C . GLN A 1 8 ? -12.285 12.173 -0.805 1.00 0.00 21 GLN A C 20
ATOM 27562 O O . GLN A 1 8 ? -12.314 11.215 -0.059 1.00 0.00 21 GLN A O 20
ATOM 27576 N N . PRO A 1 9 ? -13.133 12.337 -1.789 1.00 0.00 22 PRO A N 20
ATOM 27577 C CA . PRO A 1 9 ? -14.185 11.335 -2.098 1.00 0.00 22 PRO A CA 20
ATOM 27578 C C . PRO A 1 9 ? -13.597 9.978 -2.515 1.00 0.00 22 PRO A C 20
ATOM 27579 O O . PRO A 1 9 ? -14.228 9.214 -3.217 1.00 0.00 22 PRO A O 20
ATOM 27590 N N . TRP A 1 10 ? -12.401 9.710 -2.064 1.00 0.00 23 TRP A N 20
ATOM 27591 C CA . TRP A 1 10 ? -11.737 8.420 -2.398 1.00 0.00 23 TRP A CA 20
ATOM 27592 C C . TRP A 1 10 ? -11.400 7.687 -1.099 1.00 0.00 23 TRP A C 20
ATOM 27593 O O . TRP A 1 10 ? -11.098 6.510 -1.103 1.00 0.00 23 TRP A O 20
ATOM 27614 N N . GLY A 1 11 ? -11.465 8.411 -0.013 1.00 0.00 24 GLY A N 20
ATOM 27615 C CA . GLY A 1 11 ? -11.163 7.799 1.307 1.00 0.00 24 GLY A CA 20
ATOM 27616 C C . GLY A 1 11 ? -12.481 7.642 2.055 1.00 0.00 24 GLY A C 20
ATOM 27617 O O . GLY A 1 11 ? -13.239 8.582 2.192 1.00 0.00 24 GLY A O 20
ATOM 27621 N N . VAL A 1 12 ? -12.721 6.450 2.521 1.00 0.00 25 VAL A N 20
ATOM 27622 C CA . VAL A 1 12 ? -14.000 6.199 3.248 1.00 0.00 25 VAL A CA 20
ATOM 27623 C C . VAL A 1 12 ? -13.777 6.063 4.759 1.00 0.00 25 VAL A C 20
ATOM 27624 O O . VAL A 1 12 ? -12.676 5.825 5.215 1.00 0.00 25 VAL A O 20
ATOM 27637 N N . PRO A 1 13 ? -14.850 6.223 5.491 1.00 0.00 26 PRO A N 20
ATOM 27638 C CA . PRO A 1 13 ? -14.886 5.902 6.938 1.00 0.00 26 PRO A CA 20
ATOM 27639 C C . PRO A 1 13 ? -14.525 4.436 7.181 1.00 0.00 26 PRO A C 20
ATOM 27640 O O . PRO A 1 13 ? -14.246 4.034 8.294 1.00 0.00 26 PRO A O 20
ATOM 27651 N N . VAL A 1 14 ? -14.537 3.674 6.122 1.00 0.00 27 VAL A N 20
ATOM 27652 C CA . VAL A 1 14 ? -14.192 2.230 6.240 1.00 0.00 27 VAL A CA 20
ATOM 27653 C C . VAL A 1 14 ? -12.714 2.071 5.943 1.00 0.00 27 VAL A C 20
ATOM 27654 O O . VAL A 1 14 ? -11.892 2.010 6.837 1.00 0.00 27 VAL A O 20
ATOM 27667 N N . GLU A 1 15 ? -12.417 2.023 4.680 1.00 0.00 28 GLU A N 20
ATOM 27668 C CA . GLU A 1 15 ? -11.005 1.872 4.266 1.00 0.00 28 GLU A CA 20
ATOM 27669 C C . GLU A 1 15 ? -10.869 2.505 2.882 1.00 0.00 28 GLU A C 20
ATOM 27670 O O . GLU A 1 15 ? -10.824 3.710 2.734 1.00 0.00 28 GLU A O 20
ATOM 27682 N N . VAL A 1 16 ? -10.787 1.646 1.911 1.00 0.00 29 VAL A N 20
ATOM 27683 C CA . VAL A 1 16 ? -10.698 2.104 0.492 1.00 0.00 29 VAL A CA 20
ATOM 27684 C C . VAL A 1 16 ? -11.053 0.980 -0.457 1.00 0.00 29 VAL A C 20
ATOM 27685 O O . VAL A 1 16 ? -12.078 0.983 -1.112 1.00 0.00 29 VAL A O 20
ATOM 27698 N N . GLU A 1 17 ? -10.153 0.040 -0.487 1.00 0.00 30 GLU A N 20
ATOM 27699 C CA . GLU A 1 17 ? -10.339 -1.111 -1.398 1.00 0.00 30 GLU A CA 20
ATOM 27700 C C . GLU A 1 17 ? -9.783 -2.395 -0.798 1.00 0.00 30 GLU A C 20
ATOM 27701 O O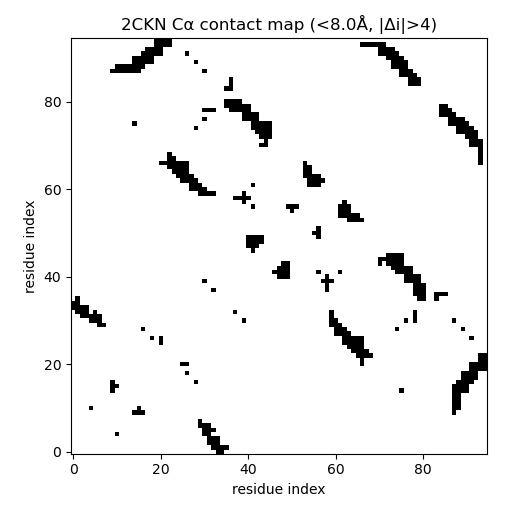 . GLU A 1 17 ? -8.630 -2.498 -0.426 1.00 0.00 30 GLU A O 20
ATOM 27713 N N . SER A 1 18 ? -10.682 -3.322 -0.669 1.00 0.00 31 SER A N 20
ATOM 27714 C CA . SER A 1 18 ? -10.302 -4.665 -0.155 1.00 0.00 31 SER A CA 20
ATOM 27715 C C . SER A 1 18 ? -9.980 -5.551 -1.365 1.00 0.00 31 SER A C 20
ATOM 27716 O O . SER A 1 18 ? -10.844 -5.891 -2.150 1.00 0.00 31 SER A O 20
ATOM 27724 N N . LEU A 1 19 ? -8.727 -5.893 -1.469 1.00 0.00 32 LEU A N 20
ATOM 27725 C CA . LEU A 1 19 ? -8.254 -6.730 -2.607 1.00 0.00 32 LEU A CA 20
ATOM 27726 C C . LEU A 1 19 ? -7.928 -8.152 -2.151 1.00 0.00 32 LEU A C 20
ATOM 27727 O O . LEU A 1 19 ? -7.081 -8.374 -1.307 1.00 0.00 32 LEU A O 20
ATOM 27743 N N . LEU A 1 20 ? -8.635 -9.073 -2.740 1.00 0.00 33 LEU A N 20
ATOM 27744 C CA . LEU A 1 20 ? -8.439 -10.513 -2.422 1.00 0.00 33 LEU A CA 20
ATOM 27745 C C . LEU A 1 20 ? -7.721 -11.160 -3.613 1.00 0.00 33 LEU A C 20
ATOM 27746 O O . LEU A 1 20 ? -8.276 -11.271 -4.688 1.00 0.00 33 LEU A O 20
ATOM 27762 N N . VAL A 1 21 ? -6.499 -11.569 -3.392 1.00 0.00 34 VAL A N 20
ATOM 27763 C CA . VAL A 1 21 ? -5.716 -12.174 -4.513 1.00 0.00 34 VAL A CA 20
ATOM 27764 C C . VAL A 1 21 ? -5.075 -13.516 -4.121 1.00 0.00 34 VAL A C 20
ATOM 27765 O O . VAL A 1 21 ? -5.195 -13.976 -3.003 1.00 0.00 34 VAL A O 20
ATOM 27778 N N . HIS A 1 22 ? -4.386 -14.122 -5.052 1.00 0.00 35 HIS A N 20
ATOM 27779 C CA . HIS A 1 22 ? -3.745 -15.433 -4.756 1.00 0.00 35 HIS A CA 20
ATOM 27780 C C . HIS A 1 22 ? -2.221 -15.293 -4.810 1.00 0.00 35 HIS A C 20
ATOM 27781 O O . HIS A 1 22 ? -1.693 -14.399 -5.444 1.00 0.00 35 HIS A O 20
ATOM 27795 N N . PRO A 1 23 ? -1.551 -16.206 -4.158 1.00 0.00 36 PRO A N 20
ATOM 27796 C CA . PRO A 1 23 ? -0.072 -16.219 -4.115 1.00 0.00 36 PRO A CA 20
ATOM 27797 C C . PRO A 1 23 ? 0.527 -16.288 -5.524 1.00 0.00 36 PRO A C 20
ATOM 27798 O O . PRO A 1 23 ? 0.846 -17.350 -6.020 1.00 0.00 36 PRO A O 20
ATOM 27809 N N . GLY A 1 24 ? 0.662 -15.144 -6.141 1.00 0.00 37 GLY A N 20
ATOM 27810 C CA . GLY A 1 24 ? 1.243 -15.121 -7.515 1.00 0.00 37 GLY A CA 20
ATOM 27811 C C . GLY A 1 24 ? 0.832 -13.879 -8.317 1.00 0.00 37 GLY A C 20
ATOM 27812 O O . GLY A 1 24 ? 1.328 -13.661 -9.405 1.00 0.00 37 GLY A O 20
ATOM 27816 N N . ASP A 1 25 ? -0.057 -13.087 -7.778 1.00 0.00 38 ASP A N 20
ATOM 27817 C CA . ASP A 1 25 ? -0.493 -11.873 -8.535 1.00 0.00 38 ASP A CA 20
ATOM 27818 C C . ASP A 1 25 ? 0.236 -10.586 -8.159 1.00 0.00 38 ASP A C 20
ATOM 27819 O O . ASP A 1 25 ? 1.270 -10.584 -7.522 1.00 0.00 38 ASP A O 20
ATOM 27828 N N . LEU A 1 26 ? -0.343 -9.531 -8.661 1.00 0.00 39 LEU A N 20
ATOM 27829 C CA . LEU A 1 26 ? 0.155 -8.149 -8.443 1.00 0.00 39 LEU A CA 20
ATOM 27830 C C . LEU A 1 26 ? -1.033 -7.311 -7.978 1.00 0.00 39 LEU A C 20
ATOM 27831 O O . LEU A 1 26 ? -2.107 -7.346 -8.546 1.00 0.00 39 LEU A O 20
ATOM 27847 N N . LEU A 1 27 ? -0.781 -6.582 -6.934 1.00 0.00 40 LEU A N 20
ATOM 27848 C CA . LEU A 1 27 ? -1.828 -5.723 -6.323 1.00 0.00 40 LEU A CA 20
ATOM 27849 C C . LEU A 1 27 ? -1.345 -4.266 -6.240 1.00 0.00 40 LEU A C 20
ATOM 27850 O O . LEU A 1 27 ? -0.209 -3.997 -5.907 1.00 0.00 40 LEU A O 20
ATOM 27866 N N . GLN A 1 28 ? -2.222 -3.346 -6.528 1.00 0.00 41 GLN A N 20
ATOM 27867 C CA . GLN A 1 28 ? -1.800 -1.914 -6.474 1.00 0.00 41 GLN A CA 20
ATOM 27868 C C . GLN A 1 28 ? -2.573 -1.094 -5.435 1.00 0.00 41 GLN A C 20
ATOM 27869 O O . GLN A 1 28 ? -3.763 -1.260 -5.253 1.00 0.00 41 GLN A O 20
ATOM 27883 N N . LEU A 1 29 ? -1.851 -0.223 -4.779 1.00 0.00 42 LEU A N 20
ATOM 27884 C CA . LEU A 1 29 ? -2.460 0.669 -3.755 1.00 0.00 42 LEU A CA 20
ATOM 27885 C C . LEU A 1 29 ? -2.242 2.091 -4.265 1.00 0.00 42 LEU A C 20
ATOM 27886 O O . LEU A 1 29 ? -1.109 2.499 -4.417 1.00 0.00 42 LEU A O 20
ATOM 27902 N N . ARG A 1 30 ? -3.300 2.809 -4.526 1.00 0.00 43 ARG A N 20
ATOM 27903 C CA . ARG A 1 30 ? -3.117 4.199 -5.034 1.00 0.00 43 ARG A CA 20
ATOM 27904 C C . ARG A 1 30 ? -3.500 5.243 -4.004 1.00 0.00 43 ARG A C 20
ATOM 27905 O O . ARG A 1 30 ? -4.619 5.305 -3.538 1.00 0.00 43 ARG A O 20
ATOM 27926 N N . CYS A 1 31 ? -2.531 6.056 -3.689 1.00 0.00 44 CYS A N 20
ATOM 27927 C CA . CYS A 1 31 ? -2.779 7.131 -2.697 1.00 0.00 44 CYS A CA 20
ATOM 27928 C C . CYS A 1 31 ? -3.266 8.392 -3.407 1.00 0.00 44 CYS A C 20
ATOM 27929 O O . CYS A 1 31 ? -3.214 8.509 -4.615 1.00 0.00 44 CYS A O 20
ATOM 27936 N N . ARG A 1 32 ? -3.693 9.316 -2.597 1.00 0.00 45 ARG A N 20
ATOM 27937 C CA . ARG A 1 32 ? -4.230 10.612 -3.106 1.00 0.00 45 ARG A CA 20
ATOM 27938 C C . ARG A 1 32 ? -3.116 11.649 -3.220 1.00 0.00 45 ARG A C 20
ATOM 27939 O O . ARG A 1 32 ? -2.247 11.699 -2.372 1.00 0.00 45 ARG A O 20
ATOM 27960 N N . LEU A 1 33 ? -3.145 12.456 -4.252 1.00 0.00 46 LEU A N 20
ATOM 27961 C CA . LEU A 1 33 ? -2.049 13.470 -4.332 1.00 0.00 46 LEU A CA 20
ATOM 27962 C C . LEU A 1 33 ? -2.647 14.856 -4.552 1.00 0.00 46 LEU A C 20
ATOM 27963 O O . LEU A 1 33 ? -3.601 14.996 -5.283 1.00 0.00 46 LEU A O 20
ATOM 27979 N N . ARG A 1 34 ? -2.127 15.863 -3.905 1.00 0.00 47 ARG A N 20
ATOM 27980 C CA . ARG A 1 34 ? -2.717 17.211 -4.146 1.00 0.00 47 ARG A CA 20
ATOM 27981 C C . ARG A 1 34 ? -1.764 18.332 -3.729 1.00 0.00 47 ARG A C 20
ATOM 27982 O O . ARG A 1 34 ? -0.711 18.087 -3.176 1.00 0.00 47 ARG A O 20
ATOM 28003 N N . ASP A 1 35 ? -2.154 19.539 -4.046 1.00 0.00 48 ASP A N 20
ATOM 28004 C CA . ASP A 1 35 ? -1.318 20.723 -3.686 1.00 0.00 48 ASP A CA 20
ATOM 28005 C C . ASP A 1 35 ? -1.094 20.851 -2.170 1.00 0.00 48 ASP A C 20
ATOM 28006 O O . ASP A 1 35 ? -0.707 21.896 -1.688 1.00 0.00 48 ASP A O 20
ATOM 28015 N N . ASP A 1 36 ? -1.339 19.790 -1.447 1.00 0.00 49 ASP A N 20
ATOM 28016 C CA . ASP A 1 36 ? -1.126 19.836 0.027 1.00 0.00 49 ASP A CA 20
ATOM 28017 C C . ASP A 1 36 ? -0.202 18.682 0.411 1.00 0.00 49 ASP A C 20
ATOM 28018 O O . ASP A 1 36 ? 0.936 18.897 0.774 1.00 0.00 49 ASP A O 20
ATOM 28027 N N . VAL A 1 37 ? -0.716 17.482 0.322 1.00 0.00 50 VAL A N 20
ATOM 28028 C CA . VAL A 1 37 ? 0.112 16.294 0.651 1.00 0.00 50 VAL A CA 20
ATOM 28029 C C . VAL A 1 37 ? 1.397 16.317 -0.178 1.00 0.00 50 VAL A C 20
ATOM 28030 O O . VAL A 1 37 ? 1.386 16.551 -1.370 1.00 0.00 50 VAL A O 20
ATOM 28043 N N . GLN A 1 38 ? 2.476 16.078 0.508 1.00 0.00 51 GLN A N 20
ATOM 28044 C CA . GLN A 1 38 ? 3.814 16.072 -0.144 1.00 0.00 51 GLN A CA 20
ATOM 28045 C C . GLN A 1 38 ? 4.487 14.731 0.128 1.00 0.00 51 GLN A C 20
ATOM 28046 O O . GLN A 1 38 ? 5.329 14.288 -0.625 1.00 0.00 51 GLN A O 20
ATOM 28060 N N . SER A 1 39 ? 4.091 14.115 1.211 1.00 0.00 52 SER A N 20
ATOM 28061 C CA . SER A 1 39 ? 4.695 12.805 1.560 1.00 0.00 52 SER A CA 20
ATOM 28062 C C . SER A 1 39 ? 3.589 11.769 1.574 1.00 0.00 52 SER A C 20
ATOM 28063 O O . SER A 1 39 ? 2.566 11.973 2.197 1.00 0.00 52 SER A O 20
ATOM 28071 N N . ILE A 1 40 ? 3.794 10.712 0.846 1.00 0.00 53 ILE A N 20
ATOM 28072 C CA . ILE A 1 40 ? 2.771 9.643 0.834 1.00 0.00 53 ILE A CA 20
ATOM 28073 C C . ILE A 1 40 ? 3.383 8.450 1.551 1.00 0.00 53 ILE A C 20
ATOM 28074 O O . ILE A 1 40 ? 4.302 7.820 1.068 1.00 0.00 53 ILE A O 20
ATOM 28090 N N . ASN A 1 41 ? 2.844 8.178 2.702 1.00 0.00 54 ASN A N 20
ATOM 28091 C CA . ASN A 1 41 ? 3.362 7.041 3.504 1.00 0.00 54 ASN A CA 20
ATOM 28092 C C . ASN A 1 41 ? 2.381 5.895 3.320 1.00 0.00 54 ASN A C 20
ATOM 28093 O O . ASN A 1 41 ? 1.190 6.117 3.333 1.00 0.00 54 ASN A O 20
ATOM 28104 N N . TRP A 1 42 ? 2.868 4.701 3.159 1.00 0.00 55 TRP A N 20
ATOM 28105 C CA . TRP A 1 42 ? 1.920 3.569 2.984 1.00 0.00 55 TRP A CA 20
ATOM 28106 C C . TRP A 1 42 ? 1.829 2.782 4.289 1.00 0.00 55 TRP A C 20
ATOM 28107 O O . TRP A 1 42 ? 2.768 2.116 4.672 1.00 0.00 55 TRP A O 20
ATOM 28128 N N . LEU A 1 43 ? 0.675 2.798 4.900 1.00 0.00 56 LEU A N 20
ATOM 28129 C CA . LEU A 1 43 ? 0.530 2.071 6.187 1.00 0.00 56 LEU A CA 20
ATOM 28130 C C . LEU A 1 43 ? 0.388 0.591 5.850 1.00 0.00 56 LEU A C 20
ATOM 28131 O O . LEU A 1 43 ? -0.698 0.118 5.581 1.00 0.00 56 LEU A O 20
ATOM 28147 N N . ARG A 1 44 ? 1.497 -0.095 5.853 1.00 0.00 57 ARG A N 20
ATOM 28148 C CA . ARG A 1 44 ? 1.444 -1.544 5.519 1.00 0.00 57 ARG A CA 20
ATOM 28149 C C . ARG A 1 44 ? 0.993 -2.283 6.764 1.00 0.00 57 ARG A C 20
ATOM 28150 O O . ARG A 1 44 ? 1.257 -1.834 7.859 1.00 0.00 57 ARG A O 20
ATOM 28171 N N . ASP A 1 45 ? 0.258 -3.341 6.560 1.00 0.00 58 ASP A N 20
ATOM 28172 C CA . ASP A 1 45 ? -0.237 -4.154 7.710 1.00 0.00 58 ASP A CA 20
ATOM 28173 C C . ASP A 1 45 ? -1.145 -3.298 8.591 1.00 0.00 58 ASP A C 20
ATOM 28174 O O . ASP A 1 45 ? -2.343 -3.501 8.611 1.00 0.00 58 ASP A O 20
ATOM 28183 N N . GLY A 1 46 ? -0.537 -2.394 9.314 1.00 0.00 59 GLY A N 20
ATOM 28184 C CA . GLY A 1 46 ? -1.309 -1.472 10.194 1.00 0.00 59 GLY A CA 20
ATOM 28185 C C . GLY A 1 46 ? -0.397 -0.351 10.721 1.00 0.00 59 GLY A C 20
ATOM 28186 O O . GLY A 1 46 ? -0.688 0.259 11.730 1.00 0.00 59 GLY A O 20
ATOM 28190 N N . VAL A 1 47 ? 0.683 -0.099 10.025 1.00 0.00 60 VAL A N 20
ATOM 28191 C CA . VAL A 1 47 ? 1.628 0.968 10.477 1.00 0.00 60 VAL A CA 20
ATOM 28192 C C . VAL A 1 47 ? 2.318 1.615 9.271 1.00 0.00 60 VAL A C 20
ATOM 28193 O O . VAL A 1 47 ? 2.370 1.036 8.202 1.00 0.00 60 VAL A O 20
ATOM 28206 N N . GLN A 1 48 ? 2.854 2.792 9.474 1.00 0.00 61 GLN A N 20
ATOM 28207 C CA . GLN A 1 48 ? 3.536 3.479 8.339 1.00 0.00 61 GLN A CA 20
ATOM 28208 C C . GLN A 1 48 ? 4.565 2.573 7.701 1.00 0.00 61 GLN A C 20
ATOM 28209 O O . GLN A 1 48 ? 5.351 1.922 8.359 1.00 0.00 61 GLN A O 20
ATOM 28223 N N . LEU A 1 49 ? 4.492 2.519 6.407 1.00 0.00 62 LEU A N 20
ATOM 28224 C CA . LEU A 1 49 ? 5.460 1.662 5.697 1.00 0.00 62 LEU A CA 20
ATOM 28225 C C . LEU A 1 49 ? 5.585 1.999 4.226 1.00 0.00 62 LEU A C 20
ATOM 28226 O O . LEU A 1 49 ? 5.175 3.027 3.726 1.00 0.00 62 LEU A O 20
ATOM 28242 N N . VAL A 1 50 ? 6.190 1.028 3.614 1.00 0.00 63 VAL A N 20
ATOM 28243 C CA . VAL A 1 50 ? 6.440 1.019 2.151 1.00 0.00 63 VAL A CA 20
ATOM 28244 C C . VAL A 1 50 ? 6.704 -0.427 1.727 1.00 0.00 63 VAL A C 20
ATOM 28245 O O . VAL A 1 50 ? 6.063 -1.344 2.203 1.00 0.00 63 VAL A O 20
ATOM 28258 N N . GLU A 1 51 ? 7.644 -0.597 0.838 1.00 0.00 64 GLU A N 20
ATOM 28259 C CA . GLU A 1 51 ? 7.972 -1.968 0.378 1.00 0.00 64 GLU A CA 20
ATOM 28260 C C . GLU A 1 51 ? 8.557 -2.772 1.532 1.00 0.00 64 GLU A C 20
ATOM 28261 O O . GLU A 1 51 ? 9.333 -2.283 2.327 1.00 0.00 64 GLU A O 20
ATOM 28273 N N . SER A 1 52 ? 8.141 -4.005 1.579 1.00 0.00 65 SER A N 20
ATOM 28274 C CA . SER A 1 52 ? 8.623 -4.917 2.654 1.00 0.00 65 SER A CA 20
ATOM 28275 C C . SER A 1 52 ? 9.539 -5.988 2.058 1.00 0.00 65 SER A C 20
ATOM 28276 O O . SER A 1 52 ? 10.691 -6.103 2.427 1.00 0.00 65 SER A O 20
ATOM 28284 N N . ASN A 1 53 ? 8.997 -6.747 1.146 1.00 0.00 66 ASN A N 20
ATOM 28285 C CA . ASN A 1 53 ? 9.805 -7.818 0.499 1.00 0.00 66 ASN A CA 20
ATOM 28286 C C . ASN A 1 53 ? 9.810 -7.617 -1.019 1.00 0.00 66 ASN A C 20
ATOM 28287 O O . ASN A 1 53 ? 10.850 -7.427 -1.619 1.00 0.00 66 ASN A O 20
ATOM 28298 N N . ARG A 1 54 ? 8.644 -7.662 -1.606 1.00 0.00 67 ARG A N 20
ATOM 28299 C CA . ARG A 1 54 ? 8.559 -7.475 -3.083 1.00 0.00 67 ARG A CA 20
ATOM 28300 C C . ARG A 1 54 ? 7.496 -6.434 -3.449 1.00 0.00 67 ARG A C 20
ATOM 28301 O O . ARG A 1 54 ? 6.407 -6.765 -3.880 1.00 0.00 67 ARG A O 20
ATOM 28322 N N . THR A 1 55 ? 7.809 -5.185 -3.230 1.00 0.00 68 THR A N 20
ATOM 28323 C CA . THR A 1 55 ? 6.821 -4.145 -3.600 1.00 0.00 68 THR A CA 20
ATOM 28324 C C . THR A 1 55 ? 7.579 -2.929 -4.120 1.00 0.00 68 THR A C 20
ATOM 28325 O O . THR A 1 55 ? 8.613 -2.557 -3.601 1.00 0.00 68 THR A O 20
ATOM 28336 N N . ARG A 1 56 ? 7.034 -2.348 -5.146 1.00 0.00 69 ARG A N 20
ATOM 28337 C CA . ARG A 1 56 ? 7.666 -1.147 -5.738 1.00 0.00 69 ARG A CA 20
ATOM 28338 C C . ARG A 1 56 ? 6.875 0.028 -5.189 1.00 0.00 69 ARG A C 20
ATOM 28339 O O . ARG A 1 56 ? 5.892 0.455 -5.763 1.00 0.00 69 ARG A O 20
ATOM 28360 N N . ILE A 1 57 ? 7.263 0.443 -4.018 1.00 0.00 70 ILE A N 20
ATOM 28361 C CA . ILE A 1 57 ? 6.551 1.591 -3.394 1.00 0.00 70 ILE A CA 20
ATOM 28362 C C . ILE A 1 57 ? 6.995 2.928 -3.961 1.00 0.00 70 ILE A C 20
ATOM 28363 O O . ILE A 1 57 ? 8.152 3.291 -3.878 1.00 0.00 70 ILE A O 20
ATOM 28379 N N . THR A 1 58 ? 6.064 3.629 -4.543 1.00 0.00 71 THR A N 20
ATOM 28380 C CA . THR A 1 58 ? 6.414 4.973 -5.059 1.00 0.00 71 THR A CA 20
ATOM 28381 C C . THR A 1 58 ? 5.690 6.012 -4.187 1.00 0.00 71 THR A C 20
ATOM 28382 O O . THR A 1 58 ? 4.591 5.781 -3.718 1.00 0.00 71 THR A O 20
ATOM 28393 N N . GLY A 1 59 ? 6.357 7.115 -3.977 1.00 0.00 72 GLY A N 20
ATOM 28394 C CA . GLY A 1 59 ? 5.807 8.233 -3.150 1.00 0.00 72 GLY A CA 20
ATOM 28395 C C . GLY A 1 59 ? 4.339 8.596 -3.421 1.00 0.00 72 GLY A C 20
ATOM 28396 O O . GLY A 1 59 ? 3.856 9.582 -2.901 1.00 0.00 72 GLY A O 20
ATOM 28400 N N . GLU A 1 60 ? 3.673 7.860 -4.267 1.00 0.00 73 GLU A N 20
ATOM 28401 C CA . GLU A 1 60 ? 2.234 8.161 -4.526 1.00 0.00 73 GLU A CA 20
ATOM 28402 C C . GLU A 1 60 ? 1.440 6.878 -4.808 1.00 0.00 73 GLU A C 20
ATOM 28403 O O . GLU A 1 60 ? 0.248 6.807 -4.580 1.00 0.00 73 GLU A O 20
ATOM 28415 N N . GLU A 1 61 ? 2.114 5.868 -5.283 1.00 0.00 74 GLU A N 20
ATOM 28416 C CA . GLU A 1 61 ? 1.401 4.607 -5.604 1.00 0.00 74 GLU A CA 20
ATOM 28417 C C . GLU A 1 61 ? 2.299 3.450 -5.209 1.00 0.00 74 GLU A C 20
ATOM 28418 O O . GLU A 1 61 ? 3.501 3.503 -5.360 1.00 0.00 74 GLU A O 20
ATOM 28430 N N . VAL A 1 62 ? 1.708 2.425 -4.680 1.00 0.00 75 VAL A N 20
ATOM 28431 C CA . VAL A 1 62 ? 2.540 1.261 -4.290 1.00 0.00 75 VAL A CA 20
ATOM 28432 C C . VAL A 1 62 ? 2.141 0.037 -5.091 1.00 0.00 75 VAL A C 20
ATOM 28433 O O . VAL A 1 62 ? 0.985 -0.334 -5.116 1.00 0.00 75 VAL A O 20
ATOM 28446 N N . GLU A 1 63 ? 3.106 -0.505 -5.781 1.00 0.00 76 GLU A N 20
ATOM 28447 C CA . GLU A 1 63 ? 2.832 -1.741 -6.577 1.00 0.00 76 GLU A CA 20
ATOM 28448 C C . GLU A 1 63 ? 3.384 -2.945 -5.811 1.00 0.00 76 GLU A C 20
ATOM 28449 O O . GLU A 1 63 ? 4.562 -3.223 -5.872 1.00 0.00 76 GLU A O 20
ATOM 28461 N N . VAL A 1 64 ? 2.512 -3.680 -5.174 1.00 0.00 77 VAL A N 20
ATOM 28462 C CA . VAL A 1 64 ? 2.981 -4.841 -4.365 1.00 0.00 77 VAL A CA 20
ATOM 28463 C C . VAL A 1 64 ? 2.681 -6.125 -5.120 1.00 0.00 77 VAL A C 20
ATOM 28464 O O . VAL A 1 64 ? 1.663 -6.249 -5.765 1.00 0.00 77 VAL A O 20
ATOM 28477 N N . ARG A 1 65 ? 3.565 -7.071 -5.033 1.00 0.00 78 ARG A N 20
ATOM 28478 C CA . ARG A 1 65 ? 3.285 -8.346 -5.740 1.00 0.00 78 ARG A CA 20
ATOM 28479 C C . ARG A 1 65 ? 2.398 -9.198 -4.835 1.00 0.00 78 ARG A C 20
ATOM 28480 O O . ARG A 1 65 ? 2.807 -9.611 -3.767 1.00 0.00 78 ARG A O 20
ATOM 28501 N N . ASP A 1 66 ? 1.191 -9.446 -5.275 1.00 0.00 79 ASP A N 20
ATOM 28502 C CA . ASP A 1 66 ? 0.288 -10.278 -4.433 1.00 0.00 79 ASP A CA 20
ATOM 28503 C C . ASP A 1 66 ? 0.665 -11.743 -4.627 1.00 0.00 79 ASP A C 20
ATOM 28504 O O . ASP A 1 66 ? -0.133 -12.612 -4.913 1.00 0.00 79 ASP A O 20
ATOM 28513 N N . SER A 1 67 ? 1.947 -11.933 -4.541 1.00 0.00 80 SER A N 20
ATOM 28514 C CA . SER A 1 67 ? 2.544 -13.289 -4.662 1.00 0.00 80 SER A CA 20
ATOM 28515 C C . SER A 1 67 ? 3.386 -13.604 -3.421 1.00 0.00 80 SER A C 20
ATOM 28516 O O . SER A 1 67 ? 3.854 -14.716 -3.264 1.00 0.00 80 SER A O 20
ATOM 28524 N N . ILE A 1 68 ? 3.567 -12.634 -2.561 1.00 0.00 81 ILE A N 20
ATOM 28525 C CA . ILE A 1 68 ? 4.393 -12.900 -1.352 1.00 0.00 81 ILE A CA 20
ATOM 28526 C C . ILE A 1 68 ? 3.682 -12.376 -0.103 1.00 0.00 81 ILE A C 20
ATOM 28527 O O . ILE A 1 68 ? 2.742 -11.616 -0.198 1.00 0.00 81 ILE A O 20
ATOM 28543 N N . PRO A 1 69 ? 4.171 -12.754 1.048 1.00 0.00 82 PRO A N 20
ATOM 28544 C CA . PRO A 1 69 ? 3.707 -12.169 2.323 1.00 0.00 82 PRO A CA 20
ATOM 28545 C C . PRO A 1 69 ? 3.236 -10.714 2.172 1.00 0.00 82 PRO A C 20
ATOM 28546 O O . PRO A 1 69 ? 2.253 -10.323 2.761 1.00 0.00 82 PRO A O 20
ATOM 28557 N N . ALA A 1 70 ? 3.907 -9.955 1.349 1.00 0.00 83 ALA A N 20
ATOM 28558 C CA . ALA A 1 70 ? 3.511 -8.524 1.156 1.00 0.00 83 ALA A CA 20
ATOM 28559 C C . ALA A 1 70 ? 1.999 -8.287 0.960 1.00 0.00 83 ALA A C 20
ATOM 28560 O O . ALA A 1 70 ? 1.526 -7.183 1.135 1.00 0.00 83 ALA A O 20
ATOM 28567 N N . ASP A 1 71 ? 1.276 -9.298 0.562 1.00 0.00 84 ASP A N 20
ATOM 28568 C CA . ASP A 1 71 ? -0.196 -9.128 0.347 1.00 0.00 84 ASP A CA 20
ATOM 28569 C C . ASP A 1 71 ? -1.066 -9.580 1.534 1.00 0.00 84 ASP A C 20
ATOM 28570 O O . ASP A 1 71 ? -2.271 -9.661 1.415 1.00 0.00 84 ASP A O 20
ATOM 28579 N N . SER A 1 72 ? -0.442 -9.987 2.604 1.00 0.00 85 SER A N 20
ATOM 28580 C CA . SER A 1 72 ? -1.214 -10.414 3.810 1.00 0.00 85 SER A CA 20
ATOM 28581 C C . SER A 1 72 ? -1.306 -9.319 4.893 1.00 0.00 85 SER A C 20
ATOM 28582 O O . SER A 1 72 ? -0.584 -9.377 5.868 1.00 0.00 85 SER A O 20
ATOM 28590 N N . GLY A 1 73 ? -2.164 -8.342 4.731 1.00 0.00 86 GLY A N 20
ATOM 28591 C CA . GLY A 1 73 ? -2.257 -7.297 5.797 1.00 0.00 86 GLY A CA 20
ATOM 28592 C C . GLY A 1 73 ? -3.066 -6.071 5.351 1.00 0.00 86 GLY A C 20
ATOM 28593 O O . GLY A 1 73 ? -3.599 -6.019 4.260 1.00 0.00 86 GLY A O 20
ATOM 28597 N N . LEU A 1 74 ? -3.154 -5.090 6.212 1.00 0.00 87 LEU A N 20
ATOM 28598 C CA . LEU A 1 74 ? -3.924 -3.883 5.811 1.00 0.00 87 LEU A CA 20
ATOM 28599 C C . LEU A 1 74 ? -2.957 -2.940 5.101 1.00 0.00 87 LEU A C 20
ATOM 28600 O O . LEU A 1 74 ? -1.972 -2.512 5.668 1.00 0.00 87 LEU A O 20
ATOM 28616 N N . TYR A 1 75 ? -3.246 -2.659 3.861 1.00 0.00 88 TYR A N 20
ATOM 28617 C CA . TYR A 1 75 ? -2.353 -1.748 3.101 1.00 0.00 88 TYR A CA 20
ATOM 28618 C C . TYR A 1 75 ? -3.077 -0.438 2.877 1.00 0.00 88 TYR A C 20
ATOM 28619 O O . TYR A 1 75 ? -3.736 -0.218 1.880 1.00 0.00 88 TYR A O 20
ATOM 28637 N N . ALA A 1 76 ? -2.921 0.413 3.843 1.00 0.00 89 ALA A N 20
ATOM 28638 C CA . ALA A 1 76 ? -3.582 1.734 3.745 1.00 0.00 89 ALA A CA 20
ATOM 28639 C C . ALA A 1 76 ? -2.501 2.742 3.396 1.00 0.00 89 ALA A C 20
ATOM 28640 O O . ALA A 1 76 ? -1.330 2.426 3.399 1.00 0.00 89 ALA A O 20
ATOM 28647 N N . CYS A 1 77 ? -2.923 3.920 3.053 1.00 0.00 90 CYS A N 20
ATOM 28648 C CA . CYS A 1 77 ? -1.933 4.971 2.718 1.00 0.00 90 CYS A CA 20
ATOM 28649 C C . CYS A 1 77 ? -2.332 6.275 3.377 1.00 0.00 90 CYS A C 20
ATOM 28650 O O . CYS A 1 77 ? -3.500 6.583 3.498 1.00 0.00 90 CYS A O 20
ATOM 28657 N N . VAL A 1 78 ? -1.324 7.006 3.754 1.00 0.00 91 VAL A N 20
ATOM 28658 C CA . VAL A 1 78 ? -1.549 8.314 4.416 1.00 0.00 91 VAL A CA 20
ATOM 28659 C C . VAL A 1 78 ? -0.832 9.399 3.624 1.00 0.00 91 VAL A C 20
ATOM 28660 O O . VAL A 1 78 ? 0.351 9.319 3.366 1.00 0.00 91 VAL A O 20
ATOM 28673 N N . THR A 1 79 ? -1.593 10.394 3.283 1.00 0.00 92 THR A N 20
ATOM 28674 C CA . THR A 1 79 ? -1.046 11.542 2.516 1.00 0.00 92 THR A CA 20
ATOM 28675 C C . THR A 1 79 ? -0.837 12.625 3.564 1.00 0.00 92 THR A C 20
ATOM 28676 O O . THR A 1 79 ? -1.776 12.993 4.239 1.00 0.00 92 THR A O 20
ATOM 28687 N N . SER A 1 80 ? 0.378 13.080 3.696 1.00 0.00 93 SER A N 20
ATOM 28688 C CA . SER A 1 80 ? 0.656 14.106 4.741 1.00 0.00 93 SER A CA 20
ATOM 28689 C C . SER A 1 80 ? 1.302 15.373 4.184 1.00 0.00 93 SER A C 20
ATOM 28690 O O . SER A 1 80 ? 2.033 15.341 3.211 1.00 0.00 93 SER A O 20
ATOM 28698 N N . SER A 1 81 ? 0.960 16.453 4.836 1.00 0.00 94 SER A N 20
ATOM 28699 C CA . SER A 1 81 ? 1.504 17.792 4.476 1.00 0.00 94 SER A CA 20
ATOM 28700 C C . SER A 1 81 ? 1.587 18.604 5.770 1.00 0.00 94 SER A C 20
ATOM 28701 O O . SER A 1 81 ? 0.586 18.846 6.413 1.00 0.00 94 SER A O 20
ATOM 28709 N N . PRO A 1 82 ? 2.785 18.970 6.138 1.00 0.00 95 PRO A N 20
ATOM 28710 C CA . PRO A 1 82 ? 3.506 18.331 7.266 1.00 0.00 95 PRO A CA 20
ATOM 28711 C C . PRO A 1 82 ? 2.794 18.505 8.618 1.00 0.00 95 PRO A C 20
ATOM 28712 O O . PRO A 1 82 ? 3.258 18.007 9.625 1.00 0.00 95 PRO A O 20
ATOM 28723 N N . SER A 1 83 ? 1.690 19.203 8.617 1.00 0.00 96 SER A N 20
ATOM 28724 C CA . SER A 1 83 ? 0.946 19.418 9.894 1.00 0.00 96 SER A CA 20
ATOM 28725 C C . SER A 1 83 ? -0.382 18.649 9.917 1.00 0.00 96 SER A C 20
ATOM 28726 O O . SER A 1 83 ? -0.881 18.308 10.971 1.00 0.00 96 SER A O 20
ATOM 28734 N N . GLY A 1 84 ? -0.926 18.396 8.756 1.00 0.00 97 GLY A N 20
ATOM 28735 C CA . GLY A 1 84 ? -2.218 17.655 8.686 1.00 0.00 97 GLY A CA 20
ATOM 28736 C C . GLY A 1 84 ? -2.079 16.451 7.752 1.00 0.00 97 GLY A C 20
ATOM 28737 O O . GLY A 1 84 ? -1.158 16.384 6.960 1.00 0.00 97 GLY A O 20
ATOM 28741 N N . SER A 1 85 ? -2.996 15.527 7.858 1.00 0.00 98 SER A N 20
ATOM 28742 C CA . SER A 1 85 ? -2.914 14.327 6.977 1.00 0.00 98 SER A CA 20
ATOM 28743 C C . SER A 1 85 ? -4.296 13.730 6.675 1.00 0.00 98 SER A C 20
ATOM 28744 O O . SER A 1 85 ? -5.249 13.931 7.402 1.00 0.00 98 SER A O 20
ATOM 28752 N N . ASP A 1 86 ? -4.347 13.003 5.592 1.00 0.00 99 ASP A N 20
ATOM 28753 C CA . ASP A 1 86 ? -5.614 12.341 5.158 1.00 0.00 99 ASP A CA 20
ATOM 28754 C C . ASP A 1 86 ? -5.284 10.877 4.861 1.00 0.00 99 ASP A C 20
ATOM 28755 O O . ASP A 1 86 ? -4.213 10.589 4.365 1.00 0.00 99 ASP A O 20
ATOM 28764 N N . THR A 1 87 ? -6.193 9.981 5.136 1.00 0.00 100 THR A N 20
ATOM 28765 C CA . THR A 1 87 ? -5.864 8.550 4.879 1.00 0.00 100 THR A CA 20
ATOM 28766 C C . THR A 1 87 ? -6.924 7.782 4.079 1.00 0.00 100 THR A C 20
ATOM 28767 O O . THR A 1 87 ? -8.102 8.077 4.109 1.00 0.00 100 THR A O 20
ATOM 28778 N N . THR A 1 88 ? -6.419 6.801 3.380 1.00 0.00 101 THR A N 20
ATOM 28779 C CA . THR A 1 88 ? -7.255 5.898 2.529 1.00 0.00 101 THR A CA 20
ATOM 28780 C C . THR A 1 88 ? -6.827 4.462 2.859 1.00 0.00 101 THR A C 20
ATOM 28781 O O . THR A 1 88 ? -5.644 4.234 2.993 1.00 0.00 101 THR A O 20
ATOM 28792 N N . TYR A 1 89 ? -7.727 3.515 2.973 1.00 0.00 102 TYR A N 20
ATOM 28793 C CA . TYR A 1 89 ? -7.232 2.142 3.318 1.00 0.00 102 TYR A CA 20
ATOM 28794 C C . TYR A 1 89 ? -7.551 1.031 2.311 1.00 0.00 102 TYR A C 20
ATOM 28795 O O . TYR A 1 89 ? -8.686 0.688 2.053 1.00 0.00 102 TYR A O 20
ATOM 28813 N N . PHE A 1 90 ? -6.510 0.467 1.773 1.00 0.00 103 PHE A N 20
ATOM 28814 C CA . PHE A 1 90 ? -6.670 -0.656 0.817 1.00 0.00 103 PHE A CA 20
ATOM 28815 C C . PHE A 1 90 ? -6.332 -1.929 1.584 1.00 0.00 103 PHE A C 20
ATOM 28816 O O . PHE A 1 90 ? -5.180 -2.212 1.847 1.00 0.00 103 PHE A O 20
ATOM 28833 N N . SER A 1 91 ? -7.327 -2.687 1.936 1.00 0.00 104 SER A N 20
ATOM 28834 C CA . SER A 1 91 ? -6.999 -3.940 2.673 1.00 0.00 104 SER A CA 20
ATOM 28835 C C . SER A 1 91 ? -6.514 -4.937 1.628 1.00 0.00 104 SER A C 20
ATOM 28836 O O . SER A 1 91 ? -7.177 -5.169 0.641 1.00 0.00 104 SER A O 20
ATOM 28844 N N . VAL A 1 92 ? -5.355 -5.495 1.842 1.00 0.00 105 VAL A N 20
ATOM 28845 C CA . VAL A 1 92 ? -4.828 -6.456 0.832 1.00 0.00 105 VAL A CA 20
ATOM 28846 C C . VAL A 1 92 ? -4.545 -7.815 1.471 1.00 0.00 105 VAL A C 20
ATOM 28847 O O . VAL A 1 92 ? -3.806 -7.924 2.427 1.00 0.00 105 VAL A O 20
ATOM 28860 N N . ASN A 1 93 ? -5.154 -8.831 0.922 1.00 0.00 106 ASN A N 20
ATOM 28861 C CA . ASN A 1 93 ? -4.943 -10.192 1.487 1.00 0.00 106 ASN A CA 20
ATOM 28862 C C . ASN A 1 93 ? -4.752 -11.263 0.415 1.00 0.00 106 ASN A C 20
ATOM 28863 O O . ASN A 1 93 ? -5.458 -11.317 -0.572 1.00 0.00 106 ASN A O 20
ATOM 28874 N N . VAL A 1 94 ? -3.734 -12.055 0.604 1.00 0.00 107 VAL A N 20
ATOM 28875 C CA . VAL A 1 94 ? -3.529 -13.179 -0.351 1.00 0.00 107 VAL A CA 20
ATOM 28876 C C . VAL A 1 94 ? -3.852 -14.502 0.341 1.00 0.00 107 VAL A C 20
ATOM 28877 O O . VAL A 1 94 ? -3.423 -14.752 1.451 1.00 0.00 107 VAL A O 20
ATOM 28890 N N . SER A 1 95 ? -4.623 -15.308 -0.330 1.00 0.00 108 SER A N 20
ATOM 28891 C CA . SER A 1 95 ? -4.981 -16.633 0.248 1.00 0.00 108 SER A CA 20
ATOM 28892 C C . SER A 1 95 ? -5.445 -17.571 -0.864 1.00 0.00 108 SER A C 20
ATOM 28893 O O . SER A 1 95 ? -5.730 -17.142 -1.964 1.00 0.00 108 SER A O 20
#

CATH classification: 2.60.40.10

InterPro domains:
  IPR000719 Protein kinase domain [PS50011] (478-767)
  IPR001245 Serine-threonine/tyrosine-protein kinase, catalytic domain [PF07714] (479-754)
  IPR001245 Serine-threonine/tyrosine-protein kinase, catalytic domain [PR00109] (561-574)
  IPR001245 Serine-threonine/tyrosine-protein kinase, catalytic domain [PR00109] (613-631)
  IPR001245 Serine-threonine/tyrosine-protein kinase, catalytic domain [PR00109] (662-672)
  IPR001245 Serine-threonine/tyrosine-protein kinase, catalytic domain [PR00109] (681-703)
  IPR001245 Serine-threonine/tyrosine-protein kinase, catalytic domain [PR00109] (725-747)
  IPR003598 Immunoglobulin subtype 2 [SM00408] (46-108)
  IPR003598 Immunoglobulin subtype 2 [SM00408] (169-237)
  IPR003598 Immunoglobulin subtype 2 [SM00408] (268-348)
  IPR003599 Immunoglobulin domain subtype [SM00409] (40-119)
  IPR003599 Immunoglobulin domain subtype [SM00409] (163-248)
  IPR003599 Immunoglobulin domain subtype [SM00409] (262-359)
  IPR007110 Immunoglobulin-like domain [PS50835] (25-119)
  IPR007110 Immunoglobulin-like domain [PS50835] (158-246)
  IPR007110 Immunoglobulin-like domain [PS50835] (255-357)
  IPR008266 Tyrosine-protein kinase, active site [PS00109] (619-631)
  IPR011009 Protein kinase-like domain superfamily [SSF56112] (468-754)
  IPR013098 Immunoglobulin I-set [PF07679] (168-247)
  IPR013098 Immunoglobulin I-set [PF07679] (262-358)

Nearest PDB structures (foldseek):
  2ckn-assembly1_A  TM=9.391E-01  e=9.532E-16  Mus musculus
  2cr3-assembly1_A  TM=8.561E-01  e=3.956E-11  Homo sapiens
  7ok5-assembly1_A  TM=8.030E-01  e=8.019E-06  Mus musculus
  2om5-assembly1_A  TM=8.347E-01  e=1.530E-05  Homo sapiens
  4yh6-assembly1_A  TM=7.763E-01  e=1.115E-03  Mus musculus